Protein 8D57 (pdb70)

Nearest PDB structures (foldseek):
  8d57-assembly2_F  TM=9.977E-01  e=4.306E-58  Acinetobacter baumannii
  4ywj-assembly1_A  TM=9.815E-01  e=2.434E-43  Pseudomonas aeruginosa PAO1
  4f3y-assembly1_A-2  TM=9.477E-01  e=2.195E-37  Burkholderia thailandensis E264
  5tej-assembly1_B  TM=7.760E-01  e=1.931E-38  Vibrio vulnificus CMCP6
  3ijp-assembly1_B  TM=9.052E-01  e=8.210E-34  Bartonella henselae

B-factor: mean 86.74, std 26.79, range [41.59, 191.05]

Foldseek 3Di:
DFAEEEEPCQDPQNLLLVVLCVVVVHHDQAYEYAQPDPQAFPASCVSSVNDHDPHGYHHDCLVRCVSGQEYEDADALVVVLVVLVSCLVVQHEYEYAHPDHDPVSVVSVQVSLQRHAYEYEPFLQPLLVVLLLVLLVVLLVCALQFAKEKEKEAEQPDDDPPDPSSVVSLVSSCVSNVHDCVVQEDEDDDDCPDDDDSSHYYYDYHYHHGAHMKMKMWGHHDPDIDIRIDGDPHPRSSSNSSSLVRVQRRPDRRGYHYSCVSVVSPD/DAEEEEQCQDPQNLLLVVLCVVVVHQHQAYEHAQPDPQFFPASCVSSPNDHRPYGYHNDPLVRQVSGQEYEDADAQVVVQVVLVSCLVSQHEYEYEHPPHDPVSVVVVQVSLQRHAYEYEPFLQPLLVVLLLVLLVVLLVCALQFAKEKEKEFEQPDDDPPDPSSVVSLVSNCVSNVHDCVVQEDEDDDDCPDDDDSSHYYYYYHYHHGQHMKMKMWGHHDPDIDIRIDGDPHDSSSSNRSSLQRVQRRPDRRGYHYSCVSVVSVVDD/DFAEEEEQCQDPQNLLLVVLCVVVVHHHQAYEHAQPDPQFFPASCVSSVNDHDPHGYHHDPLVRQVSGQEYEDADALVVVLVVLVSCQVSQHEYEYAHPDHDPVSVVSVQVSLQRHEYEYEPFLQPLLVVLLLVLLVVLLVCALQFAKEKEKEAEQPDPDPPDPSSVVSLVSSCVSNVHDCVVQEAEDDDDCPDDDDSSHYYYDYHYHHGAHMKMKMWGHHDPDIDIRIDGDPHPRSSSNSSSLQRVQRRPDRRHYHYSCVSVVSPD/DFAEEEEQCQDPQNLLLVVLCVVVVHQHQAYEHALPDPQAFPASCVSSPNDHRPYGYHHDPLVRQVSGQEYEDADALVVVLVVLVSCLVSQHEYEYAHPDHDPVSVVVVQVSLQRHAYEYEPFLQPLLVVLLLVLLVVLLVCALQFAKEKEKEAEQVDPDPPDPSSVVSVVSSCVSNVHDCVVQEAEDDDDCPDDDDSSHYYYDYHYHHGQHMKMKMWGHHDPDIDIRIDGDPDPNSSSNSSSLVRVQRRPDRRGYHYSCVSVVSD/DFAEEEEQCPDPLNLLLVVLCVVVVHHHQAYEHAQPDPQAFPASCVSSPNPHRPYGYHNDPLVRVVSGQEYEDADALVVVQVVLVSCLVSQHHYEYEHPDHDPVSVVVVQVSLQRHAYEYEPFLQPQLVVLLLVLLVVLLVCALQFAKEKEKEAEQVDDDPPDPSSVVSLVSSCVSNVHDCVVQEDEDDDDCPDDDDSSHYYYDYHYHHGQHMKMKMWGHHDPDIDIDMDGDPHPSSNSNRSSLQGVQRRPDRRHYHYSCVSVVSVD/DFAEEEEQCQDPQNLLLVVLCVVVVHHHQAYEYAQPDPQAFPASCVSSPNDHPPHGYHHDCLVRVVSGQEYEDADALVVVLVVLVSCQVVQHEYEYAHPDHDPVSVVSVQVSLQRHAYEYEPFLQPLLVVLLLVLLVVLLVCALQFAKEKEKEAEQPDPDPPDPSSVVSVVSSCVSNVHDCVVQEAEDDDDCPDDDDSSHYYYDYHYYHGAHMKMKMWGHHDPDIDIRIDGDPHPSSSSNSSSLVRVQRRPDRRGYHYSCVSVVSVD

Radius of gyration: 41.02 Å; Cα contacts (8 Å, |Δi|>4): 3705; chains: 6; bounding box: 86×106×123 Å

Sequence (1602 aa):
APRIGILGAGGRMGRILIQAVQQAGYQLGAAVVRPESTLIGADAGELAGIGSIGVKLTGSLAEVLEDCDVVIDFSTPAATSEHLKLCREAGVAIVIGTTGMSDEQKAELDETAKHIPVVYAANYSVGVNVSIKLLELAAKVFGDTVDIEVIEAHHRHKVDAPSGTALMMGEAIADTLGRNLKEVAVYGREGHTGPRDRQTIGFETIRGGDIVGEHTVMFIGEGERVEVTHKATNRMNFAAGAVRAAAWVVGREARKYDMKDVLGLNDPRIGILGAGGRMGRILIQAVQQAGYQLGAAVVRPESTLIGADAGELAGIGSIGVKLTGSLAEVLEDCDVVIDFSTPAATSEHLKLCREAGVAIVIGTTGMSDEQKAELDETAKHIPVVYAANYSVGVNVSIKLLELAAKVFGDTVDIEVIEAHHRHKVDAPSGTALMMGEAIADTLGRNLKEVAVYGREGHTGPRDRQTIGFETIRGGDIVGEHTVMFIGEGERVEVTHKATNRMNFAAGAVRAAAWVVGREARKYDMKDVLGLNDVQAPRIGILGAGGRMGRILIQAVQQAGYQLGAAVVRPESTLIGADAGELAGIGSIGVKLTGSLAEVLEDCDVVIDFSTPAATSEHLKLCREAGVAIVIGTTGMSDEQKAELDETAKHIPVVYAANYSVGVNVSIIKLLELAAKVFGDTVDIEVIEAHHRHKVDAPSGTALMMGEAIADTLGRNLKEVAVYGREGHTGPRDRQTIGFETIRGGDIVGEHTVMFIGEGERVEVTHKATNRMNFAAGAVRAAAWVVGREARKYDMKDVLGLNDAPRIGILGAGGRMGRILIQAVQQAGYQLGAAVVRPESTLIGADAGELAGIGSIGVKLTGSLAEVLEDCDVVIDFSTPAATSEHLKLCREAGVAIVIGTTGMSDEQKAELDETAKHIPVVYAANYSVGVNVSIKLLELAAKVFGDTVDIEVIEAHHRHKVDDAPSGTALMMGEAIADTLGRNLKEVAVYGREGHTGPRDRQTIGFETIRGGDIVGEHTVMFIGEGERVEVTHKATNRMNFAAGAVRAAAWVVGREARKYDMKDVLGLNAPRIGILGAGGRMGRILIQAVQQAGYQLGAAVVRPESTLIGADAGELAGIGSIGVKLTGSLAEVLEDCDVVIDFSTPAATSEHLKLCREAGVAIVIGTTGMSDEQKAELDETAKHIPVVYAANYSVGVNVSIKLLELAAKVFGDTVDIEVIEAHHRHKVDAPSGTALMMGEAIADTLGRNLKEVAVYGREGHTGPRDRQTIGFETIRGGDIVGEHTVMFIGEGERVEVTHKATNRMNFAAGAVRAAAWVVGREARKYDMKDVLGLNDAPRIGILGAGGRMGRILIQAVQQAGYQLGAAVVRPESTLIGADAGELAGIGSIGVKLTGSLAEVLEDCDVVIDFSTPAATSEHLKLCREAGVAIVIGTTGMSDEQKAELDETAKHIPVVYAANYSVGVNVSIKLLELAAKVFGDTVDIEVIEAHHRHKVDAPSGTALMMGEAIADTLGRNLKEVAVYGREGHTGPRDRQTIGFETIRGGDIVGEHTVMFIGEGERVEVTHKATNRMNFAAGAVRAAAWVVGREARKYDMKDVLGLND

Secondary structure (DSSP, 8-state):
--EEEEESTTSHHHHHHHHHHHHTT-EEEEEE--TT-TTTTSBHHHHHTS---S-B-BS-STTTGGG-SEEEE-S-HHHHHHHHHHHHHHT-EEEE------HHHHHHHHHHTTTS-EEE-S---HHHHHHHHHHHHHHHHHGGGSEEEEEEEE-TT--EES-HHHHHHHHHHHHHHT--HHHHEE-B--EE--SPPTT-EEEEEEE-TT---EEEEEEE-SSEEEEEEEEESSTTTHHHHHHHHHHHHTT--SSEE-HHHHTT---/-EEEEESTTSHHHHHHHHHHHHTT-EEEEEE--TT-TTTTSBHHHHHTS---S-BEES-SGGGGGG-SEEEE-S-HHHHHHHHHHHHHHT-EEEE--SS--HHHHHHHHHHTTTS-EEE-S---HHHHHHHHHHHHHHHHHGGGSEEEEEEEE-TT--EES-HHHHHHHHHHHHHHT--HHHHEE-B--EE--SPPTT-EEEEEEE-TT---EEEEEEE-SSEEEEEEEEESSTTHHHHHHHHHHHHHTT--S-EE-HHHHTTGGG--/--EEEEETTTSHHHHHHHHHHHHTT-EEEEEE--TT-TTTTSBHHHHTTS---S-BEES-SGGGGGG-SEEEE-S-HHHHHHHHHHHHHHT-EEEE------HHHHHHHHHHTTTS-EEE-S---HHHHHHHHHHHHHHHHHGGGSEEEEEEEE-TT--EES-HHHHHHHHHHHHHHT--HHHHEE-B--EE--SPPTT-EEEEEEE-TT---EEEEEEE-SSEEEEEEEEESSTTHHHHHHHHHHHHHTT--S-EE-HHHHTT---/--EEEEESTTSHHHHHHHHHHHHTTPEEEEEE--TT-TTTTSBHHHHTTS---S-BEES-STTTGGG-SEEEE-S-HHHHHHHHHHHHHHT-EEEE--S---HHHHHHHHHHTTTS-EEE-S---HHHHHHHHHHHHHHHHHGGGSEEEEEEEE-TT--EES-HHHHHHHHHHHHHHT--HHHHEE-B--EE--SPPTT-EEEEEEE-TT---EEEEEEE-SSEEEEEEEEESSTTHHHHHHHHHHHHHTT--SSEE-HHHHTT--/--EEEEESTTSHHHHHHHHHHHHTT-EEEEEE--TT-TTTTSBHHHHTTS---S-BEES-STTTGGG-SEEEE-S-HHHHHHHHHHHHHHT-EEEE--S---HHHHHHHHHHTTTS-EEE-S---HHHHHHHHHHHHHHHHHGGGSEEEEEEEE-TT--SSS-HHHHHHHHHHHHHHT--HHHHEE----S---SPPTT-EEEEEEE-TT---EEEEEEE-SS-EEEEEEE-SSTTHHHHHHHHHHHHHTT--S-EE-HHHHTT---/--EEEEESTTSHHHHHHHHHHHHTT-EEEEEE--TT-TTTTSBHHHHTTS---S-BEES-STTTGGG-SEEEE-S-HHHHHHHHHHHHHHT-EEEE--S---HHHHHHHHHHTTTS-EEE-S---HHHHHHHHHHHHHHHHHGGGSEEEEEEEE-TT--SSS-HHHHHHHHHHHHHHT--HHHHEE----S---SPPTT-EEEEEEE-TT---EEEEEEE-SS-EEEEEEE-SSS-HHHHHHHHHHHHHTT--S-EE-HHHHTT---

Solvent-accessible surface area: 63421 Å² total; per-residue (Å²): 124,21,76,0,0,0,4,34,0,13,41,136,55,3,83,16,0,0,46,12,0,66,140,52,65,61,101,6,9,3,1,13,17,52,103,144,33,133,50,76,54,35,23,0,0,104,37,9,67,68,39,80,48,69,37,50,3,44,14,35,10,60,123,20,4,142,63,5,44,0,0,0,0,32,38,80,38,64,26,1,31,116,28,3,62,69,0,35,98,53,55,11,5,0,0,0,12,5,115,69,30,54,94,77,51,41,57,67,4,71,66,14,4,75,142,4,17,0,0,78,14,91,38,7,5,16,0,7,18,0,1,14,42,0,1,38,33,0,0,63,9,8,20,83,77,6,0,0,0,1,18,2,4,17,56,73,100,50,53,73,7,5,4,49,22,0,66,62,4,0,80,12,0,0,96,54,32,73,16,86,19,96,144,15,18,52,45,32,17,115,39,56,61,5,51,25,90,62,71,18,0,0,2,7,4,11,4,0,0,35,7,49,4,36,11,26,1,8,1,0,4,95,2,18,18,0,21,3,8,6,37,25,40,40,62,78,21,24,3,60,0,0,3,78,0,0,26,60,0,50,81,112,152,40,42,108,32,55,2,77,37,10,10,50,4,94,131,85,31,0,1,4,23,29,6,51,43,83,92,3,26,29,0,4,70,15,0,44,95,54,70,70,70,18,17,7,1,13,14,51,101,144,37,141,42,74,55,47,35,0,0,55,74,8,69,67,40,95,65,72,27,49,8,40,17,53,47,74,78,35,13,112,57,16,38,0,17,0,4,30,45,55,54,84,54,10,56,74,21,10,66,36,4,35,101,56,57,8,7,0,0,10,12,6,115,67,32,57,135,79,26,40,59,50,14,71,124,17,3,70,66,5,18,0,0,79,14,88,36,7,5,15,0,8,21,0,0,18,26,0,0,35,18,0,0,67,15,11,21,83,82,5,0,0,0,1,21,2,3,20,36,70,101,42,53,60,6,7,4,44,23,0,64,65,3,0,73,12,0,0,96,51,31,71,18,92,16,194,80,22,15,52,47,33,17,119,38,140,58,14,92,22,89,63,76,22,0,0,2,6,3,11,4,0,0,27,7,23,4,34,10,25,0,8,1,1,6,99,2,20,21,1,22,3,7,5,42,23,40,37,146,83,20,23,3,62,0,0,4,85,0,0,26,60,0,47,83,111,83,45,44,126,30,55,2,72,47,7,10,36,2,96,132,30,130,122,23,78,0,0,0,2,27,0,14,41,145,60,3,72,17,0,0,50,10,0,66,152,52,64,61,98,6,10,3,1,8,13,51,102,142,36,106,51,75,55,36,23,0,0,105,38,7,45,35,15,79,34,28,32,48,1,46,17,36,10,59,144,15,6,90,47,6,44,0,0,0,0,30,39,82,38,69,30,0,31,60,29,2,63,69,0,39,101,55,55,7,4,0,0,0,9,5,118,70,22,54,131,78,41,30,58,62,1,70,65,16,4,73,139,5,17,0,0,70,18,97,36,7,5,15,0,7,17,1,0,14,41,0,0,42,34,0,0,66,7,7,21,79,79,4,0,0,0,1,19,2,4,18,51,76,100,49,51,68,7,6,5,50,24,0,65,67,3,0,81,12,0,0,100,50,32,71,20,78,20,94,141,22,16,50,49,32,19,114,36,145,64,12,92,29,88,60,70,20,0,0,1,6,4,11,4,0,0,35,8,52,4,35,11,26,0,8,1,0,4,90,2,17,18,1,22,3,8,5,41,24,46,44,63,74,19,24,2,62,0,0,2,75,0,0,24,60,0,51,83,108,84,43,42,105,31,53,2,75,45,9,9,51,4,96,131,134,26,25,0,0,0,10,32,4,53,42,81,89,3,21,31,0,2,63,13,1,45,94,55,65,62,66,19,18,6,0,11,11,64,128,103,33,61,31,38,31,5,21,0,0,24,46,10,67,66,39,88,64,72,28,51,6,44,25,50,27,78,74,23,18,104,88,13,69,0,6,0,0,29,38,33,39,66,36,3,46,66,35,7,72,35,4,39,101,55,57,5,5,0,0,0,10,5,114,69,26,52,94,78,46,32,56,50,2,71,73,20,4,84,68,4,17,0,0,63,14,88,35,6,4,17,0,6,18,1,0,14,47,0,0,37,19,0,0,143,8,8,22,78,84,6,0,0,0,1,18,2,3,18,37,74,44,40,50,54,5,7,4,45,22,0,63,62,3,0,73,14,0,0,98,39,33,71,17,98,23,98,84,24,18,48,46,32,19,116,36,141,60,13,95,26,89,59,67,18,0,0,2,6,3,11,4,0,0,29,8,25,4,37,10,25,0,8,1,1,6,97,3,19,19,1,21,3,9,4,42,23,45,38,142,84,22,22,2,62,0,0,3,84,0,0,27,60,0,49,81,111,81,41,42,105,30,51,1,73,40,10,12,56,8,134,150,28,24,3,2,3,10,24,0,46,42,83,108,2,26,44,0,8,44,16,0,58,94,50,69,78,66,29,19,6,3,14,11,51,93,142,36,70,24,55,29,4,20,1,0,58,70,24,69,55,38,83,68,72,27,46,2,40,16,47,27,80,73,27,15,106,86,11,58,0,18,0,0,28,34,48,47,79,35,13,48,69,42,12,72,36,4,42,103,54,63,9,5,1,0,26,10,18,117,64,59,52,143,78,44,55,65,55,35,70,72,24,4,82,69,2,18,5,2,53,27,102,41,6,5,55,32,14,23,54,8,28,20,85,1,51,123,21,5,68,118,44,29,82,88,6,28,2,16,1,36,2,7,19,56,163,60,59,123,70,70,9,4,45,27,0,66,95,11,0,38,20,0,2,114,55,38,71,20,68,35,103,84,23,16,48,127,55,114,169,68,182,83,31,138,78,89,78,64,18,0,0,2,60,48,92,74,25,47,76,51,51,3,50,11,25,0,34,2,54,21,165,89,119,137,60,88,23,59,26,110,24,59,49,83,89,52,35,2,60,0,0,5,39,0,1,30,62,0,50,81,117,82,40,43,77,33,54,3,74,50,12,49,43,53,104,126,123,21,76,0,0,0,3,34,0,13,41,79,86,3,78,29,1,0,51,9,0,64,142,52,64,64,78,8,7,3,0,11,14,49,101,137,25,108,52,72,54,35,23,0,0,104,37,8,44,37,14,79,32,29,34,45,1,50,20,38,10,58,108,11,4,105,9,5,43,0,0,0,0,30,38,81,38,76,33,0,32,114,26,0,58,52,0,35,100,54,54,10,4,0,0,0,13,4,115,69,28,54,97,78,44,41,62,67,4,65,68,15,4,72,144,4,17,0,0,73,14,98,36,6,7,39,30,7,20,54,9,14,56,79,0,42,106,18,0,67,116,43,21,79,89,6,30,0,15,0,39,2,8,18,60,64,152,62,140,86,70,10,4,50,24,0,62,65,4,0,77,13,0,0,94,53,35,71,19,80,22,96,140,18,17,48,120,53,113,167,68,183,80,32,134,80,81,79,73,18,0,0,1,57,48,88,75,23,59,76,55,50,5,51,11,26,1,32,1,53,19,166,88,118,140,62,83,23,60,24,110,25,59,47,79,90,57,23,2,62,0,0,2,119,0,0,24,59,0,50,80,110,122,37,135,104,11,50,2,81,43,7,22,57,26,89,119

Structure (mmCIF, N/CA/C/O backbone):
data_8D57
#
_entry.id   8D57
#
_cell.length_a   79.800
_cell.length_b   79.800
_cell.length_c   519.130
_cell.angle_alpha   90.000
_cell.angle_beta   90.000
_cell.angle_gamma   120.000
#
_symmetry.space_group_name_H-M   'P 31 2 1'
#
loop_
_entity.id
_entity.type
_entity.pdbx_description
1 polymer '4-hydroxy-tetrahydrodipicolinate reductase'
2 non-polymer 'CITRIC ACID'
3 water water
#
loop_
_atom_site.group_PDB
_atom_site.id
_atom_site.type_symbol
_atom_site.label_atom_id
_atom_site.label_alt_id
_atom_site.label_comp_id
_atom_site.label_asym_id
_atom_site.label_entity_id
_atom_site.label_seq_id
_atom_site.pdbx_PDB_ins_code
_atom_site.Cartn_x
_atom_site.Cartn_y
_atom_site.Cartn_z
_atom_site.occupancy
_atom_site.B_iso_or_equiv
_atom_site.auth_seq_id
_atom_site.auth_comp_id
_atom_site.auth_asym_id
_atom_site.auth_atom_id
_atom_site.pdbx_PDB_model_num
ATOM 1 N N . ALA A 1 12 ? 4.83154 12.92660 82.99121 1.000 78.24882 4 ALA A N 1
ATOM 2 C CA . ALA A 1 12 ? 3.68454 13.67395 82.48134 1.000 73.17735 4 ALA A CA 1
ATOM 3 C C . ALA A 1 12 ? 4.13340 14.97888 81.83686 1.000 71.42912 4 ALA A C 1
ATOM 4 O O . ALA A 1 12 ? 4.91956 15.72201 82.41763 1.000 72.29485 4 ALA A O 1
ATOM 6 N N . PRO A 1 13 ? 3.62666 15.25881 80.63802 1.000 73.32884 5 PRO A N 1
ATOM 7 C CA . PRO A 1 13 ? 4.12701 16.40635 79.87258 1.000 70.10778 5 PRO A CA 1
ATOM 8 C C . PRO A 1 13 ? 3.57093 17.73413 80.36263 1.000 65.49943 5 PRO A C 1
ATOM 9 O O . PRO A 1 13 ? 2.40863 17.84456 80.75965 1.000 65.32864 5 PRO A O 1
ATOM 13 N N . ARG A 1 14 ? 4.41690 18.75424 80.30640 1.000 65.34293 6 ARG A N 1
ATOM 14 C CA . ARG A 1 14 ? 4.04119 20.11363 80.67180 1.000 64.67582 6 ARG A CA 1
ATOM 15 C C . ARG A 1 14 ? 3.73529 20.87627 79.38757 1.000 63.23854 6 ARG A C 1
ATOM 16 O O . ARG A 1 14 ? 4.64721 21.19256 78.61386 1.000 64.04874 6 ARG A O 1
ATOM 24 N N . ILE A 1 15 ? 2.45881 21.18831 79.17933 1.000 60.88508 7 ILE A N 1
ATOM 25 C CA . ILE A 1 15 ? 1.96313 21.77413 77.93851 1.000 58.99149 7 ILE A CA 1
ATOM 26 C C . ILE A 1 15 ? 1.63606 23.23502 78.19672 1.000 59.72965 7 ILE A C 1
ATOM 27 O O . ILE A 1 15 ? 0.80493 23.54873 79.05791 1.000 62.26240 7 ILE A O 1
ATOM 32 N N . GLY A 1 16 ? 2.25454 24.12565 77.43321 1.000 61.34517 8 GLY A N 1
ATOM 33 C CA . GLY A 1 16 ? 1.96117 25.54596 77.51078 1.000 60.49135 8 GLY A CA 1
ATOM 34 C C . GLY A 1 16 ? 1.05711 25.94609 76.36713 1.000 58.61313 8 GLY A C 1
ATOM 35 O O . GLY A 1 16 ? 1.16347 25.41154 75.26210 1.000 58.85149 8 GLY A O 1
ATOM 36 N N . ILE A 1 17 ? 0.15378 26.88920 76.63889 1.000 59.14065 9 ILE A N 1
ATOM 37 C CA . ILE A 1 17 ? -0.82216 27.35860 75.66194 1.000 60.96251 9 ILE A CA 1
ATOM 38 C C . ILE A 1 17 ? -0.50809 28.80619 75.32353 1.000 63.62011 9 ILE A C 1
ATOM 39 O O . ILE A 1 17 ? -0.44956 29.66119 76.21717 1.000 62.29914 9 ILE A O 1
ATOM 44 N N . LEU A 1 18 ? -0.28694 29.07557 74.03947 1.000 63.29402 10 LEU A N 1
ATOM 45 C CA . LEU A 1 18 ? -0.11272 30.43650 73.55917 1.000 64.06577 10 LEU A CA 1
ATOM 46 C C . LEU A 1 18 ? -1.45518 30.98693 73.10208 1.000 64.84335 10 LEU A C 1
ATOM 47 O O . LEU A 1 18 ? -2.33172 30.24155 72.65875 1.000 67.87925 10 LEU A O 1
ATOM 52 N N . GLY A 1 19 ? -1.60145 32.30468 73.19368 1.000 65.90938 11 GLY A N 1
ATOM 53 C CA . GLY A 1 19 ? -2.89784 32.91384 72.94523 1.000 63.17825 11 GLY A CA 1
ATOM 54 C C . GLY A 1 19 ? -3.93575 32.43669 73.93469 1.000 65.20979 11 GLY A C 1
ATOM 55 O O . GLY A 1 19 ? -5.08355 32.17726 73.55629 1.000 67.18973 11 GLY A O 1
ATOM 56 N N . ALA A 1 20 ? -3.55470 32.32094 75.20758 1.000 65.25829 12 ALA A N 1
ATOM 57 C CA . ALA A 1 20 ? -4.41341 31.71858 76.21958 1.000 63.91662 12 ALA A CA 1
ATOM 58 C C . ALA A 1 20 ? -5.64977 32.54800 76.55168 1.000 65.85377 12 ALA A C 1
ATOM 59 O O . ALA A 1 20 ? -6.53796 32.04107 77.24266 1.000 65.99177 12 ALA A O 1
ATOM 61 N N . GLY A 1 21 ? -5.73391 33.79112 76.08772 1.000 71.90438 13 GLY A N 1
ATOM 62 C CA . GLY A 1 21 ? -6.89285 34.63358 76.32706 1.000 70.73434 13 GLY A CA 1
ATOM 63 C C . GLY A 1 21 ? -8.00845 34.45708 75.31198 1.000 71.73345 13 GLY A C 1
ATOM 64 O O . GLY A 1 21 ? -9.18337 34.67272 75.62260 1.000 74.78096 13 GLY A O 1
ATOM 65 N N . GLY A 1 22 ? -7.64885 34.09882 74.08515 1.000 69.95177 14 GLY A N 1
ATOM 66 C CA . GLY A 1 22 ? -8.60653 34.00017 73.00522 1.000 71.88553 14 GLY A CA 1
ATOM 67 C C . GLY A 1 22 ? -9.58116 32.85292 73.17960 1.000 70.89621 14 GLY A C 1
ATOM 68 O O . GLY A 1 22 ? -9.49862 32.04869 74.10594 1.000 71.36404 14 GLY A O 1
ATOM 69 N N . ARG A 1 23 ? -10.51675 32.76454 72.22942 1.000 73.32740 15 ARG A N 1
ATOM 70 C CA . ARG A 1 23 ? -11.51119 31.69559 72.26952 1.000 72.63126 15 ARG A CA 1
ATOM 71 C C . ARG A 1 23 ? -10.83804 30.33200 72.25857 1.000 69.63408 15 ARG A C 1
ATOM 72 O O . ARG A 1 23 ? -11.08057 29.49812 73.13848 1.000 70.86280 15 ARG A O 1
ATOM 80 N N . MET A 1 24 ? -9.94034 30.11260 71.30055 1.000 69.17167 16 MET A N 1
ATOM 81 C CA . MET A 1 24 ? -9.28564 28.81887 71.19161 1.000 67.46174 16 MET A CA 1
ATOM 82 C C . MET A 1 24 ? -8.34579 28.57639 72.36055 1.000 63.54266 16 MET A C 1
ATOM 83 O O . MET A 1 24 ? -8.21197 27.43702 72.81887 1.000 61.15498 16 MET A O 1
ATOM 88 N N . GLY A 1 25 ? -7.70500 29.62962 72.86638 1.000 61.86604 17 GLY A N 1
ATOM 89 C CA . GLY A 1 25 ? -6.82120 29.45651 74.00572 1.000 63.54104 17 GLY A CA 1
ATOM 90 C C . GLY A 1 25 ? -7.55164 28.91704 75.22053 1.000 61.31785 17 GLY A C 1
ATOM 91 O O . GLY A 1 25 ? -7.07759 27.99772 75.88833 1.000 58.05697 17 GLY A O 1
ATOM 92 N N . ARG A 1 26 ? -8.72091 29.48311 75.51942 1.000 61.03995 18 ARG A N 1
ATOM 93 C CA . ARG A 1 26 ? -9.50270 28.99624 76.64708 1.000 60.59521 18 ARG A CA 1
ATOM 94 C C . ARG A 1 26 ? -9.92563 27.54769 76.44677 1.000 60.87877 18 ARG A C 1
ATOM 95 O O . ARG A 1 26 ? -9.89405 26.75006 77.39248 1.000 59.50748 18 ARG A O 1
ATOM 103 N N . ILE A 1 27 ? -10.32254 27.18637 75.22323 1.000 62.10928 19 ILE A N 1
ATOM 104 C CA . ILE A 1 27 ? -10.72462 25.80794 74.94841 1.000 59.88953 19 ILE A CA 1
ATOM 105 C C . ILE A 1 27 ? -9.55057 24.86214 75.13898 1.000 57.43616 19 ILE A C 1
ATOM 106 O O . ILE A 1 27 ? -9.70417 23.74887 75.65666 1.000 54.67680 19 ILE A O 1
ATOM 111 N N . LEU A 1 28 ? -8.36165 25.28807 74.71203 1.000 60.78474 20 LEU A N 1
ATOM 112 C CA . LEU A 1 28 ? -7.17258 24.45601 74.84791 1.000 59.17268 20 LEU A CA 1
ATOM 113 C C . LEU A 1 28 ? -6.82414 24.22157 76.31228 1.000 58.16004 20 LEU A C 1
ATOM 114 O O . LEU A 1 28 ? -6.35637 23.13880 76.68547 1.000 59.81586 20 LEU A O 1
ATOM 119 N N . ILE A 1 29 ? -7.04289 25.22474 77.15889 1.000 56.19151 21 ILE A N 1
ATOM 120 C CA . ILE A 1 29 ? -6.78853 25.03922 78.57916 1.000 57.13199 21 ILE A CA 1
ATOM 121 C C . ILE A 1 29 ? -7.70623 23.96348 79.14508 1.000 58.14361 21 ILE A C 1
ATOM 122 O O . ILE A 1 29 ? -7.27104 23.11336 79.93144 1.000 59.75957 21 ILE A O 1
ATOM 127 N N . GLN A 1 30 ? -8.98162 23.96621 78.74286 1.000 53.73846 22 GLN A N 1
ATOM 128 C CA . GLN A 1 30 ? -9.87922 22.89710 79.16812 1.000 55.56439 22 GLN A CA 1
ATOM 129 C C . GLN A 1 30 ? -9.35697 21.54508 78.71781 1.000 60.52793 22 GLN A C 1
ATOM 130 O O . GLN A 1 30 ? -9.41176 20.56310 79.47075 1.000 61.01917 22 GLN A O 1
ATOM 136 N N . ALA A 1 31 ? -8.84412 21.48049 77.48635 1.000 61.35199 23 ALA A N 1
ATOM 137 C CA . ALA A 1 31 ? -8.40933 20.21181 76.91969 1.000 58.45212 23 ALA A CA 1
ATOM 138 C C . ALA A 1 31 ? -7.18228 19.67588 77.63643 1.000 55.55246 23 ALA A C 1
ATOM 139 O O . ALA A 1 31 ? -7.05711 18.46269 77.83636 1.000 58.79748 23 ALA A O 1
ATOM 141 N N . VAL A 1 32 ? -6.26439 20.56312 78.02103 1.000 53.06269 24 VAL A N 1
ATOM 142 C CA . VAL A 1 32 ? -5.08555 20.14393 78.77239 1.000 61.73879 24 VAL A CA 1
ATOM 143 C C . VAL A 1 32 ? -5.49480 19.55198 80.12333 1.000 66.11567 24 VAL A C 1
ATOM 144 O O . VAL A 1 32 ? -5.03508 18.47333 80.51693 1.000 61.66255 24 VAL A O 1
ATOM 148 N N . GLN A 1 33 ? -6.38322 20.23913 80.84695 1.000 61.50966 25 GLN A N 1
ATOM 149 C CA . GLN A 1 33 ? -6.79648 19.73101 82.14887 1.000 63.32326 25 GLN A CA 1
ATOM 150 C C . GLN A 1 33 ? -7.66404 18.48790 82.00944 1.000 64.40036 25 GLN A C 1
ATOM 151 O O . GLN A 1 33 ? -7.54198 17.55171 82.80723 1.000 65.35346 25 GLN A O 1
ATOM 157 N N . GLN A 1 34 ? -8.51805 18.43536 80.98353 1.000 62.80233 26 GLN A N 1
ATOM 158 C CA . GLN A 1 34 ? -9.35191 17.24821 80.80847 1.000 60.09009 26 GLN A CA 1
ATOM 159 C C . GLN A 1 34 ? -8.51197 16.02152 80.49002 1.000 60.64575 26 GLN A C 1
ATOM 160 O O . GLN A 1 34 ? -8.91761 14.89584 80.79817 1.000 62.89075 26 GLN A O 1
ATOM 166 N N . ALA A 1 35 ? -7.34407 16.20855 79.88602 1.000 62.60830 27 ALA A N 1
ATOM 167 C CA . ALA A 1 35 ? -6.48029 15.07693 79.60451 1.000 62.26193 27 ALA A CA 1
ATOM 168 C C . ALA A 1 35 ? -5.61460 14.69383 80.79380 1.000 63.62497 27 ALA A C 1
ATOM 169 O O . ALA A 1 35 ? -4.89916 13.69124 80.72352 1.000 66.34784 27 ALA A O 1
ATOM 171 N N . GLY A 1 36 ? -5.69112 15.43034 81.89664 1.000 60.61814 28 GLY A N 1
ATOM 172 C CA . GLY A 1 36 ? -4.86390 15.09496 83.02860 1.000 62.17881 28 GLY A CA 1
ATOM 173 C C . GLY A 1 36 ? -3.45532 15.62831 82.96324 1.000 65.83870 28 GLY A C 1
ATOM 174 O O . GLY A 1 36 ? -2.62483 15.23824 83.78905 1.000 72.60219 28 GLY A O 1
ATOM 175 N N . TYR A 1 37 ? -3.14747 16.47567 81.99333 1.000 64.48697 29 TYR A N 1
ATOM 176 C CA . TYR A 1 37 ? -1.81095 17.01962 81.82718 1.000 63.16562 29 TYR A CA 1
ATOM 177 C C . TYR A 1 37 ? -1.63254 18.26907 82.67586 1.000 61.83768 29 TYR A C 1
ATOM 178 O O . TYR A 1 37 ? -2.59436 18.86880 83.15801 1.000 61.52415 29 TYR A O 1
ATOM 187 N N . GLN A 1 38 ? -0.37849 18.66805 82.83977 1.000 58.51539 30 GLN A N 1
ATOM 188 C CA . GLN A 1 38 ? -0.05420 19.86246 83.59599 1.000 59.41311 30 GLN A CA 1
ATOM 189 C C . GLN A 1 38 ? -0.01317 21.06076 82.66657 1.000 61.97933 30 GLN A C 1
ATOM 190 O O . GLN A 1 38 ? 0.68006 21.03358 81.64345 1.000 61.47492 30 GLN A O 1
ATOM 196 N N . LEU A 1 39 ? -0.77847 22.09658 82.99583 1.000 61.72701 31 LEU A N 1
ATOM 197 C CA . LEU A 1 39 ? -0.66192 23.33307 82.23335 1.000 59.51610 31 LEU A CA 1
ATOM 198 C C . LEU A 1 39 ? 0.66790 23.97460 82.59179 1.000 62.95228 31 LEU A C 1
ATOM 199 O O . LEU A 1 39 ? 0.86703 24.40532 83.73270 1.000 67.96975 31 LEU A O 1
ATOM 204 N N . GLY A 1 40 ? 1.58847 24.02230 81.62731 1.000 58.28797 32 GLY A N 1
ATOM 205 C CA . GLY A 1 40 ? 2.91204 24.54399 81.90452 1.000 57.27828 32 GLY A CA 1
ATOM 206 C C . GLY A 1 40 ? 2.98977 26.04834 81.84336 1.000 61.60074 32 GLY A C 1
ATOM 207 O O . GLY A 1 40 ? 3.82274 26.65436 82.52412 1.000 52.38276 32 GLY A O 1
ATOM 208 N N . ALA A 1 41 ? 2.14926 26.66982 81.01916 1.000 65.79396 33 ALA A N 1
ATOM 209 C CA . ALA A 1 41 ? 2.17907 28.11212 80.82744 1.000 57.91030 33 ALA A CA 1
ATOM 210 C C . ALA A 1 41 ? 0.90588 28.53147 80.11491 1.000 55.91163 33 ALA A C 1
ATOM 211 O O . ALA A 1 41 ? 0.24030 27.72337 79.46089 1.000 56.87842 33 ALA A O 1
ATOM 213 N N . ALA A 1 42 ? 0.55910 29.80178 80.28141 1.000 59.00573 34 ALA A N 1
ATOM 214 C CA . ALA A 1 42 ? -0.56752 30.40566 79.57837 1.000 59.88303 34 ALA A CA 1
ATOM 215 C C . ALA A 1 42 ? -0.11364 31.80374 79.20225 1.000 62.44967 34 ALA A C 1
ATOM 216 O O . ALA A 1 42 ? 0.02876 32.66658 80.07430 1.000 67.82633 34 ALA A O 1
ATOM 218 N N . VAL A 1 43 ? 0.10288 32.03309 77.91297 1.000 66.93908 35 VAL A N 1
ATOM 219 C CA . VAL A 1 43 ? 0.76166 33.24269 77.44530 1.000 68.40783 35 VAL A CA 1
ATOM 220 C C . VAL A 1 43 ? -0.20216 34.04997 76.59011 1.000 67.23777 35 VAL A C 1
ATOM 221 O O . VAL A 1 43 ? -1.01083 33.48737 75.84427 1.000 67.27130 35 VAL A O 1
ATOM 225 N N . VAL A 1 44 ? -0.14791 35.37069 76.76202 1.000 71.05323 36 VAL A N 1
ATOM 226 C CA . VAL A 1 44 ? -0.91138 36.34714 76.01399 1.000 75.48486 36 VAL A CA 1
ATOM 227 C C . VAL A 1 44 ? 0.03958 37.47154 75.61112 1.000 84.70103 36 VAL A C 1
ATOM 228 O O . VAL A 1 44 ? 1.22110 37.45315 75.95061 1.000 84.86090 36 VAL A O 1
ATOM 232 N N . ARG A 1 45 ? -0.48289 38.44237 74.86583 1.000 93.59888 37 ARG A N 1
ATOM 233 C CA . ARG A 1 45 ? 0.30971 39.61055 74.50031 1.000 96.86790 37 ARG A CA 1
ATOM 234 C C . ARG A 1 45 ? 0.76512 40.34439 75.76072 1.000 96.33307 37 ARG A C 1
ATOM 235 O O . ARG A 1 45 ? 0.01655 40.41401 76.74448 1.000 95.17663 37 ARG A O 1
ATOM 237 N N . PRO A 1 46 ? 1.99233 40.87340 75.78346 1.000 99.13653 38 PRO A N 1
ATOM 238 C CA . PRO A 1 46 ? 2.49546 41.52912 77.00316 1.000 97.42042 38 PRO A CA 1
ATOM 239 C C . PRO A 1 46 ? 1.67685 42.72940 77.45367 1.000 98.78371 38 PRO A C 1
ATOM 240 O O . PRO A 1 46 ? 1.84296 43.16756 78.59965 1.000 101.63497 38 PRO A O 1
ATOM 244 N N . GLU A 1 47 ? 0.80201 43.26868 76.60634 1.000 96.10657 39 GLU A N 1
ATOM 245 C CA . GLU A 1 47 ? -0.03311 44.41250 76.95264 1.000 97.65354 39 GLU A CA 1
ATOM 246 C C . GLU A 1 47 ? -1.48542 44.01192 77.18987 1.000 95.42688 39 GLU A C 1
ATOM 247 O O . GLU A 1 47 ? -2.37477 44.86993 77.15938 1.000 101.03161 39 GLU A O 1
ATOM 253 N N . SER A 1 48 ? -1.73814 42.72765 77.43146 1.000 96.51580 40 SER A N 1
ATOM 254 C CA . SER A 1 48 ? -3.09884 42.22165 77.54456 1.000 93.73684 40 SER A CA 1
ATOM 255 C C . SER A 1 48 ? -3.74822 42.62422 78.86335 1.000 91.56557 40 SER A C 1
ATOM 256 O O . SER A 1 48 ? -3.07993 42.85126 79.87248 1.000 93.89333 40 SER A O 1
ATOM 259 N N . THR A 1 49 ? -5.07675 42.72802 78.83640 1.000 84.59647 41 THR A N 1
ATOM 260 C CA . THR A 1 49 ? -5.82360 42.99310 80.05916 1.000 86.52560 41 THR A CA 1
ATOM 261 C C . THR A 1 49 ? -5.77962 41.79137 80.98559 1.000 85.73486 41 THR A C 1
ATOM 262 O O . THR A 1 49 ? -5.86871 41.94431 82.20852 1.000 89.75403 41 THR A O 1
ATOM 266 N N . LEU A 1 50 ? -5.62227 40.59556 80.42373 1.000 86.06794 42 LEU A N 1
ATOM 267 C CA . LEU A 1 50 ? -5.79381 39.35472 81.16193 1.000 80.45438 42 LEU A CA 1
ATOM 268 C C . LEU A 1 50 ? -4.53065 38.90893 81.88822 1.000 78.06872 42 LEU A C 1
ATOM 269 O O . LEU A 1 50 ? -4.55897 37.87591 82.56189 1.000 79.56324 42 LEU A O 1
ATOM 274 N N . ILE A 1 51 ? -3.42818 39.65004 81.76719 1.000 82.50094 43 ILE A N 1
ATOM 275 C CA . ILE A 1 51 ? -2.20350 39.29387 82.47637 1.000 79.49098 43 ILE A CA 1
ATOM 276 C C . ILE A 1 51 ? -2.47980 39.30124 83.96724 1.000 78.34027 43 ILE A C 1
ATOM 277 O O . ILE A 1 51 ? -2.97661 40.29399 84.51292 1.000 80.95423 43 ILE A O 1
ATOM 282 N N . GLY A 1 52 ? -2.19287 38.18157 84.62736 1.000 76.81253 44 GLY A N 1
ATOM 283 C CA . GLY A 1 52 ? -2.41474 38.03372 86.04806 1.000 76.79855 44 GLY A CA 1
ATOM 284 C C . GLY A 1 52 ? -3.60090 37.16673 86.38513 1.000 73.41503 44 GLY A C 1
ATOM 285 O O . GLY A 1 52 ? -3.67516 36.64114 87.50374 1.000 74.45557 44 GLY A O 1
ATOM 286 N N . ALA A 1 53 ? -4.52676 37.00510 85.44908 1.000 73.22230 45 ALA A N 1
ATOM 287 C CA . ALA A 1 53 ? -5.68749 36.17507 85.68102 1.000 71.14186 45 ALA A CA 1
ATOM 288 C C . ALA A 1 53 ? -5.27663 34.71467 85.69311 1.000 69.20605 45 ALA A C 1
ATOM 289 O O . ALA A 1 53 ? -4.24801 34.32762 85.13400 1.000 69.93392 45 ALA A O 1
ATOM 291 N N . ASP A 1 54 ? -6.08802 33.90073 86.35559 1.000 68.24853 46 ASP A N 1
ATOM 292 C CA . ASP A 1 54 ? -5.80649 32.47634 86.43333 1.000 70.05309 46 ASP A CA 1
ATOM 293 C C . ASP A 1 54 ? -6.33952 31.79014 85.17896 1.000 66.58911 46 ASP A C 1
ATOM 294 O O . ASP A 1 54 ? -7.50411 31.96744 84.81376 1.000 66.49014 46 ASP A O 1
ATOM 299 N N . ALA A 1 55 ? -5.49095 30.98703 84.53410 1.000 64.42291 47 ALA A N 1
ATOM 300 C CA . ALA A 1 55 ? -5.88314 30.34419 83.28352 1.000 63.43197 47 ALA A CA 1
ATOM 301 C C . ALA A 1 55 ? -7.08692 29.42886 83.47801 1.000 66.11707 47 ALA A C 1
ATOM 302 O O . ALA A 1 55 ? -7.99434 29.39837 82.64010 1.000 65.70800 47 ALA A O 1
ATOM 304 N N . GLY A 1 56 ? -7.11087 28.66806 84.56765 1.000 65.25226 48 GLY A N 1
ATOM 305 C CA . GLY A 1 56 ? -8.24237 27.79094 84.80987 1.000 66.02608 48 GLY A CA 1
ATOM 306 C C . GLY A 1 56 ? -9.53836 28.55766 84.98360 1.000 69.37695 48 GLY A C 1
ATOM 307 O O . GLY A 1 56 ? -10.57587 28.17614 84.43403 1.000 67.37509 48 GLY A O 1
ATOM 308 N N . GLU A 1 57 ? -9.50215 29.64351 85.76360 1.000 71.81661 49 GLU A N 1
ATOM 309 C CA . GLU A 1 57 ? -10.69968 30.45872 85.94000 1.000 73.51131 49 GLU A CA 1
ATOM 310 C C . GLU A 1 57 ? -11.16102 31.01871 84.60662 1.000 75.23333 49 GLU A C 1
ATOM 311 O O . GLU A 1 57 ? -12.35509 30.99306 84.28867 1.000 77.82317 49 GLU A O 1
ATOM 317 N N . LEU A 1 58 ? -10.21958 31.51967 83.80957 1.000 67.39172 50 LEU A N 1
ATOM 318 C CA . LEU A 1 58 ? -10.56271 32.09231 82.51969 1.000 68.17643 50 LEU A CA 1
ATOM 319 C C . LEU A 1 58 ? -11.18883 31.06003 81.59011 1.000 67.97914 50 LEU A C 1
ATOM 320 O O . LEU A 1 58 ? -12.09434 31.39011 80.81715 1.000 67.84162 50 LEU A O 1
ATOM 325 N N . ALA A 1 59 ? -10.75872 29.80212 81.68466 1.000 67.29977 51 ALA A N 1
ATOM 326 C CA . ALA A 1 59 ? -11.27766 28.74840 80.82763 1.000 62.44723 51 ALA A CA 1
ATOM 327 C C . ALA A 1 59 ? -12.58404 28.15434 81.33169 1.000 70.41029 51 ALA A C 1
ATOM 328 O O . ALA A 1 59 ? -13.15898 27.30570 80.63876 1.000 69.25168 51 ALA A O 1
ATOM 330 N N . GLY A 1 60 ? -13.05404 28.56589 82.51282 1.000 65.61295 52 GLY A N 1
ATOM 331 C CA . GLY A 1 60 ? -14.30381 28.09448 83.05562 1.000 61.82548 52 GLY A CA 1
ATOM 332 C C . GLY A 1 60 ? -14.21862 26.82042 83.86079 1.000 68.54613 52 GLY A C 1
ATOM 333 O O . GLY A 1 60 ? -15.26285 26.23537 84.16724 1.000 67.90931 52 GLY A O 1
ATOM 334 N N . ILE A 1 61 ? -13.01645 26.37631 84.22454 1.000 66.66495 53 ILE A N 1
ATOM 335 C CA . ILE A 1 61 ? -12.82039 25.14339 84.97655 1.000 66.11369 53 ILE A CA 1
ATOM 336 C C . ILE A 1 61 ? -12.37377 25.40066 86.41589 1.000 66.14021 53 ILE A C 1
ATOM 337 O O . ILE A 1 61 ? -11.88995 24.47543 87.08316 1.000 65.42684 53 ILE A O 1
ATOM 342 N N . GLY A 1 62 ? -12.51049 26.62748 86.91354 1.000 62.97591 54 GLY A N 1
ATOM 343 C CA . GLY A 1 62 ? -12.02517 26.95975 88.23404 1.000 68.48817 54 GLY A CA 1
ATOM 344 C C . GLY A 1 62 ? -10.50811 27.08059 88.26970 1.000 71.22355 54 GLY A C 1
ATOM 345 O O . GLY A 1 62 ? -9.78613 26.69639 87.34547 1.000 67.87835 54 GLY A O 1
ATOM 346 N N . SER A 1 63 ? -10.01985 27.64327 89.37307 1.000 73.03773 55 SER A N 1
ATOM 347 C CA . SER A 1 63 ? -8.59205 27.91561 89.52639 1.000 71.18675 55 SER A CA 1
ATOM 348 C C . SER A 1 63 ? -7.75867 26.65289 89.37092 1.000 70.30688 55 SER A C 1
ATOM 349 O O . SER A 1 63 ? -8.12569 25.57983 89.85997 1.000 69.91627 55 SER A O 1
ATOM 352 N N . ILE A 1 64 ? -6.63706 26.78868 88.66086 1.000 62.99486 56 ILE A N 1
ATOM 353 C CA . ILE A 1 64 ? -5.64953 25.72554 88.55718 1.000 64.14750 56 ILE A CA 1
ATOM 354 C C . ILE A 1 64 ? -4.25840 26.19981 88.94798 1.000 62.65842 56 ILE A C 1
ATOM 355 O O . ILE A 1 64 ? -3.32213 25.40221 88.94446 1.000 64.41547 56 ILE A O 1
ATOM 360 N N . GLY A 1 65 ? -4.09201 27.47537 89.28749 1.000 59.65250 57 GLY A N 1
ATOM 361 C CA . GLY A 1 65 ? -2.84310 27.97139 89.81349 1.000 59.99921 57 GLY A CA 1
ATOM 362 C C . GLY A 1 65 ? -1.82139 28.43615 88.80522 1.000 63.82753 57 GLY A C 1
ATOM 363 O O . GLY A 1 65 ? -0.71691 28.81800 89.21020 1.000 63.06404 57 GLY A O 1
ATOM 364 N N . VAL A 1 66 ? -2.14381 28.43415 87.51520 1.000 64.82373 58 VAL A N 1
ATOM 365 C CA . VAL A 1 66 ? -1.27145 28.98403 86.48561 1.000 61.37040 58 VAL A CA 1
ATOM 366 C C . VAL A 1 66 ? -1.88634 30.29428 86.02614 1.000 65.33786 58 VAL A C 1
ATOM 367 O O . VAL A 1 66 ? -3.06415 30.33619 85.65526 1.000 64.63842 58 VAL A O 1
ATOM 371 N N . LYS A 1 67 ? -1.09371 31.35965 86.04197 1.000 62.59629 59 LYS A N 1
ATOM 372 C CA . LYS A 1 67 ? -1.59029 32.68572 85.71200 1.000 65.61405 59 LYS A CA 1
ATOM 373 C C . LYS A 1 67 ? -1.09873 33.09384 84.32797 1.000 66.99072 59 LYS A C 1
ATOM 374 O O . LYS A 1 67 ? -0.05324 32.63259 83.86153 1.000 69.48111 59 LYS A O 1
ATOM 376 N N . LEU A 1 68 ? -1.86157 33.96202 83.66648 1.000 73.13594 60 LEU A N 1
ATOM 377 C CA . LEU A 1 68 ? -1.51219 34.38870 82.31356 1.000 69.30804 60 LEU A CA 1
ATOM 378 C C . LEU A 1 68 ? -0.31348 35.32738 82.35320 1.000 74.33294 60 LEU A C 1
ATOM 379 O O . LEU A 1 68 ? -0.33425 36.34817 83.05067 1.000 75.59826 60 LEU A O 1
ATOM 384 N N . THR A 1 69 ? 0.72573 34.97723 81.59904 1.000 69.79976 61 THR A N 1
ATOM 385 C CA . THR A 1 69 ? 1.95602 35.74490 81.48388 1.000 68.76178 61 THR A CA 1
ATOM 386 C C . THR A 1 69 ? 2.07048 36.32616 80.07921 1.000 72.88947 61 THR A C 1
ATOM 387 O O . THR A 1 69 ? 1.40830 35.87257 79.14637 1.000 69.59867 61 THR A O 1
ATOM 391 N N . GLY A 1 70 ? 2.92306 37.33676 79.93150 1.000 78.77990 62 GLY A N 1
ATOM 392 C CA . GLY A 1 70 ? 3.08613 37.98860 78.65139 1.000 82.25042 62 GLY A CA 1
ATOM 393 C C . GLY A 1 70 ? 4.41364 37.73830 77.96607 1.000 85.06193 62 GLY A C 1
ATOM 394 O O . GLY A 1 70 ? 4.68656 38.31869 76.91003 1.000 87.70622 62 GLY A O 1
ATOM 395 N N . SER A 1 71 ? 5.25559 36.89270 78.55655 1.000 77.81142 63 SER A N 1
ATOM 396 C CA . SER A 1 71 ? 6.58158 36.59923 78.01594 1.000 79.53347 63 SER A CA 1
ATOM 397 C C . SER A 1 71 ? 6.73266 35.09351 77.84737 1.000 76.59227 63 SER A C 1
ATOM 398 O O . SER A 1 71 ? 6.77937 34.35642 78.83935 1.000 78.63395 63 SER A O 1
ATOM 401 N N . LEU A 1 72 ? 6.79403 34.63684 76.59537 1.000 76.54810 64 LEU A N 1
ATOM 402 C CA . LEU A 1 72 ? 6.96968 33.21099 76.34241 1.000 75.92699 64 LEU A CA 1
ATOM 403 C C . LEU A 1 72 ? 8.37125 32.74946 76.72579 1.000 76.02821 64 LEU A C 1
ATOM 404 O O . LEU A 1 72 ? 8.55169 31.62840 77.21679 1.000 75.62884 64 LEU A O 1
ATOM 409 N N . ALA A 1 73 ? 9.37773 33.59515 76.51433 1.000 77.23813 65 ALA A N 1
ATOM 410 C CA . ALA A 1 73 ? 10.74030 33.16647 76.79926 1.000 78.17783 65 ALA A CA 1
ATOM 411 C C . ALA A 1 73 ? 10.94418 32.91308 78.28810 1.000 81.56079 65 ALA A C 1
ATOM 412 O O . ALA A 1 73 ? 11.75222 32.05890 78.66831 1.000 80.64379 65 ALA A O 1
ATOM 414 N N . GLU A 1 74 ? 10.22114 33.63240 79.14302 1.000 80.44664 66 GLU A N 1
ATOM 415 C CA . GLU A 1 74 ? 10.37846 33.47433 80.58160 1.000 76.94695 66 GLU A CA 1
ATOM 416 C C . GLU A 1 74 ? 9.73408 32.20721 81.12077 1.000 75.79769 66 GLU A C 1
ATOM 417 O O . GLU A 1 74 ? 10.04257 31.81420 82.25065 1.000 76.19759 66 GLU A O 1
ATOM 423 N N . VAL A 1 75 ? 8.87591 31.54265 80.34760 1.000 76.96746 67 VAL A N 1
ATOM 424 C CA . VAL A 1 75 ? 8.13551 30.38923 80.83867 1.000 73.35948 67 VAL A CA 1
ATOM 425 C C . VAL A 1 75 ? 8.39315 29.13028 80.02935 1.000 70.55465 67 VAL A C 1
ATOM 426 O O . VAL A 1 75 ? 7.81212 28.08813 80.33671 1.000 67.81396 67 VAL A O 1
ATOM 430 N N . LEU A 1 76 ? 9.25213 29.18425 79.00858 1.000 72.51052 68 LEU A N 1
ATOM 431 C CA . LEU A 1 76 ? 9.48909 27.99168 78.19503 1.000 71.12904 68 LEU A CA 1
ATOM 432 C C . LEU A 1 76 ? 10.16326 26.88491 78.99994 1.000 67.57290 68 LEU A C 1
ATOM 433 O O . LEU A 1 76 ? 9.93659 25.69907 78.72977 1.000 66.57398 68 LEU A O 1
ATOM 438 N N . GLU A 1 77 ? 10.97584 27.24352 79.99893 1.000 67.32544 69 GLU A N 1
ATOM 439 C CA . GLU A 1 77 ? 11.58465 26.22077 80.84295 1.000 67.05031 69 GLU A CA 1
ATOM 440 C C . GLU A 1 77 ? 10.54735 25.43506 81.63092 1.000 64.66739 69 GLU A C 1
ATOM 441 O O . GLU A 1 77 ? 10.84341 24.32668 82.08896 1.000 63.55040 69 GLU A O 1
ATOM 447 N N . ASP A 1 78 ? 9.33944 25.96902 81.78181 1.000 67.38034 70 ASP A N 1
ATOM 448 C CA . ASP A 1 78 ? 8.26164 25.26292 82.45817 1.000 65.89491 70 ASP A CA 1
ATOM 449 C C . ASP A 1 78 ? 7.47460 24.35931 81.51587 1.000 66.08522 70 ASP A C 1
ATOM 450 O O . ASP A 1 78 ? 6.49009 23.75031 81.94688 1.000 61.48954 70 ASP A O 1
ATOM 455 N N . CYS A 1 79 ? 7.87994 24.24761 80.24631 1.000 65.39204 71 CYS A N 1
ATOM 456 C CA . CYS A 1 79 ? 7.09601 23.51765 79.26208 1.000 62.35216 71 CYS A CA 1
ATOM 457 C C . CYS A 1 79 ? 7.95800 22.48495 78.55413 1.000 61.84959 71 CYS A C 1
ATOM 458 O O . CYS A 1 79 ? 9.15244 22.68960 78.34073 1.000 65.88697 71 CYS A O 1
ATOM 461 N N . ASP A 1 80 ? 7.33456 21.36730 78.19278 1.000 63.46967 72 ASP A N 1
ATOM 462 C CA . ASP A 1 80 ? 7.94369 20.41365 77.27801 1.000 64.44506 72 ASP A CA 1
ATOM 463 C C . ASP A 1 80 ? 7.46952 20.60870 75.84970 1.000 63.98571 72 ASP A C 1
ATOM 464 O O . ASP A 1 80 ? 8.18218 20.23132 74.91908 1.000 68.45508 72 ASP A O 1
ATOM 469 N N . VAL A 1 81 ? 6.29289 21.20495 75.67034 1.000 63.57965 73 VAL A N 1
ATOM 470 C CA . VAL A 1 81 ? 5.69439 21.43927 74.36465 1.000 64.28251 73 VAL A CA 1
ATOM 471 C C . VAL A 1 81 ? 4.76562 22.63582 74.50971 1.000 63.39618 73 VAL A C 1
ATOM 472 O O . VAL A 1 81 ? 4.27740 22.92581 75.60551 1.000 60.42016 73 VAL A O 1
ATOM 476 N N . VAL A 1 82 ? 4.56975 23.37884 73.42042 1.000 60.11279 74 VAL A N 1
ATOM 477 C CA . VAL A 1 82 ? 3.60963 24.47323 73.44336 1.000 62.33336 74 VAL A CA 1
ATOM 478 C C . VAL A 1 82 ? 2.68803 24.34560 72.24232 1.000 63.32491 74 VAL A C 1
ATOM 479 O O . VAL A 1 82 ? 3.05982 23.79408 71.20286 1.000 66.42906 74 VAL A O 1
ATOM 483 N N . ILE A 1 83 ? 1.46572 24.84367 72.40188 1.000 62.11745 75 ILE A N 1
ATOM 484 C CA . ILE A 1 83 ? 0.43661 24.78309 71.37312 1.000 63.75539 75 ILE A CA 1
ATOM 485 C C . ILE A 1 83 ? 0.13319 26.20820 70.93557 1.000 66.82721 75 ILE A C 1
ATOM 486 O O . ILE A 1 83 ? -0.08399 27.08939 71.77718 1.000 63.76181 75 ILE A O 1
ATOM 491 N N . ASP A 1 84 ? 0.14869 26.43821 69.61880 1.000 67.26502 76 ASP A N 1
ATOM 492 C CA . ASP A 1 84 ? 0.07659 27.77952 69.04247 1.000 70.84428 76 ASP A CA 1
ATOM 493 C C . ASP A 1 84 ? -0.99909 27.82765 67.96237 1.000 74.01565 76 ASP A C 1
ATOM 494 O O . ASP A 1 84 ? -0.81017 27.28745 66.86592 1.000 72.71297 76 ASP A O 1
ATOM 499 N N . PHE A 1 85 ? -2.11488 28.49024 68.26793 1.000 79.89909 77 PHE A N 1
ATOM 500 C CA . PHE A 1 85 ? -3.18072 28.79303 67.30944 1.000 79.07865 77 PHE A CA 1
ATOM 501 C C . PHE A 1 85 ? -3.33626 30.30611 67.28540 1.000 81.76579 77 PHE A C 1
ATOM 502 O O . PHE A 1 85 ? -4.24912 30.85541 67.90450 1.000 85.33429 77 PHE A O 1
ATOM 510 N N . SER A 1 86 ? -2.45373 30.98365 66.56141 1.000 84.26679 78 SER A N 1
ATOM 511 C CA . SER A 1 86 ? -2.48873 32.43947 66.57664 1.000 93.08047 78 SER A CA 1
ATOM 512 C C . SER A 1 86 ? -2.35264 33.00559 65.17077 1.000 98.04820 78 SER A C 1
ATOM 513 O O . SER A 1 86 ? -2.92730 32.46539 64.22006 1.000 98.81809 78 SER A O 1
ATOM 516 N N . THR A 1 87 ? -1.61303 34.09741 65.03156 1.000 102.59475 79 THR A N 1
ATOM 517 C CA . THR A 1 87 ? -1.43381 34.61987 63.68922 1.000 105.61689 79 THR A CA 1
ATOM 518 C C . THR A 1 87 ? -0.08386 34.17706 63.13805 1.000 105.49419 79 THR A C 1
ATOM 519 O O . THR A 1 87 ? 0.85214 33.93045 63.90529 1.000 106.15223 79 THR A O 1
ATOM 523 N N . PRO A 1 88 ? 0.04048 34.03695 61.81492 1.000 107.41569 80 PRO A N 1
ATOM 524 C CA . PRO A 1 88 ? 1.31075 33.55124 61.25199 1.000 106.34430 80 PRO A CA 1
ATOM 525 C C . PRO A 1 88 ? 2.50538 34.40812 61.62213 1.000 109.71041 80 PRO A C 1
ATOM 526 O O . PRO A 1 88 ? 3.62453 33.88730 61.71227 1.000 110.13393 80 PRO A O 1
ATOM 530 N N . ALA A 1 89 ? 2.31045 35.70962 61.83791 1.000 109.85277 81 ALA A N 1
ATOM 531 C CA . ALA A 1 89 ? 3.42144 36.53957 62.28720 1.000 109.97742 81 ALA A CA 1
ATOM 532 C C . ALA A 1 89 ? 3.86215 36.14788 63.69194 1.000 110.46128 81 ALA A C 1
ATOM 533 O O . ALA A 1 89 ? 5.06480 36.05772 63.96763 1.000 110.52751 81 ALA A O 1
ATOM 535 N N . ALA A 1 90 ? 2.90039 35.89740 64.58888 1.000 109.66864 82 ALA A N 1
ATOM 536 C CA . ALA A 1 90 ? 3.23039 35.50194 65.95514 1.000 103.65640 82 ALA A CA 1
ATOM 537 C C . ALA A 1 90 ? 3.85262 34.11396 66.00968 1.000 100.39822 82 ALA A C 1
ATOM 538 O O . ALA A 1 90 ? 4.73877 33.86399 66.83624 1.000 98.67240 82 ALA A O 1
ATOM 540 N N . THR A 1 91 ? 3.42998 33.21289 65.12113 1.000 98.98671 83 THR A N 1
ATOM 541 C CA . THR A 1 91 ? 3.98862 31.86605 65.11641 1.000 97.01789 83 THR A CA 1
ATOM 542 C C . THR A 1 91 ? 5.45910 31.89305 64.73135 1.000 97.55656 83 THR A C 1
ATOM 543 O O . THR A 1 91 ? 6.24422 31.06307 65.20761 1.000 92.28637 83 THR A O 1
ATOM 547 N N . SER A 1 92 ? 5.83766 32.82968 63.85910 1.000 102.62029 84 SER A N 1
ATOM 548 C CA . SER A 1 92 ? 7.23902 32.99969 63.48915 1.000 103.02626 84 SER A CA 1
ATOM 549 C C . SER A 1 92 ? 8.09020 33.33720 64.70854 1.000 98.75836 84 SER A C 1
ATOM 550 O O . SER A 1 92 ? 9.17170 32.77115 64.90162 1.000 97.22159 84 SER A O 1
ATOM 553 N N . GLU A 1 93 ? 7.61542 34.26292 65.54525 1.000 97.39573 85 GLU A N 1
ATOM 554 C CA . GLU A 1 93 ? 8.36253 34.61241 66.74790 1.000 101.26087 85 GLU A CA 1
ATOM 555 C C . GLU A 1 93 ? 8.44757 33.43492 67.70870 1.000 93.51678 85 GLU A C 1
ATOM 556 O O . GLU A 1 93 ? 9.51494 33.16821 68.27180 1.000 90.70882 85 GLU A O 1
ATOM 562 N N . HIS A 1 94 ? 7.35297 32.68144 67.85681 1.000 91.86486 86 HIS A N 1
ATOM 563 C CA . HIS A 1 94 ? 7.34620 31.55905 68.79172 1.000 92.09288 86 HIS A CA 1
ATOM 564 C C . HIS A 1 94 ? 8.27171 30.44149 68.33149 1.000 92.18827 86 HIS A C 1
ATOM 565 O O . HIS A 1 94 ? 8.85206 29.74070 69.17036 1.000 89.81221 86 HIS A O 1
ATOM 572 N N . LEU A 1 95 ? 8.40449 30.24800 67.01419 1.000 95.28025 87 LEU A N 1
ATOM 573 C CA . LEU A 1 95 ? 9.30468 29.22032 66.50080 1.000 94.57070 87 LEU A CA 1
ATOM 574 C C . LEU A 1 95 ? 10.75358 29.52264 66.85738 1.000 96.43071 87 LEU A C 1
ATOM 575 O O . LEU A 1 95 ? 11.51260 28.61874 67.22398 1.000 92.98741 87 LEU A O 1
ATOM 580 N N . LYS A 1 96 ? 11.16680 30.78292 66.73149 1.000 105.46177 88 LYS A N 1
ATOM 581 C CA . LYS A 1 96 ? 12.54903 31.11903 67.05097 1.000 105.47099 88 LYS A CA 1
ATOM 582 C C . LYS A 1 96 ? 12.81880 30.91431 68.53179 1.000 103.62692 88 LYS A C 1
ATOM 583 O O . LYS A 1 96 ? 13.87902 30.40596 68.91205 1.000 105.05431 88 LYS A O 1
ATOM 585 N N . LEU A 1 97 ? 11.85851 31.28524 69.37973 1.000 97.65094 89 LEU A N 1
ATOM 586 C CA . LEU A 1 97 ? 12.03488 31.12953 70.81879 1.000 90.33861 89 LEU A CA 1
ATOM 587 C C . LEU A 1 97 ? 12.05861 29.66138 71.21945 1.000 88.80174 89 LEU A C 1
ATOM 588 O O . LEU A 1 97 ? 12.89850 29.24925 72.02759 1.000 91.53391 89 LEU A O 1
ATOM 593 N N . CYS A 1 98 ? 11.14341 28.85738 70.67337 1.000 85.23403 90 CYS A N 1
ATOM 594 C CA . CYS A 1 98 ? 11.12605 27.43804 71.01054 1.000 84.85026 90 CYS A CA 1
ATOM 595 C C . CYS A 1 98 ? 12.38250 26.73843 70.50931 1.000 89.40457 90 CYS A C 1
ATOM 596 O O . CYS A 1 98 ? 12.90081 25.82710 71.16827 1.000 86.79201 90 CYS A O 1
ATOM 599 N N . ARG A 1 99 ? 12.89514 27.16493 69.34967 1.000 88.59608 91 ARG A N 1
ATOM 600 C CA . ARG A 1 99 ? 14.11267 26.57111 68.80753 1.000 90.78932 91 ARG A CA 1
ATOM 601 C C . ARG A 1 99 ? 15.28898 26.80195 69.74303 1.000 89.39799 91 ARG A C 1
ATOM 602 O O . ARG A 1 99 ? 16.01765 25.86480 70.08678 1.000 90.15012 91 ARG A O 1
ATOM 604 N N . GLU A 1 100 ? 15.47714 28.04760 70.18412 1.000 90.75221 92 GLU A N 1
ATOM 605 C CA . GLU A 1 100 ? 16.61811 28.34984 71.03686 1.000 91.82950 92 GLU A CA 1
ATOM 606 C C . GLU A 1 100 ? 16.47912 27.66881 72.38652 1.000 86.95297 92 GLU A C 1
ATOM 607 O O . GLU A 1 100 ? 17.48585 27.32426 73.01532 1.000 88.00233 92 GLU A O 1
ATOM 609 N N . ALA A 1 101 ? 15.24495 27.46340 72.83496 1.000 89.42901 93 ALA A N 1
ATOM 610 C CA . ALA A 1 101 ? 14.93985 26.82405 74.10610 1.000 84.59377 93 ALA A CA 1
ATOM 611 C C . ALA A 1 101 ? 14.81696 25.30822 73.99577 1.000 86.86608 93 ALA A C 1
ATOM 612 O O . ALA A 1 101 ? 14.67356 24.63768 75.02226 1.000 79.92955 93 ALA A O 1
ATOM 614 N N . GLY A 1 102 ? 14.78526 24.76111 72.78206 1.000 86.68108 94 GLY A N 1
ATOM 615 C CA . GLY A 1 102 ? 14.69279 23.32121 72.61598 1.000 83.59780 94 GLY A CA 1
ATOM 616 C C . GLY A 1 102 ? 13.36755 22.71383 73.02075 1.000 80.17801 94 GLY A C 1
ATOM 617 O O . GLY A 1 102 ? 13.32917 21.54934 73.42556 1.000 81.31938 94 GLY A O 1
ATOM 618 N N . VAL A 1 103 ? 12.27563 23.46476 72.90157 1.000 82.19384 95 VAL A N 1
ATOM 619 C CA . VAL A 1 103 ? 10.94066 23.01754 73.28519 1.000 77.24168 95 VAL A CA 1
ATOM 620 C C . VAL A 1 103 ? 10.13309 22.73735 72.02677 1.000 77.41143 95 VAL A C 1
ATOM 621 O O . VAL A 1 103 ? 10.07394 23.57833 71.12360 1.000 78.71718 95 VAL A O 1
ATOM 625 N N . ALA A 1 104 ? 9.48300 21.57795 71.98163 1.000 71.27981 96 ALA A N 1
ATOM 626 C CA . ALA A 1 104 ? 8.65090 21.23546 70.83879 1.000 72.63541 96 ALA A CA 1
ATOM 627 C C . ALA A 1 104 ? 7.42162 22.13880 70.78543 1.000 70.49354 96 ALA A C 1
ATOM 628 O O . ALA A 1 104 ? 6.98507 22.69599 71.79842 1.000 68.85137 96 ALA A O 1
ATOM 630 N N . ILE A 1 105 ? 6.85569 22.28009 69.58446 1.000 69.30576 97 ILE A N 1
ATOM 631 C CA . ILE A 1 105 ? 5.72650 23.17694 69.37283 1.000 67.58353 97 ILE A CA 1
ATOM 632 C C . ILE A 1 105 ? 4.70842 22.51823 68.44356 1.000 71.69988 97 ILE A C 1
ATOM 633 O O . ILE A 1 105 ? 5.07401 21.84768 67.47300 1.000 74.32610 97 ILE A O 1
ATOM 638 N N . VAL A 1 106 ? 3.42587 22.69876 68.75399 1.000 69.51008 98 VAL A N 1
ATOM 639 C CA . VAL A 1 106 ? 2.32029 22.23929 67.91785 1.000 69.90511 98 VAL A CA 1
ATOM 640 C C . VAL A 1 106 ? 1.62550 23.46936 67.34976 1.000 69.61129 98 VAL A C 1
ATOM 641 O O . VAL A 1 106 ? 1.12230 24.31057 68.10488 1.000 70.00132 98 VAL A O 1
ATOM 645 N N . ILE A 1 107 ? 1.60944 23.57899 66.02401 1.000 70.88261 99 ILE A N 1
ATOM 646 C CA . ILE A 1 107 ? 1.15198 24.77123 65.31663 1.000 73.66966 99 ILE A CA 1
ATOM 647 C C . ILE A 1 107 ? -0.15084 24.47271 64.58491 1.000 73.27624 99 ILE A C 1
ATOM 648 O O . ILE A 1 107 ? -0.23811 23.50654 63.81773 1.000 69.66455 99 ILE A O 1
ATOM 653 N N . GLY A 1 108 ? -1.15022 25.32190 64.79992 1.000 73.00474 100 GLY A N 1
ATOM 654 C CA . GLY A 1 108 ? -2.41056 25.19758 64.10298 1.000 73.75638 100 GLY A CA 1
ATOM 655 C C . GLY A 1 108 ? -2.79519 26.50956 63.45381 1.000 84.28618 100 GLY A C 1
ATOM 656 O O . GLY A 1 108 ? -3.92949 26.68879 62.99375 1.000 88.27652 100 GLY A O 1
ATOM 657 N N . THR A 1 109 ? -1.83511 27.43190 63.40454 1.000 85.04572 101 THR A N 1
ATOM 658 C CA . THR A 1 109 ? -2.05081 28.71798 62.75923 1.000 93.51453 101 THR A CA 1
ATOM 659 C C . THR A 1 109 ? -2.32620 28.51666 61.27853 1.000 98.02554 101 THR A C 1
ATOM 660 O O . THR A 1 109 ? -1.60666 27.78365 60.59599 1.000 101.19233 101 THR A O 1
ATOM 664 N N . THR A 1 110 ? -3.39057 29.13940 60.79233 1.000 102.28962 102 THR A N 1
ATOM 665 C CA . THR A 1 110 ? -3.75727 29.04338 59.38912 1.000 109.97989 102 THR A CA 1
ATOM 666 C C . THR A 1 110 ? -3.13778 30.17724 58.57435 1.000 110.50904 102 THR A C 1
ATOM 667 O O . THR A 1 110 ? -2.89742 31.27517 59.08064 1.000 111.53005 102 THR A O 1
ATOM 671 N N . GLY A 1 111 ? -2.85261 29.88068 57.30959 1.000 114.07678 103 GLY A N 1
ATOM 672 C CA . GLY A 1 111 ? -2.44110 30.88605 56.34191 1.000 119.01712 103 GLY A CA 1
ATOM 673 C C . GLY A 1 111 ? -1.00194 31.35692 56.37733 1.000 121.72984 103 GLY A C 1
ATOM 674 O O . GLY A 1 111 ? -0.74521 32.55040 56.18362 1.000 123.80961 103 GLY A O 1
ATOM 675 N N . MET A 1 112 ? -0.05148 30.46059 56.63471 1.000 120.74684 104 MET A N 1
ATOM 676 C CA . MET A 1 112 ? 1.36208 30.82073 56.60693 1.000 117.26554 104 MET A CA 1
ATOM 677 C C . MET A 1 112 ? 1.89126 30.87546 55.17682 1.000 121.19917 104 MET A C 1
ATOM 678 O O . MET A 1 112 ? 1.53937 30.04239 54.33524 1.000 121.45229 104 MET A O 1
ATOM 683 N N . SER A 1 113 ? 2.74779 31.86183 54.91232 1.000 125.67490 105 SER A N 1
ATOM 684 C CA . SER A 1 113 ? 3.33111 32.05325 53.59294 1.000 127.08038 105 SER A CA 1
ATOM 685 C C . SER A 1 113 ? 4.28781 30.91325 53.25006 1.000 132.68312 105 SER A C 1
ATOM 686 O O . SER A 1 113 ? 4.71307 30.13945 54.11235 1.000 131.65589 105 SER A O 1
ATOM 689 N N . ASP A 1 114 ? 4.62634 30.81804 51.95901 1.000 145.98645 106 ASP A N 1
ATOM 690 C CA . ASP A 1 114 ? 5.58783 29.81131 51.51943 1.000 144.67525 106 ASP A CA 1
ATOM 691 C C . ASP A 1 114 ? 6.93902 30.00383 52.19733 1.000 145.77675 106 ASP A C 1
ATOM 692 O O . ASP A 1 114 ? 7.64228 29.02234 52.46718 1.000 146.18410 106 ASP A O 1
ATOM 694 N N . GLU A 1 115 ? 7.31663 31.25582 52.48243 1.000 147.48899 107 GLU A N 1
ATOM 695 C CA . GLU A 1 115 ? 8.54435 31.50958 53.23215 1.000 143.03929 107 GLU A CA 1
ATOM 696 C C . GLU A 1 115 ? 8.37021 31.17569 54.71107 1.000 137.21903 107 GLU A C 1
ATOM 697 O O . GLU A 1 115 ? 9.26838 30.59505 55.33260 1.000 135.36730 107 GLU A O 1
ATOM 699 N N . GLN A 1 116 ? 7.22015 31.52859 55.29168 1.000 127.71656 108 GLN A N 1
ATOM 700 C CA . GLN A 1 116 ? 6.97401 31.19860 56.69267 1.000 122.24356 108 GLN A CA 1
ATOM 701 C C . GLN A 1 116 ? 6.92143 29.69219 56.89331 1.000 120.63423 108 GLN A C 1
ATOM 702 O O . GLN A 1 116 ? 7.41325 29.17459 57.90391 1.000 115.71432 108 GLN A O 1
ATOM 708 N N . LYS A 1 117 ? 6.32262 28.97223 55.94011 1.000 122.61403 109 LYS A N 1
ATOM 709 C CA . LYS A 1 117 ? 6.32172 27.51590 56.00506 1.000 118.14268 109 LYS A CA 1
ATOM 710 C C . LYS A 1 117 ? 7.73744 26.96567 55.89187 1.000 115.03451 109 LYS A C 1
ATOM 711 O O . LYS A 1 117 ? 8.04316 25.90797 56.45301 1.000 110.01877 109 LYS A O 1
ATOM 713 N N . ALA A 1 118 ? 8.61337 27.66567 55.17001 1.000 119.69090 110 ALA A N 1
ATOM 714 C CA . ALA A 1 118 ? 10.00824 27.24599 55.10201 1.000 116.39985 110 ALA A CA 1
ATOM 715 C C . ALA A 1 118 ? 10.71560 27.46217 56.43320 1.000 111.30933 110 ALA A C 1
ATOM 716 O O . ALA A 1 118 ? 11.53634 26.63381 56.84538 1.000 108.83115 110 ALA A O 1
ATOM 718 N N . GLU A 1 119 ? 10.40865 28.56300 57.12621 1.000 109.69703 111 GLU A N 1
ATOM 719 C CA . GLU A 1 119 ? 10.97311 28.76272 58.45832 1.000 109.46918 111 GLU A CA 1
ATOM 720 C C . GLU A 1 119 ? 10.59971 27.60889 59.37733 1.000 103.46764 111 GLU A C 1
ATOM 721 O O . GLU A 1 119 ? 11.39978 27.19340 60.22521 1.000 101.17943 111 GLU A O 1
ATOM 727 N N . LEU A 1 120 ? 9.39040 27.07135 59.20963 1.000 97.88902 112 LEU A N 1
ATOM 728 C CA . LEU A 1 120 ? 8.97293 25.91542 59.99083 1.000 100.29768 112 LEU A CA 1
ATOM 729 C C . LEU A 1 120 ? 9.81452 24.68869 59.65445 1.000 100.19539 112 LEU A C 1
ATOM 730 O O . LEU A 1 120 ? 10.28824 23.98274 60.55383 1.000 98.52864 112 LEU A O 1
ATOM 735 N N . ASP A 1 121 ? 10.01444 24.42129 58.36070 1.000 99.31801 113 ASP A N 1
ATOM 736 C CA . ASP A 1 121 ? 10.72182 23.20961 57.95397 1.000 97.87662 113 ASP A CA 1
ATOM 737 C C . ASP A 1 121 ? 12.17203 23.22308 58.42240 1.000 98.40741 113 ASP A C 1
ATOM 738 O O . ASP A 1 121 ? 12.72399 22.17499 58.78020 1.000 96.55207 113 ASP A O 1
ATOM 743 N N . GLU A 1 122 ? 12.81262 24.39680 58.41780 1.000 101.20875 114 GLU A N 1
ATOM 744 C CA . GLU A 1 122 ? 14.17893 24.47508 58.92222 1.000 100.56527 114 GLU A CA 1
ATOM 745 C C . GLU A 1 122 ? 14.19378 24.36010 60.43890 1.000 100.97236 114 GLU A C 1
ATOM 746 O O . GLU A 1 122 ? 15.09686 23.73875 61.01137 1.000 103.16738 114 GLU A O 1
ATOM 748 N N . THR A 1 123 ? 13.18997 24.94301 61.10323 1.000 96.97868 115 THR A N 1
ATOM 749 C CA . THR A 1 123 ? 13.05042 24.76705 62.54583 1.000 96.92029 115 THR A CA 1
ATOM 750 C C . THR A 1 123 ? 12.85480 23.29858 62.90136 1.000 96.57571 115 THR A C 1
ATOM 751 O O . THR A 1 123 ? 13.45382 22.80126 63.86272 1.000 97.82628 115 THR A O 1
ATOM 755 N N . ALA A 1 124 ? 12.04380 22.57815 62.11646 1.000 96.94993 116 ALA A N 1
ATOM 756 C CA . ALA A 1 124 ? 11.76674 21.17495 62.40804 1.000 95.13403 116 ALA A CA 1
ATOM 757 C C . ALA A 1 124 ? 13.00495 20.30257 62.33453 1.000 95.30752 116 ALA A C 1
ATOM 758 O O . ALA A 1 124 ? 12.94513 19.13833 62.74430 1.000 93.79024 116 ALA A O 1
ATOM 760 N N . LYS A 1 125 ? 14.11230 20.82762 61.81770 1.000 98.80662 117 LYS A N 1
ATOM 761 C CA . LYS A 1 125 ? 15.38914 20.13584 61.88591 1.000 101.39756 117 LYS A CA 1
ATOM 762 C C . LYS A 1 125 ? 16.06957 20.31546 63.23384 1.000 100.84445 117 LYS A C 1
ATOM 763 O O . LYS A 1 125 ? 17.01238 19.58008 63.53846 1.000 105.56005 117 LYS A O 1
ATOM 765 N N . HIS A 1 126 ? 15.60457 21.25728 64.05061 1.000 101.16553 118 HIS A N 1
ATOM 766 C CA . HIS A 1 126 ? 16.18002 21.52437 65.36172 1.000 101.61294 118 HIS A CA 1
ATOM 767 C C . HIS A 1 126 ? 15.28746 21.08213 66.50967 1.000 97.07986 118 HIS A C 1
ATOM 768 O O . HIS A 1 126 ? 15.77393 20.46779 67.46200 1.000 96.00895 118 HIS A O 1
ATOM 775 N N . ILE A 1 127 ? 13.99532 21.37197 66.44354 1.000 92.94197 119 ILE A N 1
ATOM 776 C CA . ILE A 1 127 ? 13.05282 20.93796 67.47116 1.000 89.55037 119 ILE A CA 1
ATOM 777 C C . ILE A 1 127 ? 11.96122 20.13083 66.78803 1.000 87.68762 119 ILE A C 1
ATOM 778 O O . ILE A 1 127 ? 11.73291 20.26333 65.57493 1.000 86.45770 119 ILE A O 1
ATOM 783 N N . PRO A 1 128 ? 11.27545 19.26661 67.53745 1.000 88.39487 120 PRO A N 1
ATOM 784 C CA . PRO A 1 128 ? 10.09825 18.59229 66.97909 1.000 84.69678 120 PRO A CA 1
ATOM 785 C C . PRO A 1 128 ? 8.98113 19.59844 66.76000 1.000 80.55181 120 PRO A C 1
ATOM 786 O O . PRO A 1 128 ? 8.69291 20.43053 67.62155 1.000 77.73940 120 PRO A O 1
ATOM 790 N N . VAL A 1 129 ? 8.36853 19.53042 65.58535 1.000 81.95255 121 VAL A N 1
ATOM 791 C CA . VAL A 1 129 ? 7.30022 20.43769 65.18854 1.000 80.77772 121 VAL A CA 1
ATOM 792 C C . VAL A 1 129 ? 6.15352 19.59839 64.64318 1.000 78.81892 121 VAL A C 1
ATOM 793 O O . VAL A 1 129 ? 6.36698 18.74563 63.77284 1.000 78.38935 121 VAL A O 1
ATOM 797 N N . VAL A 1 130 ? 4.94489 19.83862 65.14664 1.000 73.87419 122 VAL A N 1
ATOM 798 C CA . VAL A 1 130 ? 3.72912 19.23208 64.61413 1.000 71.83633 122 VAL A CA 1
ATOM 799 C C . VAL A 1 130 ? 2.95375 20.31199 63.87571 1.000 73.15296 122 VAL A C 1
ATOM 800 O O . VAL A 1 130 ? 2.67099 21.37787 64.43574 1.000 73.35871 122 VAL A O 1
ATOM 804 N N . TYR A 1 131 ? 2.61170 20.03759 62.62290 1.000 71.45865 123 TYR A N 1
ATOM 805 C CA . TYR A 1 131 ? 1.83011 20.95868 61.81395 1.000 73.36353 123 TYR A CA 1
ATOM 806 C C . TYR A 1 131 ? 0.80312 20.13342 61.06321 1.000 74.84653 123 TYR A C 1
ATOM 807 O O . TYR A 1 131 ? 1.16992 19.23050 60.30668 1.000 79.73568 123 TYR A O 1
ATOM 816 N N . ALA A 1 132 ? -0.47467 20.42598 61.27801 1.000 73.66550 124 ALA A N 1
ATOM 817 C CA . ALA A 1 132 ? -1.53790 19.66853 60.64277 1.000 70.39578 124 ALA A CA 1
ATOM 818 C C . ALA A 1 132 ? -2.60343 20.61949 60.11948 1.000 72.15787 124 ALA A C 1
ATOM 819 O O . ALA A 1 132 ? -2.85765 21.67645 60.70521 1.000 70.65597 124 ALA A O 1
ATOM 821 N N . ALA A 1 133 ? -3.21663 20.23559 58.99351 1.000 70.32298 125 ALA A N 1
ATOM 822 C CA . ALA A 1 133 ? -4.30393 21.03253 58.44161 1.000 65.77138 125 ALA A CA 1
ATOM 823 C C . ALA A 1 133 ? -5.53266 20.99593 59.33510 1.000 69.96496 125 ALA A C 1
ATOM 824 O O . ALA A 1 133 ? -6.27326 21.98118 59.41162 1.000 75.16045 125 ALA A O 1
ATOM 826 N N . ASN A 1 134 ? -5.76306 19.87870 60.01695 1.000 66.66515 126 ASN A N 1
ATOM 827 C CA . ASN A 1 134 ? -6.93316 19.72240 60.86842 1.000 64.67205 126 ASN A CA 1
ATOM 828 C C . ASN A 1 134 ? -6.54426 18.85928 62.06113 1.000 60.15608 126 ASN A C 1
ATOM 829 O O . ASN A 1 134 ? -5.90818 17.81396 61.89567 1.000 60.67246 126 ASN A O 1
ATOM 834 N N . TYR A 1 135 ? -6.88097 19.31736 63.25895 1.000 55.21061 127 TYR A N 1
ATOM 835 C CA . TYR A 1 135 ? -6.48548 18.61212 64.46749 1.000 59.33752 127 TYR A CA 1
ATOM 836 C C . TYR A 1 135 ? -7.59614 17.76448 65.07597 1.000 58.67856 127 TYR A C 1
ATOM 837 O O . TYR A 1 135 ? -7.35867 17.10830 66.09208 1.000 58.25001 127 TYR A O 1
ATOM 846 N N . SER A 1 136 ? -8.79017 17.75425 64.48959 1.000 56.33971 128 SER A N 1
ATOM 847 C CA . SER A 1 136 ? -9.83712 16.86033 64.95955 1.000 53.32997 128 SER A CA 1
ATOM 848 C C . SER A 1 136 ? -9.41911 15.41184 64.79630 1.000 55.42446 128 SER A C 1
ATOM 849 O O . SER A 1 136 ? -9.06947 14.98347 63.69555 1.000 57.05297 128 SER A O 1
ATOM 852 N N . VAL A 1 137 ? -9.44980 14.65416 65.89204 1.000 53.73275 129 VAL A N 1
ATOM 853 C CA . VAL A 1 137 ? -9.08611 13.24183 65.82014 1.000 56.22890 129 VAL A CA 1
ATOM 854 C C . VAL A 1 137 ? -10.01313 12.49636 64.86615 1.000 55.38376 129 VAL A C 1
ATOM 855 O O . VAL A 1 137 ? -9.55825 11.71576 64.02166 1.000 55.67368 129 VAL A O 1
ATOM 859 N N . GLY A 1 138 ? -11.31922 12.75958 64.95524 1.000 53.87679 130 GLY A N 1
ATOM 860 C CA . GLY A 1 138 ? -12.27638 12.05675 64.11531 1.000 54.15318 130 GLY A CA 1
ATOM 861 C C . GLY A 1 138 ? -12.09413 12.32404 62.63096 1.000 52.85900 130 GLY A C 1
ATOM 862 O O . GLY A 1 138 ? -12.23202 11.41480 61.80834 1.000 53.54673 130 GLY A O 1
ATOM 863 N N . VAL A 1 139 ? -11.79539 13.57119 62.26256 1.000 54.06462 131 VAL A N 1
ATOM 864 C CA . VAL A 1 139 ? -11.61070 13.89443 60.84678 1.000 52.92659 131 VAL A CA 1
ATOM 865 C C . VAL A 1 139 ? -10.38666 13.17937 60.28670 1.000 54.62765 131 VAL A C 1
ATOM 866 O O . VAL A 1 139 ? -10.41788 12.64090 59.17222 1.000 55.05871 131 VAL A O 1
ATOM 870 N N . ASN A 1 140 ? -9.27345 13.20314 61.02604 1.000 54.17411 132 ASN A N 1
ATOM 871 C CA . ASN A 1 140 ? -8.07817 12.51021 60.54875 1.000 54.95913 132 ASN A CA 1
ATOM 872 C C . ASN A 1 140 ? -8.30652 11.00966 60.47472 1.000 55.31437 132 ASN A C 1
ATOM 873 O O . ASN A 1 140 ? -7.82126 10.34513 59.55341 1.000 57.74919 132 ASN A O 1
ATOM 878 N N . VAL A 1 141 ? -9.01997 10.45110 61.45125 1.000 53.77946 133 VAL A N 1
ATOM 879 C CA . VAL A 1 141 ? -9.40902 9.05370 61.34197 1.000 54.22842 133 VAL A CA 1
ATOM 880 C C . VAL A 1 141 ? -10.24928 8.85255 60.09064 1.000 54.28090 133 VAL A C 1
ATOM 881 O O . VAL A 1 141 ? -9.98539 7.95002 59.28857 1.000 55.92549 133 VAL A O 1
ATOM 885 N N . SER A 1 142 ? -11.24286 9.72618 59.88054 1.000 52.53819 134 SER A N 1
ATOM 886 C CA . SER A 1 142 ? -12.11926 9.59015 58.71882 1.000 54.44513 134 SER A CA 1
ATOM 887 C C . SER A 1 142 ? -11.32542 9.54920 57.42453 1.000 54.24687 134 SER A C 1
ATOM 888 O O . SER A 1 142 ? -11.56940 8.70107 56.55725 1.000 53.57810 134 SER A O 1
ATOM 891 N N . ILE A 1 143 ? -10.36457 10.45681 57.28045 1.000 54.92969 135 ILE A N 1
ATOM 892 C CA . ILE A 1 143 ? -9.58448 10.51487 56.05160 1.000 55.50774 135 ILE A CA 1
ATOM 893 C C . ILE A 1 143 ? -8.83537 9.20690 55.83123 1.000 57.13018 135 ILE A C 1
ATOM 894 O O . ILE A 1 143 ? -8.81816 8.66847 54.71877 1.000 57.98068 135 ILE A O 1
ATOM 899 N N . LYS A 1 144 ? -8.22665 8.65972 56.88471 1.000 57.58808 136 LYS A N 1
ATOM 900 C CA . LYS A 1 144 ? -7.54124 7.37798 56.74179 1.000 58.89892 136 LYS A CA 1
ATOM 901 C C . LYS A 1 144 ? -8.50588 6.27728 56.32090 1.000 57.78095 136 LYS A C 1
ATOM 902 O O . LYS A 1 144 ? -8.18244 5.45453 55.45544 1.000 60.84842 136 LYS A O 1
ATOM 908 N N . LEU A 1 145 ? -9.70144 6.25576 56.91453 1.000 56.03030 137 LEU A N 1
ATOM 909 C CA . LEU A 1 145 ? -10.71406 5.27404 56.53475 1.000 57.78445 137 LEU A CA 1
ATOM 910 C C . LEU A 1 145 ? -11.09285 5.40499 55.06539 1.000 54.34445 137 LEU A C 1
ATOM 911 O O . LEU A 1 145 ? -11.31611 4.39793 54.38651 1.000 54.19587 137 LEU A O 1
ATOM 916 N N . LEU A 1 146 ? -11.20941 6.63635 54.56585 1.000 52.77068 138 LEU A N 1
ATOM 917 C CA . LEU A 1 146 ? -11.54585 6.82902 53.16134 1.000 55.86459 138 LEU A CA 1
ATOM 918 C C . LEU A 1 146 ? -10.46557 6.25855 52.24931 1.000 57.25485 138 LEU A C 1
ATOM 919 O O . LEU A 1 146 ? -10.76412 5.57250 51.26348 1.000 50.11120 138 LEU A O 1
ATOM 924 N N . GLU A 1 147 ? -9.20022 6.53860 52.56531 1.000 54.42769 139 GLU A N 1
ATOM 925 C CA . GLU A 1 147 ? -8.10318 6.04582 51.74393 1.000 54.25214 139 GLU A CA 1
ATOM 926 C C . GLU A 1 147 ? -8.12956 4.53241 51.68468 1.000 57.11901 139 GLU A C 1
ATOM 927 O O . GLU A 1 147 ? -7.97210 3.93462 50.61385 1.000 59.57291 139 GLU A O 1
ATOM 933 N N . LEU A 1 148 ? -8.37056 3.89589 52.82494 1.000 56.95605 140 LEU A N 1
ATOM 934 C CA . LEU A 1 148 ? -8.34862 2.44338 52.87410 1.000 57.30168 140 LEU A CA 1
ATOM 935 C C . LEU A 1 148 ? -9.51222 1.85250 52.08566 1.000 57.69080 140 LEU A C 1
ATOM 936 O O . LEU A 1 148 ? -9.33068 0.91672 51.29839 1.000 61.71307 140 LEU A O 1
ATOM 941 N N . ALA A 1 149 ? -10.71883 2.38132 52.29085 1.000 54.68911 141 ALA A N 1
ATOM 942 C CA . ALA A 1 149 ? -11.87395 1.89488 51.54720 1.000 55.84774 141 ALA A CA 1
ATOM 943 C C . ALA A 1 149 ? -11.71204 2.14229 50.05238 1.000 58.68134 141 ALA A C 1
ATOM 944 O O . ALA A 1 149 ? -12.07926 1.29470 49.22619 1.000 56.32069 141 ALA A O 1
ATOM 946 N N . ALA A 1 150 ? -11.16399 3.29870 49.68332 1.000 58.51217 142 ALA A N 1
ATOM 947 C CA . ALA A 1 150 ? -10.99181 3.58617 48.26765 1.000 55.32552 142 ALA A CA 1
ATOM 948 C C . ALA A 1 150 ? -10.01840 2.60158 47.63642 1.000 58.69813 142 ALA A C 1
ATOM 949 O O . ALA A 1 150 ? -10.26236 2.10082 46.53341 1.000 59.33695 142 ALA A O 1
ATOM 951 N N . LYS A 1 151 ? -8.93306 2.26991 48.33916 1.000 56.45888 143 LYS A N 1
ATOM 952 C CA . LYS A 1 151 ? -7.96853 1.34180 47.76309 1.000 58.35032 143 LYS A CA 1
ATOM 953 C C . LYS A 1 151 ? -8.60511 -0.01808 47.50177 1.000 58.85781 143 LYS A C 1
ATOM 954 O O . LYS A 1 151 ? -8.35385 -0.63552 46.45915 1.000 57.69321 143 LYS A O 1
ATOM 956 N N . VAL A 1 152 ? -9.47407 -0.47667 48.40624 1.000 58.24691 144 VAL A N 1
ATOM 957 C CA . VAL A 1 152 ? -10.05586 -1.80804 48.25561 1.000 59.19946 144 VAL A CA 1
ATOM 958 C C . VAL A 1 152 ? -11.11460 -1.81305 47.16638 1.000 59.07914 144 VAL A C 1
ATOM 959 O O . VAL A 1 152 ? -11.12878 -2.70513 46.30829 1.000 58.59976 144 VAL A O 1
ATOM 963 N N . PHE A 1 153 ? -12.01305 -0.81981 47.18957 1.000 54.63972 145 PHE A N 1
ATOM 964 C CA . PHE A 1 153 ? -13.09156 -0.76639 46.21007 1.000 53.40368 145 PHE A CA 1
ATOM 965 C C . PHE A 1 153 ? -12.55623 -0.50363 44.80546 1.000 60.36576 145 PHE A C 1
ATOM 966 O O . PHE A 1 153 ? -13.08078 -1.04457 43.82242 1.000 57.94377 145 PHE A O 1
ATOM 974 N N . GLY A 1 154 ? -11.50879 0.30946 44.69139 1.000 56.77716 146 GLY A N 1
ATOM 975 C CA . GLY A 1 154 ? -11.00077 0.63801 43.37339 1.000 58.65936 146 GLY A CA 1
ATOM 976 C C . GLY A 1 154 ? -12.08444 1.29312 42.54241 1.000 58.49980 146 GLY A C 1
ATOM 977 O O . GLY A 1 154 ? -12.79595 2.18897 43.00189 1.000 57.73474 146 GLY A O 1
ATOM 978 N N . ASP A 1 155 ? -12.22575 0.82829 41.30229 1.000 58.22751 147 ASP A N 1
ATOM 979 C CA . ASP A 1 155 ? -13.18632 1.37657 40.35723 1.000 59.58095 147 ASP A CA 1
ATOM 980 C C . ASP A 1 155 ? -14.53764 0.66330 40.39651 1.000 57.19550 147 ASP A C 1
ATOM 981 O O . ASP A 1 155 ? -15.29179 0.73741 39.42702 1.000 61.51946 147 ASP A O 1
ATOM 986 N N . THR A 1 156 ? -14.87086 -0.02165 41.48201 1.000 57.92753 148 THR A N 1
ATOM 987 C CA . THR A 1 156 ? -16.12743 -0.75682 41.53186 1.000 56.75269 148 THR A CA 1
ATOM 988 C C . THR A 1 156 ? -17.26077 0.03123 42.17828 1.000 58.25447 148 THR A C 1
ATOM 989 O O . THR A 1 156 ? -18.37339 -0.49517 42.27116 1.000 57.30547 148 THR A O 1
ATOM 993 N N . VAL A 1 157 ? -17.01230 1.26473 42.64094 1.000 55.85236 149 VAL A N 1
ATOM 994 C CA . VAL A 1 157 ? -18.02013 2.04889 43.34333 1.000 54.00935 149 VAL A CA 1
ATOM 995 C C . VAL A 1 157 ? -18.05750 3.48699 42.83507 1.000 53.43259 149 VAL A C 1
ATOM 996 O O . VAL A 1 157 ? -17.03443 4.07467 42.46878 1.000 53.15109 149 VAL A O 1
ATOM 1000 N N . ASP A 1 158 ? -19.25534 4.06620 42.86207 1.000 49.51504 150 ASP A N 1
ATOM 1001 C CA . ASP A 1 158 ? -19.45005 5.48618 42.60885 1.000 50.46859 150 ASP A CA 1
ATOM 1002 C C . ASP A 1 158 ? -19.26725 6.24913 43.91777 1.000 51.64957 150 ASP A C 1
ATOM 1003 O O . ASP A 1 158 ? -19.86119 5.89131 44.94331 1.000 51.84656 150 ASP A O 1
ATOM 1008 N N . ILE A 1 159 ? -18.40849 7.26215 43.90431 1.000 49.34997 151 ILE A N 1
ATOM 1009 C CA . ILE A 1 159 ? -18.01180 7.93622 45.13236 1.000 51.12934 151 ILE A CA 1
ATOM 1010 C C . ILE A 1 159 ? -18.64025 9.31869 45.15412 1.000 51.92191 151 ILE A C 1
ATOM 1011 O O . ILE A 1 159 ? -18.42618 10.12093 44.23626 1.000 52.80055 151 ILE A O 1
ATOM 1016 N N . GLU A 1 160 ? -19.39007 9.60245 46.22248 1.000 50.49016 152 GLU A N 1
ATOM 1017 C CA . GLU A 1 160 ? -20.11265 10.85601 46.38514 1.000 48.71535 152 GLU A CA 1
ATOM 1018 C C . GLU A 1 160 ? -19.79591 11.42653 47.76303 1.000 50.47475 152 GLU A C 1
ATOM 1019 O O . GLU A 1 160 ? -19.85448 10.70474 48.76790 1.000 47.22493 152 GLU A O 1
ATOM 1025 N N . VAL A 1 161 ? -19.47115 12.71595 47.80705 1.000 47.08548 153 VAL A N 1
ATOM 1026 C CA . VAL A 1 161 ? -19.13316 13.41009 49.03814 1.000 48.75663 153 VAL A CA 1
ATOM 1027 C C . VAL A 1 161 ? -20.26999 14.36823 49.34449 1.000 51.78690 153 VAL A C 1
ATOM 1028 O O . VAL A 1 161 ? -20.56934 15.25718 48.53479 1.000 52.33868 153 VAL A O 1
ATOM 1032 N N . ILE A 1 162 ? -20.89793 14.19025 50.50837 1.000 45.73824 154 ILE A N 1
ATOM 1033 C CA . ILE A 1 162 ? -22.01473 15.01524 50.95315 1.000 49.27290 154 ILE A CA 1
ATOM 1034 C C . ILE A 1 162 ? -21.58921 15.73028 52.22720 1.000 49.04316 154 ILE A C 1
ATOM 1035 O O . ILE A 1 162 ? -21.16579 15.08681 53.19589 1.000 45.95272 154 ILE A O 1
ATOM 1040 N N . GLU A 1 163 ? -21.74077 17.04737 52.24716 1.000 48.31056 155 GLU A N 1
ATOM 1041 C CA . GLU A 1 163 ? -21.41803 17.81959 53.43015 1.000 50.44034 155 GLU A CA 1
ATOM 1042 C C . GLU A 1 163 ? -22.53348 18.81854 53.70817 1.000 54.74482 155 GLU A C 1
ATOM 1043 O O . GLU A 1 163 ? -23.28728 19.20437 52.80645 1.000 52.84054 155 GLU A O 1
ATOM 1049 N N . ALA A 1 164 ? -22.65906 19.20200 54.98397 1.000 47.46096 156 ALA A N 1
ATOM 1050 C CA . ALA A 1 164 ? -23.67347 20.14712 55.41958 1.000 48.92939 156 ALA A CA 1
ATOM 1051 C C . ALA A 1 164 ? -23.07649 21.18349 56.36313 1.000 53.44029 156 ALA A C 1
ATOM 1052 O O . ALA A 1 164 ? -22.33601 20.84353 57.29301 1.000 47.63039 156 ALA A O 1
ATOM 1054 N N . HIS A 1 165 ? -23.43547 22.44841 56.15089 1.000 56.96157 157 HIS A N 1
ATOM 1055 C CA . HIS A 1 165 ? -22.96242 23.51744 57.01868 1.000 53.32633 157 HIS A CA 1
ATOM 1056 C C . HIS A 1 165 ? -24.03248 24.59579 57.12313 1.000 55.89413 157 HIS A C 1
ATOM 1057 O O . HIS A 1 165 ? -24.98068 24.65266 56.32891 1.000 56.95928 157 HIS A O 1
ATOM 1064 N N . HIS A 1 166 ? -23.84164 25.47189 58.10759 1.000 56.57155 158 HIS A N 1
ATOM 1065 C CA . HIS A 1 166 ? -24.75160 26.56431 58.39986 1.000 56.11411 158 HIS A CA 1
ATOM 1066 C C . HIS A 1 166 ? -24.90912 27.49009 57.19462 1.000 59.08116 158 HIS A C 1
ATOM 1067 O O . HIS A 1 166 ? -24.11374 27.48428 56.25115 1.000 58.81271 158 HIS A O 1
ATOM 1074 N N . ARG A 1 167 ? -25.95150 28.32022 57.25660 1.000 59.59574 159 ARG A N 1
ATOM 1075 C CA . ARG A 1 167 ? -26.32371 29.17605 56.13911 1.000 58.66703 159 ARG A CA 1
ATOM 1076 C C . ARG A 1 167 ? -25.34518 30.31701 55.90761 1.000 61.78518 159 ARG A C 1
ATOM 1077 O O . ARG A 1 167 ? -25.47652 31.03066 54.90782 1.000 63.10736 159 ARG A O 1
ATOM 1085 N N . HIS A 1 168 ? -24.38512 30.52060 56.80024 1.000 61.86579 160 HIS A N 1
ATOM 1086 C CA . HIS A 1 168 ? -23.44284 31.61509 56.63759 1.000 63.22864 160 HIS A CA 1
ATOM 1087 C C . HIS A 1 168 ? -22.17863 31.22261 55.88388 1.000 61.88362 160 HIS A C 1
ATOM 1088 O O . HIS A 1 168 ? -21.47076 32.11557 55.39954 1.000 62.82788 160 HIS A O 1
ATOM 1095 N N . LYS A 1 169 ? -21.91181 29.92754 55.71856 1.000 61.73108 161 LYS A N 1
ATOM 1096 C CA . LYS A 1 169 ? -20.67135 29.49682 55.08719 1.000 64.87641 161 LYS A CA 1
ATOM 1097 C C . LYS A 1 169 ? -20.62993 29.96955 53.64054 1.000 66.88260 161 LYS A C 1
ATOM 1098 O O . LYS A 1 169 ? -21.58535 29.77514 52.88458 1.000 66.14817 161 LYS A O 1
ATOM 1104 N N . VAL A 1 170 ? -19.53182 30.63278 53.27045 1.000 67.97728 162 VAL A N 1
ATOM 1105 C CA . VAL A 1 170 ? -19.43330 31.24103 51.94596 1.000 71.58429 162 VAL A CA 1
ATOM 1106 C C . VAL A 1 170 ? -18.76564 30.34391 50.90907 1.000 72.70986 162 VAL A C 1
ATOM 1107 O O . VAL A 1 170 ? -18.95937 30.56558 49.70650 1.000 75.72488 162 VAL A O 1
ATOM 1111 N N . ASP A 1 171 ? -17.98936 29.34644 51.33382 1.000 67.12345 163 ASP A N 1
ATOM 1112 C CA . ASP A 1 171 ? -17.23836 28.47679 50.43374 1.000 61.29698 163 ASP A CA 1
ATOM 1113 C C . ASP A 1 171 ? -17.93513 27.13209 50.27936 1.000 63.20125 163 ASP A C 1
ATOM 1114 O O . ASP A 1 171 ? -18.42858 26.56216 51.26225 1.000 60.55058 163 ASP A O 1
ATOM 1119 N N . ALA A 1 172 ? -17.95210 26.61257 49.03909 1.000 62.05400 164 ALA A N 1
ATOM 1120 C CA . ALA A 1 172 ? -18.55560 25.31270 48.75672 1.000 56.74781 164 ALA A CA 1
ATOM 1121 C C . ALA A 1 172 ? -17.70475 24.51758 47.77214 1.000 58.72143 164 ALA A C 1
ATOM 1122 O O . ALA A 1 172 ? -17.25806 25.07064 46.74972 1.000 61.49914 164 ALA A O 1
ATOM 1124 N N . PRO A 1 173 ? -17.44914 23.23734 48.04568 1.000 57.35997 165 PRO A N 1
ATOM 1125 C CA . PRO A 1 173 ? -17.72378 22.52217 49.29781 1.000 53.43135 165 PRO A CA 1
ATOM 1126 C C . PRO A 1 173 ? -16.76226 23.01211 50.37471 1.000 55.01154 165 PRO A C 1
ATOM 1127 O O . PRO A 1 173 ? -15.89133 23.84787 50.09952 1.000 58.42667 165 PRO A O 1
ATOM 1131 N N . SER A 1 174 ? -16.91027 22.53008 51.60357 1.000 55.32229 166 SER A N 1
ATOM 1132 C CA . SER A 1 174 ? -16.00147 22.89584 52.67866 1.000 56.14755 166 SER A CA 1
ATOM 1133 C C . SER A 1 174 ? -14.58515 22.41607 52.36865 1.000 56.20709 166 SER A C 1
ATOM 1134 O O . SER A 1 174 ? -14.36728 21.53469 51.53382 1.000 57.98290 166 SER A O 1
ATOM 1137 N N . GLY A 1 175 ? -13.60745 23.03436 53.03517 1.000 56.16778 167 GLY A N 1
ATOM 1138 C CA . GLY A 1 175 ? -12.24408 22.54956 52.93312 1.000 53.53621 167 GLY A CA 1
ATOM 1139 C C . GLY A 1 175 ? -12.10924 21.10181 53.35972 1.000 56.24771 167 GLY A C 1
ATOM 1140 O O . GLY A 1 175 ? -11.29729 20.36101 52.80998 1.000 58.13355 167 GLY A O 1
ATOM 1141 N N . THR A 1 176 ? -12.88832 20.68138 54.35109 1.000 59.58700 168 THR A N 1
ATOM 1142 C CA . THR A 1 176 ? -12.82201 19.29739 54.79773 1.000 58.34774 168 THR A CA 1
ATOM 1143 C C . THR A 1 176 ? -13.35477 18.34714 53.73454 1.000 56.21775 168 THR A C 1
ATOM 1144 O O . THR A 1 176 ? -12.77609 17.28029 53.50742 1.000 56.52118 168 THR A O 1
ATOM 1148 N N . ALA A 1 177 ? -14.46093 18.70743 53.07951 1.000 54.34211 169 ALA A N 1
ATOM 1149 C CA . ALA A 1 177 ? -14.97300 17.87303 51.99601 1.000 54.82135 169 ALA A CA 1
ATOM 1150 C C . ALA A 1 177 ? -13.96886 17.794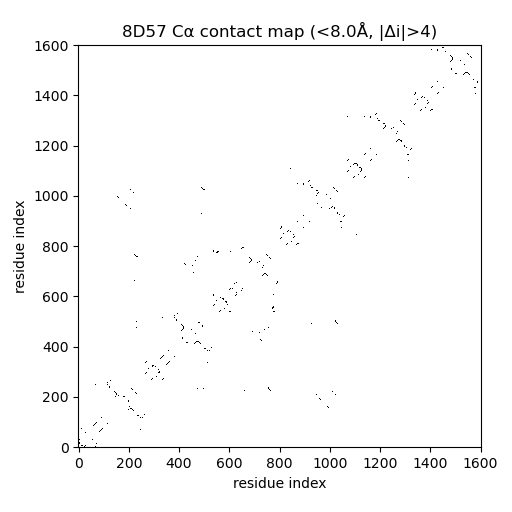08 50.84279 1.000 56.55197 169 ALA A C 1
ATOM 1151 O O . ALA A 1 177 ? -13.76373 16.72567 50.25222 1.000 55.69637 169 ALA A O 1
ATOM 1153 N N . LEU A 1 178 ? -13.35108 18.91844 50.48928 1.000 50.37527 170 LEU A N 1
ATOM 1154 C CA . LEU A 1 178 ? -12.34645 18.88135 49.44019 1.000 54.01346 170 LEU A CA 1
ATOM 1155 C C . LEU A 1 178 ? -11.14410 18.05668 49.87264 1.000 58.75609 170 LEU A C 1
ATOM 1156 O O . LEU A 1 178 ? -10.56530 17.31775 49.06892 1.000 62.66136 170 LEU A O 1
ATOM 1161 N N . MET A 1 179 ? -10.76465 18.16255 51.14257 1.000 56.83555 171 MET A N 1
ATOM 1162 C CA . MET A 1 179 ? -9.66787 17.36058 51.66527 1.000 58.14070 171 MET A CA 1
ATOM 1163 C C . MET A 1 179 ? -9.96057 15.86917 51.51101 1.000 58.46201 171 MET A C 1
ATOM 1164 O O . MET A 1 179 ? -9.08295 15.09060 51.11285 1.000 58.09447 171 MET A O 1
ATOM 1169 N N . MET A 1 180 ? -11.20618 15.46379 51.77489 1.000 53.81200 172 MET A N 1
ATOM 1170 C CA . MET A 1 180 ? -11.58866 14.06210 51.63550 1.000 53.88773 172 MET A CA 1
ATOM 1171 C C . MET A 1 180 ? -11.56615 13.61728 50.17487 1.000 58.70249 172 MET A C 1
ATOM 1172 O O . MET A 1 180 ? -11.08961 12.51909 49.85873 1.000 59.74772 172 MET A O 1
ATOM 1177 N N . GLY A 1 181 ? -12.12176 14.43030 49.27295 1.000 55.57018 173 GLY A N 1
ATOM 1178 C CA . GLY A 1 181 ? -12.06447 14.08174 47.86455 1.000 60.40826 173 GLY A CA 1
ATOM 1179 C C . GLY A 1 181 ? -10.63676 13.98249 47.36681 1.000 61.07479 173 GLY A C 1
ATOM 1180 O O . GLY A 1 181 ? -10.29609 13.09385 46.58155 1.000 51.97383 173 GLY A O 1
ATOM 1181 N N . GLU A 1 182 ? -9.77305 14.87225 47.85208 1.000 61.00881 174 GLU A N 1
ATOM 1182 C CA . GLU A 1 182 ? -8.37148 14.83183 47.46068 1.000 60.95823 174 GLU A CA 1
ATOM 1183 C C . GLU A 1 182 ? -7.71409 13.53024 47.91584 1.000 61.17705 174 GLU A C 1
ATOM 1184 O O . GLU A 1 182 ? -6.94693 12.92176 47.16630 1.000 64.75151 174 GLU A O 1
ATOM 1190 N N . ALA A 1 183 ? -7.99901 13.08484 49.13975 1.000 59.38077 175 ALA A N 1
ATOM 1191 C CA . ALA A 1 183 ? -7.43042 11.82471 49.61359 1.000 61.02798 175 ALA A CA 1
ATOM 1192 C C . ALA A 1 183 ? -7.90760 10.64705 48.77477 1.000 62.53914 175 ALA A C 1
ATOM 1193 O O . ALA A 1 183 ? -7.12388 9.74774 48.44244 1.000 64.09127 175 ALA A O 1
ATOM 1195 N N . ILE A 1 184 ? -9.19345 10.64045 48.42334 1.000 60.72701 176 ILE A N 1
ATOM 1196 C CA . ILE A 1 184 ? -9.76021 9.56478 47.61618 1.000 59.65551 176 ILE A CA 1
ATOM 1197 C C . ILE A 1 184 ? -9.21381 9.61370 46.19042 1.000 59.65543 176 ILE A C 1
ATOM 1198 O O . ILE A 1 184 ? -8.80317 8.59325 45.62250 1.000 57.95935 176 ILE A O 1
ATOM 1203 N N . ALA A 1 185 ? -9.18056 10.80608 45.59763 1.000 60.03466 177 ALA A N 1
ATOM 1204 C CA . ALA A 1 185 ? -8.66276 10.93576 44.24138 1.000 58.15644 177 ALA A CA 1
ATOM 1205 C C . ALA A 1 185 ? -7.19382 10.53851 44.17185 1.000 61.92596 177 ALA A C 1
ATOM 1206 O O . ALA A 1 185 ? -6.75945 9.91342 43.19778 1.000 65.36017 177 ALA A O 1
ATOM 1208 N N . ASP A 1 186 ? -6.40549 10.89341 45.18725 1.000 61.36706 178 ASP A N 1
ATOM 1209 C CA . ASP A 1 186 ? -5.00871 10.47207 45.18062 1.000 62.54593 178 ASP A CA 1
ATOM 1210 C C . ASP A 1 186 ? -4.89102 8.95785 45.27435 1.000 62.03061 178 ASP A C 1
ATOM 1211 O O . ASP A 1 186 ? -4.11442 8.34623 44.53408 1.000 64.19592 178 ASP A O 1
ATOM 1216 N N . THR A 1 187 ? -5.67166 8.33174 46.16144 1.000 63.10735 179 THR A N 1
ATOM 1217 C CA . THR A 1 187 ? -5.61512 6.87761 46.29938 1.000 62.31042 179 THR A CA 1
ATOM 1218 C C . THR A 1 187 ? -5.97471 6.17875 44.99531 1.000 62.27718 179 THR A C 1
ATOM 1219 O O . THR A 1 187 ? -5.34046 5.18402 44.62670 1.000 61.64744 179 THR A O 1
ATOM 1223 N N . LEU A 1 188 ? -6.97648 6.69036 44.27943 1.000 63.22078 180 LEU A N 1
ATOM 1224 C CA . LEU A 1 188 ? -7.46977 6.07598 43.05214 1.000 61.43157 180 LEU A CA 1
ATOM 1225 C C . LEU A 1 188 ? -6.73834 6.53665 41.79536 1.000 67.07491 180 LEU A C 1
ATOM 1226 O O . LEU A 1 188 ? -7.09396 6.10051 40.69654 1.000 66.51275 180 LEU A O 1
ATOM 1231 N N . GLY A 1 189 ? -5.74663 7.41377 41.91666 1.000 66.22458 181 GLY A N 1
ATOM 1232 C CA . GLY A 1 189 ? -5.03614 7.87316 40.74500 1.000 57.01612 181 GLY A CA 1
ATOM 1233 C C . GLY A 1 189 ? -5.82979 8.80475 39.86518 1.000 64.60615 181 GLY A C 1
ATOM 1234 O O . GLY A 1 189 ? -5.56971 8.87843 38.65875 1.000 66.79160 181 GLY A O 1
ATOM 1235 N N . ARG A 1 190 ? -6.80624 9.50747 40.42479 1.000 61.67729 182 ARG A N 1
ATOM 1236 C CA . ARG A 1 190 ? -7.61377 10.45129 39.67039 1.000 60.20059 182 ARG A CA 1
ATOM 1237 C C . ARG A 1 190 ? -7.19931 11.88768 39.96659 1.000 62.14133 182 ARG A C 1
ATOM 1238 O O . ARG A 1 190 ? -6.61818 12.20080 41.00884 1.000 60.55783 182 ARG A O 1
ATOM 1246 N N . ASN A 1 191 ? -7.50222 12.76074 39.01316 1.000 66.32453 183 ASN A N 1
ATOM 1247 C CA . ASN A 1 191 ? -7.28858 14.19471 39.14741 1.000 67.09525 183 ASN A CA 1
ATOM 1248 C C . ASN A 1 191 ? -8.60420 14.83861 39.55771 1.000 67.61622 183 ASN A C 1
ATOM 1249 O O . ASN A 1 191 ? -9.54687 14.88993 38.76061 1.000 66.97582 183 ASN A O 1
ATOM 1254 N N . LEU A 1 192 ? -8.65404 15.35665 40.78774 1.000 65.53959 184 LEU A N 1
ATOM 1255 C CA . LEU A 1 192 ? -9.91716 15.83414 41.34192 1.000 63.23086 184 LEU A CA 1
ATOM 1256 C C . LEU A 1 192 ? -10.55943 16.90543 40.46311 1.000 64.33769 184 LEU A C 1
ATOM 1257 O O . LEU A 1 192 ? -11.75995 16.84675 40.17858 1.000 67.19061 184 LEU A O 1
ATOM 1262 N N . LYS A 1 193 ? -9.77823 17.88693 40.00910 1.000 61.78598 185 LYS A N 1
ATOM 1263 C CA . LYS A 1 193 ? -10.35647 18.93611 39.17648 1.000 65.93296 185 LYS A CA 1
ATOM 1264 C C . LYS A 1 193 ? -10.97478 18.36907 37.89952 1.000 72.91595 185 LYS A C 1
ATOM 1265 O O . LYS A 1 193 ? -11.90706 18.96312 37.34598 1.000 76.11432 185 LYS A O 1
ATOM 1267 N N . GLU A 1 194 ? -10.45713 17.24112 37.40228 1.000 70.58254 186 GLU A N 1
ATOM 1268 C CA . GLU A 1 194 ? -10.99612 16.63003 36.18874 1.000 70.22271 186 GLU A CA 1
ATOM 1269 C C . GLU A 1 194 ? -12.27539 15.83709 36.46253 1.000 67.49702 186 GLU A C 1
ATOM 1270 O O . GLU A 1 194 ? -13.18633 15.82467 35.62823 1.000 69.30319 186 GLU A O 1
ATOM 1276 N N . VAL A 1 195 ? -12.36056 15.14463 37.60241 1.000 67.45373 187 VAL A N 1
ATOM 1277 C CA . VAL A 1 195 ? -13.46105 14.21582 37.84307 1.000 63.82294 187 VAL A CA 1
ATOM 1278 C C . VAL A 1 195 ? -14.52103 14.77461 38.78040 1.000 61.97403 187 VAL A C 1
ATOM 1279 O O . VAL A 1 195 ? -15.53011 14.09760 39.02586 1.000 60.32864 187 VAL A O 1
ATOM 1283 N N . ALA A 1 196 ? -14.35047 15.99081 39.28897 1.000 61.60266 188 ALA A N 1
ATOM 1284 C CA . ALA A 1 196 ? -15.28650 16.50835 40.27753 1.000 58.58012 188 ALA A CA 1
ATOM 1285 C C . ALA A 1 196 ? -16.53232 17.08546 39.61647 1.000 59.19793 188 ALA A C 1
ATOM 1286 O O . ALA A 1 196 ? -16.46819 17.71280 38.55409 1.000 64.87922 188 ALA A O 1
ATOM 1288 N N . VAL A 1 197 ? -17.66885 16.88124 40.26972 1.000 57.37094 189 VAL A N 1
ATOM 1289 C CA . VAL A 1 197 ? -18.95659 17.41079 39.84258 1.000 56.53426 189 VAL A CA 1
ATOM 1290 C C . VAL A 1 197 ? -19.62815 18.00405 41.07099 1.000 57.40000 189 VAL A C 1
ATOM 1291 O O . VAL A 1 197 ? -19.71953 17.34374 42.11162 1.000 58.18619 189 VAL A O 1
ATOM 1295 N N . TYR A 1 198 ? -20.10579 19.23866 40.95215 1.000 54.01271 190 TYR A N 1
ATOM 1296 C CA . TYR A 1 198 ? -20.62084 19.98514 42.09336 1.000 54.93462 190 TYR A CA 1
ATOM 1297 C C . TYR A 1 198 ? -22.11768 20.24974 42.02277 1.000 53.83038 190 TYR A C 1
ATOM 1298 O O . TYR A 1 198 ? -22.66670 20.89916 42.92191 1.000 52.55444 190 TYR A O 1
ATOM 1307 N N . GLY A 1 199 ? -22.78836 19.76874 40.98822 1.000 52.83322 191 GLY A N 1
ATOM 1308 C CA . GLY A 1 199 ? -24.21592 19.96393 40.85519 1.000 49.86056 191 GLY A CA 1
ATOM 1309 C C . GLY A 1 199 ? -24.74582 19.03181 39.79788 1.000 47.56181 191 GLY A C 1
ATOM 1310 O O . GLY A 1 199 ? -23.98326 18.45125 39.01930 1.000 52.43345 191 GLY A O 1
ATOM 1311 N N . ARG A 1 200 ? -26.06159 18.86196 39.80400 1.000 47.89335 192 ARG A N 1
ATOM 1312 C CA . ARG A 1 200 ? -26.72244 18.01448 38.82243 1.000 49.73715 192 ARG A CA 1
ATOM 1313 C C . ARG A 1 200 ? -28.04870 18.66299 38.48456 1.000 52.89982 192 ARG A C 1
ATOM 1314 O O . ARG A 1 200 ? -28.86735 18.90210 39.37456 1.000 55.37148 192 ARG A O 1
ATOM 1322 N N . GLU A 1 201 ? -28.26279 18.95365 37.20911 1.000 52.76721 193 GLU A N 1
ATOM 1323 C CA . GLU A 1 201 ? -29.49287 19.62037 36.81965 1.000 54.75444 193 GLU A CA 1
ATOM 1324 C C . GLU A 1 201 ? -29.82214 19.24687 35.38543 1.000 56.56048 193 GLU A C 1
ATOM 1325 O O . GLU A 1 201 ? -28.94815 19.30971 34.51682 1.000 59.72929 193 GLU A O 1
ATOM 1331 N N . GLY A 1 202 ? -31.06789 18.85378 35.13963 1.000 57.00866 194 GLY A N 1
ATOM 1332 C CA . GLY A 1 202 ? -31.45777 18.52921 33.78105 1.000 58.97631 194 GLY A CA 1
ATOM 1333 C C . GLY A 1 202 ? -31.02525 17.12926 33.37388 1.000 60.35660 194 GLY A C 1
ATOM 1334 O O . GLY A 1 202 ? -30.87102 16.22346 34.19664 1.000 62.49620 194 GLY A O 1
ATOM 1335 N N . HIS A 1 203 ? -30.85755 16.95115 32.06795 1.000 62.90152 195 HIS A N 1
ATOM 1336 C CA . HIS A 1 203 ? -30.45017 15.66420 31.51201 1.000 63.37016 195 HIS A CA 1
ATOM 1337 C C . HIS A 1 203 ? -28.93930 15.51277 31.65170 1.000 59.15853 195 HIS A C 1
ATOM 1338 O O . HIS A 1 203 ? -28.16727 15.75010 30.72373 1.000 65.88142 195 HIS A O 1
ATOM 1345 N N . THR A 1 204 ? -28.51263 15.07500 32.83129 1.000 62.93227 196 THR A N 1
ATOM 1346 C CA . THR A 1 204 ? -27.08956 14.85402 33.06454 1.000 63.24446 196 THR A CA 1
ATOM 1347 C C . THR A 1 204 ? -26.55111 13.62500 32.33891 1.000 63.79943 196 THR A C 1
ATOM 1348 O O . THR A 1 204 ? -25.33205 13.50144 32.18354 1.000 63.97888 196 THR A O 1
ATOM 1352 N N . GLY A 1 205 ? -27.41544 12.71191 31.90676 1.000 60.75785 197 GLY A N 1
ATOM 1353 C CA . GLY A 1 205 ? -26.96836 11.44448 31.37969 1.000 56.87361 197 GLY A CA 1
ATOM 1354 C C . GLY A 1 205 ? -26.58094 10.49631 32.49830 1.000 56.93642 197 GLY A C 1
ATOM 1355 O O . GLY A 1 205 ? -26.68786 10.82405 33.68560 1.000 55.76304 197 GLY A O 1
ATOM 1356 N N . PRO A 1 206 ? -26.13951 9.29152 32.13983 1.000 60.02024 198 PRO A N 1
ATOM 1357 C CA . PRO A 1 206 ? -25.72883 8.31512 33.15964 1.000 52.44495 198 PRO A CA 1
ATOM 1358 C C . PRO A 1 206 ? -24.41644 8.71953 33.80309 1.000 51.08149 198 PRO A C 1
ATOM 1359 O O . PRO A 1 206 ? -23.65855 9.52316 33.26930 1.000 58.99725 198 PRO A O 1
ATOM 1363 N N . ARG A 1 207 ? -24.15148 8.15248 34.97132 1.000 54.39442 199 ARG A N 1
ATOM 1364 C CA . ARG A 1 207 ? -23.00257 8.56654 35.76607 1.000 51.08437 199 ARG A CA 1
ATOM 1365 C C . ARG A 1 207 ? -21.71549 7.91229 35.27893 1.000 52.84469 199 ARG A C 1
ATOM 1366 O O . ARG A 1 207 ? -21.63245 6.68162 35.16103 1.000 50.27492 199 ARG A O 1
ATOM 1374 N N . ASP A 1 208 ? -20.69658 8.73582 35.05102 1.000 51.15606 200 ASP A N 1
ATOM 1375 C CA . ASP A 1 208 ? -19.36131 8.21938 34.78913 1.000 52.29701 200 ASP A CA 1
ATOM 1376 C C . ASP A 1 208 ? -18.78672 7.63711 36.07553 1.000 52.11360 200 ASP A C 1
ATOM 1377 O O . ASP A 1 208 ? -18.90684 8.23431 37.14989 1.000 56.49323 200 ASP A O 1
ATOM 1382 N N . ARG A 1 209 ? -18.18283 6.45479 35.97026 1.000 52.84679 201 ARG A N 1
ATOM 1383 C CA . ARG A 1 209 ? -17.62345 5.79507 37.14605 1.000 56.13229 201 ARG A CA 1
ATOM 1384 C C . ARG A 1 209 ? -16.48657 6.60091 37.76875 1.000 59.28706 201 ARG A C 1
ATOM 1385 O O . ARG A 1 209 ? -16.31251 6.58244 38.99520 1.000 53.93060 201 ARG A O 1
ATOM 1393 N N . GLN A 1 210 ? -15.71621 7.32362 36.95126 1.000 59.76170 202 GLN A N 1
ATOM 1394 C CA . GLN A 1 210 ? -14.61021 8.11457 37.47696 1.000 59.81688 202 GLN A CA 1
ATOM 1395 C C . GLN A 1 210 ? -15.08301 9.31357 38.29091 1.000 59.15149 202 GLN A C 1
ATOM 1396 O O . GLN A 1 210 ? -14.31873 9.82476 39.11898 1.000 58.47142 202 GLN A O 1
ATOM 1402 N N . THR A 1 211 ? -16.31207 9.77345 38.07166 1.000 54.47686 203 THR A N 1
ATOM 1403 C CA . THR A 1 211 ? -16.77846 10.99166 38.71360 1.000 58.59948 203 THR A CA 1
ATOM 1404 C C . THR A 1 211 ? -16.76093 10.86220 40.23668 1.000 58.65358 203 THR A C 1
ATOM 1405 O O . THR A 1 211 ? -17.15319 9.83629 40.80569 1.000 54.25041 203 THR A O 1
ATOM 1409 N N . ILE A 1 212 ? -16.28334 11.91441 40.89056 1.000 56.29419 204 ILE A N 1
ATOM 1410 C CA . ILE A 1 212 ? -16.45646 12.11576 42.31801 1.000 57.27886 204 ILE A CA 1
ATOM 1411 C C . ILE A 1 212 ? -17.43657 13.27480 42.46898 1.000 54.07355 204 ILE A C 1
ATOM 1412 O O . ILE A 1 212 ? -17.12811 14.41719 42.09906 1.000 49.69333 204 ILE A O 1
ATOM 1417 N N . GLY A 1 213 ? -18.62135 12.98158 43.00089 1.000 49.41657 205 GLY A N 1
ATOM 1418 C CA . GLY A 1 213 ? -19.67836 13.97800 43.10686 1.000 54.78992 205 GLY A CA 1
ATOM 1419 C C . GLY A 1 213 ? -19.68802 14.66358 44.46774 1.000 50.09107 205 GLY A C 1
ATOM 1420 O O . GLY A 1 213 ? -19.48444 14.02955 45.49325 1.000 49.57987 205 GLY A O 1
ATOM 1421 N N . PHE A 1 214 ? -19.90318 15.97476 44.45420 1.000 49.04079 206 PHE A N 1
ATOM 1422 C CA . PHE A 1 214 ? -19.96577 16.77202 45.67297 1.000 51.19168 206 PHE A CA 1
ATOM 1423 C C . PHE A 1 214 ? -21.36427 17.35714 45.80699 1.000 49.20767 206 PHE A C 1
ATOM 1424 O O . PHE A 1 214 ? -21.76966 18.19808 44.99846 1.000 53.48554 206 PHE A O 1
ATOM 1432 N N . GLU A 1 215 ? -22.09768 16.91782 46.82513 1.000 49.76071 207 GLU A N 1
ATOM 1433 C CA . GLU A 1 215 ? -23.38050 17.50751 47.19375 1.000 49.00814 207 GLU A CA 1
ATOM 1434 C C . GLU A 1 215 ? -23.18924 18.33007 48.45884 1.000 47.05193 207 GLU A C 1
ATOM 1435 O O . GLU A 1 215 ? -22.82038 17.78538 49.50533 1.000 46.86049 207 GLU A O 1
ATOM 1441 N N . THR A 1 216 ? -23.44424 19.63301 48.36342 1.000 47.97331 208 THR A N 1
ATOM 1442 C CA . THR A 1 216 ? -23.20217 20.55798 49.45935 1.000 46.23565 208 THR A CA 1
ATOM 1443 C C . THR A 1 216 ? -24.52758 21.10903 49.96499 1.000 51.24913 208 THR A C 1
ATOM 1444 O O . THR A 1 216 ? -25.27632 21.74977 49.21305 1.000 49.93454 208 THR A O 1
ATOM 1448 N N . ILE A 1 217 ? -24.79648 20.87058 51.24744 1.000 53.05006 209 ILE A N 1
ATOM 1449 C CA . ILE A 1 217 ? -26.01513 21.31215 51.90651 1.000 52.23839 209 ILE A CA 1
ATOM 1450 C C . ILE A 1 217 ? -25.70446 22.56279 52.71143 1.000 52.26690 209 ILE A C 1
ATOM 1451 O O . ILE A 1 217 ? -24.69303 22.61773 53.42025 1.000 54.45577 209 ILE A O 1
ATOM 1456 N N . ARG A 1 218 ? -26.57089 23.56691 52.60198 1.000 48.48575 210 ARG A N 1
ATOM 1457 C CA . ARG A 1 218 ? -26.42174 24.82091 53.32677 1.000 53.14976 210 ARG A CA 1
ATOM 1458 C C . ARG A 1 218 ? -27.73092 25.14393 54.02306 1.000 56.80008 210 ARG A C 1
ATOM 1459 O O . ARG A 1 218 ? -28.78878 25.15382 53.38416 1.000 56.82170 210 ARG A O 1
ATOM 1467 N N . GLY A 1 219 ? -27.66106 25.42829 55.32071 1.000 58.15538 211 GLY A N 1
ATOM 1468 C CA . GLY A 1 219 ? -28.86012 25.81919 56.03976 1.000 56.96143 211 GLY A CA 1
ATOM 1469 C C . GLY A 1 219 ? -28.68235 25.96035 57.53336 1.000 57.46565 211 GLY A C 1
ATOM 1470 O O . GLY A 1 219 ? -27.78653 25.34188 58.11665 1.000 54.77624 211 GLY A O 1
ATOM 1471 N N . GLY A 1 220 ? -29.51437 26.80281 58.14775 1.000 61.83683 212 GLY A N 1
ATOM 1472 C CA . GLY A 1 220 ? -29.60040 26.88433 59.59502 1.000 56.51769 212 GLY A CA 1
ATOM 1473 C C . GLY A 1 220 ? -28.25627 27.17953 60.22412 1.000 61.19787 212 GLY A C 1
ATOM 1474 O O . GLY A 1 220 ? -27.47592 27.99762 59.72820 1.000 62.61257 212 GLY A O 1
ATOM 1475 N N . ASP A 1 221 ? -27.95558 26.47070 61.31364 1.000 60.23004 213 ASP A N 1
ATOM 1476 C CA . ASP A 1 221 ? -26.72897 26.68986 62.07158 1.000 59.41465 213 ASP A CA 1
ATOM 1477 C C . ASP A 1 221 ? -25.90527 25.41420 62.18627 1.000 58.65116 213 ASP A C 1
ATOM 1478 O O . ASP A 1 221 ? -25.17045 25.23547 63.15890 1.000 59.45208 213 ASP A O 1
ATOM 1483 N N . ILE A 1 222 ? -26.01824 24.53051 61.18946 1.000 56.96598 214 ILE A N 1
ATOM 1484 C CA . ILE A 1 222 ? -25.31181 23.25260 61.20980 1.000 55.27722 214 ILE A CA 1
ATOM 1485 C C . ILE A 1 222 ? -23.82171 23.50228 61.37192 1.000 54.34195 214 ILE A C 1
ATOM 1486 O O . ILE A 1 222 ? -23.21382 24.25758 60.60259 1.000 54.98515 214 ILE A O 1
ATOM 1491 N N . VAL A 1 223 ? -23.22678 22.88418 62.38869 1.000 52.99652 215 VAL A N 1
ATOM 1492 C CA . VAL A 1 223 ? -21.81450 23.10602 62.67008 1.000 52.91851 215 VAL A CA 1
ATOM 1493 C C . VAL A 1 223 ? -20.94726 22.49843 61.57959 1.000 51.89260 215 VAL A C 1
ATOM 1494 O O . VAL A 1 223 ? -19.98184 23.11514 61.12060 1.000 55.12819 215 VAL A O 1
ATOM 1498 N N . GLY A 1 224 ? -21.25622 21.27866 61.16468 1.000 48.32517 216 GLY A N 1
ATOM 1499 C CA . GLY A 1 224 ? -20.46386 20.66591 60.12690 1.000 48.33795 216 GLY A CA 1
ATOM 1500 C C . GLY A 1 224 ? -20.59520 19.16312 60.07848 1.000 53.46724 216 GLY A C 1
ATOM 1501 O O . GLY A 1 224 ? -20.22613 18.48512 61.04119 1.000 50.53073 216 GLY A O 1
ATOM 1502 N N . GLU A 1 225 ? -21.15029 18.64072 58.97492 1.000 52.58079 217 GLU A N 1
ATOM 1503 C CA . GLU A 1 225 ? -21.32220 17.21370 58.73095 1.000 48.65077 217 GLU A CA 1
ATOM 1504 C C . GLU A 1 225 ? -20.72067 16.84523 57.38399 1.000 50.28871 217 GLU A C 1
ATOM 1505 O O . GLU A 1 225 ? -20.93546 17.54856 56.39428 1.000 49.81955 217 GLU A O 1
ATOM 1511 N N . HIS A 1 226 ? -20.00087 15.72159 57.34216 1.000 49.57853 218 HIS A N 1
ATOM 1512 C CA . HIS A 1 226 ? -19.35396 15.23680 56.12871 1.000 45.36357 218 HIS A CA 1
ATOM 1513 C C . HIS A 1 226 ? -19.60561 13.74084 55.99288 1.000 49.88140 218 HIS A C 1
ATOM 1514 O O . HIS A 1 226 ? -19.39963 12.99343 56.95498 1.000 50.25051 218 HIS A O 1
ATOM 1521 N N . THR A 1 227 ? -20.07598 13.31436 54.81296 1.000 48.64257 219 THR A N 1
ATOM 1522 C CA . THR A 1 227 ? -20.34658 11.91281 54.50822 1.000 48.32082 219 THR A CA 1
ATOM 1523 C C . THR A 1 227 ? -19.74225 11.55244 53.15693 1.000 50.51768 219 THR A C 1
ATOM 1524 O O . THR A 1 227 ? -19.92195 12.28612 52.17770 1.000 52.77515 219 THR A O 1
ATOM 1528 N N . VAL A 1 228 ? -19.02181 10.43384 53.09886 1.000 48.12084 220 VAL A N 1
ATOM 1529 C CA . VAL A 1 228 ? -18.52684 9.88738 51.84024 1.000 47.35649 220 VAL A CA 1
ATOM 1530 C C . VAL A 1 228 ? -19.20927 8.55547 51.59967 1.000 46.88021 220 VAL A C 1
ATOM 1531 O O . VAL A 1 228 ? -19.10213 7.63566 52.41939 1.000 46.77258 220 VAL A O 1
ATOM 1535 N N . MET A 1 229 ? -19.86263 8.43150 50.45350 1.000 49.47452 221 MET A N 1
ATOM 1536 C CA . MET A 1 229 ? -20.59198 7.22579 50.09825 1.000 49.50698 221 MET A CA 1
ATOM 1537 C C . MET A 1 229 ? -19.79257 6.49121 49.03323 1.000 50.42448 221 MET A C 1
ATOM 1538 O O . MET A 1 229 ? -19.46345 7.06808 47.98743 1.000 48.60910 221 MET A O 1
ATOM 1543 N N . PHE A 1 230 ? -19.46125 5.24115 49.31474 1.000 46.21612 222 PHE A N 1
ATOM 1544 C CA . PHE A 1 230 ? -18.88820 4.32590 48.34314 1.000 49.51392 222 PHE A CA 1
ATOM 1545 C C . PHE A 1 230 ? -20.03461 3.43976 47.87052 1.000 54.80707 222 PHE A C 1
ATOM 1546 O O . PHE A 1 230 ? -20.41063 2.48183 48.54963 1.000 51.07534 222 PHE A O 1
ATOM 1554 N N . ILE A 1 231 ? -20.60152 3.76774 46.71133 1.000 51.95050 223 ILE A N 1
ATOM 1555 C CA . ILE A 1 231 ? -21.85784 3.17775 46.26213 1.000 50.76549 223 ILE A CA 1
ATOM 1556 C C . ILE A 1 231 ? -21.55799 2.12290 45.20230 1.000 55.36361 223 ILE A C 1
ATOM 1557 O O . ILE A 1 231 ? -21.15117 2.44805 44.08118 1.000 54.34784 223 ILE A O 1
ATOM 1562 N N . GLY A 1 232 ? -21.77502 0.85388 45.55037 1.000 55.31104 224 GLY A N 1
ATOM 1563 C CA . GLY A 1 232 ? -21.56728 -0.25241 44.64946 1.000 51.40129 224 GLY A CA 1
ATOM 1564 C C . GLY A 1 232 ? -22.86507 -0.89512 44.19736 1.000 51.75240 224 GLY A C 1
ATOM 1565 O O . GLY A 1 232 ? -23.95973 -0.36423 44.39085 1.000 47.48527 224 GLY A O 1
ATOM 1566 N N . GLU A 1 233 ? -22.72129 -2.05828 43.55930 1.000 55.60964 225 GLU A N 1
ATOM 1567 C CA . GLU A 1 233 ? -23.85919 -2.81987 43.05257 1.000 58.98836 225 GLU A CA 1
ATOM 1568 C C . GLU A 1 233 ? -24.35651 -3.76326 44.13433 1.000 60.81742 225 GLU A C 1
ATOM 1569 O O . GLU A 1 233 ? -23.72085 -4.78183 44.41779 1.000 66.99346 225 GLU A O 1
ATOM 1575 N N . GLY A 1 234 ? -25.50278 -3.43316 44.72294 1.000 60.59887 226 GLY A N 1
ATOM 1576 C CA . GLY A 1 234 ? -26.09854 -4.22770 45.76946 1.000 60.36089 226 GLY A CA 1
ATOM 1577 C C . GLY A 1 234 ? -25.76481 -3.77062 47.16751 1.000 64.60238 226 GLY A C 1
ATOM 1578 O O . GLY A 1 234 ? -26.42700 -4.20249 48.11836 1.000 65.50009 226 GLY A O 1
ATOM 1579 N N . GLU A 1 235 ? -24.76150 -2.91673 47.32701 1.000 59.63648 227 GLU A N 1
ATOM 1580 C CA . GLU A 1 235 ? -24.35574 -2.50229 48.65629 1.000 60.02951 227 GLU A CA 1
ATOM 1581 C C . GLU A 1 235 ? -23.75948 -1.11037 48.59695 1.000 57.35663 227 GLU A C 1
ATOM 1582 O O . GLU A 1 235 ? -23.48887 -0.56139 47.52577 1.000 53.27397 227 GLU A O 1
ATOM 1588 N N . ARG A 1 236 ? -23.53858 -0.55995 49.78246 1.000 53.82471 228 ARG A N 1
ATOM 1589 C CA . ARG A 1 236 ? -23.05362 0.79555 49.94568 1.000 49.67422 228 ARG A CA 1
ATOM 1590 C C . ARG A 1 236 ? -22.31073 0.85059 51.26921 1.000 51.22331 228 ARG A C 1
ATOM 1591 O O . ARG A 1 236 ? -22.72333 0.21474 52.24080 1.000 53.12614 228 ARG A O 1
ATOM 1599 N N . VAL A 1 237 ? -21.19080 1.55696 51.29819 1.000 48.78572 229 VAL A N 1
ATOM 1600 C CA . VAL A 1 237 ? -20.46138 1.79738 52.53381 1.000 49.53749 229 VAL A CA 1
ATOM 1601 C C . VAL A 1 237 ? -20.31990 3.29909 52.70203 1.000 49.20506 229 VAL A C 1
ATOM 1602 O O . VAL A 1 237 ? -19.93987 3.99109 51.75193 1.000 50.74920 229 VAL A O 1
ATOM 1606 N N . GLU A 1 238 ? -20.66476 3.80388 53.89075 1.000 51.62231 230 GLU A N 1
ATOM 1607 C CA . GLU A 1 238 ? -20.61205 5.22992 54.19784 1.000 46.57077 230 GLU A CA 1
ATOM 1608 C C . GLU A 1 238 ? -19.65635 5.47467 55.34933 1.000 47.77845 230 GLU A C 1
ATOM 1609 O O . GLU A 1 238 ? -19.70338 4.77003 56.35893 1.000 51.76300 230 GLU A O 1
ATOM 1615 N N . VAL A 1 239 ? -18.80874 6.48292 55.20696 1.000 47.57557 231 VAL A N 1
ATOM 1616 C CA . VAL A 1 239 ? -17.98954 6.98539 56.29754 1.000 46.62412 231 VAL A CA 1
ATOM 1617 C C . VAL A 1 239 ? -18.44882 8.40625 56.57649 1.000 49.12396 231 VAL A C 1
ATOM 1618 O O . VAL A 1 239 ? -18.55871 9.21923 55.64833 1.000 49.64217 231 VAL A O 1
ATOM 1622 N N . THR A 1 240 ? -18.76903 8.68876 57.83758 1.000 48.21537 232 THR A N 1
ATOM 1623 C CA . THR A 1 240 ? -19.38152 9.95775 58.20107 1.000 49.92523 232 THR A CA 1
ATOM 1624 C C . THR A 1 240 ? -18.72029 10.54791 59.44226 1.000 50.41062 232 THR A C 1
ATOM 1625 O O . THR A 1 240 ? -18.46068 9.84265 60.42137 1.000 52.27717 232 THR A O 1
ATOM 1629 N N . HIS A 1 241 ? -18.45297 11.84827 59.39507 1.000 49.03593 233 HIS A N 1
ATOM 1630 C CA . HIS A 1 241 ? -17.99198 12.60064 60.54912 1.000 50.34972 233 HIS A CA 1
ATOM 1631 C C . HIS A 1 241 ? -18.95774 13.74231 60.82029 1.000 50.94800 233 HIS A C 1
ATOM 1632 O O . HIS A 1 241 ? -19.31031 14.48581 59.90191 1.000 48.33994 233 HIS A O 1
ATOM 1639 N N . LYS A 1 242 ? -19.37244 13.89313 62.07936 1.000 50.37861 234 LYS A N 1
ATOM 1640 C CA . LYS A 1 242 ? -20.28231 14.96154 62.47441 1.000 49.18436 234 LYS A CA 1
ATOM 1641 C C . LYS A 1 242 ? -19.67706 15.74781 63.62428 1.000 52.02337 234 LYS A C 1
ATOM 1642 O O . LYS A 1 242 ? -19.14470 15.15660 64.56950 1.000 55.77619 234 LYS A O 1
ATOM 1648 N N . ALA A 1 243 ? -19.75777 17.07383 63.54719 1.000 52.36693 235 ALA A N 1
ATOM 1649 C CA . ALA A 1 243 ? -19.23670 17.94308 64.59305 1.000 54.50262 235 ALA A CA 1
ATOM 1650 C C . ALA A 1 243 ? -20.39442 18.49230 65.41778 1.000 57.45987 235 ALA A C 1
ATOM 1651 O O . ALA A 1 243 ? -21.36657 19.01734 64.86290 1.000 57.74968 235 ALA A O 1
ATOM 1653 N N . THR A 1 244 ? -20.28293 18.36124 66.74040 1.000 54.43636 236 THR A N 1
ATOM 1654 C CA . THR A 1 244 ? -21.27371 18.88755 67.67568 1.000 53.32471 236 THR A CA 1
ATOM 1655 C C . THR A 1 244 ? -21.03929 20.36426 67.95876 1.000 56.04563 236 THR A C 1
ATOM 1656 O O . THR A 1 244 ? -21.99002 21.12396 68.17366 1.000 57.27627 236 THR A O 1
ATOM 1660 N N . ASN A 1 245 ? -19.77698 20.76931 68.01249 1.000 58.21086 237 ASN A N 1
ATOM 1661 C CA . ASN A 1 245 ? -19.38712 22.14701 68.26164 1.000 59.13657 237 ASN A CA 1
ATOM 1662 C C . ASN A 1 245 ? -18.08215 22.39402 67.52554 1.000 59.09556 237 ASN A C 1
ATOM 1663 O O . ASN A 1 245 ? -17.50478 21.48137 66.93254 1.000 62.82522 237 ASN A O 1
ATOM 1668 N N . ARG A 1 246 ? -17.58970 23.62378 67.60555 1.000 60.94430 238 ARG A N 1
ATOM 1669 C CA . ARG A 1 246 ? -16.34605 23.97801 66.92717 1.000 63.29585 238 ARG A CA 1
ATOM 1670 C C . ARG A 1 246 ? -15.12933 23.83132 67.83628 1.000 64.50930 238 ARG A C 1
ATOM 1671 O O . ARG A 1 246 ? -14.22104 24.66294 67.78961 1.000 69.92463 238 ARG A O 1
ATOM 1673 N N . MET A 1 247 ? -15.06243 22.77480 68.66147 1.000 66.05641 239 MET A N 1
ATOM 1674 C CA . MET A 1 247 ? -14.01981 22.65908 69.67954 1.000 67.26306 239 MET A CA 1
ATOM 1675 C C . MET A 1 247 ? -13.22106 21.35872 69.64625 1.000 63.83646 239 MET A C 1
ATOM 1676 O O . MET A 1 247 ? -12.37796 21.15730 70.52310 1.000 62.83134 239 MET A O 1
ATOM 1681 N N . ASN A 1 248 ? -13.45452 20.46916 68.68873 1.000 69.49668 240 ASN A N 1
ATOM 1682 C CA . ASN A 1 248 ? -12.74691 19.19185 68.70819 1.000 69.72649 240 ASN A CA 1
ATOM 1683 C C . ASN A 1 248 ? -11.34129 19.27296 68.13026 1.000 67.34776 240 ASN A C 1
ATOM 1684 O O . ASN A 1 248 ? -10.62366 18.26971 68.14456 1.000 66.24094 240 ASN A O 1
ATOM 1689 N N . PHE A 1 249 ? -10.92070 20.44560 67.66379 1.000 60.51424 241 PHE A N 1
ATOM 1690 C CA . PHE A 1 249 ? -9.50850 20.66481 67.36898 1.000 57.87459 241 PHE A CA 1
ATOM 1691 C C . PHE A 1 249 ? -8.65750 20.53986 68.62725 1.000 61.66716 241 PHE A C 1
ATOM 1692 O O . PHE A 1 249 ? -7.49458 20.11748 68.55338 1.000 57.71424 241 PHE A O 1
ATOM 1700 N N . ALA A 1 250 ? -9.21092 20.94053 69.78344 1.000 60.30852 242 ALA A N 1
ATOM 1701 C CA . ALA A 1 250 ? -8.41597 21.08252 71.00048 1.000 54.84283 242 ALA A CA 1
ATOM 1702 C C . ALA A 1 250 ? -7.86947 19.74606 71.48450 1.000 53.80898 242 ALA A C 1
ATOM 1703 O O . ALA A 1 250 ? -6.67301 19.62841 71.78056 1.000 53.83702 242 ALA A O 1
ATOM 1705 N N . ALA A 1 251 ? -8.73112 18.72866 71.58118 1.000 53.37548 243 ALA A N 1
ATOM 1706 C CA . ALA A 1 251 ? -8.29150 17.43003 72.08503 1.000 49.66200 243 ALA A CA 1
ATOM 1707 C C . ALA A 1 251 ? -7.21048 16.82526 71.20230 1.000 54.56334 243 ALA A C 1
ATOM 1708 O O . ALA A 1 251 ? -6.23320 16.25248 71.70631 1.000 50.56365 243 ALA A O 1
ATOM 1710 N N . GLY A 1 252 ? -7.35590 16.96490 69.87993 1.000 55.25152 244 GLY A N 1
ATOM 1711 C CA . GLY A 1 252 ? -6.33712 16.45466 68.98410 1.000 50.08243 244 GLY A CA 1
ATOM 1712 C C . GLY A 1 252 ? -5.02651 17.20029 69.13196 1.000 53.38427 244 GLY A C 1
ATOM 1713 O O . GLY A 1 252 ? -3.95254 16.58861 69.14221 1.000 52.13539 244 GLY A O 1
ATOM 1714 N N . ALA A 1 253 ? -5.09294 18.52890 69.26375 1.000 52.38723 245 ALA A N 1
ATOM 1715 C CA . ALA A 1 253 ? -3.87461 19.30840 69.45989 1.000 53.75047 245 ALA A CA 1
ATOM 1716 C C . ALA A 1 253 ? -3.18048 18.92241 70.76436 1.000 56.60017 245 ALA A C 1
ATOM 1717 O O . ALA A 1 253 ? -1.94898 18.77906 70.80635 1.000 53.37233 245 ALA A O 1
ATOM 1719 N N . VAL A 1 254 ? -3.95666 18.74823 71.84356 1.000 53.82303 246 VAL A N 1
ATOM 1720 C CA . VAL A 1 254 ? -3.37186 18.30680 73.10678 1.000 53.53079 246 VAL A CA 1
ATOM 1721 C C . VAL A 1 254 ? -2.80082 16.90518 72.95667 1.000 52.94882 246 VAL A C 1
ATOM 1722 O O . VAL A 1 254 ? -1.70547 16.60439 73.45242 1.000 52.72762 246 VAL A O 1
ATOM 1726 N N . ARG A 1 255 ? -3.51224 16.03451 72.23786 1.000 51.82958 247 ARG A N 1
ATOM 1727 C CA . ARG A 1 255 ? -3.00279 14.68149 72.04191 1.000 52.96054 247 ARG A CA 1
ATOM 1728 C C . ARG A 1 255 ? -1.69937 14.69560 71.24903 1.000 58.20863 247 ARG A C 1
ATOM 1729 O O . ARG A 1 255 ? -0.75746 13.96465 71.58136 1.000 58.23665 247 ARG A O 1
ATOM 1737 N N . ALA A 1 256 ? -1.60819 15.55946 70.22904 1.000 54.27721 248 ALA A N 1
ATOM 1738 C CA . ALA A 1 256 ? -0.36025 15.70326 69.48846 1.000 58.23259 248 ALA A CA 1
ATOM 1739 C C . ALA A 1 256 ? 0.74367 16.26694 70.37115 1.000 59.96750 248 ALA A C 1
ATOM 1740 O O . ALA A 1 256 ? 1.90853 15.86441 70.25415 1.000 60.24104 248 ALA A O 1
ATOM 1742 N N . ALA A 1 257 ? 0.39372 17.19101 71.26846 1.000 59.87804 249 ALA A N 1
ATOM 1743 C CA . ALA A 1 257 ? 1.39504 17.80406 72.13299 1.000 60.06639 249 ALA A CA 1
ATOM 1744 C C . ALA A 1 257 ? 2.07293 16.76104 73.01341 1.000 59.29712 249 ALA A C 1
ATOM 1745 O O . ALA A 1 257 ? 3.30320 16.74977 73.14863 1.000 61.68847 249 ALA A O 1
ATOM 1747 N N . ALA A 1 258 ? 1.28338 15.89229 73.64705 1.000 55.72996 250 ALA A N 1
ATOM 1748 C CA . ALA A 1 258 ? 1.87362 14.83523 74.46103 1.000 61.20193 250 ALA A CA 1
ATOM 1749 C C . ALA A 1 258 ? 2.62714 13.82518 73.60874 1.000 63.12278 250 ALA A C 1
ATOM 1750 O O . ALA A 1 258 ? 3.65655 13.29330 74.03849 1.000 68.62507 250 ALA A O 1
ATOM 1752 N N . TRP A 1 259 ? 2.14900 13.56154 72.39656 1.000 65.02106 251 TRP A N 1
ATOM 1753 C CA . TRP A 1 259 ? 2.79071 12.54594 71.57536 1.000 64.68052 251 TRP A CA 1
ATOM 1754 C C . TRP A 1 259 ? 4.18307 12.99709 71.14513 1.000 68.88648 251 TRP A C 1
ATOM 1755 O O . TRP A 1 259 ? 5.13004 12.20111 71.14199 1.000 72.09742 251 TRP A O 1
ATOM 1766 N N . VAL A 1 260 ? 4.33590 14.28373 70.82347 1.000 66.56321 252 VAL A N 1
ATOM 1767 C CA . VAL A 1 260 ? 5.57587 14.77664 70.23275 1.000 69.42739 252 VAL A CA 1
ATOM 1768 C C . VAL A 1 260 ? 6.69358 14.99562 71.23867 1.000 73.83706 252 VAL A C 1
ATOM 1769 O O . VAL A 1 260 ? 7.84821 15.15419 70.83032 1.000 79.86814 252 VAL A O 1
ATOM 1773 N N . VAL A 1 261 ? 6.40165 14.98801 72.54059 1.000 73.27946 253 VAL A N 1
ATOM 1774 C CA . VAL A 1 261 ? 7.43550 15.28058 73.52810 1.000 74.69036 253 VAL A CA 1
ATOM 1775 C C . VAL A 1 261 ? 8.54848 14.24630 73.43671 1.000 78.07870 253 VAL A C 1
ATOM 1776 O O . VAL A 1 261 ? 8.29887 13.03613 73.36629 1.000 79.60853 253 VAL A O 1
ATOM 1780 N N . GLY A 1 262 ? 9.78493 14.72808 73.36941 1.000 77.77823 254 GLY A N 1
ATOM 1781 C CA . GLY A 1 262 ? 10.93306 13.84946 73.42847 1.000 84.64048 254 GLY A CA 1
ATOM 1782 C C . GLY A 1 262 ? 11.19564 13.02549 72.19094 1.000 87.42794 254 GLY A C 1
ATOM 1783 O O . GLY A 1 262 ? 11.92676 12.03333 72.26513 1.000 88.61948 254 GLY A O 1
ATOM 1784 N N . ARG A 1 263 ? 10.66050 13.42525 71.04623 1.000 87.70432 255 ARG A N 1
ATOM 1785 C CA . ARG A 1 263 ? 10.87195 12.70378 69.80177 1.000 87.76911 255 ARG A CA 1
ATOM 1786 C C . ARG A 1 263 ? 11.90856 13.43034 68.95904 1.000 88.61940 255 ARG A C 1
ATOM 1787 O O . ARG A 1 263 ? 12.23042 14.59730 69.19673 1.000 88.79570 255 ARG A O 1
ATOM 1795 N N . GLU A 1 264 ? 12.44529 12.71436 67.97681 1.000 89.73906 256 GLU A N 1
ATOM 1796 C CA . GLU A 1 264 ? 13.47011 13.29600 67.12665 1.000 91.65874 256 GLU A CA 1
ATOM 1797 C C . GLU A 1 264 ? 12.93536 14.54445 66.44033 1.000 88.08854 256 GLU A C 1
ATOM 1798 O O . GLU A 1 264 ? 11.74619 14.64749 66.12825 1.000 86.85671 256 GLU A O 1
ATOM 1804 N N . ALA A 1 265 ? 13.82493 15.50508 66.21612 1.000 90.56822 257 ALA A N 1
ATOM 1805 C CA . ALA A 1 265 ? 13.42240 16.77047 65.61704 1.000 91.13056 257 ALA A CA 1
ATOM 1806 C C . ALA A 1 265 ? 13.11367 16.52365 64.14675 1.000 91.36256 257 ALA A C 1
ATOM 1807 O O . ALA A 1 265 ? 14.01159 16.43656 63.31228 1.000 90.37853 257 ALA A O 1
ATOM 1809 N N . ARG A 1 266 ? 11.83357 16.38452 63.82689 1.000 86.26435 258 ARG A N 1
ATOM 1810 C CA . ARG A 1 266 ? 11.36405 16.31061 62.45308 1.000 83.06227 258 ARG A CA 1
ATOM 1811 C C . ARG A 1 266 ? 10.06284 17.09303 62.36893 1.000 82.74212 258 ARG A C 1
ATOM 1812 O O . ARG A 1 266 ? 9.58221 17.64810 63.36364 1.000 83.13276 258 ARG A O 1
ATOM 1814 N N . LYS A 1 267 ? 9.47702 17.13285 61.18016 1.000 81.36496 259 LYS A N 1
ATOM 1815 C CA . LYS A 1 267 ? 8.12634 17.64743 61.01546 1.000 78.87397 259 LYS A CA 1
ATOM 1816 C C . LYS A 1 267 ? 7.14661 16.48243 61.03245 1.000 79.33081 259 LYS A C 1
ATOM 1817 O O . LYS A 1 267 ? 7.30104 15.52401 60.26579 1.000 79.29864 259 LYS A O 1
ATOM 1823 N N . TYR A 1 268 ? 6.14880 16.56982 61.91142 1.000 77.96751 260 TYR A N 1
ATOM 1824 C CA . TYR A 1 268 ? 5.13193 15.54717 62.09753 1.000 73.31214 260 TYR A CA 1
ATOM 1825 C C . TYR A 1 268 ? 3.75655 16.11881 61.78341 1.000 69.90787 260 TYR A C 1
ATOM 1826 O O . TYR A 1 268 ? 3.54180 17.33365 61.79923 1.000 67.75705 260 TYR A O 1
ATOM 1835 N N . ASP A 1 269 ? 2.82909 15.22485 61.46016 1.000 67.91649 261 ASP A N 1
ATOM 1836 C CA . ASP A 1 269 ? 1.43032 15.58240 61.27397 1.000 70.50583 261 ASP A CA 1
ATOM 1837 C C . ASP A 1 269 ? 0.55692 14.64347 62.10366 1.000 67.67039 261 ASP A C 1
ATOM 1838 O O . ASP A 1 269 ? 1.05002 13.75870 62.81225 1.000 66.09465 261 ASP A O 1
ATOM 1843 N N . MET A 1 270 ? -0.75823 14.83534 62.00263 1.000 63.18018 262 MET A N 1
ATOM 1844 C CA . MET A 1 270 ? -1.68192 14.03776 62.79800 1.000 62.28652 262 MET A CA 1
ATOM 1845 C C . MET A 1 270 ? -1.73037 12.58905 62.34141 1.000 63.72307 262 MET A C 1
ATOM 1846 O O . MET A 1 270 ? -2.16859 11.72633 63.10904 1.000 67.26648 262 MET A O 1
ATOM 1851 N N . LYS A 1 271 ? -1.31323 12.29934 61.11075 1.000 65.14432 263 LYS A N 1
ATOM 1852 C CA . LYS A 1 271 ? -1.17162 10.90311 60.71557 1.000 69.48009 263 LYS A CA 1
ATOM 1853 C C . LYS A 1 271 ? -0.10972 10.21754 61.56456 1.000 68.18951 263 LYS A C 1
ATOM 1854 O O . LYS A 1 271 ? -0.27868 9.06325 61.97454 1.000 71.36268 263 LYS A O 1
ATOM 1860 N N . ASP A 1 272 ? 0.97896 10.92639 61.86877 1.000 64.68080 264 ASP A N 1
ATOM 1861 C CA . ASP A 1 272 ? 1.98298 10.36983 62.76651 1.000 68.02205 264 ASP A CA 1
ATOM 1862 C C . ASP A 1 272 ? 1.40735 10.17772 64.16040 1.000 69.44602 264 ASP A C 1
ATOM 1863 O O . ASP A 1 272 ? 1.51271 9.09285 64.74371 1.000 70.47739 264 ASP A O 1
ATOM 1868 N N . VAL A 1 273 ? 0.75565 11.21698 64.68766 1.000 67.98436 265 VAL A N 1
ATOM 1869 C CA . VAL A 1 273 ? 0.28637 11.19742 66.06764 1.000 66.21782 265 VAL A CA 1
ATOM 1870 C C . VAL A 1 273 ? -0.67627 10.04526 66.28940 1.000 66.00691 265 VAL A C 1
ATOM 1871 O O . VAL A 1 273 ? -0.59327 9.33339 67.29456 1.000 67.98422 265 VAL A O 1
ATOM 1875 N N . LEU A 1 274 ? -1.57458 9.81838 65.34538 1.000 64.64185 266 LEU A N 1
ATOM 1876 C CA . LEU A 1 274 ? -2.60096 8.80681 65.50936 1.000 62.90182 266 LEU A CA 1
ATOM 1877 C C . LEU A 1 274 ? -2.17363 7.43584 65.00489 1.000 64.99729 266 LEU A C 1
ATOM 1878 O O . LEU A 1 274 ? -2.97693 6.50071 65.06039 1.000 64.49264 266 LEU A O 1
ATOM 1883 N N . GLY A 1 275 ? -0.93842 7.28413 64.53475 1.000 65.40023 267 GLY A N 1
ATOM 1884 C CA . GLY A 1 275 ? -0.49887 5.98979 64.03343 1.000 68.41093 267 GLY A CA 1
ATOM 1885 C C . GLY A 1 275 ? -1.21186 5.56508 62.76307 1.000 73.55063 267 GLY A C 1
ATOM 1886 O O . GLY A 1 275 ? -1.50249 4.37452 62.58211 1.000 74.54449 267 GLY A O 1
ATOM 1887 N N . LEU A 1 276 ? -1.48237 6.51233 61.86857 1.000 71.04103 268 LEU A N 1
ATOM 1888 C CA . LEU A 1 276 ? -2.26758 6.28674 60.66573 1.000 74.41151 268 LEU A CA 1
ATOM 1889 C C . LEU A 1 276 ? -1.42318 5.98686 59.43139 1.000 85.88028 268 LEU A C 1
ATOM 1890 O O . LEU A 1 276 ? -1.96778 5.52502 58.42033 1.000 85.51667 268 LEU A O 1
ATOM 1895 N N . ASN A 1 277 ? -0.11171 6.21451 59.49226 1.000 86.45313 269 ASN A N 1
ATOM 1896 C CA . ASN A 1 277 ? 0.71489 6.10664 58.29689 1.000 86.97985 269 ASN A CA 1
ATOM 1897 C C . ASN A 1 277 ? 0.73850 4.67727 57.76510 1.000 100.04555 269 ASN A C 1
ATOM 1898 O O . ASN A 1 277 ? 0.56144 4.44782 56.56007 1.000 106.43912 269 ASN A O 1
ATOM 1903 N N . ASP A 1 278 ? 0.92460 3.70151 58.64522 1.000 102.29623 270 ASP A N 1
ATOM 1904 C CA . ASP A 1 278 ? 0.73465 2.29877 58.27059 1.000 108.75737 270 ASP A CA 1
ATOM 1905 C C . ASP A 1 278 ? 0.64569 1.44072 59.53372 1.000 109.56421 270 ASP A C 1
ATOM 1906 O O . ASP A 1 278 ? 0.20777 1.91017 60.58877 1.000 102.71931 270 ASP A O 1
ATOM 1908 N N . PRO B 1 13 ? -46.24200 44.12031 69.78578 1.000 117.17502 5 PRO B N 1
ATOM 1909 C CA . PRO B 1 13 ? -46.44929 43.71550 71.17712 1.000 118.59467 5 PRO B CA 1
ATOM 1910 C C . PRO B 1 13 ? -45.20047 43.89320 72.02991 1.000 119.67807 5 PRO B C 1
ATOM 1911 O O . PRO B 1 13 ? -44.07899 43.69597 71.56119 1.000 117.43149 5 PRO B O 1
ATOM 1915 N N . ARG B 1 14 ? -45.41131 44.25239 73.28898 1.000 121.12187 6 ARG B N 1
ATOM 1916 C CA . ARG B 1 14 ? -44.33466 44.43793 74.25273 1.000 121.37343 6 ARG B CA 1
ATOM 1917 C C . ARG B 1 14 ? -44.22389 43.16667 75.08569 1.000 120.21070 6 ARG B C 1
ATOM 1918 O O . ARG B 1 14 ? -45.15207 42.81628 75.82108 1.000 120.92422 6 ARG B O 1
ATOM 1920 N N . ILE B 1 15 ? -43.10589 42.45979 74.94337 1.000 119.70028 7 ILE B N 1
ATOM 1921 C CA . ILE B 1 15 ? -42.90589 41.15787 75.56909 1.000 117.65845 7 ILE B CA 1
ATOM 1922 C C . ILE B 1 15 ? -41.93520 41.30737 76.73098 1.000 120.36875 7 ILE B C 1
ATOM 1923 O O . ILE B 1 15 ? -40.82284 41.81740 76.55513 1.000 121.11653 7 ILE B O 1
ATOM 1928 N N . GLY B 1 16 ? -42.36144 40.87171 77.91462 1.000 118.58980 8 GLY B N 1
ATOM 1929 C CA . GLY B 1 16 ? -41.51787 40.84690 79.09553 1.000 116.45806 8 GLY B CA 1
ATOM 1930 C C . GLY B 1 16 ? -40.99351 39.45503 79.40901 1.000 116.82578 8 GLY B C 1
ATOM 1931 O O . GLY B 1 16 ? -41.66291 38.45506 79.16211 1.000 116.78306 8 GLY B O 1
ATOM 1932 N N . ILE B 1 17 ? -39.77783 39.39632 79.95450 1.000 117.52644 9 ILE B N 1
ATOM 1933 C CA . ILE B 1 17 ? -39.11085 38.13851 80.28860 1.000 111.63758 9 ILE B CA 1
ATOM 1934 C C . ILE B 1 17 ? -38.98346 38.03066 81.80447 1.000 118.76375 9 ILE B C 1
ATOM 1935 O O . ILE B 1 17 ? -38.36572 38.89007 82.44725 1.000 119.97990 9 ILE B O 1
ATOM 1940 N N . LEU B 1 18 ? -39.55010 36.96930 82.37436 1.000 119.45292 10 LEU B N 1
ATOM 1941 C CA . LEU B 1 18 ? -39.39712 36.67764 83.79354 1.000 120.64840 10 LEU B CA 1
ATOM 1942 C C . LEU B 1 18 ? -38.21916 35.73296 84.00534 1.000 123.25741 10 LEU B C 1
ATOM 1943 O O . LEU B 1 18 ? -37.87926 34.93031 83.13111 1.000 126.54696 10 LEU B O 1
ATOM 1945 N N . GLY B 1 19 ? -37.59697 35.83460 85.17566 1.000 120.87986 11 GLY B N 1
ATOM 1946 C CA . GLY B 1 19 ? -36.38297 35.07256 85.42506 1.000 113.22933 11 GLY B CA 1
ATOM 1947 C C . GLY B 1 19 ? -35.28626 35.43365 84.45020 1.000 114.69519 11 GLY B C 1
ATOM 1948 O O . GLY B 1 19 ? -34.54953 34.55575 83.98521 1.000 114.28578 11 GLY B O 1
ATOM 1949 N N . ALA B 1 20 ? -35.15132 36.72332 84.14549 1.000 106.42447 12 ALA B N 1
ATOM 1950 C CA . ALA B 1 20 ? -34.27175 37.19590 83.08572 1.000 107.93520 12 ALA B CA 1
ATOM 1951 C C . ALA B 1 20 ? -32.79092 37.02384 83.39010 1.000 109.49965 12 ALA B C 1
ATOM 1952 O O . ALA B 1 20 ? -31.97238 37.24601 82.49267 1.000 109.21904 12 ALA B O 1
ATOM 1954 N N . GLY B 1 21 ? -32.42011 36.64290 84.60821 1.000 114.04520 13 GLY B N 1
ATOM 1955 C CA . GLY B 1 21 ? -31.01359 36.48551 84.92123 1.000 114.96506 13 GLY B CA 1
ATOM 1956 C C . GLY B 1 21 ? -30.41331 35.14317 84.55375 1.000 118.33305 13 GLY B C 1
ATOM 1957 O O . GLY B 1 21 ? -29.23415 35.06150 84.19752 1.000 114.91457 13 GLY B O 1
ATOM 1958 N N . GLY B 1 22 ? -31.21869 34.08920 84.60833 1.000 129.26073 14 GLY B N 1
ATOM 1959 C CA . GLY B 1 22 ? -30.72811 32.74374 84.40093 1.000 125.90127 14 GLY B CA 1
ATOM 1960 C C . GLY B 1 22 ? -30.26437 32.48461 82.97829 1.000 117.32722 14 GLY B C 1
ATOM 1961 O O . GLY B 1 22 ? -30.30666 33.34185 82.09437 1.000 115.78140 14 GLY B O 1
ATOM 1962 N N . ARG B 1 23 ? -29.77706 31.25921 82.77178 1.000 109.39412 15 ARG B N 1
ATOM 1963 C CA . ARG B 1 23 ? -29.34217 30.85069 81.44164 1.000 108.65710 15 ARG B CA 1
ATOM 1964 C C . ARG B 1 23 ? -30.49427 30.93920 80.44707 1.000 109.28377 15 ARG B C 1
ATOM 1965 O O . ARG B 1 23 ? -30.35769 31.52562 79.36729 1.000 105.95356 15 ARG B O 1
ATOM 1967 N N . MET B 1 24 ? -31.64919 30.37288 80.80782 1.000 106.29668 16 MET B N 1
ATOM 1968 C CA . MET B 1 24 ? -32.79497 30.36369 79.90408 1.000 101.12750 16 MET B CA 1
ATOM 1969 C C . MET B 1 24 ? -33.37293 31.75880 79.70491 1.000 97.80087 16 MET B C 1
ATOM 1970 O O . MET B 1 24 ? -33.84982 32.07742 78.60925 1.000 92.58384 16 MET B O 1
ATOM 1975 N N . GLY B 1 25 ? -33.34701 32.59448 80.74592 1.000 100.83455 17 GLY B N 1
ATOM 1976 C CA . GLY B 1 25 ? -33.83384 33.95702 80.60273 1.000 98.90198 17 GLY B CA 1
ATOM 1977 C C . GLY B 1 25 ? -33.04082 34.74960 79.58245 1.000 98.82579 17 GLY B C 1
ATOM 1978 O O . GLY B 1 25 ? -33.61011 35.44445 78.73771 1.000 98.52969 17 GLY B O 1
ATOM 1979 N N . ARG B 1 26 ? -31.70958 34.64771 79.64189 1.000 101.78966 18 ARG B N 1
ATOM 1980 C CA . ARG B 1 26 ? -30.87057 35.37961 78.69775 1.000 99.12407 18 ARG B CA 1
ATOM 1981 C C . ARG B 1 26 ? -31.16651 34.96171 77.26278 1.000 96.02490 18 ARG B C 1
ATOM 1982 O O . ARG B 1 26 ? -31.22218 35.80515 76.36053 1.000 96.60571 18 ARG B O 1
ATOM 1984 N N . ILE B 1 27 ? -31.38651 33.66574 77.03730 1.000 95.71392 19 ILE B N 1
ATOM 1985 C CA . ILE B 1 27 ? -31.70409 33.18513 75.69476 1.000 94.04640 19 ILE B CA 1
ATOM 1986 C C . ILE B 1 27 ? -33.02482 33.77062 75.22177 1.000 91.51391 19 ILE B C 1
ATOM 1987 O O . ILE B 1 27 ? -33.17423 34.14076 74.05208 1.000 91.49135 19 ILE B O 1
ATOM 1992 N N . LEU B 1 28 ? -34.00310 33.86423 76.12537 1.000 95.15045 20 LEU B N 1
ATOM 1993 C CA . LEU B 1 28 ? -35.31159 34.39459 75.75753 1.000 94.92230 20 LEU B CA 1
ATOM 1994 C C . LEU B 1 28 ? -35.22168 35.85291 75.33198 1.000 97.01700 20 LEU B C 1
ATOM 1995 O O . LEU B 1 28 ? -35.92681 36.28385 74.41097 1.000 95.57240 20 LEU B O 1
ATOM 2000 N N . ILE B 1 29 ? -34.34659 36.62484 75.97687 1.000 93.67261 21 ILE B N 1
ATOM 2001 C CA . ILE B 1 29 ? -34.15144 38.01127 75.56587 1.000 93.21724 21 ILE B CA 1
ATOM 2002 C C . ILE B 1 29 ? -33.61481 38.07277 74.14155 1.000 93.90805 21 ILE B C 1
ATOM 2003 O O . ILE B 1 29 ? -34.08097 38.87076 73.31838 1.000 95.22147 21 ILE B O 1
ATOM 2008 N N . GLN B 1 30 ? -32.64546 37.21676 73.81951 1.000 90.56794 22 GLN B N 1
ATOM 2009 C CA . GLN B 1 30 ? -32.15013 37.16471 72.45117 1.000 90.85997 22 GLN B CA 1
ATOM 2010 C C . GLN B 1 30 ? -33.27399 36.82953 71.48100 1.000 93.66880 22 GLN B C 1
ATOM 2011 O O . GLN B 1 30 ? -33.38160 37.43855 70.40995 1.000 95.27433 22 GLN B O 1
ATOM 2017 N N . ALA B 1 31 ? -34.14908 35.89384 71.85831 1.000 100.99049 23 ALA B N 1
ATOM 2018 C CA . ALA B 1 31 ? -35.20125 35.46231 70.94603 1.000 95.36305 23 ALA B CA 1
ATOM 2019 C C . ALA B 1 31 ? -36.19029 36.58672 70.66626 1.000 98.54583 23 ALA B C 1
ATOM 2020 O O . ALA B 1 31 ? -36.66829 36.73188 69.53561 1.000 99.03652 23 ALA B O 1
ATOM 2022 N N . VAL B 1 32 ? -36.50585 37.39743 71.67743 1.000 94.65810 24 VAL B N 1
ATOM 2023 C CA . VAL B 1 32 ? -37.39739 38.53406 71.45992 1.000 96.57778 24 VAL B CA 1
ATOM 2024 C C . VAL B 1 32 ? -36.76385 39.52386 70.48732 1.000 98.92725 24 VAL B C 1
ATOM 2025 O O . VAL B 1 32 ? -37.40117 39.97846 69.53004 1.000 99.44352 24 VAL B O 1
ATOM 2029 N N . GLN B 1 33 ? -35.49062 39.85938 70.70614 1.000 96.81119 25 GLN B N 1
ATOM 2030 C CA . GLN B 1 33 ? -34.83180 40.79745 69.80514 1.000 98.36055 25 GLN B CA 1
ATOM 2031 C C . GLN B 1 33 ? -34.59054 40.16489 68.43978 1.000 99.36377 25 GLN B C 1
ATOM 2032 O O . GLN B 1 33 ? -34.75718 40.82226 67.40628 1.000 99.28072 25 GLN B O 1
ATOM 2034 N N . GLN B 1 34 ? -34.24480 38.87608 68.40960 1.000 95.09146 26 GLN B N 1
ATOM 2035 C CA . GLN B 1 34 ? -34.01669 38.22671 67.12601 1.000 94.49763 26 GLN B CA 1
ATOM 2036 C C . GLN B 1 34 ? -35.30227 38.14808 66.31712 1.000 97.86218 26 GLN B C 1
ATOM 2037 O O . GLN B 1 34 ? -35.25599 38.12051 65.08172 1.000 100.57065 26 GLN B O 1
ATOM 2039 N N . ALA B 1 35 ? -36.45175 38.12201 66.98642 1.000 102.55601 27 ALA B N 1
ATOM 2040 C CA . ALA B 1 35 ? -37.73679 38.11255 66.30312 1.000 103.54511 27 ALA B CA 1
ATOM 2041 C C . ALA B 1 35 ? -38.21833 39.51308 65.94458 1.000 106.41665 27 ALA B C 1
ATOM 2042 O O . ALA B 1 35 ? -39.32293 39.65839 65.41410 1.000 106.62567 27 ALA B O 1
ATOM 2044 N N . GLY B 1 36 ? -37.43183 40.54342 66.24924 1.000 105.79441 28 GLY B N 1
ATOM 2045 C CA . GLY B 1 36 ? -37.77705 41.91020 65.92663 1.000 105.79771 28 GLY B CA 1
ATOM 2046 C C . GLY B 1 36 ? -38.69386 42.60620 66.90676 1.000 110.49797 28 GLY B C 1
ATOM 2047 O O . GLY B 1 36 ? -39.11455 43.73802 66.63339 1.000 116.11044 28 GLY B O 1
ATOM 2048 N N . TYR B 1 37 ? -39.01257 41.98671 68.03700 1.000 109.08196 29 TYR B N 1
ATOM 2049 C CA . TYR B 1 37 ? -39.93484 42.58655 68.98747 1.000 112.65079 29 TYR B CA 1
ATOM 2050 C C . TYR B 1 37 ? -39.20499 43.50353 69.96353 1.000 114.74202 29 TYR B C 1
ATOM 2051 O O . TYR B 1 37 ? -37.98309 43.44433 70.12468 1.000 112.86654 29 TYR B O 1
ATOM 2060 N N . GLN B 1 38 ? -39.98322 44.34719 70.63295 1.000 115.17973 30 GLN B N 1
ATOM 2061 C CA . GLN B 1 38 ? -39.45335 45.24254 71.64835 1.000 118.95798 30 GLN B CA 1
ATOM 2062 C C . GLN B 1 38 ? -39.55000 44.53147 72.98880 1.000 119.63955 30 GLN B C 1
ATOM 2063 O O . GLN B 1 38 ? -40.63780 44.09810 73.38893 1.000 119.76198 30 GLN B O 1
ATOM 2065 N N . LEU B 1 39 ? -38.41723 44.41078 73.67637 1.000 120.36957 31 LEU B N 1
ATOM 2066 C CA . LEU B 1 39 ? -38.41109 43.83129 75.01263 1.000 121.93487 31 LEU B CA 1
ATOM 2067 C C . LEU B 1 39 ? -39.09192 44.78607 75.98553 1.000 124.16419 31 LEU B C 1
ATOM 2068 O O . LEU B 1 39 ? -38.61469 45.90325 76.20599 1.000 124.35152 31 LEU B O 1
ATOM 2073 N N . GLY B 1 40 ? -40.22020 44.35284 76.55327 1.000 124.00648 32 GLY B N 1
ATOM 2074 C CA . GLY B 1 40 ? -40.98086 45.22342 77.43024 1.000 124.12066 32 GLY B CA 1
ATOM 2075 C C . GLY B 1 40 ? -40.45324 45.30045 78.84582 1.000 127.84169 32 GLY B C 1
ATOM 2076 O O . GLY B 1 40 ? -40.59808 46.33795 79.49989 1.000 130.38408 32 GLY B O 1
ATOM 2077 N N . ALA B 1 41 ? -39.83895 44.22584 79.33860 1.000 127.29672 33 ALA B N 1
ATOM 2078 C CA . ALA B 1 41 ? -39.35065 44.18043 80.71132 1.000 126.84417 33 ALA B CA 1
ATOM 2079 C C . ALA B 1 41 ? -38.44478 42.96946 80.88535 1.000 126.75562 33 ALA B C 1
ATOM 2080 O O . ALA B 1 41 ? -38.50335 42.01307 80.10605 1.000 128.28198 33 ALA B O 1
ATOM 2082 N N . ALA B 1 42 ? -37.59681 43.03074 81.91667 1.000 120.34740 34 ALA B N 1
ATOM 2083 C CA . ALA B 1 42 ? -36.73003 41.91709 82.30582 1.000 116.19474 34 ALA B CA 1
ATOM 2084 C C . ALA B 1 42 ? -36.68435 41.84996 83.82791 1.000 119.31549 34 ALA B C 1
ATOM 2085 O O . ALA B 1 42 ? -36.14278 42.75374 84.47077 1.000 125.32750 34 ALA B O 1
ATOM 2087 N N . VAL B 1 43 ? -37.24214 40.78771 84.40796 1.000 120.65957 35 VAL B N 1
ATOM 2088 C CA . VAL B 1 43 ? -37.42817 40.68214 85.85198 1.000 117.07130 35 VAL B CA 1
ATOM 2089 C C . VAL B 1 43 ? -36.61278 39.51137 86.38695 1.000 116.19620 35 VAL B C 1
ATOM 2090 O O . VAL B 1 43 ? -36.50812 38.46449 85.73906 1.000 118.35256 35 VAL B O 1
ATOM 2092 N N . VAL B 1 44 ? -36.04629 39.68912 87.58104 1.000 120.20453 36 VAL B N 1
ATOM 2093 C CA . VAL B 1 44 ? -35.25006 38.67573 88.25758 1.000 120.36065 36 VAL B CA 1
ATOM 2094 C C . VAL B 1 44 ? -35.74370 38.54220 89.69425 1.000 128.47678 36 VAL B C 1
ATOM 2095 O O . VAL B 1 44 ? -36.65543 39.24790 90.12544 1.000 132.19085 36 VAL B O 1
ATOM 2099 N N . ARG B 1 45 ? -35.12819 37.62123 90.43235 1.000 134.00901 37 ARG B N 1
ATOM 2100 C CA . ARG B 1 45 ? -35.45485 37.46759 91.84354 1.000 140.32045 37 ARG B CA 1
ATOM 2101 C C . ARG B 1 45 ? -35.20672 38.78278 92.57719 1.000 144.87225 37 ARG B C 1
ATOM 2102 O O . ARG B 1 45 ? -34.21438 39.46820 92.30261 1.000 144.33836 37 ARG B O 1
ATOM 2104 N N . PRO B 1 46 ? -36.07990 39.16801 93.51243 1.000 147.20114 38 PRO B N 1
ATOM 2105 C CA . PRO B 1 46 ? -35.92744 40.47602 94.17861 1.000 151.12077 38 PRO B CA 1
ATOM 2106 C C . PRO B 1 46 ? -34.61004 40.65278 94.92402 1.000 151.75718 38 PRO B C 1
ATOM 2107 O O . PRO B 1 46 ? -34.27008 41.79194 95.27327 1.000 148.19921 38 PRO B O 1
ATOM 2111 N N . GLU B 1 47 ? -33.86893 39.57542 95.18575 1.000 150.99934 39 GLU B N 1
ATOM 2112 C CA . GLU B 1 47 ? -32.57026 39.65540 95.84064 1.000 148.96659 39 GLU B CA 1
ATOM 2113 C C . GLU B 1 47 ? -31.42658 39.38618 94.86903 1.000 144.28043 39 GLU B C 1
ATOM 2114 O O . GLU B 1 47 ? -30.30546 39.09831 95.30160 1.000 144.66989 39 GLU B O 1
ATOM 2120 N N . SER B 1 48 ? -31.68741 39.46752 93.56545 1.000 144.29822 40 SER B N 1
ATOM 2121 C CA . SER B 1 48 ? -30.65759 39.15249 92.58852 1.000 136.96553 40 SER B CA 1
ATOM 2122 C C . SER B 1 48 ? -29.63574 40.27950 92.52867 1.000 133.61270 40 SER B C 1
ATOM 2123 O O . SER B 1 48 ? -29.94576 41.44914 92.77002 1.000 132.23501 40 SER B O 1
ATOM 2126 N N . THR B 1 49 ? -28.40435 39.91214 92.18183 1.000 129.83668 41 THR B N 1
ATOM 2127 C CA . THR B 1 49 ? -27.31670 40.88240 92.15394 1.000 129.06914 41 THR B CA 1
ATOM 2128 C C . THR B 1 49 ? -27.45388 41.89191 91.02312 1.000 127.28182 41 THR B C 1
ATOM 2129 O O . THR B 1 49 ? -27.08156 43.06109 91.18814 1.000 122.94229 41 THR B O 1
ATOM 2133 N N . LEU B 1 50 ? -28.03366 41.48546 89.90193 1.000 127.11465 42 LEU B N 1
ATOM 2134 C CA . LEU B 1 50 ? -27.94341 42.25318 88.66960 1.000 121.68133 42 LEU B CA 1
ATOM 2135 C C . LEU B 1 50 ? -29.00687 43.32917 88.53749 1.000 120.01999 42 LEU B C 1
ATOM 2136 O O . LEU B 1 50 ? -29.04142 44.00622 87.50307 1.000 121.54980 42 LEU B O 1
ATOM 2138 N N . ILE B 1 51 ? -29.85752 43.50992 89.54798 1.000 118.48777 43 ILE B N 1
ATOM 2139 C CA . ILE B 1 51 ? -30.94013 44.47966 89.43939 1.000 120.39357 43 ILE B CA 1
ATOM 2140 C C . ILE B 1 51 ? -30.36349 45.84450 89.09652 1.000 119.66400 43 ILE B C 1
ATOM 2141 O O . ILE B 1 51 ? -29.49765 46.37141 89.80718 1.000 123.38387 43 ILE B O 1
ATOM 2146 N N . GLY B 1 52 ? -30.83326 46.41533 87.98610 1.000 120.43099 44 GLY B N 1
ATOM 2147 C CA . GLY B 1 52 ? -30.36239 47.68524 87.47851 1.000 119.10454 44 GLY B CA 1
ATOM 2148 C C . GLY B 1 52 ? -29.52878 47.59524 86.21506 1.000 119.63323 44 GLY B C 1
ATOM 2149 O O . GLY B 1 52 ? -29.43156 48.59053 85.48523 1.000 121.48971 44 GLY B O 1
ATOM 2150 N N . ALA B 1 53 ? -28.93422 46.44057 85.92611 1.000 122.91931 45 ALA B N 1
ATOM 2151 C CA . ALA B 1 53 ? -28.15347 46.29083 84.70574 1.000 122.80640 45 ALA B CA 1
ATOM 2152 C C . ALA B 1 53 ? -29.06849 46.22068 83.48412 1.000 128.22606 45 ALA B C 1
ATOM 2153 O O . ALA B 1 53 ? -30.25458 45.89316 83.57619 1.000 128.87358 45 ALA B O 1
ATOM 2155 N N . ASP B 1 54 ? -28.50011 46.52834 82.32259 1.000 136.72786 46 ASP B N 1
ATOM 2156 C CA . ASP B 1 54 ? -29.27932 46.53916 81.09214 1.000 135.78639 46 ASP B CA 1
ATOM 2157 C C . ASP B 1 54 ? -29.43412 45.12261 80.55329 1.000 134.84889 46 ASP B C 1
ATOM 2158 O O . ASP B 1 54 ? -28.45205 44.38498 80.42317 1.000 133.95509 46 ASP B O 1
ATOM 2163 N N . ALA B 1 55 ? -30.67516 44.75137 80.23175 1.000 127.21710 47 ALA B N 1
ATOM 2164 C CA . ALA B 1 55 ? -30.95880 43.39191 79.78180 1.000 124.63475 47 ALA B CA 1
ATOM 2165 C C . ALA B 1 55 ? -30.24749 43.06281 78.47455 1.000 120.33679 47 ALA B C 1
ATOM 2166 O O . ALA B 1 55 ? -29.73003 41.95303 78.30739 1.000 118.29168 47 ALA B O 1
ATOM 2168 N N . GLY B 1 56 ? -30.22722 44.00303 77.52885 1.000 122.71260 48 GLY B N 1
ATOM 2169 C CA . GLY B 1 56 ? -29.58798 43.73242 76.25023 1.000 119.35132 48 GLY B CA 1
ATOM 2170 C C . GLY B 1 56 ? -28.10053 43.45924 76.37764 1.000 120.87323 48 GLY B C 1
ATOM 2171 O O . GLY B 1 56 ? -27.58113 42.49698 75.80408 1.000 116.45786 48 GLY B O 1
ATOM 2172 N N . GLU B 1 57 ? -27.39296 44.30149 77.13778 1.000 124.32066 49 GLU B N 1
ATOM 2173 C CA . GLU B 1 57 ? -25.96344 44.08566 77.33116 1.000 118.98988 49 GLU B CA 1
ATOM 2174 C C . GLU B 1 57 ? -25.70346 42.75039 78.01436 1.000 113.68735 49 GLU B C 1
ATOM 2175 O O . GLU B 1 57 ? -24.82809 41.98821 77.58994 1.000 114.43059 49 GLU B O 1
ATOM 2177 N N . LEU B 1 58 ? -26.46682 42.44191 79.06588 1.000 116.10140 50 LEU B N 1
ATOM 2178 C CA . LEU B 1 58 ? -26.27655 41.18031 79.77432 1.000 112.99498 50 LEU B CA 1
ATOM 2179 C C . LEU B 1 58 ? -26.56279 39.97952 78.87947 1.000 108.99172 50 LEU B C 1
ATOM 2180 O O . LEU B 1 58 ? -25.93679 38.92518 79.03814 1.000 106.68417 50 LEU B O 1
ATOM 2182 N N . ALA B 1 59 ? -27.48173 40.12196 77.92386 1.000 112.29512 51 ALA B N 1
ATOM 2183 C CA . ALA B 1 59 ? -27.80893 39.03249 77.01458 1.000 108.76041 51 ALA B CA 1
ATOM 2184 C C . ALA B 1 59 ? -26.85588 38.93383 75.83145 1.000 110.31816 51 ALA B C 1
ATOM 2185 O O . ALA B 1 59 ? -26.97897 37.99670 75.03744 1.000 106.58652 51 ALA B O 1
ATOM 2187 N N . GLY B 1 60 ? -25.92011 39.86743 75.69177 1.000 106.30256 52 GLY B N 1
ATOM 2188 C CA . GLY B 1 60 ? -24.94439 39.82120 74.62453 1.000 106.73138 52 GLY B CA 1
ATOM 2189 C C . GLY B 1 60 ? -25.36589 40.45820 73.32038 1.000 108.12696 52 GLY B C 1
ATOM 2190 O O . GLY B 1 60 ? -24.69882 40.24129 72.30285 1.000 109.06413 52 GLY B O 1
ATOM 2191 N N . ILE B 1 61 ? -26.45241 41.22401 73.30834 1.000 116.62838 53 ILE B N 1
ATOM 2192 C CA . ILE B 1 61 ? -26.93525 41.87782 72.10164 1.000 116.15932 53 ILE B CA 1
ATOM 2193 C C . ILE B 1 61 ? -26.72207 43.38510 72.15266 1.000 122.73644 53 ILE B C 1
ATOM 2194 O O . ILE B 1 61 ? -27.32191 44.11998 71.35855 1.000 124.13536 53 ILE B O 1
ATOM 2199 N N . GLY B 1 62 ? -25.88620 43.86711 73.07021 1.000 132.86574 54 GLY B N 1
ATOM 2200 C CA . GLY B 1 62 ? -25.69114 45.29278 73.25541 1.000 134.98236 54 GLY B CA 1
ATOM 2201 C C . GLY B 1 62 ? -26.85675 45.94586 73.97150 1.000 136.79103 54 GLY B C 1
ATOM 2202 O O . GLY B 1 62 ? -27.93468 45.35400 74.07258 1.000 137.48813 54 GLY B O 1
ATOM 2203 N N . SER B 1 63 ? -26.65692 47.16306 74.47283 1.000 129.90774 55 SER B N 1
ATOM 2204 C CA . SER B 1 63 ? -27.69629 47.83398 75.24454 1.000 130.52266 55 SER B CA 1
ATOM 2205 C C . SER B 1 63 ? -28.97118 47.97647 74.42017 1.000 128.23971 55 SER B C 1
ATOM 2206 O O . SER B 1 63 ? -28.92822 48.27635 73.22401 1.000 129.32766 55 SER B O 1
ATOM 2209 N N . ILE B 1 64 ? -30.11627 47.73544 75.06255 1.000 128.49910 56 ILE B N 1
ATOM 2210 C CA . ILE B 1 64 ? -31.41323 47.91799 74.42418 1.000 126.33036 56 ILE B CA 1
ATOM 2211 C C . ILE B 1 64 ? -32.33752 48.82614 75.21787 1.000 126.94586 56 ILE B C 1
ATOM 2212 O O . ILE B 1 64 ? -33.47355 49.04526 74.79914 1.000 126.71794 56 ILE B O 1
ATOM 2217 N N . GLY B 1 65 ? -31.90021 49.34794 76.35871 1.000 123.82465 57 GLY B N 1
ATOM 2218 C CA . GLY B 1 65 ? -32.69311 50.30393 77.10136 1.000 126.20091 57 GLY B CA 1
ATOM 2219 C C . GLY B 1 65 ? -33.66552 49.72612 78.10383 1.000 128.20233 57 GLY B C 1
ATOM 2220 O O . GLY B 1 65 ? -34.47464 50.48027 78.65868 1.000 130.02300 57 GLY B O 1
ATOM 2221 N N . VAL B 1 66 ? -33.65883 48.41475 78.31603 1.000 124.81290 58 VAL B N 1
ATOM 2222 C CA . VAL B 1 66 ? -34.46672 47.77926 79.35032 1.000 127.25133 58 VAL B CA 1
ATOM 2223 C C . VAL B 1 66 ? -33.53972 47.26157 80.44319 1.000 128.95494 58 VAL B C 1
ATOM 2224 O O . VAL B 1 66 ? -32.53745 46.59738 80.15208 1.000 130.33922 58 VAL B O 1
ATOM 2228 N N . LYS B 1 67 ? -33.85768 47.58460 81.69298 1.000 129.88231 59 LYS B N 1
ATOM 2229 C CA . LYS B 1 67 ? -33.05115 47.19414 82.83892 1.000 127.20492 59 LYS B CA 1
ATOM 2230 C C . LYS B 1 67 ? -33.75163 46.10268 83.64195 1.000 127.07609 59 LYS B C 1
ATOM 2231 O O . LYS B 1 67 ? -34.97856 45.97240 83.61256 1.000 126.94959 59 LYS B O 1
ATOM 2233 N N . LEU B 1 68 ? -32.94995 45.31385 84.35398 1.000 123.74619 60 LEU B N 1
ATOM 2234 C CA . LEU B 1 68 ? -33.45153 44.22391 85.18396 1.000 122.45292 60 LEU B CA 1
ATOM 2235 C C . LEU B 1 68 ? -34.08857 44.74465 86.46758 1.000 123.55530 60 LEU B C 1
ATOM 2236 O O . LEU B 1 68 ? -33.45338 45.47738 87.23202 1.000 124.48446 60 LEU B O 1
ATOM 2241 N N . THR B 1 69 ? -35.33489 44.35056 86.71161 1.000 123.16614 61 THR B N 1
ATOM 2242 C CA . THR B 1 69 ? -36.05346 44.69527 87.92992 1.000 126.49977 61 THR B CA 1
ATOM 2243 C C . THR B 1 69 ? -36.29818 43.44865 88.77276 1.000 125.67561 61 THR B C 1
ATOM 2244 O O . THR B 1 69 ? -36.20972 42.31602 88.29392 1.000 127.43056 61 THR B O 1
ATOM 2248 N N . GLY B 1 70 ? -36.59775 43.67155 90.04679 1.000 127.62828 62 GLY B N 1
ATOM 2249 C CA . GLY B 1 70 ? -36.87777 42.58269 90.95736 1.000 131.54928 62 GLY B CA 1
ATOM 2250 C C . GLY B 1 70 ? -38.34054 42.59345 91.33740 1.000 135.24606 62 GLY B C 1
ATOM 2251 O O . GLY B 1 70 ? -38.79513 41.78399 92.15021 1.000 138.39713 62 GLY B O 1
ATOM 2252 N N . SER B 1 71 ? -39.08839 43.51562 90.73697 1.000 132.68688 63 SER B N 1
ATOM 2253 C CA . SER B 1 71 ? -40.50934 43.69716 91.00903 1.000 132.36381 63 SER B CA 1
ATOM 2254 C C . SER B 1 71 ? -41.24554 43.56072 89.68612 1.000 133.73350 63 SER B C 1
ATOM 2255 O O . SER B 1 71 ? -41.15651 44.44450 88.82710 1.000 135.34323 63 SER B O 1
ATOM 2258 N N . LEU B 1 72 ? -41.96870 42.45118 89.52633 1.000 134.00776 64 LEU B N 1
ATOM 2259 C CA . LEU B 1 72 ? -42.72357 42.22046 88.30010 1.000 132.35533 64 LEU B CA 1
ATOM 2260 C C . LEU B 1 72 ? -43.92675 43.14769 88.19025 1.000 134.44954 64 LEU B C 1
ATOM 2261 O O . LEU B 1 72 ? -44.29525 43.55690 87.08321 1.000 133.43461 64 LEU B O 1
ATOM 2263 N N . ALA B 1 73 ? -44.55781 43.47704 89.31684 1.000 134.09859 65 ALA B N 1
ATOM 2264 C CA . ALA B 1 73 ? -45.76892 44.28546 89.26938 1.000 135.56590 65 ALA B CA 1
ATOM 2265 C C . ALA B 1 73 ? -45.50248 45.69879 88.76699 1.000 136.12340 65 ALA B C 1
ATOM 2266 O O . ALA B 1 73 ? -46.36895 46.29075 88.11348 1.000 138.31740 65 ALA B O 1
ATOM 2268 N N . GLU B 1 74 ? -44.30989 46.24115 89.02338 1.000 134.84431 66 GLU B N 1
ATOM 2269 C CA . GLU B 1 74 ? -44.00915 47.62250 88.65672 1.000 136.88399 66 GLU B CA 1
ATOM 2270 C C . GLU B 1 74 ? -43.82080 47.82891 87.15503 1.000 139.61741 66 GLU B C 1
ATOM 2271 O O . GLU B 1 74 ? -43.80649 48.98189 86.70822 1.000 138.61124 66 GLU B O 1
ATOM 2273 N N . VAL B 1 75 ? -43.68591 46.76189 86.36733 1.000 138.79089 67 VAL B N 1
ATOM 2274 C CA . VAL B 1 75 ? -43.43598 46.87318 84.93509 1.000 138.52814 67 VAL B CA 1
ATOM 2275 C C . VAL B 1 75 ? -44.50961 46.19644 84.09898 1.000 139.07983 67 VAL B C 1
ATOM 2276 O O . VAL B 1 75 ? -44.40487 46.18777 82.86788 1.000 138.08247 67 VAL B O 1
ATOM 2280 N N . LEU B 1 76 ? -45.55330 45.64987 84.72793 1.000 146.22589 68 LEU B N 1
ATOM 2281 C CA . LEU B 1 76 ? -46.58952 44.95343 83.97577 1.000 143.90526 68 LEU B CA 1
ATOM 2282 C C . LEU B 1 76 ? -47.32246 45.89810 83.03579 1.000 147.51446 68 LEU B C 1
ATOM 2283 O O . LEU B 1 76 ? -47.75964 45.48387 81.95758 1.000 145.10255 68 LEU B O 1
ATOM 2288 N N . GLU B 1 77 ? -47.45790 47.16911 83.42066 1.000 165.88780 69 GLU B N 1
ATOM 2289 C CA . GLU B 1 77 ? -48.06140 48.15877 82.53824 1.000 167.03701 69 GLU B CA 1
ATOM 2290 C C . GLU B 1 77 ? -47.22044 48.39832 81.29108 1.000 165.22103 69 GLU B C 1
ATOM 2291 O O . GLU B 1 77 ? -47.74389 48.90360 80.29230 1.000 170.74596 69 GLU B O 1
ATOM 2293 N N . ASP B 1 78 ? -45.93687 48.04584 81.32587 1.000 148.18357 70 ASP B N 1
ATOM 2294 C CA . ASP B 1 78 ? -45.04881 48.20551 80.18397 1.000 144.49033 70 ASP B CA 1
ATOM 2295 C C . ASP B 1 78 ? -45.04119 46.99533 79.25668 1.000 143.39388 70 ASP B C 1
ATOM 2296 O O . ASP B 1 78 ? -44.26851 46.97926 78.29129 1.000 140.79675 70 ASP B O 1
ATOM 2298 N N . CYS B 1 79 ? -45.87389 45.98767 79.51644 1.000 137.94632 71 CYS B N 1
ATOM 2299 C CA . CYS B 1 79 ? -45.84395 44.74358 78.76204 1.000 132.40173 71 CYS B CA 1
ATOM 2300 C C . CYS B 1 79 ? -47.22850 44.40302 78.23477 1.000 129.08079 71 CYS B C 1
ATOM 2301 O O . CYS B 1 79 ? -48.24585 44.72244 78.85568 1.000 132.67601 71 CYS B O 1
ATOM 2304 N N . ASP B 1 80 ? -47.25128 43.75399 77.07117 1.000 128.90035 72 ASP B N 1
ATOM 2305 C CA . ASP B 1 80 ? -48.45564 43.10612 76.56969 1.000 124.72083 72 ASP B CA 1
ATOM 2306 C C . ASP B 1 80 ? -48.48844 41.61445 76.88016 1.000 123.62553 72 ASP B C 1
ATOM 2307 O O . ASP B 1 80 ? -49.57845 41.03641 76.95329 1.000 118.76900 72 ASP B O 1
ATOM 2309 N N . VAL B 1 81 ? -47.32518 40.98590 77.06746 1.000 119.14520 73 VAL B N 1
ATOM 2310 C CA . VAL B 1 81 ? -47.24079 39.56074 77.38739 1.000 113.94567 73 VAL B CA 1
ATOM 2311 C C . VAL B 1 81 ? -45.91447 39.31143 78.09712 1.000 111.13931 73 VAL B C 1
ATOM 2312 O O . VAL B 1 81 ? -44.92881 40.01682 77.86351 1.000 112.44891 73 VAL B O 1
ATOM 2316 N N . VAL B 1 82 ? -45.88709 38.29135 78.96511 1.000 109.26047 74 VAL B N 1
ATOM 2317 C CA . VAL B 1 82 ? -44.68527 37.91278 79.70004 1.000 108.34054 74 VAL B CA 1
ATOM 2318 C C . VAL B 1 82 ? -44.42378 36.41601 79.55663 1.000 107.51693 74 VAL B C 1
ATOM 2319 O O . VAL B 1 82 ? -45.35256 35.60993 79.44224 1.000 107.75424 74 VAL B O 1
ATOM 2323 N N . ILE B 1 83 ? -43.14336 36.04391 79.59608 1.000 104.67550 75 ILE B N 1
ATOM 2324 C CA . ILE B 1 83 ? -42.69622 34.66015 79.45056 1.000 101.35011 75 ILE B CA 1
ATOM 2325 C C . ILE B 1 83 ? -41.99566 34.21806 80.73084 1.000 106.51472 75 ILE B C 1
ATOM 2326 O O . ILE B 1 83 ? -41.10839 34.92316 81.22757 1.000 110.19030 75 ILE B O 1
ATOM 2331 N N . ASP B 1 84 ? -42.37649 33.04603 81.25655 1.000 103.89912 76 ASP B N 1
ATOM 2332 C CA . ASP B 1 84 ? -41.87980 32.57250 82.55193 1.000 102.98117 76 ASP B CA 1
ATOM 2333 C C . ASP B 1 84 ? -41.34505 31.14662 82.44353 1.000 97.01356 76 ASP B C 1
ATOM 2334 O O . ASP B 1 84 ? -42.12485 30.18928 82.38236 1.000 94.31248 76 ASP B O 1
ATOM 2339 N N . PHE B 1 85 ? -40.01815 31.00808 82.48465 1.000 97.54117 77 PHE B N 1
ATOM 2340 C CA . PHE B 1 85 ? -39.30916 29.72507 82.55574 1.000 98.15423 77 PHE B CA 1
ATOM 2341 C C . PHE B 1 85 ? -38.47107 29.71867 83.82604 1.000 102.86036 77 PHE B C 1
ATOM 2342 O O . PHE B 1 85 ? -37.26895 29.99041 83.79558 1.000 101.86080 77 PHE B O 1
ATOM 2350 N N . SER B 1 86 ? -39.11158 29.41382 84.94994 1.000 109.05792 78 SER B N 1
ATOM 2351 C CA . SER B 1 86 ? -38.42126 29.44413 86.23092 1.000 113.37158 78 SER B CA 1
ATOM 2352 C C . SER B 1 86 ? -38.78384 28.22470 87.06563 1.000 119.45949 78 SER B C 1
ATOM 2353 O O . SER B 1 86 ? -38.94896 27.12207 86.53331 1.000 119.45679 78 SER B O 1
ATOM 2356 N N . THR B 1 87 ? -38.93844 28.42226 88.35186 1.000 128.56626 79 THR B N 1
ATOM 2357 C CA . THR B 1 87 ? -39.30487 27.39232 89.30423 1.000 131.93082 79 THR B CA 1
ATOM 2358 C C . THR B 1 87 ? -40.80461 27.45058 89.56504 1.000 136.56503 79 THR B C 1
ATOM 2359 O O . THR B 1 87 ? -41.41222 28.52173 89.47347 1.000 137.68181 79 THR B O 1
ATOM 2361 N N . PRO B 1 88 ? -41.42940 26.31230 89.87676 1.000 127.72220 80 PRO B N 1
ATOM 2362 C CA . PRO B 1 88 ? -42.89509 26.30454 90.04782 1.000 128.71403 80 PRO B CA 1
ATOM 2363 C C . PRO B 1 88 ? -43.41828 27.26024 91.11477 1.000 125.31532 80 PRO B C 1
ATOM 2364 O O . PRO B 1 88 ? -44.53733 27.77150 90.97272 1.000 122.07874 80 PRO B O 1
ATOM 2368 N N . ALA B 1 89 ? -42.65439 27.52984 92.17264 1.000 122.14542 81 ALA B N 1
ATOM 2369 C CA . ALA B 1 89 ? -43.10667 28.51312 93.15144 1.000 126.78365 81 ALA B CA 1
ATOM 2370 C C . ALA B 1 89 ? -43.12235 29.92235 92.56356 1.000 126.01798 81 ALA B C 1
ATOM 2371 O O . ALA B 1 89 ? -44.06189 30.68939 92.81072 1.000 128.81675 81 ALA B O 1
ATOM 2373 N N . ALA B 1 90 ? -42.09355 30.27613 91.77779 1.000 126.91855 82 ALA B N 1
ATOM 2374 C CA . ALA B 1 90 ? -41.98678 31.62294 91.21380 1.000 124.27146 82 ALA B CA 1
ATOM 2375 C C . ALA B 1 90 ? -43.08802 31.92588 90.20423 1.000 126.24969 82 ALA B C 1
ATOM 2376 O O . ALA B 1 90 ? -43.48151 33.08920 90.05115 1.000 127.38363 82 ALA B O 1
ATOM 2378 N N . THR B 1 91 ? -43.56069 30.91597 89.47821 1.000 122.77527 83 THR B N 1
ATOM 2379 C CA . THR B 1 91 ? -44.64137 31.13852 88.52538 1.000 123.86253 83 THR B CA 1
ATOM 2380 C C . THR B 1 91 ? -45.98220 31.38557 89.20712 1.000 127.58909 83 THR B C 1
ATOM 2381 O O . THR B 1 91 ? -46.76316 32.22295 88.74644 1.000 129.17604 83 THR B O 1
ATOM 2385 N N . SER B 1 92 ? -46.24564 30.70722 90.32449 1.000 130.39637 84 SER B N 1
ATOM 2386 C CA . SER B 1 92 ? -47.53919 30.84613 90.99117 1.000 132.28781 84 SER B CA 1
ATOM 2387 C C . SER B 1 92 ? -47.81897 32.28511 91.39026 1.000 133.03586 84 SER B C 1
ATOM 2388 O O . SER B 1 92 ? -48.92572 32.79864 91.16713 1.000 138.32425 84 SER B O 1
ATOM 2391 N N . GLU B 1 93 ? -46.83899 32.94554 92.00851 1.000 133.46685 85 GLU B N 1
ATOM 2392 C CA . GLU B 1 93 ? -47.02431 34.35296 92.35283 1.000 137.78704 85 GLU B CA 1
ATOM 2393 C C . GLU B 1 93 ? -47.11458 35.20713 91.09861 1.000 136.86110 85 GLU B C 1
ATOM 2394 O O . GLU B 1 93 ? -47.87102 36.18658 91.05501 1.000 135.54269 85 GLU B O 1
ATOM 2396 N N . HIS B 1 94 ? -46.33937 34.84358 90.07004 1.000 135.52786 86 HIS B N 1
ATOM 2397 C CA . HIS B 1 94 ? -46.36716 35.57228 88.80541 1.000 132.98753 86 HIS B CA 1
ATOM 2398 C C . HIS B 1 94 ? -47.68768 35.35377 88.06970 1.000 136.12554 86 HIS B C 1
ATOM 2399 O O . HIS B 1 94 ? -48.17710 36.25470 87.37663 1.000 138.04745 86 HIS B O 1
ATOM 2401 N N . LEU B 1 95 ? -48.26354 34.15352 88.18214 1.000 137.36984 87 LEU B N 1
ATOM 2402 C CA . LEU B 1 95 ? -49.56858 33.89856 87.57825 1.000 135.07188 87 LEU B CA 1
ATOM 2403 C C . LEU B 1 95 ? -50.65076 34.74973 88.23855 1.000 142.63478 87 LEU B C 1
ATOM 2404 O O . LEU B 1 95 ? -51.53438 35.29128 87.55897 1.000 133.82892 87 LEU B O 1
ATOM 2406 N N . LYS B 1 96 ? -50.60226 34.86844 89.56989 1.000 138.66045 88 LYS B N 1
ATOM 2407 C CA . LYS B 1 96 ? -51.59523 35.66516 90.28028 1.000 140.63685 88 LYS B CA 1
ATOM 2408 C C . LYS B 1 96 ? -51.47906 37.14136 89.92344 1.000 140.71747 88 LYS B C 1
ATOM 2409 O O . LYS B 1 96 ? -52.49403 37.81821 89.72165 1.000 143.10115 88 LYS B O 1
ATOM 2411 N N . LEU B 1 97 ? -50.25145 37.65210 89.81229 1.000 142.66766 89 LEU B N 1
ATOM 2412 C CA . LEU B 1 97 ? -50.07047 39.06633 89.50115 1.000 145.01505 89 LEU B CA 1
ATOM 2413 C C . LEU B 1 97 ? -50.55799 39.39002 88.09230 1.000 149.84511 89 LEU B C 1
ATOM 2414 O O . LEU B 1 97 ? -51.25229 40.39510 87.88767 1.000 149.36002 89 LEU B O 1
ATOM 2416 N N . CYS B 1 98 ? -50.23146 38.53201 87.11594 1.000 151.24139 90 CYS B N 1
ATOM 2417 C CA . CYS B 1 98 ? -50.65455 38.76494 85.73733 1.000 151.87864 90 CYS B CA 1
ATOM 2418 C C . CYS B 1 98 ? -52.16927 38.74668 85.59664 1.000 153.96496 90 CYS B C 1
ATOM 2419 O O . CYS B 1 98 ? -52.71614 39.42665 84.72016 1.000 153.60551 90 CYS B O 1
ATOM 2422 N N . ARG B 1 99 ? -52.86129 37.95624 86.41930 1.000 148.32046 91 ARG B N 1
ATOM 2423 C CA . ARG B 1 99 ? -54.31684 37.93916 86.35749 1.000 146.31672 91 ARG B CA 1
ATOM 2424 C C . ARG B 1 99 ? -54.88169 39.31385 86.68403 1.000 149.79597 91 ARG B C 1
ATOM 2425 O O . ARG B 1 99 ? -55.69792 39.85467 85.93035 1.000 146.95573 91 ARG B O 1
ATOM 2427 N N . GLU B 1 100 ? -54.41882 39.91417 87.78716 1.000 154.73778 92 GLU B N 1
ATOM 2428 C CA . GLU B 1 100 ? -54.96384 41.19541 88.23132 1.000 158.86483 92 GLU B CA 1
ATOM 2429 C C . GLU B 1 100 ? -54.61160 42.33007 87.27778 1.000 156.75526 92 GLU B C 1
ATOM 2430 O O . GLU B 1 100 ? -55.37872 43.29405 87.15595 1.000 159.51713 92 GLU B O 1
ATOM 2432 N N . ALA B 1 101 ? -53.46361 42.24367 86.60637 1.000 149.02672 93 ALA B N 1
ATOM 2433 C CA . ALA B 1 101 ? -53.03560 43.28768 85.68624 1.000 143.10985 93 ALA B CA 1
ATOM 2434 C C . ALA B 1 101 ? -53.53856 43.07568 84.26538 1.000 141.77216 93 ALA B C 1
ATOM 2435 O O . ALA B 1 101 ? -53.45912 44.00416 83.45434 1.000 139.93127 93 ALA B O 1
ATOM 2437 N N . GLY B 1 102 ? -54.06831 41.89557 83.95215 1.000 142.48256 94 GLY B N 1
ATOM 2438 C CA . GLY B 1 102 ? -54.54871 41.61418 82.61175 1.000 138.22865 94 GLY B CA 1
ATOM 2439 C C . GLY B 1 102 ? -53.47526 41.43093 81.55798 1.000 133.12036 94 GLY B C 1
ATOM 2440 O O . GLY B 1 102 ? -53.70735 41.75647 80.39105 1.000 126.40007 94 GLY B O 1
ATOM 2441 N N . VAL B 1 103 ? -52.30244 40.92254 81.93376 1.000 135.26954 95 VAL B N 1
ATOM 2442 C CA . VAL B 1 103 ? -51.20565 40.67074 81.00080 1.000 133.73567 95 VAL B CA 1
ATOM 2443 C C . VAL B 1 103 ? -51.11365 39.16590 80.77273 1.000 130.64194 95 VAL B C 1
ATOM 2444 O O . VAL B 1 103 ? -51.14965 38.38377 81.73165 1.000 131.87289 95 VAL B O 1
ATOM 2448 N N . ALA B 1 104 ? -51.01290 38.76215 79.50663 1.000 122.05577 96 ALA B N 1
ATOM 2449 C CA . ALA B 1 104 ? -50.90678 37.35033 79.16664 1.000 116.24506 96 ALA B CA 1
ATOM 2450 C C . ALA B 1 104 ? -49.55373 36.78003 79.58656 1.000 115.46158 96 ALA B C 1
ATOM 2451 O O . ALA B 1 104 ? -48.55495 37.49545 79.70195 1.000 117.82752 96 ALA B O 1
ATOM 2453 N N . ILE B 1 105 ? -49.52403 35.46280 79.79465 1.000 112.03089 97 ILE B N 1
ATOM 2454 C CA . ILE B 1 105 ? -48.31946 34.77544 80.25107 1.000 110.78468 97 ILE B CA 1
ATOM 2455 C C . ILE B 1 105 ? -48.14237 33.46029 79.49327 1.000 106.30810 97 ILE B C 1
ATOM 2456 O O . ILE B 1 105 ? -49.11316 32.74802 79.21459 1.000 103.49537 97 ILE B O 1
ATOM 2461 N N . VAL B 1 106 ? -46.89245 33.14942 79.15548 1.000 101.65365 98 VAL B N 1
ATOM 2462 C CA . VAL B 1 106 ? -46.49923 31.87574 78.55907 1.000 97.01022 98 VAL B CA 1
ATOM 2463 C C . VAL B 1 106 ? -45.66314 31.12764 79.58646 1.000 97.46156 98 VAL B C 1
ATOM 2464 O O . VAL B 1 106 ? -44.59906 31.60862 79.99880 1.000 98.91141 98 VAL B O 1
ATOM 2468 N N . ILE B 1 107 ? -46.13801 29.96071 80.01009 1.000 96.15566 99 ILE B N 1
ATOM 2469 C CA . ILE B 1 107 ? -45.53621 29.23801 81.12235 1.000 97.10540 99 ILE B CA 1
ATOM 2470 C C . ILE B 1 107 ? -44.86127 27.98410 80.59780 1.000 102.00984 99 ILE B C 1
ATOM 2471 O O . ILE B 1 107 ? -45.48962 27.17088 79.91310 1.000 102.70854 99 ILE B O 1
ATOM 2476 N N . GLY B 1 108 ? -43.59126 27.81545 80.94847 1.000 100.29863 100 GLY B N 1
ATOM 2477 C CA . GLY B 1 108 ? -42.84796 26.62989 80.58044 1.000 98.22904 100 GLY B CA 1
ATOM 2478 C C . GLY B 1 108 ? -42.14925 25.98611 81.75809 1.000 105.94521 100 GLY B C 1
ATOM 2479 O O . GLY B 1 108 ? -41.28747 25.12302 81.57698 1.000 108.50158 100 GLY B O 1
ATOM 2480 N N . THR B 1 109 ? -42.50875 26.40019 82.97047 1.000 113.81443 101 THR B N 1
ATOM 2481 C CA . THR B 1 109 ? -41.93593 25.79541 84.16405 1.000 114.55051 101 THR B CA 1
ATOM 2482 C C . THR B 1 109 ? -42.29503 24.31694 84.22879 1.000 117.50940 101 THR B C 1
ATOM 2483 O O . THR B 1 109 ? -43.46480 23.94448 84.10949 1.000 123.41026 101 THR B O 1
ATOM 2487 N N . THR B 1 110 ? -41.28976 23.47337 84.43176 1.000 115.40619 102 THR B N 1
ATOM 2488 C CA . THR B 1 110 ? -41.51059 22.03757 84.49950 1.000 116.99635 102 THR B CA 1
ATOM 2489 C C . THR B 1 110 ? -41.79941 21.60896 85.93133 1.000 122.62778 102 THR B C 1
ATOM 2490 O O . THR B 1 110 ? -41.28973 22.19039 86.89305 1.000 122.47534 102 THR B O 1
ATOM 2494 N N . GLY B 1 111 ? -42.62530 20.57906 86.06539 1.000 119.99119 103 GLY B N 1
ATOM 2495 C CA . GLY B 1 111 ? -42.86295 20.00944 87.37155 1.000 120.65961 103 GLY B CA 1
ATOM 2496 C C . GLY B 1 111 ? -43.77755 20.85788 88.21972 1.000 122.54017 103 GLY B C 1
ATOM 2497 O O . GLY B 1 111 ? -43.58595 20.94097 89.43671 1.000 121.74139 103 GLY B O 1
ATOM 2498 N N . MET B 1 112 ? -44.78887 21.47087 87.61405 1.000 125.83026 104 MET B N 1
ATOM 2499 C CA . MET B 1 112 ? -45.71398 22.29095 88.37536 1.000 124.36849 104 MET B CA 1
ATOM 2500 C C . MET B 1 112 ? -46.61301 21.39525 89.21179 1.000 132.76466 104 MET B C 1
ATOM 2501 O O . MET B 1 112 ? -47.03737 20.32399 88.76826 1.000 130.88901 104 MET B O 1
ATOM 2503 N N . SER B 1 113 ? -46.88762 21.83598 90.43740 1.000 133.62283 105 SER B N 1
ATOM 2504 C CA . SER B 1 113 ? -47.66236 21.03114 91.36308 1.000 136.84347 105 SER B CA 1
ATOM 2505 C C . SER B 1 113 ? -49.09481 20.87053 90.87024 1.000 144.32385 105 SER B C 1
ATOM 2506 O O . SER B 1 113 ? -49.58957 21.63851 90.03980 1.000 144.87896 105 SER B O 1
ATOM 2509 N N . ASP B 1 114 ? -49.76699 19.85244 91.41216 1.000 147.47991 106 ASP B N 1
ATOM 2510 C CA . ASP B 1 114 ? -51.15624 19.60432 91.04784 1.000 148.80699 106 ASP B CA 1
ATOM 2511 C C . ASP B 1 114 ? -52.05503 20.76951 91.43656 1.000 150.78139 106 ASP B C 1
ATOM 2512 O O . ASP B 1 114 ? -53.01678 21.07460 90.72203 1.000 150.71424 106 ASP B O 1
ATOM 2517 N N . GLU B 1 115 ? -51.75151 21.44200 92.54975 1.000 162.86796 107 GLU B N 1
ATOM 2518 C CA . GLU B 1 115 ? -52.51309 22.62942 92.92503 1.000 163.71070 107 GLU B CA 1
ATOM 2519 C C . GLU B 1 115 ? -52.15808 23.81323 92.03227 1.000 161.21458 107 GLU B C 1
ATOM 2520 O O . GLU B 1 115 ? -53.03501 24.60229 91.66099 1.000 161.77581 107 GLU B O 1
ATOM 2522 N N . GLN B 1 116 ? -50.87336 23.96448 91.69312 1.000 153.26176 108 GLN B N 1
ATOM 2523 C CA . GLN B 1 116 ? -50.46266 25.05561 90.81296 1.000 147.52781 108 GLN B CA 1
ATOM 2524 C C . GLN B 1 116 ? -51.03967 24.89608 89.41121 1.000 141.80738 108 GLN B C 1
ATOM 2525 O O . GLN B 1 116 ? -51.46937 25.88092 88.79948 1.000 142.26025 108 GLN B O 1
ATOM 2527 N N . LYS B 1 117 ? -51.06578 23.66707 88.88529 1.000 145.04122 109 LYS B N 1
ATOM 2528 C CA . LYS B 1 117 ? -51.65047 23.45269 87.56431 1.000 140.32388 109 LYS B CA 1
ATOM 2529 C C . LYS B 1 117 ? -53.14458 23.74048 87.56185 1.000 137.67195 109 LYS B C 1
ATOM 2530 O O . LYS B 1 117 ? -53.68080 24.23048 86.56146 1.000 134.47772 109 LYS B O 1
ATOM 2532 N N . ALA B 1 118 ? -53.82922 23.45673 88.67168 1.000 145.16994 110 ALA B N 1
ATOM 2533 C CA . ALA B 1 118 ? -55.23696 23.81889 88.78049 1.000 136.65762 110 ALA B CA 1
ATOM 2534 C C . ALA B 1 118 ? -55.39682 25.32723 88.90699 1.000 138.02594 110 ALA B C 1
ATOM 2535 O O . ALA B 1 118 ? -56.34745 25.90734 88.36677 1.000 138.86287 110 ALA B O 1
ATOM 2537 N N . GLU B 1 119 ? -54.48357 25.97449 89.63566 1.000 138.47096 111 GLU B N 1
ATOM 2538 C CA . GLU B 1 119 ? -54.48044 27.43234 89.69762 1.000 140.03721 111 GLU B CA 1
ATOM 2539 C C . GLU B 1 119 ? -54.29428 28.03144 88.31120 1.000 134.97017 111 GLU B C 1
ATOM 2540 O O . GLU B 1 119 ? -54.86887 29.07970 87.99333 1.000 135.97755 111 GLU B O 1
ATOM 2542 N N . LEU B 1 120 ? -53.50092 27.36764 87.46748 1.000 137.44127 112 LEU B N 1
ATOM 2543 C CA . LEU B 1 120 ? -53.31193 27.83442 86.09795 1.000 133.62782 112 LEU B CA 1
ATOM 2544 C C . LEU B 1 120 ? -54.62201 27.80327 85.32641 1.000 131.63465 112 LEU B C 1
ATOM 2545 O O . LEU B 1 120 ? -54.96431 28.76628 84.63071 1.000 131.74909 112 LEU B O 1
ATOM 2547 N N . ASP B 1 121 ? -55.37658 26.71048 85.44878 1.000 129.03566 113 ASP B N 1
ATOM 2548 C CA . ASP B 1 121 ? -56.60800 26.58477 84.68111 1.000 128.97576 113 ASP B CA 1
ATOM 2549 C C . ASP B 1 121 ? -57.60810 27.66403 85.07546 1.000 133.09818 113 ASP B C 1
ATOM 2550 O O . ASP B 1 121 ? -58.31170 28.20831 84.21751 1.000 136.10523 113 ASP B O 1
ATOM 2555 N N . GLU B 1 122 ? -57.66883 28.01202 86.36424 1.000 137.15468 114 GLU B N 1
ATOM 2556 C CA . GLU B 1 122 ? -58.56247 29.09275 86.76676 1.000 141.45255 114 GLU B CA 1
ATOM 2557 C C . GLU B 1 122 ? -58.00288 30.43863 86.32666 1.000 139.46628 114 GLU B C 1
ATOM 2558 O O . GLU B 1 122 ? -58.76142 31.33994 85.94584 1.000 140.90900 114 GLU B O 1
ATOM 2564 N N . THR B 1 123 ? -56.67553 30.59072 86.36882 1.000 136.48862 115 THR B N 1
ATOM 2565 C CA . THR B 1 123 ? -56.06140 31.79713 85.82634 1.000 134.39327 115 THR B CA 1
ATOM 2566 C C . THR B 1 123 ? -56.38278 31.93919 84.34571 1.000 135.75914 115 THR B C 1
ATOM 2567 O O . THR B 1 123 ? -56.70501 33.03620 83.87319 1.000 132.39991 115 THR B O 1
ATOM 2571 N N . ALA B 1 124 ? -56.31998 30.83111 83.60113 1.000 130.17517 116 ALA B N 1
ATOM 2572 C CA . ALA B 1 124 ? -56.66415 30.84930 82.18670 1.000 126.38350 116 ALA B CA 1
ATOM 2573 C C . ALA B 1 124 ? -58.13297 31.18302 81.95378 1.000 132.42073 116 ALA B C 1
ATOM 2574 O O . ALA B 1 124 ? -58.52470 31.41008 80.80317 1.000 132.12696 116 ALA B O 1
ATOM 2576 N N . LYS B 1 125 ? -58.95595 31.20179 83.00637 1.000 135.61696 117 LYS B N 1
ATOM 2577 C CA . LYS B 1 125 ? -60.31772 31.70073 82.88699 1.000 137.67577 117 LYS B CA 1
ATOM 2578 C C . LYS B 1 125 ? -60.37793 33.22067 82.94604 1.000 138.30809 117 LYS B C 1
ATOM 2579 O O . LYS B 1 125 ? -61.41663 33.79571 82.59856 1.000 140.55272 117 LYS B O 1
ATOM 2581 N N . HIS B 1 126 ? -59.29524 33.87536 83.37383 1.000 137.32827 118 HIS B N 1
ATOM 2582 C CA . HIS B 1 126 ? -59.20979 35.32992 83.43157 1.000 138.67927 118 HIS B CA 1
ATOM 2583 C C . HIS B 1 126 ? -58.24404 35.91629 82.40870 1.000 134.26647 118 HIS B C 1
ATOM 2584 O O . HIS B 1 126 ? -58.56943 36.92227 81.76948 1.000 134.53924 118 HIS B O 1
ATOM 2586 N N . ILE B 1 127 ? -57.05343 35.34407 82.25441 1.000 134.58230 119 ILE B N 1
ATOM 2587 C CA . ILE B 1 127 ? -56.08258 35.80985 81.26226 1.000 127.02879 119 ILE B CA 1
ATOM 2588 C C . ILE B 1 127 ? -55.71206 34.63601 80.36539 1.000 121.87983 119 ILE B C 1
ATOM 2589 O O . ILE B 1 127 ? -55.83309 33.46430 80.76183 1.000 121.98508 119 ILE B O 1
ATOM 2594 N N . PRO B 1 128 ? -55.24237 34.90904 79.14445 1.000 121.51094 120 PRO B N 1
ATOM 2595 C CA . PRO B 1 128 ? -54.74369 33.82667 78.28091 1.000 118.95104 120 PRO B CA 1
ATOM 2596 C C . PRO B 1 128 ? -53.43810 33.24893 78.81476 1.000 116.90142 120 PRO B C 1
ATOM 2597 O O . PRO B 1 128 ? -52.53046 33.98929 79.20289 1.000 112.81340 120 PRO B O 1
ATOM 2601 N N . VAL B 1 129 ? -53.34999 31.91706 78.83459 1.000 115.12509 121 VAL B N 1
ATOM 2602 C CA . VAL B 1 129 ? -52.18078 31.20299 79.34120 1.000 111.57903 121 VAL B CA 1
ATOM 2603 C C . VAL B 1 129 ? -51.76345 30.13177 78.33677 1.000 109.08283 121 VAL B C 1
ATOM 2604 O O . VAL B 1 129 ? -52.59774 29.34221 77.87917 1.000 110.32316 121 VAL B O 1
ATOM 2608 N N . VAL B 1 130 ? -50.47215 30.09691 78.00679 1.000 106.98644 122 VAL B N 1
ATOM 2609 C CA . VAL B 1 130 ? -49.89060 29.05116 77.17327 1.000 98.69414 122 VAL B CA 1
ATOM 2610 C C . VAL B 1 130 ? -49.05813 28.14104 78.06417 1.000 99.65020 122 VAL B C 1
ATOM 2611 O O . VAL B 1 130 ? -48.17090 28.61107 78.78828 1.000 99.66852 122 VAL B O 1
ATOM 2615 N N . TYR B 1 131 ? -49.34830 26.84213 78.01543 1.000 101.58513 123 TYR B N 1
ATOM 2616 C CA . TYR B 1 131 ? -48.62190 25.84181 78.79057 1.000 103.59737 123 TYR B CA 1
ATOM 2617 C C . TYR B 1 131 ? -48.39609 24.63893 77.89408 1.000 100.16096 123 TYR B C 1
ATOM 2618 O O . TYR B 1 131 ? -49.36370 24.00060 77.47267 1.000 102.45666 123 TYR B O 1
ATOM 2627 N N . ALA B 1 132 ? -47.13147 24.30378 77.63974 1.000 95.82646 124 ALA B N 1
ATOM 2628 C CA . ALA B 1 132 ? -46.79993 23.19998 76.75173 1.000 95.24671 124 ALA B CA 1
ATOM 2629 C C . ALA B 1 132 ? -45.66408 22.37240 77.33105 1.000 90.19279 124 ALA B C 1
ATOM 2630 O O . ALA B 1 132 ? -44.75063 22.89671 77.97576 1.000 89.09099 124 ALA B O 1
ATOM 2632 N N . ALA B 1 133 ? -45.71900 21.06799 77.05546 1.000 83.77909 125 ALA B N 1
ATOM 2633 C CA . ALA B 1 133 ? -44.66034 20.16781 77.49119 1.000 83.40331 125 ALA B CA 1
ATOM 2634 C C . ALA B 1 133 ? -43.34551 20.45149 76.77387 1.000 81.56317 125 ALA B C 1
ATOM 2635 O O . ALA B 1 133 ? -42.27212 20.21490 77.33884 1.000 83.19601 125 ALA B O 1
ATOM 2637 N N . ASN B 1 134 ? -43.40033 20.92843 75.53140 1.000 78.81490 126 ASN B N 1
ATOM 2638 C CA . ASN B 1 134 ? -42.18826 21.21515 74.77130 1.000 74.13048 126 ASN B CA 1
ATOM 2639 C C . ASN B 1 134 ? -42.44700 22.42246 73.88530 1.000 73.45904 126 ASN B C 1
ATOM 2640 O O . ASN B 1 134 ? -43.43107 22.44216 73.14258 1.000 78.82264 126 ASN B O 1
ATOM 2645 N N . TYR B 1 135 ? -41.56390 23.41205 73.94516 1.000 71.54193 127 TYR B N 1
ATOM 2646 C CA . TYR B 1 135 ? -41.75943 24.64677 73.19973 1.000 74.97459 127 TYR B CA 1
ATOM 2647 C C . TYR B 1 135 ? -40.95372 24.71836 71.90520 1.000 76.63320 127 TYR B C 1
ATOM 2648 O O . TYR B 1 135 ? -41.06311 25.71446 71.18180 1.000 77.52868 127 TYR B O 1
ATOM 2657 N N . SER B 1 136 ? -40.15495 23.69889 71.59543 1.000 72.63826 128 SER B N 1
ATOM 2658 C CA . SER B 1 136 ? -39.47948 23.62456 70.30479 1.000 69.52365 128 SER B CA 1
ATOM 2659 C C . SER B 1 136 ? -40.48552 23.52477 69.16079 1.000 68.18582 128 SER B C 1
ATOM 2660 O O . SER B 1 136 ? -41.29768 22.59648 69.12021 1.000 67.26903 128 SER B O 1
ATOM 2663 N N . VAL B 1 137 ? -40.42390 24.46682 68.21574 1.000 64.76705 129 VAL B N 1
ATOM 2664 C CA . VAL B 1 137 ? -41.34147 24.41430 67.07807 1.000 65.24466 129 VAL B CA 1
ATOM 2665 C C . VAL B 1 137 ? -41.14342 23.11677 66.29634 1.000 63.60727 129 VAL B C 1
ATOM 2666 O O . VAL B 1 137 ? -42.11327 22.47270 65.87674 1.000 62.10641 129 VAL B O 1
ATOM 2670 N N . GLY B 1 138 ? -39.88651 22.70526 66.10391 1.000 60.62659 130 GLY B N 1
ATOM 2671 C CA . GLY B 1 138 ? -39.61934 21.49115 65.35161 1.000 59.80750 130 GLY B CA 1
ATOM 2672 C C . GLY B 1 138 ? -40.19440 20.24205 65.99720 1.000 61.90544 130 GLY B C 1
ATOM 2673 O O . GLY B 1 138 ? -40.74121 19.37360 65.31083 1.000 64.07194 130 GLY B O 1
ATOM 2674 N N . VAL B 1 139 ? -40.09810 20.13588 67.32296 1.000 62.06811 131 VAL B N 1
ATOM 2675 C CA . VAL B 1 139 ? -40.62752 18.95231 67.99931 1.000 64.00298 131 VAL B CA 1
ATOM 2676 C C . VAL B 1 139 ? -42.13822 18.87833 67.82345 1.000 63.39217 131 VAL B C 1
ATOM 2677 O O . VAL B 1 139 ? -42.69424 17.82442 67.49129 1.000 60.99886 131 VAL B O 1
ATOM 2681 N N . ASN B 1 140 ? -42.82406 20.00264 68.03576 1.000 62.79577 132 ASN B N 1
ATOM 2682 C CA . ASN B 1 140 ? -44.27806 20.01439 67.90800 1.000 64.58432 132 ASN B CA 1
ATOM 2683 C C . ASN B 1 140 ? -44.71753 19.72340 66.48157 1.000 62.90574 132 ASN B C 1
ATOM 2684 O O . ASN B 1 140 ? -45.69596 19.00009 66.26047 1.000 62.50828 132 ASN B O 1
ATOM 2689 N N . VAL B 1 141 ? -44.01101 20.28146 65.50042 1.000 61.64944 133 VAL B N 1
ATOM 2690 C CA . VAL B 1 141 ? -44.32520 19.97935 64.11128 1.000 61.00365 133 VAL B CA 1
ATOM 2691 C C . VAL B 1 141 ? -44.18809 18.48542 63.85206 1.000 61.90266 133 VAL B C 1
ATOM 2692 O O . VAL B 1 141 ? -45.08375 17.85502 63.27661 1.000 61.80020 133 VAL B O 1
ATOM 2696 N N . SER B 1 142 ? -43.07688 17.89353 64.30574 1.000 59.65739 134 SER B N 1
ATOM 2697 C CA . SER B 1 142 ? -42.82067 16.47704 64.06010 1.000 56.35283 134 SER B CA 1
ATOM 2698 C C . SER B 1 142 ? -43.95138 15.60737 64.58491 1.000 61.73339 134 SER B C 1
ATOM 2699 O O . SER B 1 142 ? -44.41953 14.69611 63.89463 1.000 66.68852 134 SER B O 1
ATOM 2702 N N . ILE B 1 143 ? -44.40811 15.87693 65.80760 1.000 63.93824 135 ILE B N 1
ATOM 2703 C CA . ILE B 1 143 ? -45.42726 15.03124 66.41723 1.000 62.17386 135 ILE B CA 1
ATOM 2704 C C . ILE B 1 143 ? -46.72043 15.09871 65.61540 1.000 65.10029 135 ILE B C 1
ATOM 2705 O O . ILE B 1 143 ? -47.42458 14.09508 65.46188 1.000 66.35845 135 ILE B O 1
ATOM 2710 N N . LYS B 1 144 ? -47.03598 16.27093 65.06095 1.000 67.21146 136 LYS B N 1
ATOM 2711 C CA . LYS B 1 144 ? -48.17934 16.37148 64.15999 1.000 70.02356 136 LYS B CA 1
ATOM 2712 C C . LYS B 1 144 ? -47.95322 15.54852 62.89545 1.000 68.33097 136 LYS B C 1
ATOM 2713 O O . LYS B 1 144 ? -48.86448 14.85748 62.42302 1.000 68.41106 136 LYS B O 1
ATOM 2719 N N . LEU B 1 145 ? -46.74231 15.59770 62.34209 1.000 63.86428 137 LEU B N 1
ATOM 2720 C CA . LEU B 1 145 ? -46.44015 14.75779 61.19009 1.000 68.39769 137 LEU B CA 1
ATOM 2721 C C . LEU B 1 145 ? -46.60667 13.29117 61.54849 1.000 70.56195 137 LEU B C 1
ATOM 2722 O O . LEU B 1 145 ? -47.16715 12.51041 60.76900 1.000 69.00388 137 LEU B O 1
ATOM 2727 N N . LEU B 1 146 ? -46.15877 12.90990 62.74700 1.000 67.35455 138 LEU B N 1
ATOM 2728 C CA . LEU B 1 146 ? -46.27595 11.52395 63.17191 1.000 63.83401 138 LEU B CA 1
ATOM 2729 C C . LEU B 1 146 ? -47.73132 11.10386 63.23156 1.000 65.16984 138 LEU B C 1
ATOM 2730 O O . LEU B 1 146 ? -48.09489 10.02369 62.75861 1.000 67.34179 138 LEU B O 1
ATOM 2735 N N . GLU B 1 147 ? -48.57946 11.95026 63.81693 1.000 65.14210 139 GLU B N 1
ATOM 2736 C CA . GLU B 1 147 ? -49.99969 11.63396 63.91227 1.000 69.34992 139 GLU B CA 1
ATOM 2737 C C . GLU B 1 147 ? -50.60962 11.49430 62.53142 1.000 69.16489 139 GLU B C 1
ATOM 2738 O O . GLU B 1 147 ? -51.37677 10.56175 62.26209 1.000 67.99371 139 GLU B O 1
ATOM 2744 N N . LEU B 1 148 ? -50.24698 12.40028 61.63423 1.000 74.23721 140 LEU B N 1
ATOM 2745 C CA . LEU B 1 148 ? -50.82529 12.40023 60.30433 1.000 72.51196 140 LEU B CA 1
ATOM 2746 C C . LEU B 1 148 ? -50.37510 11.16911 59.52294 1.000 73.73303 140 LEU B C 1
ATOM 2747 O O . LEU B 1 148 ? -51.19447 10.47440 58.91188 1.000 74.66981 140 LEU B O 1
ATOM 2752 N N . ALA B 1 149 ? -49.07451 10.86811 59.55372 1.000 71.85655 141 ALA B N 1
ATOM 2753 C CA . ALA B 1 149 ? -48.57456 9.67479 58.87819 1.000 70.71823 141 ALA B CA 1
ATOM 2754 C C . ALA B 1 149 ? -49.16623 8.40541 59.47818 1.000 71.13190 141 ALA B C 1
ATOM 2755 O O . ALA B 1 149 ? -49.48342 7.45525 58.75424 1.000 73.08527 141 ALA B O 1
ATOM 2757 N N . ALA B 1 150 ? -49.31635 8.36656 60.80113 1.000 71.69625 142 ALA B N 1
ATOM 2758 C CA . ALA B 1 150 ? -49.83592 7.16691 61.44985 1.000 70.02204 142 ALA B CA 1
ATOM 2759 C C . ALA B 1 150 ? -51.28486 6.89422 61.06358 1.000 73.84215 142 ALA B C 1
ATOM 2760 O O . ALA B 1 150 ? -51.66047 5.73791 60.84026 1.000 75.83869 142 ALA B O 1
ATOM 2762 N N . LYS B 1 151 ? -52.12105 7.93500 60.99764 1.000 76.79891 143 LYS B N 1
ATOM 2763 C CA . LYS B 1 151 ? -53.51797 7.71936 60.62401 1.000 78.22393 143 LYS B CA 1
ATOM 2764 C C . LYS B 1 151 ? -53.63198 7.18453 59.19863 1.000 77.95704 143 LYS B C 1
ATOM 2765 O O . LYS B 1 151 ? -54.47724 6.32748 58.91596 1.000 80.11359 143 LYS B O 1
ATOM 2767 N N . VAL B 1 152 ? -52.78467 7.66568 58.28904 1.000 73.04299 144 VAL B N 1
ATOM 2768 C CA . VAL B 1 152 ? -52.88150 7.23404 56.89850 1.000 73.74459 144 VAL B CA 1
ATOM 2769 C C . VAL B 1 152 ? -52.31557 5.82707 56.73047 1.000 74.28548 144 VAL B C 1
ATOM 2770 O O . VAL B 1 152 ? -52.93411 4.97001 56.08767 1.000 73.88931 144 VAL B O 1
ATOM 2774 N N . PHE B 1 153 ? -51.13132 5.56661 57.30236 1.000 74.01548 145 PHE B N 1
ATOM 2775 C CA . PHE B 1 153 ? -50.51765 4.24705 57.17078 1.000 69.73266 145 PHE B CA 1
ATOM 2776 C C . PHE B 1 153 ? -51.31423 3.17980 57.90138 1.000 72.32105 145 PHE B C 1
ATOM 2777 O O . PHE B 1 153 ? -51.36908 2.03230 57.44777 1.000 74.40684 145 PHE B O 1
ATOM 2785 N N . GLY B 1 154 ? -51.92646 3.53029 59.02596 1.000 73.55979 146 GLY B N 1
ATOM 2786 C CA . GLY B 1 154 ? -52.66297 2.54198 59.78993 1.000 75.13625 146 GLY B CA 1
ATOM 2787 C C . GLY B 1 154 ? -51.77190 1.39505 60.21439 1.000 72.58417 146 GLY B C 1
ATOM 2788 O O . GLY B 1 154 ? -50.63028 1.58879 60.64267 1.000 74.77129 146 GLY B O 1
ATOM 2789 N N . ASP B 1 155 ? -52.29047 0.17487 60.06427 1.000 73.99110 147 ASP B N 1
ATOM 2790 C CA . ASP B 1 155 ? -51.60220 -1.03733 60.48481 1.000 73.08267 147 ASP B CA 1
ATOM 2791 C C . ASP B 1 155 ? -50.75754 -1.66787 59.37581 1.000 75.86764 147 ASP B C 1
ATOM 2792 O O . ASP B 1 155 ? -50.45163 -2.86559 59.45995 1.000 75.55627 147 ASP B O 1
ATOM 2797 N N . THR B 1 156 ? -50.36570 -0.89739 58.35276 1.000 73.65264 148 THR B N 1
ATOM 2798 C CA . THR B 1 156 ? -49.57908 -1.42225 57.24064 1.000 75.00522 148 THR B CA 1
ATOM 2799 C C . THR B 1 156 ? -48.08207 -1.20677 57.41549 1.000 74.53446 148 THR B C 1
ATOM 2800 O O . THR B 1 156 ? -47.31913 -1.51819 56.49422 1.000 71.53834 148 THR B O 1
ATOM 2804 N N . VAL B 1 157 ? -47.64946 -0.62231 58.53296 1.000 73.01871 149 VAL B N 1
ATOM 2805 C CA . VAL B 1 157 ? -46.24333 -0.31890 58.76130 1.000 70.83607 149 VAL B CA 1
ATOM 2806 C C . VAL B 1 157 ? -45.82663 -0.75308 60.15907 1.000 72.92477 149 VAL B C 1
ATOM 2807 O O . VAL B 1 157 ? -46.62027 -0.73884 61.10906 1.000 75.81460 149 VAL B O 1
ATOM 2811 N N . ASP B 1 158 ? -44.56724 -1.17350 60.26577 1.000 67.22188 150 ASP B N 1
ATOM 2812 C CA . ASP B 1 158 ? -43.91051 -1.41315 61.54527 1.000 65.93351 150 ASP B CA 1
ATOM 2813 C C . ASP B 1 158 ? -43.23890 -0.12569 62.00717 1.000 64.14334 150 ASP B C 1
ATOM 2814 O O . ASP B 1 158 ? -42.44258 0.46666 61.26984 1.000 65.07495 150 ASP B O 1
ATOM 2819 N N . ILE B 1 159 ? -43.55974 0.31173 63.21915 1.000 62.87341 151 ILE B N 1
ATOM 2820 C CA . ILE B 1 159 ? -43.15079 1.62510 63.70018 1.000 64.79001 151 ILE B CA 1
ATOM 2821 C C . ILE B 1 159 ? -42.04794 1.46439 64.73770 1.000 65.11816 151 ILE B C 1
ATOM 2822 O O . ILE B 1 159 ? -42.20009 0.71846 65.71298 1.000 66.68427 151 ILE B O 1
ATOM 2827 N N . GLU B 1 160 ? -40.93193 2.15658 64.51017 1.000 61.25425 152 GLU B N 1
ATOM 2828 C CA . GLU B 1 160 ? -39.74527 2.08826 65.34876 1.000 59.72037 152 GLU B CA 1
ATOM 2829 C C . GLU B 1 160 ? -39.32101 3.50139 65.69600 1.000 59.10178 152 GLU B C 1
ATOM 2830 O O . GLU B 1 160 ? -39.27033 4.37135 64.82031 1.000 60.56870 152 GLU B O 1
ATOM 2836 N N . VAL B 1 161 ? -39.03047 3.72801 66.96921 1.000 58.69770 153 VAL B N 1
ATOM 2837 C CA . VAL B 1 161 ? -38.63314 5.03511 67.47555 1.000 58.73529 153 VAL B CA 1
ATOM 2838 C C . VAL B 1 161 ? -37.15914 4.96351 67.84247 1.000 58.13901 153 VAL B C 1
ATOM 2839 O O . VAL B 1 161 ? -36.75984 4.14266 68.67592 1.000 61.25721 153 VAL B O 1
ATOM 2843 N N . ILE B 1 162 ? -36.34975 5.80313 67.20913 1.000 55.56110 154 ILE B N 1
ATOM 2844 C CA . ILE B 1 162 ? -34.91293 5.85853 67.44802 1.000 56.17400 154 ILE B CA 1
ATOM 2845 C C . ILE B 1 162 ? -34.57237 7.24388 67.97673 1.000 55.96942 154 ILE B C 1
ATOM 2846 O O . ILE B 1 162 ? -34.95082 8.25537 67.37092 1.000 56.58927 154 ILE B O 1
ATOM 2851 N N . GLU B 1 163 ? -33.86257 7.29378 69.10278 1.000 54.52483 155 GLU B N 1
ATOM 2852 C CA . GLU B 1 163 ? -33.40105 8.56738 69.63933 1.000 55.61476 155 GLU B CA 1
ATOM 2853 C C . GLU B 1 163 ? -31.95241 8.43888 70.08757 1.000 54.49700 155 GLU B C 1
ATOM 2854 O O . GLU B 1 163 ? -31.48510 7.34485 70.41321 1.000 56.40486 155 GLU B O 1
ATOM 2860 N N . ALA B 1 164 ? -31.23709 9.56319 70.08511 1.000 53.24460 156 ALA B N 1
ATOM 2861 C CA . ALA B 1 164 ? -29.85154 9.58995 70.53527 1.000 54.18795 156 ALA B CA 1
ATOM 2862 C C . ALA B 1 164 ? -29.61470 10.77821 71.45960 1.000 53.50786 156 ALA B C 1
ATOM 2863 O O . ALA B 1 164 ? -30.07894 11.88936 71.18944 1.000 54.73991 156 ALA B O 1
ATOM 2865 N N . HIS B 1 165 ? -28.88617 10.53926 72.54764 1.000 52.45924 157 HIS B N 1
ATOM 2866 C CA . HIS B 1 165 ? -28.55577 11.58364 73.50748 1.000 52.27687 157 HIS B CA 1
ATOM 2867 C C . HIS B 1 165 ? -27.18865 11.28956 74.11468 1.000 55.82200 157 HIS B C 1
ATOM 2868 O O . HIS B 1 165 ? -26.68421 10.16079 74.06038 1.000 54.64821 157 HIS B O 1
ATOM 2875 N N . HIS B 1 166 ? -26.63209 12.31677 74.75899 1.000 53.77645 158 HIS B N 1
ATOM 2876 C CA . HIS B 1 166 ? -25.32101 12.26344 75.38951 1.000 52.64580 158 HIS B CA 1
ATOM 2877 C C . HIS B 1 166 ? -25.24684 11.18778 76.47957 1.000 53.57526 158 HIS B C 1
ATOM 2878 O O . HIS B 1 166 ? -26.25833 10.70019 76.99230 1.000 52.27359 158 HIS B O 1
ATOM 2885 N N . ARG B 1 167 ? -24.01102 10.85148 76.85370 1.000 52.33546 159 ARG B N 1
ATOM 2886 C CA . ARG B 1 167 ? -23.72844 9.77821 77.79254 1.000 51.11591 159 ARG B CA 1
ATOM 2887 C C . ARG B 1 167 ? -24.11392 10.11875 79.22595 1.000 55.30116 159 ARG B C 1
ATOM 2888 O O . ARG B 1 167 ? -24.02803 9.24643 80.09220 1.000 60.32041 159 ARG B O 1
ATOM 2896 N N . HIS B 1 168 ? -24.51859 11.35242 79.50618 1.000 55.38743 160 HIS B N 1
ATOM 2897 C CA . HIS B 1 168 ? -24.90734 11.71861 80.85982 1.000 54.93262 160 HIS B CA 1
ATOM 2898 C C . HIS B 1 168 ? -26.38979 11.50127 81.11891 1.000 54.34108 160 HIS B C 1
ATOM 2899 O O . HIS B 1 168 ? -26.82111 11.59145 82.27015 1.000 56.06024 160 HIS B O 1
ATOM 2906 N N . LYS B 1 169 ? -27.18719 11.27785 80.08054 1.000 55.42661 161 LYS B N 1
ATOM 2907 C CA . LYS B 1 169 ? -28.62323 11.13489 80.26902 1.000 59.99250 161 LYS B CA 1
ATOM 2908 C C . LYS B 1 169 ? -28.92139 9.83882 81.01663 1.000 65.27177 161 LYS B C 1
ATOM 2909 O O . LYS B 1 169 ? -28.50902 8.75385 80.58535 1.000 64.10128 161 LYS B O 1
ATOM 2915 N N . VAL B 1 170 ? -29.66134 9.94849 82.12532 1.000 61.96998 162 VAL B N 1
ATOM 2916 C CA . VAL B 1 170 ? -29.89614 8.78350 82.96740 1.000 65.62523 162 VAL B CA 1
ATOM 2917 C C . VAL B 1 170 ? -31.17348 8.03401 82.59673 1.000 67.99257 162 VAL B C 1
ATOM 2918 O O . VAL B 1 170 ? -31.28762 6.83678 82.89603 1.000 69.47049 162 VAL B O 1
ATOM 2922 N N . ASP B 1 171 ? -32.12236 8.68492 81.93908 1.000 71.16797 163 ASP B N 1
ATOM 2923 C CA . ASP B 1 171 ? -33.42633 8.10052 81.67063 1.000 72.20334 163 ASP B CA 1
ATOM 2924 C C . ASP B 1 171 ? -33.56898 7.76565 80.19004 1.000 72.10448 163 ASP B C 1
ATOM 2925 O O . ASP B 1 171 ? -33.14072 8.53725 79.32554 1.000 71.37120 163 ASP B O 1
ATOM 2930 N N . ALA B 1 172 ? -34.18777 6.61832 79.90032 1.000 68.82535 164 ALA B N 1
ATOM 2931 C CA . ALA B 1 172 ? -34.34081 6.10430 78.53731 1.000 67.27588 164 ALA B CA 1
ATOM 2932 C C . ALA B 1 172 ? -35.70816 5.45328 78.36522 1.000 68.85796 164 ALA B C 1
ATOM 2933 O O . ALA B 1 172 ? -36.17974 4.74644 79.27183 1.000 73.59468 164 ALA B O 1
ATOM 2935 N N . PRO B 1 173 ? -36.37894 5.68413 77.23114 1.000 67.64866 165 PRO B N 1
ATOM 2936 C CA . PRO B 1 173 ? -36.03811 6.63863 76.16566 1.000 67.10883 165 PRO B CA 1
ATOM 2937 C C . PRO B 1 173 ? -36.30466 8.05780 76.64601 1.000 65.89962 165 PRO B C 1
ATOM 2938 O O . PRO B 1 173 ? -36.80939 8.23846 77.74814 1.000 65.75343 165 PRO B O 1
ATOM 2942 N N . SER B 1 174 ? -35.96310 9.07308 75.85888 1.000 62.05782 166 SER B N 1
ATOM 2943 C CA . SER B 1 174 ? -36.21431 10.44112 76.27191 1.000 63.34310 166 SER B CA 1
ATOM 2944 C C . SER B 1 174 ? -37.71225 10.70035 76.38870 1.000 63.98998 166 SER B C 1
ATOM 2945 O O . SER B 1 174 ? -38.53909 10.01076 75.77985 1.000 65.56695 166 SER B O 1
ATOM 2948 N N . GLY B 1 175 ? -38.05781 11.73287 77.16451 1.000 61.04397 167 GLY B N 1
ATOM 2949 C CA . GLY B 1 175 ? -39.44607 12.16330 77.21785 1.000 62.59083 167 GLY B CA 1
ATOM 2950 C C . GLY B 1 175 ? -40.00008 12.51754 75.84622 1.000 66.28481 167 GLY B C 1
ATOM 2951 O O . GLY B 1 175 ? -41.16701 12.25931 75.54866 1.000 67.38467 167 GLY B O 1
ATOM 2952 N N . THR B 1 176 ? -39.16492 13.08997 74.98234 1.000 63.61267 168 THR B N 1
ATOM 2953 C CA . THR B 1 176 ? -39.63035 13.41556 73.64124 1.000 65.69966 168 THR B CA 1
ATOM 2954 C C . THR B 1 176 ? -39.95561 12.15757 72.84248 1.000 64.83886 168 THR B C 1
ATOM 2955 O O . THR B 1 176 ? -40.96328 12.12138 72.12297 1.000 63.18143 168 THR B O 1
ATOM 2959 N N . ALA B 1 177 ? -39.12791 11.11420 72.96215 1.000 61.89530 169 ALA B N 1
ATOM 2960 C CA . ALA B 1 177 ? -39.41662 9.86639 72.26084 1.000 61.62920 169 ALA B CA 1
ATOM 2961 C C . ALA B 1 177 ? -40.72283 9.24570 72.75081 1.000 64.72123 169 ALA B C 1
ATOM 2962 O O . ALA B 1 177 ? -41.57047 8.83667 71.94789 1.000 62.64535 169 ALA B O 1
ATOM 2964 N N . LEU B 1 178 ? -40.91311 9.18583 74.07252 1.000 66.88900 170 LEU B N 1
ATOM 2965 C CA . LEU B 1 178 ? -42.15606 8.64206 74.60682 1.000 65.39504 170 LEU B CA 1
ATOM 2966 C C . LEU B 1 178 ? -43.33572 9.52452 74.24066 1.000 65.75343 170 LEU B C 1
ATOM 2967 O O . LEU B 1 178 ? -44.43441 9.02684 73.98424 1.000 67.11755 170 LEU B O 1
ATOM 2972 N N . MET B 1 179 ? -43.13373 10.83704 74.23020 1.000 67.45036 171 MET B N 1
ATOM 2973 C CA . MET B 1 179 ? -44.18568 11.73055 73.77146 1.000 68.25308 171 MET B CA 1
ATOM 2974 C C . MET B 1 179 ? -44.57223 11.40713 72.33605 1.000 68.78203 171 MET B C 1
ATOM 2975 O O . MET B 1 179 ? -45.76185 11.33767 72.00738 1.000 70.29604 171 MET B O 1
ATOM 2980 N N . MET B 1 180 ? -43.57544 11.14692 71.48194 1.000 66.36934 172 MET B N 1
ATOM 2981 C CA . MET B 1 180 ? -43.84419 10.76522 70.09773 1.000 68.75914 172 MET B CA 1
ATOM 2982 C C . MET B 1 180 ? -44.50182 9.39402 70.01745 1.000 66.88092 172 MET B C 1
ATOM 2983 O O . MET B 1 180 ? -45.48642 9.20980 69.29095 1.000 67.26409 172 MET B O 1
ATOM 2988 N N . GLY B 1 181 ? -43.95757 8.41408 70.74250 1.000 62.50166 173 GLY B N 1
ATOM 2989 C CA . GLY B 1 181 ? -44.56300 7.09516 70.74680 1.000 66.05611 173 GLY B CA 1
ATOM 2990 C C . GLY B 1 181 ? -45.97969 7.12659 71.28194 1.000 72.94576 173 GLY B C 1
ATOM 2991 O O . GLY B 1 181 ? -46.86098 6.41814 70.78540 1.000 75.43379 173 GLY B O 1
ATOM 2992 N N . GLU B 1 182 ? -46.21876 7.96075 72.29555 1.000 69.57618 174 GLU B N 1
ATOM 2993 C CA . GLU B 1 182 ? -47.56013 8.09490 72.84362 1.000 73.58297 174 GLU B CA 1
ATOM 2994 C C . GLU B 1 182 ? -48.51626 8.64509 71.79977 1.000 75.45890 174 GLU B C 1
ATOM 2995 O O . GLU B 1 182 ? -49.66427 8.19474 71.70112 1.000 78.99458 174 GLU B O 1
ATOM 3001 N N . ALA B 1 183 ? -48.06681 9.63647 71.02550 1.000 74.71512 175 ALA B N 1
ATOM 3002 C CA . ALA B 1 183 ? -48.91221 10.19943 69.97768 1.000 75.09237 175 ALA B CA 1
ATOM 3003 C C . ALA B 1 183 ? -49.27970 9.14427 68.94779 1.000 76.07400 175 ALA B C 1
ATOM 3004 O O . ALA B 1 183 ? -50.42742 9.08377 68.48415 1.000 79.01737 175 ALA B O 1
ATOM 3006 N N . ILE B 1 184 ? -48.32094 8.28806 68.59676 1.000 73.90311 176 ILE B N 1
ATOM 3007 C CA . ILE B 1 184 ? -48.56688 7.25828 67.59527 1.000 75.37165 176 ILE B CA 1
ATOM 3008 C C . ILE B 1 184 ? -49.55478 6.22302 68.12140 1.000 76.71478 176 ILE B C 1
ATOM 3009 O O . ILE B 1 184 ? -50.51555 5.85042 67.43327 1.000 73.96596 176 ILE B O 1
ATOM 3014 N N . ALA B 1 185 ? -49.35411 5.76891 69.36221 1.000 79.70354 177 ALA B N 1
ATOM 3015 C CA . ALA B 1 185 ? -50.24615 4.76256 69.92749 1.000 80.51775 177 ALA B CA 1
ATOM 3016 C C . ALA B 1 185 ? -51.67492 5.28107 70.02925 1.000 82.16005 177 ALA B C 1
ATOM 3017 O O . ALA B 1 185 ? -52.63358 4.54282 69.76546 1.000 81.80207 177 ALA B O 1
ATOM 3019 N N . ASP B 1 186 ? -51.83775 6.55270 70.39992 1.000 77.72157 178 ASP B N 1
ATOM 3020 C CA . ASP B 1 186 ? -53.17437 7.13391 70.47574 1.000 77.78925 178 ASP B CA 1
ATOM 3021 C C . ASP B 1 186 ? -53.82514 7.20792 69.09860 1.000 78.49918 178 ASP B C 1
ATOM 3022 O O . ASP B 1 186 ? -55.00571 6.87816 68.94807 1.000 81.92758 178 ASP B O 1
ATOM 3027 N N . THR B 1 187 ? -53.07424 7.63588 68.08048 1.000 76.23063 179 THR B N 1
ATOM 3028 C CA . THR B 1 187 ? -53.63447 7.68391 66.73546 1.000 78.07305 179 THR B CA 1
ATOM 3029 C C . THR B 1 187 ? -54.06457 6.29637 66.28424 1.000 77.98233 179 THR B C 1
ATOM 3030 O O . THR B 1 187 ? -55.12362 6.13111 65.66738 1.000 80.25015 179 THR B O 1
ATOM 3034 N N . LEU B 1 188 ? -53.25986 5.28673 66.59259 1.000 76.73256 180 LEU B N 1
ATOM 3035 C CA . LEU B 1 188 ? -53.51428 3.92792 66.14644 1.000 76.85666 180 LEU B CA 1
ATOM 3036 C C . LEU B 1 188 ? -54.39487 3.14066 67.09915 1.000 79.88014 180 LEU B C 1
ATOM 3037 O O . LEU B 1 188 ? -54.68889 1.97436 66.82293 1.000 83.42543 180 LEU B O 1
ATOM 3042 N N . GLY B 1 189 ? -54.82035 3.73777 68.20802 1.000 79.87892 181 GLY B N 1
ATOM 3043 C CA . GLY B 1 189 ? -55.66469 3.02565 69.14917 1.000 78.48587 181 GLY B CA 1
ATOM 3044 C C . GLY B 1 189 ? -54.94525 1.95268 69.93611 1.000 77.80871 181 GLY B C 1
ATOM 3045 O O . GLY B 1 189 ? -55.57457 0.98561 70.37340 1.000 78.68187 181 GLY B O 1
ATOM 3046 N N . ARG B 1 190 ? -53.63821 2.08988 70.11551 1.000 80.73484 182 ARG B N 1
ATOM 3047 C CA . ARG B 1 190 ? -52.83583 1.13534 70.86261 1.000 82.19009 182 ARG B CA 1
ATOM 3048 C C . ARG B 1 190 ? -52.52513 1.68030 72.25507 1.000 81.98626 182 ARG B C 1
ATOM 3049 O O . ARG B 1 190 ? -52.57425 2.88974 72.50009 1.000 81.77320 182 ARG B O 1
ATOM 3057 N N . ASN B 1 191 ? -52.24267 0.76492 73.18456 1.000 82.99746 183 ASN B N 1
ATOM 3058 C CA . ASN B 1 191 ? -51.77861 1.12623 74.52327 1.000 83.39911 183 ASN B CA 1
ATOM 3059 C C . ASN B 1 191 ? -50.26014 0.98841 74.53665 1.000 82.25672 183 ASN B C 1
ATOM 3060 O O . ASN B 1 191 ? -49.73491 -0.12849 74.47907 1.000 82.76599 183 ASN B O 1
ATOM 3065 N N . LEU B 1 192 ? -49.56143 2.12620 74.63559 1.000 83.59123 184 LEU B N 1
ATOM 3066 C CA . LEU B 1 192 ? -48.10771 2.13552 74.47563 1.000 80.67847 184 LEU B CA 1
ATOM 3067 C C . LEU B 1 192 ? -47.43042 1.18403 75.45442 1.000 84.19202 184 LEU B C 1
ATOM 3068 O O . LEU B 1 192 ? -46.51868 0.44266 75.07102 1.000 83.92948 184 LEU B O 1
ATOM 3073 N N . LYS B 1 193 ? -47.87216 1.17923 76.71935 1.000 83.73466 185 LYS B N 1
ATOM 3074 C CA . LYS B 1 193 ? -47.28188 0.28205 77.70858 1.000 90.05292 185 LYS B CA 1
ATOM 3075 C C . LYS B 1 193 ? -47.39878 -1.17549 77.28292 1.000 91.46412 185 LYS B C 1
ATOM 3076 O O . LYS B 1 193 ? -46.51119 -1.98327 77.58217 1.000 92.41236 185 LYS B O 1
ATOM 3082 N N . GLU B 1 194 ? -48.46659 -1.52674 76.56501 1.000 89.84056 186 GLU B N 1
ATOM 3083 C CA . GLU B 1 194 ? -48.63275 -2.90799 76.13245 1.000 88.53488 186 GLU B CA 1
ATOM 3084 C C . GLU B 1 194 ? -47.75296 -3.22664 74.92729 1.000 87.18561 186 GLU B C 1
ATOM 3085 O O . GLU B 1 194 ? -47.18598 -4.32139 74.84541 1.000 89.73332 186 GLU B O 1
ATOM 3087 N N . VAL B 1 195 ? -47.60392 -2.28310 73.99445 1.000 79.37384 187 VAL B N 1
ATOM 3088 C CA . VAL B 1 195 ? -46.97751 -2.58238 72.71342 1.000 80.33861 187 VAL B CA 1
ATOM 3089 C C . VAL B 1 195 ? -45.53466 -2.11530 72.62451 1.000 77.43556 187 VAL B C 1
ATOM 3090 O O . VAL B 1 195 ? -44.90499 -2.30639 71.57453 1.000 77.48862 187 VAL B O 1
ATOM 3094 N N . ALA B 1 196 ? -44.98531 -1.51008 73.67284 1.000 78.63797 188 ALA B N 1
ATOM 3095 C CA . ALA B 1 196 ? -43.63612 -0.97028 73.57236 1.000 74.04773 188 ALA B CA 1
ATOM 3096 C C . ALA B 1 196 ? -42.59204 -2.05622 73.80024 1.000 72.69736 188 ALA B C 1
ATOM 3097 O O . ALA B 1 196 ? -42.81256 -3.00909 74.55274 1.000 72.15107 188 ALA B O 1
ATOM 3099 N N . VAL B 1 197 ? -41.48026 -1.94045 73.07959 1.000 70.96102 189 VAL B N 1
ATOM 3100 C CA . VAL B 1 197 ? -40.32585 -2.82198 73.22140 1.000 68.11201 189 VAL B CA 1
ATOM 3101 C C . VAL B 1 197 ? -39.07642 -1.95142 73.20687 1.000 65.08775 189 VAL B C 1
ATOM 3102 O O . VAL B 1 197 ? -38.92787 -1.08691 72.33658 1.000 65.72742 189 VAL B O 1
ATOM 3106 N N . TYR B 1 198 ? -38.18306 -2.17474 74.17038 1.000 65.50681 190 TYR B N 1
ATOM 3107 C CA . TYR B 1 198 ? -37.03467 -1.30806 74.40343 1.000 63.85237 190 TYR B CA 1
ATOM 3108 C C . TYR B 1 198 ? -35.70660 -1.97747 74.11567 1.000 63.23752 190 TYR B C 1
ATOM 3109 O O . TYR B 1 198 ? -34.66137 -1.34599 74.28443 1.000 65.19579 190 TYR B O 1
ATOM 3118 N N . GLY B 1 199 ? -35.71451 -3.23288 73.70503 1.000 62.64912 191 GLY B N 1
ATOM 3119 C CA . GLY B 1 199 ? -34.48216 -3.92297 73.39932 1.000 61.19606 191 GLY B CA 1
ATOM 3120 C C . GLY B 1 199 ? -34.79402 -5.20169 72.66753 1.000 58.81037 191 GLY B C 1
ATOM 3121 O O . GLY B 1 199 ? -35.92406 -5.70033 72.70960 1.000 60.61602 191 GLY B O 1
ATOM 3122 N N . ARG B 1 200 ? -33.76740 -5.74537 72.01975 1.000 58.68616 192 ARG B N 1
ATOM 3123 C CA . ARG B 1 200 ? -33.91532 -6.98106 71.26433 1.000 64.82735 192 ARG B CA 1
ATOM 3124 C C . ARG B 1 200 ? -32.65286 -7.80360 71.45467 1.000 64.76897 192 ARG B C 1
ATOM 3125 O O . ARG B 1 200 ? -31.54966 -7.33049 71.17244 1.000 67.12509 192 ARG B O 1
ATOM 3133 N N . GLU B 1 201 ? -32.81828 -9.02396 71.95148 1.000 69.78242 193 GLU B N 1
ATOM 3134 C CA . GLU B 1 201 ? -31.69262 -9.89813 72.23686 1.000 72.60099 193 GLU B CA 1
ATOM 3135 C C . GLU B 1 201 ? -32.14480 -11.34955 72.15158 1.000 78.51561 193 GLU B C 1
ATOM 3136 O O . GLU B 1 201 ? -33.15764 -11.72923 72.75260 1.000 72.77050 193 GLU B O 1
ATOM 3142 N N . GLY B 1 202 ? -31.37002 -12.15694 71.42559 1.000 82.32577 194 GLY B N 1
ATOM 3143 C CA . GLY B 1 202 ? -31.66560 -13.56471 71.27115 1.000 82.28928 194 GLY B CA 1
ATOM 3144 C C . GLY B 1 202 ? -32.70300 -13.83021 70.19392 1.000 87.74323 194 GLY B C 1
ATOM 3145 O O . GLY B 1 202 ? -32.90951 -13.04758 69.26153 1.000 86.15581 194 GLY B O 1
ATOM 3146 N N . HIS B 1 203 ? -33.37101 -14.97159 70.33856 1.000 99.54152 195 HIS B N 1
ATOM 3147 C CA . HIS B 1 203 ? -34.38953 -15.39477 69.38376 1.000 100.79119 195 HIS B CA 1
ATOM 3148 C C . HIS B 1 203 ? -35.67082 -14.62145 69.68788 1.000 99.29843 195 HIS B C 1
ATOM 3149 O O . HIS B 1 203 ? -36.59930 -15.10574 70.33534 1.000 100.24845 195 HIS B O 1
ATOM 3156 N N . THR B 1 204 ? -35.72969 -13.39449 69.16647 1.000 97.54455 196 THR B N 1
ATOM 3157 C CA . THR B 1 204 ? -36.89273 -12.54060 69.37951 1.000 98.61934 196 THR B CA 1
ATOM 3158 C C . THR B 1 204 ? -38.11999 -13.01533 68.61285 1.000 103.45206 196 THR B C 1
ATOM 3159 O O . THR B 1 204 ? -39.23330 -12.58964 68.93603 1.000 105.14754 196 THR B O 1
ATOM 3163 N N . GLY B 1 205 ? -37.94534 -13.86795 67.60301 1.000 109.43502 197 GLY B N 1
ATOM 3164 C CA . GLY B 1 205 ? -39.03330 -14.28075 66.74656 1.000 108.43572 197 GLY B CA 1
ATOM 3165 C C . GLY B 1 205 ? -39.37865 -13.18109 65.76893 1.000 106.43110 197 GLY B C 1
ATOM 3166 O O . GLY B 1 205 ? -38.79086 -12.09654 65.80669 1.000 104.29269 197 GLY B O 1
ATOM 3167 N N . PRO B 1 206 ? -40.35115 -13.42067 64.89104 1.000 93.59403 198 PRO B N 1
ATOM 3168 C CA . PRO B 1 206 ? -40.73575 -12.38713 63.92281 1.000 89.31362 198 PRO B CA 1
ATOM 3169 C C . PRO B 1 206 ? -41.48293 -11.25422 64.60556 1.000 87.30531 198 PRO B C 1
ATOM 3170 O O . PRO B 1 206 ? -42.07343 -11.41465 65.67302 1.000 91.14893 198 PRO B O 1
ATOM 3174 N N . ARG B 1 207 ? -41.46795 -10.09404 63.96197 1.000 83.07092 199 ARG B N 1
ATOM 3175 C CA . ARG B 1 207 ? -41.98800 -8.89529 64.59782 1.000 78.28552 199 ARG B CA 1
ATOM 3176 C C . ARG B 1 207 ? -43.50637 -8.86679 64.52692 1.000 79.44131 199 ARG B C 1
ATOM 3177 O O . ARG B 1 207 ? -44.09676 -9.05598 63.45988 1.000 80.25777 199 ARG B O 1
ATOM 3185 N N . ASP B 1 208 ? -44.12981 -8.63699 65.67513 1.000 78.97617 200 ASP B N 1
ATOM 3186 C CA . ASP B 1 208 ? -45.55830 -8.38107 65.73330 1.000 75.90338 200 ASP B CA 1
ATOM 3187 C C . ASP B 1 208 ? -45.84137 -6.99457 65.17168 1.000 76.27742 200 ASP B C 1
ATOM 3188 O O . ASP B 1 208 ? -45.14256 -6.02663 65.48669 1.000 77.46542 200 ASP B O 1
ATOM 3193 N N . ARG B 1 209 ? -46.86693 -6.89751 64.32509 1.000 75.64599 201 ARG B N 1
ATOM 3194 C CA . ARG B 1 209 ? -47.18036 -5.61099 63.70272 1.000 77.12896 201 ARG B CA 1
ATOM 3195 C C . ARG B 1 209 ? -47.57049 -4.56056 64.73772 1.000 77.82590 201 ARG B C 1
ATOM 3196 O O . ARG B 1 209 ? -47.26753 -3.37281 64.56607 1.000 76.00655 201 ARG B O 1
ATOM 3204 N N . GLN B 1 210 ? -48.20621 -4.97952 65.83424 1.000 78.87152 202 GLN B N 1
ATOM 3205 C CA . GLN B 1 210 ? -48.62471 -4.03483 66.86105 1.000 76.33224 202 GLN B CA 1
ATOM 3206 C C . GLN B 1 210 ? -47.44514 -3.43249 67.61335 1.000 72.57773 202 GLN B C 1
ATOM 3207 O O . GLN B 1 210 ? -47.58406 -2.34802 68.18887 1.000 72.07439 202 GLN B O 1
ATOM 3213 N N . THR B 1 211 ? -46.29277 -4.09580 67.60254 1.000 73.32718 203 THR B N 1
ATOM 3214 C CA . THR B 1 211 ? -45.15908 -3.64972 68.39762 1.000 73.64617 203 THR B CA 1
ATOM 3215 C C . THR B 1 211 ? -44.72303 -2.25011 67.97958 1.000 73.29582 203 THR B C 1
ATOM 3216 O O . THR B 1 211 ? -44.63672 -1.93999 66.78939 1.000 75.66342 203 THR B O 1
ATOM 3220 N N . ILE B 1 212 ? -44.45845 -1.39526 68.96340 1.000 71.20385 204 ILE B N 1
ATOM 3221 C CA . ILE B 1 212 ? -43.75355 -0.13861 68.73779 1.000 69.37834 204 ILE B CA 1
ATOM 3222 C C . ILE B 1 212 ? -42.38882 -0.26906 69.39298 1.000 68.14087 204 ILE B C 1
ATOM 3223 O O . ILE B 1 212 ? -42.28624 -0.38063 70.62067 1.000 69.15432 204 ILE B O 1
ATOM 3228 N N . GLY B 1 213 ? -41.33886 -0.26191 68.57664 1.000 61.88881 205 GLY B N 1
ATOM 3229 C CA . GLY B 1 213 ? -39.99734 -0.49595 69.07417 1.000 62.74419 205 GLY B CA 1
ATOM 3230 C C . GLY B 1 213 ? -39.26128 0.79670 69.38096 1.000 65.97703 205 GLY B C 1
ATOM 3231 O O . GLY B 1 213 ? -39.27328 1.74101 68.59509 1.000 65.98805 205 GLY B O 1
ATOM 3232 N N . PHE B 1 214 ? -38.57982 0.80422 70.51500 1.000 62.46049 206 PHE B N 1
ATOM 3233 C CA . PHE B 1 214 ? -37.79861 1.94700 70.96877 1.000 61.52912 206 PHE B CA 1
ATOM 3234 C C . PHE B 1 214 ? -36.33287 1.52501 70.97798 1.000 60.46404 206 PHE B C 1
ATOM 3235 O O . PHE B 1 214 ? -35.95415 0.59491 71.69877 1.000 61.74671 206 PHE B O 1
ATOM 3243 N N . GLU B 1 215 ? -35.53181 2.14772 70.12350 1.000 55.84620 207 GLU B N 1
ATOM 3244 C CA . GLU B 1 215 ? -34.08410 1.97811 70.11936 1.000 56.17335 207 GLU B CA 1
ATOM 3245 C C . GLU B 1 215 ? -33.44363 3.25885 70.64093 1.000 60.49945 207 GLU B C 1
ATOM 3246 O O . GLU B 1 215 ? -33.56829 4.31695 70.01034 1.000 62.10743 207 GLU B O 1
ATOM 3252 N N . THR B 1 216 ? -32.71525 3.15765 71.74616 1.000 56.94341 208 THR B N 1
ATOM 3253 C CA . THR B 1 216 ? -32.14211 4.31335 72.42514 1.000 54.88524 208 THR B CA 1
ATOM 3254 C C . THR B 1 216 ? -30.62412 4.26704 72.31216 1.000 53.03948 208 THR B C 1
ATOM 3255 O O . THR B 1 216 ? -29.99576 3.29501 72.74723 1.000 54.92461 208 THR B O 1
ATOM 3259 N N . ILE B 1 217 ? -30.03929 5.30938 71.71521 1.000 54.12514 209 ILE B N 1
ATOM 3260 C CA . ILE B 1 217 ? -28.58851 5.42866 71.56197 1.000 56.07676 209 ILE B CA 1
ATOM 3261 C C . ILE B 1 217 ? -28.05188 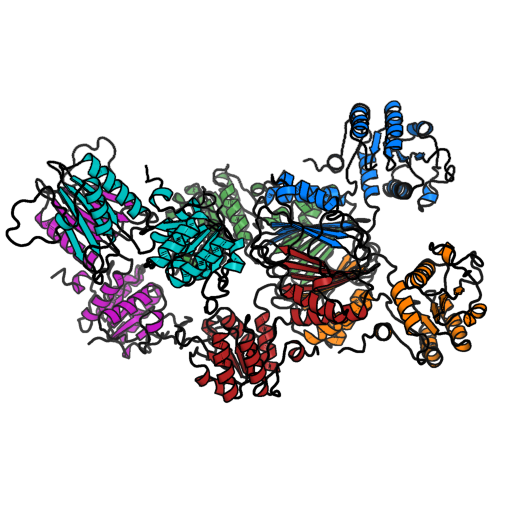6.40756 72.59663 1.000 54.04150 209 ILE B C 1
ATOM 3262 O O . ILE B 1 217 ? -28.60085 7.50266 72.77539 1.000 56.65421 209 ILE B O 1
ATOM 3267 N N . ARG B 1 218 ? -26.95052 6.04068 73.24607 1.000 49.30403 210 ARG B N 1
ATOM 3268 C CA . ARG B 1 218 ? -26.31913 6.89080 74.24539 1.000 54.49648 210 ARG B CA 1
ATOM 3269 C C . ARG B 1 218 ? -24.84005 7.01687 73.92781 1.000 52.41630 210 ARG B C 1
ATOM 3270 O O . ARG B 1 218 ? -24.17216 6.00806 73.66968 1.000 48.30751 210 ARG B O 1
ATOM 3278 N N . GLY B 1 219 ? -24.33276 8.24901 73.93826 1.000 52.81119 211 GLY B N 1
ATOM 3279 C CA . GLY B 1 219 ? -22.90536 8.44306 73.78174 1.000 51.06575 211 GLY B CA 1
ATOM 3280 C C . GLY B 1 219 ? -22.48429 9.89189 73.68790 1.000 51.77986 211 GLY B C 1
ATOM 3281 O O . GLY B 1 219 ? -23.27313 10.74095 73.26373 1.000 52.26626 211 GLY B O 1
ATOM 3282 N N . GLY B 1 220 ? -21.25311 10.18726 74.11420 1.000 54.30192 212 GLY B N 1
ATOM 3283 C CA . GLY B 1 220 ? -20.65952 11.49109 73.85194 1.000 49.12427 212 GLY B CA 1
ATOM 3284 C C . GLY B 1 220 ? -21.49949 12.63655 74.37191 1.000 51.39452 212 GLY B C 1
ATOM 3285 O O . GLY B 1 220 ? -21.97947 12.62508 75.51607 1.000 56.50743 212 GLY B O 1
ATOM 3286 N N . ASP B 1 221 ? -21.67714 13.64653 73.51616 1.000 48.57618 213 ASP B N 1
ATOM 3287 C CA . ASP B 1 221 ? -22.38046 14.87408 73.86105 1.000 50.81702 213 ASP B CA 1
ATOM 3288 C C . ASP B 1 221 ? -23.55374 15.15647 72.92935 1.000 52.59775 213 ASP B C 1
ATOM 3289 O O . ASP B 1 221 ? -23.90941 16.31372 72.71172 1.000 57.97197 213 ASP B O 1
ATOM 3294 N N . ILE B 1 222 ? -24.16153 14.11553 72.36248 1.000 53.29895 214 ILE B N 1
ATOM 3295 C CA . ILE B 1 222 ? -25.26912 14.32239 71.42993 1.000 51.91720 214 ILE B CA 1
ATOM 3296 C C . ILE B 1 222 ? -26.37328 15.08941 72.13727 1.000 52.72436 214 ILE B C 1
ATOM 3297 O O . ILE B 1 222 ? -26.89375 14.64785 73.17022 1.000 59.45194 214 ILE B O 1
ATOM 3302 N N . VAL B 1 223 ? -26.75664 16.23113 71.57184 1.000 54.18211 215 VAL B N 1
ATOM 3303 C CA . VAL B 1 223 ? -27.75649 17.08320 72.20705 1.000 53.48939 215 VAL B CA 1
ATOM 3304 C C . VAL B 1 223 ? -29.12574 16.41332 72.19890 1.000 52.62261 215 VAL B C 1
ATOM 3305 O O . VAL B 1 223 ? -29.83780 16.41318 73.20616 1.000 62.60615 215 VAL B O 1
ATOM 3309 N N . GLY B 1 224 ? -29.52148 15.83974 71.07496 1.000 55.87746 216 GLY B N 1
ATOM 3310 C CA . GLY B 1 224 ? -30.80856 15.18059 71.03066 1.000 55.73862 216 GLY B CA 1
ATOM 3311 C C . GLY B 1 224 ? -31.34941 14.99053 69.63235 1.000 59.04711 216 GLY B C 1
ATOM 3312 O O . GLY B 1 224 ? -31.70441 15.95257 68.95085 1.000 54.94424 216 GLY B O 1
ATOM 3313 N N . GLU B 1 225 ? -31.44162 13.73706 69.21445 1.000 57.72569 217 GLU B N 1
ATOM 3314 C CA . GLU B 1 225 ? -31.92757 13.35167 67.90062 1.000 56.12263 217 GLU B CA 1
ATOM 3315 C C . GLU B 1 225 ? -33.06574 12.35654 68.06183 1.000 56.83460 217 GLU B C 1
ATOM 3316 O O . GLU B 1 225 ? -32.98617 11.44362 68.89138 1.000 55.95692 217 GLU B O 1
ATOM 3322 N N . HIS B 1 226 ? -34.12522 12.53230 67.27774 1.000 55.35461 218 HIS B N 1
ATOM 3323 C CA . HIS B 1 226 ? -35.27026 11.63144 67.33797 1.000 54.51355 218 HIS B CA 1
ATOM 3324 C C . HIS B 1 226 ? -35.72442 11.29522 65.93220 1.000 55.00049 218 HIS B C 1
ATOM 3325 O O . HIS B 1 226 ? -35.91719 12.19308 65.10829 1.000 57.73449 218 HIS B O 1
ATOM 3332 N N . THR B 1 227 ? -35.88727 10.00877 65.66062 1.000 52.71499 219 THR B N 1
ATOM 3333 C CA . THR B 1 227 ? -36.32185 9.54086 64.35419 1.000 55.38134 219 THR B CA 1
ATOM 3334 C C . THR B 1 227 ? -37.44083 8.53919 64.55938 1.000 56.59167 219 THR B C 1
ATOM 3335 O O . THR B 1 227 ? -37.31129 7.62798 65.38490 1.000 59.55458 219 THR B O 1
ATOM 3339 N N . VAL B 1 228 ? -38.53294 8.70237 63.82178 1.000 51.97386 220 VAL B N 1
ATOM 3340 C CA . VAL B 1 228 ? -39.59660 7.70997 63.78522 1.000 56.79784 220 VAL B CA 1
ATOM 3341 C C . VAL B 1 228 ? -39.63484 7.11687 62.38598 1.000 62.02459 220 VAL B C 1
ATOM 3342 O O . VAL B 1 228 ? -39.68843 7.85326 61.39031 1.000 59.93028 220 VAL B O 1
ATOM 3346 N N . MET B 1 229 ? -39.56886 5.79016 62.30913 1.000 59.31021 221 MET B N 1
ATOM 3347 C CA . MET B 1 229 ? -39.58727 5.07012 61.04465 1.000 56.74287 221 MET B CA 1
ATOM 3348 C C . MET B 1 229 ? -40.93855 4.39364 60.89511 1.000 59.81715 221 MET B C 1
ATOM 3349 O O . MET B 1 229 ? -41.36210 3.64217 61.78171 1.000 60.42487 221 MET B O 1
ATOM 3354 N N . PHE B 1 230 ? -41.62575 4.69146 59.79510 1.000 59.64232 222 PHE B N 1
ATOM 3355 C CA . PHE B 1 230 ? -42.82010 3.96038 59.38609 1.000 60.20387 222 PHE B CA 1
ATOM 3356 C C . PHE B 1 230 ? -42.37892 3.00460 58.28442 1.000 61.70262 222 PHE B C 1
ATOM 3357 O O . PHE B 1 230 ? -42.27863 3.38736 57.11918 1.000 62.19969 222 PHE B O 1
ATOM 3365 N N . ILE B 1 231 ? -42.13504 1.75407 58.65132 1.000 63.15694 223 ILE B N 1
ATOM 3366 C CA . ILE B 1 231 ? -41.48038 0.79107 57.77660 1.000 62.23446 223 ILE B CA 1
ATOM 3367 C C . ILE B 1 231 ? -42.54534 -0.11480 57.18191 1.000 68.10911 223 ILE B C 1
ATOM 3368 O O . ILE B 1 231 ? -43.18567 -0.88709 57.90399 1.000 69.08935 223 ILE B O 1
ATOM 3373 N N . GLY B 1 232 ? -42.74646 0.00127 55.86641 1.000 66.76410 224 GLY B N 1
ATOM 3374 C CA . GLY B 1 232 ? -43.67106 -0.82680 55.13206 1.000 67.24223 224 GLY B CA 1
ATOM 3375 C C . GLY B 1 232 ? -42.96927 -1.81121 54.21399 1.000 70.81689 224 GLY B C 1
ATOM 3376 O O . GLY B 1 232 ? -41.75686 -2.01707 54.27873 1.000 70.69531 224 GLY B O 1
ATOM 3377 N N . GLU B 1 233 ? -43.76812 -2.42975 53.34534 1.000 73.87791 225 GLU B N 1
ATOM 3378 C CA . GLU B 1 233 ? -43.27839 -3.40525 52.37268 1.000 76.07676 225 GLU B CA 1
ATOM 3379 C C . GLU B 1 233 ? -42.88126 -2.67987 51.09127 1.000 75.80147 225 GLU B C 1
ATOM 3380 O O . GLU B 1 233 ? -43.74184 -2.20553 50.34717 1.000 79.63799 225 GLU B O 1
ATOM 3386 N N . GLY B 1 234 ? -41.58111 -2.58433 50.84134 1.000 70.86423 226 GLY B N 1
ATOM 3387 C CA . GLY B 1 234 ? -41.04955 -1.92875 49.66998 1.000 70.89754 226 GLY B CA 1
ATOM 3388 C C . GLY B 1 234 ? -40.63888 -0.48321 49.87291 1.000 68.65924 226 GLY B C 1
ATOM 3389 O O . GLY B 1 234 ? -39.91093 0.05989 49.03129 1.000 67.17891 226 GLY B O 1
ATOM 3390 N N . GLU B 1 235 ? -41.08657 0.15400 50.95323 1.000 65.25439 227 GLU B N 1
ATOM 3391 C CA . GLU B 1 235 ? -40.76864 1.55152 51.19719 1.000 64.44455 227 GLU B CA 1
ATOM 3392 C C . GLU B 1 235 ? -40.79681 1.84282 52.69385 1.000 61.67043 227 GLU B C 1
ATOM 3393 O O . GLU B 1 235 ? -41.23857 1.02868 53.50584 1.000 61.97322 227 GLU B O 1
ATOM 3399 N N . ARG B 1 236 ? -40.32918 3.03827 53.04063 1.000 55.26051 228 ARG B N 1
ATOM 3400 C CA . ARG B 1 236 ? -40.16937 3.48957 54.41458 1.000 54.74412 228 ARG B CA 1
ATOM 3401 C C . ARG B 1 236 ? -40.26848 5.01074 54.43941 1.000 58.79660 228 ARG B C 1
ATOM 3402 O O . ARG B 1 236 ? -39.74723 5.68357 53.54457 1.000 60.43386 228 ARG B O 1
ATOM 3410 N N . VAL B 1 237 ? -40.93710 5.55274 55.45294 1.000 56.89152 229 VAL B N 1
ATOM 3411 C CA . VAL B 1 237 ? -41.03042 6.99491 55.65378 1.000 57.92998 229 VAL B CA 1
ATOM 3412 C C . VAL B 1 237 ? -40.47356 7.31845 57.03225 1.000 60.06589 229 VAL B C 1
ATOM 3413 O O . VAL B 1 237 ? -40.86934 6.70073 58.02844 1.000 60.86980 229 VAL B O 1
ATOM 3417 N N . GLU B 1 238 ? -39.56050 8.28292 57.09156 1.000 57.57919 230 GLU B N 1
ATOM 3418 C CA . GLU B 1 238 ? -38.91696 8.66451 58.33885 1.000 56.43662 230 GLU B CA 1
ATOM 3419 C C . GLU B 1 238 ? -39.20703 10.11975 58.66009 1.000 58.17938 230 GLU B C 1
ATOM 3420 O O . GLU B 1 238 ? -39.12278 10.99021 57.78833 1.000 59.22573 230 GLU B O 1
ATOM 3426 N N . VAL B 1 239 ? -39.53954 10.37889 59.91944 1.000 57.82091 231 VAL B N 1
ATOM 3427 C CA . VAL B 1 239 ? -39.64141 11.73276 60.43818 1.000 55.01928 231 VAL B CA 1
ATOM 3428 C C . VAL B 1 239 ? -38.57279 11.90109 61.50274 1.000 56.17185 231 VAL B C 1
ATOM 3429 O O . VAL B 1 239 ? -38.51279 11.12651 62.46492 1.000 57.14916 231 VAL B O 1
ATOM 3433 N N . THR B 1 240 ? -37.74753 12.91883 61.34252 1.000 55.72303 232 THR B N 1
ATOM 3434 C CA . THR B 1 240 ? -36.59878 13.11119 62.20380 1.000 54.36978 232 THR B CA 1
ATOM 3435 C C . THR B 1 240 ? -36.56030 14.54882 62.67789 1.000 56.70553 232 THR B C 1
ATOM 3436 O O . THR B 1 240 ? -36.79160 15.48099 61.89810 1.000 57.33039 232 THR B O 1
ATOM 3440 N N . HIS B 1 241 ? -36.28910 14.71131 63.96913 1.000 55.45300 233 HIS B N 1
ATOM 3441 C CA . HIS B 1 241 ? -35.98354 16.00356 64.55053 1.000 54.71166 233 HIS B CA 1
ATOM 3442 C C . HIS B 1 241 ? -34.58541 15.89956 65.12515 1.000 51.94527 233 HIS B C 1
ATOM 3443 O O . HIS B 1 241 ? -34.25685 14.89880 65.76484 1.000 54.03230 233 HIS B O 1
ATOM 3450 N N . LYS B 1 242 ? -33.74562 16.88095 64.82620 1.000 51.75164 234 LYS B N 1
ATOM 3451 C CA . LYS B 1 242 ? -32.39597 16.95548 65.36921 1.000 55.37000 234 LYS B CA 1
ATOM 3452 C C . LYS B 1 242 ? -32.20388 18.32797 65.98821 1.000 58.05106 234 LYS B C 1
ATOM 3453 O O . LYS B 1 242 ? -32.63269 19.33524 65.41667 1.000 61.00888 234 LYS B O 1
ATOM 3459 N N . ALA B 1 243 ? -31.60001 18.35594 67.17203 1.000 62.29807 235 ALA B N 1
ATOM 3460 C CA . ALA B 1 243 ? -31.31306 19.58146 67.90664 1.000 65.02639 235 ALA B CA 1
ATOM 3461 C C . ALA B 1 243 ? -29.82190 19.88597 67.86334 1.000 63.49929 235 ALA B C 1
ATOM 3462 O O . ALA B 1 243 ? -28.99455 19.00645 68.12088 1.000 59.09319 235 ALA B O 1
ATOM 3464 N N . THR B 1 244 ? -29.48615 21.12962 67.53011 1.000 70.01303 236 THR B N 1
ATOM 3465 C CA . THR B 1 244 ? -28.09576 21.57037 67.54065 1.000 72.96691 236 THR B CA 1
ATOM 3466 C C . THR B 1 244 ? -27.64913 21.97630 68.93864 1.000 71.86413 236 THR B C 1
ATOM 3467 O O . THR B 1 244 ? -26.50755 21.71397 69.33247 1.000 73.86629 236 THR B O 1
ATOM 3471 N N . ASN B 1 245 ? -28.53581 22.61687 69.69288 1.000 70.17415 237 ASN B N 1
ATOM 3472 C CA . ASN B 1 245 ? -28.24360 23.06824 71.03892 1.000 70.02845 237 ASN B CA 1
ATOM 3473 C C . ASN B 1 245 ? -29.53119 23.02919 71.85296 1.000 71.36339 237 ASN B C 1
ATOM 3474 O O . ASN B 1 245 ? -30.60050 22.68270 71.34739 1.000 69.69194 237 ASN B O 1
ATOM 3479 N N . ARG B 1 246 ? -29.42095 23.40583 73.12488 1.000 70.20997 238 ARG B N 1
ATOM 3480 C CA . ARG B 1 246 ? -30.54970 23.40341 74.05171 1.000 68.90328 238 ARG B CA 1
ATOM 3481 C C . ARG B 1 246 ? -31.25221 24.74057 74.13213 1.000 71.16060 238 ARG B C 1
ATOM 3482 O O . ARG B 1 246 ? -31.66335 25.14969 75.21945 1.000 75.36279 238 ARG B O 1
ATOM 3490 N N . MET B 1 247 ? -31.42180 25.44378 73.01453 1.000 73.94290 239 MET B N 1
ATOM 3491 C CA . MET B 1 247 ? -31.99693 26.77868 73.05063 1.000 76.75443 239 MET B CA 1
ATOM 3492 C C . MET B 1 247 ? -33.18263 26.95524 72.11578 1.000 76.69192 239 MET B C 1
ATOM 3493 O O . MET B 1 247 ? -33.72203 28.06441 72.03956 1.000 78.20649 239 MET B O 1
ATOM 3498 N N . ASN B 1 248 ? -33.61774 25.90826 71.41754 1.000 86.93046 240 ASN B N 1
ATOM 3499 C CA . ASN B 1 248 ? -34.69958 26.07529 70.45463 1.000 87.89743 240 ASN B CA 1
ATOM 3500 C C . ASN B 1 248 ? -36.07102 26.10952 71.11549 1.000 87.78218 240 ASN B C 1
ATOM 3501 O O . ASN B 1 248 ? -37.07302 26.30294 70.41870 1.000 88.36135 240 ASN B O 1
ATOM 3506 N N . PHE B 1 249 ? -36.13618 25.94612 72.43876 1.000 80.77298 241 PHE B N 1
ATOM 3507 C CA . PHE B 1 249 ? -37.36470 26.25451 73.15940 1.000 78.19450 241 PHE B CA 1
ATOM 3508 C C . PHE B 1 249 ? -37.69555 27.74008 73.07116 1.000 80.79561 241 PHE B C 1
ATOM 3509 O O . PHE B 1 249 ? -38.87373 28.11608 73.06799 1.000 82.64075 241 PHE B O 1
ATOM 3517 N N . ALA B 1 250 ? -36.66795 28.59468 73.02291 1.000 80.83844 242 ALA B N 1
ATOM 3518 C CA . ALA B 1 250 ? -36.86205 30.03707 73.15137 1.000 80.82294 242 ALA B CA 1
ATOM 3519 C C . ALA B 1 250 ? -37.67439 30.60903 71.99142 1.000 82.94466 242 ALA B C 1
ATOM 3520 O O . ALA B 1 250 ? -38.59176 31.41326 72.19800 1.000 83.46215 242 ALA B O 1
ATOM 3522 N N . ALA B 1 251 ? -37.32650 30.23609 70.75802 1.000 79.01756 243 ALA B N 1
ATOM 3523 C CA . ALA B 1 251 ? -38.03628 30.77103 69.60091 1.000 78.79235 243 ALA B CA 1
ATOM 3524 C C . ALA B 1 251 ? -39.51734 30.42041 69.64625 1.000 82.31360 243 ALA B C 1
ATOM 3525 O O . ALA B 1 251 ? -40.36641 31.23353 69.25839 1.000 84.38061 243 ALA B O 1
ATOM 3527 N N . GLY B 1 252 ? -39.84610 29.20876 70.09994 1.000 76.37648 244 GLY B N 1
ATOM 3528 C CA . GLY B 1 252 ? -41.24436 28.83442 70.22724 1.000 76.54468 244 GLY B CA 1
ATOM 3529 C C . GLY B 1 252 ? -41.96869 29.59918 71.32320 1.000 82.88236 244 GLY B C 1
ATOM 3530 O O . GLY B 1 252 ? -43.09396 30.06351 71.12484 1.000 85.55821 244 GLY B O 1
ATOM 3531 N N . ALA B 1 253 ? -41.33014 29.76545 72.48408 1.000 78.16547 245 ALA B N 1
ATOM 3532 C CA . ALA B 1 253 ? -41.97282 30.50667 73.56274 1.000 83.26846 245 ALA B CA 1
ATOM 3533 C C . ALA B 1 253 ? -42.23491 31.94766 73.14918 1.000 87.73966 245 ALA B C 1
ATOM 3534 O O . ALA B 1 253 ? -43.30030 32.50659 73.44535 1.000 89.37296 245 ALA B O 1
ATOM 3536 N N . VAL B 1 254 ? -41.27130 32.56903 72.46642 1.000 88.94759 246 VAL B N 1
ATOM 3537 C CA . VAL B 1 254 ? -41.48753 33.92201 71.96743 1.000 88.44011 246 VAL B CA 1
ATOM 3538 C C . VAL B 1 254 ? -42.62006 33.92290 70.95110 1.000 88.43672 246 VAL B C 1
ATOM 3539 O O . VAL B 1 254 ? -43.47198 34.82027 70.94950 1.000 92.33451 246 VAL B O 1
ATOM 3543 N N . ARG B 1 255 ? -42.66876 32.89643 70.09442 1.000 87.51511 247 ARG B N 1
ATOM 3544 C CA . ARG B 1 255 ? -43.74901 32.78803 69.11538 1.000 87.65852 247 ARG B CA 1
ATOM 3545 C C . ARG B 1 255 ? -45.09331 32.55885 69.79812 1.000 90.59344 247 ARG B C 1
ATOM 3546 O O . ARG B 1 255 ? -46.11125 33.12259 69.37868 1.000 91.72512 247 ARG B O 1
ATOM 3554 N N . ALA B 1 256 ? -45.11693 31.73974 70.85496 1.000 94.16344 248 ALA B N 1
ATOM 3555 C CA . ALA B 1 256 ? -46.34306 31.57246 71.62746 1.000 92.86455 248 ALA B CA 1
ATOM 3556 C C . ALA B 1 256 ? -46.72273 32.87292 72.31877 1.000 98.63961 248 ALA B C 1
ATOM 3557 O O . ALA B 1 256 ? -47.91081 33.19666 72.44117 1.000 100.80342 248 ALA B O 1
ATOM 3559 N N . ALA B 1 257 ? -45.72252 33.62672 72.78089 1.000 94.62807 249 ALA B N 1
ATOM 3560 C CA . ALA B 1 257 ? -45.99508 34.88956 73.45393 1.000 101.38340 249 ALA B CA 1
ATOM 3561 C C . ALA B 1 257 ? -46.65876 35.88349 72.51068 1.000 103.18785 249 ALA B C 1
ATOM 3562 O O . ALA B 1 257 ? -47.69301 36.47548 72.83928 1.000 100.62349 249 ALA B O 1
ATOM 3564 N N . ALA B 1 258 ? -46.08626 36.06365 71.31901 1.000 99.86658 250 ALA B N 1
ATOM 3565 C CA . ALA B 1 258 ? -46.67396 36.98777 70.35631 1.000 102.65629 250 ALA B CA 1
ATOM 3566 C C . ALA B 1 258 ? -48.04440 36.51300 69.89737 1.000 106.49862 250 ALA B C 1
ATOM 3567 O O . ALA B 1 258 ? -48.92443 37.33369 69.61613 1.000 111.73872 250 ALA B O 1
ATOM 3569 N N . TRP B 1 259 ? -48.24315 35.19663 69.81834 1.000 102.99255 251 TRP B N 1
ATOM 3570 C CA . TRP B 1 259 ? -49.50179 34.66058 69.31361 1.000 103.02988 251 TRP B CA 1
ATOM 3571 C C . TRP B 1 259 ? -50.64729 34.89603 70.29801 1.000 104.43267 251 TRP B C 1
ATOM 3572 O O . TRP B 1 259 ? -51.76923 35.21715 69.88855 1.000 105.40193 251 TRP B O 1
ATOM 3583 N N . VAL B 1 260 ? -50.38179 34.76570 71.60026 1.000 106.42903 252 VAL B N 1
ATOM 3584 C CA . VAL B 1 260 ? -51.45328 34.79093 72.59498 1.000 109.06739 252 VAL B CA 1
ATOM 3585 C C . VAL B 1 260 ? -51.93474 36.19685 72.92657 1.000 117.74843 252 VAL B C 1
ATOM 3586 O O . VAL B 1 260 ? -52.96572 36.34451 73.59586 1.000 116.56924 252 VAL B O 1
ATOM 3590 N N . VAL B 1 261 ? -51.21137 37.23490 72.49419 1.000 117.09648 253 VAL B N 1
ATOM 3591 C CA . VAL B 1 261 ? -51.58549 38.60986 72.81924 1.000 117.87533 253 VAL B CA 1
ATOM 3592 C C . VAL B 1 261 ? -52.93757 38.94531 72.20789 1.000 123.98567 253 VAL B C 1
ATOM 3593 O O . VAL B 1 261 ? -53.16087 38.75837 71.00535 1.000 121.19948 253 VAL B O 1
ATOM 3597 N N . GLY B 1 262 ? -53.84316 39.46273 73.03474 1.000 141.97528 254 GLY B N 1
ATOM 3598 C CA . GLY B 1 262 ? -55.11912 39.94160 72.54271 1.000 146.04569 254 GLY B CA 1
ATOM 3599 C C . GLY B 1 262 ? -56.10795 38.86734 72.16127 1.000 146.76561 254 GLY B C 1
ATOM 3600 O O . GLY B 1 262 ? -57.01779 39.13203 71.37127 1.000 148.82258 254 GLY B O 1
ATOM 3601 N N . ARG B 1 263 ? -55.94877 37.65585 72.68340 1.000 133.54176 255 ARG B N 1
ATOM 3602 C CA . ARG B 1 263 ? -56.85127 36.55371 72.39681 1.000 127.35232 255 ARG B CA 1
ATOM 3603 C C . ARG B 1 263 ? -57.75178 36.27933 73.59399 1.000 127.37548 255 ARG B C 1
ATOM 3604 O O . ARG B 1 263 ? -57.46842 36.69060 74.72264 1.000 125.36677 255 ARG B O 1
ATOM 3612 N N . GLU B 1 264 ? -58.84811 35.57133 73.32949 1.000 130.15575 256 GLU B N 1
ATOM 3613 C CA . GLU B 1 264 ? -59.79015 35.23227 74.38600 1.000 129.39441 256 GLU B CA 1
ATOM 3614 C C . GLU B 1 264 ? -59.10844 34.37384 75.44565 1.000 126.62283 256 GLU B C 1
ATOM 3615 O O . GLU B 1 264 ? -58.20334 33.58923 75.15740 1.000 124.21880 256 GLU B O 1
ATOM 3617 N N . ALA B 1 265 ? -59.54831 34.54426 76.68476 1.000 129.65635 257 ALA B N 1
ATOM 3618 C CA . ALA B 1 265 ? -58.95681 33.88129 77.84326 1.000 127.82905 257 ALA B CA 1
ATOM 3619 C C . ALA B 1 265 ? -59.33306 32.40433 77.85155 1.000 126.18528 257 ALA B C 1
ATOM 3620 O O . ALA B 1 265 ? -60.44190 32.02940 78.23450 1.000 133.51254 257 ALA B O 1
ATOM 3622 N N . ARG B 1 266 ? -58.40887 31.55819 77.42191 1.000 121.27939 258 ARG B N 1
ATOM 3623 C CA . ARG B 1 266 ? -58.53851 30.11362 77.53153 1.000 119.22494 258 ARG B CA 1
ATOM 3624 C C . ARG B 1 266 ? -57.17161 29.55908 77.91012 1.000 120.27639 258 ARG B C 1
ATOM 3625 O O . ARG B 1 266 ? -56.21789 30.31133 78.13376 1.000 118.35157 258 ARG B O 1
ATOM 3627 N N . LYS B 1 267 ? -57.07344 28.23770 78.01252 1.000 116.64613 259 LYS B N 1
ATOM 3628 C CA . LYS B 1 267 ? -55.77983 27.57407 78.11079 1.000 111.06858 259 LYS B CA 1
ATOM 3629 C C . LYS B 1 267 ? -55.35742 27.10830 76.71969 1.000 107.72631 259 LYS B C 1
ATOM 3630 O O . LYS B 1 267 ? -56.11788 26.41398 76.03783 1.000 105.23872 259 LYS B O 1
ATOM 3636 N N . TYR B 1 268 ? -54.15203 27.49827 76.30043 1.000 106.95907 260 TYR B N 1
ATOM 3637 C CA . TYR B 1 268 ? -53.62177 27.16785 74.98324 1.000 104.68373 260 TYR B CA 1
ATOM 3638 C C . TYR B 1 268 ? -52.35243 26.33528 75.12399 1.000 100.84028 260 TYR B C 1
ATOM 3639 O O . TYR B 1 268 ? -51.66388 26.39790 76.14791 1.000 101.37554 260 TYR B O 1
ATOM 3648 N N . ASP B 1 269 ? -52.04935 25.54861 74.08301 1.000 98.97724 261 ASP B N 1
ATOM 3649 C CA . ASP B 1 269 ? -50.78313 24.82207 73.99471 1.000 94.20401 261 ASP B CA 1
ATOM 3650 C C . ASP B 1 269 ? -50.12304 25.08827 72.64432 1.000 90.70504 261 ASP B C 1
ATOM 3651 O O . ASP B 1 269 ? -50.60610 25.91553 71.86726 1.000 91.33833 261 ASP B O 1
ATOM 3656 N N . MET B 1 270 ? -49.01406 24.40914 72.35195 1.000 90.36539 262 MET B N 1
ATOM 3657 C CA . MET B 1 270 ? -48.30719 24.69458 71.10963 1.000 88.87395 262 MET B CA 1
ATOM 3658 C C . MET B 1 270 ? -49.07687 24.24592 69.86654 1.000 90.98127 262 MET B C 1
ATOM 3659 O O . MET B 1 270 ? -48.82724 24.77226 68.77477 1.000 87.34226 262 MET B O 1
ATOM 3664 N N . LYS B 1 271 ? -50.00384 23.29440 69.99297 1.000 91.81283 263 LYS B N 1
ATOM 3665 C CA . LYS B 1 271 ? -50.84655 22.97116 68.84979 1.000 89.69700 263 LYS B CA 1
ATOM 3666 C C . LYS B 1 271 ? -51.70313 24.16670 68.45540 1.000 95.28156 263 LYS B C 1
ATOM 3667 O O . LYS B 1 271 ? -51.88411 24.44415 67.26346 1.000 91.97795 263 LYS B O 1
ATOM 3673 N N . ASP B 1 272 ? -52.21949 24.90226 69.44685 1.000 94.52320 264 ASP B N 1
ATOM 3674 C CA . ASP B 1 272 ? -52.95356 26.12904 69.15310 1.000 95.19863 264 ASP B CA 1
ATOM 3675 C C . ASP B 1 272 ? -52.03079 27.16918 68.53124 1.000 95.12895 264 ASP B C 1
ATOM 3676 O O . ASP B 1 272 ? -52.34533 27.75557 67.48784 1.000 94.54209 264 ASP B O 1
ATOM 3681 N N . VAL B 1 273 ? -50.86624 27.38351 69.14803 1.000 96.79931 265 VAL B N 1
ATOM 3682 C CA . VAL B 1 273 ? -49.95341 28.43647 68.70942 1.000 94.89045 265 VAL B CA 1
ATOM 3683 C C . VAL B 1 273 ? -49.50242 28.20191 67.27144 1.000 92.01756 265 VAL B C 1
ATOM 3684 O O . VAL B 1 273 ? -49.43929 29.13769 66.46300 1.000 84.40260 265 VAL B O 1
ATOM 3688 N N . LEU B 1 274 ? -49.17696 26.95758 66.93042 1.000 88.71451 266 LEU B N 1
ATOM 3689 C CA . LEU B 1 274 ? -48.64538 26.63722 65.61375 1.000 85.80972 266 LEU B CA 1
ATOM 3690 C C . LEU B 1 274 ? -49.72597 26.26572 64.60463 1.000 88.96800 266 LEU B C 1
ATOM 3691 O O . LEU B 1 274 ? -49.39691 25.94244 63.46000 1.000 82.69739 266 LEU B O 1
ATOM 3696 N N . GLY B 1 275 ? -50.99647 26.31867 64.99249 1.000 92.30686 267 GLY B N 1
ATOM 3697 C CA . GLY B 1 275 ? -52.08352 25.99062 64.08686 1.000 86.89283 267 GLY B CA 1
ATOM 3698 C C . GLY B 1 275 ? -52.13129 24.53153 63.69387 1.000 94.86935 267 GLY B C 1
ATOM 3699 O O . GLY B 1 275 ? -52.49644 24.21230 62.55369 1.000 101.21352 267 GLY B O 1
ATOM 3700 N N . LEU B 1 276 ? -51.84098 23.62980 64.62867 1.000 94.62590 268 LEU B N 1
ATOM 3701 C CA . LEU B 1 276 ? -51.73121 22.22253 64.28323 1.000 95.85675 268 LEU B CA 1
ATOM 3702 C C . LEU B 1 276 ? -53.04509 21.48128 64.43593 1.000 103.31130 268 LEU B C 1
ATOM 3703 O O . LEU B 1 276 ? -53.22086 20.42317 63.82517 1.000 108.83420 268 LEU B O 1
ATOM 3708 N N . ASN B 1 277 ? -53.97061 22.00908 65.22444 1.000 111.37215 269 ASN B N 1
ATOM 3709 C CA . ASN B 1 277 ? -55.27134 21.37340 65.36605 1.000 116.50765 269 ASN B CA 1
ATOM 3710 C C . ASN B 1 277 ? -56.15339 21.56436 64.13147 1.000 119.65847 269 ASN B C 1
ATOM 3711 O O . ASN B 1 277 ? -57.24023 20.98101 64.08171 1.000 125.42607 269 ASN B O 1
ATOM 3716 N N . ASP B 1 278 ? -55.70955 22.34064 63.13695 1.000 127.12746 270 ASP B N 1
ATOM 3717 C CA . ASP B 1 278 ? -56.53087 22.74672 61.99965 1.000 129.07802 270 ASP B CA 1
ATOM 3718 C C . ASP B 1 278 ? -56.38481 21.83967 60.78243 1.000 130.94020 270 ASP B C 1
ATOM 3719 O O . ASP B 1 278 ? -56.83854 22.20966 59.69464 1.000 133.60651 270 ASP B O 1
ATOM 3724 N N . VAL B 1 279 ? -55.76732 20.67100 60.92801 1.000 120.91028 271 VAL B N 1
ATOM 3725 C CA . VAL B 1 279 ? -55.57588 19.74961 59.81201 1.000 118.13755 271 VAL B CA 1
ATOM 3726 C C . VAL B 1 279 ? -55.75129 18.32655 60.32232 1.000 116.34069 271 VAL B C 1
ATOM 3727 O O . VAL B 1 279 ? -55.13584 17.94222 61.32237 1.000 115.28428 271 VAL B O 1
ATOM 3729 N N . GLN B 1 280 ? -56.58683 17.54628 59.63809 1.000 115.75765 272 GLN B N 1
ATOM 3730 C CA . GLN B 1 280 ? -56.87594 16.17729 60.05952 1.000 112.91027 272 GLN B CA 1
ATOM 3731 C C . GLN B 1 280 ? -57.30272 15.29840 58.88639 1.000 111.09730 272 GLN B C 1
ATOM 3732 O O . GLN B 1 280 ? -57.77364 15.79288 57.86109 1.000 110.87561 272 GLN B O 1
ATOM 3734 N N . ALA C 1 12 ? -6.51312 -14.71995 31.70583 1.000 82.33332 4 ALA C N 1
ATOM 3735 C CA . ALA C 1 12 ? -7.69577 -14.53454 32.53688 1.000 77.31636 4 ALA C CA 1
ATOM 3736 C C . ALA C 1 12 ? -7.99317 -15.82377 33.28028 1.000 81.41541 4 ALA C C 1
ATOM 3737 O O . ALA C 1 12 ? -7.64585 -16.90726 32.80011 1.000 83.09784 4 ALA C O 1
ATOM 3739 N N . PRO C 1 13 ? -8.62097 -15.72059 34.45356 1.000 81.65638 5 PRO C N 1
ATOM 3740 C CA . PRO C 1 13 ? -8.93073 -16.92722 35.22973 1.000 78.39098 5 PRO C CA 1
ATOM 3741 C C . PRO C 1 13 ? -10.23901 -17.57687 34.80503 1.000 75.80131 5 PRO C C 1
ATOM 3742 O O . PRO C 1 13 ? -11.23262 -16.91630 34.49561 1.000 76.65770 5 PRO C O 1
ATOM 3746 N N . ARG C 1 14 ? -10.23609 -18.90229 34.81501 1.000 79.00560 6 ARG C N 1
ATOM 3747 C CA . ARG C 1 14 ? -11.39955 -19.69782 34.44045 1.000 80.70155 6 ARG C CA 1
ATOM 3748 C C . ARG C 1 14 ? -12.09858 -20.16434 35.71082 1.000 77.27008 6 ARG C C 1
ATOM 3749 O O . ARG C 1 14 ? -11.56614 -20.99477 36.45484 1.000 75.58800 6 ARG C O 1
ATOM 3757 N N . ILE C 1 15 ? -13.29671 -19.63688 35.94161 1.000 75.60154 7 ILE C N 1
ATOM 3758 C CA . ILE C 1 15 ? -14.03761 -19.83875 37.17792 1.000 71.71102 7 ILE C CA 1
ATOM 3759 C C . ILE C 1 15 ? -15.18410 -20.79804 36.90625 1.000 71.00299 7 ILE C C 1
ATOM 3760 O O . ILE C 1 15 ? -16.03117 -20.53976 36.04433 1.000 73.65550 7 ILE C O 1
ATOM 3765 N N . GLY C 1 16 ? -15.23053 -21.88770 37.66014 1.000 70.25569 8 GLY C N 1
ATOM 3766 C CA . GLY C 1 16 ? -16.34697 -22.81151 37.61500 1.000 72.79318 8 GLY C CA 1
ATOM 3767 C C . GLY C 1 16 ? -17.27536 -22.55607 38.79444 1.000 71.10554 8 GLY C C 1
ATOM 3768 O O . GLY C 1 16 ? -16.83100 -22.17050 39.87259 1.000 69.50391 8 GLY C O 1
ATOM 3769 N N . ILE C 1 17 ? -18.56920 -22.73470 38.55767 1.000 69.51244 9 ILE C N 1
ATOM 3770 C CA . ILE C 1 17 ? -19.59418 -22.52147 39.56723 1.000 70.91455 9 ILE C CA 1
ATOM 3771 C C . ILE C 1 17 ? -20.22090 -23.87182 39.86917 1.000 75.92547 9 ILE C C 1
ATOM 3772 O O . ILE C 1 17 ? -20.76835 -24.52240 38.97036 1.000 75.83589 9 ILE C O 1
ATOM 3777 N N . LEU C 1 18 ? -20.13877 -24.29814 41.12763 1.000 76.00111 10 LEU C N 1
ATOM 3778 C CA . LEU C 1 18 ? -20.79800 -25.52234 41.55517 1.000 76.51523 10 LEU C CA 1
ATOM 3779 C C . LEU C 1 18 ? -22.18134 -25.19332 42.09834 1.000 76.98416 10 LEU C C 1
ATOM 3780 O O . LEU C 1 18 ? -22.40357 -24.12622 42.67656 1.000 77.59616 10 LEU C O 1
ATOM 3785 N N . GLY C 1 19 ? -23.10290 -26.13698 41.94028 1.000 78.31675 11 GLY C N 1
ATOM 3786 C CA . GLY C 1 19 ? -24.48692 -25.83779 42.26458 1.000 79.50474 11 GLY C CA 1
ATOM 3787 C C . GLY C 1 19 ? -25.02837 -24.72097 41.40129 1.000 83.21757 11 GLY C C 1
ATOM 3788 O O . GLY C 1 19 ? -25.72671 -23.82713 41.90045 1.000 83.43662 11 GLY C O 1
ATOM 3789 N N . ALA C 1 20 ? -24.70191 -24.74524 40.10456 1.000 82.27479 12 ALA C N 1
ATOM 3790 C CA . ALA C 1 20 ? -25.02046 -23.64877 39.19944 1.000 78.34601 12 ALA C CA 1
ATOM 3791 C C . ALA C 1 20 ? -26.51054 -23.50163 38.92622 1.000 82.10856 12 ALA C C 1
ATOM 3792 O O . ALA C 1 20 ? -26.91342 -22.49884 38.33206 1.000 82.08987 12 ALA C O 1
ATOM 3794 N N . GLY C 1 21 ? -27.33468 -24.45760 39.35341 1.000 94.78563 13 GLY C N 1
ATOM 3795 C CA . GLY C 1 21 ? -28.76550 -24.34870 39.13643 1.000 95.50725 13 GLY C CA 1
ATOM 3796 C C . GLY C 1 21 ? -29.49274 -23.54076 40.19026 1.000 96.24861 13 GLY C C 1
ATOM 3797 O O . GLY C 1 21 ? -30.53070 -22.93817 39.90096 1.000 98.51453 13 GLY C O 1
ATOM 3798 N N . GLY C 1 22 ? -28.98095 -23.52290 41.41601 1.000 92.16475 14 GLY C N 1
ATOM 3799 C CA . GLY C 1 22 ? -29.66759 -22.88021 42.51321 1.000 88.71564 14 GLY C CA 1
ATOM 3800 C C . GLY C 1 22 ? -29.74653 -21.37475 42.35096 1.000 90.03409 14 GLY C C 1
ATOM 3801 O O . GLY C 1 22 ? -29.23629 -20.77871 41.40290 1.000 87.86395 14 GLY C O 1
ATOM 3802 N N . ARG C 1 23 ? -30.42043 -20.74636 43.31634 1.000 88.62346 15 ARG C N 1
ATOM 3803 C CA . ARG C 1 23 ? -30.55776 -19.29457 43.29164 1.000 84.87835 15 ARG C CA 1
ATOM 3804 C C . ARG C 1 23 ? -29.19329 -18.62860 43.31729 1.000 79.66935 15 ARG C C 1
ATOM 3805 O O . ARG C 1 23 ? -28.91632 -17.71571 42.53242 1.000 78.56051 15 ARG C O 1
ATOM 3813 N N . MET C 1 24 ? -28.33006 -19.07246 44.22885 1.000 80.47166 16 MET C N 1
ATOM 3814 C CA . MET C 1 24 ? -27.01662 -18.46054 44.37951 1.000 80.18604 16 MET C CA 1
ATOM 3815 C C . MET C 1 24 ? -26.10166 -18.75765 43.19803 1.000 74.18224 16 MET C C 1
ATOM 3816 O O . MET C 1 24 ? -25.29813 -17.90170 42.81495 1.000 73.32470 16 MET C O 1
ATOM 3821 N N . GLY C 1 25 ? -26.20519 -19.95155 42.61053 1.000 76.19137 17 GLY C N 1
ATOM 3822 C CA . GLY C 1 25 ? -25.35171 -20.27995 41.48115 1.000 75.48219 17 GLY C CA 1
ATOM 3823 C C . GLY C 1 25 ? -25.55830 -19.33202 40.31811 1.000 73.69884 17 GLY C C 1
ATOM 3824 O O . GLY C 1 25 ? -24.59747 -18.80672 39.74913 1.000 69.02499 17 GLY C O 1
ATOM 3825 N N . ARG C 1 26 ? -26.82418 -19.05645 39.99398 1.000 73.96873 18 ARG C N 1
ATOM 3826 C CA . ARG C 1 26 ? -27.14088 -18.15355 38.89529 1.000 72.51412 18 ARG C CA 1
ATOM 3827 C C . ARG C 1 26 ? -26.55660 -16.77287 39.12685 1.000 71.29596 18 ARG C C 1
ATOM 3828 O O . ARG C 1 26 ? -26.03843 -16.14459 38.19399 1.000 72.82846 18 ARG C O 1
ATOM 3836 N N . ILE C 1 27 ? -26.62695 -16.28493 40.36173 1.000 70.94165 19 ILE C N 1
ATOM 3837 C CA . ILE C 1 27 ? -26.05596 -14.98080 40.66774 1.000 72.77702 19 ILE C CA 1
ATOM 3838 C C . ILE C 1 27 ? -24.54848 -15.01188 40.46560 1.000 67.52590 19 ILE C C 1
ATOM 3839 O O . ILE C 1 27 ? -23.95670 -14.06177 39.94348 1.000 65.06508 19 ILE C O 1
ATOM 3844 N N . LEU C 1 28 ? -23.90806 -16.11480 40.85793 1.000 65.55824 20 LEU C N 1
ATOM 3845 C CA . LEU C 1 28 ? -22.46639 -16.25090 40.68067 1.000 65.32407 20 LEU C CA 1
ATOM 3846 C C . LEU C 1 28 ? -22.09171 -16.27414 39.20134 1.000 70.60461 20 LEU C C 1
ATOM 3847 O O . LEU C 1 28 ? -21.04212 -15.74913 38.80887 1.000 69.65818 20 LEU C O 1
ATOM 3852 N N . ILE C 1 29 ? -22.93825 -16.87927 38.36535 1.000 66.50565 21 ILE C N 1
ATOM 3853 C CA . ILE C 1 29 ? -22.69058 -16.87014 36.93115 1.000 67.22742 21 ILE C CA 1
ATOM 3854 C C . ILE C 1 29 ? -22.73700 -15.44735 36.38557 1.000 69.13721 21 ILE C C 1
ATOM 3855 O O . ILE C 1 29 ? -21.88625 -15.05297 35.57647 1.000 70.43337 21 ILE C O 1
ATOM 3860 N N . GLN C 1 30 ? -23.73011 -14.65585 36.80451 1.000 62.73750 22 GLN C N 1
ATOM 3861 C CA . GLN C 1 30 ? -23.75128 -13.25276 36.40040 1.000 63.56862 22 GLN C CA 1
ATOM 3862 C C . GLN C 1 30 ? -22.50706 -12.53176 36.89490 1.000 67.54045 22 GLN C C 1
ATOM 3863 O O . GLN C 1 30 ? -21.95176 -11.67959 36.19268 1.000 67.61669 22 GLN C O 1
ATOM 3869 N N . ALA C 1 31 ? -22.07184 -12.84040 38.11980 1.000 67.71482 23 ALA C N 1
ATOM 3870 C CA . ALA C 1 31 ? -20.91447 -12.15740 38.68384 1.000 65.48310 23 ALA C CA 1
ATOM 3871 C C . ALA C 1 31 ? -19.64499 -12.50422 37.91747 1.000 66.08086 23 ALA C C 1
ATOM 3872 O O . ALA C 1 31 ? -18.77737 -11.64431 37.72135 1.000 64.08694 23 ALA C O 1
ATOM 3874 N N . VAL C 1 32 ? -19.51758 -13.75908 37.47782 1.000 65.14678 24 VAL C N 1
ATOM 3875 C CA . VAL C 1 32 ? -18.35889 -14.14620 36.67884 1.000 68.90197 24 VAL C CA 1
ATOM 3876 C C . VAL C 1 32 ? -18.33314 -13.36556 35.37231 1.000 69.52696 24 VAL C C 1
ATOM 3877 O O . VAL C 1 32 ? -17.31047 -12.77601 34.99717 1.000 67.94793 24 VAL C O 1
ATOM 3881 N N . GLN C 1 33 ? -19.47244 -13.31334 34.68127 1.000 66.67306 25 GLN C N 1
ATOM 3882 C CA . GLN C 1 33 ? -19.50725 -12.63184 33.39335 1.000 70.02522 25 GLN C CA 1
ATOM 3883 C C . GLN C 1 33 ? -19.37592 -11.12414 33.55727 1.000 68.18213 25 GLN C C 1
ATOM 3884 O O . GLN C 1 33 ? -18.69151 -10.46880 32.76278 1.000 66.14053 25 GLN C O 1
ATOM 3890 N N . GLN C 1 34 ? -19.98090 -10.56390 34.60846 1.000 67.99673 26 GLN C N 1
ATOM 3891 C CA . GLN C 1 34 ? -19.87351 -9.12794 34.84173 1.000 66.42990 26 GLN C CA 1
ATOM 3892 C C . GLN C 1 34 ? -18.45364 -8.71298 35.20353 1.000 66.71710 26 GLN C C 1
ATOM 3893 O O . GLN C 1 34 ? -18.05294 -7.57737 34.93158 1.000 70.88961 26 GLN C O 1
ATOM 3899 N N . ALA C 1 35 ? -17.67288 -9.60526 35.79529 1.000 67.59523 27 ALA C N 1
ATOM 3900 C CA . ALA C 1 35 ? -16.29521 -9.25706 36.09283 1.000 63.85549 27 ALA C CA 1
ATOM 3901 C C . ALA C 1 35 ? -15.38675 -9.44037 34.89046 1.000 67.01323 27 ALA C C 1
ATOM 3902 O O . ALA C 1 35 ? -14.18002 -9.21476 35.00909 1.000 69.49793 27 ALA C O 1
ATOM 3904 N N . GLY C 1 36 ? -15.93195 -9.85701 33.74777 1.000 68.28755 28 GLY C N 1
ATOM 3905 C CA . GLY C 1 36 ? -15.14349 -10.04892 32.55310 1.000 68.27956 28 GLY C CA 1
ATOM 3906 C C . GLY C 1 36 ? -14.44361 -11.37763 32.46782 1.000 71.98139 28 GLY C C 1
ATOM 3907 O O . GLY C 1 36 ? -13.67766 -11.59707 31.52296 1.000 76.17308 28 GLY C O 1
ATOM 3908 N N . TYR C 1 37 ? -14.71185 -12.28182 33.40219 1.000 69.32547 29 TYR C N 1
ATOM 3909 C CA . TYR C 1 37 ? -14.07331 -13.58525 33.47451 1.000 68.66114 29 TYR C CA 1
ATOM 3910 C C . TYR C 1 37 ? -14.79124 -14.60373 32.59278 1.000 72.00022 29 TYR C C 1
ATOM 3911 O O . TYR C 1 37 ? -15.92353 -14.39694 32.13709 1.000 70.56013 29 TYR C O 1
ATOM 3920 N N . GLN C 1 38 ? -14.09641 -15.70665 32.33604 1.000 69.21897 30 GLN C N 1
ATOM 3921 C CA . GLN C 1 38 ? -14.65128 -16.81013 31.57484 1.000 70.26439 30 GLN C CA 1
ATOM 3922 C C . GLN C 1 38 ? -15.28884 -17.80497 32.53277 1.000 74.94936 30 GLN C C 1
ATOM 3923 O O . GLN C 1 38 ? -14.64528 -18.25697 33.48916 1.000 72.22242 30 GLN C O 1
ATOM 3929 N N . LEU C 1 39 ? -16.55789 -18.12541 32.29782 1.000 74.97191 31 LEU C N 1
ATOM 3930 C CA . LEU C 1 39 ? -17.19220 -19.17821 33.07949 1.000 69.74803 31 LEU C CA 1
ATOM 3931 C C . LEU C 1 39 ? -16.57313 -20.50497 32.66311 1.000 72.14254 31 LEU C C 1
ATOM 3932 O O . LEU C 1 39 ? -16.74472 -20.94717 31.52295 1.000 71.69475 31 LEU C O 1
ATOM 3937 N N . GLY C 1 40 ? -15.84323 -21.13928 33.58383 1.000 74.57842 32 GLY C N 1
ATOM 3938 C CA . GLY C 1 40 ? -15.13481 -22.35738 33.24473 1.000 70.08912 32 GLY C CA 1
ATOM 3939 C C . GLY C 1 40 ? -16.00147 -23.59330 33.25603 1.000 73.38839 32 GLY C C 1
ATOM 3940 O O . GLY C 1 40 ? -15.73943 -24.53886 32.50552 1.000 72.37307 32 GLY C O 1
ATOM 3941 N N . ALA C 1 41 ? -17.02607 -23.61834 34.10367 1.000 75.61686 33 ALA C N 1
ATOM 3942 C CA . ALA C 1 41 ? -17.89878 -24.77936 34.22412 1.000 72.70500 33 ALA C CA 1
ATOM 3943 C C . ALA C 1 41 ? -19.12527 -24.37510 35.02211 1.000 69.85820 33 ALA C C 1
ATOM 3944 O O . ALA C 1 41 ? -19.10272 -23.40607 35.78338 1.000 70.33547 33 ALA C O 1
ATOM 3946 N N . ALA C 1 42 ? -20.19667 -25.13514 34.83235 1.000 68.92101 34 ALA C N 1
ATOM 3947 C CA . ALA C 1 42 ? -21.43049 -24.96223 35.58785 1.000 68.88700 34 ALA C CA 1
ATOM 3948 C C . ALA C 1 42 ? -21.92162 -26.36056 35.91534 1.000 80.31207 34 ALA C C 1
ATOM 3949 O O . ALA C 1 42 ? -22.36720 -27.08461 35.02086 1.000 87.56515 34 ALA C O 1
ATOM 3951 N N . VAL C 1 43 ? -21.85974 -26.73045 37.19018 1.000 77.17343 35 VAL C N 1
ATOM 3952 C CA . VAL C 1 43 ? -22.08085 -28.10106 37.62310 1.000 83.25185 35 VAL C CA 1
ATOM 3953 C C . VAL C 1 43 ? -23.32033 -28.14900 38.50327 1.000 86.50166 35 VAL C C 1
ATOM 3954 O O . VAL C 1 43 ? -23.56605 -27.23911 39.30456 1.000 85.36110 35 VAL C O 1
ATOM 3958 N N . VAL C 1 44 ? -24.10955 -29.20504 38.33510 1.000 86.98740 36 VAL C N 1
ATOM 3959 C CA . VAL C 1 44 ? -25.29488 -29.45262 39.12973 1.000 89.77199 36 VAL C CA 1
ATOM 3960 C C . VAL C 1 44 ? -25.26667 -30.90910 39.57995 1.000 99.33994 36 VAL C C 1
ATOM 3961 O O . VAL C 1 44 ? -24.35626 -31.66540 39.24062 1.000 99.56262 36 VAL C O 1
ATOM 3965 N N . ARG C 1 45 ? -26.26821 -31.28863 40.36699 1.000 99.94351 37 ARG C N 1
ATOM 3966 C CA . ARG C 1 45 ? -26.42711 -32.68748 40.73553 1.000 104.25374 37 ARG C CA 1
ATOM 3967 C C . ARG C 1 45 ? -26.58966 -33.52949 39.47051 1.000 107.39720 37 ARG C C 1
ATOM 3968 O O . ARG C 1 45 ? -27.20811 -33.07613 38.49814 1.000 104.58440 37 ARG C O 1
ATOM 3970 N N . PRO C 1 46 ? -26.01860 -34.73734 39.42976 1.000 111.71323 38 PRO C N 1
ATOM 3971 C CA . PRO C 1 46 ? -26.08854 -35.55123 38.20232 1.000 111.42764 38 PRO C CA 1
ATOM 3972 C C . PRO C 1 46 ? -27.50236 -35.89789 37.75438 1.000 117.06921 38 PRO C C 1
ATOM 3973 O O . PRO C 1 46 ? -27.67153 -36.35274 36.61574 1.000 115.58912 38 PRO C O 1
ATOM 3977 N N . GLU C 1 47 ? -28.51405 -35.70915 38.60165 1.000 129.56719 39 GLU C N 1
ATOM 3978 C CA . GLU C 1 47 ? -29.89758 -36.01567 38.25912 1.000 129.90994 39 GLU C CA 1
ATOM 3979 C C . GLU C 1 47 ? -30.74073 -34.76598 38.01358 1.000 132.45566 39 GLU C C 1
ATOM 3980 O O . GLU C 1 47 ? -31.97256 -34.85049 38.00152 1.000 134.82217 39 GLU C O 1
ATOM 3986 N N . SER C 1 48 ? -30.11042 -33.61613 37.78902 1.000 120.20302 40 SER C N 1
ATOM 3987 C CA . SER C 1 48 ? -30.85865 -32.37033 37.68708 1.000 114.28714 40 SER C CA 1
ATOM 3988 C C . SER C 1 48 ? -31.60805 -32.25946 36.36281 1.000 109.25309 40 SER C C 1
ATOM 3989 O O . SER C 1 48 ? -31.20086 -32.80520 35.33387 1.000 105.19206 40 SER C O 1
ATOM 3992 N N . THR C 1 49 ? -32.71488 -31.51596 36.40381 1.000 108.22382 41 THR C N 1
ATOM 3993 C CA . THR C 1 49 ? -33.51633 -31.29216 35.20854 1.000 107.12725 41 THR C CA 1
ATOM 3994 C C . THR C 1 49 ? -32.76793 -30.42061 34.21421 1.000 103.08197 41 THR C C 1
ATOM 3995 O O . THR C 1 49 ? -32.99802 -30.51144 33.00425 1.000 102.58931 41 THR C O 1
ATOM 3999 N N . LEU C 1 50 ? -31.87715 -29.57228 34.71341 1.000 103.98757 42 LEU C N 1
ATOM 4000 C CA . LEU C 1 50 ? -31.26873 -28.50163 33.94416 1.000 99.98068 42 LEU C CA 1
ATOM 4001 C C . LEU C 1 50 ? -30.00755 -28.91839 33.20509 1.000 96.57485 42 LEU C C 1
ATOM 4002 O O . LEU C 1 50 ? -29.40051 -28.07406 32.54063 1.000 95.31709 42 LEU C O 1
ATOM 4007 N N . ILE C 1 51 ? -29.57556 -30.17245 33.32706 1.000 96.56336 43 ILE C N 1
ATOM 4008 C CA . ILE C 1 51 ? -28.38448 -30.60463 32.60665 1.000 94.87469 43 ILE C CA 1
ATOM 4009 C C . ILE C 1 51 ? -28.63054 -30.41988 31.11892 1.000 96.12673 43 ILE C C 1
ATOM 4010 O O . ILE C 1 51 ? -29.62078 -30.92110 30.57185 1.000 98.51502 43 ILE C O 1
ATOM 4015 N N . GLY C 1 52 ? -27.75215 -29.66274 30.46498 1.000 95.94324 44 GLY C N 1
ATOM 4016 C CA . GLY C 1 52 ? -27.87393 -29.35869 29.05742 1.000 96.64294 44 GLY C CA 1
ATOM 4017 C C . GLY C 1 52 ? -28.29826 -27.93719 28.77240 1.000 95.67805 44 GLY C C 1
ATOM 4018 O O . GLY C 1 52 ? -28.07392 -27.44700 27.65652 1.000 97.05235 44 GLY C O 1
ATOM 4019 N N . ALA C 1 53 ? -28.91167 -27.26668 29.74004 1.000 85.06692 45 ALA C N 1
ATOM 4020 C CA . ALA C 1 53 ? -29.30904 -25.88353 29.55293 1.000 86.13826 45 ALA C CA 1
ATOM 4021 C C . ALA C 1 53 ? -28.08134 -24.97868 29.56016 1.000 83.57245 45 ALA C C 1
ATOM 4022 O O . ALA C 1 53 ? -27.01054 -25.33887 30.05772 1.000 84.49436 45 ALA C O 1
ATOM 4024 N N . ASP C 1 54 ? -28.23405 -23.80113 28.96569 1.000 81.17570 46 ASP C N 1
ATOM 4025 C CA . ASP C 1 54 ? -27.13108 -22.85610 28.90414 1.000 80.46044 46 ASP C CA 1
ATOM 4026 C C . ASP C 1 54 ? -27.06795 -22.07311 30.20827 1.000 81.27683 46 ASP C C 1
ATOM 4027 O O . ASP C 1 54 ? -28.08153 -21.54086 30.67202 1.000 81.60011 46 ASP C O 1
ATOM 4032 N N . ALA C 1 55 ? -25.87381 -21.99966 30.79849 1.000 76.92925 47 ALA C N 1
ATOM 4033 C CA . ALA C 1 55 ? -25.73301 -21.30986 32.07683 1.000 76.81663 47 ALA C CA 1
ATOM 4034 C C . ALA C 1 55 ? -26.12582 -19.84793 31.94930 1.000 76.94766 47 ALA C C 1
ATOM 4035 O O . ALA C 1 55 ? -26.79469 -19.29954 32.83082 1.000 75.99296 47 ALA C O 1
ATOM 4037 N N . GLY C 1 56 ? -25.71541 -19.20217 30.85663 1.000 78.23541 48 GLY C N 1
ATOM 4038 C CA . GLY C 1 56 ? -26.06211 -17.80553 30.65722 1.000 77.16462 48 GLY C CA 1
ATOM 4039 C C . GLY C 1 56 ? -27.55785 -17.59583 30.53222 1.000 78.55796 48 GLY C C 1
ATOM 4040 O O . GLY C 1 56 ? -28.12276 -16.68411 31.13968 1.000 77.78032 48 GLY C O 1
ATOM 4041 N N . GLU C 1 57 ? -28.22155 -18.43412 29.73340 1.000 77.51523 49 GLU C N 1
ATOM 4042 C CA . GLU C 1 57 ? -29.66989 -18.32130 29.60630 1.000 78.49619 49 GLU C CA 1
ATOM 4043 C C . GLU C 1 57 ? -30.33298 -18.53807 30.95616 1.000 83.35853 49 GLU C C 1
ATOM 4044 O O . GLU C 1 57 ? -31.21537 -17.77361 31.36329 1.000 82.11400 49 GLU C O 1
ATOM 4050 N N . LEU C 1 58 ? -29.89450 -19.57322 31.67552 1.000 88.23043 50 LEU C N 1
ATOM 4051 C CA . LEU C 1 58 ? -30.45199 -19.86833 32.98657 1.000 86.72700 50 LEU C CA 1
ATOM 4052 C C . LEU C 1 58 ? -30.20098 -18.73234 33.96842 1.000 86.63307 50 LEU C C 1
ATOM 4053 O O . LEU C 1 58 ? -31.02838 -18.48054 34.84953 1.000 90.02765 50 LEU C O 1
ATOM 4058 N N . ALA C 1 59 ? -29.08082 -18.02692 33.82301 1.000 81.48900 51 ALA C N 1
ATOM 4059 C CA . ALA C 1 59 ? -28.73869 -16.90856 34.69175 1.000 76.26764 51 ALA C CA 1
ATOM 4060 C C . ALA C 1 59 ? -29.37889 -15.59797 34.25823 1.000 76.36170 51 ALA C C 1
ATOM 4061 O O . ALA C 1 59 ? -29.18577 -14.58469 34.93490 1.000 76.21665 51 ALA C O 1
ATOM 4063 N N . GLY C 1 60 ? -30.09054 -15.57618 33.13520 1.000 76.87997 52 GLY C N 1
ATOM 4064 C CA . GLY C 1 60 ? -30.76231 -14.37692 32.68613 1.000 72.21619 52 GLY C CA 1
ATOM 4065 C C . GLY C 1 60 ? -29.90569 -13.42437 31.88118 1.000 76.85238 52 GLY C C 1
ATOM 4066 O O . GLY C 1 60 ? -30.31639 -12.27634 31.67653 1.000 78.46575 52 GLY C O 1
ATOM 4067 N N . ILE C 1 61 ? -28.72191 -13.84879 31.43996 1.000 77.99150 53 ILE C N 1
ATOM 4068 C CA . ILE C 1 61 ? -27.81529 -12.99991 30.67864 1.000 77.16221 53 ILE C CA 1
ATOM 4069 C C . ILE C 1 61 ? -27.68985 -13.44888 29.22974 1.000 75.35922 53 ILE C C 1
ATOM 4070 O O . ILE C 1 61 ? -26.76464 -13.02459 28.53430 1.000 77.09648 53 ILE C O 1
ATOM 4075 N N . GLY C 1 62 ? -28.58595 -14.30211 28.75393 1.000 71.77265 54 GLY C N 1
ATOM 4076 C CA . GLY C 1 62 ? -28.48025 -14.82026 27.40749 1.000 74.74123 54 GLY C CA 1
ATOM 4077 C C . GLY C 1 62 ? -27.38813 -15.86984 27.27283 1.000 77.22804 54 GLY C C 1
ATOM 4078 O O . GLY C 1 62 ? -26.52839 -16.04388 28.13962 1.000 75.40511 54 GLY C O 1
ATOM 4079 N N . SER C 1 63 ? -27.42271 -16.57430 26.13947 1.000 77.71920 55 SER C N 1
ATOM 4080 C CA . SER C 1 63 ? -26.51526 -17.69286 25.90839 1.000 76.92085 55 SER C CA 1
ATOM 4081 C C . SER C 1 63 ? -25.05743 -17.27034 26.03093 1.000 75.78062 55 SER C C 1
ATOM 4082 O O . SER C 1 63 ? -24.66419 -16.19270 25.57191 1.000 74.99253 55 SER C O 1
ATOM 4085 N N . ILE C 1 64 ? -24.25829 -18.11738 26.68692 1.000 74.05664 56 ILE C N 1
ATOM 4086 C CA . ILE C 1 64 ? -22.81831 -17.91251 26.77622 1.000 73.29525 56 ILE C CA 1
ATOM 4087 C C . ILE C 1 64 ? -22.02369 -19.13370 26.34812 1.000 75.12169 56 ILE C C 1
ATOM 4088 O O . ILE C 1 64 ? -20.79421 -19.09442 26.37572 1.000 77.82268 56 ILE C O 1
ATOM 4093 N N . GLY C 1 65 ? -22.68040 -20.22754 25.97312 1.000 74.30562 57 GLY C N 1
ATOM 4094 C CA . GLY C 1 65 ? -21.99436 -21.37821 25.42615 1.000 72.13947 57 GLY C CA 1
ATOM 4095 C C . GLY C 1 65 ? -21.47197 -22.37830 26.43270 1.000 73.18182 57 GLY C C 1
ATOM 4096 O O . GLY C 1 65 ? -20.84228 -23.36712 26.03186 1.000 76.18633 57 GLY C O 1
ATOM 4097 N N . VAL C 1 66 ? -21.72488 -22.17707 27.72001 1.000 78.59051 58 VAL C N 1
ATOM 4098 C CA . VAL C 1 66 ? -21.36538 -23.14136 28.74941 1.000 73.60220 58 VAL C CA 1
ATOM 4099 C C . VAL C 1 66 ? -22.65092 -23.81224 29.19261 1.000 74.15492 58 VAL C C 1
ATOM 4100 O O . VAL C 1 66 ? -23.61762 -23.13353 29.56091 1.000 76.37936 58 VAL C O 1
ATOM 4104 N N . LYS C 1 67 ? -22.66473 -25.13875 29.15830 1.000 71.87120 59 LYS C N 1
ATOM 4105 C CA . LYS C 1 67 ? -23.86417 -25.89113 29.47938 1.000 78.52774 59 LYS C CA 1
ATOM 4106 C C . LYS C 1 67 ? -23.72362 -26.53520 30.85342 1.000 81.02148 59 LYS C C 1
ATOM 4107 O O . LYS C 1 67 ? -22.61836 -26.84574 31.30827 1.000 81.02219 59 LYS C O 1
ATOM 4109 N N . LEU C 1 68 ? -24.85536 -26.74272 31.51319 1.000 86.11128 60 LEU C N 1
ATOM 4110 C CA . LEU C 1 68 ? -24.82607 -27.33588 32.84109 1.000 85.53700 60 LEU C CA 1
ATOM 4111 C C . LEU C 1 68 ? -24.51679 -28.82274 32.72851 1.000 88.37162 60 LEU C C 1
ATOM 4112 O O . LEU C 1 68 ? -25.22674 -29.56469 32.04264 1.000 89.19780 60 LEU C O 1
ATOM 4117 N N . THR C 1 69 ? -23.45716 -29.25377 33.39853 1.000 88.19816 61 THR C N 1
ATOM 4118 C CA . THR C 1 69 ? -23.05687 -30.64978 33.43953 1.000 90.88516 61 THR C CA 1
ATOM 4119 C C . THR C 1 69 ? -23.24450 -31.18707 34.85203 1.000 89.85751 61 THR C C 1
ATOM 4120 O O . THR C 1 69 ? -23.38996 -30.42458 35.81206 1.000 89.83225 61 THR C O 1
ATOM 4124 N N . GLY C 1 70 ? -23.24712 -32.51370 34.96905 1.000 90.58214 62 GLY C N 1
ATOM 4125 C CA . GLY C 1 70 ? -23.48177 -33.14956 36.25145 1.000 92.17774 62 GLY C CA 1
ATOM 4126 C C . GLY C 1 70 ? -22.28627 -33.83000 36.88741 1.000 93.78617 62 GLY C C 1
ATOM 4127 O O . GLY C 1 70 ? -22.42742 -34.49562 37.91740 1.000 96.72694 62 GLY C O 1
ATOM 4128 N N . SER C 1 71 ? -21.11279 -33.70895 36.27180 1.000 90.32036 63 SER C N 1
ATOM 4129 C CA . SER C 1 71 ? -19.89133 -34.33732 36.77015 1.000 91.65730 63 SER C CA 1
ATOM 4130 C C . SER C 1 71 ? -18.81378 -33.27429 36.92479 1.000 91.13297 63 SER C C 1
ATOM 4131 O O . SER C 1 71 ? -18.33925 -32.71834 35.92823 1.000 93.38651 63 SER C O 1
ATOM 4134 N N . LEU C 1 72 ? -18.43285 -32.98819 38.17055 1.000 88.89116 64 LEU C N 1
ATOM 4135 C CA . LEU C 1 72 ? -17.37822 -32.00852 38.40798 1.000 89.11946 64 LEU C CA 1
ATOM 4136 C C . LEU C 1 72 ? -16.02645 -32.52731 37.93686 1.000 90.44609 64 LEU C C 1
ATOM 4137 O O . LEU C 1 72 ? -15.20091 -31.75718 37.43244 1.000 92.30495 64 LEU C O 1
ATOM 4142 N N . ALA C 1 73 ? -15.78074 -33.82915 38.08074 1.000 91.62332 65 ALA C N 1
ATOM 4143 C CA . ALA C 1 73 ? -14.46967 -34.34904 37.71900 1.000 94.05573 65 ALA C CA 1
ATOM 4144 C C . ALA C 1 73 ? -14.21410 -34.19727 36.22854 1.000 96.46232 65 ALA C C 1
ATOM 4145 O O . ALA C 1 73 ? -13.07316 -33.96408 35.81039 1.000 95.76116 65 ALA C O 1
ATOM 4147 N N . GLU C 1 74 ? -15.27012 -34.26749 35.41970 1.000 98.51330 66 GLU C N 1
ATOM 4148 C CA . GLU C 1 74 ? -15.11989 -34.17985 33.97594 1.000 96.37017 66 GLU C CA 1
ATOM 4149 C C . GLU C 1 74 ? -14.82257 -32.77152 33.49658 1.000 91.69924 66 GLU C C 1
ATOM 4150 O O . GLU C 1 74 ? -14.43901 -32.61342 32.33499 1.000 98.10380 66 GLU C O 1
ATOM 4156 N N . VAL C 1 75 ? -14.98110 -31.75431 34.34301 1.000 94.02144 67 VAL C N 1
ATOM 4157 C CA . VAL C 1 75 ? -14.81974 -30.36665 33.92791 1.000 91.92733 67 VAL C CA 1
ATOM 4158 C C . VAL C 1 75 ? -13.75685 -29.62554 34.71747 1.000 90.69796 67 VAL C C 1
ATOM 4159 O O . VAL C 1 75 ? -13.58581 -28.42105 34.51171 1.000 87.65340 67 VAL C O 1
ATOM 4163 N N . LEU C 1 76 ? -13.05033 -30.29323 35.63206 1.000 90.37913 68 LEU C N 1
ATOM 4164 C CA . LEU C 1 76 ? -12.04133 -29.58806 36.41974 1.000 90.65948 68 LEU C CA 1
ATOM 4165 C C . LEU C 1 76 ? -10.86825 -29.11462 35.56078 1.000 91.10387 68 LEU C C 1
ATOM 4166 O O . LEU C 1 76 ? -10.25799 -28.08320 35.87058 1.000 87.76719 68 LEU C O 1
ATOM 4171 N N . GLU C 1 77 ? -10.54053 -29.83442 34.47995 1.000 97.73090 69 GLU C N 1
ATOM 4172 C CA . GLU C 1 77 ? -9.47229 -29.37627 33.59256 1.000 92.97287 69 GLU C CA 1
ATOM 4173 C C . GLU C 1 77 ? -9.81196 -28.05135 32.91849 1.000 92.16607 69 GLU C C 1
ATOM 4174 O O . GLU C 1 77 ? -8.89999 -27.34984 32.46552 1.000 92.96707 69 GLU C O 1
ATOM 4176 N N . ASP C 1 78 ? -11.09340 -27.68235 32.86424 1.000 90.93088 70 ASP C N 1
ATOM 4177 C CA . ASP C 1 78 ? -11.53215 -26.42784 32.26934 1.000 85.78435 70 ASP C CA 1
ATOM 4178 C C . ASP C 1 78 ? -11.54333 -25.27507 33.25196 1.000 86.02399 70 ASP C C 1
ATOM 4179 O O . ASP C 1 78 ? -11.95193 -24.17104 32.88018 1.000 82.81710 70 ASP C O 1
ATOM 4184 N N . CYS C 1 79 ? -11.11530 -25.49968 34.48886 1.000 83.83351 71 CYS C N 1
ATOM 4185 C CA . CYS C 1 79 ? -11.22832 -24.49908 35.53490 1.000 81.43196 71 CYS C CA 1
ATOM 4186 C C . CYS C 1 79 ? -9.87864 -24.30080 36.20072 1.000 81.31786 71 CYS C C 1
ATOM 4187 O O . CYS C 1 79 ? -9.06264 -25.22027 36.27347 1.000 84.15208 71 CYS C O 1
ATOM 4190 N N . ASP C 1 80 ? -9.63610 -23.07243 36.64250 1.000 84.87728 72 ASP C N 1
ATOM 4191 C CA . ASP C 1 80 ? -8.54224 -22.77608 37.55340 1.000 83.91047 72 ASP C CA 1
ATOM 4192 C C . ASP C 1 80 ? -9.01031 -22.67728 38.99250 1.000 83.75643 72 ASP C C 1
ATOM 4193 O O . ASP C 1 80 ? -8.20945 -22.87344 39.91140 1.000 85.27894 72 ASP C O 1
ATOM 4198 N N . VAL C 1 81 ? -10.29261 -22.39079 39.19367 1.000 81.09078 73 VAL C N 1
ATOM 4199 C CA . VAL C 1 81 ? -10.86966 -22.22080 40.51323 1.000 77.74627 73 VAL C CA 1
ATOM 4200 C C . VAL C 1 81 ? -12.35355 -22.53426 40.40209 1.000 76.58688 73 VAL C C 1
ATOM 4201 O O . VAL C 1 81 ? -12.95107 -22.39707 39.33344 1.000 78.46947 73 VAL C O 1
ATOM 4205 N N . VAL C 1 82 ? -12.94512 -22.99308 41.49962 1.000 75.77559 74 VAL C N 1
ATOM 4206 C CA . VAL C 1 82 ? -14.37701 -23.24990 41.54791 1.000 74.48603 74 VAL C CA 1
ATOM 4207 C C . VAL C 1 82 ? -14.95469 -22.54165 42.75982 1.000 75.32631 74 VAL C C 1
ATOM 4208 O O . VAL C 1 82 ? -14.26410 -22.31192 43.75734 1.000 74.91355 74 VAL C O 1
ATOM 4212 N N . ILE C 1 83 ? -16.22303 -22.15762 42.64691 1.000 76.54246 75 ILE C N 1
ATOM 4213 C CA . ILE C 1 83 ? -16.95575 -21.48721 43.71088 1.000 73.29363 75 ILE C CA 1
ATOM 4214 C C . ILE C 1 83 ? -18.08698 -22.41382 44.12434 1.000 77.66796 75 ILE C C 1
ATOM 4215 O O . ILE C 1 83 ? -18.85156 -22.88206 43.27530 1.000 78.69490 75 ILE C O 1
ATOM 4220 N N . ASP C 1 84 ? -18.19405 -22.67874 45.42245 1.000 78.42328 76 ASP C N 1
ATOM 4221 C CA . ASP C 1 84 ? -19.10192 -23.69993 45.93134 1.000 82.48485 76 ASP C CA 1
ATOM 4222 C C . ASP C 1 84 ? -19.95997 -23.11947 47.04936 1.000 86.56932 76 ASP C C 1
ATOM 4223 O O . ASP C 1 84 ? -19.46493 -22.86099 48.15250 1.000 82.28100 76 ASP C O 1
ATOM 4228 N N . PHE C 1 85 ? -21.24250 -22.91472 46.75543 1.000 91.12171 77 PHE C N 1
ATOM 4229 C CA . PHE C 1 85 ? -22.26286 -22.52493 47.72839 1.000 90.59269 77 PHE C CA 1
ATOM 4230 C C . PHE C 1 85 ? -23.35471 -23.59007 47.67905 1.000 96.17452 77 PHE C C 1
ATOM 4231 O O . PHE C 1 85 ? -24.37390 -23.42575 47.00342 1.000 101.36597 77 PHE C O 1
ATOM 4239 N N . SER C 1 86 ? -23.12322 -24.70156 48.36988 1.000 98.38847 78 SER C N 1
ATOM 4240 C CA . SER C 1 86 ? -24.05952 -25.81734 48.33482 1.000 102.63516 78 SER C CA 1
ATOM 4241 C C . SER C 1 86 ? -24.27335 -26.37406 49.73655 1.000 107.86316 78 SER C C 1
ATOM 4242 O O . SER C 1 86 ? -24.40218 -25.61271 50.69942 1.000 110.32271 78 SER C O 1
ATOM 4245 N N . THR C 1 87 ? -24.32914 -27.66283 49.85735 1.000 109.59190 79 THR C N 1
ATOM 4246 C CA . THR C 1 87 ? -24.51477 -28.32248 51.13860 1.000 112.17816 79 THR C CA 1
ATOM 4247 C C . THR C 1 87 ? -23.18002 -28.81248 51.69428 1.000 112.74923 79 THR C C 1
ATOM 4248 O O . THR C 1 87 ? -22.24886 -29.09026 50.93197 1.000 113.37035 79 THR C O 1
ATOM 4252 N N . PRO C 1 88 ? -23.04433 -28.89607 53.02303 1.000 118.15964 80 PRO C N 1
ATOM 4253 C CA . PRO C 1 88 ? -21.75857 -29.32918 53.59768 1.000 119.91577 80 PRO C CA 1
ATOM 4254 C C . PRO C 1 88 ? -21.33132 -30.70733 53.14204 1.000 121.73299 80 PRO C C 1
ATOM 4255 O O . PRO C 1 88 ? -20.12664 -30.95969 53.01530 1.000 121.98764 80 PRO C O 1
ATOM 4259 N N . ALA C 1 89 ? -22.28448 -31.60940 52.89229 1.000 118.01183 81 ALA C N 1
ATOM 4260 C CA . ALA C 1 89 ? -21.93989 -32.92386 52.35982 1.000 114.17218 81 ALA C CA 1
ATOM 4261 C C . ALA C 1 89 ? -21.42535 -32.81823 50.93175 1.000 113.28526 81 ALA C C 1
ATOM 4262 O O . ALA C 1 89 ? -20.43914 -33.47086 50.57058 1.000 111.40728 81 ALA C O 1
ATOM 4264 N N . ALA C 1 90 ? -22.07037 -31.98857 50.10833 1.000 113.81921 82 ALA C N 1
ATOM 4265 C CA . ALA C 1 90 ? -21.61860 -31.83343 48.73239 1.000 109.00312 82 ALA C CA 1
ATOM 4266 C C . ALA C 1 90 ? -20.24941 -31.17918 48.67856 1.000 106.13537 82 ALA C C 1
ATOM 4267 O O . ALA C 1 90 ? -19.43563 -31.51858 47.81098 1.000 103.23999 82 ALA C O 1
ATOM 4269 N N . THR C 1 91 ? -19.96442 -30.27722 49.62167 1.000 108.42029 83 THR C N 1
ATOM 4270 C CA . THR C 1 91 ? -18.65471 -29.63824 49.66759 1.000 106.08491 83 THR C CA 1
ATOM 4271 C C . THR C 1 91 ? -17.56655 -30.64670 50.00849 1.000 104.51962 83 THR C C 1
ATOM 4272 O O . THR C 1 91 ? -16.43159 -30.52544 49.53140 1.000 102.38938 83 THR C O 1
ATOM 4276 N N . SER C 1 92 ? -17.88664 -31.63923 50.83472 1.000 107.39769 84 SER C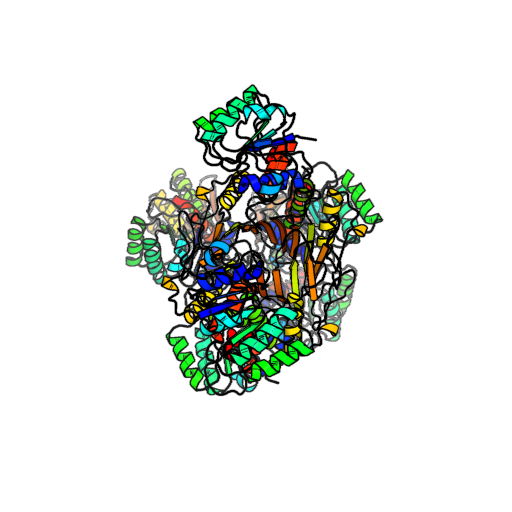 N 1
ATOM 4277 C CA . SER C 1 92 ? -16.90595 -32.66908 51.14651 1.000 106.91845 84 SER C CA 1
ATOM 4278 C C . SER C 1 92 ? -16.46661 -33.40190 49.87992 1.000 105.10311 84 SER C C 1
ATOM 4279 O O . SER C 1 92 ? -15.26688 -33.56104 49.62635 1.000 104.22753 84 SER C O 1
ATOM 4282 N N . GLU C 1 93 ? -17.42662 -33.81944 49.04763 1.000 102.20778 85 GLU C N 1
ATOM 4283 C CA . GLU C 1 93 ? -17.07280 -34.49270 47.80091 1.000 100.31011 85 GLU C CA 1
ATOM 4284 C C . GLU C 1 93 ? -16.34321 -33.54633 46.85605 1.000 102.61400 85 GLU C C 1
ATOM 4285 O O . GLU C 1 93 ? -15.39737 -33.95141 46.17114 1.000 103.69808 85 GLU C O 1
ATOM 4287 N N . HIS C 1 94 ? -16.74881 -32.27426 46.82755 1.000 101.17795 86 HIS C N 1
ATOM 4288 C CA . HIS C 1 94 ? -16.09983 -31.31116 45.94453 1.000 102.23508 86 HIS C CA 1
ATOM 4289 C C . HIS C 1 94 ? -14.65571 -31.06895 46.35979 1.000 101.57358 86 HIS C C 1
ATOM 4290 O O . HIS C 1 94 ? -13.80164 -30.80368 45.50690 1.000 100.73931 86 HIS C O 1
ATOM 4297 N N . LEU C 1 95 ? -14.36991 -31.14057 47.66146 1.000 100.05573 87 LEU C N 1
ATOM 4298 C CA . LEU C 1 95 ? -13.00499 -30.94187 48.13523 1.000 98.94110 87 LEU C CA 1
ATOM 4299 C C . LEU C 1 95 ? -12.06602 -32.02749 47.62370 1.000 100.51859 87 LEU C C 1
ATOM 4300 O O . LEU C 1 95 ? -10.93314 -31.73602 47.22476 1.000 100.84076 87 LEU C O 1
ATOM 4305 N N . LYS C 1 96 ? -12.51001 -33.28608 47.63173 1.000 100.09909 88 LYS C N 1
ATOM 4306 C CA . LYS C 1 96 ? -11.62919 -34.36304 47.18888 1.000 105.28859 88 LYS C CA 1
ATOM 4307 C C . LYS C 1 96 ? -11.30207 -34.24357 45.70449 1.000 99.44866 88 LYS C C 1
ATOM 4308 O O . LYS C 1 96 ? -10.14403 -34.41442 45.30145 1.000 98.83320 88 LYS C O 1
ATOM 4310 N N . LEU C 1 97 ? -12.29384 -33.90981 44.88108 1.000 99.13925 89 LEU C N 1
ATOM 4311 C CA . LEU C 1 97 ? -12.04167 -33.84070 43.44787 1.000 101.12287 89 LEU C CA 1
ATOM 4312 C C . LEU C 1 97 ? -11.07846 -32.70722 43.11927 1.000 101.57697 89 LEU C C 1
ATOM 4313 O O . LEU C 1 97 ? -10.14724 -32.88592 42.32658 1.000 102.95520 89 LEU C O 1
ATOM 4318 N N . CYS C 1 98 ? -11.27052 -31.54202 43.73811 1.000 100.17092 90 CYS C N 1
ATOM 4319 C CA . CYS C 1 98 ? -10.37197 -30.42067 43.49580 1.000 96.19589 90 CYS C CA 1
ATOM 4320 C C . CYS C 1 98 ? -8.95941 -30.72428 43.97415 1.000 97.33631 90 CYS C C 1
ATOM 4321 O O . CYS C 1 98 ? -7.98763 -30.25845 43.36792 1.000 99.51584 90 CYS C O 1
ATOM 4324 N N . ARG C 1 99 ? -8.82413 -31.49923 45.05338 1.000 100.57101 91 ARG C N 1
ATOM 4325 C CA . ARG C 1 99 ? -7.49788 -31.84633 45.55124 1.000 101.06403 91 ARG C CA 1
ATOM 4326 C C . ARG C 1 99 ? -6.72447 -32.65616 44.52092 1.000 102.96786 91 ARG C C 1
ATOM 4327 O O . ARG C 1 99 ? -5.59063 -32.30942 44.17045 1.000 101.75623 91 ARG C O 1
ATOM 4329 N N . GLU C 1 100 ? -7.34157 -33.72258 43.99422 1.000 102.87593 92 GLU C N 1
ATOM 4330 C CA . GLU C 1 100 ? -6.64623 -34.59294 43.04806 1.000 101.50322 92 GLU C CA 1
ATOM 4331 C C . GLU C 1 100 ? -6.37897 -33.88137 41.72856 1.000 97.73255 92 GLU C C 1
ATOM 4332 O O . GLU C 1 100 ? -5.39239 -34.18896 41.05077 1.000 100.13249 92 GLU C O 1
ATOM 4334 N N . ALA C 1 101 ? -7.23893 -32.93376 41.35185 1.000 104.09784 93 ALA C N 1
ATOM 4335 C CA . ALA C 1 101 ? -7.09285 -32.17780 40.11436 1.000 98.68198 93 ALA C CA 1
ATOM 4336 C C . ALA C 1 101 ? -6.24136 -30.92303 40.27504 1.000 95.61426 93 ALA C C 1
ATOM 4337 O O . ALA C 1 101 ? -5.83233 -30.33701 39.26842 1.000 92.99311 93 ALA C O 1
ATOM 4339 N N . GLY C 1 102 ? -5.94918 -30.50828 41.50519 1.000 97.38554 94 GLY C N 1
ATOM 4340 C CA . GLY C 1 102 ? -5.14221 -29.32237 41.72640 1.000 94.88923 94 GLY C CA 1
ATOM 4341 C C . GLY C 1 102 ? -5.83356 -28.01327 41.41863 1.000 91.66065 94 GLY C C 1
ATOM 4342 O O . GLY C 1 102 ? -5.17216 -27.04350 41.03121 1.000 87.09520 94 GLY C O 1
ATOM 4343 N N . VAL C 1 103 ? -7.14585 -27.94897 41.60344 1.000 94.18905 95 VAL C N 1
ATOM 4344 C CA . VAL C 1 103 ? -7.91673 -26.74298 41.33994 1.000 89.72537 95 VAL C CA 1
ATOM 4345 C C . VAL C 1 103 ? -8.26685 -26.08709 42.66927 1.000 94.17968 95 VAL C C 1
ATOM 4346 O O . VAL C 1 103 ? -8.71172 -26.75946 43.61071 1.000 93.44456 95 VAL C O 1
ATOM 4350 N N . ALA C 1 104 ? -8.03971 -24.77962 42.75758 1.000 85.46105 96 ALA C N 1
ATOM 4351 C CA . ALA C 1 104 ? -8.39714 -24.04138 43.95621 1.000 81.36718 96 ALA C CA 1
ATOM 4352 C C . ALA C 1 104 ? -9.91521 -23.97432 44.08676 1.000 81.34413 96 ALA C C 1
ATOM 4353 O O . ALA C 1 104 ? -10.65650 -24.10289 43.10603 1.000 82.33292 96 ALA C O 1
ATOM 4355 N N . ILE C 1 105 ? -10.38247 -23.76295 45.31371 1.000 81.93409 97 ILE C N 1
ATOM 4356 C CA . ILE C 1 105 ? -11.81289 -23.75610 45.58995 1.000 80.49566 97 ILE C CA 1
ATOM 4357 C C . ILE C 1 105 ? -12.15371 -22.59679 46.51928 1.000 79.60023 97 ILE C C 1
ATOM 4358 O O . ILE C 1 105 ? -11.43641 -22.31683 47.48602 1.000 80.47443 97 ILE C O 1
ATOM 4363 N N . VAL C 1 106 ? -13.26044 -21.92638 46.22131 1.000 77.93410 98 VAL C N 1
ATOM 4364 C CA . VAL C 1 106 ? -13.80941 -20.87404 47.06376 1.000 75.77699 98 VAL C CA 1
ATOM 4365 C C . VAL C 1 106 ? -15.09413 -21.42407 47.64988 1.000 79.98407 98 VAL C C 1
ATOM 4366 O O . VAL C 1 106 ? -16.04278 -21.72692 46.91410 1.000 80.19123 98 VAL C O 1
ATOM 4370 N N . ILE C 1 107 ? -15.12064 -21.55776 48.97206 1.000 79.74366 99 ILE C N 1
ATOM 4371 C CA . ILE C 1 107 ? -16.18995 -22.24356 49.67940 1.000 78.97102 99 ILE C CA 1
ATOM 4372 C C . ILE C 1 107 ? -16.99054 -21.21587 50.45967 1.000 77.77593 99 ILE C C 1
ATOM 4373 O O . ILE C 1 107 ? -16.42064 -20.40700 51.19912 1.000 76.52346 99 ILE C O 1
ATOM 4378 N N . GLY C 1 108 ? -18.30654 -21.23698 50.27655 1.000 83.41758 100 GLY C N 1
ATOM 4379 C CA . GLY C 1 108 ? -19.20526 -20.38328 51.02390 1.000 82.14641 100 GLY C CA 1
ATOM 4380 C C . GLY C 1 108 ? -20.33387 -21.19140 51.62669 1.000 88.43378 100 GLY C C 1
ATOM 4381 O O . GLY C 1 108 ? -21.32805 -20.63471 52.10316 1.000 91.29452 100 GLY C O 1
ATOM 4382 N N . THR C 1 109 ? -20.18413 -22.51457 51.61100 1.000 90.19379 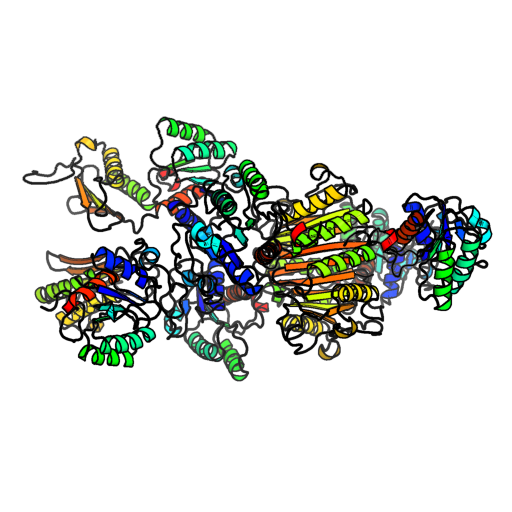101 THR C N 1
ATOM 4383 C CA . THR C 1 109 ? -21.18720 -23.38520 52.20496 1.000 96.53132 101 THR C CA 1
ATOM 4384 C C . THR C 1 109 ? -21.28632 -23.10504 53.69593 1.000 99.13380 101 THR C C 1
ATOM 4385 O O . THR C 1 109 ? -20.27799 -23.10406 54.40690 1.000 101.25929 101 THR C O 1
ATOM 4389 N N . THR C 1 110 ? -22.50225 -22.86113 54.16753 1.000 101.67738 102 THR C N 1
ATOM 4390 C CA . THR C 1 110 ? -22.72456 -22.55391 55.57203 1.000 103.81273 102 THR C CA 1
ATOM 4391 C C . THR C 1 110 ? -23.03388 -23.81508 56.36898 1.000 105.15984 102 THR C C 1
ATOM 4392 O O . THR C 1 110 ? -23.59350 -24.78514 55.84731 1.000 105.99633 102 THR C O 1
ATOM 4396 N N . GLY C 1 111 ? -22.62975 -23.80125 57.63528 1.000 108.06097 103 GLY C N 1
ATOM 4397 C CA . GLY C 1 111 ? -23.01789 -24.84659 58.56296 1.000 108.80750 103 GLY C CA 1
ATOM 4398 C C . GLY C 1 111 ? -22.28216 -26.15870 58.41596 1.000 113.28250 103 GLY C C 1
ATOM 4399 O O . GLY C 1 111 ? -22.88205 -27.22527 58.60426 1.000 112.02035 103 GLY C O 1
ATOM 4400 N N . MET C 1 112 ? -20.99157 -26.11735 58.10082 1.000 113.23853 104 MET C N 1
ATOM 4401 C CA . MET C 1 112 ? -20.20785 -27.33920 58.00278 1.000 114.14547 104 MET C CA 1
ATOM 4402 C C . MET C 1 112 ? -19.86973 -27.85809 59.39415 1.000 114.53116 104 MET C C 1
ATOM 4403 O O . MET C 1 112 ? -19.59513 -27.08107 60.31386 1.000 111.54760 104 MET C O 1
ATOM 4408 N N . SER C 1 113 ? -19.91114 -29.17742 59.55031 1.000 114.41576 105 SER C N 1
ATOM 4409 C CA . SER C 1 113 ? -19.60939 -29.76130 60.84441 1.000 114.70270 105 SER C CA 1
ATOM 4410 C C . SER C 1 113 ? -18.13868 -29.54642 61.19108 1.000 117.47318 105 SER C C 1
ATOM 4411 O O . SER C 1 113 ? -17.31186 -29.21082 60.34150 1.000 119.73699 105 SER C O 1
ATOM 4414 N N . ASP C 1 114 ? -17.82071 -29.72654 62.47271 1.000 122.78936 106 ASP C N 1
ATOM 4415 C CA . ASP C 1 114 ? -16.43438 -29.60737 62.91102 1.000 124.20738 106 ASP C CA 1
ATOM 4416 C C . ASP C 1 114 ? -15.54500 -30.64410 62.23913 1.000 121.17967 106 ASP C C 1
ATOM 4417 O O . ASP C 1 114 ? -14.36621 -30.37592 61.97920 1.000 119.72243 106 ASP C O 1
ATOM 4422 N N . GLU C 1 115 ? -16.08501 -31.82762 61.94545 1.000 124.56438 107 GLU C N 1
ATOM 4423 C CA . GLU C 1 115 ? -15.30343 -32.80762 61.20406 1.000 126.19629 107 GLU C CA 1
ATOM 4424 C C . GLU C 1 115 ? -15.14956 -32.37628 59.75191 1.000 123.86708 107 GLU C C 1
ATOM 4425 O O . GLU C 1 115 ? -14.06636 -32.50335 59.17011 1.000 123.99642 107 GLU C O 1
ATOM 4427 N N . GLN C 1 116 ? -16.22005 -31.84989 59.15479 1.000 115.84834 108 GLN C N 1
ATOM 4428 C CA . GLN C 1 116 ? -16.12985 -31.34115 57.79210 1.000 109.93511 108 GLN C CA 1
ATOM 4429 C C . GLN C 1 116 ? -15.21704 -30.12395 57.71636 1.000 110.46222 108 GLN C C 1
ATOM 4430 O O . GLN C 1 116 ? -14.47429 -29.95947 56.74175 1.000 111.45914 108 GLN C O 1
ATOM 4436 N N . LYS C 1 117 ? -15.27605 -29.24443 58.72008 1.000 112.47961 109 LYS C N 1
ATOM 4437 C CA . LYS C 1 117 ? -14.37687 -28.09479 58.73811 1.000 111.57963 109 LYS C CA 1
ATOM 4438 C C . LYS C 1 117 ? -12.92418 -28.52548 58.89927 1.000 109.37838 109 LYS C C 1
ATOM 4439 O O . LYS C 1 117 ? -12.01988 -27.86201 58.38167 1.000 110.67896 109 LYS C O 1
ATOM 4441 N N . ALA C 1 118 ? -12.67743 -29.62389 59.61091 1.000 108.53435 110 ALA C N 1
ATOM 4442 C CA . ALA C 1 118 ? -11.31577 -30.13722 59.71428 1.000 108.48392 110 ALA C CA 1
ATOM 4443 C C . ALA C 1 118 ? -10.84874 -30.73081 58.38912 1.000 108.58934 110 ALA C C 1
ATOM 4444 O O . ALA C 1 118 ? -9.68294 -30.57558 58.00434 1.000 108.11983 110 ALA C O 1
ATOM 4446 N N . GLU C 1 119 ? -11.74492 -31.42014 57.68226 1.000 100.40279 111 GLU C N 1
ATOM 4447 C CA . GLU C 1 119 ? -11.42375 -31.91896 56.35038 1.000 102.75463 111 GLU C CA 1
ATOM 4448 C C . GLU C 1 119 ? -11.05044 -30.77478 55.41371 1.000 101.92863 111 GLU C C 1
ATOM 4449 O O . GLU C 1 119 ? -10.16686 -30.91740 54.56147 1.000 99.93996 111 GLU C O 1
ATOM 4455 N N . LEU C 1 120 ? -11.70642 -29.62507 55.57147 1.000 101.45164 112 LEU C N 1
ATOM 4456 C CA . LEU C 1 120 ? -11.36632 -28.45282 54.77563 1.000 101.74043 112 LEU C CA 1
ATOM 4457 C C . LEU C 1 120 ? -9.95500 -27.96911 55.08898 1.000 99.95351 112 LEU C C 1
ATOM 4458 O O . LEU C 1 120 ? -9.16248 -27.69080 54.17861 1.000 96.28912 112 LEU C O 1
ATOM 4463 N N . ASP C 1 121 ? -9.62271 -27.87134 56.38028 1.000 102.06196 113 ASP C N 1
ATOM 4464 C CA . ASP C 1 121 ? -8.33849 -27.30312 56.77843 1.000 100.78674 113 ASP C CA 1
ATOM 4465 C C . ASP C 1 121 ? -7.17274 -28.14658 56.27424 1.000 99.94353 113 ASP C C 1
ATOM 4466 O O . ASP C 1 121 ? -6.14587 -27.60465 55.84742 1.000 97.64459 113 ASP C O 1
ATOM 4471 N N . GLU C 1 122 ? -7.32445 -29.47365 56.28030 1.000 96.77265 114 GLU C N 1
ATOM 4472 C CA . GLU C 1 122 ? -6.24769 -30.33289 55.80236 1.000 99.07600 114 GLU C CA 1
ATOM 4473 C C . GLU C 1 122 ? -6.11789 -30.26067 54.28855 1.000 99.93600 114 GLU C C 1
ATOM 4474 O O . GLU C 1 122 ? -5.00549 -30.32730 53.75122 1.000 102.13615 114 GLU C O 1
ATOM 4476 N N . THR C 1 123 ? -7.24220 -30.11918 53.58515 1.000 104.43672 115 THR C N 1
ATOM 4477 C CA . THR C 1 123 ? -7.18836 -29.93614 52.13884 1.000 98.76419 115 THR C CA 1
ATOM 4478 C C . THR C 1 123 ? -6.37476 -28.70003 51.77864 1.000 102.00012 115 THR C C 1
ATOM 4479 O O . THR C 1 123 ? -5.58945 -28.71992 50.82369 1.000 99.37482 115 THR C O 1
ATOM 4483 N N . ALA C 1 124 ? -6.52810 -27.62219 52.55599 1.000 100.20835 116 ALA C N 1
ATOM 4484 C CA . ALA C 1 124 ? -5.82724 -26.36909 52.29514 1.000 99.59444 116 ALA C CA 1
ATOM 4485 C C . ALA C 1 124 ? -4.31104 -26.49862 52.38520 1.000 101.04429 116 ALA C C 1
ATOM 4486 O O . ALA C 1 124 ? -3.60652 -25.54750 52.02375 1.000 101.25580 116 ALA C O 1
ATOM 4488 N N . LYS C 1 125 ? -3.79044 -27.63397 52.85575 1.000 105.67452 117 LYS C N 1
ATOM 4489 C CA . LYS C 1 125 ? -2.35676 -27.87852 52.77745 1.000 105.18361 117 LYS C CA 1
ATOM 4490 C C . LYS C 1 125 ? -1.92004 -28.34875 51.39517 1.000 107.72212 117 LYS C C 1
ATOM 4491 O O . LYS C 1 125 ? -0.72165 -28.31320 51.09553 1.000 102.14201 117 LYS C O 1
ATOM 4493 N N . HIS C 1 126 ? -2.85953 -28.75664 50.54402 1.000 103.06328 118 HIS C N 1
ATOM 4494 C CA . HIS C 1 126 ? -2.57369 -29.22355 49.19192 1.000 102.92526 118 HIS C CA 1
ATOM 4495 C C . HIS C 1 126 ? -3.03080 -28.26432 48.10107 1.000 102.86751 118 HIS C C 1
ATOM 4496 O O . HIS C 1 126 ? -2.29702 -28.05103 47.13506 1.000 102.86482 118 HIS C O 1
ATOM 4503 N N . ILE C 1 127 ? -4.22173 -27.68996 48.21216 1.000 97.02443 119 ILE C N 1
ATOM 4504 C CA . ILE C 1 127 ? -4.71568 -26.73865 47.21943 1.000 96.00977 119 ILE C CA 1
ATOM 4505 C C . ILE C 1 127 ? -5.03461 -25.43393 47.93339 1.000 95.74538 119 ILE C C 1
ATOM 4506 O O . ILE C 1 127 ? -5.26122 -25.41311 49.15546 1.000 96.69192 119 ILE C O 1
ATOM 4511 N N . PRO C 1 128 ? -5.04954 -24.31527 47.20563 1.000 99.70372 120 PRO C N 1
ATOM 4512 C CA . PRO C 1 128 ? -5.50636 -23.05323 47.80905 1.000 95.90881 120 PRO C CA 1
ATOM 4513 C C . PRO C 1 128 ? -7.00293 -23.10486 48.08300 1.000 91.21426 120 PRO C C 1
ATOM 4514 O O . PRO C 1 128 ? -7.78808 -23.54160 47.24051 1.000 90.79574 120 PRO C O 1
ATOM 4518 N N . VAL C 1 129 ? -7.39594 -22.67702 49.27667 1.000 87.68962 121 VAL C N 1
ATOM 4519 C CA . VAL C 1 129 ? -8.79381 -22.69945 49.68822 1.000 84.61100 121 VAL C CA 1
ATOM 4520 C C . VAL C 1 129 ? -9.15721 -21.34562 50.27827 1.000 85.29677 121 VAL C C 1
ATOM 4521 O O . VAL C 1 129 ? -8.44568 -20.82931 51.14739 1.000 88.02961 121 VAL C O 1
ATOM 4525 N N . VAL C 1 130 ? -10.26595 -20.77711 49.81516 1.000 83.09301 122 VAL C N 1
ATOM 4526 C CA . VAL C 1 130 ? -10.82368 -19.55978 50.38529 1.000 79.75275 122 VAL C CA 1
ATOM 4527 C C . VAL C 1 130 ? -12.06576 -19.94081 51.17056 1.000 80.68342 122 VAL C C 1
ATOM 4528 O O . VAL C 1 130 ? -12.96399 -20.61311 50.64724 1.000 79.46385 122 VAL C O 1
ATOM 4532 N N . TYR C 1 131 ? -12.10178 -19.52850 52.43093 1.000 75.40840 123 TYR C N 1
ATOM 4533 C CA . TYR C 1 131 ? -13.22982 -19.78004 53.31209 1.000 75.58468 123 TYR C CA 1
ATOM 4534 C C . TYR C 1 131 ? -13.46293 -18.50297 54.09730 1.000 77.27478 123 TYR C C 1
ATOM 4535 O O . TYR C 1 131 ? -12.54883 -18.01084 54.76311 1.000 78.96089 123 TYR C O 1
ATOM 4544 N N . ALA C 1 132 ? -14.64760 -17.92361 53.96680 1.000 75.01467 124 ALA C N 1
ATOM 4545 C CA . ALA C 1 132 ? -14.94853 -16.69910 54.68230 1.000 69.82165 124 ALA C CA 1
ATOM 4546 C C . ALA C 1 132 ? -16.37101 -16.75953 55.21258 1.000 75.04905 124 ALA C C 1
ATOM 4547 O O . ALA C 1 132 ? -17.26145 -17.35218 54.59118 1.000 71.99900 124 ALA C O 1
ATOM 4549 N N . ALA C 1 133 ? -16.56941 -16.14203 56.38372 1.000 75.32058 125 ALA C N 1
ATOM 4550 C CA . ALA C 1 133 ? -17.90802 -16.04545 56.95116 1.000 68.97743 125 ALA C CA 1
ATOM 4551 C C . ALA C 1 133 ? -18.79758 -15.13498 56.11083 1.000 70.71827 125 ALA C C 1
ATOM 4552 O O . ALA C 1 133 ? -20.00792 -15.37086 56.01019 1.000 72.72245 125 ALA C O 1
ATOM 4554 N N . ASN C 1 134 ? -18.21892 -14.11751 55.47600 1.000 66.11009 126 ASN C N 1
ATOM 4555 C CA . ASN C 1 134 ? -18.98609 -13.19431 54.64778 1.000 69.62340 126 ASN C CA 1
ATOM 4556 C C . ASN C 1 134 ? -18.15313 -12.79559 53.43908 1.000 66.23744 126 ASN C C 1
ATOM 4557 O O . ASN C 1 134 ? -17.00583 -12.36698 53.58327 1.000 66.66511 126 ASN C O 1
ATOM 4562 N N . TYR C 1 135 ? -18.72896 -12.92003 52.25022 1.000 67.28651 127 TYR C N 1
ATOM 4563 C CA . TYR C 1 135 ? -17.98351 -12.61014 51.03977 1.000 66.96871 127 TYR C CA 1
ATOM 4564 C C . TYR C 1 135 ? -18.29689 -11.23143 50.49747 1.000 64.61300 127 TYR C C 1
ATOM 4565 O O . TYR C 1 135 ? -17.67835 -10.81867 49.51578 1.000 64.31121 127 TYR C O 1
ATOM 4574 N N . SER C 1 136 ? -19.20411 -10.49586 51.13600 1.000 65.28237 128 SER C N 1
ATOM 4575 C CA . SER C 1 136 ? -19.47475 -9.12824 50.71986 1.000 63.84875 128 SER C CA 1
ATOM 4576 C C . SER C 1 136 ? -18.23181 -8.27041 50.88770 1.000 61.15358 128 SER C C 1
ATOM 4577 O O . SER C 1 136 ? -17.65431 -8.19598 51.97671 1.000 63.98807 128 SER C O 1
ATOM 4580 N N . VAL C 1 137 ? -17.80199 -7.64295 49.79906 1.000 59.54085 129 VAL C N 1
ATOM 4581 C CA . VAL C 1 137 ? -16.63138 -6.77903 49.87567 1.000 61.17774 129 VAL C CA 1
ATOM 4582 C C . VAL C 1 137 ? -16.86964 -5.64724 50.86661 1.000 59.16742 129 VAL C C 1
ATOM 4583 O O . VAL C 1 137 ? -16.00060 -5.33731 51.69255 1.000 58.75722 129 VAL C O 1
ATOM 4587 N N . GLY C 1 138 ? -18.06597 -5.04797 50.83133 1.000 55.85808 130 GLY C N 1
ATOM 4588 C CA . GLY C 1 138 ? -18.35754 -3.91892 51.70149 1.000 55.37158 130 GLY C CA 1
ATOM 4589 C C . GLY C 1 138 ? -18.32294 -4.27098 53.17877 1.000 58.76140 130 GLY C C 1
ATOM 4590 O O . GLY C 1 138 ? -17.85691 -3.48272 54.00385 1.000 56.50224 130 GLY C O 1
ATOM 4591 N N . VAL C 1 139 ? -18.83406 -5.44616 53.53899 1.000 55.15900 131 VAL C N 1
ATOM 4592 C CA . VAL C 1 139 ? -18.83937 -5.83418 54.94439 1.000 59.57980 131 VAL C CA 1
ATOM 4593 C C . VAL C 1 139 ? -17.41359 -6.01938 55.45371 1.000 61.87392 131 VAL C C 1
ATOM 4594 O O . VAL C 1 139 ? -17.04168 -5.48834 56.50760 1.000 57.85857 131 VAL C O 1
ATOM 4598 N N . ASN C 1 140 ? -16.58231 -6.74274 54.69809 1.000 61.01711 132 ASN C N 1
ATOM 4599 C CA . ASN C 1 140 ? -15.20921 -6.96677 55.14200 1.000 59.03001 132 ASN C CA 1
ATOM 4600 C C . ASN C 1 140 ? -14.44428 -5.65504 55.23438 1.000 60.13314 132 ASN C C 1
ATOM 4601 O O . ASN C 1 140 ? -13.63558 -5.45908 56.14844 1.000 62.16315 132 ASN C O 1
ATOM 4606 N N . VAL C 1 141 ? -14.67409 -4.75113 54.28435 1.000 59.13455 133 VAL C N 1
ATOM 4607 C CA . VAL C 1 141 ? -14.08509 -3.41960 54.37212 1.000 59.38358 133 VAL C CA 1
ATOM 4608 C C . VAL C 1 141 ? -14.54844 -2.72053 55.64568 1.000 60.51567 133 VAL C C 1
ATOM 4609 O O . VAL C 1 141 ? -13.74123 -2.14998 56.38784 1.000 62.10000 133 VAL C O 1
ATOM 4613 N N . SER C 1 142 ? -15.85548 -2.77309 55.92482 1.000 60.54646 134 SER C N 1
ATOM 4614 C CA . SER C 1 142 ? -16.38740 -2.11349 57.11345 1.000 59.59774 134 SER C CA 1
ATOM 4615 C C . SER C 1 142 ? -15.68191 -2.58796 58.37732 1.000 62.66030 134 SER C C 1
ATOM 4616 O O . SER C 1 142 ? -15.30461 -1.77126 59.22619 1.000 64.79516 134 SER C O 1
ATOM 4619 N N . ILE C 1 143 ? -15.48128 -3.90156 58.50705 1.000 64.38111 135 ILE C N 1
ATOM 4620 C CA A ILE C 1 143 ? -14.82666 -4.43594 59.69359 0.505 62.09663 135 ILE C CA 1
ATOM 4621 C CA B ILE C 1 143 ? -14.81068 -4.46100 59.67890 0.495 66.49475 135 ILE C CA 1
ATOM 4622 C C . ILE C 1 143 ? -13.43059 -3.83833 59.85346 1.000 66.97977 135 ILE C C 1
ATOM 4623 O O . ILE C 1 143 ? -13.02950 -3.47467 60.96429 1.000 66.36758 135 ILE C O 1
ATOM 4632 N N . LYS C 1 144 ? -12.68808 -3.70778 58.75659 1.000 67.03143 136 LYS C N 1
ATOM 4633 C CA . LYS C 1 144 ? -11.34582 -3.14421 58.85159 1.000 65.82515 136 LYS C CA 1
ATOM 4634 C C . LYS C 1 144 ? -11.39550 -1.69358 59.30686 1.000 66.20473 136 LYS C C 1
ATOM 4635 O O . LYS C 1 144 ? -10.59394 -1.26741 60.14879 1.000 64.83534 136 LYS C O 1
ATOM 4641 N N . LEU C 1 145 ? -12.34221 -0.92370 58.76907 1.000 62.65266 137 LEU C N 1
ATOM 4642 C CA . LEU C 1 145 ? -12.50580 0.45691 59.20137 1.000 63.16517 137 LEU C CA 1
ATOM 4643 C C . LEU C 1 145 ? -12.83881 0.52655 60.68542 1.000 59.57173 137 LEU C C 1
ATOM 4644 O O . LEU C 1 145 ? -12.30709 1.37773 61.40579 1.000 57.46481 137 LEU C O 1
ATOM 4649 N N . LEU C 1 146 ? -13.70545 -0.37392 61.16195 1.000 61.04363 138 LEU C N 1
ATOM 4650 C CA . LEU C 1 146 ? -14.07152 -0.37944 62.57454 1.000 62.78887 138 LEU C CA 1
ATOM 4651 C C . LEU C 1 146 ? -12.85741 -0.65233 63.44604 1.000 61.53455 138 LEU C C 1
ATOM 4652 O O . LEU C 1 146 ? -12.61150 0.05564 64.42483 1.000 58.51027 138 LEU C O 1
ATOM 4657 N N . GLU C 1 147 ? -12.06822 -1.66436 63.08327 1.000 62.32292 139 GLU C N 1
ATOM 4658 C CA . GLU C 1 147 ? -10.87389 -1.98386 63.85307 1.000 63.13875 139 GLU C CA 1
ATOM 4659 C C . GLU C 1 147 ? -9.90402 -0.81061 63.87545 1.000 63.12397 139 GLU C C 1
ATOM 4660 O O . GLU C 1 147 ? -9.35113 -0.47372 64.92894 1.000 65.07844 139 GLU C O 1
ATOM 4666 N N . LEU C 1 148 ? -9.70397 -0.16075 62.72801 1.000 62.78427 140 LEU C N 1
ATOM 4667 C CA . LEU C 1 148 ? -8.73880 0.92963 62.65216 1.000 62.62553 140 LEU C CA 1
ATOM 4668 C C . LEU C 1 148 ? -9.20045 2.13522 63.46369 1.000 62.45134 140 LEU C C 1
ATOM 4669 O O . LEU C 1 148 ? -8.42402 2.71403 64.23283 1.000 63.01021 140 LEU C O 1
ATOM 4674 N N . ALA C 1 149 ? -10.46065 2.53127 63.30540 1.000 58.66959 141 ALA C N 1
ATOM 4675 C CA . ALA C 1 149 ? -10.98237 3.62775 64.10541 1.000 58.47841 141 ALA C CA 1
ATOM 4676 C C . ALA C 1 149 ? -10.94180 3.28557 65.59490 1.000 64.09129 141 ALA C C 1
ATOM 4677 O O . ALA C 1 149 ? -10.65434 4.14886 66.43555 1.000 60.93094 141 ALA C O 1
ATOM 4679 N N . ALA C 1 150 ? -11.22869 2.02990 65.94331 1.000 60.97595 142 ALA C N 1
ATOM 4680 C CA . ALA C 1 150 ? -11.24051 1.65441 67.35067 1.000 60.34405 142 ALA C CA 1
ATOM 4681 C C . ALA C 1 150 ? -9.85179 1.76975 67.96094 1.000 63.12201 142 ALA C C 1
ATOM 4682 O O . ALA C 1 150 ? -9.71475 2.18231 69.12023 1.000 62.44442 142 ALA C O 1
ATOM 4684 N N . LYS C 1 151 ? -8.80866 1.37612 67.21805 1.000 61.23283 143 LYS C N 1
ATOM 4685 C CA . LYS C 1 151 ? -7.45993 1.48069 67.77335 1.000 60.96768 143 LYS C CA 1
ATOM 4686 C C . LYS C 1 151 ? -7.08952 2.93723 68.01894 1.000 59.38196 143 LYS C C 1
ATOM 4687 O O . LYS C 1 151 ? -6.45072 3.26257 69.02706 1.000 62.42082 143 LYS C O 1
ATOM 4689 N N . VAL C 1 152 ? -7.50332 3.83273 67.12590 1.000 57.29330 144 VAL C N 1
ATOM 4690 C CA . VAL C 1 152 ? -7.12773 5.23441 67.27225 1.000 60.36761 144 VAL C CA 1
ATOM 4691 C C . VAL C 1 152 ? -7.95267 5.91263 68.35950 1.000 57.13990 144 VAL C C 1
ATOM 4692 O O . VAL C 1 152 ? -7.41102 6.63191 69.20439 1.000 52.65997 144 VAL C O 1
ATOM 4696 N N . PHE C 1 153 ? -9.27156 5.70891 68.34989 1.000 58.01342 145 PHE C N 1
ATOM 4697 C CA . PHE C 1 153 ? -10.12312 6.36050 69.34023 1.000 52.97326 145 PHE C CA 1
ATOM 4698 C C . PHE C 1 153 ? -9.83858 5.84556 70.73926 1.000 58.22587 145 PHE C C 1
ATOM 4699 O O . PHE C 1 153 ? -9.98532 6.59743 71.71375 1.000 59.20175 145 PHE C O 1
ATOM 4707 N N . GLY C 1 154 ? -9.46879 4.56986 70.86177 1.000 57.06684 146 GLY C N 1
ATOM 4708 C CA . GLY C 1 154 ? -9.21199 4.01176 72.17858 1.000 55.77056 146 GLY C CA 1
ATOM 4709 C C . GLY C 1 154 ? -10.43840 4.13159 73.05819 1.000 60.52324 146 GLY C C 1
ATOM 4710 O O . GLY C 1 154 ? -11.56530 3.83415 72.64159 1.000 61.04890 146 GLY C O 1
ATOM 4711 N N . ASP C 1 155 ? -10.22566 4.57487 74.29806 1.000 60.84715 147 ASP C N 1
ATOM 4712 C CA . ASP C 1 155 ? -11.30229 4.71202 75.26635 1.000 58.74290 147 ASP C CA 1
ATOM 4713 C C . ASP C 1 155 ? -11.91324 6.11947 75.29441 1.000 60.17930 147 ASP C C 1
ATOM 4714 O O . ASP C 1 155 ? -12.57150 6.47568 76.27368 1.000 65.97992 147 ASP C O 1
ATOM 4719 N N . THR C 1 156 ? -11.75705 6.90807 74.23845 1.000 57.20526 148 THR C N 1
ATOM 4720 C CA . THR C 1 156 ? -12.27269 8.27250 74.21592 1.000 54.62815 148 THR C CA 1
ATOM 4721 C C . THR C 1 156 ? -13.65635 8.37894 73.59402 1.000 58.72177 148 THR C C 1
ATOM 4722 O O . THR C 1 156 ? -14.19360 9.48803 73.52736 1.000 61.76157 148 THR C O 1
ATOM 4726 N N . VAL C 1 157 ? -14.24151 7.27752 73.11430 1.000 59.41780 149 VAL C N 1
ATOM 4727 C CA . VAL C 1 157 ? -15.51673 7.32435 72.40775 1.000 55.65821 149 VAL C CA 1
ATOM 4728 C C . VAL C 1 157 ? -16.45751 6.26053 72.94861 1.000 53.28724 149 VAL C C 1
ATOM 4729 O O . VAL C 1 157 ? -16.04562 5.16334 73.33867 1.000 54.11169 149 VAL C O 1
ATOM 4733 N N . ASP C 1 158 ? -17.73982 6.59083 72.94449 1.000 53.96813 150 ASP C N 1
ATOM 4734 C CA . ASP C 1 158 ? -18.78640 5.62801 73.23412 1.000 51.84351 150 ASP C CA 1
ATOM 4735 C C . ASP C 1 158 ? -19.18903 4.92656 71.94957 1.000 54.88765 150 ASP C C 1
ATOM 4736 O O . ASP C 1 158 ? -19.47946 5.57804 70.93337 1.000 55.20947 150 ASP C O 1
ATOM 4741 N N . ILE C 1 159 ? -19.17255 3.59959 71.98264 1.000 51.34989 151 ILE C N 1
ATOM 4742 C CA . ILE C 1 159 ? -19.36903 2.80237 70.77998 1.000 55.39122 151 ILE C CA 1
ATOM 4743 C C . ILE C 1 159 ? -20.74880 2.17156 70.84072 1.000 55.76459 151 ILE C C 1
ATOM 4744 O O . ILE C 1 159 ? -21.08117 1.46575 71.80397 1.000 55.70592 151 ILE C O 1
ATOM 4749 N N . GLU C 1 160 ? -21.54661 2.43506 69.80569 1.000 53.03476 152 GLU C N 1
ATOM 4750 C CA . GLU C 1 160 ? -22.92202 1.96914 69.69121 1.000 54.32107 152 GLU C CA 1
ATOM 4751 C C . GLU C 1 160 ? -23.10383 1.32657 68.32924 1.000 53.11748 152 GLU C C 1
ATOM 4752 O O . GLU C 1 160 ? -22.72130 1.90979 67.30939 1.000 51.48141 152 GLU C O 1
ATOM 4758 N N . VAL C 1 161 ? -23.71066 0.14606 68.31291 1.000 56.32601 153 VAL C N 1
ATOM 4759 C CA . VAL C 1 161 ? -23.94988 -0.60627 67.08844 1.000 54.47160 153 VAL C CA 1
ATOM 4760 C C . VAL C 1 161 ? -25.44352 -0.57527 66.80837 1.000 54.36928 153 VAL C C 1
ATOM 4761 O O . VAL C 1 161 ? -26.24431 -1.02066 67.63912 1.000 58.43412 153 VAL C O 1
ATOM 4765 N N . ILE C 1 162 ? -25.82188 -0.04052 65.65172 1.000 50.39938 154 ILE C N 1
ATOM 4766 C CA . ILE C 1 162 ? -27.21677 0.04596 65.23957 1.000 55.34806 154 ILE C CA 1
ATOM 4767 C C . ILE C 1 162 ? -27.38804 -0.78396 63.97654 1.000 56.55846 154 ILE C C 1
ATOM 4768 O O . ILE C 1 162 ? -26.61914 -0.63005 63.01916 1.000 58.50093 154 ILE C O 1
ATOM 4773 N N . GLU C 1 163 ? -28.38969 -1.65912 63.97031 1.000 53.81981 155 GLU C N 1
ATOM 4774 C CA . GLU C 1 163 ? -28.68846 -2.43492 62.77849 1.000 57.91323 155 GLU C CA 1
ATOM 4775 C C . GLU C 1 163 ? -30.18908 -2.44101 62.53039 1.000 62.43283 155 GLU C C 1
ATOM 4776 O O . GLU C 1 163 ? -30.99176 -2.25056 63.45024 1.000 62.54733 155 GLU C O 1
ATOM 4782 N N . ALA C 1 164 ? -30.55887 -2.63629 61.26612 1.000 59.45057 156 ALA C N 1
ATOM 4783 C CA . ALA C 1 164 ? -31.95521 -2.71032 60.86708 1.000 62.31489 156 ALA C CA 1
ATOM 4784 C C . ALA C 1 164 ? -32.16847 -3.88970 59.93084 1.000 61.30917 156 ALA C C 1
ATOM 4785 O O . ALA C 1 164 ? -31.35599 -4.14028 59.03480 1.000 56.55043 156 ALA C O 1
ATOM 4787 N N . HIS C 1 165 ? -33.26075 -4.61813 60.15118 1.000 60.16831 157 HIS C N 1
ATOM 4788 C CA . HIS C 1 165 ? -33.62119 -5.73216 59.28628 1.000 61.75982 157 HIS C CA 1
ATOM 4789 C C . HIS C 1 165 ? -35.13380 -5.84497 59.20987 1.000 63.36225 157 HIS C C 1
ATOM 4790 O O . HIS C 1 165 ? -35.86680 -5.26943 60.01660 1.000 65.51077 157 HIS C O 1
ATOM 4797 N N . HIS C 1 166 ? -35.58178 -6.61865 58.22649 1.000 62.93540 158 HIS C N 1
ATOM 4798 C CA . HIS C 1 166 ? -36.98530 -6.88289 57.97561 1.000 64.52239 158 HIS C CA 1
ATOM 4799 C C . HIS C 1 166 ? -37.65128 -7.54089 59.18772 1.000 69.39347 158 HIS C C 1
ATOM 4800 O O . HIS C 1 166 ? -37.00214 -8.04678 60.10612 1.000 68.19548 158 HIS C O 1
ATOM 4807 N N . ARG C 1 167 ? -38.98295 -7.53300 59.16383 1.000 68.23870 159 ARG C N 1
ATOM 4808 C CA . ARG C 1 167 ? -39.79884 -8.00622 60.26999 1.000 71.04525 159 ARG C CA 1
ATOM 4809 C C . ARG C 1 167 ? -39.79166 -9.52465 60.43089 1.000 76.01330 159 ARG C C 1
ATOM 4810 O O . ARG C 1 167 ? -40.35656 -10.02650 61.41316 1.000 79.23106 159 ARG C O 1
ATOM 4818 N N . HIS C 1 168 ? -39.18863 -10.26721 59.50285 1.000 74.87504 160 HIS C N 1
ATOM 4819 C CA . HIS C 1 168 ? -39.16509 -11.72386 59.58856 1.000 74.49962 160 HIS C CA 1
ATOM 4820 C C . HIS C 1 168 ? -37.95026 -12.24710 60.33287 1.000 74.14480 160 HIS C C 1
ATOM 4821 O O . HIS C 1 168 ? -37.92271 -13.43217 60.68179 1.000 74.51898 160 HIS C O 1
ATOM 4828 N N . LYS C 1 169 ? -36.94095 -11.40705 60.55616 1.000 73.63498 161 LYS C N 1
ATOM 4829 C CA . LYS C 1 169 ? -35.71668 -11.87579 61.18536 1.000 75.20598 161 LYS C CA 1
ATOM 4830 C C . LYS C 1 169 ? -35.98907 -12.26358 62.63463 1.000 78.05300 161 LYS C C 1
ATOM 4831 O O . LYS C 1 169 ? -36.55983 -11.48255 63.40274 1.000 77.21508 161 LYS C O 1
ATOM 4837 N N . VAL C 1 170 ? -35.59810 -13.49032 62.99926 1.000 85.54041 162 VAL C N 1
ATOM 4838 C CA . VAL C 1 170 ? -35.88691 -14.01777 64.33050 1.000 88.50479 162 VAL C CA 1
ATOM 4839 C C . VAL C 1 170 ? -34.76205 -13.77726 65.32649 1.000 90.55662 162 VAL C C 1
ATOM 4840 O O . VAL C 1 170 ? -34.98588 -13.91689 66.53612 1.000 94.64433 162 VAL C O 1
ATOM 4844 N N . ASP C 1 171 ? -33.57175 -13.40393 64.86661 1.000 77.96388 163 ASP C N 1
ATOM 4845 C CA . ASP C 1 171 ? -32.40042 -13.24990 65.71656 1.000 75.39300 163 ASP C CA 1
ATOM 4846 C C . ASP C 1 171 ? -32.02662 -11.78267 65.86250 1.000 74.62569 163 ASP C C 1
ATOM 4847 O O . ASP C 1 171 ? -32.07305 -11.01954 64.89308 1.000 71.66208 163 ASP C O 1
ATOM 4852 N N . ALA C 1 172 ? -31.63167 -11.39744 67.07632 1.000 74.32784 164 ALA C N 1
ATOM 4853 C CA . ALA C 1 172 ? -31.18164 -10.04808 67.35330 1.000 69.68743 164 ALA C CA 1
ATOM 4854 C C . ALA C 1 172 ? -30.02361 -10.05486 68.34463 1.000 71.74407 164 ALA C C 1
ATOM 4855 O O . ALA C 1 172 ? -30.06029 -10.78999 69.34475 1.000 69.58943 164 ALA C O 1
ATOM 4857 N N . PRO C 1 173 ? -28.97361 -9.26454 68.08336 1.000 69.79454 165 PRO C N 1
ATOM 4858 C CA . PRO C 1 173 ? -28.72213 -8.52542 66.83211 1.000 64.23031 165 PRO C CA 1
ATOM 4859 C C . PRO C 1 173 ? -28.32325 -9.49696 65.72430 1.000 66.04116 165 PRO C C 1
ATOM 4860 O O . PRO C 1 173 ? -28.17736 -10.68963 65.98364 1.000 68.14255 165 PRO C O 1
ATOM 4864 N N . SER C 1 174 ? -28.16221 -9.02380 64.48948 1.000 68.33114 166 SER C N 1
ATOM 4865 C CA . SER C 1 174 ? -27.74672 -9.88338 63.38897 1.000 63.10159 166 SER C CA 1
ATOM 4866 C C . SER C 1 174 ? -26.34064 -10.42572 63.63001 1.000 64.05795 166 SER C C 1
ATOM 4867 O O . SER C 1 174 ? -25.56331 -9.88727 64.42597 1.000 67.38002 166 SER C O 1
ATOM 4870 N N . GLY C 1 175 ? -26.01737 -11.51667 62.93283 1.000 62.09730 167 GLY C N 1
ATOM 4871 C CA . GLY C 1 175 ? -24.66014 -12.03442 62.99329 1.000 63.46608 167 GLY C CA 1
ATOM 4872 C C . GLY C 1 175 ? -23.61822 -11.01655 62.56114 1.000 69.23488 167 GLY C C 1
ATOM 4873 O O . GLY C 1 175 ? -22.51430 -10.97410 63.10982 1.000 69.96815 167 GLY C O 1
ATOM 4874 N N . THR C 1 176 ? -23.94747 -10.18953 61.56266 1.000 66.63597 168 THR C N 1
ATOM 4875 C CA . THR C 1 176 ? -23.00684 -9.16783 61.11004 1.000 64.59650 168 THR C CA 1
ATOM 4876 C C . THR C 1 176 ? -22.80412 -8.09268 62.17201 1.000 65.40766 168 THR C C 1
ATOM 4877 O O . THR C 1 176 ? -21.67944 -7.62171 62.37920 1.000 64.58885 168 THR C O 1
ATOM 4881 N N . ALA C 1 177 ? -23.87838 -7.68905 62.85368 1.000 65.57455 169 ALA C N 1
ATOM 4882 C CA . ALA C 1 177 ? -23.73989 -6.71217 63.92876 1.000 63.41874 169 ALA C CA 1
ATOM 4883 C C . ALA C 1 177 ? -22.85691 -7.25420 65.04784 1.000 65.03094 169 ALA C C 1
ATOM 4884 O O . ALA C 1 177 ? -21.98609 -6.54247 65.56352 1.000 61.40584 169 ALA C O 1
ATOM 4886 N N . LEU C 1 178 ? -23.07101 -8.51402 65.43745 1.000 63.59670 170 LEU C N 1
ATOM 4887 C CA . LEU C 1 178 ? -22.24155 -9.13413 66.46498 1.000 64.42122 170 LEU C CA 1
ATOM 4888 C C . LEU C 1 178 ? -20.80848 -9.31993 65.98039 1.000 65.73270 170 LEU C C 1
ATOM 4889 O O . LEU C 1 178 ? -19.85983 -9.19498 66.76172 1.000 68.68846 170 LEU C O 1
ATOM 4894 N N . MET C 1 179 ? -20.63651 -9.65551 64.70275 1.000 68.21371 171 MET C N 1
ATOM 4895 C CA . MET C 1 179 ? -19.29964 -9.75792 64.12707 1.000 70.64502 171 MET C CA 1
ATOM 4896 C C . MET C 1 179 ? -18.55240 -8.43517 64.25306 1.000 69.23573 171 MET C C 1
ATOM 4897 O O . MET C 1 179 ? -17.35504 -8.41106 64.56418 1.000 68.15069 171 MET C O 1
ATOM 4902 N N . MET C 1 180 ? -19.25353 -7.32335 64.02783 1.000 65.16081 172 MET C N 1
ATOM 4903 C CA . MET C 1 180 ? -18.64153 -6.00587 64.15056 1.000 65.47503 172 MET C CA 1
ATOM 4904 C C . MET C 1 180 ? -18.29151 -5.68534 65.59304 1.000 64.44440 172 MET C C 1
ATOM 4905 O O . MET C 1 180 ? -17.17575 -5.23934 65.88362 1.000 65.89191 172 MET C O 1
ATOM 4910 N N . GLY C 1 181 ? -19.23124 -5.90649 66.51386 1.000 67.83404 173 GLY C N 1
ATOM 4911 C CA . GLY C 1 181 ? -18.94370 -5.65310 67.91585 1.000 64.63041 173 GLY C CA 1
ATOM 4912 C C . GLY C 1 181 ? -17.79087 -6.49578 68.41968 1.000 66.95167 173 GLY C C 1
ATOM 4913 O O . GLY C 1 181 ? -16.96414 -6.03136 69.20408 1.000 66.73576 173 GLY C O 1
ATOM 4914 N N . GLU C 1 182 ? -17.70510 -7.73761 67.94889 1.000 67.07067 174 GLU C N 1
ATOM 4915 C CA . GLU C 1 182 ? -16.61078 -8.61049 68.34841 1.000 67.88858 174 GLU C CA 1
ATOM 4916 C C . GLU C 1 182 ? -15.26215 -8.05757 67.89311 1.000 67.74372 174 GLU C C 1
ATOM 4917 O O . GLU C 1 182 ? -14.28951 -8.08134 68.65484 1.000 71.30927 174 GLU C O 1
ATOM 4923 N N . ALA C 1 183 ? -15.17752 -7.56725 66.65100 1.000 69.60682 175 ALA C N 1
ATOM 4924 C CA . ALA C 1 183 ? -13.91993 -7.00185 66.16020 1.000 70.41594 175 ALA C CA 1
ATOM 4925 C C . ALA C 1 183 ? -13.51138 -5.76960 66.95858 1.000 69.80560 175 ALA C C 1
ATOM 4926 O O . ALA C 1 183 ? -12.32509 -5.56076 67.23968 1.000 68.88578 175 ALA C O 1
ATOM 4928 N N . ILE C 1 184 ? -14.47928 -4.92714 67.30830 1.000 68.72567 176 ILE C N 1
ATOM 4929 C CA . ILE C 1 184 ? -14.18036 -3.74421 68.10351 1.000 67.55386 176 ILE C CA 1
ATOM 4930 C C . ILE C 1 184 ? -13.74812 -4.15099 69.51085 1.000 66.59693 176 ILE C C 1
ATOM 4931 O O . ILE C 1 184 ? -12.76301 -3.63250 70.05144 1.000 66.17272 176 ILE C O 1
ATOM 4936 N N . ALA C 1 185 ? -14.46072 -5.10419 70.11424 1.000 66.20474 177 ALA C N 1
ATOM 4937 C CA . ALA C 1 185 ? -14.10039 -5.57210 71.44678 1.000 66.75912 177 ALA C CA 1
ATOM 4938 C C . ALA C 1 185 ? -12.71320 -6.21039 71.45982 1.000 69.52910 177 ALA C C 1
ATOM 4939 O O . ALA C 1 185 ? -11.94503 -6.00961 72.40949 1.000 70.77642 177 ALA C O 1
ATOM 4941 N N . ASP C 1 186 ? -12.36845 -6.97823 70.41600 1.000 67.94342 178 ASP C N 1
ATOM 4942 C CA . ASP C 1 186 ? -11.02125 -7.53992 70.33561 1.000 67.20809 178 ASP C CA 1
ATOM 4943 C C . ASP C 1 186 ? -9.98565 -6.43360 70.22747 1.000 68.74683 178 ASP C C 1
ATOM 4944 O O . ASP C 1 186 ? -8.94248 -6.47792 70.89408 1.000 69.46784 178 ASP C O 1
ATOM 4949 N N . THR C 1 187 ? -10.25669 -5.43745 69.37768 1.000 66.17411 179 THR C N 1
ATOM 4950 C CA . THR C 1 187 ? -9.33979 -4.31518 69.21549 1.000 65.95883 179 THR C CA 1
ATOM 4951 C C . THR C 1 187 ? -9.15819 -3.56007 70.52516 1.000 68.15609 179 THR C C 1
ATOM 4952 O O . THR C 1 187 ? -8.03746 -3.17877 70.88102 1.000 69.21326 179 THR C O 1
ATOM 4956 N N . LEU C 1 188 ? -10.24142 -3.34499 71.26454 1.000 67.79226 180 LEU C N 1
ATOM 4957 C CA . LEU C 1 188 ? -10.15956 -2.56091 72.48761 1.000 69.19464 180 LEU C CA 1
ATOM 4958 C C . LEU C 1 188 ? -9.81404 -3.39603 73.70666 1.000 68.85070 180 LEU C C 1
ATOM 4959 O O . LEU C 1 188 ? -9.62838 -2.82745 74.78422 1.000 70.61782 180 LEU C O 1
ATOM 4964 N N . GLY C 1 189 ? -9.67315 -4.71078 73.55381 1.000 69.30039 181 GLY C N 1
ATOM 4965 C CA . GLY C 1 189 ? -9.36228 -5.57937 74.67584 1.000 67.45242 181 GLY C CA 1
ATOM 4966 C C . GLY C 1 189 ? -10.50404 -5.79814 75.64435 1.000 70.25623 181 GLY C C 1
ATOM 4967 O O . GLY C 1 189 ? -10.26464 -6.10431 76.81661 1.000 72.58532 181 GLY C O 1
ATOM 4968 N N . ARG C 1 190 ? -11.74056 -5.66122 75.18635 1.000 71.16677 182 ARG C N 1
ATOM 4969 C CA . ARG C 1 190 ? -12.91169 -5.84907 76.02678 1.000 71.69773 182 ARG C CA 1
ATOM 4970 C C . ARG C 1 190 ? -13.54917 -7.20942 75.76357 1.000 75.31646 182 ARG C C 1
ATOM 4971 O O . ARG C 1 190 ? -13.38277 -7.81584 74.69954 1.000 73.95719 182 ARG C O 1
ATOM 4979 N N . ASN C 1 191 ? -14.29814 -7.67823 76.75604 1.000 78.04430 183 ASN C N 1
ATOM 4980 C CA . ASN C 1 191 ? -15.06402 -8.91086 76.64921 1.000 78.76328 183 ASN C CA 1
ATOM 4981 C C . ASN C 1 191 ? -16.49255 -8.55419 76.25627 1.000 76.27081 183 ASN C C 1
ATOM 4982 O O . ASN C 1 191 ? -17.22218 -7.92727 77.03133 1.000 74.98701 183 ASN C O 1
ATOM 4987 N N . LEU C 1 192 ? -16.87585 -8.94221 75.03888 1.000 79.18559 184 LEU C N 1
ATOM 4988 C CA . LEU C 1 192 ? -18.15729 -8.52089 74.48978 1.000 75.38656 184 LEU C CA 1
ATOM 4989 C C . LEU C 1 192 ? -19.32079 -8.94911 75.37779 1.000 75.59456 184 LEU C C 1
ATOM 4990 O O . LEU C 1 192 ? -20.23671 -8.15977 75.62590 1.000 73.43566 184 LEU C O 1
ATOM 4995 N N . LYS C 1 193 ? -19.30885 -10.19103 75.87176 1.000 76.24562 185 LYS C N 1
ATOM 4996 C CA . LYS C 1 193 ? -20.42093 -10.62732 76.71036 1.000 78.02364 185 LYS C CA 1
ATOM 4997 C C . LYS C 1 193 ? -20.55931 -9.74608 77.94737 1.000 80.53920 185 LYS C C 1
ATOM 4998 O O . LYS C 1 193 ? -21.67468 -9.50422 78.41735 1.000 81.70095 185 LYS C O 1
ATOM 5000 N N . GLU C 1 194 ? -19.44888 -9.20418 78.45042 1.000 81.25785 186 GLU C N 1
ATOM 5001 C CA . GLU C 1 194 ? -19.50840 -8.36803 79.64402 1.000 80.62617 186 GLU C CA 1
ATOM 5002 C C . GLU C 1 194 ? -19.99385 -6.96096 79.33864 1.000 78.47501 186 GLU C C 1
ATOM 5003 O O . GLU C 1 194 ? -20.76127 -6.38353 80.11116 1.000 83.51276 186 GLU C O 1
ATOM 5009 N N . VAL C 1 195 ? -19.56506 -6.38654 78.21984 1.000 75.21583 187 VAL C N 1
ATOM 5010 C CA . VAL C 1 195 ? -19.79705 -4.97346 77.98728 1.000 75.48012 187 VAL C CA 1
ATOM 5011 C C . VAL C 1 195 ? -20.96092 -4.72192 77.04491 1.000 70.30814 187 VAL C C 1
ATOM 5012 O O . VAL C 1 195 ? -21.29260 -3.55982 76.79032 1.000 68.45001 187 VAL C O 1
ATOM 5016 N N . ALA C 1 196 ? -21.62068 -5.76677 76.55399 1.000 69.55374 188 ALA C N 1
ATOM 5017 C CA . ALA C 1 196 ? -22.67782 -5.57880 75.57255 1.000 68.96738 188 ALA C CA 1
ATOM 5018 C C . ALA C 1 196 ? -23.97670 -5.19756 76.26402 1.000 66.80807 188 ALA C C 1
ATOM 5019 O O . ALA C 1 196 ? -24.26678 -5.65194 77.37167 1.000 69.38452 188 ALA C O 1
ATOM 5021 N N . VAL C 1 197 ? -24.74084 -4.32725 75.61203 1.000 66.06650 189 VAL C N 1
ATOM 5022 C CA . VAL C 1 197 ? -26.04506 -3.87307 76.08867 1.000 65.22985 189 VAL C CA 1
ATOM 5023 C C . VAL C 1 197 ? -27.01421 -3.86919 74.91194 1.000 63.21509 189 VAL C C 1
ATOM 5024 O O . VAL C 1 197 ? -26.71997 -3.28901 73.86164 1.000 61.78654 189 VAL C O 1
ATOM 5028 N N . TYR C 1 198 ? -28.18207 -4.48222 75.09877 1.000 63.66160 190 TYR C N 1
ATOM 5029 C CA . TYR C 1 198 ? -29.13160 -4.70897 74.01808 1.000 61.22962 190 TYR C CA 1
ATOM 5030 C C . TYR C 1 198 ? -30.43957 -3.94289 74.17247 1.000 62.31666 190 TYR C C 1
ATOM 5031 O O . TYR C 1 198 ? -31.32486 -4.08197 73.32329 1.000 63.96062 190 TYR C O 1
ATOM 5040 N N . GLY C 1 199 ? -30.58880 -3.14585 75.22058 1.000 59.89662 191 GLY C N 1
ATOM 5041 C CA . GLY C 1 199 ? -31.79389 -2.36588 75.40722 1.000 56.45855 191 GLY C CA 1
ATOM 5042 C C . GLY C 1 199 ? -31.54322 -1.32033 76.46320 1.000 57.70061 191 GLY C C 1
ATOM 5043 O O . GLY C 1 199 ? -30.55576 -1.38874 77.19729 1.000 64.26824 191 GLY C O 1
ATOM 5044 N N . ARG C 1 200 ? -32.42561 -0.32450 76.50438 1.000 59.20369 192 ARG C N 1
ATOM 5045 C CA . ARG C 1 200 ? -32.31879 0.73668 77.50332 1.000 61.57136 192 ARG C CA 1
ATOM 5046 C C . ARG C 1 200 ? -33.72627 1.17077 77.88441 1.000 66.74431 192 ARG C C 1
ATOM 5047 O O . ARG C 1 200 ? -34.49248 1.57865 77.01000 1.000 68.20605 192 ARG C O 1
ATOM 5055 N N . GLU C 1 201 ? -34.07157 1.08353 79.17305 1.000 68.74843 193 GLU C N 1
ATOM 5056 C CA . GLU C 1 201 ? -35.41086 1.43967 79.62668 1.000 67.56096 193 GLU C CA 1
ATOM 5057 C C . GLU C 1 201 ? -35.35937 1.88798 81.07986 1.000 78.48631 193 GLU C C 1
ATOM 5058 O O . GLU C 1 201 ? -34.74459 1.21885 81.91491 1.000 85.05517 193 GLU C O 1
ATOM 5064 N N . GLY C 1 202 ? -36.00366 3.01696 81.37718 1.000 77.61334 194 GLY C N 1
ATOM 5065 C CA . GLY C 1 202 ? -36.04953 3.52386 82.73733 1.000 78.91368 194 GLY C CA 1
ATOM 5066 C C . GLY C 1 202 ? -34.78471 4.27628 83.11476 1.000 75.36012 194 GLY C C 1
ATOM 5067 O O . GLY C 1 202 ? -34.04429 4.79169 82.26543 1.000 76.98808 194 GLY C O 1
ATOM 5068 N N . HIS C 1 203 ? -34.52936 4.32358 84.42139 1.000 73.71593 195 HIS C N 1
ATOM 5069 C CA . HIS C 1 203 ? -33.34943 5.00415 84.95778 1.000 74.75871 195 HIS C CA 1
ATOM 5070 C C . HIS C 1 203 ? -32.11914 4.11568 84.79254 1.000 72.91030 195 HIS C C 1
ATOM 5071 O O . HIS C 1 203 ? -31.70760 3.38842 85.70015 1.000 81.10329 195 HIS C O 1
ATOM 5078 N N . THR C 1 204 ? -31.52139 4.18016 83.61249 1.000 70.95843 196 THR C N 1
ATOM 5079 C CA . THR C 1 204 ? -30.30157 3.42705 83.34595 1.000 74.70003 196 THR C CA 1
ATOM 5080 C C . THR C 1 204 ? -29.06588 4.02936 84.00151 1.000 73.76394 196 THR C C 1
ATOM 5081 O O . THR C 1 204 ? -28.03351 3.35483 84.06842 1.000 76.14153 196 THR C O 1
ATOM 5085 N N . GLY C 1 205 ? -29.11957 5.29004 84.42571 1.000 70.70658 197 GLY C N 1
ATOM 5086 C CA . GLY C 1 205 ? -27.93961 5.97529 84.89921 1.000 68.29023 197 GLY C CA 1
ATOM 5087 C C . GLY C 1 205 ? -27.07018 6.41951 83.73763 1.000 68.30354 197 GLY C C 1
ATOM 5088 O O . GLY C 1 205 ? -27.40938 6.20663 82.56997 1.000 67.67411 197 GLY C O 1
ATOM 5089 N N . PRO C 1 206 ? -25.93961 7.06081 84.03300 1.000 68.97904 198 PRO C N 1
ATOM 5090 C CA . PRO C 1 206 ? -25.04931 7.52340 82.96144 1.000 59.09128 198 PRO C CA 1
ATOM 5091 C C . PRO C 1 206 ? -24.33047 6.35379 82.31183 1.000 57.33377 198 PRO C C 1
ATOM 5092 O O . PRO C 1 206 ? -24.19033 5.27636 82.88538 1.000 70.95707 198 PRO C O 1
ATOM 5096 N N . ARG C 1 207 ? -23.84496 6.58941 81.10671 1.000 54.57170 199 ARG C N 1
ATOM 5097 C CA . ARG C 1 207 ? -23.28430 5.52874 80.28512 1.000 59.17055 199 ARG C CA 1
ATOM 5098 C C . ARG C 1 207 ? -21.86483 5.21205 80.72886 1.000 60.17225 199 ARG C C 1
ATOM 5099 O O . ARG C 1 207 ? -21.04506 6.11631 80.92107 1.000 56.98368 199 ARG C O 1
ATOM 5107 N N . ASP C 1 208 ? -21.59295 3.92871 80.93368 1.000 67.04907 200 ASP C N 1
ATOM 5108 C CA . ASP C 1 208 ? -20.22612 3.46824 81.12950 1.000 66.68760 200 ASP C CA 1
ATOM 5109 C C . ASP C 1 208 ? -19.46957 3.47770 79.80150 1.000 66.45168 200 ASP C C 1
ATOM 5110 O O . ASP C 1 208 ? -19.98726 3.04329 78.76685 1.000 64.97154 200 ASP C O 1
ATOM 5115 N N . ARG C 1 209 ? -18.23430 3.98903 79.83823 1.000 62.43960 201 ARG C N 1
ATOM 5116 C CA . ARG C 1 209 ? -17.42240 4.09354 78.62816 1.000 61.76742 201 ARG C CA 1
ATOM 5117 C C . ARG C 1 209 ? -17.11254 2.72405 78.02777 1.000 62.78838 201 ARG C C 1
ATOM 5118 O O . ARG C 1 209 ? -16.93839 2.60820 76.81000 1.000 60.06966 201 ARG C O 1
ATOM 5126 N N . GLN C 1 210 ? -17.01855 1.68443 78.86083 1.000 64.55463 202 GLN C N 1
ATOM 5127 C CA . GLN C 1 210 ? -16.75679 0.33622 78.36328 1.000 64.76042 202 GLN C CA 1
ATOM 5128 C C . GLN C 1 210 ? -17.94110 -0.24895 77.59939 1.000 62.40824 202 GLN C C 1
ATOM 5129 O O . GLN C 1 210 ? -17.74791 -1.15563 76.78173 1.000 62.83773 202 GLN C O 1
ATOM 5135 N N . THR C 1 211 ? -19.15180 0.24756 77.84284 1.000 62.09274 203 THR C N 1
ATOM 5136 C CA . THR C 1 211 ? -20.33497 -0.32789 77.22279 1.000 63.77416 203 THR C CA 1
ATOM 5137 C C . THR C 1 211 ? -20.25423 -0.24851 75.69999 1.000 63.91804 203 THR C C 1
ATOM 5138 O O . THR C 1 211 ? -19.84112 0.76855 75.12808 1.000 58.99076 203 THR C O 1
ATOM 5142 N N . ILE C 1 212 ? -20.61822 -1.35158 75.04995 1.000 63.23150 204 ILE C N 1
ATOM 5143 C CA . ILE C 1 212 ? -20.91811 -1.39135 73.62290 1.000 61.27971 204 ILE C CA 1
ATOM 5144 C C . ILE C 1 212 ? -22.41632 -1.64629 73.51046 1.000 59.88180 204 ILE C C 1
ATOM 5145 O O . ILE C 1 212 ? -22.90297 -2.70537 73.92757 1.000 60.04667 204 ILE C O 1
ATOM 5150 N N . GLY C 1 213 ? -23.15067 -0.67241 72.97906 1.000 56.47488 205 GLY C N 1
ATOM 5151 C CA . GLY C 1 213 ? -24.60453 -0.74150 72.90393 1.000 57.14920 205 GLY C CA 1
ATOM 5152 C C . GLY C 1 213 ? -25.07435 -1.26657 71.56249 1.000 58.19161 205 GLY C C 1
ATOM 5153 O O . GLY C 1 213 ? -24.54674 -0.89315 70.51801 1.000 59.99725 205 GLY C O 1
ATOM 5154 N N . PHE C 1 214 ? -26.07730 -2.14069 71.59369 1.000 56.77789 206 PHE C N 1
ATOM 5155 C CA . PHE C 1 214 ? -26.65760 -2.71308 70.38508 1.000 57.65846 206 PHE C CA 1
ATOM 5156 C C . PHE C 1 214 ? -28.11065 -2.26456 70.29184 1.000 58.72455 206 PHE C C 1
ATOM 5157 O O . PHE C 1 214 ? -28.95589 -2.71073 71.07704 1.000 59.61405 206 PHE C O 1
ATOM 5165 N N . GLU C 1 215 ? -28.40760 -1.41319 69.31457 1.000 55.23731 207 GLU C N 1
ATOM 5166 C CA . GLU C 1 215 ? -29.77874 -1.03404 69.00160 1.000 56.85334 207 GLU C CA 1
ATOM 5167 C C . GLU C 1 215 ? -30.18856 -1.74768 67.72205 1.000 60.08589 207 GLU C C 1
ATOM 5168 O O . GLU C 1 215 ? -29.57936 -1.54225 66.66446 1.000 56.69512 207 GLU C O 1
ATOM 5174 N N . THR C 1 216 ? -31.21063 -2.58839 67.82541 1.000 58.89789 208 THR C N 1
ATOM 5175 C CA . THR C 1 216 ? -31.65325 -3.42347 66.72497 1.000 56.21180 208 THR C CA 1
ATOM 5176 C C . THR C 1 216 ? -33.05053 -3.00066 66.30699 1.000 62.31222 208 THR C C 1
ATOM 5177 O O . THR C 1 216 ? -33.98489 -3.02384 67.11880 1.000 58.70245 208 THR C O 1
ATOM 5181 N N . ILE C 1 217 ? -33.17873 -2.61699 65.03711 1.000 64.51712 209 ILE C N 1
ATOM 5182 C CA . ILE C 1 217 ? -34.42552 -2.16542 64.44192 1.000 64.85843 209 ILE C CA 1
ATOM 5183 C C . ILE C 1 217 ? -35.01827 -3.31622 63.64684 1.000 65.16779 209 ILE C C 1
ATOM 5184 O O . ILE C 1 217 ? -34.29974 -4.01180 62.91827 1.000 65.85030 209 ILE C O 1
ATOM 5189 N N . ARG C 1 218 ? -36.32473 -3.52548 63.77891 1.000 58.49015 210 ARG C N 1
ATOM 5190 C CA . ARG C 1 218 ? -37.01886 -4.56482 63.02818 1.000 65.35245 210 ARG C CA 1
ATOM 5191 C C . ARG C 1 218 ? -38.24027 -3.95428 62.36005 1.000 66.40462 210 ARG C C 1
ATOM 5192 O O . ARG C 1 218 ? -39.02297 -3.26076 63.01730 1.000 67.42737 210 ARG C O 1
ATOM 5200 N N . GLY C 1 219 ? -38.40100 -4.20674 61.06075 1.000 67.60450 211 GLY C N 1
ATOM 5201 C CA . GLY C 1 219 ? -39.56868 -3.72743 60.34199 1.000 67.55034 211 GLY C CA 1
ATOM 5202 C C . GLY C 1 219 ? -39.56353 -3.98016 58.84414 1.000 66.81495 211 GLY C C 1
ATOM 5203 O O . GLY C 1 219 ? -38.50581 -4.09212 58.22462 1.000 64.93429 211 GLY C O 1
ATOM 5204 N N . GLY C 1 220 ? -40.75387 -4.10153 58.26486 1.000 68.77273 212 GLY C N 1
ATOM 5205 C CA . GLY C 1 220 ? -40.89884 -4.14028 56.81863 1.000 69.52618 212 GLY C CA 1
ATOM 5206 C C . GLY C 1 220 ? -40.09931 -5.24259 56.15075 1.000 73.62063 212 GLY C C 1
ATOM 5207 O O . GLY C 1 220 ? -40.07175 -6.39444 56.60196 1.000 73.14519 212 GLY C O 1
ATOM 5208 N N . ASP C 1 221 ? -39.42941 -4.87435 55.05315 1.000 75.02590 213 ASP C N 1
ATOM 5209 C CA . ASP C 1 221 ? -38.66259 -5.79988 54.23049 1.000 73.83197 213 ASP C CA 1
ATOM 5210 C C . ASP C 1 221 ? -37.20917 -5.36275 54.11359 1.000 72.62049 213 ASP C C 1
ATOM 5211 O O . ASP C 1 221 ? -36.54766 -5.66901 53.12107 1.000 73.64799 213 ASP C O 1
ATOM 5216 N N . ILE C 1 222 ? -36.70884 -4.64378 55.12110 1.000 67.90735 214 ILE C N 1
ATOM 5217 C CA . ILE C 1 222 ? -35.35228 -4.10531 55.07947 1.000 64.81175 214 ILE C CA 1
ATOM 5218 C C . ILE C 1 222 ? -34.36396 -5.24412 54.88552 1.000 65.81446 214 ILE C C 1
ATOM 5219 O O . ILE C 1 222 ? -34.35449 -6.22089 55.64620 1.000 67.63443 214 ILE C O 1
ATOM 5224 N N . VAL C 1 223 ? -33.53286 -5.12705 53.85216 1.000 64.34671 215 VAL C N 1
ATOM 5225 C CA . VAL C 1 223 ? -32.58475 -6.18510 53.52614 1.000 63.11147 215 VAL C CA 1
ATOM 5226 C C . VAL C 1 223 ? -31.49073 -6.27237 54.57975 1.000 61.91630 215 VAL C C 1
ATOM 5227 O O . VAL C 1 223 ? -31.13099 -7.36627 55.02526 1.000 68.46093 215 VAL C O 1
ATOM 5231 N N . GLY C 1 224 ? -30.92643 -5.13252 54.97868 1.000 57.64699 216 GLY C N 1
ATOM 5232 C CA . GLY C 1 224 ? -29.90524 -5.15519 56.01574 1.000 59.88157 216 GLY C CA 1
ATOM 5233 C C . GLY C 1 224 ? -28.98739 -3.94910 56.08864 1.000 59.13680 216 GLY C C 1
ATOM 5234 O O . GLY C 1 224 ? -28.18751 -3.72505 55.17532 1.000 62.96250 216 GLY C O 1
ATOM 5235 N N . GLU C 1 225 ? -29.06352 -3.18304 57.17909 1.000 58.14546 217 GLU C N 1
ATOM 5236 C CA . GLU C 1 225 ? -28.22418 -2.00637 57.37514 1.000 57.58711 217 GLU C CA 1
ATOM 5237 C C . GLU C 1 225 ? -27.48330 -2.12346 58.70406 1.000 57.56333 217 GLU C C 1
ATOM 5238 O O . GLU C 1 225 ? -28.05376 -2.57103 59.70437 1.000 55.23128 217 GLU C O 1
ATOM 5244 N N . HIS C 1 226 ? -26.21007 -1.73279 58.71538 1.000 56.59716 218 HIS C N 1
ATOM 5245 C CA . HIS C 1 226 ? -25.39943 -1.78227 59.92798 1.000 55.28670 218 HIS C CA 1
ATOM 5246 C C . HIS C 1 226 ? -24.61674 -0.48496 60.07346 1.000 54.52003 218 HIS C C 1
ATOM 5247 O O . HIS C 1 226 ? -23.93941 -0.06073 59.13245 1.000 58.51432 218 HIS C O 1
ATOM 5254 N N . THR C 1 227 ? -24.71277 0.14520 61.24124 1.000 50.80352 219 THR C N 1
ATOM 5255 C CA . THR C 1 227 ? -24.01369 1.39178 61.52260 1.000 51.00490 219 THR C CA 1
ATOM 5256 C C . THR C 1 227 ? -23.32734 1.28812 62.87405 1.000 55.42056 219 THR C C 1
ATOM 5257 O O . THR C 1 227 ? -23.95148 0.88808 63.86464 1.000 58.19761 219 THR C O 1
ATOM 5261 N N . VAL C 1 228 ? -22.05521 1.66490 62.92183 1.000 54.00903 220 VAL C N 1
ATOM 5262 C CA . VAL C 1 228 ? -21.31214 1.76513 64.16894 1.000 50.98797 220 VAL C CA 1
ATOM 5263 C C . VAL C 1 228 ? -20.98805 3.22994 64.39126 1.000 52.05923 220 VAL C C 1
ATOM 5264 O O . VAL C 1 228 ? -20.45992 3.89631 63.49396 1.000 51.99146 220 VAL C O 1
ATOM 5268 N N . MET C 1 229 ? -21.33809 3.74029 65.56426 1.000 50.40337 221 MET C N 1
ATOM 5269 C CA . MET C 1 229 ? -21.08408 5.12796 65.92328 1.000 50.71736 221 MET C CA 1
ATOM 5270 C C . MET C 1 229 ? -19.96414 5.15754 66.95037 1.000 50.36402 221 MET C C 1
ATOM 5271 O O . MET C 1 229 ? -20.07375 4.52663 68.00631 1.000 54.00302 221 MET C O 1
ATOM 5276 N N . PHE C 1 230 ? -18.89213 5.87395 66.63883 1.000 48.28385 222 PHE C N 1
ATOM 5277 C CA . PHE C 1 230 ? -17.83494 6.18160 67.59775 1.000 49.25516 222 PHE C CA 1
ATOM 5278 C C . PHE C 1 230 ? -18.12842 7.59275 68.07661 1.000 51.17859 222 PHE C C 1
ATOM 5279 O O . PHE C 1 230 ? -17.85616 8.56579 67.37129 1.000 51.98579 222 PHE C O 1
ATOM 5287 N N . ILE C 1 231 ? -18.73493 7.69822 69.25298 1.000 57.35016 223 ILE C N 1
ATOM 5288 C CA . ILE C 1 231 ? -19.32462 8.94220 69.72787 1.000 54.12102 223 ILE C CA 1
ATOM 5289 C C . ILE C 1 231 ? -18.39280 9.56095 70.75578 1.000 52.75215 223 ILE C C 1
ATOM 5290 O O . ILE C 1 231 ? -18.27648 9.06547 71.88088 1.000 55.13078 223 ILE C O 1
ATOM 5295 N N . GLY C 1 232 ? -17.75689 10.67219 70.39703 1.000 54.13399 224 GLY C N 1
ATOM 5296 C CA . GLY C 1 232 ? -16.88202 11.37975 71.29827 1.000 55.91002 224 GLY C CA 1
ATOM 5297 C C . GLY C 1 232 ? -17.46534 12.69653 71.77228 1.000 52.50187 224 GLY C C 1
ATOM 5298 O O . GLY C 1 232 ? -18.63126 13.02050 71.54034 1.000 52.21050 224 GLY C O 1
ATOM 5299 N N . GLU C 1 233 ? -16.61517 13.46858 72.43975 1.000 58.52335 225 GLU C N 1
ATOM 5300 C CA . GLU C 1 233 ? -16.98287 14.78352 72.95208 1.000 62.76948 225 GLU C CA 1
ATOM 5301 C C . GLU C 1 233 ? -16.72895 15.81908 71.87421 1.000 60.78878 225 GLU C C 1
ATOM 5302 O O . GLU C 1 233 ? -15.57785 16.16059 71.59299 1.000 61.77316 225 GLU C O 1
ATOM 5308 N N . GLY C 1 234 ? -17.80630 16.32828 71.29561 1.000 57.37829 226 GLY C N 1
ATOM 5309 C CA . GLY C 1 234 ? -17.75436 17.30984 70.24401 1.000 58.98893 226 GLY C CA 1
ATOM 5310 C C . GLY C 1 234 ? -17.84892 16.72642 68.85403 1.000 57.98426 226 GLY C C 1
ATOM 5311 O O . GLY C 1 234 ? -18.08824 17.47312 67.89901 1.000 58.73322 226 GLY C O 1
ATOM 5312 N N . GLU C 1 235 ? -17.65330 15.41971 68.70717 1.000 52.87804 227 GLU C N 1
ATOM 5313 C CA . GLU C 1 235 ? -17.68698 14.83735 67.38086 1.000 57.05431 227 GLU C CA 1
ATOM 5314 C C . GLU C 1 235 ? -18.08414 13.37727 67.45577 1.000 55.88480 227 GLU C C 1
ATOM 5315 O O . GLU C 1 235 ? -18.12679 12.76232 68.52152 1.000 48.68122 227 GLU C O 1
ATOM 5321 N N . ARG C 1 236 ? -18.33225 12.83040 66.27467 1.000 56.31854 228 ARG C N 1
ATOM 5322 C CA . ARG C 1 236 ? -18.85054 11.49160 66.08160 1.000 52.73841 228 ARG C CA 1
ATOM 5323 C C . ARG C 1 236 ? -18.37867 11.01328 64.71749 1.000 50.51064 228 ARG C C 1
ATOM 5324 O O . ARG C 1 236 ? -18.32583 11.79873 63.76657 1.000 51.38490 228 ARG C O 1
ATOM 5332 N N . VAL C 1 237 ? -17.98939 9.74643 64.63558 1.000 48.02678 229 VAL C N 1
ATOM 5333 C CA . VAL C 1 237 ? -17.63655 9.11115 63.37618 1.000 49.35172 229 VAL C CA 1
ATOM 5334 C C . VAL C 1 237 ? -18.52705 7.88857 63.21704 1.000 51.10859 229 VAL C C 1
ATOM 5335 O O . VAL C 1 237 ? -18.65292 7.08393 64.14474 1.000 52.57755 229 VAL C O 1
ATOM 5339 N N . GLU C 1 238 ? -19.15768 7.75610 62.05326 1.000 49.34691 230 GLU C N 1
ATOM 5340 C CA . GLU C 1 238 ? -20.04701 6.63698 61.77739 1.000 47.64458 230 GLU C CA 1
ATOM 5341 C C . GLU C 1 238 ? -19.48614 5.84183 60.61162 1.000 50.25928 230 GLU C C 1
ATOM 5342 O O . GLU C 1 238 ? -19.04718 6.41824 59.60936 1.000 47.82338 230 GLU C O 1
ATOM 5348 N N . VAL C 1 239 ? -19.47418 4.52248 60.75376 1.000 50.13922 231 VAL C N 1
ATOM 5349 C CA . VAL C 1 239 ? -19.18358 3.62102 59.64880 1.000 49.81800 231 VAL C CA 1
ATOM 5350 C C . VAL C 1 239 ? -20.44489 2.81890 59.38963 1.000 51.96006 231 VAL C C 1
ATOM 5351 O O . VAL C 1 239 ? -20.98506 2.19936 60.31554 1.000 52.69756 231 VAL C O 1
ATOM 5355 N N . THR C 1 240 ? -20.91773 2.83481 58.13776 1.000 48.06965 232 THR C N 1
ATOM 5356 C CA . THR C 1 240 ? -22.20359 2.24042 57.80512 1.000 49.06749 232 THR C CA 1
ATOM 5357 C C . THR C 1 240 ? -22.08351 1.37788 56.56104 1.000 52.96269 232 THR C C 1
ATOM 5358 O O . THR C 1 240 ? -21.47346 1.78525 55.56675 1.000 53.20694 232 THR C O 1
ATOM 5362 N N . HIS C 1 241 ? -22.68149 0.18842 56.61810 1.000 53.52633 233 HIS C N 1
ATOM 5363 C CA . HIS C 1 241 ? -22.84581 -0.67687 55.45667 1.000 50.41346 233 HIS C CA 1
ATOM 5364 C C . HIS C 1 241 ? -24.32548 -0.94387 55.25491 1.000 51.75041 233 HIS C C 1
ATOM 5365 O O . HIS C 1 241 ? -25.01719 -1.33171 56.20009 1.000 56.42757 233 HIS C O 1
ATOM 5372 N N . LYS C 1 242 ? -24.80376 -0.74484 54.02737 1.000 53.28992 234 LYS C N 1
ATOM 5373 C CA . LYS C 1 242 ? -26.19813 -0.97537 53.66785 1.000 55.65825 234 LYS C CA 1
ATOM 5374 C C . LYS C 1 242 ? -26.26734 -1.89267 52.45713 1.000 59.75307 234 LYS C C 1
ATOM 5375 O O . LYS C 1 242 ? -25.56523 -1.66570 51.46622 1.000 59.55251 234 LYS C O 1
ATOM 5381 N N . ALA C 1 243 ? -27.14787 -2.88947 52.51441 1.000 59.25512 235 ALA C N 1
ATOM 5382 C CA . ALA C 1 243 ? -27.33270 -3.84447 51.42997 1.000 61.81241 235 ALA C CA 1
ATOM 5383 C C . ALA C 1 243 ? -28.62865 -3.55543 50.67504 1.000 61.59945 235 ALA C C 1
ATOM 5384 O O . ALA C 1 243 ? -29.69360 -3.41950 51.28199 1.000 66.61834 235 ALA C O 1
ATOM 5386 N N . THR C 1 244 ? -28.53376 -3.47836 49.35091 1.000 62.96519 236 THR C N 1
ATOM 5387 C CA . THR C 1 244 ? -29.70106 -3.27821 48.49568 1.000 63.34026 236 THR C CA 1
ATOM 5388 C C . THR C 1 244 ? -30.43232 -4.58934 48.22156 1.000 65.46337 236 THR C C 1
ATOM 5389 O O . THR C 1 244 ? -31.66086 -4.60823 48.07374 1.000 64.15333 236 THR C O 1
ATOM 5393 N N . ASN C 1 245 ? -29.69174 -5.68462 48.10938 1.000 66.83620 237 ASN C N 1
ATOM 5394 C CA . ASN C 1 245 ? -30.27359 -6.99221 47.87576 1.000 68.86594 237 ASN C CA 1
ATOM 5395 C C . ASN C 1 245 ? -29.39656 -8.02403 48.56761 1.000 74.89232 237 ASN C C 1
ATOM 5396 O O . ASN C 1 245 ? -28.36351 -7.69359 49.15907 1.000 76.45512 237 ASN C O 1
ATOM 5401 N N . ARG C 1 246 ? -29.80418 -9.28707 48.47213 1.000 75.93086 238 ARG C N 1
ATOM 5402 C CA . ARG C 1 246 ? -29.06211 -10.39315 49.07515 1.000 77.23697 238 ARG C CA 1
ATOM 5403 C C . ARG C 1 246 ? -28.07634 -11.01554 48.09273 1.000 79.49712 238 ARG C C 1
ATOM 5404 O O . ARG C 1 246 ? -27.91661 -12.23803 48.05582 1.000 83.75503 238 ARG C O 1
ATOM 5406 N N . MET C 1 247 ? -27.38949 -10.19851 47.28714 1.000 82.06387 239 MET C N 1
ATOM 5407 C CA . MET C 1 247 ? -26.58069 -10.71790 46.19763 1.000 82.61644 239 MET C CA 1
ATOM 5408 C C . MET C 1 247 ? -25.13707 -10.22510 46.16320 1.000 80.79731 239 MET C C 1
ATOM 5409 O O . MET C 1 247 ? -24.40231 -10.60910 45.24818 1.000 82.71093 239 MET C O 1
ATOM 5414 N N . ASN C 1 248 ? -24.69541 -9.41257 47.12057 1.000 86.72198 240 ASN C N 1
ATOM 5415 C CA . ASN C 1 248 ? -23.33157 -8.89318 47.04780 1.000 85.69136 240 ASN C CA 1
ATOM 5416 C C . ASN C 1 248 ? -22.29482 -9.89059 47.53831 1.000 82.82386 240 ASN C C 1
ATOM 5417 O O . ASN C 1 248 ? -21.10144 -9.57059 47.53986 1.000 79.46231 240 ASN C O 1
ATOM 5422 N N . PHE C 1 249 ? -22.72368 -11.07687 47.96619 1.000 75.29009 241 PHE C N 1
ATOM 5423 C CA . PHE C 1 249 ? -21.78177 -12.16945 48.18430 1.000 73.32476 241 PHE C CA 1
ATOM 5424 C C . PHE C 1 249 ? -21.10934 -12.58064 46.87093 1.000 71.42706 241 PHE C C 1
ATOM 5425 O O . PHE C 1 249 ? -19.93497 -12.97420 46.85979 1.000 66.25924 241 PHE C O 1
ATOM 5433 N N . ALA C 1 250 ? -21.84486 -12.51227 45.75506 1.000 69.34407 242 ALA C N 1
ATOM 5434 C CA . ALA C 1 250 ? -21.33280 -13.05204 44.49831 1.000 71.44210 242 ALA C CA 1
ATOM 5435 C C . ALA C 1 250 ? -20.10927 -12.28072 44.02007 1.000 66.38240 242 ALA C C 1
ATOM 5436 O O . ALA C 1 250 ? -19.06961 -12.87667 43.71400 1.000 61.10342 242 ALA C O 1
ATOM 5438 N N . ALA C 1 251 ? -20.20334 -10.94881 43.98157 1.000 66.00821 243 ALA C N 1
ATOM 5439 C CA . ALA C 1 251 ? -19.07865 -10.14547 43.51467 1.000 62.16040 243 ALA C CA 1
ATOM 5440 C C . ALA C 1 251 ? -17.83749 -10.38014 44.36826 1.000 64.25578 243 ALA C C 1
ATOM 5441 O O . ALA C 1 251 ? -16.71864 -10.46140 43.83968 1.000 61.29865 243 ALA C O 1
ATOM 5443 N N . GLY C 1 252 ? -18.01441 -10.50727 45.68879 1.000 61.87629 244 GLY C N 1
ATOM 5444 C CA . GLY C 1 252 ? -16.87822 -10.80456 46.54377 1.000 58.10140 244 GLY C CA 1
ATOM 5445 C C . GLY C 1 252 ? -16.33461 -12.20121 46.31356 1.000 61.94910 244 GLY C C 1
ATOM 5446 O O . GLY C 1 252 ? -15.12230 -12.39250 46.18982 1.000 59.91075 244 GLY C O 1
ATOM 5447 N N . ALA C 1 253 ? -17.22591 -13.18750 46.19157 1.000 61.75537 245 ALA C N 1
ATOM 5448 C CA . ALA C 1 253 ? -16.78577 -14.55644 45.96034 1.000 61.13781 245 ALA C CA 1
ATOM 5449 C C . ALA C 1 253 ? -16.04861 -14.68474 44.63430 1.000 63.39536 245 ALA C C 1
ATOM 5450 O O . ALA C 1 253 ? -14.99946 -15.33872 44.55349 1.000 62.63148 245 ALA C O 1
ATOM 5452 N N . VAL C 1 254 ? -16.57549 -14.06018 43.58257 1.000 61.85920 246 VAL C N 1
ATOM 5453 C CA . VAL C 1 254 ? -15.89149 -14.10230 42.29472 1.000 63.45332 246 VAL C CA 1
ATOM 5454 C C . VAL C 1 254 ? -14.54362 -13.39967 42.38899 1.000 65.63657 246 VAL C C 1
ATOM 5455 O O . VAL C 1 254 ? -13.53843 -13.87776 41.84641 1.000 68.06437 246 VAL C O 1
ATOM 5459 N N . ARG C 1 255 ? -14.48902 -12.27915 43.11680 1.000 62.53538 247 ARG C N 1
ATOM 5460 C CA . ARG C 1 255 ? -13.22156 -11.57424 43.28786 1.000 63.29343 247 ARG C CA 1
ATOM 5461 C C . ARG C 1 255 ? -12.20920 -12.42902 44.04329 1.000 68.17085 247 ARG C C 1
ATOM 5462 O O . ARG C 1 255 ? -11.01900 -12.43436 43.70809 1.000 71.01667 247 ARG C O 1
ATOM 5470 N N . ALA C 1 256 ? -12.66585 -13.17561 45.05374 1.000 66.74369 248 ALA C N 1
ATOM 5471 C CA . ALA C 1 256 ? -11.77390 -14.08658 45.76297 1.000 66.74593 248 ALA C CA 1
ATOM 5472 C C . ALA C 1 256 ? -11.29222 -15.21060 44.85488 1.000 69.33868 248 ALA C C 1
ATOM 5473 O O . ALA C 1 256 ? -10.13325 -15.63604 44.94633 1.000 69.58190 248 ALA C O 1
ATOM 5475 N N . ALA C 1 257 ? -12.16742 -15.71212 43.98068 1.000 69.12506 249 ALA C N 1
ATOM 5476 C CA . ALA C 1 257 ? -11.76848 -16.78394 43.07385 1.000 71.75685 249 ALA C CA 1
ATOM 5477 C C . ALA C 1 257 ? -10.66577 -16.31548 42.13094 1.000 71.13149 249 ALA C C 1
ATOM 5478 O O . ALA C 1 257 ? -9.65560 -17.00405 41.94831 1.000 71.19266 249 ALA C O 1
ATOM 5480 N N . ALA C 1 258 ? -10.83247 -15.13266 41.53379 1.000 69.32581 250 ALA C N 1
ATOM 5481 C CA . ALA C 1 258 ? -9.79629 -14.62509 40.63937 1.000 74.87635 250 ALA C CA 1
ATOM 5482 C C . ALA C 1 258 ? -8.49662 -14.36844 41.38748 1.000 77.42611 250 ALA C C 1
ATOM 5483 O O . ALA C 1 258 ? -7.40735 -14.58064 40.83955 1.000 79.28869 250 ALA C O 1
ATOM 5485 N N . TRP C 1 259 ? -8.59491 -13.93918 42.64438 1.000 74.98932 251 TRP C N 1
ATOM 5486 C CA . TRP C 1 259 ? -7.40996 -13.59888 43.42022 1.000 76.06484 251 TRP C CA 1
ATOM 5487 C C . TRP C 1 259 ? -6.59998 -14.83574 43.77355 1.000 80.73579 251 TRP C C 1
ATOM 5488 O O . TRP C 1 259 ? -5.36433 -14.80264 43.75714 1.000 83.99050 251 TRP C O 1
ATOM 5499 N N . VAL C 1 260 ? -7.28207 -15.93883 44.08962 1.000 81.55313 252 VAL C N 1
ATOM 5500 C CA . VAL C 1 260 ? -6.62091 -17.11376 44.65024 1.000 82.57318 252 VAL C CA 1
ATOM 5501 C C . VAL C 1 260 ? -5.90973 -17.96106 43.61247 1.000 85.34523 252 VAL C C 1
ATOM 5502 O O . VAL C 1 260 ? -5.10512 -18.82193 43.98492 1.000 86.75140 252 VAL C O 1
ATOM 5506 N N . VAL C 1 261 ? -6.16010 -17.73181 42.32253 1.000 84.70060 253 VAL C N 1
ATOM 5507 C CA . VAL C 1 261 ? -5.58296 -18.59174 41.29607 1.000 87.73574 253 VAL C CA 1
ATOM 5508 C C . VAL C 1 261 ? -4.06372 -18.50450 41.34360 1.000 90.41600 253 VAL C C 1
ATOM 5509 O O . VAL C 1 261 ? -3.48395 -17.41165 41.34085 1.000 91.82851 253 VAL C O 1
ATOM 5513 N N . GLY C 1 262 ? -3.41287 -19.66427 41.40378 1.000 90.35928 254 GLY C N 1
ATOM 5514 C CA . GLY C 1 262 ? -1.96489 -19.73827 41.35464 1.000 97.97808 254 GLY C CA 1
ATOM 5515 C C . GLY C 1 262 ? -1.21472 -19.34155 42.60853 1.000 100.31362 254 GLY C C 1
ATOM 5516 O O . GLY C 1 262 ? -0.02670 -19.01721 42.52362 1.000 106.63103 254 GLY C O 1
ATOM 5517 N N . ARG C 1 263 ? -1.84710 -19.38431 43.77379 1.000 101.89687 255 ARG C N 1
ATOM 5518 C CA . ARG C 1 263 ? -1.19191 -18.99900 45.01475 1.000 103.17676 255 ARG C CA 1
ATOM 5519 C C . ARG C 1 263 ? -0.79693 -20.23355 45.81633 1.000 104.09595 255 ARG C C 1
ATOM 5520 O O . ARG C 1 263 ? -1.27453 -21.34468 45.56709 1.000 104.38521 255 ARG C O 1
ATOM 5528 N N . GLU C 1 264 ? 0.11148 -20.02736 46.77063 1.000 105.95430 256 GLU C N 1
ATOM 5529 C CA . GLU C 1 264 ? 0.59217 -21.13005 47.59300 1.000 104.59400 256 GLU C CA 1
ATOM 5530 C C . GLU C 1 264 ? -0.56337 -21.75821 48.36145 1.000 102.91603 256 GLU C C 1
ATOM 5531 O O . GLU C 1 264 ? -1.52680 -21.08647 48.74072 1.000 102.29143 256 GLU C O 1
ATOM 5533 N N . ALA C 1 265 ? -0.45814 -23.06238 48.59244 1.000 105.10417 257 ALA C N 1
ATOM 5534 C CA . ALA C 1 265 ? -1.54173 -23.81875 49.21110 1.000 103.91280 257 ALA C CA 1
ATOM 5535 C C . ALA C 1 265 ? -1.65074 -23.43880 50.68148 1.000 106.36974 257 ALA C C 1
ATOM 5536 O O . ALA C 1 265 ? -0.91782 -23.94845 51.52979 1.000 108.27083 257 ALA C O 1
ATOM 5538 N N . ARG C 1 266 ? -2.58067 -22.54381 50.99193 1.000 110.61744 258 ARG C N 1
ATOM 5539 C CA . ARG C 1 266 ? -2.91968 -22.22503 52.36736 1.000 109.84141 258 ARG C CA 1
ATOM 5540 C C . ARG C 1 266 ? -4.42792 -22.04847 52.44559 1.000 106.13157 258 ARG C C 1
ATOM 5541 O O . ARG C 1 266 ? -5.13741 -22.13715 51.43794 1.000 106.81473 258 ARG C O 1
ATOM 5543 N N . LYS C 1 267 ? -4.92145 -21.77810 53.64792 1.000 99.35257 259 LYS C N 1
ATOM 5544 C CA . LYS C 1 267 ? -6.30043 -21.35115 53.82265 1.000 92.74632 259 LYS C CA 1
ATOM 5545 C C . LYS C 1 267 ? -6.32031 -19.83223 53.87510 1.000 90.31202 259 LYS C C 1
ATOM 5546 O O . LYS C 1 267 ? -5.56085 -19.22237 54.63459 1.000 88.89138 259 LYS C O 1
ATOM 5552 N N . TYR C 1 268 ? -7.16664 -19.23296 53.04314 1.000 87.88846 260 TYR C N 1
ATOM 5553 C CA . TYR C 1 268 ? -7.29322 -17.79489 52.89201 1.000 79.56233 260 TYR C CA 1
ATOM 5554 C C . TYR C 1 268 ? -8.69461 -17.36039 53.28956 1.000 77.14507 260 TYR C C 1
ATOM 5555 O O . TYR C 1 268 ? -9.65084 -18.13661 53.21609 1.000 78.76397 260 TYR C O 1
ATOM 5564 N N . ASP C 1 269 ? -8.81353 -16.09641 53.68449 1.000 74.66776 261 ASP C N 1
ATOM 5565 C CA . ASP C 1 269 ? -10.10433 -15.47395 53.92540 1.000 73.88320 261 ASP C CA 1
ATOM 5566 C C . ASP C 1 269 ? -10.17185 -14.17730 53.11949 1.000 74.94305 261 ASP C C 1
ATOM 5567 O O . ASP C 1 269 ? -9.24890 -13.83568 52.37384 1.000 75.06677 261 ASP C O 1
ATOM 5572 N N . MET C 1 270 ? -11.28315 -13.45448 53.25565 1.000 72.31751 262 MET C N 1
ATOM 5573 C CA . MET C 1 270 ? -11.47090 -12.23404 52.47993 1.000 70.50794 262 MET C CA 1
ATOM 5574 C C . MET C 1 270 ? -10.53555 -11.11845 52.92640 1.000 72.55736 262 MET C C 1
ATOM 5575 O O . MET C 1 270 ? -10.28020 -10.19631 52.14698 1.000 72.71443 262 MET C O 1
ATOM 5580 N N . LYS C 1 271 ? -10.00941 -11.18516 54.15255 1.000 80.49939 263 LYS C N 1
ATOM 5581 C CA . LYS C 1 271 ? -8.99931 -10.21618 54.57150 1.000 81.30222 263 LYS C CA 1
ATOM 5582 C C . LYS C 1 271 ? -7.75303 -10.31996 53.70051 1.000 83.45249 263 LYS C C 1
ATOM 5583 O O . LYS C 1 271 ? -7.12755 -9.30568 53.36711 1.000 84.80540 263 LYS C O 1
ATOM 5589 N N . ASP C 1 272 ? -7.37459 -11.54503 53.33405 1.000 78.40272 264 ASP C N 1
ATOM 5590 C CA . ASP C 1 272 ? -6.27352 -11.75686 52.40407 1.000 76.25365 264 ASP C CA 1
ATOM 5591 C C . ASP C 1 272 ? -6.63008 -11.24692 51.01160 1.000 78.10492 264 ASP C C 1
ATOM 5592 O O . ASP C 1 272 ? -5.82978 -10.56147 50.36053 1.000 76.81299 264 ASP C O 1
ATOM 5597 N N . VAL C 1 273 ? -7.82808 -11.59391 50.53523 1.000 75.09085 265 VAL C N 1
ATOM 5598 C CA . VAL C 1 273 ? -8.23923 -11.25468 49.17750 1.000 73.01008 265 VAL C CA 1
ATOM 5599 C C . VAL C 1 273 ? -8.23763 -9.74606 48.97814 1.000 74.38202 265 VAL C C 1
ATOM 5600 O O . VAL C 1 273 ? -7.79322 -9.23782 47.93854 1.000 73.26483 265 VAL C O 1
ATOM 5604 N N . LEU C 1 274 ? -8.72959 -9.00938 49.96795 1.000 72.56136 266 LEU C N 1
ATOM 5605 C CA . LEU C 1 274 ? -8.88955 -7.57240 49.85968 1.000 69.68304 266 LEU C CA 1
ATOM 5606 C C . LEU C 1 274 ? -7.67195 -6.79587 50.34117 1.000 74.95716 266 LEU C C 1
ATOM 5607 O O . LEU C 1 274 ? -7.69312 -5.55922 50.30688 1.000 74.87718 266 LEU C O 1
ATOM 5612 N N . GLY C 1 275 ? -6.61547 -7.47783 50.77287 1.000 74.27250 267 GLY C N 1
ATOM 5613 C CA . GLY C 1 275 ? -5.42678 -6.78575 51.24272 1.000 72.13117 267 GLY C CA 1
ATOM 5614 C C . GLY C 1 275 ? -5.63144 -6.01271 52.52699 1.000 84.20071 267 GLY C C 1
ATOM 5615 O O . GLY C 1 275 ? -5.08642 -4.91080 52.67814 1.000 88.11258 267 GLY C O 1
ATOM 5616 N N . LEU C 1 276 ? -6.40486 -6.56669 53.46061 1.000 82.19676 268 LEU C N 1
ATOM 5617 C CA . LEU C 1 276 ? -6.77450 -5.87945 54.69210 1.000 85.68808 268 LEU C CA 1
ATOM 5618 C C . LEU C 1 276 ? -5.89609 -6.21813 55.88841 1.000 92.46119 268 LEU C C 1
ATOM 5619 O O . LEU C 1 276 ? -5.91669 -5.47830 56.87709 1.000 95.62085 268 LEU C O 1
ATOM 5624 N N . ASN C 1 277 ? -5.14693 -7.31469 55.84049 1.000 95.71886 269 ASN C N 1
ATOM 5625 C CA . ASN C 1 277 ? -4.33584 -7.71766 56.98517 1.000 104.76274 269 ASN C CA 1
ATOM 5626 C C . ASN C 1 277 ? -3.12977 -6.81745 57.23267 1.000 113.02922 269 ASN C C 1
ATOM 5627 O O . ASN C 1 277 ? -2.39358 -7.07202 58.19239 1.000 118.59715 269 ASN C O 1
ATOM 5632 N N . ASP C 1 278 ? -2.90598 -5.78749 56.42044 1.000 121.35466 270 ASP C N 1
ATOM 5633 C CA . ASP C 1 278 ? -1.79896 -4.85892 56.65000 1.000 128.22504 270 ASP C CA 1
ATOM 5634 C C . ASP C 1 278 ? -1.94141 -4.13564 57.99340 1.000 130.44705 270 ASP C C 1
ATOM 5635 O O . ASP C 1 278 ? -1.24012 -4.44626 58.96000 1.000 132.45178 270 ASP C O 1
ATOM 5637 N N . ALA D 1 12 ? -67.15692 -6.93294 48.77824 1.000 125.42169 4 ALA D N 1
ATOM 5638 C CA . ALA D 1 12 ? -65.80865 -6.68900 48.27811 1.000 122.53271 4 ALA D CA 1
ATOM 5639 C C . ALA D 1 12 ? -65.83254 -6.30962 46.80019 1.000 122.72944 4 ALA D C 1
ATOM 5640 O O . ALA D 1 12 ? -66.67890 -6.78750 46.04099 1.000 125.72138 4 ALA D O 1
ATOM 5642 N N . PRO D 1 13 ? -64.90364 -5.44900 46.39732 1.000 121.13090 5 PRO D N 1
ATOM 5643 C CA . PRO D 1 13 ? -64.85615 -4.99617 45.00393 1.000 123.59205 5 PRO D CA 1
ATOM 5644 C C . PRO D 1 13 ? -64.10426 -5.95972 44.09628 1.000 121.81883 5 PRO D C 1
ATOM 5645 O O . PRO D 1 13 ? -63.14469 -6.62218 44.49907 1.000 120.81324 5 PRO D O 1
ATOM 5649 N N . ARG D 1 14 ? -64.56410 -6.03085 42.84799 1.000 119.30696 6 ARG D N 1
ATOM 5650 C CA . ARG D 1 14 ? -63.95015 -6.86823 41.82224 1.000 117.79444 6 ARG D CA 1
ATOM 5651 C C . ARG D 1 14 ? -63.03359 -5.99444 40.96824 1.000 114.49319 6 ARG D C 1
ATOM 5652 O O . ARG D 1 14 ? -63.50211 -5.09698 40.25890 1.000 116.12397 6 ARG D O 1
ATOM 5654 N N . ILE D 1 15 ? -61.72823 -6.24866 41.05048 1.000 109.28848 7 ILE D N 1
ATOM 5655 C CA . ILE D 1 15 ? -60.70838 -5.42231 40.41100 1.000 106.35916 7 ILE D CA 1
ATOM 5656 C C . ILE D 1 15 ? -60.13321 -6.15720 39.20954 1.000 106.39879 7 ILE D C 1
ATOM 5657 O O . ILE D 1 15 ? -59.65017 -7.28864 39.33847 1.000 105.79946 7 ILE D O 1
ATOM 5662 N N . GLY D 1 16 ? -60.16796 -5.50703 38.05011 1.000 103.19143 8 GLY D N 1
ATOM 5663 C CA . GLY D 1 16 ? -59.53263 -6.02199 36.84694 1.000 99.44967 8 GLY D CA 1
ATOM 5664 C C . GLY D 1 16 ? -58.20635 -5.31900 36.58604 1.000 96.54471 8 GLY D C 1
ATOM 5665 O O . GLY D 1 16 ? -58.05998 -4.12865 36.85901 1.000 96.85700 8 GLY D O 1
ATOM 5666 N N . ILE D 1 17 ? -57.24778 -6.07471 36.06186 1.000 94.87958 9 ILE D N 1
ATOM 5667 C CA . ILE D 1 17 ? -55.90491 -5.57425 35.77905 1.000 94.27813 9 ILE D CA 1
ATOM 5668 C C . ILE D 1 17 ? -55.67786 -5.58589 34.27363 1.000 98.09622 9 ILE D C 1
ATOM 5669 O O . ILE D 1 17 ? -55.80177 -6.63369 33.62780 1.000 102.93726 9 ILE D O 1
ATOM 5674 N N . LEU D 1 18 ? -55.33941 -4.42652 33.71691 1.000 98.01688 10 LEU D N 1
ATOM 5675 C CA . LEU D 1 18 ? -54.99264 -4.31510 32.30804 1.000 97.48251 10 LEU D CA 1
ATOM 5676 C C . LEU D 1 18 ? -53.49162 -4.48642 32.11553 1.000 101.82681 10 LEU D C 1
ATOM 5677 O O . LEU D 1 18 ? -52.69243 -4.17855 33.00499 1.000 101.73626 10 LEU D O 1
ATOM 5682 N N . GLY D 1 19 ? -53.11681 -4.98636 30.94092 1.000 101.80042 11 GLY D N 1
ATOM 5683 C CA . GLY D 1 19 ? -51.72146 -5.30287 30.68208 1.000 100.21326 11 GLY D CA 1
ATOM 5684 C C . GLY D 1 19 ? -51.18181 -6.33968 31.63990 1.000 104.50499 11 GLY D C 1
ATOM 5685 O O . GLY D 1 19 ? -50.04445 -6.21627 32.11294 1.000 107.42494 11 GLY D O 1
ATOM 5686 N N . ALA D 1 20 ? -51.97652 -7.36946 31.93519 1.000 106.38507 12 ALA D N 1
ATOM 5687 C CA . ALA D 1 20 ? -51.62637 -8.31567 32.98549 1.000 107.57279 12 ALA D CA 1
ATOM 5688 C C . ALA D 1 20 ? -50.41750 -9.17968 32.64645 1.000 110.61305 12 ALA D C 1
ATOM 5689 O O . ALA D 1 20 ? -49.90391 -9.86394 33.53723 1.000 110.65066 12 ALA D O 1
ATOM 5691 N N . GLY D 1 21 ? -49.93330 -9.14937 31.40321 1.000 109.66434 13 GLY D N 1
ATOM 5692 C CA . GLY D 1 21 ? -48.76669 -9.93943 31.05439 1.000 107.09559 13 GLY D CA 1
ATOM 5693 C C . GLY D 1 21 ? -47.46210 -9.25138 31.38684 1.000 110.01112 13 GLY D C 1
ATOM 5694 O O . GLY D 1 21 ? -46.45842 -9.91995 31.66096 1.000 108.73477 13 GLY D O 1
ATOM 5695 N N . GLY D 1 22 ? -47.45089 -7.92189 31.35727 1.000 109.06167 14 GLY D N 1
ATOM 5696 C CA . GLY D 1 22 ? -46.24428 -7.15892 31.57997 1.000 109.35938 14 GLY D CA 1
ATOM 5697 C C . GLY D 1 22 ? -45.74849 -7.26023 33.01115 1.000 105.48236 14 GLY D C 1
ATOM 5698 O O . GLY D 1 22 ? -46.34127 -7.90323 33.87953 1.000 101.51445 14 GLY D O 1
ATOM 5699 N N . ARG D 1 23 ? -44.60655 -6.60933 33.24669 1.000 105.29056 15 ARG D N 1
ATOM 5700 C CA . ARG D 1 23 ? -44.02362 -6.59466 34.58270 1.000 103.83614 15 ARG D CA 1
ATOM 5701 C C . ARG D 1 23 ? -44.98126 -5.96373 35.58173 1.000 103.49031 15 ARG D C 1
ATOM 5702 O O . ARG D 1 23 ? -45.28323 -6.55082 36.62725 1.000 102.47436 15 ARG D O 1
ATOM 5704 N N . MET D 1 24 ? -45.50197 -4.77782 35.25505 1.000 98.72163 16 MET D N 1
ATOM 5705 C CA . MET D 1 24 ? -46.38034 -4.08188 36.18761 1.000 97.24446 16 MET D CA 1
ATOM 5706 C C . MET D 1 24 ? -47.71142 -4.80173 36.35270 1.000 95.55327 16 MET D C 1
ATOM 5707 O O . MET D 1 24 ? -48.27543 -4.80662 37.45342 1.000 93.08159 16 MET D O 1
ATOM 5712 N N . GLY D 1 25 ? -48.22095 -5.41703 35.28295 1.000 97.94750 17 GLY D N 1
ATOM 5713 C CA . GLY D 1 25 ? -49.46532 -6.16060 35.39285 1.000 97.25076 17 GLY D CA 1
ATOM 5714 C C . GLY D 1 25 ? -49.36782 -7.31152 36.37554 1.000 97.15133 17 GLY D C 1
ATOM 5715 O O . GLY D 1 25 ? -50.25841 -7.51447 37.20459 1.000 96.43255 17 GLY D O 1
ATOM 5716 N N . ARG D 1 26 ? -48.28082 -8.08480 36.29432 1.000 103.01199 18 ARG D N 1
ATOM 5717 C CA . ARG D 1 26 ? -48.10120 -9.20063 37.21768 1.000 100.26451 18 ARG D CA 1
ATOM 5718 C C . ARG D 1 26 ? -48.02890 -8.71162 38.66062 1.000 96.84774 18 ARG D C 1
ATOM 5719 O O . ARG D 1 26 ? -48.60847 -9.32709 39.56281 1.000 94.34631 18 ARG D O 1
ATOM 5721 N N . ILE D 1 27 ? -47.33286 -7.59669 38.89497 1.000 90.82362 19 ILE D N 1
ATOM 5722 C CA . ILE D 1 27 ? -47.24545 -7.04391 40.24417 1.000 90.75076 19 ILE D CA 1
ATOM 5723 C C . ILE D 1 27 ? -48.61847 -6.59681 40.72206 1.000 90.05609 19 ILE D C 1
ATOM 5724 O O . ILE D 1 27 ? -48.97838 -6.78154 41.89334 1.000 89.19274 19 ILE D O 1
ATOM 5729 N N . LEU D 1 28 ? -49.40354 -5.99352 39.82527 1.000 90.88994 20 LEU D N 1
ATOM 5730 C CA . LEU D 1 28 ? -50.74153 -5.54832 40.19590 1.000 91.44323 20 LEU D CA 1
ATOM 5731 C C . LEU D 1 28 ? -51.62900 -6.72976 40.57286 1.000 94.05438 20 LEU D C 1
ATOM 5732 O O . LEU D 1 28 ? -52.46986 -6.62359 41.47420 1.000 93.86984 20 LEU D O 1
ATOM 5737 N N . ILE D 1 29 ? -51.45361 -7.86744 39.89777 1.000 91.84850 21 ILE D N 1
ATOM 5738 C CA . ILE D 1 29 ? -52.21041 -9.06382 40.25564 1.000 91.93687 21 ILE D CA 1
ATOM 5739 C C . ILE D 1 29 ? -51.84549 -9.52452 41.66318 1.000 94.48224 21 ILE D C 1
ATOM 5740 O O . ILE D 1 29 ? -52.71828 -9.89205 42.46135 1.000 94.82970 21 ILE D O 1
ATOM 5745 N N . GLN D 1 30 ? -50.54941 -9.51480 41.98831 1.000 93.06606 22 GLN D N 1
ATOM 5746 C CA . GLN D 1 30 ? -50.11347 -9.86176 43.33847 1.000 91.84871 22 GLN D CA 1
ATOM 5747 C C . GLN D 1 30 ? -50.69528 -8.90926 44.37217 1.000 92.20640 22 GLN D C 1
ATOM 5748 O O . GLN D 1 30 ? -51.11072 -9.33593 45.45619 1.000 93.14495 22 GLN D O 1
ATOM 5754 N N . ALA D 1 31 ? -50.73278 -7.61303 44.05310 1.000 92.05289 23 ALA D N 1
ATOM 5755 C CA . ALA D 1 31 ? -51.20947 -6.62800 45.01679 1.000 93.96065 23 ALA D CA 1
ATOM 5756 C C . ALA D 1 31 ? -52.68981 -6.81962 45.30942 1.000 96.05974 23 ALA D C 1
ATOM 5757 O O . ALA D 1 31 ? -53.13166 -6.65217 46.45400 1.000 96.39921 23 ALA D O 1
ATOM 5759 N N . VAL D 1 32 ? -53.46698 -7.17881 44.28541 1.000 95.41553 24 VAL D N 1
ATOM 5760 C CA . VAL D 1 32 ? -54.88537 -7.46198 44.48300 1.000 95.84266 24 VAL D CA 1
ATOM 5761 C C . VAL D 1 32 ? -55.05427 -8.64053 45.43431 1.000 100.06905 24 VAL D C 1
ATOM 5762 O O . VAL D 1 32 ? -55.84983 -8.59181 46.38005 1.000 103.53819 24 VAL D O 1
ATOM 5766 N N . GLN D 1 33 ? -54.29186 -9.71364 45.20682 1.000 99.77374 25 GLN D N 1
ATOM 5767 C CA . GLN D 1 33 ? -54.39191 -10.88303 46.07205 1.000 100.64646 25 GLN D CA 1
ATOM 5768 C C . GLN D 1 33 ? -53.79020 -10.60915 47.44639 1.000 101.83799 25 GLN D C 1
ATOM 5769 O O . GLN D 1 33 ? -54.32105 -11.07245 48.46253 1.000 103.09009 25 GLN D O 1
ATOM 5771 N N . GLN D 1 34 ? -52.69599 -9.84094 47.50373 1.000 98.61815 26 GLN D N 1
ATOM 5772 C CA . GLN D 1 34 ? -52.07686 -9.54391 48.79384 1.000 100.26789 26 GLN D CA 1
ATOM 5773 C C . GLN D 1 34 ? -52.97963 -8.67938 49.66518 1.000 103.15613 26 GLN D C 1
ATOM 5774 O O . GLN D 1 34 ? -52.88471 -8.73233 50.89570 1.000 105.25437 26 GLN D O 1
ATOM 5776 N N . ALA D 1 35 ? -53.85132 -7.88217 49.05495 1.000 107.75065 27 ALA D N 1
ATOM 5777 C CA . ALA D 1 35 ? -54.80361 -7.05905 49.78573 1.000 105.73815 27 ALA D CA 1
ATOM 5778 C C . ALA D 1 35 ? -56.07080 -7.81594 50.14272 1.000 108.08960 27 ALA D C 1
ATOM 5779 O O . ALA D 1 35 ? -56.97735 -7.23264 50.75118 1.000 107.51618 27 ALA D O 1
ATOM 5781 N N . GLY D 1 36 ? -56.15259 -9.09076 49.77280 1.000 111.11777 28 GLY D N 1
ATOM 5782 C CA . GLY D 1 36 ? -57.33098 -9.87845 50.03687 1.000 113.36481 28 GLY D CA 1
ATOM 5783 C C . GLY D 1 36 ? -58.45806 -9.74551 49.04238 1.000 114.78601 28 GLY D C 1
ATOM 5784 O O . GLY D 1 36 ? -59.54532 -10.26712 49.30998 1.000 116.30670 28 GLY D O 1
ATOM 5785 N N . TYR D 1 37 ? -58.26537 -9.03316 47.93617 1.000 109.58207 29 TYR D N 1
ATOM 5786 C CA . TYR D 1 37 ? -59.35988 -8.85853 46.99011 1.000 111.49129 29 TYR D CA 1
ATOM 5787 C C . TYR D 1 37 ? -59.39970 -10.01791 46.00514 1.000 115.75520 29 TYR D C 1
ATOM 5788 O O . TYR D 1 37 ? -58.44790 -10.80170 45.87435 1.000 112.45127 29 TYR D O 1
ATOM 5797 N N . GLN D 1 38 ? -60.53764 -10.11709 45.31768 1.000 117.47645 30 GLN D N 1
ATOM 5798 C CA . GLN D 1 38 ? -60.74113 -11.07916 44.24918 1.000 117.12008 30 GLN D CA 1
ATOM 5799 C C . GLN D 1 38 ? -60.35913 -10.42019 42.93019 1.000 116.64675 30 GLN D C 1
ATOM 5800 O O . GLN D 1 38 ? -60.84544 -9.32615 42.61483 1.000 115.11686 30 GLN D O 1
ATOM 5802 N N . LEU D 1 39 ? -59.48394 -11.07516 42.17187 1.000 113.14884 31 LEU D N 1
ATOM 5803 C CA . LEU D 1 39 ? -59.12936 -10.58082 40.84775 1.000 109.66406 31 LEU D CA 1
ATOM 5804 C C . LEU D 1 39 ? -60.31339 -10.74606 39.90749 1.000 108.88772 31 LEU D C 1
ATOM 5805 O O . LEU D 1 39 ? -60.75155 -11.86971 39.64545 1.000 110.62134 31 LEU D O 1
ATOM 5810 N N . GLY D 1 40 ? -60.84346 -9.62457 39.41531 1.000 105.23625 32 GLY D N 1
ATOM 5811 C CA . GLY D 1 40 ? -62.02186 -9.67988 38.57029 1.000 108.64166 32 GLY D CA 1
ATOM 5812 C C . GLY D 1 40 ? -61.74443 -10.00747 37.11851 1.000 111.28874 32 GLY D C 1
ATOM 5813 O O . GLY D 1 40 ? -62.57973 -10.63585 36.45893 1.000 112.71749 32 GLY D O 1
ATOM 5814 N N . ALA D 1 41 ? -60.58634 -9.60071 36.60013 1.000 106.33348 33 ALA D N 1
ATOM 5815 C CA . ALA D 1 41 ? -60.24376 -9.83287 35.20125 1.000 104.76460 33 ALA D CA 1
ATOM 5816 C C . ALA D 1 41 ? -58.76824 -9.52696 34.99802 1.000 102.80534 33 ALA D C 1
ATOM 5817 O O . ALA D 1 41 ? -58.14914 -8.81227 35.79330 1.000 101.02382 33 ALA D O 1
ATOM 5819 N N . ALA D 1 42 ? -58.21308 -10.09952 33.92881 1.000 105.87838 34 ALA D N 1
ATOM 5820 C CA . ALA D 1 42 ? -56.83940 -9.84859 33.50321 1.000 107.80238 34 ALA D CA 1
ATOM 5821 C C . ALA D 1 42 ? -56.79436 -9.79587 31.98162 1.000 117.19947 34 ALA D C 1
ATOM 5822 O O . ALA D 1 42 ? -57.01972 -10.81555 31.32157 1.000 121.48144 34 ALA D O 1
ATOM 5824 N N . VAL D 1 43 ? -56.49077 -8.62193 31.42521 1.000 109.17385 35 VAL D N 1
ATOM 5825 C CA . VAL D 1 43 ? -56.56947 -8.37323 29.98838 1.000 112.86521 35 VAL D CA 1
ATOM 5826 C C . VAL D 1 43 ? -55.16706 -8.09380 29.46272 1.000 111.30924 35 VAL D C 1
ATOM 5827 O O . VAL D 1 43 ? -54.35015 -7.47291 30.15265 1.000 107.83249 35 VAL D O 1
ATOM 5831 N N . VAL D 1 44 ? -54.88970 -8.55497 28.23944 1.000 119.18432 36 VAL D N 1
ATOM 5832 C CA . VAL D 1 44 ? -53.59537 -8.38297 27.59510 1.000 121.00750 36 VAL D CA 1
ATOM 5833 C C . VAL D 1 44 ? -53.80131 -7.81828 26.18938 1.000 126.26413 36 VAL D C 1
ATOM 5834 O O . VAL D 1 44 ? -54.92707 -7.60218 25.74011 1.000 124.64125 36 VAL D O 1
ATOM 5838 N N . ARG D 1 45 ? -52.68505 -7.55874 25.50938 1.000 122.30770 37 ARG D N 1
ATOM 5839 C CA . ARG D 1 45 ? -52.73192 -7.09892 24.12980 1.000 128.21864 37 ARG D CA 1
ATOM 5840 C C . ARG D 1 45 ? -53.42909 -8.13828 23.25598 1.000 133.22662 37 ARG D C 1
ATOM 5841 O O . ARG D 1 45 ? -53.20682 -9.34286 23.42950 1.000 134.26330 37 ARG D O 1
ATOM 5843 N N . PRO D 1 46 ? -54.26612 -7.71463 22.30299 1.000 135.72312 38 PRO D N 1
ATOM 5844 C CA . PRO D 1 46 ? -55.00924 -8.69090 21.48864 1.000 134.90360 38 PRO D CA 1
ATOM 5845 C C . PRO D 1 46 ? -54.12062 -9.63262 20.69514 1.000 138.41850 38 PRO D C 1
ATOM 5846 O O . PRO D 1 46 ? -54.61931 -10.65337 20.20634 1.000 140.75981 38 PRO D O 1
ATOM 5850 N N . GLU D 1 47 ? -52.82964 -9.33389 20.55267 1.000 140.74552 39 GLU D N 1
ATOM 5851 C CA . GLU D 1 47 ? -51.90718 -10.20737 19.84078 1.000 142.47951 39 GLU D CA 1
ATOM 5852 C C . GLU D 1 47 ? -50.96563 -10.94507 20.78803 1.000 145.07346 39 GLU D C 1
ATOM 5853 O O . GLU D 1 47 ? -49.95373 -11.49614 20.34251 1.000 148.41665 39 GLU D O 1
ATOM 5855 N N . SER D 1 48 ? -51.28153 -10.97451 22.08323 1.000 145.24458 40 SER D N 1
ATOM 5856 C CA . SER D 1 48 ? -50.39759 -11.59097 23.06261 1.000 144.87408 40 SER D CA 1
ATOM 5857 C C . SER D 1 48 ? -50.49108 -13.11291 22.99754 1.000 146.76088 40 SER D C 1
ATOM 5858 O O . SER D 1 48 ? -51.52550 -13.68528 22.64012 1.000 141.25458 40 SER D O 1
ATOM 5861 N N . THR D 1 49 ? -49.38034 -13.76505 23.34598 1.000 158.39769 41 THR D N 1
ATOM 5862 C CA . THR D 1 49 ? -49.31596 -15.22324 23.34200 1.000 154.39230 41 THR D CA 1
ATOM 5863 C C . THR D 1 49 ? -50.10770 -15.84575 24.48743 1.000 151.11446 41 THR D C 1
ATOM 5864 O O . THR D 1 49 ? -50.61766 -16.96380 24.35145 1.000 151.08232 41 THR D O 1
ATOM 5868 N N . LEU D 1 50 ? -50.25247 -15.13374 25.59930 1.000 141.33845 42 LEU D N 1
ATOM 5869 C CA . LEU D 1 50 ? -50.69598 -15.72453 26.85581 1.000 131.47061 42 LEU D CA 1
ATOM 5870 C C . LEU D 1 50 ? -52.21100 -15.81281 27.01858 1.000 130.15058 42 LEU D C 1
ATOM 5871 O O . LEU D 1 50 ? -52.66944 -16.23917 28.08336 1.000 129.80868 42 LEU D O 1
ATOM 5873 N N . ILE D 1 51 ? -52.99761 -15.41573 26.01640 1.000 126.91410 43 ILE D N 1
ATOM 5874 C CA . ILE D 1 51 ? -54.45327 -15.48056 26.13972 1.000 124.81509 43 ILE D CA 1
ATOM 5875 C C . ILE D 1 51 ? -54.88045 -16.91468 26.42833 1.000 127.45076 43 ILE D C 1
ATOM 5876 O O . ILE D 1 51 ? -54.61153 -17.83171 25.64117 1.000 126.39987 43 ILE D O 1
ATOM 5878 N N . GLY D 1 52 ? -55.57594 -17.10792 27.55414 1.000 132.17510 44 GLY D N 1
ATOM 5879 C CA . GLY D 1 52 ? -56.03053 -18.40954 28.00330 1.000 131.55899 44 GLY D CA 1
ATOM 5880 C C . GLY D 1 52 ? -55.29163 -18.96248 29.20815 1.000 131.83433 44 GLY D C 1
ATOM 5881 O O . GLY D 1 52 ? -55.83530 -19.83054 29.90352 1.000 133.83878 44 GLY D O 1
ATOM 5882 N N . ALA D 1 53 ? -54.07161 -18.50021 29.46929 1.000 125.13308 45 ALA D N 1
ATOM 5883 C CA . ALA D 1 53 ? -53.31917 -18.94360 30.63404 1.000 122.56685 45 ALA D CA 1
ATOM 5884 C C . ALA D 1 53 ? -53.88417 -18.31527 31.90909 1.000 127.56669 45 ALA D C 1
ATOM 5885 O O . ALA D 1 53 ? -54.58931 -17.30323 31.87457 1.000 128.26124 45 ALA D O 1
ATOM 5887 N N . ASP D 1 54 ? -53.56594 -18.93037 33.04908 1.000 124.00259 46 ASP D N 1
ATOM 5888 C CA . ASP D 1 54 ? -54.08902 -18.47108 34.33257 1.000 123.73550 46 ASP D CA 1
ATOM 5889 C C . ASP D 1 54 ? -53.29098 -17.28133 34.85856 1.000 120.72834 46 ASP D C 1
ATOM 5890 O O . ASP D 1 54 ? -52.05888 -17.32610 34.92970 1.000 119.64461 46 ASP D O 1
ATOM 5895 N N . ALA D 1 55 ? -54.00842 -16.22111 35.24376 1.000 123.61837 47 ALA D N 1
ATOM 5896 C CA . ALA D 1 55 ? -53.35973 -15.00289 35.72257 1.000 119.41559 47 ALA D CA 1
ATOM 5897 C C . ALA D 1 55 ? -52.58542 -15.23846 37.01242 1.000 120.14763 47 ALA D C 1
ATOM 5898 O O . ALA D 1 55 ? -51.46824 -14.73266 37.17221 1.000 118.42937 47 ALA D O 1
ATOM 5900 N N . GLY D 1 56 ? -53.16746 -15.98387 37.95345 1.000 120.45189 48 GLY D N 1
ATOM 5901 C CA . GLY D 1 56 ? -52.47544 -16.22780 39.20813 1.000 120.45190 48 GLY D CA 1
ATOM 5902 C C . GLY D 1 56 ? -51.18031 -16.98670 39.00419 1.000 122.63986 48 GLY D C 1
ATOM 5903 O O . GLY D 1 56 ? -50.13894 -16.62948 39.56225 1.000 121.38559 48 GLY D O 1
ATOM 5904 N N . GLU D 1 57 ? -51.23102 -18.05585 38.20560 1.000 122.75440 49 GLU D N 1
ATOM 5905 C CA . GLU D 1 57 ? -50.01551 -18.79437 37.88618 1.000 122.03552 49 GLU D CA 1
ATOM 5906 C C . GLU D 1 57 ? -49.03548 -17.90684 37.12904 1.000 119.24353 49 GLU D C 1
ATOM 5907 O O . GLU D 1 57 ? -47.84671 -17.84623 37.46511 1.000 117.00371 49 GLU D O 1
ATOM 5909 N N . LEU D 1 58 ? -49.53344 -17.17449 36.12454 1.000 119.18995 50 LEU D N 1
ATOM 5910 C CA . LEU D 1 58 ? -48.66892 -16.30343 35.33454 1.000 116.49673 50 LEU D CA 1
ATOM 5911 C C . LEU D 1 58 ? -48.03648 -15.22069 36.19422 1.000 118.68605 50 LEU D C 1
ATOM 5912 O O . LEU D 1 58 ? -46.91573 -14.78083 35.91239 1.000 119.06540 50 LEU D O 1
ATOM 5914 N N . ALA D 1 59 ? -48.73421 -14.77816 37.23924 1.000 117.13813 51 ALA D N 1
ATOM 5915 C CA . ALA D 1 59 ? -48.19917 -13.78400 38.15632 1.000 114.18529 51 ALA D CA 1
ATOM 5916 C C . ALA D 1 59 ? -47.34939 -14.39262 39.26231 1.000 114.27650 51 ALA D C 1
ATOM 5917 O O . ALA D 1 59 ? -46.76925 -13.64421 40.05371 1.000 114.15117 51 ALA D O 1
ATOM 5919 N N . GLY D 1 60 ? -47.27041 -15.71762 39.34906 1.000 117.70595 52 GLY D N 1
ATOM 5920 C CA . GLY D 1 60 ? -46.42871 -16.35963 40.33707 1.000 120.18092 52 GLY D CA 1
ATOM 5921 C C . GLY D 1 60 ? -47.05146 -16.59016 41.69711 1.000 123.58645 52 GLY D C 1
ATOM 5922 O O . GLY D 1 60 ? -46.32075 -16.89843 42.64674 1.000 120.50487 52 GLY D O 1
ATOM 5923 N N . ILE D 1 61 ? -48.36553 -16.44169 41.83180 1.000 123.57357 53 ILE D N 1
ATOM 5924 C CA . ILE D 1 61 ? -49.04565 -16.65822 43.10122 1.000 120.54908 53 ILE D CA 1
ATOM 5925 C C . ILE D 1 61 ? -49.87915 -17.93711 43.06312 1.000 123.08730 53 ILE D C 1
ATOM 5926 O O . ILE D 1 61 ? -50.74286 -18.14085 43.91355 1.000 125.32607 53 ILE D O 1
ATOM 5931 N N . GLY D 1 62 ? -49.63222 -18.79667 42.08335 1.000 124.42222 54 GLY D N 1
ATOM 5932 C CA . GLY D 1 62 ? -50.42353 -19.99017 41.88851 1.000 123.95201 54 GLY D CA 1
ATOM 5933 C C . GLY D 1 62 ? -51.77692 -19.67698 41.27522 1.000 124.94490 54 GLY D C 1
ATOM 5934 O O . GLY D 1 62 ? -52.24395 -18.54017 41.26671 1.000 125.27647 54 GLY D O 1
ATOM 5935 N N . SER D 1 63 ? -52.42282 -20.72353 40.76465 1.000 126.64582 55 SER D N 1
ATOM 5936 C CA . SER D 1 63 ? -53.68391 -20.54420 40.05836 1.000 124.11126 55 SER D CA 1
ATOM 5937 C C . SER D 1 63 ? -54.70763 -19.86011 40.95602 1.000 124.59565 55 SER D C 1
ATOM 5938 O O . SER D 1 63 ? -54.82365 -20.16634 42.14506 1.000 126.05516 55 SER D O 1
ATOM 5941 N N . ILE D 1 64 ? -55.44455 -18.91035 40.37773 1.000 122.43189 56 ILE D N 1
ATOM 5942 C CA . ILE D 1 64 ? -56.51179 -18.21206 41.08141 1.000 122.06236 56 ILE D CA 1
ATOM 5943 C C . ILE D 1 64 ? -57.84042 -18.27649 40.34696 1.000 123.22971 56 ILE D C 1
ATOM 5944 O O . ILE D 1 64 ? -58.81130 -17.66728 40.79704 1.000 124.78747 56 ILE D O 1
ATOM 5949 N N . GLY D 1 65 ? -57.91107 -18.96324 39.21016 1.000 124.76728 57 GLY D N 1
ATOM 5950 C CA . GLY D 1 65 ? -59.16354 -19.14626 38.51320 1.000 120.79471 57 GLY D CA 1
ATOM 5951 C C . GLY D 1 65 ? -59.51761 -18.04841 37.53832 1.000 120.68927 57 GLY D C 1
ATOM 5952 O O . GLY D 1 65 ? -60.61878 -18.07229 36.97582 1.000 122.41834 57 GLY D O 1
ATOM 5953 N N . VAL D 1 66 ? -58.63513 -17.07780 37.33467 1.000 119.67874 58 VAL D N 1
ATOM 5954 C CA . VAL D 1 66 ? -58.81646 -16.03034 36.33843 1.000 120.82119 58 VAL D CA 1
ATOM 5955 C C . VAL D 1 66 ? -57.82725 -16.27241 35.20658 1.000 122.40927 58 VAL D C 1
ATOM 5956 O O . VAL D 1 66 ? -56.63476 -16.49238 35.45214 1.000 122.87171 58 VAL D O 1
ATOM 5960 N N . LYS D 1 67 ? -58.32325 -16.26033 33.97360 1.000 125.77730 59 LYS D N 1
ATOM 5961 C CA . LYS D 1 67 ? -57.50057 -16.50208 32.79893 1.000 127.36882 59 LYS D CA 1
ATOM 5962 C C . LYS D 1 67 ? -57.27631 -15.19621 32.04412 1.000 128.75221 59 LYS D C 1
ATOM 5963 O O . LYS D 1 67 ? -58.08410 -14.26633 32.12348 1.000 127.71669 59 LYS D O 1
ATOM 5965 N N . LEU D 1 68 ? -56.16287 -15.13083 31.31790 1.000 127.52788 60 LEU D N 1
ATOM 5966 C CA . LEU D 1 68 ? -55.83200 -13.93651 30.54905 1.000 126.19973 60 LEU D CA 1
ATOM 5967 C C . LEU D 1 68 ? -56.69602 -13.83301 29.29789 1.000 128.96729 60 LEU D C 1
ATOM 5968 O O . LEU D 1 68 ? -56.75997 -14.76768 28.49330 1.000 129.02300 60 LEU D O 1
ATOM 5973 N N . THR D 1 69 ? -57.35778 -12.69133 29.13867 1.000 135.68221 61 THR D N 1
ATOM 5974 C CA . THR D 1 69 ? -58.17162 -12.37794 27.97310 1.000 138.99393 61 THR D CA 1
ATOM 5975 C C . THR D 1 69 ? -57.52363 -11.26912 27.15464 1.000 135.74381 61 THR D C 1
ATOM 5976 O O . THR D 1 69 ? -56.65632 -10.53432 27.63298 1.000 135.89962 61 THR D O 1
ATOM 5980 N N . GLY D 1 70 ? -57.94929 -11.16788 25.89939 1.000 131.92065 62 GLY D N 1
ATOM 5981 C CA . GLY D 1 70 ? -57.42231 -10.15896 25.00651 1.000 128.90016 62 GLY D CA 1
ATOM 5982 C C . GLY D 1 70 ? -58.45873 -9.11412 24.66041 1.000 132.78989 62 GLY D C 1
ATOM 5983 O O . GLY D 1 70 ? -58.19395 -8.19755 23.87696 1.000 133.06702 62 GLY D O 1
ATOM 5984 N N . SER D 1 71 ? -59.64239 -9.23134 25.25534 1.000 128.88058 63 SER D N 1
ATOM 5985 C CA . SER D 1 71 ? -60.75556 -8.33116 24.97685 1.000 129.28815 63 SER D CA 1
ATOM 5986 C C . SER D 1 71 ? -61.19866 -7.69180 26.28239 1.000 129.01778 63 SER D C 1
ATOM 5987 O O . SER D 1 71 ? -61.78711 -8.36117 27.13815 1.000 128.98508 63 SER D O 1
ATOM 5990 N N . LEU D 1 72 ? -60.92758 -6.39350 26.42460 1.000 129.377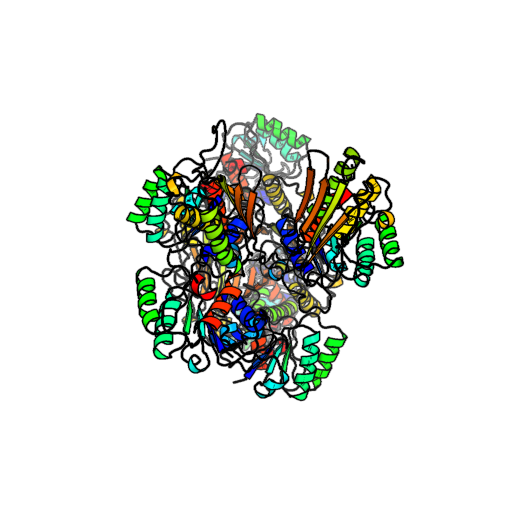38 64 LEU D N 1
ATOM 5991 C CA . LEU D 1 72 ? -61.34111 -5.68164 27.62673 1.000 126.87839 64 LEU D CA 1
ATOM 5992 C C . LEU D 1 72 ? -62.85225 -5.52538 27.68170 1.000 130.73137 64 LEU D C 1
ATOM 5993 O O . LEU D 1 72 ? -63.44283 -5.57157 28.76629 1.000 129.70981 64 LEU D O 1
ATOM 5995 N N . ALA D 1 73 ? -63.49159 -5.34221 26.52591 1.000 131.13381 65 ALA D N 1
ATOM 5996 C CA . ALA D 1 73 ? -64.93278 -5.12590 26.50030 1.000 128.84829 65 ALA D CA 1
ATOM 5997 C C . ALA D 1 73 ? -65.69882 -6.35589 26.96828 1.000 131.04200 65 ALA D C 1
ATOM 5998 O O . ALA D 1 73 ? -66.78090 -6.22493 27.55226 1.000 129.64254 65 ALA D O 1
ATOM 6000 N N . GLU D 1 74 ? -65.15452 -7.55007 26.72988 1.000 134.58221 66 GLU D N 1
ATOM 6001 C CA . GLU D 1 74 ? -65.82796 -8.79757 27.07058 1.000 136.60680 66 GLU D CA 1
ATOM 6002 C C . GLU D 1 74 ? -65.80324 -9.12607 28.56019 1.000 137.56102 66 GLU D C 1
ATOM 6003 O O . GLU D 1 74 ? -66.54543 -10.01775 28.98736 1.000 136.69706 66 GLU D O 1
ATOM 6005 N N . VAL D 1 75 ? -64.99155 -8.43738 29.36256 1.000 134.68484 67 VAL D N 1
ATOM 6006 C CA . VAL D 1 75 ? -64.83736 -8.76753 30.77511 1.000 133.35851 67 VAL D CA 1
ATOM 6007 C C . VAL D 1 75 ? -65.21064 -7.62001 31.69980 1.000 131.89840 67 VAL D C 1
ATOM 6008 O O . VAL D 1 75 ? -65.09480 -7.76571 32.92008 1.000 130.25545 67 VAL D O 1
ATOM 6012 N N . LEU D 1 76 ? -65.67412 -6.49006 31.16263 1.000 129.54993 68 LEU D N 1
ATOM 6013 C CA . LEU D 1 76 ? -66.00491 -5.34542 32.00888 1.000 130.46935 68 LEU D CA 1
ATOM 6014 C C . LEU D 1 76 ? -67.16804 -5.63631 32.95128 1.000 133.99454 68 LEU D C 1
ATOM 6015 O O . LEU D 1 76 ? -67.22173 -5.07827 34.05548 1.000 132.78885 68 LEU D O 1
ATOM 6020 N N . GLU D 1 77 ? -68.09793 -6.50845 32.54677 1.000 137.93838 69 GLU D N 1
ATOM 6021 C CA . GLU D 1 77 ? -69.22647 -6.84904 33.40890 1.000 137.90708 69 GLU D CA 1
ATOM 6022 C C . GLU D 1 77 ? -68.80278 -7.55552 34.69157 1.000 136.61625 69 GLU D C 1
ATOM 6023 O O . GLU D 1 77 ? -69.55620 -7.53853 35.67279 1.000 138.37891 69 GLU D O 1
ATOM 6025 N N . ASP D 1 78 ? -67.61494 -8.15263 34.71960 1.000 134.73593 70 ASP D N 1
ATOM 6026 C CA . ASP D 1 78 ? -67.13453 -8.85026 35.90341 1.000 132.61630 70 ASP D CA 1
ATOM 6027 C C . ASP D 1 78 ? -66.36619 -7.95585 36.86590 1.000 130.42847 70 ASP D C 1
ATOM 6028 O O . ASP D 1 78 ? -65.87504 -8.45029 37.88729 1.000 126.72408 70 ASP D O 1
ATOM 6033 N N . CYS D 1 79 ? -66.25911 -6.66110 36.58279 1.000 130.62673 71 CYS D N 1
ATOM 6034 C CA . CYS D 1 79 ? -65.42741 -5.77210 37.37642 1.000 128.22641 71 CYS D CA 1
ATOM 6035 C C . CYS D 1 79 ? -66.22022 -4.55544 37.82326 1.000 128.41618 71 CYS D C 1
ATOM 6036 O O . CYS D 1 79 ? -67.10614 -4.06959 37.11541 1.000 131.29186 71 CYS D O 1
ATOM 6039 N N . ASP D 1 80 ? -65.86996 -4.05758 39.00583 1.000 131.66800 72 ASP D N 1
ATOM 6040 C CA . ASP D 1 80 ? -66.35030 -2.76805 39.47196 1.000 130.76418 72 ASP D CA 1
ATOM 6041 C C . ASP D 1 80 ? -65.36600 -1.64678 39.18157 1.000 125.82298 72 ASP D C 1
ATOM 6042 O O . ASP D 1 80 ? -65.77814 -0.48542 39.08927 1.000 125.55284 72 ASP D O 1
ATOM 6047 N N . VAL D 1 81 ? -64.08489 -1.97337 39.02619 1.000 117.19027 73 VAL D N 1
ATOM 6048 C CA . VAL D 1 81 ? -63.05216 -0.99158 38.73335 1.000 111.69936 73 VAL D CA 1
ATOM 6049 C C . VAL D 1 81 ? -61.92056 -1.72234 38.02936 1.000 110.58076 73 VAL D C 1
ATOM 6050 O O . VAL D 1 81 ? -61.71332 -2.92074 38.23488 1.000 111.32256 73 VAL D O 1
ATOM 6054 N N . VAL D 1 82 ? -61.19187 -1.00160 37.18339 1.000 100.96367 74 VAL D N 1
ATOM 6055 C CA . VAL D 1 82 ? -60.03952 -1.56568 36.49821 1.000 98.22894 74 VAL D CA 1
ATOM 6056 C C . VAL D 1 82 ? -58.84861 -0.64607 36.70572 1.000 96.15842 74 VAL D C 1
ATOM 6057 O O . VAL D 1 82 ? -58.99301 0.56860 36.87714 1.000 96.76273 74 VAL D O 1
ATOM 6061 N N . ILE D 1 83 ? -57.66253 -1.24360 36.69080 1.000 97.64935 75 ILE D N 1
ATOM 6062 C CA . ILE D 1 83 ? -56.40394 -0.54197 36.89395 1.000 93.02048 75 ILE D CA 1
ATOM 6063 C C . ILE D 1 83 ? -55.60742 -0.64034 35.60287 1.000 96.00700 75 ILE D C 1
ATOM 6064 O O . ILE D 1 83 ? -55.45359 -1.73442 35.04731 1.000 97.36993 75 ILE D O 1
ATOM 6069 N N . ASP D 1 84 ? -55.10598 0.49689 35.12205 1.000 94.22209 76 ASP D N 1
ATOM 6070 C CA . ASP D 1 84 ? -54.46026 0.57523 33.81402 1.000 98.06330 76 ASP D CA 1
ATOM 6071 C C . ASP D 1 84 ? -53.09795 1.23925 33.94938 1.000 100.51185 76 ASP D C 1
ATOM 6072 O O . ASP D 1 84 ? -53.01278 2.45313 34.16185 1.000 100.03753 76 ASP D O 1
ATOM 6077 N N . PHE D 1 85 ? -52.03868 0.44630 33.80918 1.000 102.17445 77 PHE D N 1
ATOM 6078 C CA . PHE D 1 85 ? -50.66566 0.93920 33.71658 1.000 106.78641 77 PHE D CA 1
ATOM 6079 C C . PHE D 1 85 ? -50.12052 0.45671 32.37335 1.000 116.66105 77 PHE D C 1
ATOM 6080 O O . PHE D 1 85 ? -49.43149 -0.56290 32.29496 1.000 117.38898 77 PHE D O 1
ATOM 6088 N N . SER D 1 86 ? -50.45130 1.18869 31.30625 1.000 129.90139 78 SER D N 1
ATOM 6089 C CA . SER D 1 86 ? -50.06500 0.78615 29.95737 1.000 133.06296 78 SER D CA 1
ATOM 6090 C C . SER D 1 86 ? -49.51021 1.96115 29.16020 1.000 136.09600 78 SER D C 1
ATOM 6091 O O . SER D 1 86 ? -48.78514 2.80044 29.70145 1.000 139.06162 78 SER D O 1
ATOM 6094 N N . THR D 1 87 ? -49.83045 2.01819 27.86643 1.000 132.18956 79 THR D N 1
ATOM 6095 C CA . THR D 1 87 ? -49.40978 3.07612 26.96187 1.000 130.80869 79 THR D CA 1
ATOM 6096 C C . THR D 1 87 ? -50.54433 4.06914 26.71752 1.000 132.30514 79 THR D C 1
ATOM 6097 O O . THR D 1 87 ? -51.72144 3.69254 26.74302 1.000 132.50220 79 THR D O 1
ATOM 6101 N N . PRO D 1 88 ? -50.22436 5.34704 26.47564 1.000 133.58399 80 PRO D N 1
ATOM 6102 C CA . PRO D 1 88 ? -51.29472 6.34336 26.28681 1.000 132.48400 80 PRO D CA 1
ATOM 6103 C C . PRO D 1 88 ? -52.22210 6.04076 25.12166 1.000 136.99615 80 PRO D C 1
ATOM 6104 O O . PRO D 1 88 ? -53.40968 6.38261 25.18969 1.000 137.82177 80 PRO D O 1
ATOM 6108 N N . ALA D 1 89 ? -51.72334 5.40984 24.05432 1.000 132.54911 81 ALA D N 1
ATOM 6109 C CA . ALA D 1 89 ? -52.60335 5.01959 22.95668 1.000 133.11181 81 ALA D CA 1
ATOM 6110 C C . ALA D 1 89 ? -53.56712 3.92477 23.39543 1.000 139.49336 81 ALA D C 1
ATOM 6111 O O . ALA D 1 89 ? -54.75902 3.97042 23.06700 1.000 137.76955 81 ALA D O 1
ATOM 6113 N N . ALA D 1 90 ? -53.06993 2.93296 24.14271 1.000 151.33755 82 ALA D N 1
ATOM 6114 C CA . ALA D 1 90 ? -53.95004 1.88755 24.65130 1.000 150.39495 82 ALA D CA 1
ATOM 6115 C C . ALA D 1 90 ? -54.91107 2.44873 25.68754 1.000 150.16612 82 ALA D C 1
ATOM 6116 O O . ALA D 1 90 ? -56.06068 2.00249 25.77439 1.000 149.69737 82 ALA D O 1
ATOM 6118 N N . THR D 1 91 ? -54.46905 3.45220 26.44964 1.000 141.41133 83 THR D N 1
ATOM 6119 C CA . THR D 1 91 ? -55.33959 4.08111 27.43460 1.000 138.83019 83 THR D CA 1
ATOM 6120 C C . THR D 1 91 ? -56.48547 4.82106 26.75591 1.000 140.13579 83 THR D C 1
ATOM 6121 O O . THR D 1 91 ? -57.59733 4.86912 27.29539 1.000 139.23328 83 THR D O 1
ATOM 6125 N N . SER D 1 92 ? -56.23749 5.38758 25.57147 1.000 143.19697 84 SER D N 1
ATOM 6126 C CA . SER D 1 92 ? -57.29688 6.06491 24.82825 1.000 143.73980 84 SER D CA 1
ATOM 6127 C C . SER D 1 92 ? -58.44262 5.10881 24.52250 1.000 143.37561 84 SER D C 1
ATOM 6128 O O . SER D 1 92 ? -59.61729 5.45420 24.69493 1.000 145.14024 84 SER D O 1
ATOM 6131 N N . GLU D 1 93 ? -58.11934 3.89916 24.05645 1.000 138.32791 85 GLU D N 1
ATOM 6132 C CA . GLU D 1 93 ? -59.16298 2.90679 23.81769 1.000 138.36865 85 GLU D CA 1
ATOM 6133 C C . GLU D 1 93 ? -59.82454 2.49215 25.12652 1.000 136.59099 85 GLU D C 1
ATOM 6134 O O . GLU D 1 93 ? -61.03903 2.25971 25.17333 1.000 132.90239 85 GLU D O 1
ATOM 6136 N N . HIS D 1 94 ? -59.03763 2.39861 26.20181 1.000 132.14174 86 HIS D N 1
ATOM 6137 C CA . HIS D 1 94 ? -59.58434 1.99949 27.49546 1.000 131.42566 86 HIS D CA 1
ATOM 6138 C C . HIS D 1 94 ? -60.50204 3.07006 28.07485 1.000 131.88515 86 HIS D C 1
ATOM 6139 O O . HIS D 1 94 ? -61.51960 2.74809 28.70095 1.000 129.81621 86 HIS D O 1
ATOM 6146 N N . LEU D 1 95 ? -60.16734 4.34740 27.86806 1.000 132.95294 87 LEU D N 1
ATOM 6147 C CA . LEU D 1 95 ? -61.01792 5.42224 28.37006 1.000 132.39877 87 LEU D CA 1
ATOM 6148 C C . LEU D 1 95 ? -62.38383 5.41241 27.69379 1.000 134.73434 87 LEU D C 1
ATOM 6149 O O . LEU D 1 95 ? -63.41672 5.55238 28.35986 1.000 133.13961 87 LEU D O 1
ATOM 6154 N N . LYS D 1 96 ? -62.41194 5.24327 26.37118 1.000 141.20472 88 LYS D N 1
ATOM 6155 C CA . LYS D 1 96 ? -63.68923 5.21944 25.67029 1.000 141.90644 88 LYS D CA 1
ATOM 6156 C C . LYS D 1 96 ? -64.50867 3.99620 26.06468 1.000 143.16179 88 LYS D C 1
ATOM 6157 O O . LYS D 1 96 ? -65.72997 4.08982 26.23847 1.000 145.06774 88 LYS D O 1
ATOM 6159 N N . LEU D 1 97 ? -63.85208 2.84126 26.21306 1.000 135.76114 89 LEU D N 1
ATOM 6160 C CA . LEU D 1 97 ? -64.56976 1.61275 26.53922 1.000 132.96801 89 LEU D CA 1
ATOM 6161 C C . LEU D 1 97 ? -65.14165 1.65152 27.95288 1.000 136.50607 89 LEU D C 1
ATOM 6162 O O . LEU D 1 97 ? -66.29544 1.26124 28.16842 1.000 138.97903 89 LEU D O 1
ATOM 6164 N N . CYS D 1 98 ? -64.35518 2.11741 28.92926 1.000 131.80237 90 CYS D N 1
ATOM 6165 C CA . CYS D 1 98 ? -64.84231 2.17426 30.30529 1.000 129.47027 90 CYS D CA 1
ATOM 6166 C C . CYS D 1 98 ? -66.00810 3.14003 30.46416 1.000 132.21410 90 CYS D C 1
ATOM 6167 O O . CYS D 1 98 ? -66.86897 2.92586 31.32555 1.000 131.28242 90 CYS D O 1
ATOM 6170 N N . ARG D 1 99 ? -66.04936 4.20527 29.66009 1.000 137.10228 91 ARG D N 1
ATOM 6171 C CA . ARG D 1 99 ? -67.13758 5.17314 29.76371 1.000 138.90525 91 ARG D CA 1
ATOM 6172 C C . ARG D 1 99 ? -68.48469 4.51474 29.49590 1.000 143.98324 91 ARG D C 1
ATOM 6173 O O . ARG D 1 99 ? -69.44061 4.69751 30.25950 1.000 140.20514 91 ARG D O 1
ATOM 6175 N N . GLU D 1 100 ? -68.57562 3.74011 28.41048 1.000 161.42550 92 GLU D N 1
ATOM 6176 C CA . GLU D 1 100 ? -69.84231 3.12203 28.02765 1.000 163.61115 92 GLU D CA 1
ATOM 6177 C C . GLU D 1 100 ? -70.27683 2.03392 29.00466 1.000 163.42677 92 GLU D C 1
ATOM 6178 O O . GLU D 1 100 ? -71.48077 1.80865 29.17909 1.000 167.73946 92 GLU D O 1
ATOM 6180 N N . ALA D 1 101 ? -69.32787 1.35476 29.65022 1.000 145.75446 93 ALA D N 1
ATOM 6181 C CA . ALA D 1 101 ? -69.65688 0.26070 30.55548 1.000 139.52495 93 ALA D CA 1
ATOM 6182 C C . ALA D 1 101 ? -69.92048 0.71017 31.98571 1.000 135.60878 93 ALA D C 1
ATOM 6183 O O . ALA D 1 101 ? -70.42496 -0.08666 32.78354 1.000 133.64159 93 ALA D O 1
ATOM 6185 N N . GLY D 1 102 ? -69.59782 1.95099 32.33236 1.000 133.59426 94 GLY D N 1
ATOM 6186 C CA . GLY D 1 102 ? -69.83387 2.41150 33.68445 1.000 129.19566 94 GLY D CA 1
ATOM 6187 C C . GLY D 1 102 ? -68.92330 1.79086 34.71655 1.000 125.65295 94 GLY D C 1
ATOM 6188 O O . GLY D 1 102 ? -69.33332 1.61619 35.86813 1.000 123.22947 94 GLY D O 1
ATOM 6189 N N . VAL D 1 103 ? -67.70158 1.43170 34.33051 1.000 125.95858 95 VAL D N 1
ATOM 6190 C CA . VAL D 1 103 ? -66.71617 0.85159 35.23574 1.000 121.75619 95 VAL D CA 1
ATOM 6191 C C . VAL D 1 103 ? -65.66202 1.90929 35.52456 1.000 117.71603 95 VAL D C 1
ATOM 6192 O O . VAL D 1 103 ? -65.14793 2.54864 34.59858 1.000 116.76047 95 VAL D O 1
ATOM 6194 N N . ALA D 1 104 ? -65.34022 2.09268 36.80298 1.000 113.84924 96 ALA D N 1
ATOM 6195 C CA . ALA D 1 104 ? -64.30969 3.04801 37.18307 1.000 110.68446 96 ALA D CA 1
ATOM 6196 C C . ALA D 1 104 ? -62.93894 2.55402 36.73126 1.000 106.31530 96 ALA D C 1
ATOM 6197 O O . ALA D 1 104 ? -62.70985 1.35415 36.54333 1.000 105.80455 96 ALA D O 1
ATOM 6199 N N . ILE D 1 105 ? -62.01291 3.49524 36.56842 1.000 102.01444 97 ILE D N 1
ATOM 6200 C CA . ILE D 1 105 ? -60.68152 3.17321 36.07014 1.000 101.56677 97 ILE D CA 1
ATOM 6201 C C . ILE D 1 105 ? -59.63871 3.93262 36.88282 1.000 98.96134 97 ILE D C 1
ATOM 6202 O O . ILE D 1 105 ? -59.83678 5.09722 37.24607 1.000 96.39040 97 ILE D O 1
ATOM 6207 N N . VAL D 1 106 ? -58.53786 3.25279 37.19388 1.000 100.85833 98 VAL D N 1
ATOM 6208 C CA . VAL D 1 106 ? -57.38553 3.84747 37.85901 1.000 94.21558 98 VAL D CA 1
ATOM 6209 C C . VAL D 1 106 ? -56.23766 3.84167 36.85759 1.000 95.02546 98 VAL D C 1
ATOM 6210 O O . VAL D 1 106 ? -55.78499 2.77201 36.43244 1.000 95.83156 98 VAL D O 1
ATOM 6214 N N . ILE D 1 107 ? -55.76575 5.02746 36.47936 1.000 89.79331 99 ILE D N 1
ATOM 6215 C CA . ILE D 1 107 ? -54.78673 5.18766 35.40997 1.000 94.04338 99 ILE D CA 1
ATOM 6216 C C . ILE D 1 107 ? -53.46770 5.66646 36.00006 1.000 92.92903 99 ILE D C 1
ATOM 6217 O O . ILE D 1 107 ? -53.43192 6.66050 36.73563 1.000 92.80328 99 ILE D O 1
ATOM 6222 N N . GLY D 1 108 ? -52.38376 4.97590 35.65619 1.000 109.10097 100 GLY D N 1
ATOM 6223 C CA . GLY D 1 108 ? -51.05934 5.38250 36.08228 1.000 108.78088 100 GLY D CA 1
ATOM 6224 C C . GLY D 1 108 ? -50.09025 5.48264 34.92239 1.000 119.04550 100 GLY D C 1
ATOM 6225 O O . GLY D 1 108 ? -48.87462 5.59037 35.11219 1.000 117.13126 100 GLY D O 1
ATOM 6226 N N . THR D 1 109 ? -50.63400 5.45599 33.70800 1.000 133.68538 101 THR D N 1
ATOM 6227 C CA . THR D 1 109 ? -49.82095 5.59222 32.50811 1.000 136.57855 101 THR D CA 1
ATOM 6228 C C . THR D 1 109 ? -49.14718 6.95720 32.46710 1.000 137.34371 101 THR D C 1
ATOM 6229 O O . THR D 1 109 ? -49.80194 7.99398 32.60592 1.000 137.69820 101 THR D O 1
ATOM 6233 N N . THR D 1 110 ? -47.83512 6.95277 32.26820 1.000 133.83982 102 THR D N 1
ATOM 6234 C CA . THR D 1 110 ? -47.05996 8.18012 32.19601 1.000 133.05887 102 THR D CA 1
ATOM 6235 C C . THR D 1 110 ? -46.95118 8.66029 30.75468 1.000 134.38185 102 THR D C 1
ATOM 6236 O O . THR D 1 110 ? -46.97834 7.86893 29.80910 1.000 132.21974 102 THR D O 1
ATOM 6240 N N . GLY D 1 111 ? -46.84117 9.97371 30.59873 1.000 133.52421 103 GLY D N 1
ATOM 6241 C CA . GLY D 1 111 ? -46.56660 10.56366 29.30193 1.000 136.81159 103 GLY D CA 1
ATOM 6242 C C . GLY D 1 111 ? -47.74753 10.68596 28.36535 1.000 135.96347 103 GLY D C 1
ATOM 6243 O O . GLY D 1 111 ? -47.59626 10.49557 27.15344 1.000 135.66500 103 GLY D O 1
ATOM 6244 N N . MET D 1 112 ? -48.92694 10.99077 28.89196 1.000 136.97726 104 MET D N 1
ATOM 6245 C CA . MET D 1 112 ? -50.08820 11.22833 28.05171 1.000 137.07603 104 MET D CA 1
ATOM 6246 C C . MET D 1 112 ? -50.01209 12.62570 27.45480 1.000 145.31270 104 MET D C 1
ATOM 6247 O O . MET D 1 112 ? -49.57607 13.57349 28.11398 1.000 144.61810 104 MET D O 1
ATOM 6252 N N . SER D 1 113 ? -50.42526 12.74782 26.19707 1.000 158.49256 105 SER D N 1
ATOM 6253 C CA . SER D 1 113 ? -50.35851 14.03343 25.52244 1.000 160.83851 105 SER D CA 1
ATOM 6254 C C . SER D 1 113 ? -51.32675 15.02561 26.15889 1.000 160.73662 105 SER D C 1
ATOM 6255 O O . SER D 1 113 ? -52.23638 14.65872 26.90839 1.000 159.27601 105 SER D O 1
ATOM 6258 N N . ASP D 1 114 ? -51.11385 16.30737 25.85182 1.000 159.94226 106 ASP D N 1
ATOM 6259 C CA . ASP D 1 114 ? -52.02937 17.33461 26.33133 1.000 157.71223 106 ASP D CA 1
ATOM 6260 C C . ASP D 1 114 ? -53.43564 17.09762 25.80298 1.000 162.14907 106 ASP D C 1
ATOM 6261 O O . ASP D 1 114 ? -54.41754 17.41703 26.48223 1.000 158.16838 106 ASP D O 1
ATOM 6263 N N . GLU D 1 115 ? -53.55204 16.54607 24.59246 1.000 178.30054 107 GLU D N 1
ATOM 6264 C CA . GLU D 1 115 ? -54.86523 16.18746 24.06967 1.000 178.99066 107 GLU D CA 1
ATOM 6265 C C . GLU D 1 115 ? -55.40604 14.93957 24.75651 1.000 173.87851 107 GLU D C 1
ATOM 6266 O O . GLU D 1 115 ? -56.59617 14.87231 25.08361 1.000 173.39978 107 GLU D O 1
ATOM 6268 N N . GLN D 1 116 ? -54.54815 13.94231 24.98687 1.000 157.59156 108 GLN D N 1
ATOM 6269 C CA . GLN D 1 116 ? -54.99212 12.73490 25.67684 1.000 152.57267 108 GLN D CA 1
ATOM 6270 C C . GLN D 1 116 ? -55.39185 13.03217 27.11469 1.000 151.46490 108 GLN D C 1
ATOM 6271 O O . GLN D 1 116 ? -56.37327 12.47363 27.61944 1.000 145.01267 108 GLN D O 1
ATOM 6277 N N . LYS D 1 117 ? -54.63849 13.90172 27.79350 1.000 153.08673 109 LYS D N 1
ATOM 6278 C CA . LYS D 1 117 ? -55.01583 14.29789 29.14521 1.000 150.29431 109 LYS D CA 1
ATOM 6279 C C . LYS D 1 117 ? -56.33780 15.05027 29.13955 1.000 147.37169 109 LYS D C 1
ATOM 6280 O O . LYS D 1 117 ? -57.11927 14.94610 30.09313 1.000 143.85492 109 LYS D O 1
ATOM 6282 N N . ALA D 1 118 ? -56.60999 15.79999 28.06815 1.000 147.33522 110 ALA D N 1
ATOM 6283 C CA . ALA D 1 118 ? -57.90810 16.44795 27.93439 1.000 144.17784 110 ALA D CA 1
ATOM 6284 C C . ALA D 1 118 ? -59.00148 15.41877 27.68030 1.000 140.70617 110 ALA D C 1
ATOM 6285 O O . ALA D 1 118 ? -60.12222 15.55745 28.18397 1.000 139.05223 110 ALA D O 1
ATOM 6287 N N . GLU D 1 119 ? -58.69754 14.38439 26.89097 1.000 137.79212 111 GLU D N 1
ATOM 6288 C CA . GLU D 1 119 ? -59.64207 13.28467 26.71959 1.000 135.59883 111 GLU D CA 1
ATOM 6289 C C . GLU D 1 119 ? -59.95316 12.62314 28.05529 1.000 133.10627 111 GLU D C 1
ATOM 6290 O O . GLU D 1 119 ? -61.09036 12.20219 28.30014 1.000 132.41740 111 GLU D O 1
ATOM 6292 N N . LEU D 1 120 ? -58.95142 12.52879 28.93414 1.000 145.19868 112 LEU D N 1
ATOM 6293 C CA . LEU D 1 120 ? -59.17416 11.97068 30.26207 1.000 139.54033 112 LEU D CA 1
ATOM 6294 C C . LEU D 1 120 ? -60.11863 12.84822 31.07118 1.000 139.88212 112 LEU D C 1
ATOM 6295 O O . LEU D 1 120 ? -61.06666 12.35473 31.69155 1.000 138.57254 112 LEU D O 1
ATOM 6297 N N . ASP D 1 121 ? -59.88363 14.16047 31.06276 1.000 135.48440 113 ASP D N 1
ATOM 6298 C CA . ASP D 1 121 ? -60.68109 15.05282 31.89636 1.000 134.92439 113 ASP D CA 1
ATOM 6299 C C . ASP D 1 121 ? -62.14376 15.04105 31.47592 1.000 138.76588 113 ASP D C 1
ATOM 6300 O O . ASP D 1 121 ? -63.03994 15.11358 32.32472 1.000 138.62096 113 ASP D O 1
ATOM 6305 N N . GLU D 1 122 ? -62.40670 14.94059 30.16965 1.000 145.60433 114 GLU D N 1
ATOM 6306 C CA . GLU D 1 122 ? -63.78611 14.85547 29.70505 1.000 144.26324 114 GLU D CA 1
ATOM 6307 C C . GLU D 1 122 ? -64.38686 13.49382 30.02237 1.000 141.24300 114 GLU D C 1
ATOM 6308 O O . GLU D 1 122 ? -65.58543 13.39919 30.30950 1.000 141.27627 114 GLU D O 1
ATOM 6310 N N . THR D 1 123 ? -63.57630 12.43336 29.95735 1.000 134.21051 115 THR D N 1
ATOM 6311 C CA . THR D 1 123 ? -64.03811 11.11278 30.37223 1.000 131.84658 115 THR D CA 1
ATOM 6312 C C . THR D 1 123 ? -64.43208 11.10719 31.84204 1.000 129.93843 115 THR D C 1
ATOM 6313 O O . THR D 1 123 ? -65.46001 10.53098 32.21796 1.000 128.18663 115 THR D O 1
ATOM 6317 N N . ALA D 1 124 ? -63.62918 11.76271 32.68491 1.000 124.89505 116 ALA D N 1
ATOM 6318 C CA . ALA D 1 124 ? -63.87114 11.81564 34.12043 1.000 122.59131 116 ALA D CA 1
ATOM 6319 C C . ALA D 1 124 ? -65.17017 12.51722 34.48353 1.000 124.93252 116 ALA D C 1
ATOM 6320 O O . ALA D 1 124 ? -65.57787 12.46064 35.64916 1.000 124.80568 116 ALA D O 1
ATOM 6322 N N . LYS D 1 125 ? -65.82776 13.17216 33.52932 1.000 132.28536 117 LYS D N 1
ATOM 6323 C CA . LYS D 1 125 ? -67.14943 13.72339 33.77932 1.000 128.83265 117 LYS D CA 1
ATOM 6324 C C . LYS D 1 125 ? -68.24485 12.67192 33.68704 1.000 130.86100 117 LYS D C 1
ATOM 6325 O O . LYS D 1 125 ? -69.36603 12.93126 34.13377 1.000 129.88635 117 LYS D O 1
ATOM 6327 N N . HIS D 1 126 ? -67.94616 11.49367 33.14431 1.000 131.33084 118 HIS D N 1
ATOM 6328 C CA . HIS D 1 126 ? -68.91894 10.41443 33.01235 1.000 131.49594 118 HIS D CA 1
ATOM 6329 C C . HIS D 1 126 ? -68.66365 9.24643 33.95223 1.000 128.61952 118 HIS D C 1
ATOM 6330 O O . HIS D 1 126 ? -69.61391 8.70615 34.52354 1.000 129.60241 118 HIS D O 1
ATOM 6332 N N . ILE D 1 127 ? -67.41483 8.82963 34.11211 1.000 123.82445 119 ILE D N 1
ATOM 6333 C CA . ILE D 1 127 ? -67.06118 7.72659 35.00253 1.000 121.37616 119 ILE D CA 1
ATOM 6334 C C . ILE D 1 127 ? -66.05218 8.24359 36.01670 1.000 121.00544 119 ILE D C 1
ATOM 6335 O O . ILE D 1 127 ? -65.36351 9.25049 35.77374 1.000 121.18073 119 ILE D O 1
ATOM 6340 N N . PRO D 1 128 ? -65.93720 7.58480 37.17348 1.000 118.24450 120 PRO D N 1
ATOM 6341 C CA . PRO D 1 128 ? -64.86919 7.94171 38.11882 1.000 111.42407 120 PRO D CA 1
ATOM 6342 C C . PRO D 1 128 ? -63.50997 7.54659 37.56255 1.000 106.81809 120 PRO D C 1
ATOM 6343 O O . PRO D 1 128 ? -63.31972 6.42169 37.09454 1.000 110.53506 120 PRO D O 1
ATOM 6347 N N . VAL D 1 129 ? -62.56099 8.47622 37.62513 1.000 108.21579 121 VAL D N 1
ATOM 6348 C CA . VAL D 1 129 ? -61.21206 8.26515 37.11536 1.000 102.42545 121 VAL D CA 1
ATOM 6349 C C . VAL D 1 129 ? -60.23076 8.71473 38.18635 1.000 102.06929 121 VAL D C 1
ATOM 6350 O O . VAL D 1 129 ? -60.33920 9.83336 38.70055 1.000 103.04299 121 VAL D O 1
ATOM 6354 N N . VAL D 1 130 ? -59.27378 7.85152 38.51870 1.000 95.83021 122 VAL D N 1
ATOM 6355 C CA . VAL D 1 130 ? -58.18043 8.19791 39.41825 1.000 91.90878 122 VAL D CA 1
ATOM 6356 C C . VAL D 1 130 ? -56.93169 8.33353 38.56429 1.000 92.50605 122 VAL D C 1
ATOM 6357 O O . VAL D 1 130 ? -56.57063 7.41113 37.82297 1.000 93.53677 122 VAL D O 1
ATOM 6361 N N . TYR D 1 131 ? -56.27722 9.48436 38.67036 1.000 91.96441 123 TYR D N 1
ATOM 6362 C CA . TYR D 1 131 ? -55.06178 9.77880 37.92545 1.000 93.12661 123 TYR D CA 1
ATOM 6363 C C . TYR D 1 131 ? -54.11069 10.47503 38.87957 1.000 88.41142 123 TYR D C 1
ATOM 6364 O O . TYR D 1 131 ? -54.42285 11.55793 39.38144 1.000 91.20161 123 TYR D O 1
ATOM 6373 N N . ALA D 1 132 ? -52.95826 9.86498 39.12549 1.000 87.45680 124 ALA D N 1
ATOM 6374 C CA . ALA D 1 132 ? -51.98511 10.42342 40.04492 1.000 80.69359 124 ALA D CA 1
ATOM 6375 C C . ALA D 1 132 ? -50.60685 10.29180 39.42531 1.000 80.50350 124 ALA D C 1
ATOM 6376 O O . ALA D 1 132 ? -50.32862 9.34918 38.67667 1.000 81.51873 124 ALA D O 1
ATOM 6378 N N . ALA D 1 133 ? -49.75139 11.26564 39.73119 1.000 75.19621 125 ALA D N 1
ATOM 6379 C CA . ALA D 1 133 ? -48.38405 11.21674 39.23600 1.000 72.71558 125 ALA D CA 1
ATOM 6380 C C . ALA D 1 133 ? -47.59974 10.08467 39.87714 1.000 71.15588 125 ALA D C 1
ATOM 6381 O O . ALA D 1 133 ? -46.72408 9.49579 39.23292 1.000 70.07249 125 ALA D O 1
ATOM 6383 N N . ASN D 1 134 ? -47.90913 9.75674 41.13016 1.000 72.51822 126 ASN D N 1
ATOM 6384 C CA . ASN D 1 134 ? -47.19639 8.72138 41.86163 1.000 68.25638 126 ASN D CA 1
ATOM 6385 C C . ASN D 1 134 ? -48.19655 8.00632 42.75304 1.000 69.01405 126 ASN D C 1
ATOM 6386 O O . ASN D 1 134 ? -48.93982 8.65163 43.49411 1.000 72.53179 126 ASN D O 1
ATOM 6391 N N . TYR D 1 135 ? -48.22602 6.68342 42.67871 1.000 70.43583 127 TYR D N 1
ATOM 6392 C CA . TYR D 1 135 ? -49.19246 5.90919 43.43997 1.000 71.17845 127 TYR D CA 1
ATOM 6393 C C . TYR D 1 135 ? -48.60607 5.29832 44.70496 1.000 70.21449 127 TYR D C 1
ATOM 6394 O O . TYR D 1 135 ? -49.33664 4.64242 45.44891 1.000 71.81794 127 TYR D O 1
ATOM 6403 N N . SER D 1 136 ? -47.31946 5.50914 44.97383 1.000 70.26248 128 SER D N 1
ATOM 6404 C CA . SER D 1 136 ? -46.72548 5.06541 46.22841 1.000 69.54235 128 SER D CA 1
ATOM 6405 C C . SER D 1 136 ? -47.39699 5.75776 47.40640 1.000 65.83280 128 SER D C 1
ATOM 6406 O O . SER D 1 136 ? -47.41038 6.98922 47.48630 1.000 63.67568 128 SER D O 1
ATOM 6409 N N . VAL D 1 137 ? -47.94795 4.96428 48.32966 1.000 64.66635 129 VAL D N 1
ATOM 6410 C CA . VAL D 1 137 ? -48.61894 5.54853 49.48803 1.000 64.20712 129 VAL D CA 1
ATOM 6411 C C . VAL D 1 137 ? -47.64594 6.39558 50.29218 1.000 64.05720 129 VAL D C 1
ATOM 6412 O O . VAL D 1 137 ? -47.98867 7.49120 50.76110 1.000 60.13385 129 VAL D O 1
ATOM 6416 N N . GLY D 1 138 ? -46.41598 5.90247 50.46080 1.000 61.18396 130 GLY D N 1
ATOM 6417 C CA . GLY D 1 138 ? -45.44259 6.63170 51.25107 1.000 60.30158 130 GLY D CA 1
ATOM 6418 C C . GLY D 1 138 ? -45.10267 7.98319 50.65632 1.000 61.17181 130 GLY D C 1
ATOM 6419 O O . GLY D 1 138 ? -45.01847 8.98334 51.37761 1.000 60.92893 130 GLY D O 1
ATOM 6420 N N . VAL D 1 139 ? -44.95210 8.04450 49.32934 1.000 59.25328 131 VAL D N 1
ATOM 6421 C CA . VAL D 1 139 ? -44.60170 9.30882 48.68653 1.000 60.59441 131 VAL D CA 1
ATOM 6422 C C . VAL D 1 139 ? -45.72095 10.32314 48.86804 1.000 57.51704 131 VAL D C 1
ATOM 6423 O O . VAL D 1 139 ? -45.48064 11.48503 49.20951 1.000 60.49593 131 VAL D O 1
ATOM 6427 N N . ASN D 1 140 ? -46.96071 9.90218 48.65422 1.000 57.76844 132 ASN D N 1
ATOM 6428 C CA . ASN D 1 140 ? -48.07355 10.83057 48.80537 1.000 61.03020 132 ASN D CA 1
ATOM 6429 C C . ASN D 1 140 ? -48.19383 11.32180 50.24194 1.000 64.88911 132 ASN D C 1
ATOM 6430 O O . ASN D 1 140 ? -48.47516 12.50346 50.47664 1.000 63.85560 132 ASN D O 1
ATOM 6435 N N . VAL D 1 141 ? -47.98716 10.43155 51.21877 1.000 61.10927 133 VAL D N 1
ATOM 6436 C CA . VAL D 1 141 ? -47.94552 10.86863 52.60991 1.000 60.42854 133 VAL D CA 1
ATOM 6437 C C . VAL D 1 141 ? -46.81481 11.87202 52.81034 1.000 61.66141 133 VAL D C 1
ATOM 6438 O O . VAL D 1 141 ? -46.99888 12.92694 53.43705 1.000 62.77883 133 VAL D O 1
ATOM 6442 N N . SER D 1 142 ? -45.62759 11.56020 52.27475 1.000 57.09141 134 SER D N 1
ATOM 6443 C CA . SER D 1 142 ? -44.48398 12.44512 52.46435 1.000 58.20516 134 SER D CA 1
ATOM 6444 C C . SER D 1 142 ? -44.78953 13.85477 51.98562 1.000 62.48948 134 SER D C 1
ATOM 6445 O O . SER D 1 142 ? -44.48945 14.82970 52.68315 1.000 62.98913 134 SER D O 1
ATOM 6448 N N . ILE D 1 143 ? -45.41360 13.98422 50.81360 1.000 62.38187 135 ILE D N 1
ATOM 6449 C CA . ILE D 1 143 ? -45.74018 15.30884 50.29395 1.000 60.36030 135 ILE D CA 1
ATOM 6450 C C . ILE D 1 143 ? -46.66570 16.05246 51.24949 1.000 64.85429 135 ILE D C 1
ATOM 6451 O O . ILE D 1 143 ? -46.51610 17.26226 51.46204 1.000 67.10024 135 ILE D O 1
ATOM 6456 N N . LYS D 1 144 ? -47.62306 15.34337 51.85789 1.000 64.40101 136 LYS D N 1
ATOM 6457 C CA . LYS D 1 144 ? -48.51324 15.99018 52.81766 1.000 64.97007 136 LYS D CA 1
ATOM 6458 C C . LYS D 1 144 ? -47.75618 16.44806 54.06307 1.000 66.84600 136 LYS D C 1
ATOM 6459 O O . LYS D 1 144 ? -48.01570 17.53839 54.58531 1.000 67.30756 136 LYS D O 1
ATOM 6465 N N . LEU D 1 145 ? -46.82613 15.63112 54.56501 1.000 65.13640 137 LEU D N 1
ATOM 6466 C CA . LEU D 1 145 ? -46.01169 16.08222 55.68847 1.000 61.90202 137 LEU D CA 1
ATOM 6467 C C . LEU D 1 145 ? -45.23450 17.33123 55.31532 1.000 61.98852 137 LEU D C 1
ATOM 6468 O O . LEU D 1 145 ? -45.13894 18.27423 56.10797 1.000 63.15575 137 LEU D O 1
ATOM 6473 N N . LEU D 1 146 ? -44.70831 17.36947 54.09211 1.000 63.94431 138 LEU D N 1
ATOM 6474 C CA . LEU D 1 146 ? -43.94718 18.52587 53.63858 1.000 61.09453 138 LEU D CA 1
ATOM 6475 C C . LEU D 1 146 ? -44.80598 19.77709 53.63404 1.000 63.08916 138 LEU D C 1
ATOM 6476 O O . LEU D 1 146 ? -44.38104 20.83909 54.10344 1.000 63.38583 138 LEU D O 1
ATOM 6481 N N . GLU D 1 147 ? -46.02271 19.66982 53.10064 1.000 62.54678 139 GLU D N 1
ATOM 6482 C CA . GLU D 1 147 ? -46.90329 20.82876 53.03867 1.000 62.29634 139 GLU D CA 1
ATOM 6483 C C . GLU D 1 147 ? -47.21253 21.34331 54.43584 1.000 63.77499 139 GLU D C 1
ATOM 6484 O O . GLU D 1 147 ? -47.19408 22.55623 54.68425 1.000 62.89988 139 GLU D O 1
ATOM 6490 N N . LEU D 1 148 ? -47.48132 20.43189 55.36846 1.000 63.02113 140 LEU D N 1
ATOM 6491 C CA . LEU D 1 148 ? -47.80532 20.84882 56.72416 1.000 64.02208 140 LEU D CA 1
ATOM 6492 C C . LEU D 1 148 ? -46.59837 21.48530 57.40347 1.000 64.47042 140 LEU D C 1
ATOM 6493 O O . LEU D 1 148 ? -46.69651 22.58201 57.96616 1.000 65.92999 140 LEU D O 1
ATOM 6498 N N . ALA D 1 149 ? -45.43794 20.83440 57.32264 1.000 62.52398 141 ALA D N 1
ATOM 6499 C CA . ALA D 1 149 ? -44.24941 21.40815 57.93330 1.000 61.64216 141 ALA D CA 1
ATOM 6500 C C . ALA D 1 149 ? -43.91927 22.76182 57.32317 1.000 63.50596 141 ALA D C 1
ATOM 6501 O O . ALA D 1 149 ? -43.57483 23.70594 58.04059 1.000 66.22247 141 ALA D O 1
ATOM 6503 N N . ALA D 1 150 ? -44.06187 22.89115 56.00554 1.000 63.91922 142 ALA D N 1
ATOM 6504 C CA . ALA D 1 150 ? -43.71985 24.14989 55.35679 1.000 63.27445 142 ALA D CA 1
ATOM 6505 C C . ALA D 1 150 ? -44.63245 25.27569 55.82117 1.000 64.51381 142 ALA D C 1
ATOM 6506 O O . ALA D 1 150 ? -44.17672 26.40519 56.02931 1.000 65.47949 142 ALA D O 1
ATOM 6508 N N . LYS D 1 151 ? -45.92772 24.99311 55.98648 1.000 65.09848 143 LYS D N 1
ATOM 6509 C CA . LYS D 1 151 ? -46.85239 26.03887 56.41891 1.000 64.94179 143 LYS D CA 1
ATOM 6510 C C . LYS D 1 151 ? -46.49067 26.55885 57.80450 1.000 66.77025 143 LYS D C 1
ATOM 6511 O O . LYS D 1 151 ? -46.55624 27.76799 58.05318 1.000 67.26059 143 LYS D O 1
ATOM 6517 N N . VAL D 1 152 ? -46.07172 25.66507 58.70610 1.000 65.56227 144 VAL D N 1
ATOM 6518 C CA . VAL D 1 152 ? -45.77532 26.05932 60.07879 1.000 65.05412 144 VAL D CA 1
ATOM 6519 C C . VAL D 1 152 ? -44.43567 26.77775 60.16384 1.000 66.87992 144 VAL D C 1
ATOM 6520 O O . VAL D 1 152 ? -44.32322 27.83424 60.79744 1.000 67.98596 144 VAL D O 1
ATOM 6524 N N . PHE D 1 153 ? -43.39631 26.21446 59.54129 1.000 63.39600 145 PHE D N 1
ATOM 6525 C CA . PHE D 1 153 ? -42.06938 26.81046 59.65694 1.000 60.43723 145 PHE D CA 1
ATOM 6526 C C . PHE D 1 153 ? -42.00502 28.16729 58.96626 1.000 66.50339 145 PHE D C 1
ATOM 6527 O O . PHE D 1 153 ? -41.30612 29.07642 59.43667 1.000 66.29608 145 PHE D O 1
ATOM 6535 N N . GLY D 1 154 ? -42.72877 28.32578 57.85829 1.000 63.94657 146 GLY D N 1
ATOM 6536 C CA . GLY D 1 154 ? -42.67681 29.56775 57.10624 1.000 63.15218 146 GLY D CA 1
ATOM 6537 C C . GLY D 1 154 ? -41.27195 29.88688 56.63455 1.000 63.48266 146 GLY D C 1
ATOM 6538 O O . GLY D 1 154 ? -40.52380 29.01296 56.18631 1.000 65.46172 146 GLY D O 1
ATOM 6539 N N . ASP D 1 155 ? -40.88904 31.15523 56.76596 1.000 61.18855 147 ASP D N 1
ATOM 6540 C CA . ASP D 1 155 ? -39.59222 31.62930 56.30195 1.000 63.77061 147 ASP D CA 1
ATOM 6541 C C . ASP D 1 155 ? -38.51661 31.57396 57.37501 1.000 64.85754 147 ASP D C 1
ATOM 6542 O O . ASP D 1 155 ? -37.53533 32.32101 57.29156 1.000 66.01565 147 ASP D O 1
ATOM 6547 N N . THR D 1 156 ? -38.67928 30.72116 58.38268 1.000 65.24667 148 THR D N 1
ATOM 6548 C CA . THR D 1 156 ? -37.69859 30.59509 59.44989 1.000 64.61454 148 THR D CA 1
ATOM 6549 C C . THR D 1 156 ? -36.71463 29.45459 59.23130 1.000 64.05954 148 THR D C 1
ATOM 6550 O O . THR D 1 156 ? -35.81724 29.26894 60.05556 1.000 63.80569 148 THR D O 1
ATOM 6554 N N . VAL D 1 157 ? -36.85042 28.69013 58.15057 1.000 61.42377 149 VAL D N 1
ATOM 6555 C CA . VAL D 1 157 ? -36.01238 27.51980 57.93368 1.000 62.94661 149 VAL D CA 1
ATOM 6556 C C . VAL D 1 157 ? -35.46867 27.52768 56.51181 1.000 59.65530 149 VAL D C 1
ATOM 6557 O O . VAL D 1 157 ? -36.12500 27.98102 55.57147 1.000 61.76915 149 VAL D O 1
ATOM 6561 N N . ASP D 1 158 ? -34.24971 27.02351 56.36905 1.000 61.48036 150 ASP D N 1
ATOM 6562 C CA . ASP D 1 158 ? -33.64496 26.76981 55.07409 1.000 60.76173 150 ASP D CA 1
ATOM 6563 C C . ASP D 1 158 ? -34.03854 25.37491 54.61421 1.000 59.62711 150 ASP D C 1
ATOM 6564 O O . ASP D 1 158 ? -33.87090 24.39823 55.35312 1.000 58.88992 150 ASP D O 1
ATOM 6569 N N . ILE D 1 159 ? -34.58485 25.28600 53.40934 1.000 55.40424 151 ILE D N 1
ATOM 6570 C CA . ILE D 1 159 ? -35.14061 24.04424 52.89492 1.000 57.00358 151 ILE D CA 1
ATOM 6571 C C . ILE D 1 159 ? -34.20580 23.49744 51.82953 1.000 58.31975 151 ILE D C 1
ATOM 6572 O O . ILE D 1 159 ? -33.85494 24.20332 50.87386 1.000 58.20353 151 ILE D O 1
ATOM 6577 N N . GLU D 1 160 ? -33.79389 22.24361 52.00860 1.000 55.72114 152 GLU D N 1
ATOM 6578 C CA . GLU D 1 160 ? -32.87622 21.55641 51.11270 1.000 55.47276 152 GLU D CA 1
ATOM 6579 C C . GLU D 1 160 ? -33.48168 20.20253 50.76627 1.000 55.71943 152 GLU D C 1
ATOM 6580 O O . GLU D 1 160 ? -33.95979 19.48681 51.65394 1.000 56.24081 152 GLU D O 1
ATOM 6586 N N . VAL D 1 161 ? -33.48111 19.86187 49.48099 1.000 55.92990 153 VAL D N 1
ATOM 6587 C CA . VAL D 1 161 ? -34.04325 18.60508 48.99037 1.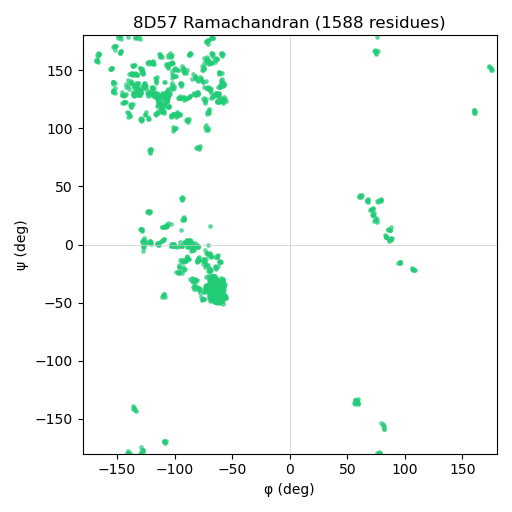000 55.70542 153 VAL D CA 1
ATOM 6588 C C . VAL D 1 161 ? -32.88166 17.72982 48.54875 1.000 52.74911 153 VAL D C 1
ATOM 6589 O O . VAL D 1 161 ? -32.10572 18.12330 47.67012 1.000 55.39708 153 VAL D O 1
ATOM 6593 N N . ILE D 1 162 ? -32.74678 16.56115 49.16500 1.000 51.69037 154 ILE D N 1
ATOM 6594 C CA . ILE D 1 162 ? -31.67008 15.62184 48.86973 1.000 53.60804 154 ILE D CA 1
ATOM 6595 C C . ILE D 1 162 ? -32.28705 14.33447 48.35584 1.000 52.51680 154 ILE D C 1
ATOM 6596 O O . ILE D 1 162 ? -33.15826 13.75584 49.01523 1.000 54.39830 154 ILE D O 1
ATOM 6601 N N . GLU D 1 163 ? -31.82044 13.86757 47.20345 1.000 50.51412 155 GLU D N 1
ATOM 6602 C CA . GLU D 1 163 ? -32.28266 12.58820 46.69439 1.000 51.08024 155 GLU D CA 1
ATOM 6603 C C . GLU D 1 163 ? -31.10076 11.79039 46.17588 1.000 51.97094 155 GLU D C 1
ATOM 6604 O O . GLU D 1 163 ? -30.08340 12.35303 45.76009 1.000 54.21265 155 GLU D O 1
ATOM 6610 N N . ALA D 1 164 ? -31.25419 10.46954 46.18767 1.000 51.31989 156 ALA D N 1
ATOM 6611 C CA . ALA D 1 164 ? -30.23217 9.56264 45.68456 1.000 54.62209 156 ALA D CA 1
ATOM 6612 C C . ALA D 1 164 ? -30.87568 8.53544 44.75954 1.000 48.18365 156 ALA D C 1
ATOM 6613 O O . ALA D 1 164 ? -31.98856 8.06761 45.01830 1.000 45.74702 156 ALA D O 1
ATOM 6615 N N . HIS D 1 165 ? -30.19694 8.23206 43.65168 1.000 50.84524 157 HIS D N 1
ATOM 6616 C CA . HIS D 1 165 ? -30.66919 7.22737 42.70292 1.000 53.73256 157 HIS D CA 1
ATOM 6617 C C . HIS D 1 165 ? -29.47705 6.53406 42.06851 1.000 52.33414 157 HIS D C 1
ATOM 6618 O O . HIS D 1 165 ? -28.34841 7.03695 42.09681 1.000 53.68272 157 HIS D O 1
ATOM 6625 N N . HIS D 1 166 ? -29.76817 5.39771 41.43364 1.000 51.75115 158 HIS D N 1
ATOM 6626 C CA . HIS D 1 166 ? -28.77312 4.56300 40.77632 1.000 49.97662 158 HIS D CA 1
ATOM 6627 C C . HIS D 1 166 ? -28.03223 5.34257 39.69308 1.000 52.10475 158 HIS D C 1
ATOM 6628 O O . HIS D 1 166 ? -28.49518 6.37635 39.20223 1.000 53.47738 158 HIS D O 1
ATOM 6635 N N . ARG D 1 167 ? -26.89120 4.79174 39.27462 1.000 51.00040 159 ARG D N 1
ATOM 6636 C CA . ARG D 1 167 ? -26.00295 5.47558 38.34131 1.000 49.48366 159 ARG D CA 1
ATOM 6637 C C . ARG D 1 167 ? -26.54560 5.55613 36.91947 1.000 53.50406 159 ARG D C 1
ATOM 6638 O O . ARG D 1 167 ? -25.95603 6.26591 36.10045 1.000 51.84264 159 ARG D O 1
ATOM 6646 N N . HIS D 1 168 ? -27.64451 4.87641 36.60076 1.000 55.54058 160 HIS D N 1
ATOM 6647 C CA . HIS D 1 168 ? -28.17020 4.92040 35.24260 1.000 52.50338 160 HIS D CA 1
ATOM 6648 C C . HIS D 1 168 ? -29.17707 6.04449 35.02830 1.000 54.45562 160 HIS D C 1
ATOM 6649 O O . HIS D 1 168 ? -29.55839 6.29236 33.88240 1.000 58.20914 160 HIS D O 1
ATOM 6656 N N . LYS D 1 169 ? -29.64841 6.69409 36.08954 1.000 53.96668 161 LYS D N 1
ATOM 6657 C CA . LYS D 1 169 ? -30.66886 7.71920 35.93408 1.000 56.56278 161 LYS D CA 1
ATOM 6658 C C . LYS D 1 169 ? -30.09325 8.90810 35.18009 1.000 55.45003 161 LYS D C 1
ATOM 6659 O O . LYS D 1 169 ? -29.03283 9.42783 35.54177 1.000 54.92358 161 LYS D O 1
ATOM 6665 N N . VAL D 1 170 ? -30.78244 9.32357 34.10968 1.000 56.58908 162 VAL D N 1
ATOM 6666 C CA . VAL D 1 170 ? -30.27043 10.39480 33.26277 1.000 56.80240 162 VAL D CA 1
ATOM 6667 C C . VAL D 1 170 ? -30.77990 11.77249 33.66740 1.000 59.40691 162 VAL D C 1
ATOM 6668 O O . VAL D 1 170 ? -30.23281 12.77991 33.19369 1.000 57.14392 162 VAL D O 1
ATOM 6672 N N . ASP D 1 171 ? -31.79805 11.85559 34.52239 1.000 62.25847 163 ASP D N 1
ATOM 6673 C CA A ASP D 1 171 ? -32.42564 13.11933 34.87398 0.583 59.87393 163 ASP D CA 1
ATOM 6674 C CA B ASP D 1 171 ? -32.45132 13.10948 34.88422 0.417 60.83128 163 ASP D CA 1
ATOM 6675 C C . ASP D 1 171 ? -32.17791 13.45239 36.34083 1.000 60.01908 163 ASP D C 1
ATOM 6676 O O . ASP D 1 171 ? -32.26853 12.58306 37.21503 1.000 57.44514 163 ASP D O 1
ATOM 6685 N N . ALA D 1 172 ? -31.87670 14.72872 36.60120 1.000 58.87740 164 ALA D N 1
ATOM 6686 C CA . ALA D 1 172 ? -31.62519 15.27209 37.93285 1.000 54.19961 164 ALA D CA 1
ATOM 6687 C C . ALA D 1 172 ? -32.26146 16.65169 38.05136 1.000 56.68331 164 ALA D C 1
ATOM 6688 O O . ALA D 1 172 ? -32.19711 17.45027 37.10093 1.000 60.58441 164 ALA D O 1
ATOM 6690 N N . PRO D 1 173 ? -32.93184 16.94047 39.16858 1.000 54.59222 165 PRO D N 1
ATOM 6691 C CA . PRO D 1 173 ? -33.28543 15.99513 40.23932 1.000 56.61189 165 PRO D CA 1
ATOM 6692 C C . PRO D 1 173 ? -34.37108 15.06268 39.72155 1.000 55.52738 165 PRO D C 1
ATOM 6693 O O . PRO D 1 173 ? -34.88791 15.28599 38.62302 1.000 60.09650 165 PRO D O 1
ATOM 6697 N N . SER D 1 174 ? -34.73178 14.03560 40.48357 1.000 51.62591 166 SER D N 1
ATOM 6698 C CA . SER D 1 174 ? -35.79057 13.12665 40.08719 1.000 51.63672 166 SER D CA 1
ATOM 6699 C C . SER D 1 174 ? -37.11734 13.86884 40.02201 1.000 58.34052 166 SER D C 1
ATOM 6700 O O . SER D 1 174 ? -37.28723 14.94788 40.60320 1.000 58.36733 166 SER D O 1
ATOM 6703 N N . GLY D 1 175 ? -38.06674 13.28467 39.28576 1.000 57.82612 167 GLY D N 1
ATOM 6704 C CA . GLY D 1 175 ? -39.41128 13.83230 39.28860 1.000 56.18550 167 GLY D CA 1
ATOM 6705 C C . GLY D 1 175 ? -40.01010 13.89188 40.68468 1.000 60.26898 167 GLY D C 1
ATOM 6706 O O . GLY D 1 175 ? -40.68880 14.85870 41.03761 1.000 58.68881 167 GLY D O 1
ATOM 6707 N N . THR D 1 176 ? -39.71933 12.89046 41.51927 1.000 56.21086 168 THR D N 1
ATOM 6708 C CA . THR D 1 176 ? -40.26329 12.91360 42.87154 1.000 61.37248 168 THR D CA 1
ATOM 6709 C C . THR D 1 176 ? -39.70396 14.08639 43.66663 1.000 60.65553 168 THR D C 1
ATOM 6710 O O . THR D 1 176 ? -40.45428 14.79245 44.35169 1.000 58.42685 168 THR D O 1
ATOM 6714 N N . ALA D 1 177 ? -38.39899 14.34111 43.54281 1.000 60.00308 169 ALA D N 1
ATOM 6715 C CA . ALA D 1 177 ? -37.78933 15.45553 44.25787 1.000 56.10722 169 ALA D CA 1
ATOM 6716 C C . ALA D 1 177 ? -38.39222 16.78507 43.82741 1.000 60.13024 169 ALA D C 1
ATOM 6717 O O . ALA D 1 177 ? -38.70832 17.63234 44.67245 1.000 60.48896 169 ALA D O 1
ATOM 6719 N N . LEU D 1 178 ? -38.56861 16.98432 42.51590 1.000 57.08996 170 LEU D N 1
ATOM 6720 C CA . LEU D 1 178 ? -39.17038 18.22031 42.03731 1.000 56.70986 170 LEU D CA 1
ATOM 6721 C C . LEU D 1 178 ? -40.62190 18.32471 42.48566 1.000 57.54276 170 LEU D C 1
ATOM 6722 O O . LEU D 1 178 ? -41.09725 19.41209 42.82907 1.000 57.54299 170 LEU D O 1
ATOM 6727 N N . MET D 1 179 ? -41.33855 17.20165 42.49425 1.000 55.74248 171 MET D N 1
ATOM 6728 C CA . MET D 1 179 ? -42.70171 17.19611 43.00897 1.000 58.10487 171 MET D CA 1
ATOM 6729 C C . MET D 1 179 ? -42.72495 17.66726 44.46013 1.000 62.82536 171 MET D C 1
ATOM 6730 O O . MET D 1 179 ? -43.58340 18.46786 44.85937 1.000 61.11079 171 MET D O 1
ATOM 6735 N N . MET D 1 180 ? -41.75937 17.20829 45.25506 1.000 59.32970 172 MET D N 1
ATOM 6736 C CA . MET D 1 180 ? -41.66078 17.66019 46.63496 1.000 57.93659 172 MET D CA 1
ATOM 6737 C C . MET D 1 180 ? -41.28670 19.13488 46.69874 1.000 59.78311 172 MET D C 1
ATOM 6738 O O . MET D 1 180 ? -41.88231 19.90396 47.46446 1.000 59.75924 172 MET D O 1
ATOM 6743 N N . GLY D 1 181 ? -40.29993 19.54989 45.89713 1.000 59.56438 173 GLY D N 1
ATOM 6744 C CA . GLY D 1 181 ? -39.92401 20.95340 45.88094 1.000 57.67535 173 GLY D CA 1
ATOM 6745 C C . GLY D 1 181 ? -41.06023 21.85975 45.44732 1.000 61.93652 173 GLY D C 1
ATOM 6746 O O . GLY D 1 181 ? -41.26475 22.93193 46.01741 1.000 64.91340 173 GLY D O 1
ATOM 6747 N N . GLU D 1 182 ? -41.83714 21.43006 44.45618 1.000 63.74141 174 GLU D N 1
ATOM 6748 C CA . GLU D 1 182 ? -42.94339 22.26171 43.99209 1.000 65.82131 174 GLU D CA 1
ATOM 6749 C C . GLU D 1 182 ? -44.00489 22.43266 45.06791 1.000 64.65914 174 GLU D C 1
ATOM 6750 O O . GLU D 1 182 ? -44.52724 23.53661 45.26000 1.000 68.17678 174 GLU D O 1
ATOM 6756 N N . ALA D 1 183 ? -44.33698 21.35154 45.77831 1.000 67.51560 175 ALA D N 1
ATOM 6757 C CA . ALA D 1 183 ? -45.35290 21.43435 46.82362 1.000 68.97753 175 ALA D CA 1
ATOM 6758 C C . ALA D 1 183 ? -44.96379 22.45336 47.88920 1.000 68.71474 175 ALA D C 1
ATOM 6759 O O . ALA D 1 183 ? -45.80594 23.22841 48.36029 1.000 66.61493 175 ALA D O 1
ATOM 6761 N N . ILE D 1 184 ? -43.68236 22.48768 48.25526 1.000 66.62927 176 ILE D N 1
ATOM 6762 C CA . ILE D 1 184 ? -43.21457 23.44764 49.24568 1.000 65.21194 176 ILE D CA 1
ATOM 6763 C C . ILE D 1 184 ? -43.27910 24.86573 48.69702 1.000 68.13019 176 ILE D C 1
ATOM 6764 O O . ILE D 1 184 ? -43.76945 25.78247 49.37111 1.000 67.67823 176 ILE D O 1
ATOM 6769 N N . ALA D 1 185 ? -42.82843 25.06327 47.45189 1.000 68.20606 177 ALA D N 1
ATOM 6770 C CA . ALA D 1 185 ? -42.82085 26.40233 46.86865 1.000 66.40699 177 ALA D CA 1
ATOM 6771 C C . ALA D 1 185 ? -44.22538 26.98361 46.79532 1.000 70.64297 177 ALA D C 1
ATOM 6772 O O . ALA D 1 185 ? -44.42114 28.18658 47.02740 1.000 69.20243 177 ALA D O 1
ATOM 6774 N N . ASP D 1 186 ? -45.21809 26.14594 46.47608 1.000 68.96356 178 ASP D N 1
ATOM 6775 C CA . ASP D 1 186 ? -46.59726 26.61956 46.47224 1.000 71.10217 178 ASP D CA 1
ATOM 6776 C C . ASP D 1 186 ? -47.03611 27.03102 47.86897 1.000 70.49751 178 ASP D C 1
ATOM 6777 O O . ASP D 1 186 ? -47.66688 28.08012 48.04575 1.000 73.17524 178 ASP D O 1
ATOM 6782 N N . THR D 1 187 ? -46.69766 26.22268 48.87512 1.000 68.81999 179 THR D N 1
ATOM 6783 C CA . THR D 1 187 ? -47.05752 26.55011 50.25101 1.000 66.95867 179 THR D CA 1
ATOM 6784 C C . THR D 1 187 ? -46.44986 27.88122 50.67101 1.000 65.07371 179 THR D C 1
ATOM 6785 O O . THR D 1 187 ? -47.12234 28.71234 51.29276 1.000 66.60808 179 THR D O 1
ATOM 6789 N N . LEU D 1 188 ? -45.19246 28.11369 50.31080 1.000 66.22575 180 LEU D N 1
ATOM 6790 C CA . LEU D 1 188 ? -44.47699 29.31193 50.71609 1.000 67.74718 180 LEU D CA 1
ATOM 6791 C C . LEU D 1 188 ? -44.67435 30.47134 49.75417 1.000 71.72402 180 LEU D C 1
ATOM 6792 O O . LEU D 1 188 ? -44.11392 31.54739 49.98118 1.000 71.69263 180 LEU D O 1
ATOM 6797 N N . GLY D 1 189 ? -45.43578 30.27539 48.68188 1.000 69.88556 181 GLY D N 1
ATOM 6798 C CA . GLY D 1 189 ? -45.66658 31.34414 47.73386 1.000 69.68261 181 GLY D CA 1
ATOM 6799 C C . GLY D 1 189 ? -44.45155 31.68565 46.90549 1.000 71.04199 181 GLY D C 1
ATOM 6800 O O . GLY D 1 189 ? -44.34793 32.81410 46.40592 1.000 74.75935 181 GLY D O 1
ATOM 6801 N N . ARG D 1 190 ? -43.53816 30.73324 46.72523 1.000 70.22934 182 ARG D N 1
ATOM 6802 C CA . ARG D 1 190 ? -42.32909 30.95509 45.94934 1.000 72.82277 182 ARG D CA 1
ATOM 6803 C C . ARG D 1 190 ? -42.45312 30.36481 44.54965 1.000 73.73725 182 ARG D C 1
ATOM 6804 O O . ARG D 1 190 ? -43.24940 29.45825 44.28406 1.000 70.94952 182 ARG D O 1
ATOM 6812 N N . ASN D 1 191 ? -41.65816 30.92191 43.64548 1.000 76.28453 183 ASN D N 1
ATOM 6813 C CA . ASN D 1 191 ? -41.54466 30.43362 42.28071 1.000 73.86308 183 ASN D CA 1
ATOM 6814 C C . ASN D 1 191 ? -40.30352 29.55202 42.21190 1.000 72.37098 183 ASN D C 1
ATOM 6815 O O . ASN D 1 191 ? -39.17641 30.04877 42.31254 1.000 72.41327 183 ASN D O 1
ATOM 6820 N N . LEU D 1 192 ? -40.51694 28.24344 42.04703 1.000 73.88577 184 LEU D N 1
ATOM 6821 C CA . LEU D 1 192 ? -39.41480 27.28877 42.11632 1.000 69.03430 184 LEU D CA 1
ATOM 6822 C C . LEU D 1 192 ? -38.32780 27.60494 41.09668 1.000 74.37340 184 LEU D C 1
ATOM 6823 O O . LEU D 1 192 ? -37.13887 27.56731 41.42273 1.000 75.75786 184 LEU D O 1
ATOM 6828 N N . LYS D 1 193 ? -38.70911 27.92765 39.85771 1.000 74.40319 185 LYS D N 1
ATOM 6829 C CA . LYS D 1 193 ? -37.69247 28.22395 38.85963 1.000 73.62777 185 LYS D CA 1
ATOM 6830 C C . LYS D 1 193 ? -36.80990 29.38267 39.29370 1.000 76.41311 185 LYS D C 1
ATOM 6831 O O . LYS D 1 193 ? -35.62239 29.41475 38.95762 1.000 80.51426 185 LYS D O 1
ATOM 6833 N N . GLU D 1 194 ? -37.35970 30.33102 40.05244 1.000 76.97127 186 GLU D N 1
ATOM 6834 C CA . GLU D 1 194 ? -36.56300 31.47165 40.48908 1.000 79.54259 186 GLU D CA 1
ATOM 6835 C C . GLU D 1 194 ? -35.68016 31.11677 41.68367 1.000 78.92057 186 GLU D C 1
ATOM 6836 O O . GLU D 1 194 ? -34.54519 31.59255 41.77512 1.000 83.22157 186 GLU D O 1
ATOM 6838 N N . VAL D 1 195 ? -36.17839 30.29657 42.61387 1.000 73.50648 187 VAL D N 1
ATOM 6839 C CA . VAL D 1 195 ? -35.49649 30.07930 43.88956 1.000 73.76205 187 VAL D CA 1
ATOM 6840 C C . VAL D 1 195 ? -34.76000 28.75186 43.95812 1.000 70.75726 187 VAL D C 1
ATOM 6841 O O . VAL D 1 195 ? -34.16279 28.44691 44.99911 1.000 66.70478 187 VAL D O 1
ATOM 6845 N N . ALA D 1 196 ? -34.78686 27.94529 42.90218 1.000 68.64812 188 ALA D N 1
ATOM 6846 C CA . ALA D 1 196 ? -34.15684 26.63245 42.96775 1.000 63.88422 188 ALA D CA 1
ATOM 6847 C C . ALA D 1 196 ? -32.65913 26.74354 42.72452 1.000 64.33586 188 ALA D C 1
ATOM 6848 O O . ALA D 1 196 ? -32.20055 27.56869 41.92570 1.000 67.78395 188 ALA D O 1
ATOM 6850 N N . VAL D 1 197 ? -31.90120 25.90306 43.42298 1.000 60.16122 189 VAL D N 1
ATOM 6851 C CA . VAL D 1 197 ? -30.45234 25.81905 43.28824 1.000 59.70405 189 VAL D CA 1
ATOM 6852 C C . VAL D 1 197 ? -30.07402 24.34446 43.20324 1.000 58.82341 189 VAL D C 1
ATOM 6853 O O . VAL D 1 197 ? -30.52386 23.54115 44.02810 1.000 57.06771 189 VAL D O 1
ATOM 6857 N N . TYR D 1 198 ? -29.25861 23.98112 42.20373 1.000 60.88095 190 TYR D N 1
ATOM 6858 C CA . TYR D 1 198 ? -28.95176 22.57196 41.95080 1.000 60.60074 190 TYR D CA 1
ATOM 6859 C C . TYR D 1 198 ? -27.49578 22.19563 42.16224 1.000 55.50052 190 TYR D C 1
ATOM 6860 O O . TYR D 1 198 ? -27.13766 21.03163 41.94666 1.000 54.12971 190 TYR D O 1
ATOM 6869 N N . GLY D 1 199 ? -26.65317 23.13510 42.55866 1.000 51.82434 191 GLY D N 1
ATOM 6870 C CA . GLY D 1 199 ? -25.25614 22.84437 42.79754 1.000 50.20976 191 GLY D CA 1
ATOM 6871 C C . GLY D 1 199 ? -24.65064 23.99727 43.55375 1.000 47.89199 191 GLY D C 1
ATOM 6872 O O . GLY D 1 199 ? -25.23707 25.07998 43.63224 1.000 54.28133 191 GLY D O 1
ATOM 6873 N N . ARG D 1 200 ? -23.47889 23.75028 44.12839 1.000 45.42163 192 ARG D N 1
ATOM 6874 C CA . ARG D 1 200 ? -22.77438 24.78182 44.87801 1.000 50.18973 192 ARG D CA 1
ATOM 6875 C C . ARG D 1 200 ? -21.28105 24.62094 44.65237 1.000 51.82997 192 ARG D C 1
ATOM 6876 O O . ARG D 1 200 ? -20.73036 23.54984 44.89999 1.000 55.24624 192 ARG D O 1
ATOM 6884 N N . GLU D 1 201 ? -20.62767 25.67003 44.16227 1.000 56.95786 193 GLU D N 1
ATOM 6885 C CA . GLU D 1 201 ? -19.19559 25.60274 43.91208 1.000 58.60318 193 GLU D CA 1
ATOM 6886 C C . GLU D 1 201 ? -18.61336 27.00383 43.99267 1.000 60.05317 193 GLU D C 1
ATOM 6887 O O . GLU D 1 201 ? -19.16645 27.93527 43.40536 1.000 66.79729 193 GLU D O 1
ATOM 6893 N N . GLY D 1 202 ? -17.50526 27.14626 44.71766 1.000 67.92252 194 GLY D N 1
ATOM 6894 C CA . GLY D 1 202 ? -16.83444 28.42342 44.85180 1.000 68.96397 194 GLY D CA 1
ATOM 6895 C C . GLY D 1 202 ? -17.46993 29.31813 45.90334 1.000 75.47372 194 GLY D C 1
ATOM 6896 O O . GLY D 1 202 ? -18.22113 28.87624 46.77861 1.000 74.81167 194 GLY D O 1
ATOM 6897 N N . HIS D 1 203 ? -17.20051 30.61679 45.77267 1.000 77.12148 195 HIS D N 1
ATOM 6898 C CA . HIS D 1 203 ? -17.67190 31.60162 46.74336 1.000 79.41175 195 HIS D CA 1
ATOM 6899 C C . HIS D 1 203 ? -19.14269 31.89711 46.46286 1.000 80.71470 195 HIS D C 1
ATOM 6900 O O . HIS D 1 203 ? -19.50613 32.87049 45.80089 1.000 83.99846 195 HIS D O 1
ATOM 6907 N N . THR D 1 204 ? -20.00566 31.02982 46.99853 1.000 78.98271 196 THR D N 1
ATOM 6908 C CA . THR D 1 204 ? -21.44608 31.18415 46.83656 1.000 78.92662 196 THR D CA 1
ATOM 6909 C C . THR D 1 204 ? -22.02016 32.32432 47.66593 1.000 83.43829 196 THR D C 1
ATOM 6910 O O . THR D 1 204 ? -23.15400 32.74188 47.40559 1.000 83.50020 196 THR D O 1
ATOM 6914 N N . GLY D 1 205 ? -21.29231 32.81163 48.67379 1.000 89.52961 197 GLY D N 1
ATOM 6915 C CA . GLY D 1 205 ? -21.82289 33.80213 49.58684 1.000 84.74369 197 GLY D CA 1
ATOM 6916 C C . GLY D 1 205 ? -22.78135 33.16052 50.56999 1.000 81.29752 197 GLY D C 1
ATOM 6917 O O . GLY D 1 205 ? -23.00829 31.94461 50.53085 1.000 79.78963 197 GLY D O 1
ATOM 6918 N N . PRO D 1 206 ? -23.36636 33.95478 51.46691 1.000 75.42803 198 PRO D N 1
ATOM 6919 C CA . PRO D 1 206 ? -24.33963 33.39786 52.41590 1.000 70.75018 198 PRO D CA 1
ATOM 6920 C C . PRO D 1 206 ? -25.63657 33.02173 51.71871 1.000 67.17011 198 PRO D C 1
ATOM 6921 O O . PRO D 1 206 ? -25.96286 33.51241 50.63773 1.000 71.10133 198 PRO D O 1
ATOM 6925 N N . ARG D 1 207 ? -26.38177 32.13301 52.36568 1.000 65.32136 199 ARG D N 1
ATOM 6926 C CA . ARG D 1 207 ? -27.55578 31.52546 51.75720 1.000 62.53954 199 ARG D CA 1
ATOM 6927 C C . ARG D 1 207 ? -28.75977 32.45331 51.84460 1.000 64.16628 199 ARG D C 1
ATOM 6928 O O . ARG D 1 207 ? -29.10603 32.93677 52.92369 1.000 66.18436 199 ARG D O 1
ATOM 6936 N N . ASP D 1 208 ? -29.41887 32.66959 50.71261 1.000 63.74664 200 ASP D N 1
ATOM 6937 C CA . ASP D 1 208 ? -30.69459 33.36900 50.71101 1.000 61.99121 200 ASP D CA 1
ATOM 6938 C C . ASP D 1 208 ? -31.75143 32.47034 51.32727 1.000 61.50594 200 ASP D C 1
ATOM 6939 O O . ASP D 1 208 ? -31.84023 31.28672 50.99561 1.000 62.03251 200 ASP D O 1
ATOM 6944 N N . ARG D 1 209 ? -32.55730 33.03641 52.22536 1.000 65.03864 201 ARG D N 1
ATOM 6945 C CA . ARG D 1 209 ? -33.58993 32.24902 52.89164 1.000 65.15485 201 ARG D CA 1
ATOM 6946 C C . ARG D 1 209 ? -34.61791 31.71736 51.89634 1.000 64.22744 201 ARG D C 1
ATOM 6947 O O . ARG D 1 209 ? -35.18618 30.64078 52.10777 1.000 63.23371 201 ARG D O 1
ATOM 6955 N N . GLN D 1 210 ? -34.85668 32.44140 50.79925 1.000 66.13194 202 GLN D N 1
ATOM 6956 C CA . GLN D 1 210 ? -35.81303 31.98710 49.79426 1.000 67.85033 202 GLN D CA 1
ATOM 6957 C C . GLN D 1 210 ? -35.33958 30.75213 49.03141 1.000 64.59594 202 GLN D C 1
ATOM 6958 O O . GLN D 1 210 ? -36.17389 30.03282 48.47298 1.000 66.13853 202 GLN D O 1
ATOM 6964 N N . THR D 1 211 ? -34.03687 30.48505 49.00603 1.000 65.01566 203 THR D N 1
ATOM 6965 C CA . THR D 1 211 ? -33.49652 29.39527 48.20531 1.000 63.99231 203 THR D CA 1
ATOM 6966 C C . THR D 1 211 ? -34.06818 28.04381 48.61787 1.000 64.37429 203 THR D C 1
ATOM 6967 O O . THR D 1 211 ? -34.18497 27.73733 49.80573 1.000 65.60508 203 THR D O 1
ATOM 6971 N N . ILE D 1 212 ? -34.43944 27.23703 47.62732 1.000 60.62357 204 ILE D N 1
ATOM 6972 C CA . ILE D 1 212 ? -34.65851 25.80499 47.81592 1.000 62.18423 204 ILE D CA 1
ATOM 6973 C C . ILE D 1 212 ? -33.54079 25.08828 47.06731 1.000 58.98907 204 ILE D C 1
ATOM 6974 O O . ILE D 1 212 ? -33.45614 25.16273 45.83420 1.000 63.55117 204 ILE D O 1
ATOM 6979 N N . GLY D 1 213 ? -32.68021 24.40075 47.80359 1.000 55.02978 205 GLY D N 1
ATOM 6980 C CA . GLY D 1 213 ? -31.51588 23.74624 47.23193 1.000 57.20090 205 GLY D CA 1
ATOM 6981 C C . GLY D 1 213 ? -31.77854 22.28230 46.93272 1.000 54.97329 205 GLY D C 1
ATOM 6982 O O . GLY D 1 213 ? -32.38106 21.56786 47.73412 1.000 57.94683 205 GLY D O 1
ATOM 6983 N N . PHE D 1 214 ? -31.28838 21.83173 45.79095 1.000 53.21984 206 PHE D N 1
ATOM 6984 C CA . PHE D 1 214 ? -31.44557 20.44942 45.36585 1.000 53.77481 206 PHE D CA 1
ATOM 6985 C C . PHE D 1 214 ? -30.07198 19.80025 45.33327 1.000 51.81206 206 PHE D C 1
ATOM 6986 O O . PHE D 1 214 ? -29.21725 20.18059 44.52440 1.000 56.27507 206 PHE D O 1
ATOM 6994 N N . GLU D 1 215 ? -29.86125 18.83462 46.21885 1.000 51.01465 207 GLU D N 1
ATOM 6995 C CA . GLU D 1 215 ? -28.66268 18.00906 46.20870 1.000 52.05129 207 GLU D CA 1
ATOM 6996 C C . GLU D 1 215 ? -29.03102 16.63787 45.66156 1.000 51.88202 207 GLU D C 1
ATOM 6997 O O . GLU D 1 215 ? -29.86724 15.93546 46.23656 1.000 56.38255 207 GLU D O 1
ATOM 7003 N N . THR D 1 216 ? -28.41697 16.26329 44.55236 1.000 50.98608 208 THR D N 1
ATOM 7004 C CA . THR D 1 216 ? -28.76743 15.04759 43.84017 1.000 48.44659 208 THR D CA 1
ATOM 7005 C C . THR D 1 216 ? -27.57772 14.10169 43.91847 1.000 48.13406 208 THR D C 1
ATOM 7006 O O . THR D 1 216 ? -26.47099 14.45394 43.49341 1.000 42.39803 208 THR D O 1
ATOM 7010 N N . ILE D 1 217 ? -27.79726 12.92652 44.49942 1.000 52.36376 209 ILE D N 1
ATOM 7011 C CA . ILE D 1 217 ? -26.76687 11.90915 44.64299 1.000 52.70143 209 ILE D CA 1
ATOM 7012 C C . ILE D 1 217 ? -27.01166 10.84182 43.59126 1.000 50.56841 209 ILE D C 1
ATOM 7013 O O . ILE D 1 217 ? -28.15319 10.40493 43.40126 1.000 54.07275 209 ILE D O 1
ATOM 7018 N N . ARG D 1 218 ? -25.94897 10.40509 42.91827 1.000 47.22351 210 ARG D N 1
ATOM 7019 C CA . ARG D 1 218 ? -26.05547 9.36487 41.89930 1.000 50.53929 210 ARG D CA 1
ATOM 7020 C C . ARG D 1 218 ? -25.02917 8.27840 42.17411 1.000 48.32671 210 ARG D C 1
ATOM 7021 O O . ARG D 1 218 ? -23.84860 8.57493 42.38542 1.000 45.09801 210 ARG D O 1
ATOM 7029 N N . GLY D 1 219 ? -25.47057 7.02480 42.16686 1.000 49.61181 211 GLY D N 1
ATOM 7030 C CA . GLY D 1 219 ? -24.49211 5.96478 42.26864 1.000 49.85428 211 GLY D CA 1
ATOM 7031 C C . GLY D 1 219 ? -25.06829 4.57607 42.36026 1.000 48.88805 211 GLY D C 1
ATOM 7032 O O . GLY D 1 219 ? -26.17464 4.39289 42.87093 1.000 48.55768 211 GLY D O 1
ATOM 7033 N N . GLY D 1 220 ? -24.31908 3.59809 41.85395 1.000 48.01577 212 GLY D N 1
ATOM 7034 C CA . GLY D 1 220 ? -24.65506 2.20115 42.07668 1.000 49.36133 212 GLY D CA 1
ATOM 7035 C C . GLY D 1 220 ? -26.05135 1.86828 41.60434 1.000 51.17866 212 GLY D C 1
ATOM 7036 O O . GLY D 1 220 ? -26.47737 2.26576 40.51063 1.000 49.09850 212 GLY D O 1
ATOM 7037 N N . ASP D 1 221 ? -26.79224 1.15763 42.46073 1.000 51.12854 213 ASP D N 1
ATOM 7038 C CA . ASP D 1 221 ? -28.12393 0.66647 42.13360 1.000 50.65269 213 ASP D CA 1
ATOM 7039 C C . ASP D 1 221 ? -29.18732 1.18271 43.09980 1.000 51.65406 213 ASP D C 1
ATOM 7040 O O . ASP D 1 221 ? -30.19867 0.51796 43.32491 1.000 55.31319 213 ASP D O 1
ATOM 7045 N N . ILE D 1 222 ? -28.97204 2.35855 43.69217 1.000 51.17310 214 ILE D N 1
ATOM 7046 C CA . ILE D 1 222 ? -29.94406 2.89135 44.64381 1.000 51.22869 214 ILE D CA 1
ATOM 7047 C C . ILE D 1 222 ? -31.29267 3.03308 43.95533 1.000 51.62232 214 ILE D C 1
ATOM 7048 O O . ILE D 1 222 ? -31.40706 3.66777 42.90028 1.000 57.30525 214 ILE D O 1
ATOM 7053 N N . VAL D 1 223 ? -32.31866 2.41738 44.52951 1.000 51.59414 215 VAL D N 1
ATOM 7054 C CA . VAL D 1 223 ? -33.64588 2.46651 43.92260 1.000 53.58701 215 VAL D CA 1
ATOM 7055 C C . VAL D 1 223 ? -34.25105 3.86445 44.02769 1.000 53.19379 215 VAL D C 1
ATOM 7056 O O . VAL D 1 223 ? -34.84931 4.36776 43.07378 1.000 59.21039 215 VAL D O 1
ATOM 7060 N N . GLY D 1 224 ? -34.13108 4.51091 45.17565 1.000 58.11228 216 GLY D N 1
ATOM 7061 C CA . GLY D 1 224 ? -34.67819 5.84735 45.25965 1.000 55.77258 216 GLY D CA 1
ATOM 7062 C C . GLY D 1 224 ? -34.91500 6.34712 46.66256 1.000 54.71488 216 GLY D C 1
ATOM 7063 O O . GLY D 1 224 ? -35.76463 5.82565 47.38868 1.000 55.02961 216 GLY D O 1
ATOM 7064 N N . GLU D 1 225 ? -34.16796 7.37757 47.03749 1.000 54.23316 217 GLU D N 1
ATOM 7065 C CA . GLU D 1 225 ? -34.25200 7.99678 48.34883 1.000 55.45455 217 GLU D CA 1
ATOM 7066 C C . GLU D 1 225 ? -34.47976 9.49200 48.20322 1.000 53.60411 217 GLU D C 1
ATOM 7067 O O . GLU D 1 225 ? -33.81495 10.15092 47.40184 1.000 54.01112 217 GLU D O 1
ATOM 7073 N N . HIS D 1 226 ? -35.39627 10.02501 49.00551 1.000 54.07638 218 HIS D N 1
ATOM 7074 C CA . HIS D 1 226 ? -35.73924 11.44102 48.98679 1.000 51.85395 218 HIS D CA 1
ATOM 7075 C C . HIS D 1 226 ? -35.82756 11.94690 50.41935 1.000 58.24861 218 HIS D C 1
ATOM 7076 O O . HIS D 1 226 ? -36.51679 11.35410 51.25593 1.000 58.12004 218 HIS D O 1
ATOM 7083 N N . THR D 1 227 ? -35.11821 13.03194 50.69746 1.000 56.09752 219 THR D N 1
ATOM 7084 C CA . THR D 1 227 ? -35.08828 13.64522 52.01039 1.000 52.83084 219 THR D CA 1
ATOM 7085 C C . THR D 1 227 ? -35.31009 15.13136 51.83312 1.000 56.18887 219 THR D C 1
ATOM 7086 O O . THR D 1 227 ? -34.69446 15.74659 50.95911 1.000 56.82963 219 THR D O 1
ATOM 7090 N N . VAL D 1 228 ? -36.20165 15.69953 52.63185 1.000 54.39869 220 VAL D N 1
ATOM 7091 C CA . VAL D 1 228 ? -36.37508 17.14067 52.70428 1.000 54.31474 220 VAL D CA 1
ATOM 7092 C C . VAL D 1 228 ? -35.97560 17.58690 54.09816 1.000 53.10400 220 VAL D C 1
ATOM 7093 O O . VAL D 1 228 ? -36.47248 17.04825 55.09345 1.000 56.65338 220 VAL D O 1
ATOM 7097 N N . MET D 1 229 ? -35.07220 18.55548 54.16902 1.000 53.86623 221 MET D N 1
ATOM 7098 C CA . MET D 1 229 ? -34.58697 19.09866 55.42770 1.000 51.96599 221 MET D CA 1
ATOM 7099 C C . MET D 1 229 ? -35.16252 20.49235 55.62888 1.000 55.35947 221 MET D C 1
ATOM 7100 O O . MET D 1 229 ? -35.01342 21.35806 54.76197 1.000 59.39845 221 MET D O 1
ATOM 7105 N N . PHE D 1 230 ? -35.83623 20.70087 56.75381 1.000 55.85177 222 PHE D N 1
ATOM 7106 C CA . PHE D 1 230 ? -36.24041 22.03068 57.19377 1.000 53.46594 222 PHE D CA 1
ATOM 7107 C C . PHE D 1 230 ? -35.23056 22.41977 58.26506 1.000 56.23556 222 PHE D C 1
ATOM 7108 O O . PHE D 1 230 ? -35.28664 21.91930 59.38872 1.000 63.62672 222 PHE D O 1
ATOM 7116 N N . ILE D 1 231 ? -34.25913 23.24879 57.90330 1.000 57.64654 223 ILE D N 1
ATOM 7117 C CA . ILE D 1 231 ? -33.09745 23.51613 58.74830 1.000 59.35593 223 ILE D CA 1
ATOM 7118 C C . ILE D 1 231 ? -33.27953 24.87320 59.40906 1.000 61.08313 223 ILE D C 1
ATOM 7119 O O . ILE D 1 231 ? -33.20472 25.90919 58.74199 1.000 63.98719 223 ILE D O 1
ATOM 7124 N N . GLY D 1 232 ? -33.48353 24.88469 60.72597 1.000 59.54995 224 GLY D N 1
ATOM 7125 C CA . GLY D 1 232 ? -33.64176 26.10937 61.47003 1.000 60.11912 224 GLY D CA 1
ATOM 7126 C C . GLY D 1 232 ? -32.45742 26.42699 62.36255 1.000 63.68705 224 GLY D C 1
ATOM 7127 O O . GLY D 1 232 ? -31.40493 25.79116 62.30851 1.000 65.20588 224 GLY D O 1
ATOM 7128 N N . GLU D 1 233 ? -32.65745 27.42612 63.21980 1.000 66.09005 225 GLU D N 1
ATOM 7129 C CA . GLU D 1 233 ? -31.63389 27.85836 64.16607 1.000 67.34705 225 GLU D CA 1
ATOM 7130 C C . GLU D 1 233 ? -31.77485 27.01380 65.42418 1.000 66.81482 225 GLU D C 1
ATOM 7131 O O . GLU D 1 233 ? -32.74578 27.15725 66.16574 1.000 67.60196 225 GLU D O 1
ATOM 7137 N N . GLY D 1 234 ? -30.83374 26.10344 65.63769 1.000 69.07507 226 GLY D N 1
ATOM 7138 C CA . GLY D 1 234 ? -30.82673 25.22959 66.78426 1.000 66.79390 226 GLY D CA 1
ATOM 7139 C C . GLY D 1 234 ? -31.44373 23.86508 66.55377 1.000 65.97707 226 GLY D C 1
ATOM 7140 O O . GLY D 1 234 ? -31.20159 22.95474 67.34982 1.000 67.48981 226 GLY D O 1
ATOM 7141 N N . GLU D 1 235 ? -32.21363 23.68709 65.48329 1.000 65.43701 227 GLU D N 1
ATOM 7142 C CA . GLU D 1 235 ? -32.89432 22.42081 65.25700 1.000 61.41131 227 GLU D CA 1
ATOM 7143 C C . GLU D 1 235 ? -33.10739 22.20286 63.76926 1.000 57.81543 227 GLU D C 1
ATOM 7144 O O . GLU D 1 235 ? -32.89355 23.09313 62.94543 1.000 56.49981 227 GLU D O 1
ATOM 7150 N N . ARG D 1 236 ? -33.55518 20.99419 63.44777 1.000 55.77248 228 ARG D N 1
ATOM 7151 C CA . ARG D 1 236 ? -33.76234 20.54877 62.08047 1.000 55.50914 228 ARG D CA 1
ATOM 7152 C C . ARG D 1 236 ? -34.83594 19.47252 62.09328 1.000 55.89295 228 ARG D C 1
ATOM 7153 O O . ARG D 1 236 ? -34.88052 18.64671 63.01283 1.000 57.69493 228 ARG D O 1
ATOM 7161 N N . VAL D 1 237 ? -35.71619 19.50244 61.09834 1.000 54.23917 229 VAL D N 1
ATOM 7162 C CA . VAL D 1 237 ? -36.71722 18.46020 60.91554 1.000 56.79238 229 VAL D CA 1
ATOM 7163 C C . VAL D 1 237 ? -36.53108 17.89559 59.51978 1.000 55.92010 229 VAL D C 1
ATOM 7164 O O . VAL D 1 237 ? -36.45131 18.65178 58.54548 1.000 54.02190 229 VAL D O 1
ATOM 7168 N N . GLU D 1 238 ? -36.44434 16.57363 59.42741 1.000 57.18428 230 GLU D N 1
ATOM 7169 C CA . GLU D 1 238 ? -36.23917 15.88691 58.16355 1.000 55.70589 230 GLU D CA 1
ATOM 7170 C C . GLU D 1 238 ? -37.41965 14.97090 57.90396 1.000 55.82390 230 GLU D C 1
ATOM 7171 O O . GLU D 1 238 ? -37.82943 14.21661 58.79327 1.000 57.07019 230 GLU D O 1
ATOM 7177 N N . VAL D 1 239 ? -37.93931 15.01656 56.68273 1.000 53.78242 231 VAL D N 1
ATOM 7178 C CA . VAL D 1 239 ? -38.92279 14.05852 56.20511 1.000 54.56235 231 VAL D CA 1
ATOM 7179 C C . VAL D 1 239 ? -38.26755 13.26766 55.08652 1.000 57.10266 231 VAL D C 1
ATOM 7180 O O . VAL D 1 239 ? -37.70888 13.85128 54.15149 1.000 56.40727 231 VAL D O 1
ATOM 7184 N N . THR D 1 240 ? -38.29264 11.94741 55.20121 1.000 55.58364 232 THR D N 1
ATOM 7185 C CA . THR D 1 240 ? -37.57156 11.08472 54.27967 1.000 56.95057 232 THR D CA 1
ATOM 7186 C C . THR D 1 240 ? -38.46746 9.94625 53.82492 1.000 60.77884 232 THR D C 1
ATOM 7187 O O . THR D 1 240 ? -39.20663 9.36256 54.62789 1.000 58.04550 232 THR D O 1
ATOM 7191 N N . HIS D 1 241 ? -38.41113 9.66023 52.52292 1.000 57.86987 233 HIS D N 1
ATOM 7192 C CA . HIS D 1 241 ? -39.01744 8.47574 51.93812 1.000 58.86124 233 HIS D CA 1
ATOM 7193 C C . HIS D 1 241 ? -37.92930 7.65549 51.27388 1.000 58.70283 233 HIS D C 1
ATOM 7194 O O . HIS D 1 241 ? -37.14975 8.19086 50.48011 1.000 56.64783 233 HIS D O 1
ATOM 7201 N N . LYS D 1 242 ? -37.90123 6.35581 51.57068 1.000 58.16944 234 LYS D N 1
ATOM 7202 C CA . LYS D 1 242 ? -36.94190 5.43008 50.97925 1.000 57.57240 234 LYS D CA 1
ATOM 7203 C C . LYS D 1 242 ? -37.69453 4.28544 50.32051 1.000 59.54806 234 LYS D C 1
ATOM 7204 O O . LYS D 1 242 ? -38.61334 3.72129 50.91832 1.000 63.05728 234 LYS D O 1
ATOM 7210 N N . ALA D 1 243 ? -37.29580 3.94015 49.10056 1.000 58.89701 235 ALA D N 1
ATOM 7211 C CA . ALA D 1 243 ? -37.91364 2.86875 48.33373 1.000 59.82811 235 ALA D CA 1
ATOM 7212 C C . ALA D 1 243 ? -37.00275 1.65008 48.31704 1.000 61.00276 235 ALA D C 1
ATOM 7213 O O . ALA D 1 243 ? -35.81517 1.76207 47.99798 1.000 61.89725 235 ALA D O 1
ATOM 7215 N N . THR D 1 244 ? -37.56387 0.48910 48.65662 1.000 60.53034 236 THR D N 1
ATOM 7216 C CA . THR D 1 244 ? -36.81347 -0.76268 48.61393 1.000 61.17298 236 THR D CA 1
ATOM 7217 C C . THR D 1 244 ? -36.81567 -1.36738 47.21365 1.000 66.31064 236 THR D C 1
ATOM 7218 O O . THR D 1 244 ? -35.82711 -1.97479 46.78672 1.000 65.18915 236 THR D O 1
ATOM 7222 N N . ASN D 1 245 ? -37.92248 -1.23231 46.49440 1.000 66.87024 237 ASN D N 1
ATOM 7223 C CA . ASN D 1 245 ? -38.03389 -1.78389 45.15752 1.000 67.08266 237 ASN D CA 1
ATOM 7224 C C . ASN D 1 245 ? -38.93163 -0.87510 44.32953 1.000 70.55300 237 ASN D C 1
ATOM 7225 O O . ASN D 1 245 ? -39.41581 0.15814 44.79900 1.000 71.42173 237 ASN D O 1
ATOM 7230 N N . ARG D 1 246 ? -39.12446 -1.25307 43.07300 1.000 71.13445 238 ARG D N 1
ATOM 7231 C CA . ARG D 1 246 ? -39.95647 -0.47884 42.16248 1.000 70.45792 238 ARG D CA 1
ATOM 7232 C C . ARG D 1 246 ? -41.38739 -0.97545 42.12914 1.000 74.79631 238 ARG D C 1
ATOM 7233 O O . ARG D 1 246 ? -42.02338 -0.98298 41.07126 1.000 75.54839 238 ARG D O 1
ATOM 7241 N N . MET D 1 247 ? -41.93236 -1.36992 43.27836 1.000 77.61798 239 MET D N 1
ATOM 7242 C CA . MET D 1 247 ? -43.23458 -2.00612 43.31834 1.000 78.25319 239 MET D CA 1
ATOM 7243 C C . MET D 1 247 ? -44.21506 -1.36785 44.28684 1.000 79.93057 239 MET D C 1
ATOM 7244 O O . MET D 1 247 ? -45.32418 -1.88496 44.44009 1.000 83.24701 239 MET D O 1
ATOM 7249 N N . ASN D 1 248 ? -43.85906 -0.26986 44.94077 1.000 93.72167 240 ASN D N 1
ATOM 7250 C CA . ASN D 1 248 ? -44.79866 0.30753 45.89144 1.000 95.35361 240 ASN D CA 1
ATOM 7251 C C . ASN D 1 248 ? -45.87882 1.12696 45.20022 1.000 97.32684 240 ASN D C 1
ATOM 7252 O O . ASN D 1 248 ? -46.78629 1.62683 45.87269 1.000 98.73164 240 ASN D O 1
ATOM 7257 N N . PHE D 1 249 ? -45.80783 1.25673 43.87389 1.000 85.48454 241 PHE D N 1
ATOM 7258 C CA . PHE D 1 249 ? -46.92549 1.80220 43.10867 1.000 80.60580 241 PHE D CA 1
ATOM 7259 C C . PHE D 1 249 ? -48.14141 0.88595 43.16890 1.000 80.52109 241 PHE D C 1
ATOM 7260 O O . PHE D 1 249 ? -49.28319 1.35829 43.17750 1.000 80.41674 241 PHE D O 1
ATOM 7268 N N . ALA D 1 250 ? -47.91336 -0.42822 43.18559 1.000 78.06534 242 ALA D N 1
ATOM 7269 C CA . ALA D 1 250 ? -49.00254 -1.38677 43.03623 1.000 78.89720 242 ALA D CA 1
ATOM 7270 C C . ALA D 1 250 ? -49.96437 -1.33244 44.21809 1.000 81.26048 242 ALA D C 1
ATOM 7271 O O . ALA D 1 250 ? -51.18939 -1.29093 44.03263 1.000 79.12531 242 ALA D O 1
ATOM 7273 N N . ALA D 1 251 ? -49.43046 -1.36194 45.44462 1.000 77.42238 243 ALA D N 1
ATOM 7274 C CA . ALA D 1 251 ? -50.29706 -1.32242 46.61815 1.000 75.87793 243 ALA D CA 1
ATOM 7275 C C . ALA D 1 251 ? -51.11256 -0.03886 46.64994 1.000 77.79246 243 ALA D C 1
ATOM 7276 O O . ALA D 1 251 ? -52.29493 -0.05259 47.01644 1.000 78.59027 243 ALA D O 1
ATOM 7278 N N . GLY D 1 252 ? -50.50209 1.08076 46.25665 1.000 77.20386 244 GLY D N 1
ATOM 7279 C CA . GLY D 1 252 ? -51.24422 2.32747 46.21348 1.000 76.85646 244 GLY D CA 1
ATOM 7280 C C . GLY D 1 252 ? -52.32898 2.32132 45.15462 1.000 79.04004 244 GLY D C 1
ATOM 7281 O O . GLY D 1 252 ? -53.44375 2.79254 45.39288 1.000 80.73571 244 GLY D O 1
ATOM 7282 N N . ALA D 1 253 ? -52.02235 1.78340 43.97339 1.000 75.65571 245 ALA D N 1
ATOM 7283 C CA . ALA D 1 253 ? -53.02322 1.71345 42.91553 1.000 76.82332 245 ALA D CA 1
ATOM 7284 C C . ALA D 1 253 ? -54.18690 0.81103 43.30854 1.000 80.61155 245 ALA D C 1
ATOM 7285 O O . ALA D 1 253 ? -55.35220 1.14354 43.05355 1.000 82.43992 245 ALA D O 1
ATOM 7287 N N . VAL D 1 254 ? -53.89474 -0.33868 43.92554 1.000 82.70323 246 VAL D N 1
ATOM 7288 C CA . VAL D 1 254 ? -54.97027 -1.22967 44.35303 1.000 83.91057 246 VAL D CA 1
ATOM 7289 C C . VAL D 1 254 ? -55.82851 -0.55255 45.41025 1.000 85.88911 246 VAL D C 1
ATOM 7290 O O . VAL D 1 254 ? -57.06214 -0.64381 45.38118 1.000 89.86953 246 VAL D O 1
ATOM 7294 N N . ARG D 1 255 ? -55.19101 0.16996 46.33567 1.000 80.89927 247 ARG D N 1
ATOM 7295 C CA . ARG D 1 255 ? -55.92943 0.88940 47.36858 1.000 80.11871 247 ARG D CA 1
ATOM 7296 C C . ARG D 1 255 ? -56.80174 1.97745 46.76163 1.000 85.68559 247 ARG D C 1
ATOM 7297 O O . ARG D 1 255 ? -57.90925 2.24021 47.24655 1.000 88.66521 247 ARG D O 1
ATOM 7305 N N . ALA D 1 256 ? -56.30397 2.64122 45.71472 1.000 83.63080 248 ALA D N 1
ATOM 7306 C CA . ALA D 1 256 ? -57.12143 3.61096 44.99592 1.000 85.04883 248 ALA D CA 1
ATOM 7307 C C . ALA D 1 256 ? -58.29161 2.93144 44.29958 1.000 89.36506 248 ALA D C 1
ATOM 7308 O O . ALA D 1 256 ? -59.40200 3.47358 44.26424 1.000 94.40539 248 ALA D O 1
ATOM 7310 N N . ALA D 1 257 ? -58.06720 1.73433 43.75515 1.000 92.12728 249 ALA D N 1
ATOM 7311 C CA . ALA D 1 257 ? -59.13398 1.02515 43.05557 1.000 94.83992 249 ALA D CA 1
ATOM 7312 C C . ALA D 1 257 ? -60.28367 0.69021 43.99968 1.000 98.98625 249 ALA D C 1
ATOM 7313 O O . ALA D 1 257 ? -61.45587 0.92212 43.67707 1.000 101.02285 249 ALA D O 1
ATOM 7315 N N . ALA D 1 258 ? -59.96200 0.13874 45.17563 1.000 98.90007 250 ALA D N 1
ATOM 7316 C CA . ALA D 1 258 ? -60.98598 -0.15828 46.17257 1.000 101.80183 250 ALA D CA 1
ATOM 7317 C C . ALA D 1 258 ? -61.63803 1.11173 46.70222 1.000 102.81375 250 ALA D C 1
ATOM 7318 O O . ALA D 1 258 ? -62.83572 1.11898 47.01344 1.000 106.21759 250 ALA D O 1
ATOM 7320 N N . TRP D 1 259 ? -60.87353 2.19327 46.80457 1.000 98.16969 251 TRP D N 1
ATOM 7321 C CA . TRP D 1 259 ? -61.42775 3.42478 47.34581 1.000 101.37414 251 TRP D CA 1
ATOM 7322 C C . TRP D 1 259 ? -62.44666 4.03280 46.38821 1.000 103.14828 251 TRP D C 1
ATOM 7323 O O . TRP D 1 259 ? -63.50173 4.51721 46.81620 1.000 107.07085 251 TRP D O 1
ATOM 7334 N N . VAL D 1 260 ? -62.16963 3.97405 45.08309 1.000 106.16360 252 VAL D N 1
ATOM 7335 C CA . VAL D 1 260 ? -62.98650 4.67790 44.09437 1.000 108.06499 252 VAL D CA 1
ATOM 7336 C C . VAL D 1 260 ? -64.28237 3.95966 43.75223 1.000 109.66884 252 VAL D C 1
ATOM 7337 O O . VAL D 1 260 ? -65.15817 4.55841 43.11218 1.000 111.98193 252 VAL D O 1
ATOM 7341 N N . VAL D 1 261 ? -64.44617 2.70506 44.18050 1.000 108.82162 253 VAL D N 1
ATOM 7342 C CA . VAL D 1 261 ? -65.61063 1.92697 43.77187 1.000 111.68671 253 VAL D CA 1
ATOM 7343 C C . VAL D 1 261 ? -66.88456 2.61626 44.23422 1.000 114.72481 253 VAL D C 1
ATOM 7344 O O . VAL D 1 261 ? -67.03542 2.96025 45.41306 1.000 115.76666 253 VAL D O 1
ATOM 7348 N N . GLY D 1 262 ? -67.80592 2.83295 43.29609 1.000 117.06799 254 GLY D N 1
ATOM 7349 C CA . GLY D 1 262 ? -69.11106 3.36285 43.63882 1.000 120.77154 254 GLY D CA 1
ATOM 7350 C C . GLY D 1 262 ? -69.15833 4.83274 43.99059 1.000 122.65306 254 GLY D C 1
ATOM 7351 O O . GLY D 1 262 ? -70.07686 5.25604 44.69633 1.000 126.00948 254 GLY D O 1
ATOM 7352 N N . ARG D 1 263 ? -68.19851 5.62739 43.53300 1.000 121.76235 255 ARG D N 1
ATOM 7353 C CA . ARG D 1 263 ? -68.16117 7.04531 43.85764 1.000 121.02264 255 ARG D CA 1
ATOM 7354 C C . ARG D 1 263 ? -68.62495 7.89998 42.68258 1.000 123.15994 255 ARG D C 1
ATOM 7355 O O . ARG D 1 263 ? -68.75216 7.42972 41.54937 1.000 123.40950 255 ARG D O 1
ATOM 7363 N N . GLU D 1 264 ? -68.92588 9.16268 42.98672 1.000 124.38117 256 GLU D N 1
ATOM 7364 C CA . GLU D 1 264 ? -69.37870 10.10298 41.96900 1.000 125.11072 256 GLU D CA 1
ATOM 7365 C C . GLU D 1 264 ? -68.31151 10.29768 40.89543 1.000 125.70160 256 GLU D C 1
ATOM 7366 O O . GLU D 1 264 ? -67.10904 10.26498 41.16738 1.000 125.74852 256 GLU D O 1
ATOM 7368 N N . ALA D 1 265 ? -68.76655 10.51862 39.66428 1.000 122.84965 257 ALA D N 1
ATOM 7369 C CA . ALA D 1 265 ? -67.87793 10.62367 38.50762 1.000 121.48656 257 ALA D CA 1
ATOM 7370 C C . ALA D 1 265 ? -67.12851 11.94906 38.54815 1.000 118.33383 257 ALA D C 1
ATOM 7371 O O . ALA D 1 265 ? -67.64719 12.98610 38.12941 1.000 121.04096 257 ALA D O 1
ATOM 7373 N N . ARG D 1 266 ? -65.89253 11.91438 39.03925 1.000 116.53677 258 ARG D N 1
ATOM 7374 C CA . ARG D 1 266 ? -64.98180 13.04891 38.98301 1.000 114.82202 258 ARG D CA 1
ATOM 7375 C C . ARG D 1 266 ? -63.58459 12.51793 38.68600 1.000 111.81340 258 ARG D C 1
ATOM 7376 O O . ARG D 1 266 ? -63.37185 11.30906 38.54685 1.000 110.04807 258 ARG D O 1
ATOM 7378 N N . LYS D 1 267 ? -62.61951 13.42489 38.60454 1.000 109.43077 259 LYS D N 1
ATOM 7379 C CA . LYS D 1 267 ? -61.21508 13.05145 38.54230 1.000 102.76494 259 LYS D CA 1
ATOM 7380 C C . LYS D 1 267 ? -60.64105 13.10213 39.95144 1.000 100.11434 259 LYS D C 1
ATOM 7381 O O . LYS D 1 267 ? -60.77285 14.11713 40.64324 1.000 101.38385 259 LYS D O 1
ATOM 7387 N N . TYR D 1 268 ? -60.03109 11.99836 40.37888 1.000 99.81621 260 TYR D N 1
ATOM 7388 C CA . TYR D 1 268 ? -59.47235 11.86616 41.71286 1.000 94.92382 260 TYR D CA 1
ATOM 7389 C C . TYR D 1 268 ? -57.97177 11.61684 41.62659 1.000 93.51828 260 TYR D C 1
ATOM 7390 O O . TYR D 1 268 ? -57.45219 11.12157 40.62384 1.000 93.03829 260 TYR D O 1
ATOM 7399 N N . ASP D 1 269 ? -57.27537 11.96454 42.70086 1.000 87.14163 261 ASP D N 1
ATOM 7400 C CA . ASP D 1 269 ? -55.85765 11.67557 42.84219 1.000 85.39400 261 ASP D CA 1
ATOM 7401 C C . ASP D 1 269 ? -55.63711 10.96472 44.17188 1.000 84.97636 261 ASP D C 1
ATOM 7402 O O . ASP D 1 269 ? -56.58929 10.65104 44.89469 1.000 84.03349 261 ASP D O 1
ATOM 7407 N N . MET D 1 270 ? -54.36979 10.68324 44.48721 1.000 82.91643 262 MET D N 1
ATOM 7408 C CA . MET D 1 270 ? -54.07899 9.95128 45.71380 1.000 81.20444 262 MET D CA 1
ATOM 7409 C C . MET D 1 270 ? -54.35589 10.77230 46.97077 1.000 82.75992 262 MET D C 1
ATOM 7410 O O . MET D 1 270 ? -54.59162 10.18579 48.03346 1.000 82.01251 262 MET D O 1
ATOM 7415 N N . LYS D 1 271 ? -54.36337 12.10618 46.87403 1.000 83.90239 263 LYS D N 1
ATOM 7416 C CA . LYS D 1 271 ? -54.76996 12.91837 48.01717 1.000 85.34462 263 LYS D CA 1
ATOM 7417 C C . LYS D 1 271 ? -56.21393 12.62120 48.39379 1.000 86.77032 263 LYS D C 1
ATOM 7418 O O . LYS D 1 271 ? -56.55929 12.57796 49.58084 1.000 87.75304 263 LYS D O 1
ATOM 7424 N N . ASP D 1 272 ? -57.06893 12.40009 47.39156 1.000 87.60909 264 ASP D N 1
ATOM 7425 C CA . ASP D 1 272 ? -58.44745 12.00107 47.65694 1.000 90.50498 264 ASP D CA 1
ATOM 7426 C C . ASP D 1 272 ? -58.50174 10.61830 48.29961 1.000 89.76207 264 ASP D C 1
ATOM 7427 O O . ASP D 1 272 ? -59.18761 10.41696 49.30879 1.000 90.96547 264 ASP D O 1
ATOM 7432 N N . VAL D 1 273 ? -57.78241 9.65195 47.72234 1.000 86.66143 265 VAL D N 1
ATOM 7433 C CA . VAL D 1 273 ? -57.85049 8.27046 48.19383 1.000 86.91185 265 VAL D CA 1
ATOM 7434 C C . VAL D 1 273 ? -57.39240 8.16939 49.64019 1.000 85.28081 265 VAL D C 1
ATOM 7435 O O . VAL D 1 273 ? -58.00408 7.46589 50.45291 1.000 85.82949 265 VAL D O 1
ATOM 7439 N N . LEU D 1 274 ? -56.30961 8.86484 49.98115 1.000 85.13132 266 LEU D N 1
ATOM 7440 C CA . LEU D 1 274 ? -55.70171 8.78258 51.29864 1.000 82.07689 266 LEU D CA 1
ATOM 7441 C C . LEU D 1 274 ? -56.26535 9.79529 52.28587 1.000 87.72725 266 LEU D C 1
ATOM 7442 O O . LEU D 1 274 ? -55.77587 9.87032 53.41831 1.000 88.62003 266 LEU D O 1
ATOM 7447 N N . GLY D 1 275 ? -57.26090 10.57965 51.88595 1.000 83.93765 267 GLY D N 1
ATOM 7448 C CA . GLY D 1 275 ? -57.86223 11.55482 52.77993 1.000 84.60841 267 GLY D CA 1
ATOM 7449 C C . GLY D 1 275 ? -56.95549 12.70134 53.16796 1.000 84.98434 267 GLY D C 1
ATOM 7450 O O . GLY D 1 275 ? -56.99847 13.15925 54.31597 1.000 86.22329 267 GLY D O 1
ATOM 7451 N N . LEU D 1 276 ? -56.13883 13.18394 52.23570 1.000 89.62731 268 LEU D N 1
ATOM 7452 C CA . LEU D 1 276 ? -55.16989 14.22603 52.53500 1.000 88.76089 268 LEU D CA 1
ATOM 7453 C C . LEU D 1 276 ? -55.67593 15.62159 52.18212 1.000 94.78919 268 LEU D C 1
ATOM 7454 O O . LEU D 1 276 ? -55.11569 16.61104 52.66564 1.000 93.69931 268 LEU D O 1
ATOM 7459 N N . ASN D 1 277 ? -56.69287 15.72465 51.33190 1.000 103.13397 269 ASN D N 1
ATOM 7460 C CA . ASN D 1 277 ? -57.25021 17.01541 50.94189 1.000 102.86235 269 ASN D CA 1
ATOM 7461 C C . ASN D 1 277 ? -58.05775 17.62743 52.08298 1.000 102.69342 269 ASN D C 1
ATOM 7462 O O . ASN D 1 277 ? -58.10269 18.84645 52.24624 1.000 107.55277 269 ASN D O 1
ATOM 7467 N N . ALA E 1 12 ? -55.41375 -40.13040 7.90195 1.000 128.70074 4 ALA E N 1
ATOM 7468 C CA . ALA E 1 12 ? -54.99732 -38.88259 8.53775 1.000 128.01075 4 ALA E CA 1
ATOM 7469 C C . ALA E 1 12 ? -54.79104 -39.06965 10.04426 1.000 129.94503 4 ALA E C 1
ATOM 7470 O O . ALA E 1 12 ? -55.70925 -39.47968 10.75516 1.000 130.43765 4 ALA E O 1
ATOM 7472 N N . PRO E 1 13 ? -53.57329 -38.77443 10.52380 1.000 127.70505 5 PRO E N 1
ATOM 7473 C CA . PRO E 1 13 ? -53.23665 -39.05531 11.92773 1.000 123.47330 5 PRO E CA 1
ATOM 7474 C C . PRO E 1 13 ? -53.32460 -37.85332 12.85739 1.000 126.50483 5 PRO E C 1
ATOM 7475 O O . PRO E 1 13 ? -53.02867 -36.71922 12.46510 1.000 124.75055 5 PRO E O 1
ATOM 7479 N N . ARG E 1 14 ? -53.74047 -38.10176 14.09968 1.000 122.71149 6 ARG E N 1
ATOM 7480 C CA . ARG E 1 14 ? -53.79899 -37.08435 15.14557 1.000 123.60490 6 ARG E CA 1
ATOM 7481 C C . ARG E 1 14 ? -52.57671 -37.25617 16.04624 1.000 123.97960 6 ARG E C 1
ATOM 7482 O O . ARG E 1 14 ? -52.45489 -38.26676 16.74736 1.000 124.23031 6 ARG E O 1
ATOM 7484 N N . ILE E 1 15 ? -51.66846 -36.27978 16.01878 1.000 124.71608 7 ILE E N 1
ATOM 7485 C CA . ILE E 1 15 ? -50.39526 -36.35510 16.73269 1.000 118.46147 7 ILE E CA 1
ATOM 7486 C C . ILE E 1 15 ? -50.46192 -35.42550 17.93836 1.000 117.97487 7 ILE E C 1
ATOM 7487 O O . ILE E 1 15 ? -50.74089 -34.22931 17.79048 1.000 114.56447 7 ILE E O 1
ATOM 7489 N N . GLY E 1 16 ? -50.21943 -35.97573 19.12741 1.000 116.81238 8 GLY E N 1
ATOM 7490 C CA . GLY E 1 16 ? -50.12968 -35.18913 20.35256 1.000 111.10121 8 GLY E CA 1
ATOM 7491 C C . GLY E 1 16 ? -48.68478 -34.98715 20.78239 1.000 108.73894 8 GLY E C 1
ATOM 7492 O O . GLY E 1 16 ? -47.86456 -35.89596 20.67442 1.000 111.43666 8 GLY E O 1
ATOM 7493 N N . ILE E 1 17 ? -48.39753 -33.80419 21.32322 1.000 109.74783 9 ILE E N 1
ATOM 7494 C CA . ILE E 1 17 ? -47.04362 -33.41243 21.71101 1.000 107.59242 9 ILE E CA 1
ATOM 7495 C C . ILE E 1 17 ? -46.96654 -33.28027 23.22737 1.000 110.53129 9 ILE E C 1
ATOM 7496 O O . ILE E 1 17 ? -47.71464 -32.50158 23.83135 1.000 112.55631 9 ILE E O 1
ATOM 7501 N N . LEU E 1 18 ? -46.05447 -34.03256 23.83681 1.000 105.49222 10 LEU E N 1
ATOM 7502 C CA . LEU E 1 18 ? -45.76678 -33.93571 25.26102 1.000 106.50946 10 LEU E CA 1
ATOM 7503 C C . LEU E 1 18 ? -44.61132 -32.96934 25.50593 1.000 105.16216 10 LEU E C 1
ATOM 7504 O O . LEU E 1 18 ? -43.76099 -32.75760 24.63706 1.000 111.39695 10 LEU E O 1
ATOM 7506 N N . GLY E 1 19 ? -44.59795 -32.37119 26.69424 1.000 114.81438 11 GLY E N 1
ATOM 7507 C CA . GLY E 1 19 ? -43.60077 -31.35873 27.02891 1.000 113.99487 11 GLY E CA 1
ATOM 7508 C C . GLY E 1 19 ? -43.64276 -30.10902 26.17601 1.000 115.03969 11 GLY E C 1
ATOM 7509 O O . GLY E 1 19 ? -42.59037 -29.59254 25.78007 1.000 114.33409 11 GLY E O 1
ATOM 7510 N N . ALA E 1 20 ? -44.84190 -29.60068 25.89375 1.000 114.05715 12 ALA E N 1
ATOM 7511 C CA . ALA E 1 20 ? -45.01961 -28.49723 24.95669 1.000 112.56498 12 ALA E CA 1
ATOM 7512 C C . ALA E 1 20 ? -44.47072 -27.16498 25.45884 1.000 115.16021 12 ALA E C 1
ATOM 7513 O O . ALA E 1 20 ? -44.45235 -26.19907 24.68657 1.000 114.17038 12 ALA E O 1
ATOM 7515 N N . GLY E 1 21 ? -44.03385 -27.07272 26.71779 1.000 117.83933 13 GLY E N 1
ATOM 7516 C CA . GLY E 1 21 ? -43.52660 -25.80414 27.21055 1.000 114.49147 13 GLY E CA 1
ATOM 7517 C C . GLY E 1 21 ? -42.07062 -25.53858 26.89546 1.000 115.32983 13 GLY E C 1
ATOM 7518 O O . GLY E 1 21 ? -41.68642 -24.38319 26.68918 1.000 116.67786 13 GLY E O 1
ATOM 7519 N N . GLY E 1 22 ? -41.24797 -26.58262 26.83931 1.000 116.77314 14 GLY E N 1
ATOM 7520 C CA . GLY E 1 22 ? -39.82176 -26.42028 26.63966 1.000 116.28937 14 GLY E CA 1
ATOM 7521 C C . GLY E 1 22 ? -39.45078 -25.94213 25.24243 1.000 112.52147 14 GLY E C 1
ATOM 7522 O O . GLY E 1 22 ? -40.28216 -25.77886 24.34773 1.000 109.74107 14 GLY E O 1
ATOM 7523 N N . ARG E 1 23 ? -38.14720 -25.70993 25.06478 1.000 112.84193 15 ARG E N 1
ATOM 7524 C CA . ARG E 1 23 ? -37.63939 -25.30737 23.75764 1.000 112.06678 15 ARG E CA 1
ATOM 7525 C C . ARG E 1 23 ? -37.92851 -26.38023 22.71673 1.000 109.80789 15 ARG E C 1
ATOM 7526 O O . ARG E 1 23 ? -38.48344 -26.09504 21.65000 1.000 109.68097 15 ARG E O 1
ATOM 7528 N N . MET E 1 24 ? -37.59629 -27.63472 23.03269 1.000 110.14494 16 MET E N 1
ATOM 7529 C CA . MET E 1 24 ? -37.78199 -28.71496 22.07000 1.000 107.97986 16 MET E CA 1
ATOM 7530 C C . MET E 1 24 ? -39.25725 -28.96881 21.80856 1.000 102.88558 16 MET E C 1
ATOM 7531 O O . MET E 1 24 ? -39.64458 -29.30866 20.68468 1.000 101.19339 16 MET E O 1
ATOM 7536 N N . GLY E 1 25 ? -40.09235 -28.80556 22.83404 1.000 103.89006 17 GLY E N 1
ATOM 7537 C CA . GLY E 1 25 ? -41.52092 -28.99235 22.65099 1.000 104.56089 17 GLY E CA 1
ATOM 7538 C C . GLY E 1 25 ? -42.11415 -28.02830 21.64193 1.000 104.54772 17 GLY E C 1
ATOM 7539 O O . GLY E 1 25 ? -42.92136 -28.42056 20.79541 1.000 103.95998 17 GLY E O 1
ATOM 7540 N N . ARG E 1 26 ? -41.73426 -26.75028 21.72779 1.000 104.81436 18 ARG E N 1
ATOM 7541 C CA . ARG E 1 26 ? -42.25533 -25.75759 20.79321 1.000 103.76850 18 ARG E CA 1
ATOM 7542 C C . ARG E 1 26 ? -41.87346 -26.09395 19.35526 1.000 104.46094 18 ARG E C 1
ATOM 7543 O O . ARG E 1 26 ? -42.68023 -25.92573 18.43236 1.000 103.15776 18 ARG E O 1
ATOM 7545 N N . ILE E 1 27 ? -40.64214 -26.55841 19.14354 1.000 103.53416 19 ILE E N 1
ATOM 7546 C CA . ILE E 1 27 ? -40.20892 -26.92928 17.80078 1.000 100.09958 19 ILE E CA 1
ATOM 7547 C C . ILE E 1 27 ? -41.00453 -28.12314 17.28854 1.000 102.51034 19 ILE E C 1
ATOM 7548 O O . ILE E 1 27 ? -41.39381 -28.16805 16.11388 1.000 99.19282 19 ILE E O 1
ATOM 7553 N N . LEU E 1 28 ? -41.26937 -29.10354 18.16169 1.000 101.31709 20 LEU E N 1
ATOM 7554 C CA . LEU E 1 28 ? -42.03831 -30.27362 17.74690 1.000 101.28722 20 LEU E CA 1
ATOM 7555 C C . LEU E 1 28 ? -43.44102 -29.87817 17.31969 1.000 101.91737 20 LEU E C 1
ATOM 7556 O O . LEU E 1 28 ? -43.98896 -30.43371 16.36046 1.000 102.42343 20 LEU E O 1
ATOM 7561 N N . ILE E 1 29 ? -44.02857 -28.90085 18.00659 1.000 100.70198 21 ILE E N 1
ATOM 7562 C CA . ILE E 1 29 ? -45.33391 -28.39791 17.59954 1.000 101.69187 21 ILE E CA 1
ATOM 7563 C C . ILE E 1 29 ? -45.24851 -27.77855 16.20966 1.000 101.69234 21 ILE E C 1
ATOM 7564 O O . ILE E 1 29 ? -46.13741 -27.97577 15.37223 1.000 103.74220 21 ILE E O 1
ATOM 7569 N N . GLN E 1 30 ? -44.17498 -27.02713 15.93872 1.000 103.23015 22 GLN E N 1
ATOM 7570 C CA . GLN E 1 30 ? -43.99231 -26.44539 14.60970 1.000 104.34938 22 GLN E CA 1
ATOM 7571 C C . GLN E 1 30 ? -43.92652 -27.51948 13.52828 1.000 104.72659 22 GLN E C 1
ATOM 7572 O O . GLN E 1 30 ? -44.52324 -27.36508 12.45714 1.000 105.84550 22 GLN E O 1
ATOM 7574 N N . ALA E 1 31 ? -43.23068 -28.62641 13.79874 1.000 109.27350 23 ALA E N 1
ATOM 7575 C CA . ALA E 1 31 ? -43.04833 -29.65572 12.77849 1.000 106.65972 23 ALA E CA 1
ATOM 7576 C C . ALA E 1 31 ? -44.36667 -30.33193 12.41253 1.000 109.79196 23 ALA E C 1
ATOM 7577 O O . ALA E 1 31 ? -44.59219 -30.67309 11.24546 1.000 111.63494 23 ALA E O 1
ATOM 7579 N N . VAL E 1 32 ? -45.25239 -30.51934 13.39265 1.000 107.93633 24 VAL E N 1
ATOM 7580 C CA . VAL E 1 32 ? -46.54164 -31.16414 13.14352 1.000 106.80289 24 VAL E CA 1
ATOM 7581 C C . VAL E 1 32 ? -47.36545 -30.36416 12.14066 1.000 111.65125 24 VAL E C 1
ATOM 7582 O O . VAL E 1 32 ? -47.96471 -30.92595 11.21654 1.000 114.69951 24 VAL E O 1
ATOM 7586 N N . GLN E 1 33 ? -47.42975 -29.04287 12.31999 1.000 108.41613 25 GLN E N 1
ATOM 7587 C CA . GLN E 1 33 ? -48.21808 -28.22218 11.40514 1.000 111.02168 25 GLN E CA 1
ATOM 7588 C C . GLN E 1 33 ? -47.56024 -28.13457 10.03468 1.000 113.71053 25 GLN E C 1
ATOM 7589 O O . GLN E 1 33 ? -48.24934 -28.12900 9.00821 1.000 117.26029 25 GLN E O 1
ATOM 7591 N N . GLN E 1 34 ? -46.22797 -28.08064 9.99599 1.000 112.22326 26 GLN E N 1
ATOM 7592 C CA . GLN E 1 34 ? -45.53281 -27.99544 8.71739 1.000 112.62752 26 GLN E CA 1
ATOM 7593 C C . GLN E 1 34 ? -45.70380 -29.26865 7.89685 1.000 115.66920 26 GLN E C 1
ATOM 7594 O O . GLN E 1 34 ? -45.64486 -29.22039 6.66294 1.000 122.01027 26 GLN E O 1
ATOM 7596 N N . ALA E 1 35 ? -45.92566 -30.40661 8.54970 1.000 113.54094 27 ALA E N 1
ATOM 7597 C CA . ALA E 1 35 ? -46.15423 -31.65360 7.83213 1.000 117.35480 27 ALA E CA 1
ATOM 7598 C C . ALA E 1 35 ? -47.60278 -31.82883 7.39509 1.000 120.82992 27 ALA E C 1
ATOM 7599 O O . ALA E 1 35 ? -47.92383 -32.84341 6.76902 1.000 123.39505 27 ALA E O 1
ATOM 7601 N N . GLY E 1 36 ? -48.47536 -30.86991 7.69719 1.000 121.86574 28 GLY E N 1
ATOM 7602 C CA . GLY E 1 36 ? -49.87255 -30.95656 7.32788 1.000 122.78504 28 GLY E CA 1
ATOM 7603 C C . GLY E 1 36 ? -50.73605 -31.75788 8.27192 1.000 126.78902 28 GLY E C 1
ATOM 7604 O O . GLY E 1 36 ? -51.91154 -31.98550 7.96797 1.000 129.71282 28 GLY E O 1
ATOM 7605 N N . TYR E 1 37 ? -50.19643 -32.19146 9.40257 1.000 124.63014 29 TYR E N 1
ATOM 7606 C CA . TYR E 1 37 ? -50.91810 -33.01851 10.35467 1.000 123.90305 29 TYR E CA 1
ATOM 7607 C C . TYR E 1 37 ? -51.69907 -32.15890 11.34538 1.000 126.42080 29 TYR E C 1
ATOM 7608 O O . TYR E 1 37 ? -51.45309 -30.96014 11.49678 1.000 123.88670 29 TYR E O 1
ATOM 7617 N N . GLN E 1 38 ? -52.65763 -32.79154 12.01632 1.000 129.56398 30 GLN E N 1
ATOM 7618 C CA . GLN E 1 38 ? -53.45956 -32.12934 13.03542 1.000 129.91554 30 GLN E CA 1
ATOM 7619 C C . GLN E 1 38 ? -52.85172 -32.36069 14.41326 1.000 131.55939 30 GLN E C 1
ATOM 7620 O O . GLN E 1 38 ? -52.59577 -33.50526 14.80102 1.000 131.38366 30 GLN E O 1
ATOM 7622 N N . LEU E 1 39 ? -52.60525 -31.27258 15.14086 1.000 126.27062 31 LEU E N 1
ATOM 7623 C CA . LEU E 1 39 ? -52.15859 -31.36591 16.52822 1.000 120.72196 31 LEU E CA 1
ATOM 7624 C C . LEU E 1 39 ? -53.31783 -31.85386 17.38561 1.000 122.07765 31 LEU E C 1
ATOM 7625 O O . LEU E 1 39 ? -54.33388 -31.16418 17.51485 1.000 123.11057 31 LEU E O 1
ATOM 7627 N N . GLY E 1 40 ? -53.18274 -33.05541 17.95254 1.000 118.19308 32 GLY E N 1
ATOM 7628 C CA . GLY E 1 40 ? -54.26423 -33.61786 18.74066 1.000 117.04173 32 GLY E CA 1
ATOM 7629 C C . GLY E 1 40 ? -54.30456 -33.11850 20.16741 1.000 119.19344 32 GLY E C 1
ATOM 7630 O O . GLY E 1 40 ? -55.38527 -33.02498 20.76082 1.000 120.28080 32 GLY E O 1
ATOM 7631 N N . ALA E 1 41 ? -53.14486 -32.79250 20.73594 1.000 123.21322 33 ALA E N 1
ATOM 7632 C CA . ALA E 1 41 ? -53.04365 -32.35222 22.12172 1.000 119.92829 33 ALA E CA 1
ATOM 7633 C C . ALA E 1 41 ? -51.65396 -31.77644 22.35193 1.000 118.99447 33 ALA E C 1
ATOM 7634 O O . ALA E 1 41 ? -50.70910 -32.07803 21.61705 1.000 116.48739 33 ALA E O 1
ATOM 7636 N N . ALA E 1 42 ? -51.54465 -30.94473 23.38855 1.000 123.62849 34 ALA E N 1
ATOM 7637 C CA . ALA E 1 42 ? -50.26866 -30.37316 23.81644 1.000 123.65162 34 ALA E CA 1
ATOM 7638 C C . ALA E 1 42 ? -50.23540 -30.37436 25.33854 1.000 127.80548 34 ALA E C 1
ATOM 7639 O O . ALA E 1 42 ? -51.00489 -29.64926 25.97629 1.000 130.37412 34 ALA E O 1
ATOM 7641 N N . VAL E 1 43 ? -49.34976 -31.18179 25.91913 1.000 122.23424 35 VAL E N 1
ATOM 7642 C CA . VAL E 1 43 ? -49.32065 -31.41970 27.35593 1.000 121.37575 35 VAL E CA 1
ATOM 7643 C C . VAL E 1 43 ? -48.00425 -30.90377 27.91720 1.000 119.69995 35 VAL E C 1
ATOM 7644 O O . VAL E 1 43 ? -46.95086 -31.03533 27.28541 1.000 119.06576 35 VAL E O 1
ATOM 7648 N N . VAL E 1 44 ? -48.07209 -30.32433 29.11271 1.000 124.29218 36 VAL E N 1
ATOM 7649 C CA . VAL E 1 44 ? -46.92875 -29.78391 29.82523 1.000 125.19966 36 VAL E CA 1
ATOM 7650 C C . VAL E 1 44 ? -46.95832 -30.33589 31.24292 1.000 131.87368 36 VAL E C 1
ATOM 7651 O O . VAL E 1 44 ? -47.84035 -31.11554 31.60248 1.000 133.15195 36 VAL E O 1
ATOM 7655 N N . ARG E 1 45 ? -45.97369 -29.93924 32.04156 1.000 131.94495 37 ARG E N 1
ATOM 7656 C CA . ARG E 1 45 ? -45.98214 -30.34219 33.43630 1.000 138.50167 37 ARG E CA 1
ATOM 7657 C C . ARG E 1 45 ? -47.28478 -29.87362 34.08100 1.000 141.93170 37 ARG E C 1
ATOM 7658 O O . ARG E 1 45 ? -47.73061 -28.74696 33.82921 1.000 143.49943 37 ARG E O 1
ATOM 7660 N N . PRO E 1 46 ? -47.92672 -30.71135 34.90152 1.000 143.34224 38 PRO E N 1
ATOM 7661 C CA . PRO E 1 46 ? -49.23048 -30.33529 35.48062 1.000 143.65283 38 PRO E CA 1
ATOM 7662 C C . PRO E 1 46 ? -49.18619 -29.09459 36.35828 1.000 146.88673 38 PRO E C 1
ATOM 7663 O O . PRO E 1 46 ? -50.25074 -28.55772 36.69344 1.000 146.08237 38 PRO E O 1
ATOM 7667 N N . GLU E 1 47 ? -47.99828 -28.63700 36.75235 1.000 148.84344 39 GLU E N 1
ATOM 7668 C CA . GLU E 1 47 ? -47.83128 -27.45305 37.58389 1.000 148.04034 39 GLU E CA 1
ATOM 7669 C C . GLU E 1 47 ? -47.28592 -26.26265 36.79998 1.000 146.96876 39 GLU E C 1
ATOM 7670 O O . GLU E 1 47 ? -46.83276 -25.28375 37.40271 1.000 144.57509 39 GLU E O 1
ATOM 7676 N N . SER E 1 48 ? -47.33341 -26.32102 35.47129 1.000 146.46963 40 SER E N 1
ATOM 7677 C CA . SER E 1 48 ? -46.74250 -25.28381 34.63676 1.000 143.38323 40 SER E CA 1
ATOM 7678 C C . SER E 1 48 ? -47.61029 -24.03112 34.60119 1.000 137.40531 40 SER E C 1
ATOM 7679 O O . SER E 1 48 ? -48.83067 -24.07872 34.78511 1.000 137.16617 40 SER E O 1
ATOM 7682 N N . THR E 1 49 ? -46.95456 -22.89846 34.35007 1.000 129.65439 41 THR E N 1
ATOM 7683 C CA . THR E 1 49 ? -47.65524 -21.62394 34.26890 1.000 125.61933 41 THR E CA 1
ATOM 7684 C C . THR E 1 49 ? -48.56078 -21.54263 33.04812 1.000 123.43002 41 THR E C 1
ATOM 7685 O O . THR E 1 49 ? -49.61835 -20.90423 33.10138 1.000 121.79551 41 THR E O 1
ATOM 7689 N N . LEU E 1 50 ? -48.19767 -22.21856 31.96689 1.000 126.17113 42 LEU E N 1
ATOM 7690 C CA . LEU E 1 50 ? -48.83385 -22.00665 30.67665 1.000 122.07053 42 LEU E CA 1
ATOM 7691 C C . LEU E 1 50 ? -50.08439 -22.85056 30.47171 1.000 121.74647 42 LEU E C 1
ATOM 7692 O O . LEU E 1 50 ? -50.67549 -22.79279 29.38869 1.000 120.66205 42 LEU E O 1
ATOM 7694 N N . ILE E 1 51 ? -50.48997 -23.64277 31.46488 1.000 117.08094 43 ILE E N 1
ATOM 7695 C CA . ILE E 1 51 ? -51.68807 -24.46060 31.31456 1.000 117.60554 43 ILE E CA 1
ATOM 7696 C C . ILE E 1 51 ? -52.87203 -23.55516 31.01552 1.000 118.44685 43 ILE E C 1
ATOM 7697 O O . ILE E 1 51 ? -53.18398 -22.63445 31.78267 1.000 122.73686 43 ILE E O 1
ATOM 7702 N N . GLY E 1 52 ? -53.53273 -23.80999 29.88964 1.000 118.31299 44 GLY E N 1
ATOM 7703 C CA . GLY E 1 52 ? -54.64513 -23.01254 29.42890 1.000 119.64699 44 GLY E CA 1
ATOM 7704 C C . GLY E 1 52 ? -54.31191 -22.13116 28.24806 1.000 119.35820 44 GLY E C 1
ATOM 7705 O O . GLY E 1 52 ? -55.22437 -21.71711 27.52195 1.000 121.88650 44 GLY E O 1
ATOM 7706 N N . ALA E 1 53 ? -53.03339 -21.83145 28.03921 1.000 119.55507 45 ALA E N 1
ATOM 7707 C CA . ALA E 1 53 ? -52.61464 -21.02238 26.90709 1.000 119.77578 45 ALA E CA 1
ATOM 7708 C C . ALA E 1 53 ? -52.71748 -21.82318 25.61493 1.000 119.16033 45 ALA E C 1
ATOM 7709 O O . ALA E 1 53 ? -52.71108 -23.05532 25.61286 1.000 119.21279 45 ALA E O 1
ATOM 7711 N N . ASP E 1 54 ? -52.78430 -21.10594 24.49966 1.000 124.35342 46 ASP E N 1
ATOM 7712 C CA . ASP E 1 54 ? -52.93373 -21.75760 23.20770 1.000 122.79358 46 ASP E CA 1
ATOM 7713 C C . ASP E 1 54 ? -51.59484 -22.30211 22.72516 1.000 122.31742 46 ASP E C 1
ATOM 7714 O O . ASP E 1 54 ? -50.58325 -21.59090 22.72480 1.000 121.59058 46 ASP E O 1
ATOM 7719 N N . ALA E 1 55 ? -51.59643 -23.57822 22.32920 1.000 122.35328 47 ALA E N 1
ATOM 7720 C CA . ALA E 1 55 ? -50.37032 -24.23159 21.88278 1.000 121.30320 47 ALA E CA 1
ATOM 7721 C C . ALA E 1 55 ? -49.82571 -23.60522 20.60712 1.000 123.07364 47 ALA E C 1
ATOM 7722 O O . ALA E 1 55 ? -48.61259 -23.40481 20.47544 1.000 122.72157 47 ALA E O 1
ATOM 7724 N N . GLY E 1 56 ? -50.70554 -23.29790 19.65293 1.000 120.84205 48 GLY E N 1
ATOM 7725 C CA . GLY E 1 56 ? -50.24670 -22.75964 18.38094 1.000 120.68498 48 GLY E CA 1
ATOM 7726 C C . GLY E 1 56 ? -49.54403 -21.42224 18.51117 1.000 119.83472 48 GLY E C 1
ATOM 7727 O O . GLY E 1 56 ? -48.48857 -21.19993 17.91203 1.000 120.67773 48 GLY E O 1
ATOM 7728 N N . GLU E 1 57 ? -50.13448 -20.50319 19.27684 1.000 124.69841 49 GLU E N 1
ATOM 7729 C CA . GLU E 1 57 ? -49.51733 -19.19533 19.47057 1.000 124.46815 49 GLU E CA 1
ATOM 7730 C C . GLU E 1 57 ? -48.17229 -19.30685 20.17734 1.000 121.11093 49 GLU E C 1
ATOM 7731 O O . GLU E 1 57 ? -47.19935 -18.65770 19.77432 1.000 118.36230 49 GLU E O 1
ATOM 7737 N N . LEU E 1 58 ? -48.09532 -20.12435 21.23286 1.000 119.28611 50 LEU E N 1
ATOM 7738 C CA . LEU E 1 58 ? -46.83846 -20.26149 21.96258 1.000 119.01989 50 LEU E CA 1
ATOM 7739 C C . LEU E 1 58 ? -45.72949 -20.81286 21.07271 1.000 118.11704 50 LEU E C 1
ATOM 7740 O O . LEU E 1 58 ? -44.55507 -20.46929 21.25818 1.000 117.74508 50 LEU E O 1
ATOM 7745 N N . ALA E 1 59 ? -46.07393 -21.65554 20.10120 1.000 120.83851 51 ALA E N 1
ATOM 7746 C CA . ALA E 1 59 ? -45.08717 -22.17474 19.16604 1.000 116.39786 51 ALA E CA 1
ATOM 7747 C C . ALA E 1 59 ? -44.83854 -21.23715 17.99256 1.000 116.56778 51 ALA E C 1
ATOM 7748 O O . ALA E 1 59 ? -43.94636 -21.50851 17.18169 1.000 112.47081 51 ALA E O 1
ATOM 7750 N N . GLY E 1 60 ? -45.58912 -20.14168 17.89318 1.000 115.75091 52 GLY E N 1
ATOM 7751 C CA . GLY E 1 60 ? -45.40589 -19.18434 16.82643 1.000 115.80982 52 GLY E CA 1
ATOM 7752 C C . GLY E 1 60 ? -46.17810 -19.47416 15.56040 1.000 121.26440 52 GLY E C 1
ATOM 7753 O O . GLY E 1 60 ? -45.87028 -18.87769 14.52145 1.000 124.07599 52 GLY E O 1
ATOM 7754 N N . ILE E 1 61 ? -47.16580 -20.36800 15.60528 1.000 119.99823 53 ILE E N 1
ATOM 7755 C CA . ILE E 1 61 ? -47.92233 -20.75390 14.42116 1.000 123.39355 53 ILE E CA 1
ATOM 7756 C C . ILE E 1 61 ? -49.34035 -20.19317 14.43198 1.000 126.50817 53 ILE E C 1
ATOM 7757 O O . ILE E 1 61 ? -50.18847 -20.65811 13.66307 1.000 129.84607 53 ILE E O 1
ATOM 7759 N N . GLY E 1 62 ? -49.63314 -19.22117 15.29314 1.000 123.80223 54 GLY E N 1
ATOM 7760 C CA . GLY E 1 62 ? -50.98427 -18.69475 15.35894 1.000 123.87166 54 GLY E CA 1
ATOM 7761 C C . GLY E 1 62 ? -51.94911 -19.65297 16.02604 1.000 123.89995 54 GLY E C 1
ATOM 7762 O O . GLY E 1 62 ? -51.61806 -20.82774 16.21332 1.000 124.69109 54 GLY E O 1
ATOM 7763 N N . SER E 1 63 ? -53.13734 -19.17083 16.39414 1.000 124.37160 55 SER E N 1
ATOM 7764 C CA . SER E 1 63 ? -54.09312 -20.00552 17.11448 1.000 121.04843 55 SER E CA 1
ATOM 7765 C C . SER E 1 63 ? -54.43529 -21.25646 16.31154 1.000 117.98450 55 SER E C 1
ATOM 7766 O O . SER E 1 63 ? -54.65325 -21.19895 15.09853 1.000 119.66418 55 SER E O 1
ATOM 7769 N N . ILE E 1 64 ? -54.47197 -22.40025 16.99744 1.000 119.81964 56 ILE E N 1
ATOM 7770 C CA . ILE E 1 64 ? -54.87300 -23.66055 16.38648 1.000 119.33704 56 ILE E CA 1
ATOM 7771 C C . ILE E 1 64 ? -55.97145 -24.36849 17.16148 1.000 121.22233 56 ILE E C 1
ATOM 7772 O O . ILE E 1 64 ? -56.42449 -25.43266 16.73824 1.000 119.92407 56 ILE E O 1
ATOM 7777 N N . GLY E 1 65 ? -56.41478 -23.82269 18.28524 1.000 125.24210 57 GLY E N 1
ATOM 7778 C CA . GLY E 1 65 ? -57.50751 -24.42060 19.01251 1.000 127.80791 57 GLY E CA 1
ATOM 7779 C C . GLY E 1 65 ? -57.10068 -25.50408 19.98445 1.000 129.59559 57 GLY E C 1
ATOM 7780 O O . GLY E 1 65 ? -57.98020 -26.13323 20.58773 1.000 132.29545 57 GLY E O 1
ATOM 7781 N N . VAL E 1 66 ? -55.80400 -25.75845 20.14327 1.000 120.56172 58 VAL E N 1
ATOM 7782 C CA . VAL E 1 66 ? -55.29605 -26.69466 21.13847 1.000 121.34072 58 VAL E CA 1
ATOM 7783 C C . VAL E 1 66 ? -54.60720 -25.89756 22.23612 1.000 118.10224 58 VAL E C 1
ATOM 7784 O O . VAL E 1 66 ? -53.76122 -25.04009 21.95373 1.000 118.22707 58 VAL E O 1
ATOM 7788 N N . LYS E 1 67 ? -54.98211 -26.17044 23.48087 1.000 119.88394 59 LYS E N 1
ATOM 7789 C CA . LYS E 1 67 ? -54.45657 -25.48376 24.64837 1.000 118.37323 59 LYS E CA 1
ATOM 7790 C C . LYS E 1 67 ? -53.52230 -26.41072 25.41449 1.000 118.84628 59 LYS E C 1
ATOM 7791 O O . LYS E 1 67 ? -53.61448 -27.63668 25.32021 1.000 120.86067 59 LYS E O 1
ATOM 7793 N N . LEU E 1 68 ? -52.60573 -25.80902 26.16764 1.000 116.74428 60 LEU E N 1
ATOM 7794 C CA . LEU E 1 68 ? -51.66001 -26.58261 26.96403 1.000 118.70315 60 LEU E CA 1
ATOM 7795 C C . LEU E 1 68 ? -52.37582 -27.19178 28.16654 1.000 119.40828 60 LEU E C 1
ATOM 7796 O O . LEU E 1 68 ? -52.97421 -26.47429 28.97519 1.000 119.69777 60 LEU E O 1
ATOM 7801 N N . THR E 1 69 ? -52.30336 -28.51146 28.28880 1.000 118.21594 61 THR E N 1
ATOM 7802 C CA . THR E 1 69 ? -52.90284 -29.24916 29.38846 1.000 124.68684 61 THR E CA 1
ATOM 7803 C C . THR E 1 69 ? -51.80646 -29.86030 30.25289 1.000 127.74637 61 THR E C 1
ATOM 7804 O O . THR E 1 69 ? -50.65041 -29.98014 29.83829 1.000 126.12385 61 THR E O 1
ATOM 7808 N N . GLY E 1 70 ? -52.17712 -30.22566 31.47551 1.000 134.99848 62 GLY E N 1
ATOM 7809 C CA . GLY E 1 70 ? -51.24526 -30.83839 32.39579 1.000 137.47950 62 GLY E CA 1
ATOM 7810 C C . GLY E 1 70 ? -51.60664 -32.29142 32.60535 1.000 143.90467 62 GLY E C 1
ATOM 7811 O O . GLY E 1 70 ? -50.97235 -32.99633 33.39475 1.000 144.52298 62 GLY E O 1
ATOM 7812 N N . SER E 1 71 ? -52.61872 -32.75604 31.87547 1.000 156.80153 63 SER E N 1
ATOM 7813 C CA . SER E 1 71 ? -53.13642 -34.11256 32.01139 1.000 154.12688 63 SER E CA 1
ATOM 7814 C C . SER E 1 71 ? -53.05305 -34.81704 30.66447 1.000 149.56449 63 SER E C 1
ATOM 7815 O O . SER E 1 71 ? -53.82881 -34.51627 29.74998 1.000 149.60996 63 SER E O 1
ATOM 7818 N N . LEU E 1 72 ? -52.11862 -35.76440 30.55280 1.000 138.22602 64 LEU E N 1
ATOM 7819 C CA . LEU E 1 72 ? -51.98963 -36.53839 29.32390 1.000 132.52803 64 LEU E CA 1
ATOM 7820 C C . LEU E 1 72 ? -53.14556 -37.51216 29.16927 1.000 128.55098 64 LEU E C 1
ATOM 7821 O O . LEU E 1 72 ? -53.61652 -37.75826 28.05283 1.000 126.56490 64 LEU E O 1
ATOM 7823 N N . ALA E 1 73 ? -53.60543 -38.08420 30.28229 1.000 134.45684 65 ALA E N 1
ATOM 7824 C CA . ALA E 1 73 ? -54.67004 -39.07613 30.22443 1.000 128.67697 65 ALA E CA 1
ATOM 7825 C C . ALA E 1 73 ? -55.98465 -38.46390 29.76420 1.000 135.47101 65 ALA E C 1
ATOM 7826 O O . ALA E 1 73 ? -56.81310 -39.16067 29.16777 1.000 123.87761 65 ALA E O 1
ATOM 7828 N N . GLU E 1 74 ? -56.20067 -37.17501 30.04109 1.000 143.22909 66 GLU E N 1
ATOM 7829 C CA . GLU E 1 74 ? -57.45008 -36.52332 29.66666 1.000 145.37432 66 GLU E CA 1
ATOM 7830 C C . GLU E 1 74 ? -57.54677 -36.24947 28.17194 1.000 143.34404 66 GLU E C 1
ATOM 7831 O O . GLU E 1 74 ? -58.63844 -35.93146 27.68847 1.000 143.69360 66 GLU E O 1
ATOM 7833 N N . VAL E 1 75 ? -56.44078 -36.35135 27.43664 1.000 134.67269 67 VAL E N 1
ATOM 7834 C CA . VAL E 1 75 ? -56.41189 -36.06658 26.00850 1.000 131.32003 67 VAL E CA 1
ATOM 7835 C C . VAL E 1 75 ? -55.89778 -37.23771 25.18237 1.000 131.86245 67 VAL E C 1
ATOM 7836 O O . VAL E 1 75 ? -55.78195 -37.10949 23.95737 1.000 132.90027 67 VAL E O 1
ATOM 7840 N N . LEU E 1 76 ? -55.57892 -38.37713 25.80902 1.000 127.27250 68 LEU E N 1
ATOM 7841 C CA . LEU E 1 76 ? -55.07086 -39.51286 25.04312 1.000 127.27182 68 LEU E CA 1
ATOM 7842 C C . LEU E 1 76 ? -56.11472 -40.06022 24.08105 1.000 132.53698 68 LEU E C 1
ATOM 7843 O O . LEU E 1 76 ? -55.75896 -40.58088 23.01726 1.000 134.50302 68 LEU E O 1
ATOM 7848 N N . GLU E 1 77 ? -57.39848 -39.95765 24.43199 1.000 131.67564 69 GLU E N 1
ATOM 7849 C CA . GLU E 1 77 ? -58.45531 -40.39577 23.52774 1.000 131.86090 69 GLU E CA 1
ATOM 7850 C C . GLU E 1 77 ? -58.50492 -39.56514 22.25112 1.000 136.78952 69 GLU E C 1
ATOM 7851 O O . GLU E 1 77 ? -59.09863 -40.00806 21.26217 1.000 142.21017 69 GLU E O 1
ATOM 7853 N N . ASP E 1 78 ? -57.90790 -38.37256 22.25446 1.000 137.32583 70 ASP E N 1
ATOM 7854 C CA . ASP E 1 78 ? -57.87812 -37.48202 21.09959 1.000 137.12916 70 ASP E CA 1
ATOM 7855 C C . ASP E 1 78 ? -56.68462 -37.70814 20.17606 1.000 138.21561 70 ASP E C 1
ATOM 7856 O O . ASP E 1 78 ? -56.51939 -36.95025 19.21234 1.000 134.93121 70 ASP E O 1
ATOM 7861 N N . CYS E 1 79 ? -55.84695 -38.71049 20.43791 1.000 147.74466 71 CYS E N 1
ATOM 7862 C CA . CYS E 1 79 ? -54.60360 -38.88144 19.69873 1.000 140.76627 71 CYS E CA 1
ATOM 7863 C C . CYS E 1 79 ? -54.46130 -40.29479 19.15327 1.000 133.91185 71 CYS E C 1
ATOM 7864 O O . CYS E 1 79 ? -54.95703 -41.26376 19.73471 1.000 134.90221 71 CYS E O 1
ATOM 7867 N N . ASP E 1 80 ? -53.77353 -40.39352 18.01732 1.000 131.20109 72 ASP E N 1
ATOM 7868 C CA . ASP E 1 80 ? -53.29751 -41.66876 17.49618 1.000 129.11830 72 ASP E CA 1
ATOM 7869 C C . ASP E 1 80 ? -51.85497 -41.95501 17.88335 1.000 126.55711 72 ASP E C 1
ATOM 7870 O O . ASP E 1 80 ? -51.46028 -43.12279 17.94713 1.000 127.51755 72 ASP E O 1
ATOM 7875 N N . VAL E 1 81 ? -51.06886 -40.91486 18.15810 1.000 125.57807 73 VAL E N 1
ATOM 7876 C CA . VAL E 1 81 ? -49.66287 -41.05888 18.50946 1.000 121.54623 73 VAL E CA 1
ATOM 7877 C C . VAL E 1 81 ? -49.25703 -39.84474 19.33146 1.000 119.95197 73 VAL E C 1
ATOM 7878 O O . VAL E 1 81 ? -49.82011 -38.75619 19.18077 1.000 119.81074 73 VAL E O 1
ATOM 7882 N N . VAL E 1 82 ? -48.28039 -40.03670 20.21726 1.000 119.22795 74 VAL E N 1
ATOM 7883 C CA . VAL E 1 82 ? -47.74574 -38.94454 21.01753 1.000 117.91502 74 VAL E CA 1
ATOM 7884 C C . VAL E 1 82 ? -46.23248 -38.93625 20.87167 1.000 116.90124 74 VAL E C 1
ATOM 7885 O O . VAL E 1 82 ? -45.60227 -39.97801 20.65599 1.000 115.65111 74 VAL E O 1
ATOM 7889 N N . ILE E 1 83 ? -45.65421 -37.73935 20.97032 1.000 113.49071 75 ILE E N 1
ATOM 7890 C CA . ILE E 1 83 ? -44.21793 -37.52888 20.84324 1.000 111.36232 75 ILE E CA 1
ATOM 7891 C C . ILE E 1 83 ? -43.69325 -36.98314 22.16200 1.000 111.54111 75 ILE E C 1
ATOM 7892 O O . ILE E 1 83 ? -44.23372 -36.00553 22.69433 1.000 112.06359 75 ILE E O 1
ATOM 7897 N N . ASP E 1 84 ? -42.63009 -37.59804 22.67658 1.000 111.58477 76 ASP E N 1
ATOM 7898 C CA . ASP E 1 84 ? -42.12478 -37.28289 24.00871 1.000 117.86477 76 ASP E CA 1
ATOM 7899 C C . ASP E 1 84 ? -40.63463 -36.98583 23.92798 1.000 117.08604 76 ASP E C 1
ATOM 7900 O O . ASP E 1 84 ? -39.82273 -37.89579 23.72652 1.000 111.10223 76 ASP E O 1
ATOM 7902 N N . PHE E 1 85 ? -40.29075 -35.70776 24.07325 1.000 118.87361 77 PHE E N 1
ATOM 7903 C CA . PHE E 1 85 ? -38.92285 -35.21730 24.25281 1.000 120.71776 77 PHE E CA 1
ATOM 7904 C C . PHE E 1 85 ? -38.92502 -34.47908 25.58103 1.000 124.70515 77 PHE E C 1
ATOM 7905 O O . PHE E 1 85 ? -39.04584 -33.25358 25.63229 1.000 122.27770 77 PHE E O 1
ATOM 7913 N N . SER E 1 86 ? -38.79002 -35.23703 26.66299 1.000 130.24362 78 SER E N 1
ATOM 7914 C CA . SER E 1 86 ? -38.89611 -34.66062 27.99262 1.000 137.73944 78 SER E CA 1
ATOM 7915 C C . SER E 1 86 ? -37.77158 -35.13789 28.90164 1.000 142.83182 78 SER E C 1
ATOM 7916 O O . SER E 1 86 ? -36.63521 -35.32381 28.45289 1.000 141.17943 78 SER E O 1
ATOM 7919 N N . THR E 1 87 ? -38.07525 -35.34143 30.15264 1.000 147.76393 79 THR E N 1
ATOM 7920 C CA . THR E 1 87 ? -37.12013 -35.81113 31.13757 1.000 152.30779 79 THR E CA 1
ATOM 7921 C C . THR E 1 87 ? -37.30341 -37.30545 31.38655 1.000 151.63581 79 THR E C 1
ATOM 7922 O O . THR E 1 87 ? -38.40945 -37.83384 31.22923 1.000 152.09021 79 THR E O 1
ATOM 7926 N N . PRO E 1 88 ? -36.23312 -38.02130 31.75105 1.000 150.99756 80 PRO E N 1
ATOM 7927 C CA . PRO E 1 88 ? -36.36570 -39.47476 31.95542 1.000 148.38234 80 PRO E CA 1
ATOM 7928 C C . PRO E 1 88 ? -37.39532 -39.84261 33.00402 1.000 150.70572 80 PRO E C 1
ATOM 7929 O O . PRO E 1 88 ? -38.02126 -40.90416 32.89856 1.000 150.95107 80 PRO E O 1
ATOM 7933 N N . ALA E 1 89 ? -37.58746 -38.99837 34.01876 1.000 147.60036 81 ALA E N 1
ATOM 7934 C CA . ALA E 1 89 ? -38.63379 -39.25540 35.00133 1.000 152.32778 81 ALA E CA 1
ATOM 7935 C C . ALA E 1 89 ? -40.01863 -39.10878 34.38462 1.000 154.22345 81 ALA E C 1
ATOM 7936 O O . ALA E 1 89 ? -40.91356 -39.92050 34.65024 1.000 154.30856 81 ALA E O 1
ATOM 7938 N N . ALA E 1 90 ? -40.21258 -38.07615 33.56169 1.000 160.07624 82 ALA E N 1
ATOM 7939 C CA . ALA E 1 90 ? -41.50535 -37.86155 32.92158 1.000 159.29405 82 ALA E CA 1
ATOM 7940 C C . ALA E 1 90 ? -41.82112 -38.93796 31.89067 1.000 158.70428 82 ALA E C 1
ATOM 7941 O O . ALA E 1 90 ? -42.99392 -39.26819 31.68417 1.000 159.05322 82 ALA E O 1
ATOM 7943 N N . THR E 1 91 ? -40.80162 -39.48461 31.22575 1.000 154.13132 83 THR E N 1
ATOM 7944 C CA . THR E 1 91 ? -41.05014 -40.50724 30.21577 1.000 151.36897 83 THR E CA 1
ATOM 7945 C C . THR E 1 91 ? -41.55959 -41.81543 30.82167 1.000 150.88490 83 THR E C 1
ATOM 7946 O O . THR E 1 91 ? -42.40264 -42.48488 30.21258 1.000 149.73814 83 THR E O 1
ATOM 7948 N N . SER E 1 92 ? -41.08575 -42.18845 32.01476 1.000 149.31867 84 SER E N 1
ATOM 7949 C CA . SER E 1 92 ? -41.52818 -43.43897 32.63062 1.000 151.39011 84 SER E CA 1
ATOM 7950 C C . SER E 1 92 ? -43.03685 -43.45581 32.84704 1.000 150.03799 84 SER E C 1
ATOM 7951 O O . SER E 1 92 ? -43.70964 -44.44021 32.51891 1.000 149.42517 84 SER E O 1
ATOM 7954 N N . GLU E 1 93 ? -43.58693 -42.37218 33.40129 1.000 149.84466 85 GLU E N 1
ATOM 7955 C CA . GLU E 1 93 ? -45.02956 -42.30142 33.61414 1.000 150.14344 85 GLU E CA 1
ATOM 7956 C C . GLU E 1 93 ? -45.78567 -42.29174 32.29160 1.000 149.03508 85 GLU E C 1
ATOM 7957 O O . GLU E 1 93 ? -46.86452 -42.88721 32.18196 1.000 144.75910 85 GLU E O 1
ATOM 7959 N N . HIS E 1 94 ? -45.23260 -41.62270 31.27555 1.000 151.01141 86 HIS E N 1
ATOM 7960 C CA . HIS E 1 94 ? -45.90620 -41.54000 29.98420 1.000 146.23501 86 HIS E CA 1
ATOM 7961 C C . HIS E 1 94 ? -45.96200 -42.89797 29.29835 1.000 148.22356 86 HIS E C 1
ATOM 7962 O O . HIS E 1 94 ? -46.94403 -43.21389 28.61668 1.000 145.84707 86 HIS E O 1
ATOM 7969 N N . LEU E 1 95 ? -44.92102 -43.71543 29.46991 1.000 157.91856 87 LEU E N 1
ATOM 7970 C CA . LEU E 1 95 ? -44.92263 -45.04623 28.87246 1.000 157.84105 87 LEU E CA 1
ATOM 7971 C C . LEU E 1 95 ? -46.02895 -45.90786 29.46486 1.000 156.60759 87 LEU E C 1
ATOM 7972 O O . LEU E 1 95 ? -46.70827 -46.64525 28.74179 1.000 156.84926 87 LEU E O 1
ATOM 7974 N N . LYS E 1 96 ? -46.22641 -45.82572 30.78021 1.000 149.92603 88 LYS E N 1
ATOM 7975 C CA . LYS E 1 96 ? -47.26576 -46.62543 31.41658 1.000 155.06686 88 LYS E CA 1
ATOM 7976 C C . LYS E 1 96 ? -48.65040 -46.21833 30.92592 1.000 153.89901 88 LYS E C 1
ATOM 7977 O O . LYS E 1 96 ? -49.51938 -47.07316 30.71713 1.000 152.08470 88 LYS E O 1
ATOM 7979 N N . LEU E 1 97 ? -48.87217 -44.91598 30.73146 1.000 149.34585 89 LEU E N 1
ATOM 7980 C CA . LEU E 1 97 ? -50.18806 -44.43537 30.31782 1.000 147.67006 89 LEU E CA 1
ATOM 7981 C C . LEU E 1 97 ? -50.53839 -44.86926 28.89571 1.000 149.05946 89 LEU E C 1
ATOM 7982 O O . LEU E 1 97 ? -51.67025 -45.29750 28.63968 1.000 148.00690 89 LEU E O 1
ATOM 7984 N N . CYS E 1 98 ? -49.58526 -44.76642 27.95845 1.000 146.62158 90 CYS E N 1
ATOM 7985 C CA . CYS E 1 98 ? -49.85360 -45.12274 26.56261 1.000 143.11430 90 CYS E CA 1
ATOM 7986 C C . CYS E 1 98 ? -50.17437 -46.59882 26.37290 1.000 146.19595 90 CYS E C 1
ATOM 7987 O O . CYS E 1 98 ? -50.87577 -46.95338 25.41911 1.000 143.91325 90 CYS E O 1
ATOM 7990 N N . ARG E 1 99 ? -49.63964 -47.47686 27.22284 1.000 152.58514 91 ARG E N 1
ATOM 7991 C CA . ARG E 1 99 ? -49.91391 -48.90135 27.06652 1.000 148.53163 91 ARG E CA 1
ATOM 7992 C C . ARG E 1 99 ? -51.40532 -49.19240 27.18748 1.000 152.35406 91 ARG E C 1
ATOM 7993 O O . ARG E 1 99 ? -51.98171 -49.88510 26.34234 1.000 153.55742 91 ARG E O 1
ATOM 7995 N N . GLU E 1 100 ? -52.05032 -48.66116 28.23240 1.000 154.77582 92 GLU E N 1
ATOM 7996 C CA . GLU E 1 100 ? -53.46169 -48.95971 28.48345 1.000 159.38875 92 GLU E CA 1
ATOM 7997 C C . GLU E 1 100 ? -54.39430 -48.32968 27.45112 1.000 157.90644 92 GLU E C 1
ATOM 7998 O O . GLU E 1 100 ? -55.47623 -48.87203 27.19122 1.000 161.39866 92 GLU E O 1
ATOM 8000 N N . ALA E 1 101 ? -54.01503 -47.18780 26.87108 1.000 153.23938 93 ALA E N 1
ATOM 8001 C CA . ALA E 1 101 ? -54.86663 -46.48719 25.91431 1.000 152.10617 93 ALA E CA 1
ATOM 8002 C C . ALA E 1 101 ? -54.67521 -46.94715 24.47519 1.000 149.61091 93 ALA E C 1
ATOM 8003 O O . ALA E 1 101 ? -55.49477 -46.59911 23.61714 1.000 149.60213 93 ALA E O 1
ATOM 8005 N N . GLY E 1 102 ? -53.62840 -47.71641 24.19209 1.000 142.27701 94 GLY E N 1
ATOM 8006 C CA . GLY E 1 102 ? -53.37893 -48.16925 22.83791 1.000 134.31515 94 GLY E CA 1
ATOM 8007 C C . GLY E 1 102 ? -52.92317 -47.07989 21.89781 1.000 123.22182 94 GLY E C 1
ATOM 8008 O O . GLY E 1 102 ? -53.21700 -47.14320 20.70140 1.000 123.08825 94 GLY E O 1
ATOM 8009 N N . VAL E 1 103 ? -52.22942 -46.06744 22.41160 1.000 126.12283 95 VAL E N 1
ATOM 8010 C CA . VAL E 1 103 ? -51.71464 -44.96434 21.61065 1.000 122.05446 95 VAL E CA 1
ATOM 8011 C C . VAL E 1 103 ? -50.20642 -45.13173 21.48719 1.000 120.20335 95 VAL E C 1
ATOM 8012 O O . VAL E 1 103 ? -49.51506 -45.35686 22.48834 1.000 121.82516 95 VAL E O 1
ATOM 8016 N N . ALA E 1 104 ? -49.70156 -45.02977 20.26098 1.000 114.61908 96 ALA E N 1
ATOM 8017 C CA . ALA E 1 104 ? -48.27218 -45.12810 20.01482 1.000 113.92761 96 ALA E CA 1
ATOM 8018 C C . ALA E 1 104 ? -47.54979 -43.90526 20.56671 1.000 110.60545 96 ALA E C 1
ATOM 8019 O O . ALA E 1 104 ? -48.13217 -42.83177 20.74044 1.000 114.02133 96 ALA E O 1
ATOM 8021 N N . ILE E 1 105 ? -46.25994 -44.07685 20.84012 1.000 106.81689 97 ILE E N 1
ATOM 8022 C CA . ILE E 1 105 ? -45.44384 -43.01407 21.41378 1.000 112.53231 97 ILE E CA 1
ATOM 8023 C C . ILE E 1 105 ? -44.09227 -42.99316 20.71200 1.000 111.10017 97 ILE E C 1
ATOM 8024 O O . ILE E 1 105 ? -43.52078 -44.04547 20.40979 1.000 112.34735 97 ILE E O 1
ATOM 8029 N N . VAL E 1 106 ? -43.58764 -41.79363 20.43536 1.000 112.84517 98 VAL E N 1
ATOM 8030 C CA . VAL E 1 106 ? -42.24569 -41.60906 19.89052 1.000 111.81841 98 VAL E CA 1
ATOM 8031 C C . VAL E 1 106 ? -41.41111 -40.94027 20.97229 1.000 112.64465 98 VAL E C 1
ATOM 8032 O O . VAL E 1 106 ? -41.71155 -39.81592 21.39513 1.000 112.48092 98 VAL E O 1
ATOM 8036 N N . ILE E 1 107 ? -40.37195 -41.63208 21.42869 1.000 109.52504 99 ILE E N 1
ATOM 8037 C CA . ILE E 1 107 ? -39.60449 -41.21779 22.59491 1.000 109.97610 99 ILE E CA 1
ATOM 8038 C C . ILE E 1 107 ? -38.22502 -40.77727 22.14122 1.000 112.55488 99 ILE E C 1
ATOM 8039 O O . ILE E 1 107 ? -37.51839 -41.52852 21.45909 1.000 113.85546 99 ILE E O 1
ATOM 8044 N N . GLY E 1 108 ? -37.84003 -39.56792 22.53425 1.000 115.80057 100 GLY E N 1
ATOM 8045 C CA . GLY E 1 108 ? -36.52353 -39.04241 22.24031 1.000 115.62981 100 GLY E CA 1
ATOM 8046 C C . GLY E 1 108 ? -35.85269 -38.48760 23.47812 1.000 120.88869 100 GLY E C 1
ATOM 8047 O O . GLY E 1 108 ? -34.84122 -37.78387 23.38773 1.000 122.55040 100 GLY E O 1
ATOM 8048 N N . THR E 1 109 ? -36.41455 -38.80512 24.64333 1.000 122.61864 101 THR E N 1
ATOM 8049 C CA . THR E 1 109 ? -35.83835 -38.36253 25.90481 1.000 125.61059 101 THR E CA 1
ATOM 8050 C C . THR E 1 109 ? -34.43478 -38.93190 26.06830 1.000 125.95535 101 THR E C 1
ATOM 8051 O O . THR E 1 109 ? -34.21599 -40.13544 25.90594 1.000 127.14448 101 THR E O 1
ATOM 8055 N N . THR E 1 110 ? -33.48237 -38.06357 26.38533 1.000 128.86713 102 THR E N 1
ATOM 8056 C CA . THR E 1 110 ? -32.10795 -38.48440 26.59474 1.000 126.67065 102 THR E CA 1
ATOM 8057 C C . THR E 1 110 ? -31.91089 -38.85448 28.05683 1.000 131.94635 102 THR E C 1
ATOM 8058 O O . THR E 1 110 ? -32.58617 -38.33369 28.94831 1.000 132.76873 102 THR E O 1
ATOM 8062 N N . GLY E 1 111 ? -30.99947 -39.78695 28.29497 1.000 131.01117 103 GLY E N 1
ATOM 8063 C CA . GLY E 1 111 ? -30.62805 -40.10353 29.65892 1.000 137.32597 103 GLY E CA 1
ATOM 8064 C C . GLY E 1 111 ? -31.58901 -40.99951 30.40920 1.000 138.90830 103 GLY E C 1
ATOM 8065 O O . GLY E 1 111 ? -31.84787 -40.76639 31.59456 1.000 143.16450 103 GLY E O 1
ATOM 8066 N N . MET E 1 112 ? -32.14681 -42.00936 29.74880 1.000 139.27898 104 MET E N 1
ATOM 8067 C CA . MET E 1 112 ? -33.01558 -42.95851 30.42764 1.000 144.64986 104 MET E CA 1
ATOM 8068 C C . MET E 1 112 ? -32.16643 -43.90919 31.26444 1.000 148.50383 104 MET E C 1
ATOM 8069 O O . MET E 1 112 ? -31.09788 -44.34990 30.83143 1.000 149.34530 104 MET E O 1
ATOM 8071 N N . SER E 1 113 ? -32.64287 -44.22448 32.46798 1.000 149.15303 105 SER E N 1
ATOM 8072 C CA . SER E 1 113 ? -31.86890 -45.06914 33.36671 1.000 150.78645 105 SER E CA 1
ATOM 8073 C C . SER E 1 113 ? -31.76159 -46.48860 32.82114 1.000 152.60986 105 SER E C 1
ATOM 8074 O O . SER E 1 113 ? -32.51746 -46.90746 31.93948 1.000 153.53481 105 SER E O 1
ATOM 8077 N N . ASP E 1 114 ? -30.80440 -47.23857 33.37200 1.000 151.75764 106 ASP E N 1
ATOM 8078 C CA . ASP E 1 114 ? -30.65490 -48.63175 32.97403 1.000 149.62828 106 ASP E CA 1
ATOM 8079 C C . ASP E 1 114 ? -31.92583 -49.41548 33.26640 1.000 150.56254 106 ASP E C 1
ATOM 8080 O O . ASP E 1 114 ? -32.28538 -50.32210 32.50703 1.000 151.02333 106 ASP E O 1
ATOM 8085 N N . GLU E 1 115 ? -32.63578 -49.05675 34.33980 1.000 151.06695 107 GLU E N 1
ATOM 8086 C CA . GLU E 1 115 ? -33.92293 -49.68357 34.62581 1.000 153.42855 107 GLU E CA 1
ATOM 8087 C C . GLU E 1 115 ? -35.00642 -49.18421 33.67625 1.000 153.37155 107 GLU E C 1
ATOM 8088 O O . GLU E 1 115 ? -35.84852 -49.96558 33.21859 1.000 151.67329 107 GLU E O 1
ATOM 8090 N N . GLN E 1 116 ? -34.99928 -47.88468 33.36888 1.000 156.27422 108 GLN E N 1
ATOM 8091 C CA . GLN E 1 116 ? -36.00391 -47.32199 32.46986 1.000 156.35994 108 GLN E CA 1
ATOM 8092 C C . GLN E 1 116 ? -35.89104 -47.89239 31.05929 1.000 154.41638 108 GLN E C 1
ATOM 8093 O O . GLN E 1 116 ? -36.90893 -48.12128 30.39512 1.000 151.86309 108 GLN E O 1
ATOM 8099 N N . LYS E 1 117 ? -34.66677 -48.12287 30.57711 1.000 153.18190 109 LYS E N 1
ATOM 8100 C CA . LYS E 1 117 ? -34.51530 -48.71111 29.24986 1.000 150.71514 109 LYS E CA 1
ATOM 8101 C C . LYS E 1 117 ? -35.10574 -50.11287 29.19680 1.000 149.00051 109 LYS E C 1
ATOM 8102 O O . LYS E 1 117 ? -35.65208 -50.52044 28.16514 1.000 147.18563 109 LYS E O 1
ATOM 8104 N N . ALA E 1 118 ? -35.02939 -50.85525 30.30025 1.000 145.85940 110 ALA E N 1
ATOM 8105 C CA . ALA E 1 118 ? -35.69322 -52.14980 30.34635 1.000 147.40979 110 ALA E CA 1
ATOM 8106 C C . ALA E 1 118 ? -37.20443 -51.97190 30.37401 1.000 145.80323 110 ALA E C 1
ATOM 8107 O O . ALA E 1 118 ? -37.94197 -52.75845 29.76674 1.000 144.65328 110 ALA E O 1
ATOM 8109 N N . GLU E 1 119 ? -37.68127 -50.94981 31.09279 1.000 151.86219 111 GLU E N 1
ATOM 8110 C CA . GLU E 1 119 ? -39.10076 -50.61153 31.06773 1.000 146.54526 111 GLU E CA 1
ATOM 8111 C C . GLU E 1 119 ? -39.56029 -50.26523 29.65997 1.000 144.75107 111 GLU E C 1
ATOM 8112 O O . GLU E 1 119 ? -40.70488 -50.55187 29.29084 1.000 138.68056 111 GLU E O 1
ATOM 8114 N N . LEU E 1 120 ? -38.68707 -49.63632 28.86941 1.000 142.89209 112 LEU E N 1
ATOM 8115 C CA . LEU E 1 120 ? -39.02052 -49.32342 27.48437 1.000 143.04198 112 LEU E CA 1
ATOM 8116 C C . LEU E 1 120 ? -39.21877 -50.59628 26.67273 1.000 140.83059 112 LEU E C 1
ATOM 8117 O O . LEU E 1 120 ? -40.18626 -50.72154 25.91193 1.000 136.72767 112 LEU E O 1
ATOM 8119 N N . ASP E 1 121 ? -38.30757 -51.55802 26.82970 1.000 141.01950 113 ASP E N 1
ATOM 8120 C CA . ASP E 1 121 ? -38.35509 -52.76341 26.01066 1.000 140.73725 113 ASP E CA 1
ATOM 8121 C C . ASP E 1 121 ? -39.62604 -53.56386 26.26506 1.000 140.20618 113 ASP E C 1
ATOM 8122 O O . ASP E 1 121 ? -40.18901 -54.15392 25.33589 1.000 142.12658 113 ASP E O 1
ATOM 8124 N N . GLU E 1 122 ? -40.10025 -53.59281 27.51302 1.000 139.34883 114 GLU E N 1
ATOM 8125 C CA . GLU E 1 122 ? -41.32108 -54.33743 27.80716 1.000 140.25221 114 GLU E CA 1
ATOM 8126 C C . GLU E 1 122 ? -42.56835 -53.61231 27.30642 1.000 136.50612 114 GLU E C 1
ATOM 8127 O O . GLU E 1 122 ? -43.50606 -54.25428 26.81669 1.000 134.73332 114 GLU E O 1
ATOM 8129 N N . THR E 1 123 ? -42.60053 -52.27843 27.41328 1.000 139.27922 115 THR E N 1
ATOM 8130 C CA . THR E 1 123 ? -43.74309 -51.52180 26.89916 1.000 136.33031 115 THR E CA 1
ATOM 8131 C C . THR E 1 123 ? -43.90986 -51.71304 25.39768 1.000 135.11843 115 THR E C 1
ATOM 8132 O O . THR E 1 123 ? -45.03509 -51.85170 24.90128 1.000 129.49905 115 THR E O 1
ATOM 8136 N N . ALA E 1 124 ? -42.79832 -51.71507 24.65730 1.000 132.61123 116 ALA E N 1
ATOM 8137 C CA . ALA E 1 124 ? -42.84293 -51.89391 23.21139 1.000 131.04050 116 ALA E CA 1
ATOM 8138 C C . ALA E 1 124 ? -43.39655 -53.25395 22.80287 1.000 131.68959 116 ALA E C 1
ATOM 8139 O O . ALA E 1 124 ? -43.64380 -53.47147 21.61140 1.000 128.75742 116 ALA E O 1
ATOM 8141 N N . LYS E 1 125 ? -43.58414 -54.17416 23.74831 1.000 133.45314 117 LYS E N 1
ATOM 8142 C CA . LYS E 1 125 ? -44.28612 -55.41419 23.45796 1.000 134.39402 117 LYS E CA 1
ATOM 8143 C C . LYS E 1 125 ? -45.79684 -55.23472 23.46558 1.000 134.11655 117 LYS E C 1
ATOM 8144 O O . LYS E 1 125 ? -46.51226 -56.10503 22.95752 1.000 131.14637 117 LYS E O 1
ATOM 8146 N N . HIS E 1 126 ? -46.29269 -54.12487 24.00840 1.000 133.49543 118 HIS E N 1
ATOM 8147 C CA . HIS E 1 126 ? -47.72040 -53.83418 24.05321 1.000 131.40756 118 HIS E CA 1
ATOM 8148 C C . HIS E 1 126 ? -48.13378 -52.69758 23.13061 1.000 126.17232 118 HIS E C 1
ATOM 8149 O O . HIS E 1 126 ? -49.14422 -52.81413 22.43579 1.000 125.94015 118 HIS E O 1
ATOM 8151 N N . ILE E 1 127 ? -47.38111 -51.60777 23.08603 1.000 126.99071 119 ILE E N 1
ATOM 8152 C CA . ILE E 1 127 ? -47.71801 -50.48082 22.21955 1.000 125.82540 119 ILE E CA 1
ATOM 8153 C C . ILE E 1 127 ? -46.54560 -50.24736 21.27654 1.000 125.52571 119 ILE E C 1
ATOM 8154 O O . ILE E 1 127 ? -45.40007 -50.62635 21.57738 1.000 126.62308 119 ILE E O 1
ATOM 8156 N N . PRO E 1 128 ? -46.78905 -49.62606 20.11966 1.000 120.06445 120 PRO E N 1
ATOM 8157 C CA . PRO E 1 128 ? -45.66715 -49.25150 19.24619 1.000 117.95891 120 PRO E CA 1
ATOM 8158 C C . PRO E 1 128 ? -44.83099 -48.15044 19.88642 1.000 117.69296 120 PRO E C 1
ATOM 8159 O O . PRO E 1 128 ? -45.35607 -47.12103 20.32094 1.000 114.99656 120 PRO E O 1
ATOM 8163 N N . VAL E 1 129 ? -43.51542 -48.36877 19.91864 1.000 117.00935 121 VAL E N 1
ATOM 8164 C CA . VAL E 1 129 ? -42.56596 -47.45978 20.55229 1.000 114.23350 121 VAL E CA 1
ATOM 8165 C C . VAL E 1 129 ? -41.40589 -47.22040 19.59727 1.000 114.04238 121 VAL E C 1
ATOM 8166 O O . VAL E 1 129 ? -40.82469 -48.17635 19.07086 1.000 115.86712 121 VAL E O 1
ATOM 8170 N N . VAL E 1 130 ? -41.08597 -45.94897 19.35880 1.000 116.27433 122 VAL E N 1
ATOM 8171 C CA . VAL E 1 130 ? -39.90235 -45.54928 18.60578 1.000 111.18517 122 VAL E CA 1
ATOM 8172 C C . VAL E 1 130 ? -38.92569 -44.89201 19.57611 1.000 111.62770 122 VAL E C 1
ATOM 8173 O O . VAL E 1 130 ? -39.28883 -43.94790 20.28918 1.000 112.81295 122 VAL E O 1
ATOM 8175 N N . TYR E 1 131 ? -37.69288 -45.39667 19.61178 1.000 114.31500 123 TYR E N 1
ATOM 8176 C CA . TYR E 1 131 ? -36.62676 -44.83525 20.43686 1.000 112.92121 123 TYR E CA 1
ATOM 8177 C C . TYR E 1 131 ? -35.35855 -44.83968 19.60101 1.000 117.68863 123 TYR E C 1
ATOM 8178 O O . TYR E 1 131 ? -34.91925 -45.90385 19.15843 1.000 119.86569 123 TYR E O 1
ATOM 8180 N N . ALA E 1 132 ? -34.77703 -43.66018 19.37818 1.000 117.17688 124 ALA E N 1
ATOM 8181 C CA . ALA E 1 132 ? -33.59499 -43.52483 18.53707 1.000 116.72568 124 ALA E CA 1
ATOM 8182 C C . ALA E 1 132 ? -32.59112 -42.57151 19.17082 1.000 119.30399 124 ALA E C 1
ATOM 8183 O O . ALA E 1 132 ? -32.96371 -41.62286 19.86833 1.000 119.46105 124 ALA E O 1
ATOM 8185 N N . ALA E 1 133 ? -31.30385 -42.84626 18.92151 1.000 124.72655 125 ALA E N 1
ATOM 8186 C CA . ALA E 1 133 ? -30.23215 -41.97667 19.40295 1.000 125.48106 125 ALA E CA 1
ATOM 8187 C C . ALA E 1 133 ? -30.22136 -40.63123 18.68652 1.000 125.38104 125 ALA E C 1
ATOM 8188 O O . ALA E 1 133 ? -29.83469 -39.61680 19.28019 1.000 127.02245 125 ALA E O 1
ATOM 8190 N N . ASN E 1 134 ? -30.63073 -40.60236 17.41978 1.000 117.28917 126 ASN E N 1
ATOM 8191 C CA . ASN E 1 134 ? -30.64952 -39.38251 16.62334 1.000 114.17813 126 ASN E CA 1
ATOM 8192 C C . ASN E 1 134 ? -31.86246 -39.41990 15.70937 1.000 111.95552 126 ASN E C 1
ATOM 8193 O O . ASN E 1 134 ? -32.07237 -40.40190 14.99363 1.000 113.90614 126 ASN E O 1
ATOM 8198 N N . TYR E 1 135 ? -32.66127 -38.35863 15.74112 1.000 106.35001 127 TYR E N 1
ATOM 8199 C CA . TYR E 1 135 ? -33.88508 -38.28814 14.95663 1.000 106.91919 127 TYR E CA 1
ATOM 8200 C C . TYR E 1 135 ? -33.76446 -37.42226 13.71029 1.000 107.70838 127 TYR E C 1
ATOM 8201 O O . TYR E 1 135 ? -34.73953 -37.31129 12.96342 1.000 108.16859 127 TYR E O 1
ATOM 8210 N N . SER E 1 136 ? -32.61084 -36.80108 13.46976 1.000 108.49116 128 SER E N 1
ATOM 8211 C CA . SER E 1 136 ? -32.40981 -36.05301 12.23447 1.000 106.78750 128 SER E CA 1
ATOM 8212 C C . SER E 1 136 ? -32.48235 -36.98874 11.03661 1.000 106.30238 128 SER E C 1
ATOM 8213 O O . SER E 1 136 ? -31.74145 -37.97494 10.96272 1.000 105.21668 128 SER E O 1
ATOM 8216 N N . VAL E 1 137 ? -33.38349 -36.68132 10.10055 1.000 104.19921 129 VAL E N 1
ATOM 8217 C CA . VAL E 1 137 ? -33.54052 -37.52227 8.91357 1.000 106.26486 129 VAL E CA 1
ATOM 8218 C C . VAL E 1 137 ? -32.24593 -37.58353 8.11220 1.000 103.81418 129 VAL E C 1
ATOM 8219 O O . VAL E 1 137 ? -31.82648 -38.66055 7.66933 1.000 105.08178 129 VAL E O 1
ATOM 8223 N N . GLY E 1 138 ? -31.58442 -36.43593 7.93201 1.000 101.69991 130 GLY E N 1
ATOM 8224 C CA . GLY E 1 138 ? -30.38108 -36.39887 7.11651 1.000 100.37908 130 GLY E CA 1
ATOM 8225 C C . GLY E 1 138 ? -29.23824 -37.22575 7.67497 1.000 100.32690 130 GLY E C 1
ATOM 8226 O O . GLY E 1 138 ? -28.54058 -37.92045 6.93075 1.000 102.75484 130 GLY E O 1
ATOM 8227 N N . VAL E 1 139 ? -29.04244 -37.18139 8.99139 1.000 101.58760 131 VAL E N 1
ATOM 8228 C CA . VAL E 1 139 ? -27.92879 -37.90545 9.60141 1.000 103.66587 131 VAL E CA 1
ATOM 8229 C C . VAL E 1 139 ? -28.10751 -39.41062 9.43878 1.000 107.47618 131 VAL E C 1
ATOM 8230 O O . VAL E 1 139 ? -27.17554 -40.12488 9.04777 1.000 107.71076 131 VAL E O 1
ATOM 8234 N N . ASN E 1 140 ? -29.31360 -39.91352 9.71638 1.000 106.11968 132 ASN E N 1
ATOM 8235 C CA . ASN E 1 140 ? -29.54721 -41.34903 9.60457 1.000 108.20099 132 ASN E CA 1
ATOM 8236 C C . ASN E 1 140 ? -29.32102 -41.82810 8.18248 1.000 108.39356 132 ASN E C 1
ATOM 8237 O O . ASN E 1 140 ? -28.76056 -42.91016 7.96665 1.000 111.56770 132 ASN E O 1
ATOM 8242 N N . VAL E 1 141 ? -29.74279 -41.03194 7.19857 1.000 110.63648 133 VAL E N 1
ATOM 8243 C CA . VAL E 1 141 ? -29.46056 -41.36554 5.80660 1.000 107.46499 133 VAL E CA 1
ATOM 8244 C C . VAL E 1 141 ? -27.95887 -41.46081 5.59260 1.000 110.46527 133 VAL E C 1
ATOM 8245 O O . VAL E 1 141 ? -27.45377 -42.43669 5.02608 1.000 111.03040 133 VAL E O 1
ATOM 8249 N N . SER E 1 142 ? -27.22149 -40.45947 6.08067 1.000 108.08235 134 SER E N 1
ATOM 8250 C CA . SER E 1 142 ? -25.77300 -40.44329 5.91009 1.000 107.58321 134 SER E CA 1
ATOM 8251 C C . SER E 1 142 ? -25.13512 -41.69913 6.48234 1.000 109.01081 134 SER E C 1
ATOM 8252 O O . SER E 1 142 ? -24.14888 -42.20324 5.93597 1.000 111.57139 134 SER E O 1
ATOM 8255 N N . ILE E 1 143 ? -25.68864 -42.22431 7.57568 1.000 108.50067 135 ILE E N 1
ATOM 8256 C CA . ILE E 1 143 ? -25.19986 -43.49015 8.11457 1.000 113.82417 135 ILE E CA 1
ATOM 8257 C C . ILE E 1 143 ? -25.30562 -44.58531 7.06125 1.000 115.82845 135 ILE E C 1
ATOM 8258 O O . ILE E 1 143 ? -24.34865 -45.32852 6.81141 1.000 118.99417 135 ILE E O 1
ATOM 8260 N N . LYS E 1 144 ? -26.46921 -44.69232 6.41623 1.000 110.87243 136 LYS E N 1
ATOM 8261 C CA . LYS E 1 144 ? -26.67088 -45.76655 5.44911 1.000 114.68305 136 LYS E CA 1
ATOM 8262 C C . LYS E 1 144 ? -25.74363 -45.61129 4.25296 1.000 111.65580 136 LYS E C 1
ATOM 8263 O O . LYS E 1 144 ? -25.16647 -46.59419 3.77753 1.000 115.73629 136 LYS E O 1
ATOM 8265 N N . LEU E 1 145 ? -25.57636 -44.38227 3.76556 1.000 113.37652 137 LEU E N 1
ATOM 8266 C CA . LEU E 1 145 ? -24.66023 -44.14348 2.65708 1.000 112.14165 137 LEU E CA 1
ATOM 8267 C C . LEU E 1 145 ? -23.23348 -44.52508 3.02804 1.000 113.62905 137 LEU E C 1
ATOM 8268 O O . LEU E 1 145 ? -22.50998 -45.11063 2.21485 1.000 113.81859 137 LEU E O 1
ATOM 8273 N N . LEU E 1 146 ? -22.80642 -44.19505 4.24932 1.000 114.33992 138 LEU E N 1
ATOM 8274 C CA . LEU E 1 146 ? -21.46374 -44.56769 4.68501 1.000 113.39658 138 LEU E CA 1
ATOM 8275 C C . LEU E 1 146 ? -21.31394 -46.08031 4.75051 1.000 114.78378 138 LEU E C 1
ATOM 8276 O O . LEU E 1 146 ? -20.31805 -46.63832 4.27716 1.000 116.35064 138 LEU E O 1
ATOM 8281 N N . GLU E 1 147 ? -22.30046 -46.76074 5.34144 1.000 115.03152 139 GLU E N 1
ATOM 8282 C CA . GLU E 1 147 ? -22.24633 -48.21745 5.44935 1.000 116.76725 139 GLU E CA 1
ATOM 8283 C C . GLU E 1 147 ? -22.19487 -48.86963 4.07407 1.000 118.41883 139 GLU E C 1
ATOM 8284 O O . GLU E 1 147 ? -21.39475 -49.78290 3.83135 1.000 117.80391 139 GLU E O 1
ATOM 8290 N N . LEU E 1 148 ? -23.02759 -48.39216 3.15319 1.000 119.12646 140 LEU E N 1
ATOM 8291 C CA . LEU E 1 148 ? -23.09009 -48.98580 1.82755 1.000 118.56788 140 LEU E CA 1
ATOM 8292 C C . LEU E 1 148 ? -21.79744 -48.73119 1.06368 1.000 117.45100 140 LEU E C 1
ATOM 8293 O O . LEU E 1 148 ? -21.22686 -49.64841 0.46362 1.000 119.12174 140 LEU E O 1
ATOM 8298 N N . ALA E 1 149 ? -21.31224 -47.48721 1.09265 1.000 117.04619 141 ALA E N 1
ATOM 8299 C CA . ALA E 1 149 ? -20.06501 -47.14741 0.41285 1.000 113.51680 141 ALA E CA 1
ATOM 8300 C C . ALA E 1 149 ? -18.87504 -47.90941 0.98638 1.000 111.72391 141 ALA E C 1
ATOM 8301 O O . ALA E 1 149 ? -17.99842 -48.35541 0.23613 1.000 110.11557 141 ALA E O 1
ATOM 8303 N N . ALA E 1 150 ? -18.82289 -48.06747 2.31266 1.000 113.77178 142 ALA E N 1
ATOM 8304 C CA . ALA E 1 150 ? -17.68363 -48.74111 2.93079 1.000 112.22119 142 ALA E CA 1
ATOM 8305 C C . ALA E 1 150 ? -17.60384 -50.20609 2.51936 1.000 117.54051 142 ALA E C 1
ATOM 8306 O O . ALA E 1 150 ? -16.50724 -50.73094 2.28858 1.000 118.45027 142 ALA E O 1
ATOM 8308 N N . LYS E 1 151 ? -18.75042 -50.88688 2.42291 1.000 114.31141 143 LYS E N 1
ATOM 8309 C CA . LYS E 1 151 ? -18.72530 -52.29750 2.04185 1.000 117.17550 143 LYS E CA 1
ATOM 8310 C C . LYS E 1 151 ? -18.12370 -52.48273 0.65549 1.000 113.84774 143 LYS E C 1
ATOM 8311 O O . LYS E 1 151 ? -17.36919 -53.43340 0.42394 1.000 118.35951 143 LYS E O 1
ATOM 8313 N N . VAL E 1 152 ? -18.40763 -51.56204 -0.26593 1.000 112.67884 144 VAL E N 1
ATOM 8314 C CA . VAL E 1 152 ? -17.94510 -51.72621 -1.64142 1.000 112.94924 144 VAL E CA 1
ATOM 8315 C C . VAL E 1 152 ? -16.45005 -51.44501 -1.74698 1.000 114.86783 144 VAL E C 1
ATOM 8316 O O . VAL E 1 152 ? -15.70000 -52.21199 -2.36014 1.000 112.92317 144 VAL E O 1
ATOM 8320 N N . PHE E 1 153 ? -15.99215 -50.34316 -1.14941 1.000 115.60507 145 PHE E N 1
ATOM 8321 C CA . PHE E 1 153 ? -14.58613 -49.97069 -1.27761 1.000 113.24425 145 PHE E CA 1
ATOM 8322 C C . PHE E 1 153 ? -13.67484 -50.96871 -0.57312 1.000 112.17052 145 PHE E C 1
ATOM 8323 O O . PHE E 1 153 ? -12.58026 -51.27054 -1.06325 1.000 111.86781 145 PHE E O 1
ATOM 8331 N N . GLY E 1 154 ? -14.11633 -51.50637 0.55911 1.000 111.39449 146 GLY E N 1
ATOM 8332 C CA . GLY E 1 154 ? -13.28132 -52.42944 1.30235 1.000 112.03541 146 GLY E CA 1
ATOM 8333 C C . GLY E 1 154 ? -11.96685 -51.79829 1.71150 1.000 112.79946 146 GLY E C 1
ATOM 8334 O O . GLY E 1 154 ? -11.90510 -50.63452 2.12531 1.000 116.78676 146 GLY E O 1
ATOM 8335 N N . ASP E 1 155 ? -10.88700 -52.56041 1.54680 1.000 111.75269 147 ASP E N 1
ATOM 8336 C CA . ASP E 1 155 ? -9.56155 -52.15409 1.98789 1.000 110.93804 147 ASP E CA 1
ATOM 8337 C C . ASP E 1 155 ? -8.77392 -51.43485 0.89780 1.000 110.71097 147 ASP E C 1
ATOM 8338 O O . ASP E 1 155 ? -7.53912 -51.41369 0.94626 1.000 111.63293 147 ASP E O 1
ATOM 8343 N N . THR E 1 156 ? -9.45602 -50.86877 -0.09372 1.000 109.01708 148 THR E N 1
ATOM 8344 C CA . THR E 1 156 ? -8.80188 -50.17269 -1.19074 1.000 112.01867 148 THR E CA 1
ATOM 8345 C C . THR E 1 156 ? -8.75554 -48.66057 -1.01032 1.000 111.81649 148 THR E C 1
ATOM 8346 O O . THR E 1 156 ? -8.18744 -47.96881 -1.86185 1.000 113.26958 148 THR E O 1
ATOM 8350 N N . VAL E 1 157 ? -9.32393 -48.12747 0.06620 1.000 107.73307 149 VAL E N 1
ATOM 8351 C CA . VAL E 1 157 ? -9.41149 -46.68531 0.25165 1.000 105.32633 149 VAL E CA 1
ATOM 8352 C C . VAL E 1 157 ? -8.96301 -46.32194 1.65453 1.000 103.24483 149 VAL E C 1
ATOM 8353 O O . VAL E 1 157 ? -9.17724 -47.06890 2.61351 1.000 111.15616 149 VAL E O 1
ATOM 8357 N N . ASP E 1 158 ? -8.33565 -45.16065 1.76608 1.000 102.82990 150 ASP E N 1
ATOM 8358 C CA . ASP E 1 158 ? -8.03843 -44.56231 3.05531 1.000 104.47321 150 ASP E CA 1
ATOM 8359 C C . ASP E 1 158 ? -9.23193 -43.70255 3.45894 1.000 103.28792 150 ASP E C 1
ATOM 8360 O O . ASP E 1 158 ? -9.68496 -42.85287 2.68338 1.000 101.34026 150 ASP E O 1
ATOM 8365 N N . ILE E 1 159 ? -9.75877 -43.94661 4.65425 1.000 100.87012 151 ILE E N 1
ATOM 8366 C CA . ILE E 1 159 ? -11.01010 -43.34944 5.10273 1.000 100.26004 151 ILE E CA 1
ATOM 8367 C C . ILE E 1 159 ? -10.69945 -42.30393 6.16350 1.000 98.32690 151 ILE E C 1
ATOM 8368 O O . ILE E 1 159 ? -9.99989 -42.59173 7.14136 1.000 100.86994 151 ILE E O 1
ATOM 8373 N N . GLU E 1 160 ? -11.19958 -41.08614 5.95674 1.000 98.78198 152 GLU E N 1
ATOM 8374 C CA . GLU E 1 160 ? -10.95115 -39.96148 6.84971 1.000 97.31282 152 GLU E CA 1
ATOM 8375 C C . GLU E 1 160 ? -12.27542 -39.30277 7.20310 1.000 94.96564 152 GLU E C 1
ATOM 8376 O O . GLU E 1 160 ? -13.09831 -39.04528 6.31724 1.000 92.62554 152 GLU E O 1
ATOM 8382 N N . VAL E 1 161 ? -12.47535 -39.04230 8.49604 1.000 96.05122 153 VAL E N 1
ATOM 8383 C CA . VAL E 1 161 ? -13.69644 -38.43949 9.02862 1.000 95.32609 153 VAL E CA 1
ATOM 8384 C C . VAL E 1 161 ? -13.36572 -37.03220 9.51197 1.000 95.59325 153 VAL E C 1
ATOM 8385 O O . VAL E 1 161 ? -12.52343 -36.85545 10.40057 1.000 93.46942 153 VAL E O 1
ATOM 8389 N N . ILE E 1 162 ? -14.02633 -36.03274 8.92952 1.000 93.20405 154 ILE E N 1
ATOM 8390 C CA . ILE E 1 162 ? -13.78147 -34.62742 9.23685 1.000 90.39576 154 ILE E CA 1
ATOM 8391 C C . ILE E 1 162 ? -15.06520 -33.99133 9.75580 1.000 89.39501 154 ILE E C 1
ATOM 8392 O O . ILE E 1 162 ? -16.11472 -34.09402 9.10994 1.000 90.08059 154 ILE E O 1
ATOM 8397 N N . GLU E 1 163 ? -14.98214 -33.32015 10.90775 1.000 87.81406 155 GLU E N 1
ATOM 8398 C CA . GLU E 1 163 ? -16.13334 -32.60749 11.44736 1.000 86.34793 155 GLU E CA 1
ATOM 8399 C C . GLU E 1 163 ? -15.72103 -31.24387 11.98288 1.000 84.64979 155 GLU E C 1
ATOM 8400 O O . GLU E 1 163 ? -14.57435 -31.03645 12.38688 1.000 86.89158 155 GLU E O 1
ATOM 8406 N N . ALA E 1 164 ? -16.67941 -30.31745 11.99967 1.000 84.81142 156 ALA E N 1
ATOM 8407 C CA . ALA E 1 164 ? -16.47030 -28.97622 12.52864 1.000 89.19729 156 ALA E CA 1
ATOM 8408 C C . ALA E 1 164 ? -17.62729 -28.58292 13.44162 1.000 90.03498 156 ALA E C 1
ATOM 8409 O O . ALA E 1 164 ? -18.79033 -28.88496 13.15216 1.000 83.65269 156 ALA E O 1
ATOM 8411 N N . HIS E 1 165 ? -17.30023 -27.92672 14.55626 1.000 84.63842 157 HIS E N 1
ATOM 8412 C CA . HIS E 1 165 ? -18.30897 -27.44061 15.49083 1.000 84.84391 157 HIS E CA 1
ATOM 8413 C C . HIS E 1 165 ? -17.83363 -26.14470 16.13479 1.000 82.72396 157 HIS E C 1
ATOM 8414 O O . HIS E 1 165 ? -16.65718 -25.77795 16.06873 1.000 80.22440 157 HIS E O 1
ATOM 8421 N N . HIS E 1 166 ? -18.77528 -25.47168 16.78941 1.000 82.94382 158 HIS E N 1
ATOM 8422 C CA . HIS E 1 166 ? -18.52520 -24.19533 17.43965 1.000 81.72885 158 HIS E CA 1
ATOM 8423 C C . HIS E 1 166 ? -17.41180 -24.31031 18.47863 1.000 82.41943 158 HIS E C 1
ATOM 8424 O O . HIS E 1 166 ? -17.05333 -25.40269 18.92924 1.000 85.01555 158 HIS E O 1
ATOM 8431 N N . ARG E 1 167 ? -16.87937 -23.14886 18.87672 1.000 78.66977 159 ARG E N 1
ATOM 8432 C CA . ARG E 1 167 ? -15.72709 -23.09790 19.76886 1.000 78.61491 159 ARG E CA 1
ATOM 8433 C C . ARG E 1 167 ? -16.05152 -23.50736 21.19829 1.000 84.32516 159 ARG E C 1
ATOM 8434 O O . ARG E 1 167 ? -15.12698 -23.62556 22.00789 1.000 84.25192 159 ARG E O 1
ATOM 8442 N N . HIS E 1 168 ? -17.32053 -23.72131 21.53880 1.000 81.53627 160 HIS E N 1
ATOM 8443 C CA . HIS E 1 168 ? -17.64411 -24.08775 22.90685 1.000 82.69760 160 HIS E CA 1
ATOM 8444 C C . HIS E 1 168 ? -17.63456 -25.58485 23.13724 1.000 84.85769 160 HIS E C 1
ATOM 8445 O O . HIS E 1 168 ? -17.59710 -26.01393 24.29536 1.000 86.14583 160 HIS E O 1
ATOM 8452 N N . LYS E 1 169 ? -17.63650 -26.38552 22.07716 1.000 88.04760 161 LYS E N 1
ATOM 8453 C CA . LYS E 1 169 ? -17.72405 -27.82667 22.25410 1.000 91.27591 161 LYS E CA 1
ATOM 8454 C C . LYS E 1 169 ? -16.45762 -28.33318 22.93438 1.000 92.53467 161 LYS E C 1
ATOM 8455 O O . LYS E 1 169 ? -15.34333 -28.03174 22.49717 1.000 94.33353 161 LYS E O 1
ATOM 8461 N N . VAL E 1 170 ? -16.62822 -29.07249 24.03005 1.000 95.21744 162 VAL E N 1
ATOM 8462 C CA . VAL E 1 170 ? -15.48120 -29.52515 24.80964 1.000 96.67327 162 VAL E CA 1
ATOM 8463 C C . VAL E 1 170 ? -14.98646 -30.91766 24.42911 1.000 99.96966 162 VAL E C 1
ATOM 8464 O O . VAL E 1 170 ? -13.87055 -31.28849 24.81854 1.000 99.93232 162 VAL E O 1
ATOM 8468 N N . ASP E 1 171 ? -15.77188 -31.69707 23.68646 1.000 107.96327 163 ASP E N 1
ATOM 8469 C CA . ASP E 1 171 ? -15.46211 -33.09805 23.42245 1.000 109.73482 163 ASP E CA 1
ATOM 8470 C C . ASP E 1 171 ? -15.21922 -33.32376 21.93490 1.000 108.76245 163 ASP E C 1
ATOM 8471 O O . ASP E 1 171 ? -16.05750 -32.96465 21.10018 1.000 110.08222 163 ASP E O 1
ATOM 8476 N N . ALA E 1 172 ? -14.08339 -33.94149 21.61020 1.000 102.35707 164 ALA E N 1
ATOM 8477 C CA . ALA E 1 172 ? -13.68438 -34.18543 20.23300 1.000 102.36511 164 ALA E CA 1
ATOM 8478 C C . ALA E 1 172 ? -13.25609 -35.63442 20.05766 1.000 101.42213 164 ALA E C 1
ATOM 8479 O O . ALA E 1 172 ? -12.59241 -36.20026 20.93651 1.000 101.23110 164 ALA E O 1
ATOM 8481 N N . PRO E 1 173 ? -13.64100 -36.27428 18.94256 1.000 98.48336 165 PRO E N 1
ATOM 8482 C CA . PRO E 1 173 ? -14.57910 -35.78893 17.91529 1.000 95.02032 165 PRO E CA 1
ATOM 8483 C C . PRO E 1 173 ? -16.00595 -35.81730 18.43555 1.000 94.13483 165 PRO E C 1
ATOM 8484 O O . PRO E 1 173 ? -16.24940 -36.34378 19.51115 1.000 95.20950 165 PRO E O 1
ATOM 8488 N N . SER E 1 174 ? -16.96317 -35.29532 17.67533 1.000 92.81267 166 SER E N 1
ATOM 8489 C CA . SER E 1 174 ? -18.35330 -35.30324 18.09748 1.000 93.68525 166 SER E CA 1
ATOM 8490 C C . SER E 1 174 ? -18.86939 -36.73113 18.22543 1.000 99.75948 166 SER E C 1
ATOM 8491 O O . SER E 1 174 ? -18.31232 -37.67719 17.65762 1.000 100.45043 166 SER E O 1
ATOM 8494 N N . GLY E 1 175 ? -19.94997 -36.88371 18.99534 1.000 93.56282 167 GLY E N 1
ATOM 8495 C CA . GLY E 1 175 ? -20.60688 -38.17727 19.05868 1.000 95.29175 167 GLY E CA 1
ATOM 8496 C C . GLY E 1 175 ? -21.04735 -38.65390 17.68850 1.000 104.55496 167 GLY E C 1
ATOM 8497 O O . GLY E 1 175 ? -20.94402 -39.84060 17.36582 1.000 106.55514 167 GLY E O 1
ATOM 8498 N N . THR E 1 176 ? -21.49802 -37.72428 16.84626 1.000 101.01417 168 THR E N 1
ATOM 8499 C CA . THR E 1 176 ? -21.89595 -38.08229 15.49129 1.000 98.21178 168 THR E CA 1
ATOM 8500 C C . THR E 1 176 ? -20.69307 -38.53128 14.66907 1.000 98.68709 168 THR E C 1
ATOM 8501 O O . THR E 1 176 ? -20.78703 -39.49139 13.89614 1.000 98.91240 168 THR E O 1
ATOM 8505 N N . ALA E 1 177 ? -19.55372 -37.85106 14.81809 1.000 101.65174 169 ALA E N 1
ATOM 8506 C CA . ALA E 1 177 ? -18.34903 -38.27285 14.10863 1.000 98.44920 169 ALA E CA 1
ATOM 8507 C C . ALA E 1 177 ? -17.90240 -39.65895 14.56126 1.000 102.93387 169 ALA E C 1
ATOM 8508 O O . ALA E 1 177 ? -17.60415 -40.52819 13.73489 1.000 102.68662 169 ALA E O 1
ATOM 8510 N N . LEU E 1 178 ? -17.87317 -39.89374 15.87768 1.000 102.91791 170 LEU E N 1
ATOM 8511 C CA . LEU E 1 178 ? -17.48866 -41.21090 16.37594 1.000 99.84923 170 LEU E CA 1
ATOM 8512 C C . LEU E 1 178 ? -18.49591 -42.26804 15.96114 1.000 104.64164 170 LEU E C 1
ATOM 8513 O O . LEU E 1 178 ? -18.11861 -43.39632 15.61704 1.000 107.39621 170 LEU E O 1
ATOM 8518 N N . MET E 1 179 ? -19.78017 -41.91419 15.96802 1.000 102.73239 171 MET E N 1
ATOM 8519 C CA . MET E 1 179 ? -20.80291 -42.84669 15.51332 1.000 103.96353 171 MET E CA 1
ATOM 8520 C C . MET E 1 179 ? -20.54227 -43.28134 14.07710 1.000 102.61175 171 MET E C 1
ATOM 8521 O O . MET E 1 179 ? -20.69712 -44.45976 13.73932 1.000 106.12864 171 MET E O 1
ATOM 8526 N N . MET E 1 180 ? -20.12183 -42.34488 13.22298 1.000 103.76411 172 MET E N 1
ATOM 8527 C CA . MET E 1 180 ? -19.78692 -42.68312 11.84290 1.000 101.11411 172 MET E CA 1
ATOM 8528 C C . MET E 1 180 ? -18.54145 -43.55735 11.76572 1.000 103.44769 172 MET E C 1
ATOM 8529 O O . MET E 1 180 ? -18.49485 -44.50999 10.97733 1.000 104.74949 172 MET E O 1
ATOM 8534 N N . GLY E 1 181 ? -17.50578 -43.22491 12.53792 1.000 102.94749 173 GLY E N 1
ATOM 8535 C CA . GLY E 1 181 ? -16.31891 -44.06471 12.55685 1.000 104.43940 173 GLY E CA 1
ATOM 8536 C C . GLY E 1 181 ? -16.61572 -45.47715 13.02716 1.000 108.31519 173 GLY E C 1
ATOM 8537 O O . GLY E 1 181 ? -16.04707 -46.44460 12.51457 1.000 109.30302 173 GLY E O 1
ATOM 8538 N N . GLU E 1 182 ? -17.51107 -45.61421 14.01067 1.000 105.68919 174 GLU E N 1
ATOM 8539 C CA . GLU E 1 182 ? -17.88468 -46.93907 14.49645 1.000 111.31205 174 GLU E CA 1
ATOM 8540 C C . GLU E 1 182 ? -18.59406 -47.75311 13.41653 1.000 112.79816 174 GLU E C 1
ATOM 8541 O O . GLU E 1 182 ? -18.29552 -48.93892 13.22991 1.000 114.82403 174 GLU E O 1
ATOM 8543 N N . ALA E 1 183 ? -19.53078 -47.13415 12.68980 1.000 109.32374 175 ALA E N 1
ATOM 8544 C CA . ALA E 1 183 ? -20.25286 -47.85579 11.64400 1.000 106.02237 175 ALA E CA 1
ATOM 8545 C C . ALA E 1 183 ? -19.30852 -48.34520 10.54967 1.000 117.50573 175 ALA E C 1
ATOM 8546 O O . ALA E 1 183 ? -19.47975 -49.44884 10.01771 1.000 121.41056 175 ALA E O 1
ATOM 8548 N N . ILE E 1 184 ? -18.31760 -47.52902 10.18451 1.000 113.89018 176 ILE E N 1
ATOM 8549 C CA . ILE E 1 184 ? -17.34314 -47.94285 9.17787 1.000 113.37240 176 ILE E CA 1
ATOM 8550 C C . ILE E 1 184 ? -16.46651 -49.06270 9.72209 1.000 115.69846 176 ILE E C 1
ATOM 8551 O O . ILE E 1 184 ? -16.20397 -50.05462 9.03295 1.000 117.10570 176 ILE E O 1
ATOM 8556 N N . ALA E 1 185 ? -16.00585 -48.92771 10.96789 1.000 112.64720 177 ALA E N 1
ATOM 8557 C CA . ALA E 1 185 ? -15.19742 -49.98096 11.57224 1.000 116.35131 177 ALA E CA 1
ATOM 8558 C C . ALA E 1 185 ? -15.98528 -51.28166 11.67157 1.000 121.32946 177 ALA E C 1
ATOM 8559 O O . ALA E 1 185 ? -15.43023 -52.37105 11.48250 1.000 120.03093 177 ALA E O 1
ATOM 8561 N N . ASP E 1 186 ? -17.28055 -51.18466 11.98675 1.000 132.74871 178 ASP E N 1
ATOM 8562 C CA . ASP E 1 186 ? -18.13182 -52.36944 12.03195 1.000 133.05087 178 ASP E CA 1
ATOM 8563 C C . ASP E 1 186 ? -18.28097 -52.99468 10.64812 1.000 132.67628 178 ASP E C 1
ATOM 8564 O O . ASP E 1 186 ? -18.20533 -54.21977 10.50147 1.000 135.07024 178 ASP E O 1
ATOM 8569 N N . THR E 1 187 ? -18.51315 -52.17051 9.62256 1.000 122.96342 179 THR E N 1
ATOM 8570 C CA . THR E 1 187 ? -18.64804 -52.69520 8.26500 1.000 120.72794 179 THR E CA 1
ATOM 8571 C C . THR E 1 187 ? -17.35990 -53.35993 7.79172 1.000 115.79636 179 THR E C 1
ATOM 8572 O O . THR E 1 187 ? -17.39850 -54.41140 7.14457 1.000 117.73642 179 THR E O 1
ATOM 8576 N N . LEU E 1 188 ? -16.21092 -52.75538 8.08905 1.000 118.13426 180 LEU E N 1
ATOM 8577 C CA . LEU E 1 188 ? -14.92141 -53.25914 7.62905 1.000 118.15194 180 LEU E CA 1
ATOM 8578 C C . LEU E 1 188 ? -14.28836 -54.26521 8.58452 1.000 118.32786 180 LEU E C 1
ATOM 8579 O O . LEU E 1 188 ? -13.22239 -54.80543 8.27261 1.000 116.04940 180 LEU E O 1
ATOM 8581 N N . GLY E 1 189 ? -14.91920 -54.55155 9.71991 1.000 120.28422 181 GLY E N 1
ATOM 8582 C CA . GLY E 1 189 ? -14.35369 -55.50776 10.65424 1.000 118.98220 181 GLY E CA 1
ATOM 8583 C C . GLY E 1 189 ? -13.14524 -55.01591 11.41740 1.000 118.78492 181 GLY E C 1
ATOM 8584 O O . GLY E 1 189 ? -12.30413 -55.82455 11.82328 1.000 120.82708 181 GLY E O 1
ATOM 8585 N N . ARG E 1 190 ? -13.02657 -53.70989 11.61352 1.000 119.03034 182 ARG E N 1
ATOM 8586 C CA . ARG E 1 190 ? -11.90663 -53.12932 12.33500 1.000 118.33339 182 ARG E CA 1
ATOM 8587 C C . ARG E 1 190 ? -12.33121 -52.74107 13.74495 1.000 117.33139 182 ARG E C 1
ATOM 8588 O O . ARG E 1 190 ? -13.50530 -52.48107 14.01424 1.000 120.41653 182 ARG E O 1
ATOM 8596 N N . ASN E 1 191 ? -11.35313 -52.68139 14.64557 1.000 117.13011 183 ASN E N 1
ATOM 8597 C CA . ASN E 1 191 ? -11.58319 -52.22808 16.01315 1.000 118.06458 183 ASN E CA 1
ATOM 8598 C C . ASN E 1 191 ? -11.23890 -50.74696 16.04263 1.000 116.14558 183 ASN E C 1
ATOM 8599 O O . ASN E 1 191 ? -10.06896 -50.36980 15.91766 1.000 116.21523 183 ASN E O 1
ATOM 8601 N N . LEU E 1 192 ? -12.26416 -49.91315 16.21081 1.000 115.10653 184 LEU E N 1
ATOM 8602 C CA . LEU E 1 192 ? -12.08185 -48.47759 16.04948 1.000 114.21671 184 LEU E CA 1
ATOM 8603 C C . LEU E 1 192 ? -11.00226 -47.94449 16.97827 1.000 115.49674 184 LEU E C 1
ATOM 8604 O O . LEU E 1 192 ? -10.15398 -47.15179 16.55789 1.000 117.55885 184 LEU E O 1
ATOM 8609 N N . LYS E 1 193 ? -11.00549 -48.37650 18.24049 1.000 118.28186 185 LYS E N 1
ATOM 8610 C CA . LYS E 1 193 ? -9.99264 -47.89842 19.17672 1.000 118.43819 185 LYS E CA 1
ATOM 8611 C C . LYS E 1 193 ? -8.58730 -48.22692 18.68829 1.000 115.60638 185 LYS E C 1
ATOM 8612 O O . LYS E 1 193 ? -7.64294 -47.47967 18.96603 1.000 114.58173 185 LYS E O 1
ATOM 8614 N N . GLU E 1 194 ? -8.43074 -49.31937 17.94153 1.000 113.93030 186 GLU E N 1
ATOM 8615 C CA . GLU E 1 194 ? -7.10575 -49.68141 17.45316 1.000 118.37421 186 GLU E CA 1
ATOM 8616 C C . GLU E 1 194 ? -6.69650 -48.84131 16.24510 1.000 116.06879 186 GLU E C 1
ATOM 8617 O O . GLU E 1 194 ? -5.53806 -48.41895 16.15040 1.000 114.15489 186 GLU E O 1
ATOM 8619 N N . VAL E 1 195 ? -7.63042 -48.55490 15.33114 1.000 118.20852 187 VAL E N 1
ATOM 8620 C CA . VAL E 1 195 ? -7.27949 -47.94885 14.04857 1.000 116.01548 187 VAL E CA 1
ATOM 8621 C C . VAL E 1 195 ? -7.54117 -46.45333 14.01326 1.000 112.13151 187 VAL E C 1
ATOM 8622 O O . VAL E 1 195 ? -7.28785 -45.81682 12.98263 1.000 111.01521 187 VAL E O 1
ATOM 8626 N N . ALA E 1 196 ? -8.03076 -45.86836 15.09971 1.000 109.84583 188 ALA E N 1
ATOM 8627 C CA . ALA E 1 196 ? -8.37745 -44.45483 15.09045 1.000 108.52276 188 ALA E CA 1
ATOM 8628 C C . ALA E 1 196 ? -7.14035 -43.59539 15.31570 1.000 106.24236 188 ALA E C 1
ATOM 8629 O O . ALA E 1 196 ? -6.24055 -43.95354 16.08186 1.000 107.42199 188 ALA E O 1
ATOM 8631 N N . VAL E 1 197 ? -7.10222 -42.45567 14.63542 1.000 108.53335 189 VAL E N 1
ATOM 8632 C CA . VAL E 1 197 ? -6.02570 -41.48223 14.75827 1.000 106.80003 189 VAL E CA 1
ATOM 8633 C C . VAL E 1 197 ? -6.67679 -40.11317 14.86987 1.000 103.45189 189 VAL E C 1
ATOM 8634 O O . VAL E 1 197 ? -7.58920 -39.79479 14.09959 1.000 102.96983 189 VAL E O 1
ATOM 8638 N N . TYR E 1 198 ? -6.25138 -39.32386 15.85155 1.000 101.43209 190 TYR E N 1
ATOM 8639 C CA . TYR E 1 198 ? -6.91150 -38.05687 16.12562 1.000 102.64400 190 TYR E CA 1
ATOM 8640 C C . TYR E 1 198 ? -6.03014 -36.85561 15.86051 1.000 101.22197 190 TYR E C 1
ATOM 8641 O O . TYR E 1 198 ? -6.48104 -35.72091 16.04872 1.000 101.08848 190 TYR E O 1
ATOM 8650 N N . GLY E 1 199 ? -4.79666 -37.06786 15.43272 1.000 103.81288 191 GLY E N 1
ATOM 8651 C CA . GLY E 1 199 ? -3.92016 -35.95959 15.12991 1.000 104.33207 191 GLY E CA 1
ATOM 8652 C C . GLY E 1 199 ? -2.71478 -36.44434 14.36664 1.000 106.08589 191 GLY E C 1
ATOM 8653 O O . GLY E 1 199 ? -2.38859 -37.63689 14.37068 1.000 106.94569 191 GLY E O 1
ATOM 8654 N N . ARG E 1 200 ? -2.04131 -35.49383 13.72737 1.000 99.28825 192 ARG E N 1
ATOM 8655 C CA . ARG E 1 200 ? -0.84100 -35.78047 12.95627 1.000 94.40538 192 ARG E CA 1
ATOM 8656 C C . ARG E 1 200 ? 0.13302 -34.63385 13.14443 1.000 95.82320 192 ARG E C 1
ATOM 8657 O O . ARG E 1 200 ? -0.20541 -33.47597 12.88085 1.000 94.60576 192 ARG E O 1
ATOM 8665 N N . GLU E 1 201 ? 1.32900 -34.95994 13.62082 1.000 95.85069 193 GLU E N 1
ATOM 8666 C CA . GLU E 1 201 ? 2.36474 -33.97081 13.87288 1.000 96.02133 193 GLU E CA 1
ATOM 8667 C C . GLU E 1 201 ? 3.71276 -34.66383 13.75467 1.000 100.56252 193 GLU E C 1
ATOM 8668 O O . GLU E 1 201 ? 3.92310 -35.72393 14.35380 1.000 103.57114 193 GLU E O 1
ATOM 8674 N N . GLY E 1 202 ? 4.61856 -34.05377 12.99962 1.000 101.55340 194 GLY E N 1
ATOM 8675 C CA . GLY E 1 202 ? 5.94429 -34.59559 12.79863 1.000 104.07316 194 GLY E CA 1
ATOM 8676 C C . GLY E 1 202 ? 5.98386 -35.66554 11.71941 1.000 112.17586 194 GLY E C 1
ATOM 8677 O O . GLY E 1 202 ? 5.11312 -35.76005 10.84531 1.000 110.78926 194 GLY E O 1
ATOM 8678 N N . HIS E 1 203 ? 7.02488 -36.49447 11.79600 1.000 112.83814 195 HIS E N 1
ATOM 8679 C CA . HIS E 1 203 ? 7.25524 -37.55660 10.81689 1.000 113.78024 195 HIS E CA 1
ATOM 8680 C C . HIS E 1 203 ? 6.36578 -38.74665 11.17666 1.000 115.77250 195 HIS E C 1
ATOM 8681 O O . HIS E 1 203 ? 6.77771 -39.70170 11.83845 1.000 115.83412 195 HIS E O 1
ATOM 8688 N N . THR E 1 204 ? 5.10912 -38.68184 10.72374 1.000 118.37352 196 THR E N 1
ATOM 8689 C CA . THR E 1 204 ? 4.15611 -39.75650 10.99234 1.000 114.90210 196 THR E CA 1
ATOM 8690 C C . THR E 1 204 ? 4.44836 -41.01377 10.18254 1.000 114.98453 196 THR E C 1
ATOM 8691 O O . THR E 1 204 ? 3.92944 -42.08360 10.51397 1.000 114.73976 196 THR E O 1
ATOM 8695 N N . GLY E 1 205 ? 5.24974 -40.91332 9.12860 1.000 119.13208 197 GLY E N 1
ATOM 8696 C CA . GLY E 1 205 ? 5.45555 -42.02465 8.23388 1.000 120.04855 197 GLY E CA 1
ATOM 8697 C C . GLY E 1 205 ? 4.28779 -42.18887 7.28351 1.000 118.37777 197 GLY E C 1
ATOM 8698 O O . GLY E 1 205 ? 3.31787 -41.42331 7.31770 1.000 117.61635 197 GLY E O 1
ATOM 8699 N N . PRO E 1 206 ? 4.35799 -43.19397 6.41569 1.000 108.38992 198 PRO E N 1
ATOM 8700 C CA . PRO E 1 206 ? 3.26928 -43.42383 5.46128 1.000 106.13647 198 PRO E CA 1
ATOM 8701 C C . PRO E 1 206 ? 2.02150 -43.95484 6.14970 1.000 102.60075 198 PRO E C 1
ATOM 8702 O O . PRO E 1 206 ? 2.06643 -44.48495 7.25989 1.000 105.32145 198 PRO E O 1
ATOM 8706 N N . ARG E 1 207 ? 0.88637 -43.77905 5.47568 1.000 103.60061 199 ARG E N 1
ATOM 8707 C CA . ARG E 1 207 ? -0.40672 -44.10263 6.06396 1.000 99.00982 199 ARG E CA 1
ATOM 8708 C C . ARG E 1 207 ? -0.72958 -45.58868 5.93922 1.000 110.00847 199 ARG E C 1
ATOM 8709 O O . ARG E 1 207 ? -0.68677 -46.15708 4.84273 1.000 107.19101 199 ARG E O 1
ATOM 8717 N N . ASP E 1 208 ? -1.09187 -46.20089 7.06421 1.000 110.04825 200 ASP E N 1
ATOM 8718 C CA . ASP E 1 208 ? -1.64240 -47.54898 7.06383 1.000 108.09626 200 ASP E CA 1
ATOM 8719 C C . ASP E 1 208 ? -3.04740 -47.52790 6.47647 1.000 109.19897 200 ASP E C 1
ATOM 8720 O O . ASP E 1 208 ? -3.86965 -46.67380 6.81562 1.000 110.67697 200 ASP E O 1
ATOM 8725 N N . ARG E 1 209 ? -3.32681 -48.48797 5.59989 1.000 114.46186 201 ARG E N 1
ATOM 8726 C CA . ARG E 1 209 ? -4.63144 -48.53582 4.94784 1.000 116.50039 201 ARG E CA 1
ATOM 8727 C C . ARG E 1 209 ? -5.77008 -48.74833 5.94774 1.000 117.27676 201 ARG E C 1
ATOM 8728 O O . ARG E 1 209 ? -6.86388 -48.19802 5.76980 1.000 113.18328 201 ARG E O 1
ATOM 8736 N N . GLN E 1 210 ? -5.52287 -49.49857 7.02377 1.000 123.53420 202 GLN E N 1
ATOM 8737 C CA . GLN E 1 210 ? -6.55685 -49.76246 8.01991 1.000 124.29611 202 GLN E CA 1
ATOM 8738 C C . GLN E 1 210 ? -6.93798 -48.52663 8.82633 1.000 121.78092 202 GLN E C 1
ATOM 8739 O O . GLN E 1 210 ? -8.02943 -48.49423 9.40619 1.000 122.12038 202 GLN E O 1
ATOM 8745 N N . THR E 1 211 ? -6.06991 -47.52070 8.87350 1.000 116.37971 203 THR E N 1
ATOM 8746 C CA . THR E 1 211 ? -6.29397 -46.35600 9.71720 1.000 107.26115 203 THR E CA 1
ATOM 8747 C C . THR E 1 211 ? -7.58174 -45.63663 9.33274 1.000 110.81957 203 THR E C 1
ATOM 8748 O O . THR E 1 211 ? -7.89343 -45.47559 8.15072 1.000 113.48002 203 THR E O 1
ATOM 8752 N N . ILE E 1 212 ? -8.34890 -45.23172 10.34165 1.000 109.93280 204 ILE E N 1
ATOM 8753 C CA . ILE E 1 212 ? -9.44219 -44.27742 10.17908 1.000 109.41887 204 ILE E CA 1
ATOM 8754 C C . ILE E 1 212 ? -9.03163 -42.97860 10.85816 1.000 108.58137 204 ILE E C 1
ATOM 8755 O O . ILE E 1 212 ? -8.84218 -42.94192 12.08028 1.000 107.67641 204 ILE E O 1
ATOM 8760 N N . GLY E 1 213 ? -8.88335 -41.91952 10.06854 1.000 109.32790 205 GLY E N 1
ATOM 8761 C CA . GLY E 1 213 ? -8.39896 -40.64064 10.56505 1.000 106.79560 205 GLY E CA 1
ATOM 8762 C C . GLY E 1 213 ? -9.53592 -39.69898 10.92812 1.000 104.80488 205 GLY E C 1
ATOM 8763 O O . GLY E 1 213 ? -10.51533 -39.57268 10.19308 1.000 103.14856 205 GLY E O 1
ATOM 8764 N N . PHE E 1 214 ? -9.37732 -39.02643 12.06361 1.000 99.11692 206 PHE E N 1
ATOM 8765 C CA . PHE E 1 214 ? -10.34346 -38.05369 12.55931 1.000 96.04128 206 PHE E CA 1
ATOM 8766 C C . PHE E 1 214 ? -9.68014 -36.68422 12.57119 1.000 93.47180 206 PHE E C 1
ATOM 8767 O O . PHE E 1 214 ? -8.72262 -36.45755 13.31909 1.000 95.16606 206 PHE E O 1
ATOM 8775 N N . GLU E 1 215 ? -10.16492 -35.78887 11.71896 1.000 88.41073 207 GLU E N 1
ATOM 8776 C CA . GLU E 1 215 ? -9.77142 -34.38943 11.74107 1.000 86.66601 207 GLU E CA 1
ATOM 8777 C C . GLU E 1 215 ? -10.93102 -33.59820 12.32145 1.000 83.61374 207 GLU E C 1
ATOM 8778 O O . GLU E 1 215 ? -12.03409 -33.60203 11.76402 1.000 83.61057 207 GLU E O 1
ATOM 8784 N N . THR E 1 216 ? -10.68855 -32.93730 13.44236 1.000 83.35244 208 THR E N 1
ATOM 8785 C CA . THR E 1 216 ? -11.73669 -32.23919 14.16669 1.000 83.25231 208 THR E CA 1
ATOM 8786 C C . THR E 1 216 ? -11.44691 -30.74753 14.12279 1.000 82.48965 208 THR E C 1
ATOM 8787 O O . THR E 1 216 ? -10.38294 -30.30755 14.57012 1.000 82.52892 208 THR E O 1
ATOM 8791 N N . ILE E 1 217 ? -12.38267 -29.98064 13.56723 1.000 83.97206 209 ILE E N 1
ATOM 8792 C CA . ILE E 1 217 ? -12.26783 -28.52982 13.45592 1.000 82.62946 209 ILE E CA 1
ATOM 8793 C C . ILE E 1 217 ? -13.13198 -27.86977 14.52429 1.000 83.20312 209 ILE E C 1
ATOM 8794 O O . ILE E 1 217 ? -14.26783 -28.29378 14.77339 1.000 85.69348 209 ILE E O 1
ATOM 8799 N N . ARG E 1 218 ? -12.59495 -26.84030 15.17068 1.000 78.08455 210 ARG E N 1
ATOM 8800 C CA . ARG E 1 218 ? -13.32445 -26.09495 16.19074 1.000 80.35251 210 ARG E CA 1
ATOM 8801 C C . ARG E 1 218 ? -13.21516 -24.60094 15.91776 1.000 75.56427 210 ARG E C 1
ATOM 8802 O O . ARG E 1 218 ? -12.11335 -24.08892 15.69951 1.000 75.45950 210 ARG E O 1
ATOM 8810 N N . GLY E 1 219 ? -14.34937 -23.90326 15.92960 1.000 74.12495 211 GLY E N 1
ATOM 8811 C CA . GLY E 1 219 ? -14.31804 -22.45631 15.81101 1.000 72.19182 211 GLY E CA 1
ATOM 8812 C C . GLY E 1 219 ? -15.67375 -21.78514 15.71064 1.000 72.25751 211 GLY E C 1
ATOM 8813 O O . GLY E 1 219 ? -16.62205 -22.36783 15.17664 1.000 73.15057 211 GLY E O 1
ATOM 8814 N N . GLY E 1 220 ? -15.76481 -20.54866 16.21050 1.000 71.40125 212 GLY E N 1
ATOM 8815 C CA . GLY E 1 220 ? -16.95417 -19.72759 16.00962 1.000 71.25433 212 GLY E CA 1
ATOM 8816 C C . GLY E 1 220 ? -18.22826 -20.37649 16.52100 1.000 74.61565 212 GLY E C 1
ATOM 8817 O O . GLY E 1 220 ? -18.27285 -20.93649 17.62247 1.000 75.24297 212 GLY E O 1
ATOM 8818 N N . ASP E 1 221 ? -19.27914 -20.32259 15.69326 1.000 75.22219 213 ASP E N 1
ATOM 8819 C CA . ASP E 1 221 ? -20.61041 -20.80849 16.04312 1.000 75.65351 213 ASP E CA 1
ATOM 8820 C C . ASP E 1 221 ? -21.11218 -21.88651 15.08618 1.000 76.39067 213 ASP E C 1
ATOM 8821 O O . ASP E 1 221 ? -22.31540 -22.00942 14.86217 1.000 77.49412 213 ASP E O 1
ATOM 8826 N N . ILE E 1 222 ? -20.20427 -22.66097 14.49706 1.000 77.33740 214 ILE E N 1
ATOM 8827 C CA . ILE E 1 222 ? -20.61176 -23.69655 13.55277 1.000 82.53864 214 ILE E CA 1
ATOM 8828 C C . ILE E 1 222 ? -21.56353 -24.66604 14.23725 1.000 81.49049 214 ILE E C 1
ATOM 8829 O O . ILE E 1 222 ? -21.23917 -25.25237 15.27781 1.000 80.55653 214 ILE E O 1
ATOM 8834 N N . VAL E 1 223 ? -22.74825 -24.84159 13.64971 1.000 81.42869 215 VAL E N 1
ATOM 8835 C CA . VAL E 1 223 ? -23.75216 -25.72457 14.23788 1.000 82.59778 215 VAL E CA 1
ATOM 8836 C C . VAL E 1 223 ? -23.30147 -27.17891 14.15409 1.000 83.87807 215 VAL E C 1
ATOM 8837 O O . VAL E 1 223 ? -23.37496 -27.92223 15.13571 1.000 90.56973 215 VAL E O 1
ATOM 8841 N N . GLY E 1 224 ? -22.80545 -27.60481 12.99994 1.000 83.40308 216 GLY E N 1
ATOM 8842 C CA . GLY E 1 224 ? -22.32348 -28.96801 12.91499 1.000 87.18009 216 GLY E CA 1
ATOM 8843 C C . GLY E 1 224 ? -22.19786 -29.53061 11.51794 1.000 88.05923 216 GLY E C 1
ATOM 8844 O O . GLY E 1 224 ? -23.19580 -29.77185 10.83167 1.000 89.15255 216 GLY E O 1
ATOM 8845 N N . GLU E 1 225 ? -20.96490 -29.78932 11.10635 1.000 89.09107 217 GLU E N 1
ATOM 8846 C CA . GLU E 1 225 ? -20.67822 -30.33071 9.78973 1.000 88.87845 217 GLU E CA 1
ATOM 8847 C C . GLU E 1 225 ? -19.85707 -31.60033 9.95328 1.000 87.35871 217 GLU E C 1
ATOM 8848 O O . GLU E 1 225 ? -18.93542 -31.65288 10.77100 1.000 85.38851 217 GLU E O 1
ATOM 8854 N N . HIS E 1 226 ? -20.20579 -32.62646 9.18297 1.000 87.95724 218 HIS E N 1
ATOM 8855 C CA . HIS E 1 226 ? -19.52519 -33.91078 9.24794 1.000 88.65092 218 HIS E CA 1
ATOM 8856 C C . HIS E 1 226 ? -19.27825 -34.40489 7.83247 1.000 92.19327 218 HIS E C 1
ATOM 8857 O O . HIS E 1 226 ? -20.20889 -34.44843 7.02353 1.000 92.08435 218 HIS E O 1
ATOM 8864 N N . THR E 1 227 ? -18.03325 -34.77004 7.53208 1.000 92.63429 219 THR E N 1
ATOM 8865 C CA . THR E 1 227 ? -17.66461 -35.27213 6.21628 1.000 91.00752 219 THR E CA 1
ATOM 8866 C C . THR E 1 227 ? -16.82058 -36.52438 6.35998 1.000 94.42472 219 THR E C 1
ATOM 8867 O O . THR E 1 227 ? -15.86310 -36.54602 7.14060 1.000 93.55505 219 THR E O 1
ATOM 8871 N N . VAL E 1 228 ? -17.16975 -37.55491 5.59485 1.000 92.00748 220 VAL E N 1
ATOM 8872 C CA . VAL E 1 228 ? -16.37471 -38.76827 5.48290 1.000 90.61803 220 VAL E CA 1
ATOM 8873 C C . VAL E 1 228 ? -15.83005 -38.84445 4.06706 1.000 95.33009 220 VAL E C 1
ATOM 8874 O O . VAL E 1 228 ? -16.58863 -38.76036 3.09186 1.000 94.10325 220 VAL E O 1
ATOM 8878 N N . MET E 1 229 ? -14.51777 -38.98995 3.95465 1.000 96.54418 221 MET E N 1
ATOM 8879 C CA . MET E 1 229 ? -13.84491 -39.09326 2.66991 1.000 93.95377 221 MET E CA 1
ATOM 8880 C C . MET E 1 229 ? -13.39311 -40.53325 2.48271 1.000 95.65747 221 MET E C 1
ATOM 8881 O O . MET E 1 229 ? -12.70218 -41.08855 3.34428 1.000 95.72848 221 MET E O 1
ATOM 8886 N N . PHE E 1 230 ? -13.82121 -41.14748 1.38880 1.000 98.99680 222 PHE E N 1
ATOM 8887 C CA . PHE E 1 230 ? -13.27734 -42.42665 0.95144 1.000 96.44561 222 PHE E CA 1
ATOM 8888 C C . PHE E 1 230 ? -12.28447 -42.09544 -0.15711 1.000 98.16571 222 PHE E C 1
ATOM 8889 O O . PHE E 1 230 ? -12.66999 -41.83223 -1.29945 1.000 94.52908 222 PHE E O 1
ATOM 8897 N N . ILE E 1 231 ? -11.00542 -42.06597 0.19551 1.000 98.11099 223 ILE E N 1
ATOM 8898 C CA . ILE E 1 231 ? -9.96354 -41.53703 -0.67332 1.000 95.28511 223 ILE E CA 1
ATOM 8899 C C . ILE E 1 231 ? -9.23717 -42.71402 -1.30606 1.000 100.35389 223 ILE E C 1
ATOM 8900 O O . ILE E 1 231 ? -8.48185 -43.42759 -0.63661 1.000 102.41869 223 ILE E O 1
ATOM 8905 N N . GLY E 1 232 ? -9.43080 -42.89567 -2.61098 1.000 103.43484 224 GLY E N 1
ATOM 8906 C CA . GLY E 1 232 ? -8.78458 -43.94967 -3.35031 1.000 103.07710 224 GLY E CA 1
ATOM 8907 C C . GLY E 1 232 ? -7.69786 -43.43185 -4.27115 1.000 99.54473 224 GLY E C 1
ATOM 8908 O O . GLY E 1 232 ? -7.27945 -42.27496 -4.20180 1.000 99.71837 224 GLY E O 1
ATOM 8909 N N . GLU E 1 233 ? -7.23078 -44.33017 -5.13831 1.000 101.78171 225 GLU E N 1
ATOM 8910 C CA . GLU E 1 233 ? -6.18718 -44.02130 -6.11215 1.000 103.53238 225 GLU E CA 1
ATOM 8911 C C . GLU E 1 233 ? -6.85020 -43.49204 -7.37755 1.000 102.28033 225 GLU E C 1
ATOM 8912 O O . GLU E 1 233 ? -7.42460 -44.26143 -8.15215 1.000 107.36922 225 GLU E O 1
ATOM 8918 N N . GLY E 1 234 ? -6.75973 -42.18369 -7.59586 1.000 95.17288 226 GLY E N 1
ATOM 8919 C CA . GLY E 1 234 ? -7.34885 -41.55320 -8.75515 1.000 97.79498 226 GLY E CA 1
ATOM 8920 C C . GLY E 1 234 ? -8.71824 -40.94512 -8.54152 1.000 97.97795 226 GLY E C 1
ATOM 8921 O O . GLY E 1 234 ? -9.15926 -40.14616 -9.37832 1.000 98.84537 226 GLY E O 1
ATOM 8922 N N . GLU E 1 235 ? -9.40126 -41.28127 -7.45406 1.000 96.98122 227 GLU E N 1
ATOM 8923 C CA . GLU E 1 235 ? -10.73657 -40.75593 -7.23283 1.000 93.74113 227 GLU E CA 1
ATOM 8924 C C . GLU E 1 235 ? -10.99229 -40.65790 -5.74041 1.000 93.22701 227 GLU E C 1
ATOM 8925 O O . GLU E 1 235 ? -10.20879 -41.13497 -4.91592 1.000 93.52337 227 GLU E O 1
ATOM 8931 N N . ARG E 1 236 ? -12.10299 -40.00971 -5.40683 1.000 92.48641 228 ARG E N 1
ATOM 8932 C CA . ARG E 1 236 ? -12.47637 -39.74628 -4.02706 1.000 90.47411 228 ARG E CA 1
ATOM 8933 C C . ARG E 1 236 ? -13.99169 -39.62262 -3.96167 1.000 89.63061 228 ARG E C 1
ATOM 8934 O O . ARG E 1 236 ? -14.60445 -39.01864 -4.84448 1.000 91.38106 228 ARG E O 1
ATOM 8942 N N . VAL E 1 237 ? -14.59428 -40.20801 -2.93035 1.000 92.18065 229 VAL E N 1
ATOM 8943 C CA . VAL E 1 237 ? -16.02682 -40.08201 -2.68127 1.000 95.04972 229 VAL E CA 1
ATOM 8944 C C . VAL E 1 237 ? -16.22151 -39.51920 -1.28174 1.000 94.07640 229 VAL E C 1
ATOM 8945 O O . VAL E 1 237 ? -15.69813 -40.07089 -0.30674 1.000 94.82189 229 VAL E O 1
ATOM 8949 N N . GLU E 1 238 ? -17.00419 -38.44852 -1.18262 1.000 93.25050 230 GLU E N 1
ATOM 8950 C CA . GLU E 1 238 ? -17.25869 -37.76354 0.07764 1.000 92.69213 230 GLU E CA 1
ATOM 8951 C C . GLU E 1 238 ? -18.74655 -37.80293 0.38278 1.000 89.54117 230 GLU E C 1
ATOM 8952 O O . GLU E 1 238 ? -19.57180 -37.55181 -0.50029 1.000 92.34206 230 GLU E O 1
ATOM 8958 N N . VAL E 1 239 ? -19.08863 -38.12208 1.62261 1.000 93.72166 231 VAL E N 1
ATOM 8959 C CA . VAL E 1 239 ? -20.45190 -37.98794 2.11778 1.000 93.38750 231 VAL E CA 1
ATOM 8960 C C . VAL E 1 239 ? -20.43526 -36.96667 3.24632 1.000 92.49663 231 VAL E C 1
ATOM 8961 O O . VAL E 1 239 ? -19.62922 -37.07951 4.17781 1.000 88.90564 231 VAL E O 1
ATOM 8965 N N . THR E 1 240 ? -21.29787 -35.95314 3.14241 1.000 92.13559 232 THR E N 1
ATOM 8966 C CA . THR E 1 240 ? -21.30449 -34.82032 4.05829 1.000 88.92177 232 THR E CA 1
ATOM 8967 C C . THR E 1 240 ? -22.72266 -34.49652 4.51053 1.000 93.05512 232 THR E C 1
ATOM 8968 O O . THR E 1 240 ? -23.65637 -34.48968 3.70172 1.000 92.73989 232 THR E O 1
ATOM 8972 N N . HIS E 1 241 ? -22.87180 -34.23552 5.81232 1.000 95.07399 233 HIS E N 1
ATOM 8973 C CA . HIS E 1 241 ? -24.08494 -33.67559 6.39849 1.000 89.04689 233 HIS E CA 1
ATOM 8974 C C . HIS E 1 241 ? -23.72540 -32.34972 7.05313 1.000 90.88866 233 HIS E C 1
ATOM 8975 O O . HIS E 1 241 ? -22.71821 -32.25424 7.76412 1.000 89.78770 233 HIS E O 1
ATOM 8982 N N . LYS E 1 242 ? -24.52470 -31.32473 6.77828 1.000 87.99978 234 LYS E N 1
ATOM 8983 C CA . LYS E 1 242 ? -24.36049 -30.01003 7.37671 1.000 88.00894 234 LYS E CA 1
ATOM 8984 C C . LYS E 1 242 ? -25.67610 -29.61253 8.03085 1.000 92.73368 234 LYS E C 1
ATOM 8985 O O . LYS E 1 242 ? -26.75249 -29.84020 7.46865 1.000 92.14963 234 LYS E O 1
ATOM 8991 N N . ALA E 1 243 ? -25.58789 -29.06259 9.23887 1.000 92.61489 235 ALA E N 1
ATOM 8992 C CA . ALA E 1 243 ? -26.75342 -28.62906 9.99285 1.000 88.94570 235 ALA E CA 1
ATOM 8993 C C . ALA E 1 243 ? -26.85211 -27.10839 9.97176 1.000 92.90267 235 ALA E C 1
ATOM 8994 O O . ALA E 1 243 ? -25.86008 -26.41092 10.21908 1.000 83.71738 235 ALA E O 1
ATOM 8996 N N . THR E 1 244 ? -28.04566 -26.60240 9.64020 1.000 90.48381 236 THR E N 1
ATOM 8997 C CA . THR E 1 244 ? -28.31050 -25.16726 9.69535 1.000 89.11577 236 THR E CA 1
ATOM 8998 C C . THR E 1 244 ? -28.66668 -24.73098 11.10774 1.000 92.59518 236 THR E C 1
ATOM 8999 O O . THR E 1 244 ? -28.24523 -23.66048 11.55881 1.000 91.48503 236 THR E O 1
ATOM 9003 N N . ASN E 1 245 ? -29.42355 -25.55719 11.82359 1.000 91.97470 237 ASN E N 1
ATOM 9004 C CA . ASN E 1 245 ? -29.83041 -25.23649 13.17840 1.000 92.03016 237 ASN E CA 1
ATOM 9005 C C . ASN E 1 245 ? -29.90067 -26.53045 13.97626 1.000 99.78018 237 ASN E C 1
ATOM 9006 O O . ASN E 1 245 ? -29.70804 -27.62886 13.44292 1.000 99.84993 237 ASN E O 1
ATOM 9011 N N . ARG E 1 246 ? -30.19677 -26.39182 15.26460 1.000 99.92677 238 ARG E N 1
ATOM 9012 C CA . ARG E 1 246 ? -30.28358 -27.53025 16.16904 1.000 94.06776 238 ARG E CA 1
ATOM 9013 C C . ARG E 1 246 ? -31.70607 -28.04993 16.28238 1.000 104.08731 238 ARG E C 1
ATOM 9014 O O . ARG E 1 246 ? -32.14656 -28.45666 17.36102 1.000 111.36141 238 ARG E O 1
ATOM 9016 N N . MET E 1 247 ? -32.43658 -28.07705 15.16415 1.000 103.29589 239 MET E N 1
ATOM 9017 C CA . MET E 1 247 ? -33.86310 -28.37700 15.16283 1.000 106.26531 239 MET E CA 1
ATOM 9018 C C . MET E 1 247 ? -34.23966 -29.49892 14.20446 1.000 106.77429 239 MET E C 1
ATOM 9019 O O . MET E 1 247 ? -35.43216 -29.74714 13.99862 1.000 105.64929 239 MET E O 1
ATOM 9024 N N . ASN E 1 248 ? -33.27260 -30.15320 13.57821 1.000 125.70361 240 ASN E N 1
ATOM 9025 C CA . ASN E 1 248 ? -33.62774 -31.19970 12.63277 1.000 125.60352 240 ASN E CA 1
ATOM 9026 C C . ASN E 1 248 ? -33.97976 -32.51055 13.32032 1.000 124.66994 240 ASN E C 1
ATOM 9027 O O . ASN E 1 248 ? -34.33343 -33.47398 12.63414 1.000 124.38679 240 ASN E O 1
ATOM 9032 N N . PHE E 1 249 ? -33.90229 -32.57323 14.65177 1.000 115.94313 241 PHE E N 1
ATOM 9033 C CA . PHE E 1 249 ? -34.48193 -33.71091 15.35876 1.000 110.05770 241 PHE E CA 1
ATOM 9034 C C . PHE E 1 249 ? -35.99968 -33.73875 15.21588 1.000 110.97288 241 PHE E C 1
ATOM 9035 O O . PHE E 1 249 ? -36.59035 -34.81020 15.03297 1.000 111.75987 241 PHE E O 1
ATOM 9043 N N . ALA E 1 250 ? -36.63832 -32.56299 15.24948 1.000 108.36810 242 ALA E N 1
ATOM 9044 C CA . ALA E 1 250 ? -38.09437 -32.48875 15.36082 1.000 107.08543 242 ALA E CA 1
ATOM 9045 C C . ALA E 1 250 ? -38.77905 -33.06289 14.12966 1.000 107.40973 242 ALA E C 1
ATOM 9046 O O . ALA E 1 250 ? -39.72828 -33.84790 14.23828 1.000 103.04735 242 ALA E O 1
ATOM 9048 N N . ALA E 1 251 ? -38.32441 -32.65246 12.94586 1.000 108.97527 243 ALA E N 1
ATOM 9049 C CA . ALA E 1 251 ? -38.92299 -33.12453 11.70349 1.000 106.40956 243 ALA E CA 1
ATOM 9050 C C . ALA E 1 251 ? -38.81424 -34.63740 11.58413 1.000 107.54711 243 ALA E C 1
ATOM 9051 O O . ALA E 1 251 ? -39.70346 -35.29216 11.02557 1.000 105.68811 243 ALA E O 1
ATOM 9053 N N . GLY E 1 252 ? -37.70360 -35.20350 12.05634 1.000 105.63580 244 GLY E N 1
ATOM 9054 C CA . GLY E 1 252 ? -37.56431 -36.64797 12.04714 1.000 102.98847 244 GLY E CA 1
ATOM 9055 C C . GLY E 1 252 ? -38.49418 -37.33961 13.02658 1.000 105.32985 244 GLY E C 1
ATOM 9056 O O . GLY E 1 252 ? -39.09102 -38.36962 12.70132 1.000 106.60841 244 GLY E O 1
ATOM 9057 N N . ALA E 1 253 ? -38.63238 -36.78674 14.23804 1.000 110.91094 245 ALA E N 1
ATOM 9058 C CA . ALA E 1 253 ? -39.51964 -37.39058 15.23254 1.000 107.06901 245 ALA E CA 1
ATOM 9059 C C . ALA E 1 253 ? -40.96763 -37.37822 14.76037 1.000 106.11547 245 ALA E C 1
ATOM 9060 O O . ALA E 1 253 ? -41.68956 -38.37021 14.91997 1.000 104.13096 245 ALA E O 1
ATOM 9062 N N . VAL E 1 254 ? -41.40379 -36.26832 14.15831 1.000 104.84869 246 VAL E N 1
ATOM 9063 C CA . VAL E 1 254 ? -42.75545 -36.20112 13.61033 1.000 104.15791 246 VAL E CA 1
ATOM 9064 C C . VAL E 1 254 ? -42.92415 -37.23121 12.50088 1.000 110.56691 246 VAL E C 1
ATOM 9065 O O . VAL E 1 254 ? -43.97918 -37.86657 12.37418 1.000 112.06277 246 VAL E O 1
ATOM 9069 N N . ARG E 1 255 ? -41.88044 -37.42540 11.69010 1.000 111.86301 247 ARG E N 1
ATOM 9070 C CA . ARG E 1 255 ? -41.93587 -38.42685 10.62840 1.000 105.49521 247 ARG E CA 1
ATOM 9071 C C . ARG E 1 255 ? -42.08739 -39.83034 11.20246 1.000 110.03832 247 ARG E C 1
ATOM 9072 O O . ARG E 1 255 ? -42.73204 -40.69431 10.59464 1.000 110.55633 247 ARG E O 1
ATOM 9074 N N . ALA E 1 256 ? -41.45280 -40.08907 12.34767 1.000 108.64961 248 ALA E N 1
ATOM 9075 C CA . ALA E 1 256 ? -41.62083 -41.37041 13.02703 1.000 109.70044 248 ALA E CA 1
ATOM 9076 C C . ALA E 1 256 ? -43.03979 -41.55061 13.56210 1.000 110.15915 248 ALA E C 1
ATOM 9077 O O . ALA E 1 256 ? -43.57670 -42.66437 13.54501 1.000 111.56411 248 ALA E O 1
ATOM 9079 N N . ALA E 1 257 ? -43.65935 -40.47509 14.05366 1.000 108.84797 249 ALA E N 1
ATOM 9080 C CA . ALA E 1 257 ? -44.99720 -40.59075 14.63489 1.000 112.07116 249 ALA E CA 1
ATOM 9081 C C . ALA E 1 257 ? -46.03551 -41.01336 13.59937 1.000 113.17243 249 ALA E C 1
ATOM 9082 O O . ALA E 1 257 ? -46.81210 -41.94943 13.82638 1.000 114.45750 249 ALA E O 1
ATOM 9084 N N . ALA E 1 258 ? -46.05409 -40.34419 12.44526 1.000 115.65921 250 ALA E N 1
ATOM 9085 C CA . ALA E 1 258 ? -47.01917 -40.69358 11.40555 1.000 118.98928 250 ALA E CA 1
ATOM 9086 C C . ALA E 1 258 ? -46.78037 -42.09536 10.86053 1.000 117.28156 250 ALA E C 1
ATOM 9087 O O . ALA E 1 258 ? -47.73414 -42.78631 10.48455 1.000 114.05694 250 ALA E O 1
ATOM 9089 N N . TRP E 1 259 ? -45.51828 -42.51859 10.80315 1.000 117.68150 251 TRP E N 1
ATOM 9090 C CA . TRP E 1 259 ? -45.17724 -43.82587 10.25773 1.000 114.51399 251 TRP E CA 1
ATOM 9091 C C . TRP E 1 259 ? -45.62097 -44.96252 11.18032 1.000 119.93110 251 TRP E C 1
ATOM 9092 O O . TRP E 1 259 ? -46.09974 -46.00000 10.70585 1.000 117.19633 251 TRP E O 1
ATOM 9103 N N . VAL E 1 260 ? -45.48610 -44.78534 12.50072 1.000 116.18650 252 VAL E N 1
ATOM 9104 C CA . VAL E 1 260 ? -45.71210 -45.88947 13.43562 1.000 116.34529 252 VAL E CA 1
ATOM 9105 C C . VAL E 1 260 ? -47.18444 -46.14686 13.72328 1.000 119.94275 252 VAL E C 1
ATOM 9106 O O . VAL E 1 260 ? -47.51809 -47.19545 14.29352 1.000 120.42139 252 VAL E O 1
ATOM 9110 N N . VAL E 1 261 ? -48.07693 -45.22466 13.34960 1.000 119.76975 253 VAL E N 1
ATOM 9111 C CA . VAL E 1 261 ? -49.49662 -45.38890 13.65074 1.000 121.42030 253 VAL E CA 1
ATOM 9112 C C . VAL E 1 261 ? -50.03990 -46.61455 12.93173 1.000 122.06194 253 VAL E C 1
ATOM 9113 O O . VAL E 1 261 ? -49.82940 -46.79670 11.72709 1.000 122.51583 253 VAL E O 1
ATOM 9117 N N . GLY E 1 262 ? -50.73684 -47.46747 13.67738 1.000 123.46334 254 GLY E N 1
ATOM 9118 C CA . GLY E 1 262 ? -51.40284 -48.62593 13.11769 1.000 124.23893 254 GLY E CA 1
ATOM 9119 C C . GLY E 1 262 ? -50.50407 -49.78294 12.75797 1.000 123.67510 254 GLY E C 1
ATOM 9120 O O . GLY E 1 262 ? -50.91012 -50.64481 11.97082 1.000 124.71653 254 GLY E O 1
ATOM 9121 N N . ARG E 1 263 ? -49.30101 -49.84086 13.31923 1.000 122.42389 255 ARG E N 1
ATOM 9122 C CA . ARG E 1 263 ? -48.37497 -50.93403 13.07744 1.000 123.35474 255 ARG E CA 1
ATOM 9123 C C . ARG E 1 263 ? -48.30232 -51.84615 14.29722 1.000 122.96477 255 ARG E C 1
ATOM 9124 O O . ARG E 1 263 ? -48.71627 -51.48336 15.40255 1.000 123.24223 255 ARG E O 1
ATOM 9132 N N . GLU E 1 264 ? -47.77949 -53.04949 14.07377 1.000 123.65940 256 GLU E N 1
ATOM 9133 C CA . GLU E 1 264 ? -47.62102 -54.01055 15.15378 1.000 124.65202 256 GLU E CA 1
ATOM 9134 C C . GLU E 1 264 ? -46.68600 -53.46043 16.22733 1.000 123.60592 256 GLU E C 1
ATOM 9135 O O . GLU E 1 264 ? -45.76448 -52.68899 15.95215 1.000 123.20450 256 GLU E O 1
ATOM 9137 N N . ALA E 1 265 ? -46.94773 -53.85685 17.46534 1.000 124.68159 257 ALA E N 1
ATOM 9138 C CA . ALA E 1 265 ? -46.21534 -53.37716 18.63357 1.000 124.29086 257 ALA E CA 1
ATOM 9139 C C . ALA E 1 265 ? -44.82300 -53.99185 18.65655 1.000 124.08277 257 ALA E C 1
ATOM 9140 O O . ALA E 1 265 ? -44.64828 -55.15613 19.01673 1.000 131.76042 257 ALA E O 1
ATOM 9142 N N . ARG E 1 266 ? -43.82187 -53.21635 18.26254 1.000 122.49097 258 ARG E N 1
ATOM 9143 C CA . ARG E 1 266 ? -42.43171 -53.62240 18.39488 1.000 124.50835 258 ARG E CA 1
ATOM 9144 C C . ARG E 1 266 ? -41.62143 -52.41772 18.85452 1.000 126.83502 258 ARG E C 1
ATOM 9145 O O . ARG E 1 266 ? -42.16042 -51.33094 19.08883 1.000 125.05434 258 ARG E O 1
ATOM 9147 N N . LYS E 1 267 ? -40.31690 -52.61664 19.00531 1.000 127.84845 259 LYS E N 1
ATOM 9148 C CA . LYS E 1 267 ? -39.38355 -51.51593 19.19418 1.000 123.36638 259 LYS E CA 1
ATOM 9149 C C . LYS E 1 267 ? -38.79639 -51.16042 17.83723 1.000 121.58880 259 LYS E C 1
ATOM 9150 O O . LYS E 1 267 ? -38.30311 -52.03992 17.12213 1.000 120.81062 259 LYS E O 1
ATOM 9152 N N . TYR E 1 268 ? -38.89075 -49.88385 17.47097 1.000 124.54196 260 TYR E N 1
ATOM 9153 C CA . TYR E 1 268 ? -38.41427 -49.38442 16.19125 1.000 123.35881 260 TYR E CA 1
ATOM 9154 C C . TYR E 1 268 ? -37.33546 -48.33118 16.41158 1.000 121.45988 260 TYR E C 1
ATOM 9155 O O . TYR E 1 268 ? -37.25654 -47.69755 17.46680 1.000 115.85868 260 TYR E O 1
ATOM 9164 N N . ASP E 1 269 ? -36.49839 -48.15169 15.39407 1.000 124.03469 261 ASP E N 1
ATOM 9165 C CA . ASP E 1 269 ? -35.51424 -47.07831 15.34842 1.000 121.97118 261 ASP E CA 1
ATOM 9166 C C . ASP E 1 269 ? -35.69760 -46.32492 14.03641 1.000 125.17323 261 ASP E C 1
ATOM 9167 O O . ASP E 1 269 ? -36.62223 -46.59949 13.26570 1.000 126.17261 261 ASP E O 1
ATOM 9172 N N . MET E 1 270 ? -34.83187 -45.34245 13.78662 1.000 126.10482 262 MET E N 1
ATOM 9173 C CA . MET E 1 270 ? -34.98272 -44.56730 12.56224 1.000 125.65570 262 MET E CA 1
ATOM 9174 C C . MET E 1 270 ? -34.61928 -45.37149 11.31490 1.000 130.28485 262 MET E C 1
ATOM 9175 O O . MET E 1 270 ? -35.09125 -45.03512 10.22194 1.000 128.76109 262 MET E O 1
ATOM 9180 N N . LYS E 1 271 ? -33.81290 -46.43258 11.44480 1.000 129.67380 263 LYS E N 1
ATOM 9181 C CA . LYS E 1 271 ? -33.56941 -47.29674 10.29074 1.000 136.06101 263 LYS E CA 1
ATOM 9182 C C . LYS E 1 271 ? -34.86311 -47.95076 9.82575 1.000 134.74844 263 LYS E C 1
ATOM 9183 O O . LYS E 1 271 ? -35.08187 -48.13088 8.62073 1.000 131.67833 263 LYS E O 1
ATOM 9189 N N . ASP E 1 272 ? -35.72496 -48.32710 10.77201 1.000 133.88954 264 ASP E N 1
ATOM 9190 C CA . ASP E 1 272 ? -37.04824 -48.82568 10.41847 1.000 132.11701 264 ASP E CA 1
ATOM 9191 C C . ASP E 1 272 ? -37.89902 -47.72050 9.80137 1.000 132.74671 264 ASP E C 1
ATOM 9192 O O . ASP E 1 272 ? -38.50964 -47.90879 8.74226 1.000 131.82126 264 ASP E O 1
ATOM 9197 N N . VAL E 1 273 ? -37.93888 -46.55370 10.45332 1.000 128.92927 265 VAL E N 1
ATOM 9198 C CA . VAL E 1 273 ? -38.82092 -45.46513 10.03273 1.000 128.09063 265 VAL E CA 1
ATOM 9199 C C . VAL E 1 273 ? -38.47970 -44.99079 8.62240 1.000 127.77019 265 VAL E C 1
ATOM 9200 O O . VAL E 1 273 ? -39.37303 -44.71095 7.81281 1.000 127.50644 265 VAL E O 1
ATOM 9204 N N . LEU E 1 274 ? -37.19451 -44.85646 8.31431 1.000 127.03672 266 LEU E N 1
ATOM 9205 C CA . LEU E 1 274 ? -36.78785 -44.34354 7.01424 1.000 128.28947 266 LEU E CA 1
ATOM 9206 C C . LEU E 1 274 ? -36.56433 -45.44227 5.97998 1.000 131.28983 266 LEU E C 1
ATOM 9207 O O . LEU E 1 274 ? -36.18280 -45.13696 4.84405 1.000 121.59372 266 LEU E O 1
ATOM 9212 N N . GLY E 1 275 ? -36.80313 -46.70060 6.33606 1.000 133.25949 267 GLY E N 1
ATOM 9213 C CA . GLY E 1 275 ? -36.62257 -47.78848 5.39125 1.000 137.53052 267 GLY E CA 1
ATOM 9214 C C . GLY E 1 275 ? -35.18514 -48.04813 4.99675 1.000 140.87402 267 GLY E C 1
ATOM 9215 O O . GLY E 1 275 ? -34.91491 -48.36293 3.83082 1.000 140.20045 267 GLY E O 1
ATOM 9216 N N . LEU E 1 276 ? -34.25478 -47.95012 5.94597 1.000 139.71602 268 LEU E N 1
ATOM 9217 C CA . LEU E 1 276 ? -32.84525 -48.08280 5.61215 1.000 140.26742 268 LEU E CA 1
ATOM 9218 C C . LEU E 1 276 ? -32.34843 -49.50674 5.78638 1.000 147.15993 268 LEU E C 1
ATOM 9219 O O . LEU E 1 276 ? -31.36378 -49.89619 5.14900 1.000 153.58309 268 LEU E O 1
ATOM 9224 N N . ASN E 1 277 ? -33.00938 -50.29431 6.63292 1.000 152.50163 269 ASN E N 1
ATOM 9225 C CA . ASN E 1 277 ? -32.63287 -51.69436 6.77683 1.000 160.13594 269 ASN E CA 1
ATOM 9226 C C . ASN E 1 277 ? -33.09905 -52.49145 5.56664 1.000 168.57356 269 ASN E C 1
ATOM 9227 O O . ASN E 1 277 ? -32.33794 -53.27817 4.99017 1.000 167.27402 269 ASN E O 1
ATOM 9232 N N . ASP E 1 278 ? -34.34976 -52.28222 5.16359 1.000 185.66601 270 ASP E N 1
ATOM 9233 C CA . ASP E 1 278 ? -34.94917 -52.96616 4.02486 1.000 191.05182 270 ASP E CA 1
ATOM 9234 C C . ASP E 1 278 ? -34.15847 -52.72246 2.74072 1.000 190.56217 270 ASP E C 1
ATOM 9235 O O . ASP E 1 278 ? -34.10999 -51.60531 2.22546 1.000 189.51324 270 ASP E O 1
ATOM 9237 N N . ALA F 1 12 ? -13.71327 4.92854 25.84409 1.000 99.31089 4 ALA F N 1
ATOM 9238 C CA . ALA F 1 12 ? -14.69808 4.01058 25.28337 1.000 90.98473 4 ALA F CA 1
ATOM 9239 C C . ALA F 1 12 ? -15.82021 4.78164 24.60533 1.000 81.33093 4 ALA F C 1
ATOM 9240 O O . ALA F 1 12 ? -16.36067 5.72495 25.18233 1.000 80.63393 4 ALA F O 1
ATOM 9242 N N . PRO F 1 13 ? -16.17758 4.37785 23.38628 1.000 73.53073 5 PRO F N 1
ATOM 9243 C CA . PRO F 1 13 ? -17.22392 5.09207 22.65019 1.000 69.18990 5 PRO F CA 1
ATOM 9244 C C . PRO F 1 13 ? -18.61464 4.75177 23.16073 1.000 68.48772 5 PRO F C 1
ATOM 9245 O O . PRO F 1 13 ? -18.90428 3.60896 23.52269 1.000 70.30346 5 PRO F O 1
ATOM 9249 N N . ARG F 1 14 ? -19.48686 5.75767 23.16425 1.000 66.13312 6 ARG F N 1
ATOM 9250 C CA . ARG F 1 14 ? -20.88112 5.60120 23.57004 1.000 65.24115 6 ARG F CA 1
ATOM 9251 C C . ARG F 1 14 ? -21.72431 5.47643 22.30802 1.000 63.30184 6 ARG F C 1
ATOM 9252 O O . ARG F 1 14 ? -21.86445 6.44208 21.55170 1.000 61.32271 6 ARG F O 1
ATOM 9260 N N . ILE F 1 15 ? -22.29323 4.29562 22.08759 1.000 62.41376 7 ILE F N 1
ATOM 9261 C CA . ILE F 1 15 ? -22.97754 3.97243 20.84156 1.000 61.46739 7 ILE F CA 1
ATOM 9262 C C . ILE F 1 15 ? -24.47391 3.94520 21.09638 1.000 54.39079 7 ILE F C 1
ATOM 9263 O O . ILE F 1 15 ? -24.95504 3.16499 21.92113 1.000 58.21421 7 ILE F O 1
ATOM 9268 N N . GLY F 1 16 ? -25.21719 4.74223 20.34901 1.000 56.95319 8 GLY F N 1
ATOM 9269 C CA . GLY F 1 16 ? -26.66249 4.72560 20.41993 1.000 57.32237 8 GLY F CA 1
ATOM 9270 C C . GLY F 1 16 ? -27.22222 3.89525 19.28021 1.000 59.58013 8 GLY F C 1
ATOM 9271 O O . GLY F 1 16 ? -26.65090 3.84265 18.18807 1.000 62.05916 8 GLY F O 1
ATOM 9272 N N . ILE F 1 17 ? -28.32106 3.20256 19.55673 1.000 61.19546 9 ILE F N 1
ATOM 9273 C CA . ILE F 1 17 ? -28.97250 2.35146 18.57209 1.000 64.22222 9 ILE F CA 1
ATOM 9274 C C . ILE F 1 17 ? -30.33035 2.97154 18.27830 1.000 70.14861 9 ILE F C 1
ATOM 9275 O O . ILE F 1 17 ? -31.12751 3.20489 19.19616 1.000 71.86064 9 ILE F O 1
ATOM 9280 N N . LEU F 1 18 ? -30.57266 3.28166 17.01015 1.000 70.84188 10 LEU F N 1
ATOM 9281 C CA . LEU F 1 18 ? -31.85653 3.78978 16.54898 1.000 70.26253 10 LEU F CA 1
ATOM 9282 C C . LEU F 1 18 ? -32.71448 2.62512 16.08418 1.000 70.20101 10 LEU F C 1
ATOM 9283 O O . LEU F 1 18 ? -32.19903 1.59836 15.63925 1.000 76.26877 10 LEU F O 1
ATOM 9288 N N . GLY F 1 19 ? -34.02876 2.78047 16.20011 1.000 74.71879 11 GLY F N 1
ATOM 9289 C CA . GLY F 1 19 ? -34.88493 1.64083 15.90959 1.000 76.30785 11 GLY F CA 1
ATOM 9290 C C . GLY F 1 19 ? -34.59470 0.47512 16.82973 1.000 76.81401 11 GLY F C 1
ATOM 9291 O O . GLY F 1 19 ? -34.51537 -0.67408 16.37862 1.000 77.36685 11 GLY F O 1
ATOM 9292 N N . ALA F 1 20 ? -34.40155 0.75234 18.11613 1.000 75.80360 12 ALA F N 1
ATOM 9293 C CA . ALA F 1 20 ? -33.95900 -0.28261 19.03783 1.000 80.37892 12 ALA F CA 1
ATOM 9294 C C . ALA F 1 20 ? -35.01082 -1.35909 19.27417 1.000 80.60970 12 ALA F C 1
ATOM 9295 O O . ALA F 1 20 ? -34.68535 -2.39498 19.86316 1.000 77.88692 12 ALA F O 1
ATOM 9297 N N . GLY F 1 21 ? -36.23979 -1.16044 18.80925 1.000 84.19755 13 GLY F N 1
ATOM 9298 C CA . GLY F 1 21 ? -37.27648 -2.15357 18.99196 1.000 85.01691 13 GLY F CA 1
ATOM 9299 C C . GLY F 1 21 ? -37.27895 -3.23482 17.93054 1.000 89.24902 13 GLY F C 1
ATOM 9300 O O . GLY F 1 21 ? -37.63660 -4.38262 18.21004 1.000 92.46950 13 GLY F O 1
ATOM 9301 N N . GLY F 1 22 ? -36.86178 -2.89197 16.71716 1.000 86.92024 14 GLY F N 1
ATOM 9302 C CA . GLY F 1 22 ? -36.93279 -3.81571 15.60916 1.000 90.72990 14 GLY F CA 1
ATOM 9303 C C . GLY F 1 22 ? -35.99716 -5.00323 15.76863 1.000 90.31362 14 GLY F C 1
ATOM 9304 O O . GLY F 1 22 ? -35.24439 -5.13603 16.73545 1.000 85.57744 14 GLY F O 1
ATOM 9305 N N . ARG F 1 23 ? -36.07512 -5.90290 14.78318 1.000 96.63183 15 ARG F N 1
ATOM 9306 C CA . ARG F 1 23 ? -35.22001 -7.08349 14.78248 1.000 94.02796 15 ARG F CA 1
ATOM 9307 C C . ARG F 1 23 ? -33.75359 -6.68296 14.77235 1.000 90.18069 15 ARG F C 1
ATOM 9308 O O . ARG F 1 23 ? -32.95687 -7.18738 15.56778 1.000 88.70750 15 ARG F O 1
ATOM 9310 N N . MET F 1 24 ? -33.37885 -5.76766 13.87600 1.000 82.75156 16 MET F N 1
ATOM 9311 C CA . MET F 1 24 ? -31.97925 -5.36927 13.77975 1.000 81.15920 16 MET F CA 1
ATOM 9312 C C . MET F 1 24 ? -31.52533 -4.57803 15.00046 1.000 76.01959 16 MET F C 1
ATOM 9313 O O . MET F 1 24 ? -30.36747 -4.69774 15.41202 1.000 71.14013 16 MET F O 1
ATOM 9318 N N . GLY F 1 25 ? -32.41126 -3.77811 15.59414 1.000 75.42305 17 GLY F N 1
ATOM 9319 C CA . GLY F 1 25 ? -32.02506 -3.01211 16.76812 1.000 75.19067 17 GLY F CA 1
ATOM 9320 C C . GLY F 1 25 ? -31.58353 -3.88885 17.92808 1.000 76.20513 17 GLY F C 1
ATOM 9321 O O . GLY F 1 25 ? -30.55582 -3.62998 18.56235 1.000 71.14439 17 GLY F O 1
ATOM 9322 N N . ARG F 1 26 ? -32.35072 -4.94633 18.21703 1.000 76.12389 18 ARG F N 1
ATOM 9323 C CA . ARG F 1 26 ? -31.97775 -5.84586 19.30640 1.000 73.74004 18 ARG F CA 1
ATOM 9324 C C . ARG F 1 26 ? -30.62605 -6.48866 19.04144 1.000 70.77307 18 ARG F C 1
ATOM 9325 O O . ARG F 1 26 ? -29.78261 -6.57581 19.94046 1.000 68.51195 18 ARG F O 1
ATOM 9333 N N . ILE F 1 27 ? -30.38682 -6.89770 17.79537 1.000 74.21059 19 ILE F N 1
ATOM 9334 C CA . ILE F 1 27 ? -29.11195 -7.50748 17.43103 1.000 71.89732 19 ILE F CA 1
ATOM 9335 C C . ILE F 1 27 ? -27.97537 -6.51384 17.61876 1.000 69.70739 19 ILE F C 1
ATOM 9336 O O . ILE F 1 27 ? -26.89905 -6.86906 18.11790 1.000 68.97613 19 ILE F O 1
ATOM 9341 N N . LEU F 1 28 ? -28.20310 -5.24905 17.23991 1.000 68.87460 20 LEU F N 1
ATOM 9342 C CA . LEU F 1 28 ? -27.18260 -4.21979 17.41069 1.000 65.17166 20 LEU F CA 1
ATOM 9343 C C . LEU F 1 28 ? -26.88474 -3.98457 18.88479 1.000 67.89670 20 LEU F C 1
ATOM 9344 O O . LEU F 1 28 ? -25.73100 -3.75294 19.26822 1.000 65.60917 20 LEU F O 1
ATOM 9349 N N . ILE F 1 29 ? -27.91228 -4.06013 19.73043 1.000 69.66093 21 ILE F N 1
ATOM 9350 C CA . ILE F 1 29 ? -27.69929 -3.91443 21.16405 1.000 64.63559 21 ILE F CA 1
ATOM 9351 C C . ILE F 1 29 ? -26.82684 -5.04319 21.68582 1.000 68.42161 21 ILE F C 1
ATOM 9352 O O . ILE F 1 29 ? -25.91628 -4.82238 22.49707 1.000 67.53746 21 ILE F O 1
ATOM 9357 N N . GLN F 1 30 ? -27.08153 -6.27022 21.22781 1.000 65.40419 22 GLN F N 1
ATOM 9358 C CA . GLN F 1 30 ? -26.21593 -7.37617 21.61941 1.000 67.43503 22 GLN F CA 1
ATOM 9359 C C . GLN F 1 30 ? -24.77855 -7.11190 21.19540 1.000 67.72461 22 GLN F C 1
ATOM 9360 O O . GLN F 1 30 ? -23.83872 -7.36234 21.96298 1.000 67.83275 22 GLN F O 1
ATOM 9366 N N . ALA F 1 31 ? -24.59341 -6.58429 19.98047 1.000 63.71912 23 ALA F N 1
ATOM 9367 C CA . ALA F 1 31 ? -23.24972 -6.37126 19.45803 1.000 66.28604 23 ALA F CA 1
ATOM 9368 C C . ALA F 1 31 ? -22.51911 -5.27990 20.22902 1.000 61.17911 23 ALA F C 1
ATOM 9369 O O . ALA F 1 31 ? -21.30347 -5.36778 20.44263 1.000 57.96192 23 ALA F O 1
ATOM 9371 N N . VAL F 1 32 ? -23.23704 -4.23813 20.64306 1.000 59.88434 24 VAL F N 1
ATOM 9372 C CA . VAL F 1 32 ? -22.60863 -3.18607 21.43320 1.000 63.30555 24 VAL F CA 1
ATOM 9373 C C . VAL F 1 32 ? -22.09003 -3.75823 22.74872 1.000 65.40402 24 VAL F C 1
ATOM 9374 O O . VAL F 1 32 ? -20.93781 -3.53163 23.13917 1.000 62.67375 24 VAL F O 1
ATOM 9378 N N . GLN F 1 33 ? -22.91661 -4.54920 23.43153 1.000 62.51870 25 GLN F N 1
ATOM 9379 C CA . GLN F 1 33 ? -22.47266 -5.10923 24.70081 1.000 65.41280 25 GLN F CA 1
ATOM 9380 C C . GLN F 1 33 ? -21.39398 -6.15619 24.48930 1.000 63.40292 25 GLN F C 1
ATOM 9381 O O . GLN F 1 33 ? -20.47276 -6.27312 25.30434 1.000 63.70408 25 GLN F O 1
ATOM 9387 N N . GLN F 1 34 ? -21.48763 -6.92766 23.40589 1.000 62.30222 26 GLN F N 1
ATOM 9388 C CA . GLN F 1 34 ? -20.46651 -7.93517 23.14769 1.000 61.65948 26 GLN F CA 1
ATOM 9389 C C . GLN F 1 34 ? -19.11586 -7.31540 22.82146 1.000 58.39161 26 GLN F C 1
ATOM 9390 O O . GLN F 1 34 ? -18.08030 -7.92817 23.08589 1.000 61.75537 26 GLN F O 1
ATOM 9396 N N . ALA F 1 35 ? -19.08734 -6.10895 22.27213 1.000 61.12664 27 ALA F N 1
ATOM 9397 C CA . ALA F 1 35 ? -17.78800 -5.51655 21.99336 1.000 62.07034 27 ALA F CA 1
ATOM 9398 C C . ALA F 1 35 ? -17.17772 -4.84585 23.21350 1.000 61.91383 27 ALA F C 1
ATOM 9399 O O . ALA F 1 35 ? -16.03058 -4.39464 23.14459 1.000 61.86364 27 ALA F O 1
ATOM 9401 N N . GLY F 1 36 ? -17.87628 -4.82745 24.34177 1.000 59.98407 28 GLY F N 1
ATOM 9402 C CA . GLY F 1 36 ? -17.35172 -4.13192 25.48904 1.000 60.81383 28 GLY F CA 1
ATOM 9403 C C . GLY F 1 36 ? -17.62798 -2.64950 25.49128 1.000 63.44222 28 GLY F C 1
ATOM 9404 O O . GLY F 1 36 ? -17.08360 -1.93641 26.33494 1.000 66.77207 28 GLY F O 1
ATOM 9405 N N . TYR F 1 37 ? -18.42714 -2.16101 24.55592 1.000 59.82112 29 TYR F N 1
ATOM 9406 C CA . TYR F 1 37 ? -18.75709 -0.75212 24.43366 1.000 60.75562 29 TYR F CA 1
ATOM 9407 C C . TYR F 1 37 ? -19.96219 -0.40539 25.30343 1.000 63.86728 29 TYR F C 1
ATOM 9408 O O . TYR F 1 37 ? -20.69263 -1.27958 25.77567 1.000 65.18802 29 TYR F O 1
ATOM 9417 N N . GLN F 1 38 ? -20.14751 0.89166 25.52775 1.000 62.91767 30 GLN F N 1
ATOM 9418 C CA . GLN F 1 38 ? -21.25153 1.39699 26.32918 1.000 58.40959 30 GLN F CA 1
ATOM 9419 C C . GLN F 1 38 ? -22.44030 1.72927 25.44278 1.000 60.32699 30 GLN F C 1
ATOM 9420 O O . GLN F 1 38 ? -22.29495 2.45587 24.45031 1.000 63.07304 30 GLN F O 1
ATOM 9426 N N . LEU F 1 39 ? -23.60673 1.17366 25.77304 1.000 59.47624 31 LEU F N 1
ATOM 9427 C CA . LEU F 1 39 ? -24.82152 1.55563 25.05540 1.000 58.66097 31 LEU F CA 1
ATOM 9428 C C . LEU F 1 39 ? -25.20410 2.96594 25.47480 1.000 61.70980 31 LEU F C 1
ATOM 9429 O O . LEU F 1 39 ? -25.53839 3.19996 26.64221 1.000 64.22798 31 LEU F O 1
ATOM 9434 N N . GLY F 1 40 ? -25.13126 3.91587 24.53833 1.000 54.63440 32 GLY F N 1
ATOM 9435 C CA . GLY F 1 40 ? -25.39003 5.29853 24.89160 1.000 59.79925 32 GLY F CA 1
ATOM 9436 C C . GLY F 1 40 ? -26.85751 5.64802 24.92507 1.000 61.81394 32 GLY F C 1
ATOM 9437 O O . GLY F 1 40 ? -27.27560 6.51029 25.70723 1.000 53.98115 32 GLY F O 1
ATOM 9438 N N . ALA F 1 41 ? -27.65337 4.99442 24.08629 1.000 60.78018 33 ALA F N 1
ATOM 9439 C CA . ALA F 1 41 ? -29.07262 5.28307 23.98094 1.000 56.86813 33 ALA F CA 1
ATOM 9440 C C . ALA F 1 41 ? -29.71472 4.17476 23.16890 1.000 58.34204 33 ALA F C 1
ATOM 9441 O O . ALA F 1 41 ? -29.04705 3.47092 22.40162 1.000 56.88423 33 ALA F O 1
ATOM 9443 N N . ALA F 1 42 ? -31.02310 4.03453 23.35243 1.000 62.24706 34 ALA F N 1
ATOM 9444 C CA . ALA F 1 42 ? -31.83801 3.09744 22.59220 1.000 63.26183 34 ALA F CA 1
ATOM 9445 C C . ALA F 1 42 ? -33.12844 3.82863 22.26914 1.000 70.29970 34 ALA F C 1
ATOM 9446 O O . ALA F 1 42 ? -33.93215 4.08610 23.16898 1.000 75.12120 34 ALA F O 1
ATOM 9448 N N . VAL F 1 43 ? -33.33359 4.15789 20.99564 1.000 71.57345 35 VAL F N 1
ATOM 9449 C CA . VAL F 1 43 ? -34.41744 5.04141 20.58870 1.000 75.10432 35 VAL F CA 1
ATOM 9450 C C . VAL F 1 43 ? -35.38887 4.27883 19.69783 1.000 79.12384 35 VAL F C 1
ATOM 9451 O O . VAL F 1 43 ? -34.97704 3.48771 18.84041 1.000 78.26343 35 VAL F O 1
ATOM 9455 N N . VAL F 1 44 ? -36.68331 4.51272 19.91419 1.000 80.81288 36 VAL F N 1
ATOM 9456 C CA . VAL F 1 44 ? -37.74987 3.93384 19.11540 1.000 84.90278 36 VAL F CA 1
ATOM 9457 C C . VAL F 1 44 ? -38.74816 5.03363 18.77452 1.000 94.48627 36 VAL F C 1
ATOM 9458 O O . VAL F 1 44 ? -38.60424 6.18556 19.18510 1.000 92.55635 36 VAL F O 1
ATOM 9462 N N . ARG F 1 45 ? -39.76627 4.65576 18.01181 1.000 100.66056 37 ARG F N 1
ATOM 9463 C CA . ARG F 1 45 ? -40.84073 5.57728 17.69462 1.000 104.98973 37 ARG F CA 1
ATOM 9464 C C . ARG F 1 45 ? -41.50001 6.05998 18.98391 1.000 110.66073 37 ARG F C 1
ATOM 9465 O O . ARG F 1 45 ? -41.66332 5.27915 19.93148 1.000 107.50909 37 ARG F O 1
ATOM 9467 N N . PRO F 1 46 ? -41.85585 7.34436 19.07119 1.000 114.99305 38 PRO F N 1
ATOM 9468 C CA . PRO F 1 46 ? -42.46311 7.86103 20.30794 1.000 111.60456 38 PRO F CA 1
ATOM 9469 C C . PRO F 1 46 ? -43.78426 7.19878 20.66413 1.000 119.35244 38 PRO F C 1
ATOM 9470 O O . PRO F 1 46 ? -44.22843 7.32747 21.81219 1.000 120.11315 38 PRO F O 1
ATOM 9474 N N . GLU F 1 47 ? -44.40772 6.47333 19.73501 1.000 129.63069 39 GLU F N 1
ATOM 9475 C CA . GLU F 1 47 ? -45.67619 5.80053 19.97665 1.000 131.51330 39 GLU F CA 1
ATOM 9476 C C . GLU F 1 47 ? -45.49199 4.30427 20.18133 1.000 129.56737 39 GLU F C 1
ATOM 9477 O O . GLU F 1 47 ? -46.45912 3.54135 20.08363 1.000 130.45165 39 GLU F O 1
ATOM 9483 N N . SER F 1 48 ? -44.26817 3.87873 20.47359 1.000 118.83115 40 SER F N 1
ATOM 9484 C CA . SER F 1 48 ? -43.95156 2.47070 20.62405 1.000 114.74825 40 SER F CA 1
ATOM 9485 C C . SER F 1 48 ? -44.47335 1.92391 21.94552 1.000 111.43964 40 SER F C 1
ATOM 9486 O O . SER F 1 48 ? -44.59021 2.64251 22.94209 1.000 110.20152 40 SER F O 1
ATOM 9489 N N . THR F 1 49 ? -44.80531 0.63221 21.93571 1.000 108.73095 41 THR F N 1
ATOM 9490 C CA . THR F 1 49 ? -45.20728 -0.03572 23.16488 1.000 106.93241 41 THR F CA 1
ATOM 9491 C C . THR F 1 49 ? -44.00815 -0.22127 24.08022 1.000 104.36110 41 THR F C 1
ATOM 9492 O O . THR F 1 49 ? -44.15836 -0.28093 25.30686 1.000 104.99567 41 THR F O 1
ATOM 9496 N N . LEU F 1 50 ? -42.81344 -0.29734 23.50297 1.000 101.30969 42 LEU F N 1
ATOM 9497 C CA . LEU F 1 50 ? -41.62554 -0.69204 24.23862 1.000 97.65099 42 LEU F CA 1
ATOM 9498 C C . LEU F 1 50 ? -40.96171 0.47501 24.95118 1.000 94.78189 42 LEU F C 1
ATOM 9499 O O . LEU F 1 50 ? -39.98559 0.26171 25.67665 1.000 92.48580 42 LEU F O 1
ATOM 9504 N N . ILE F 1 51 ? -41.47939 1.69205 24.79194 1.000 94.40320 43 ILE F N 1
ATOM 9505 C CA . ILE F 1 51 ? -40.87232 2.83846 25.45334 1.000 89.33217 43 ILE F CA 1
ATOM 9506 C C . ILE F 1 51 ? -40.89479 2.59839 26.95081 1.000 90.92725 43 ILE F C 1
ATOM 9507 O O . ILE F 1 51 ? -41.94459 2.28910 27.52870 1.000 94.74768 43 ILE F O 1
ATOM 9512 N N . GLY F 1 52 ? -39.72351 2.67478 27.57666 1.000 86.22860 44 GLY F N 1
ATOM 9513 C CA . GLY F 1 52 ? -39.57864 2.43062 28.99254 1.000 79.87854 44 GLY F CA 1
ATOM 9514 C C . GLY F 1 52 ? -38.91828 1.11100 29.31909 1.000 82.15629 44 GLY F C 1
ATOM 9515 O O . GLY F 1 52 ? -38.43058 0.93841 30.44329 1.000 81.39451 44 GLY F O 1
ATOM 9516 N N . ALA F 1 53 ? -38.91757 0.16485 28.38345 1.000 81.06939 45 ALA F N 1
ATOM 9517 C CA . ALA F 1 53 ? -38.29072 -1.12203 28.62535 1.000 78.48723 45 ALA F CA 1
ATOM 9518 C C . ALA F 1 53 ? -36.76977 -1.01037 28.58281 1.000 76.97364 45 ALA F C 1
ATOM 9519 O O . ALA F 1 53 ? -36.19625 -0.13088 27.93283 1.000 75.98210 45 ALA F O 1
ATOM 9521 N N . ASP F 1 54 ? -36.11492 -1.95454 29.25201 1.000 75.92561 46 ASP F N 1
ATOM 9522 C CA . ASP F 1 54 ? -34.66196 -1.97166 29.30535 1.000 76.88073 46 ASP F CA 1
ATOM 9523 C C . ASP F 1 54 ? -34.12648 -2.58792 28.02055 1.000 74.26031 46 ASP F C 1
ATOM 9524 O O . ASP F 1 54 ? -34.59803 -3.63986 27.58544 1.000 75.39288 46 ASP F O 1
ATOM 9529 N N . ALA F 1 55 ? -33.15691 -1.91949 27.40014 1.000 75.48960 47 ALA F N 1
ATOM 9530 C CA . ALA F 1 55 ? -32.62108 -2.41650 26.13665 1.000 76.34939 47 ALA F CA 1
ATOM 9531 C C . ALA F 1 55 ? -31.98567 -3.78808 26.31330 1.000 77.39128 47 ALA F C 1
ATOM 9532 O O . ALA F 1 55 ? -32.17941 -4.68160 25.48355 1.000 77.46601 47 ALA F O 1
ATOM 9534 N N . GLY F 1 56 ? -31.24596 -3.98328 27.40255 1.000 74.37270 48 GLY F N 1
ATOM 9535 C CA . GLY F 1 56 ? -30.59076 -5.26237 27.60826 1.000 76.92764 48 GLY F CA 1
ATOM 9536 C C . GLY F 1 56 ? -31.57953 -6.40706 27.72022 1.000 79.95178 48 GLY F C 1
ATOM 9537 O O . GLY F 1 56 ? -31.39868 -7.46563 27.11032 1.000 81.62930 48 GLY F O 1
ATOM 9538 N N . GLU F 1 57 ? -32.64223 -6.21033 28.50082 1.000 88.01502 49 GLU F N 1
ATOM 9539 C CA . GLU F 1 57 ? -33.67038 -7.23748 28.61554 1.000 89.08611 49 GLU F CA 1
ATOM 9540 C C . GLU F 1 57 ? -34.31753 -7.51234 27.26525 1.000 89.14881 49 GLU F C 1
ATOM 9541 O O . GLU F 1 57 ? -34.49518 -8.66939 26.86934 1.000 91.22003 49 GLU F O 1
ATOM 9547 N N . LEU F 1 58 ? -34.66603 -6.45132 26.53712 1.000 81.21769 50 LEU F N 1
ATOM 9548 C CA . LEU F 1 58 ? -35.33008 -6.62450 25.25418 1.000 78.79861 50 LEU F CA 1
ATOM 9549 C C . LEU F 1 58 ? -34.44816 -7.38056 24.27422 1.000 82.81428 50 LEU F C 1
ATOM 9550 O O . LEU F 1 58 ? -34.95313 -8.12829 23.43064 1.000 84.17437 50 LEU F O 1
ATOM 9555 N N . ALA F 1 59 ? -33.13474 -7.20911 24.37632 1.000 81.99001 51 ALA F N 1
ATOM 9556 C CA . ALA F 1 59 ? -32.19178 -7.91196 23.52382 1.000 76.49151 51 ALA F CA 1
ATOM 9557 C C . ALA F 1 59 ? -31.83596 -9.29139 24.04938 1.000 78.52938 51 ALA F C 1
ATOM 9558 O O . ALA F 1 59 ? -31.05264 -9.99434 23.40491 1.000 79.62799 51 ALA F O 1
ATOM 9560 N N . GLY F 1 60 ? -32.32598 -9.66654 25.22995 1.000 75.50963 52 GLY F N 1
ATOM 9561 C CA . GLY F 1 60 ? -32.08306 -10.99882 25.73333 1.000 73.51744 52 GLY F CA 1
ATOM 9562 C C . GLY F 1 60 ? -30.77993 -11.19159 26.47155 1.000 75.09906 52 GLY F C 1
ATOM 9563 O O . GLY F 1 60 ? -30.37890 -12.34439 26.68583 1.000 76.36143 52 GLY F O 1
ATOM 9564 N N . ILE F 1 61 ? -30.09007 -10.11424 26.84165 1.000 73.14984 53 ILE F N 1
ATOM 9565 C CA . ILE F 1 61 ? -28.80853 -10.21186 27.53048 1.000 73.83528 53 ILE F CA 1
ATOM 9566 C C . ILE F 1 61 ? -28.89444 -9.74539 28.98530 1.000 78.91202 53 ILE F C 1
ATOM 9567 O O . ILE F 1 61 ? -27.86464 -9.52002 29.62123 1.000 78.84147 53 ILE F O 1
ATOM 9572 N N . GLY F 1 62 ? -30.09558 -9.60715 29.53439 1.000 79.13758 54 GLY F N 1
ATOM 9573 C CA . GLY F 1 62 ? -30.25278 -9.07660 30.86969 1.000 77.74871 54 GLY F CA 1
ATOM 9574 C C . GLY F 1 62 ? -30.09000 -7.56618 30.94229 1.000 78.32094 54 GLY F C 1
ATOM 9575 O O . GLY F 1 62 ? -29.61050 -6.90253 30.02328 1.000 75.78259 54 GLY F O 1
ATOM 9576 N N . SER F 1 63 ? -30.50982 -7.02632 32.08752 1.000 77.55758 55 SER F N 1
ATOM 9577 C CA . SER F 1 63 ? -30.56308 -5.58752 32.31979 1.000 74.55382 55 SER F CA 1
ATOM 9578 C C . SER F 1 63 ? -29.20460 -4.92578 32.14243 1.000 69.32907 55 SER F C 1
ATOM 9579 O O . SER F 1 63 ? -28.17495 -5.45653 32.56812 1.000 72.77000 55 SER F O 1
ATOM 9582 N N . ILE F 1 64 ? -29.20098 -3.76101 31.49971 1.000 66.00923 56 ILE F N 1
ATOM 9583 C CA . ILE F 1 64 ? -27.97759 -2.97254 31.41003 1.000 67.59791 56 ILE F CA 1
ATOM 9584 C C . ILE F 1 64 ? -28.26506 -1.55259 31.88165 1.000 63.91964 56 ILE F C 1
ATOM 9585 O O . ILE F 1 64 ? -27.34768 -0.74232 32.05222 1.000 61.82911 56 ILE F O 1
ATOM 9590 N N . GLY F 1 65 ? -29.52711 -1.25763 32.16617 1.000 61.60376 57 GLY F N 1
ATOM 9591 C CA . GLY F 1 65 ? -29.84879 0.03003 32.72922 1.000 60.34691 57 GLY F CA 1
ATOM 9592 C C . GLY F 1 65 ? -30.09877 1.13925 31.73737 1.000 60.65615 57 GLY F C 1
ATOM 9593 O O . GLY F 1 65 ? -30.27328 2.29122 32.15196 1.000 66.07580 57 GLY F O 1
ATOM 9594 N N . VAL F 1 66 ? -30.11959 0.84514 30.44765 1.000 65.13451 58 VAL F N 1
ATOM 9595 C CA . VAL F 1 66 ? -30.48941 1.82077 29.43519 1.000 63.37281 58 VAL F CA 1
ATOM 9596 C C . VAL F 1 66 ? -31.89333 1.46613 28.98118 1.000 65.87145 58 VAL F C 1
ATOM 9597 O O . VAL F 1 66 ? -32.17956 0.30817 28.65587 1.000 66.80056 58 VAL F O 1
ATOM 9601 N N . LYS F 1 67 ? -32.77617 2.44727 28.99819 1.000 62.06372 59 LYS F N 1
ATOM 9602 C CA . LYS F 1 67 ? -34.16644 2.21140 28.66300 1.000 67.83326 59 LYS F CA 1
ATOM 9603 C C . LYS F 1 67 ? -34.47090 2.77832 27.28347 1.000 68.93249 59 LYS F C 1
ATOM 9604 O O . LYS F 1 67 ? -33.77843 3.66560 26.77805 1.000 69.72977 59 LYS F O 1
ATOM 9606 N N . LEU F 1 68 ? -35.48774 2.21296 26.64758 1.000 76.35059 60 LEU F N 1
ATOM 9607 C CA . LEU F 1 68 ? -35.89086 2.69721 25.33568 1.000 74.28042 60 LEU F CA 1
ATOM 9608 C C . LEU F 1 68 ? -36.61317 4.02897 25.49077 1.000 78.02734 60 LEU F C 1
ATOM 9609 O O . LEU F 1 68 ? -37.61898 4.12335 26.20219 1.000 77.22372 60 LEU F O 1
ATOM 9614 N N . THR F 1 69 ? -36.09399 5.05641 24.83224 1.000 74.88497 61 THR F N 1
ATOM 9615 C CA . THR F 1 69 ? -36.68959 6.38074 24.82855 1.000 75.31524 61 THR F CA 1
ATOM 9616 C C . THR F 1 69 ? -37.18040 6.70346 23.42535 1.000 75.56851 61 THR F C 1
ATOM 9617 O O . THR F 1 69 ? -36.79796 6.05704 22.44922 1.000 80.22631 61 THR F O 1
ATOM 9621 N N . GLY F 1 70 ? -38.03573 7.70907 23.32589 1.000 76.33271 62 GLY F N 1
ATOM 9622 C CA . GLY F 1 70 ? -38.61610 8.02286 22.03916 1.000 87.80798 62 GLY F CA 1
ATOM 9623 C C . GLY F 1 70 ? -38.13751 9.30001 21.38576 1.000 89.94810 62 GLY F C 1
ATOM 9624 O O . GLY F 1 70 ? -38.65645 9.68391 20.33644 1.000 97.76085 62 GLY F O 1
ATOM 9625 N N . SER F 1 71 ? -37.16969 9.98117 21.98597 1.000 84.79780 63 SER F N 1
ATOM 9626 C CA . SER F 1 71 ? -36.67028 11.24789 21.45947 1.000 83.64945 63 SER F CA 1
ATOM 9627 C C . SER F 1 71 ? -35.16266 11.14998 21.27661 1.000 82.39499 63 SER F C 1
ATOM 9628 O O . SER F 1 71 ? -34.42281 11.00375 22.25606 1.000 82.39152 63 SER F O 1
ATOM 9631 N N . LEU F 1 72 ? -34.71053 11.20237 20.02248 1.000 82.46939 64 LEU F N 1
ATOM 9632 C CA . LEU F 1 72 ? -33.27627 11.13989 19.75633 1.000 81.89731 64 LEU F CA 1
ATOM 9633 C C . LEU F 1 72 ? -32.56147 12.40417 20.23113 1.000 81.45444 64 LEU F C 1
ATOM 9634 O O . LEU F 1 72 ? -31.43170 12.33605 20.72778 1.000 78.86641 64 LEU F O 1
ATOM 9639 N N . ALA F 1 73 ? -33.19891 13.56708 20.10862 1.000 84.38706 65 ALA F N 1
ATOM 9640 C CA . ALA F 1 73 ? -32.50693 14.78681 20.50990 1.000 84.73724 65 ALA F CA 1
ATOM 9641 C C . ALA F 1 73 ? -32.23339 14.80942 22.01048 1.000 84.39382 65 ALA F C 1
ATOM 9642 O O . ALA F 1 73 ? -31.20662 15.34311 22.44833 1.000 84.86034 65 ALA F O 1
ATOM 9644 N N . GLU F 1 74 ? -33.11185 14.20676 22.81061 1.000 82.64760 66 GLU F N 1
ATOM 9645 C CA . GLU F 1 74 ? -32.92648 14.24385 24.25211 1.000 79.90320 66 GLU F CA 1
ATOM 9646 C C . GLU F 1 74 ? -31.81219 13.32082 24.72716 1.000 76.32030 66 GLU F C 1
ATOM 9647 O O . GLU F 1 74 ? -31.35545 13.47261 25.86737 1.000 74.09678 66 GLU F O 1
ATOM 9653 N N . VAL F 1 75 ? -31.34349 12.39903 23.88472 1.000 77.25701 67 VAL F N 1
ATOM 9654 C CA . VAL F 1 75 ? -30.32688 11.43438 24.27931 1.000 74.14342 67 VAL F CA 1
ATOM 9655 C C . VAL F 1 75 ? -29.07538 11.52606 23.42667 1.000 74.40268 67 VAL F C 1
ATOM 9656 O O . VAL F 1 75 ? -28.13906 10.75674 23.64773 1.000 72.16661 67 VAL F O 1
ATOM 9660 N N . LEU F 1 76 ? -29.02452 12.44311 22.45359 1.000 77.02306 68 LEU F N 1
ATOM 9661 C CA . LEU F 1 76 ? -27.82975 12.54186 21.62057 1.000 73.94121 68 LEU F CA 1
ATOM 9662 C C . LEU F 1 76 ? -26.63440 13.00698 22.43360 1.000 71.20655 68 LEU F C 1
ATOM 9663 O O . LEU F 1 76 ? -25.50243 12.58533 22.16467 1.000 67.96385 68 LEU F O 1
ATOM 9668 N N . GLU F 1 77 ? -26.87014 13.83153 23.45900 1.000 70.16359 69 GLU F N 1
ATOM 9669 C CA . GLU F 1 77 ? -25.77716 14.25396 24.32499 1.000 71.14324 69 GLU F CA 1
ATOM 9670 C C . GLU F 1 77 ? -25.14029 13.07224 25.05134 1.000 68.42634 69 GLU F C 1
ATOM 9671 O O . GLU F 1 77 ? -23.99903 13.18442 25.50688 1.000 69.04783 69 GLU F O 1
ATOM 9677 N N . ASP F 1 78 ? -25.83144 11.93651 25.14094 1.000 65.87428 70 ASP F N 1
ATOM 9678 C CA . ASP F 1 78 ? -25.28288 10.73793 25.76143 1.000 65.46867 70 ASP F CA 1
ATOM 9679 C C . ASP F 1 78 ? -24.50304 9.86451 24.78598 1.000 63.67773 70 ASP F C 1
ATOM 9680 O O . ASP F 1 78 ? -24.05624 8.78351 25.17367 1.000 61.50428 70 ASP F O 1
ATOM 9685 N N . CYS F 1 79 ? -24.33324 10.28429 23.53394 1.000 66.51793 71 CYS F N 1
ATOM 9686 C CA . CYS F 1 79 ? -23.72993 9.42575 22.52478 1.000 63.32699 71 CYS F CA 1
ATOM 9687 C C . CYS F 1 79 ? -22.58029 10.14091 21.83569 1.000 62.99521 71 CYS F C 1
ATOM 9688 O O . CYS F 1 79 ? -22.59184 11.36320 21.66846 1.000 66.77388 71 CYS F O 1
ATOM 9691 N N . ASP F 1 80 ? -21.58730 9.35544 21.43576 1.000 62.56636 72 ASP F N 1
ATOM 9692 C CA . ASP F 1 80 ? -20.54688 9.80389 20.52572 1.000 62.05060 72 ASP F CA 1
ATOM 9693 C C . ASP F 1 80 ? -20.83986 9.41135 19.08860 1.000 65.16756 72 ASP F C 1
ATOM 9694 O O . ASP F 1 80 ? -20.34281 10.06567 18.16215 1.000 67.91180 72 ASP F O 1
ATOM 9699 N N . VAL F 1 81 ? -21.64565 8.36619 18.89679 1.000 64.05085 73 VAL F N 1
ATOM 9700 C CA . VAL F 1 81 ? -21.97859 7.85376 17.57628 1.000 64.22380 73 VAL F CA 1
ATOM 9701 C C . VAL F 1 81 ? -23.31257 7.13507 17.69404 1.000 62.38780 73 VAL F C 1
ATOM 9702 O O . VAL F 1 81 ? -23.67043 6.64615 18.76706 1.000 61.31631 73 VAL F O 1
ATOM 9706 N N . VAL F 1 82 ? -24.07308 7.10428 16.59817 1.000 65.30373 74 VAL F N 1
ATOM 9707 C CA . VAL F 1 82 ? -25.31378 6.33582 16.56261 1.000 67.82084 74 VAL F CA 1
ATOM 9708 C C . VAL F 1 82 ? -25.32027 5.46310 15.31566 1.000 64.72430 74 VAL F C 1
ATOM 9709 O O . VAL F 1 82 ? -24.67754 5.77874 14.31198 1.000 64.78342 74 VAL F O 1
ATOM 9713 N N . ILE F 1 83 ? -26.02835 4.33766 15.40769 1.000 65.98435 75 ILE F N 1
ATOM 9714 C CA . ILE F 1 83 ? -26.16047 3.36603 14.32851 1.000 65.12215 75 ILE F CA 1
ATOM 9715 C C . ILE F 1 83 ? -27.62371 3.33715 13.89996 1.000 71.85559 75 ILE F C 1
ATOM 9716 O O . ILE F 1 83 ? -28.52002 3.20473 14.74331 1.000 70.34643 75 ILE F O 1
ATOM 9721 N N . ASP F 1 84 ? -27.86778 3.46129 12.59300 1.000 71.83771 76 ASP F N 1
ATOM 9722 C CA . ASP F 1 84 ? -29.21730 3.62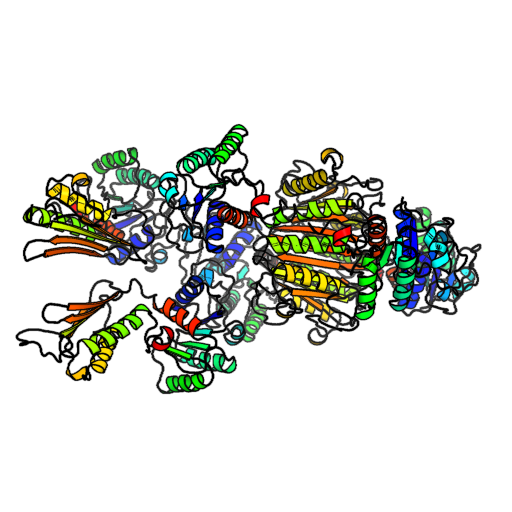767 12.05291 1.000 76.20173 76 ASP F CA 1
ATOM 9723 C C . ASP F 1 84 ? -29.44665 2.61518 10.93655 1.000 81.45153 76 ASP F C 1
ATOM 9724 O O . ASP F 1 84 ? -28.85978 2.73489 9.85727 1.000 83.37613 76 ASP F O 1
ATOM 9729 N N . PHE F 1 85 ? -30.28952 1.61658 11.19797 1.000 85.73941 77 PHE F N 1
ATOM 9730 C CA . PHE F 1 85 ? -30.76338 0.65716 10.19464 1.000 85.79549 77 PHE F CA 1
ATOM 9731 C C . PHE F 1 85 ? -32.28601 0.75084 10.15234 1.000 89.12451 77 PHE F C 1
ATOM 9732 O O . PHE F 1 85 ? -32.98696 -0.11083 10.68479 1.000 90.72156 77 PHE F O 1
ATOM 9740 N N . SER F 1 86 ? -32.80315 1.77685 9.48508 1.000 91.11141 78 SER F N 1
ATOM 9741 C CA . SER F 1 86 ? -34.24559 1.98746 9.49683 1.000 97.12140 78 SER F CA 1
ATOM 9742 C C . SER F 1 86 ? -34.77142 2.30699 8.10672 1.000 103.99924 78 SER F C 1
ATOM 9743 O O . SER F 1 86 ? -34.31922 1.72155 7.11764 1.000 105.34759 78 SER F O 1
ATOM 9746 N N . THR F 1 87 ? -35.74109 3.24500 8.02381 1.000 107.12801 79 THR F N 1
ATOM 9747 C CA . THR F 1 87 ? -36.33878 3.68894 6.77427 1.000 109.38827 79 THR F CA 1
ATOM 9748 C C . THR F 1 87 ? -35.70959 5.00287 6.32188 1.000 110.37824 79 THR F C 1
ATOM 9749 O O . THR F 1 87 ? -35.24866 5.79573 7.14987 1.000 109.09051 79 THR F O 1
ATOM 9753 N N . PRO F 1 88 ? -35.64857 5.24555 5.00919 1.000 113.50780 80 PRO F N 1
ATOM 9754 C CA . PRO F 1 88 ? -35.01826 6.48654 4.52313 1.000 114.30993 80 PRO F CA 1
ATOM 9755 C C . PRO F 1 88 ? -35.68227 7.75648 5.03334 1.000 113.95290 80 PRO F C 1
ATOM 9756 O O . PRO F 1 88 ? -34.99340 8.76625 5.23011 1.000 110.25828 80 PRO F O 1
ATOM 9760 N N . ALA F 1 89 ? -36.99690 7.73698 5.27003 1.000 123.55654 81 ALA F N 1
ATOM 9761 C CA . ALA F 1 89 ? -37.65860 8.91791 5.81558 1.000 120.47568 81 ALA F CA 1
ATOM 9762 C C . ALA F 1 89 ? -37.17859 9.20851 7.23212 1.000 118.33000 81 ALA F C 1
ATOM 9763 O O . ALA F 1 89 ? -36.97633 10.37242 7.59917 1.000 118.10593 81 ALA F O 1
ATOM 9765 N N . ALA F 1 90 ? -37.01619 8.16497 8.04948 1.000 114.71737 82 ALA F N 1
ATOM 9766 C CA . ALA F 1 90 ? -36.51067 8.35779 9.40177 1.000 108.57927 82 ALA F CA 1
ATOM 9767 C C . ALA F 1 90 ? -35.04107 8.76112 9.40484 1.000 106.91089 82 ALA F C 1
ATOM 9768 O O . ALA F 1 90 ? -34.62042 9.55920 10.24949 1.000 105.03754 82 ALA F O 1
ATOM 9770 N N . THR F 1 91 ? -34.25672 8.25231 8.45090 1.000 106.63854 83 THR F N 1
ATOM 9771 C CA . THR F 1 91 ? -32.83040 8.56797 8.41215 1.000 104.82089 83 THR F CA 1
ATOM 9772 C C . THR F 1 91 ? -32.59446 10.03739 8.08561 1.000 103.31597 83 THR F C 1
ATOM 9773 O O . THR F 1 91 ? -31.65464 10.65248 8.60613 1.000 100.38090 83 THR F O 1
ATOM 9777 N N . SER F 1 92 ? -33.43557 10.61765 7.22845 1.000 103.88992 84 SER F N 1
ATOM 9778 C CA . SER F 1 92 ? -33.31086 12.04023 6.92741 1.000 104.99029 84 SER F CA 1
ATOM 9779 C C . SER F 1 92 ? -33.47409 12.88144 8.18755 1.000 105.65246 84 SER F C 1
ATOM 9780 O O . SER F 1 92 ? -32.72386 13.83997 8.41025 1.000 105.60758 84 SER F O 1
ATOM 9783 N N . GLU F 1 93 ? -34.47385 12.55696 9.00610 1.000 102.05487 85 GLU F N 1
ATOM 9784 C CA . GLU F 1 93 ? -34.65611 13.26770 10.25957 1.000 100.38797 85 GLU F CA 1
ATOM 9785 C C . GLU F 1 93 ? -33.48396 13.01419 11.20065 1.000 103.05375 85 GLU F C 1
ATOM 9786 O O . GLU F 1 93 ? -33.05813 13.91628 11.93174 1.000 103.24990 85 GLU F O 1
ATOM 9792 N N . HIS F 1 94 ? -32.94470 11.79254 11.19197 1.000 100.65485 86 HIS F N 1
ATOM 9793 C CA . HIS F 1 94 ? -31.82238 11.47347 12.06799 1.000 95.55153 86 HIS F CA 1
ATOM 9794 C C . HIS F 1 94 ? -30.56587 12.22474 11.65461 1.000 94.47876 86 HIS F C 1
ATOM 9795 O O . HIS F 1 94 ? -29.77986 12.64781 12.50971 1.000 92.60502 86 HIS F O 1
ATOM 9802 N N . LEU F 1 95 ? -30.37110 12.41608 10.34799 1.000 98.96742 87 LEU F N 1
ATOM 9803 C CA . LEU F 1 95 ? -29.19652 13.13716 9.87133 1.000 97.77018 87 LEU F CA 1
ATOM 9804 C C . LEU F 1 95 ? -29.20497 14.58684 10.33835 1.000 100.45169 87 LEU F C 1
ATOM 9805 O O . LEU F 1 95 ? -28.16340 15.12368 10.73310 1.000 98.81022 87 LEU F O 1
ATOM 9810 N N . LYS F 1 96 ? -30.36393 15.24698 10.27922 1.000 104.24741 88 LYS F N 1
ATOM 9811 C CA . LYS F 1 96 ? -30.42968 16.63531 10.72251 1.000 99.99626 88 LYS F CA 1
ATOM 9812 C C . LYS F 1 96 ? -30.18011 16.73365 12.21904 1.000 100.83490 88 LYS F C 1
ATOM 9813 O O . LYS F 1 96 ? -29.47334 17.63784 12.67839 1.000 102.79804 88 LYS F O 1
ATOM 9815 N N . LEU F 1 97 ? -30.72776 15.79300 12.99303 1.000 100.42175 89 LEU F N 1
ATOM 9816 C CA . LEU F 1 97 ? -30.54213 15.83424 14.43995 1.000 95.09526 89 LEU F CA 1
ATOM 9817 C C . LEU F 1 97 ? -29.08490 15.58973 14.80732 1.000 91.60838 89 LEU F C 1
ATOM 9818 O O . LEU F 1 97 ? -28.52223 16.30938 15.63880 1.000 93.17561 89 LEU F O 1
ATOM 9823 N N . CYS F 1 98 ? -28.44799 14.59596 14.18448 1.000 88.92778 90 CYS F N 1
ATOM 9824 C CA . CYS F 1 98 ? -27.03909 14.35800 14.46670 1.000 86.14224 90 CYS F CA 1
ATOM 9825 C C . CYS F 1 98 ? -26.17427 15.52583 14.00902 1.000 91.40184 90 CYS F C 1
ATOM 9826 O O . CYS F 1 98 ? -25.16652 15.83634 14.65585 1.000 89.78376 90 CYS F O 1
ATOM 9829 N N . ARG F 1 99 ? -26.55708 16.18312 12.90745 1.000 89.14463 91 ARG F N 1
ATOM 9830 C CA . ARG F 1 99 ? -25.81296 17.34119 12.41874 1.000 93.03405 91 ARG F CA 1
ATOM 9831 C C . ARG F 1 99 ? -25.83438 18.47501 13.43642 1.000 94.12258 91 ARG F C 1
ATOM 9832 O O . ARG F 1 99 ? -24.79349 19.07121 13.74007 1.000 94.23369 91 ARG F O 1
ATOM 9834 N N . GLU F 1 100 ? -27.01995 18.80355 13.96235 1.000 91.99884 92 GLU F N 1
ATOM 9835 C CA . GLU F 1 100 ? -27.10208 19.91630 14.90015 1.000 93.95122 92 GLU F CA 1
ATOM 9836 C C . GLU F 1 100 ? -26.39471 19.58309 16.20207 1.000 92.45652 92 GLU F C 1
ATOM 9837 O O . GLU F 1 100 ? -25.83897 20.47526 16.84875 1.000 96.07401 92 GLU F O 1
ATOM 9839 N N . ALA F 1 101 ? -26.38204 18.30780 16.58218 1.000 92.05604 93 ALA F N 1
ATOM 9840 C CA . ALA F 1 101 ? -25.75386 17.84285 17.81178 1.000 87.36568 93 ALA F CA 1
ATOM 9841 C C . ALA F 1 101 ? -24.28393 17.47519 17.63666 1.000 88.11870 93 ALA F C 1
ATOM 9842 O O . ALA F 1 101 ? -23.60404 17.22766 18.63797 1.000 86.12740 93 ALA F O 1
ATOM 9844 N N . GLY F 1 102 ? -23.78822 17.39511 16.40303 1.000 86.34242 94 GLY F N 1
ATOM 9845 C CA . GLY F 1 102 ? -22.39531 17.05300 16.17684 1.000 83.46944 94 GLY F CA 1
ATOM 9846 C C . GLY F 1 102 ? -22.03167 15.61357 16.47058 1.000 82.14700 94 GLY F C 1
ATOM 9847 O O . GLY F 1 102 ? -20.88226 15.33519 16.82416 1.000 81.16178 94 GLY F O 1
ATOM 9848 N N . VAL F 1 103 ? -22.96744 14.68359 16.29031 1.000 81.77845 95 VAL F N 1
ATOM 9849 C CA . VAL F 1 103 ? -22.76617 13.27013 16.59411 1.000 76.62939 95 VAL F CA 1
ATOM 9850 C C . VAL F 1 103 ? -22.60391 12.48366 15.30076 1.000 77.62947 95 VAL F C 1
ATOM 9851 O O . VAL F 1 103 ? -23.39284 12.64749 14.36320 1.000 79.50130 95 VAL F O 1
ATOM 9855 N N . ALA F 1 104 ? -21.59626 11.61425 15.26336 1.000 75.47868 96 ALA F N 1
ATOM 9856 C CA . ALA F 1 104 ? -21.37258 10.75634 14.11716 1.000 70.20276 96 ALA F CA 1
ATOM 9857 C C . ALA F 1 104 ? -22.50521 9.74302 13.99584 1.000 71.24400 96 ALA F C 1
ATOM 9858 O O . ALA F 1 104 ? -23.19849 9.43429 14.96684 1.000 72.57408 96 ALA F O 1
ATOM 9860 N N . ILE F 1 105 ? -22.70869 9.23808 12.77878 1.000 68.83936 97 ILE F N 1
ATOM 9861 C CA . ILE F 1 105 ? -23.78825 8.29488 12.49961 1.000 68.32313 97 ILE F CA 1
ATOM 9862 C C . ILE F 1 105 ? -23.28416 7.21792 11.54159 1.000 70.26964 97 ILE F C 1
ATOM 9863 O O . ILE F 1 105 ? -22.48364 7.49431 10.64224 1.000 75.19725 97 ILE F O 1
ATOM 9868 N N . VAL F 1 106 ? -23.71086 5.97822 11.76881 1.000 69.23040 98 VAL F N 1
ATOM 9869 C CA . VAL F 1 106 ? -23.42182 4.84882 10.88600 1.000 71.86110 98 VAL F CA 1
ATOM 9870 C C . VAL F 1 106 ? -24.74058 4.41360 10.26136 1.000 72.54566 98 VAL F C 1
ATOM 9871 O O . VAL F 1 106 ? -25.67906 4.04280 10.97846 1.000 71.02924 98 VAL F O 1
ATOM 9875 N N . ILE F 1 107 ? -24.82707 4.46712 8.93423 1.000 75.01671 99 ILE F N 1
ATOM 9876 C CA . ILE F 1 107 ? -26.09577 4.30085 8.23184 1.000 77.99064 99 ILE F CA 1
ATOM 9877 C C . ILE F 1 107 ? -26.11128 2.97971 7.47602 1.000 78.86246 99 ILE F C 1
ATOM 9878 O O . ILE F 1 107 ? -25.19677 2.68897 6.69458 1.000 78.01516 99 ILE F O 1
ATOM 9883 N N . GLY F 1 108 ? -27.16929 2.19313 7.69927 1.000 77.36191 100 GLY F N 1
ATOM 9884 C CA . GLY F 1 108 ? -27.38303 0.93642 7.00914 1.000 80.16411 100 GLY F CA 1
ATOM 9885 C C . GLY F 1 108 ? -28.76572 0.85118 6.38799 1.000 91.30982 100 GLY F C 1
ATOM 9886 O O . GLY F 1 108 ? -29.19945 -0.21669 5.94225 1.000 96.69226 100 GLY F O 1
ATOM 9887 N N . THR F 1 109 ? -29.46427 1.98403 6.35081 1.000 93.68586 101 THR F N 1
ATOM 9888 C CA . THR F 1 109 ? -30.77135 2.05881 5.70903 1.000 102.76125 101 THR F CA 1
ATOM 9889 C C . THR F 1 109 ? -30.65359 1.80732 4.20623 1.000 107.73571 101 THR F C 1
ATOM 9890 O O . THR F 1 109 ? -29.80858 2.40102 3.52889 1.000 104.68307 101 THR F O 1
ATOM 9894 N N . THR F 1 110 ? -31.49450 0.91536 3.69076 1.000 114.92972 102 THR F N 1
ATOM 9895 C CA . THR F 1 110 ? -31.49983 0.56848 2.27797 1.000 117.57579 102 THR F CA 1
ATOM 9896 C C . THR F 1 110 ? -32.47493 1.43510 1.48592 1.000 120.33844 102 THR F C 1
ATOM 9897 O O . THR F 1 110 ? -33.52208 1.84913 1.98849 1.000 120.32249 102 THR F O 1
ATOM 9901 N N . GLY F 1 111 ? -32.11494 1.70283 0.23468 1.000 120.36958 103 GLY F N 1
ATOM 9902 C CA . GLY F 1 111 ? -33.02114 2.34273 -0.70555 1.000 125.47465 103 GLY F CA 1
ATOM 9903 C C . GLY F 1 111 ? -33.22301 3.83709 -0.56777 1.000 123.75120 103 GLY F C 1
ATOM 9904 O O . GLY F 1 111 ? -34.34056 4.32777 -0.78026 1.000 114.89655 103 GLY F O 1
ATOM 9905 N N . MET F 1 112 ? -32.17167 4.58763 -0.25186 1.000 123.52169 104 MET F N 1
ATOM 9906 C CA . MET F 1 112 ? -32.30642 6.03273 -0.13952 1.000 121.54257 104 MET F CA 1
ATOM 9907 C C . MET F 1 112 ? -32.40815 6.66500 -1.52170 1.000 120.31975 104 MET F C 1
ATOM 9908 O O . MET F 1 112 ? -31.69889 6.27757 -2.45458 1.000 123.52819 104 MET F O 1
ATOM 9913 N N . SER F 1 113 ? -33.28831 7.65564 -1.64140 1.000 121.80629 105 SER F N 1
ATOM 9914 C CA . SER F 1 113 ? -33.52147 8.31482 -2.91353 1.000 120.46661 105 SER F CA 1
ATOM 9915 C C . SER F 1 113 ? -32.28533 9.10589 -3.34134 1.000 126.04121 105 SER F C 1
ATOM 9916 O O . SER F 1 113 ? -31.35993 9.34619 -2.56254 1.000 125.77516 105 SER F O 1
ATOM 9919 N N . ASP F 1 114 ? -32.26758 9.49145 -4.61963 1.000 131.35923 106 ASP F N 1
ATOM 9920 C CA . ASP F 1 114 ? -31.15510 10.28510 -5.13047 1.000 130.90608 106 ASP F CA 1
ATOM 9921 C C . ASP F 1 114 ? -31.03835 11.61500 -4.39199 1.000 132.33701 106 ASP F C 1
ATOM 9922 O O . ASP F 1 114 ? -29.92769 12.08719 -4.11886 1.000 129.18513 106 ASP F O 1
ATOM 9924 N N . GLU F 1 115 ? -32.17326 12.20687 -4.01039 1.000 142.06155 107 GLU F N 1
ATOM 9925 C CA . GLU F 1 115 ? -32.13640 13.44542 -3.23724 1.000 138.76630 107 GLU F CA 1
ATOM 9926 C C . GLU F 1 115 ? -31.69775 13.18375 -1.80212 1.000 134.88208 107 GLU F C 1
ATOM 9927 O O . GLU F 1 115 ? -30.93604 13.96989 -1.22627 1.000 132.48381 107 GLU F O 1
ATOM 9929 N N . GLN F 1 116 ? -32.16453 12.07654 -1.21688 1.000 128.35688 108 GLN F N 1
ATOM 9930 C CA . GLN F 1 116 ? -31.79172 11.71447 0.14981 1.000 121.21739 108 GLN F CA 1
ATOM 9931 C C . GLN F 1 116 ? -30.30043 11.42540 0.27101 1.000 120.76193 108 GLN F C 1
ATOM 9932 O O . GLN F 1 116 ? -29.68223 11.73063 1.29912 1.000 118.96439 108 GLN F O 1
ATOM 9938 N N . LYS F 1 117 ? -29.71370 10.79705 -0.75034 1.000 123.32044 109 LYS F N 1
ATOM 9939 C CA . LYS F 1 117 ? -28.27618 10.55192 -0.73654 1.000 119.80312 109 LYS F CA 1
ATOM 9940 C C . LYS F 1 117 ? -27.48869 11.85627 -0.76108 1.000 118.01019 109 LYS F C 1
ATOM 9941 O O . LYS F 1 117 ? -26.40900 11.94201 -0.16164 1.000 113.74237 109 LYS F O 1
ATOM 9943 N N . ALA F 1 118 ? -28.02271 12.88821 -1.42162 1.000 119.62948 110 ALA F N 1
ATOM 9944 C CA . ALA F 1 118 ? -27.34920 14.18344 -1.43343 1.000 119.29364 110 ALA F CA 1
ATOM 9945 C C . ALA F 1 118 ? -27.40396 14.85459 -0.06741 1.000 116.81395 110 ALA F C 1
ATOM 9946 O O . ALA F 1 118 ? -26.41478 15.45071 0.37595 1.000 114.18294 110 ALA F O 1
ATOM 9948 N N . GLU F 1 119 ? -28.54034 14.75473 0.62578 1.000 114.32377 111 GLU F N 1
ATOM 9949 C CA . GLU F 1 119 ? -28.61076 15.29585 1.97724 1.000 109.82100 111 GLU F CA 1
ATOM 9950 C C . GLU F 1 119 ? -27.57257 14.64104 2.87335 1.000 107.47291 111 GLU F C 1
ATOM 9951 O O . GLU F 1 119 ? -26.95941 15.30534 3.71683 1.000 103.73819 111 GLU F O 1
ATOM 9957 N N . LEU F 1 120 ? -27.33590 13.34345 2.67398 1.000 109.85431 112 LEU F N 1
ATOM 9958 C CA . LEU F 1 120 ? -26.32543 12.63833 3.45320 1.000 107.82004 112 LEU F CA 1
ATOM 9959 C C . LEU F 1 120 ? -24.93378 13.18739 3.16798 1.000 107.21783 112 LEU F C 1
ATOM 9960 O O . LEU F 1 120 ? -24.15185 13.44581 4.09065 1.000 101.65151 112 LEU F O 1
ATOM 9965 N N . ASP F 1 121 ? -24.60350 13.36063 1.88682 1.000 107.06810 113 ASP F N 1
ATOM 9966 C CA . ASP F 1 121 ? -23.25417 13.77392 1.51994 1.000 104.81377 113 ASP F CA 1
ATOM 9967 C C . ASP F 1 121 ? -22.92653 15.18557 1.99485 1.000 102.90820 113 ASP F C 1
ATOM 9968 O O . ASP F 1 121 ? -21.76965 15.46334 2.33416 1.000 100.86861 113 ASP F O 1
ATOM 9973 N N . GLU F 1 122 ? -23.90529 16.09534 2.00518 1.000 106.51186 114 GLU F N 1
ATOM 9974 C CA . GLU F 1 122 ? -23.63641 17.42714 2.53692 1.000 101.20974 114 GLU F CA 1
ATOM 9975 C C . GLU F 1 122 ? -23.50723 17.38133 4.05721 1.000 104.10618 114 GLU F C 1
ATOM 9976 O O . GLU F 1 122 ? -22.67986 18.09465 4.63893 1.000 102.68070 114 GLU F O 1
ATOM 9978 N N . THR F 1 123 ? -24.30333 16.53086 4.71409 1.000 101.10285 115 THR F N 1
ATOM 9979 C CA . THR F 1 123 ? -24.14776 16.33454 6.15255 1.000 102.16034 115 THR F CA 1
ATOM 9980 C C . THR F 1 123 ? -22.74791 15.83072 6.47608 1.000 102.34002 115 THR F C 1
ATOM 9981 O O . THR F 1 123 ? -22.13696 16.25789 7.46497 1.000 100.62435 115 THR F O 1
ATOM 9985 N N . ALA F 1 124 ? -22.21958 14.92725 5.64026 1.000 101.00677 116 ALA F N 1
ATOM 9986 C CA . ALA F 1 124 ? -20.88722 14.37112 5.84320 1.000 98.53216 116 ALA F CA 1
ATOM 9987 C C . ALA F 1 124 ? -19.79428 15.42381 5.76329 1.000 101.07262 116 ALA F C 1
ATOM 9988 O O . ALA F 1 124 ? -18.64771 15.12302 6.11599 1.000 99.05518 116 ALA F O 1
ATOM 9990 N N . LYS F 1 125 ? -20.11740 16.64072 5.31238 1.000 108.28914 117 LYS F N 1
ATOM 9991 C CA . LYS F 1 125 ? -19.18633 17.75733 5.38503 1.000 105.86057 117 LYS F CA 1
ATOM 9992 C C . LYS F 1 125 ? -19.16017 18.40295 6.76443 1.000 106.86959 117 LYS F C 1
ATOM 9993 O O . LYS F 1 125 ? -18.24168 19.17945 7.04968 1.000 108.76256 117 LYS F O 1
ATOM 9995 N N . HIS F 1 126 ? -20.13616 18.10082 7.62079 1.000 101.56201 118 HIS F N 1
ATOM 9996 C CA . HIS F 1 126 ? -20.20902 18.64251 8.97234 1.000 98.34513 118 HIS F CA 1
ATOM 9997 C C . HIS F 1 126 ? -19.93292 17.60778 10.04915 1.000 96.04370 118 HIS F C 1
ATOM 9998 O O . HIS F 1 126 ? -19.19871 17.89485 10.99527 1.000 96.34398 118 HIS F O 1
ATOM 10005 N N . ILE F 1 127 ? -20.49993 16.41478 9.93159 1.000 94.60953 119 ILE F N 1
ATOM 10006 C CA . ILE F 1 127 ? -20.25955 15.33871 10.88847 1.000 87.06424 119 ILE F CA 1
ATOM 10007 C C . ILE F 1 127 ? -19.69874 14.15032 10.12440 1.000 87.17243 119 ILE F C 1
ATOM 10008 O O . ILE F 1 127 ? -19.92416 14.00620 8.91125 1.000 89.83301 119 ILE F O 1
ATOM 10013 N N . PRO F 1 128 ? -18.95612 13.27539 10.79978 1.000 87.22515 120 PRO F N 1
ATOM 10014 C CA . PRO F 1 128 ? -18.52713 12.02096 10.15989 1.000 85.09649 120 PRO F CA 1
ATOM 10015 C C . PRO F 1 128 ? -19.70859 11.08039 9.96319 1.000 79.84235 120 PRO F C 1
ATOM 10016 O O . PRO F 1 128 ? -20.52669 10.89752 10.86466 1.000 77.19953 120 PRO F O 1
ATOM 10020 N N . VAL F 1 129 ? -19.80783 10.50711 8.76415 1.000 80.82030 121 VAL F N 1
ATOM 10021 C CA . VAL F 1 129 ? -20.90292 9.61668 8.38969 1.000 78.57654 121 VAL F CA 1
ATOM 10022 C C . VAL F 1 129 ? -20.32251 8.37076 7.73250 1.000 79.89907 121 VAL F C 1
ATOM 10023 O O . VAL F 1 129 ? -19.51953 8.47668 6.79808 1.000 82.01455 121 VAL F O 1
ATOM 10027 N N . VAL F 1 130 ? -20.74779 7.19730 8.19645 1.000 77.60320 122 VAL F N 1
ATOM 10028 C CA . VAL F 1 130 ? -20.37452 5.91780 7.59928 1.000 74.78615 122 VAL F CA 1
ATOM 10029 C C . VAL F 1 130 ? -21.58298 5.36823 6.86317 1.000 75.73898 122 VAL F C 1
ATOM 10030 O O . VAL F 1 130 ? -22.67276 5.25536 7.43879 1.000 76.57484 122 VAL F O 1
ATOM 10034 N N . TYR F 1 131 ? -21.38448 5.01841 5.59596 1.000 79.53265 123 TYR F N 1
ATOM 10035 C CA . TYR F 1 131 ? -22.43107 4.45481 4.75279 1.000 80.00938 123 TYR F CA 1
ATOM 10036 C C . TYR F 1 131 ? -21.82237 3.29598 3.98039 1.000 80.69357 123 TYR F C 1
ATOM 10037 O O . TYR F 1 131 ? -20.83736 3.48090 3.26186 1.000 82.03060 123 TYR F O 1
ATOM 10046 N N . ALA F 1 132 ? -22.37021 2.09774 4.15033 1.000 77.67311 124 ALA F N 1
ATOM 10047 C CA . ALA F 1 132 ? -21.82445 0.93816 3.46663 1.000 74.25955 124 ALA F CA 1
ATOM 10048 C C . ALA F 1 132 ? -22.95742 0.08755 2.91567 1.000 74.75062 124 ALA F C 1
ATOM 10049 O O . ALA F 1 132 ? -24.04237 0.00922 3.49722 1.000 74.37209 124 ALA F O 1
ATOM 10051 N N . ALA F 1 133 ? -22.69681 -0.53244 1.76492 1.000 76.15656 125 ALA F N 1
ATOM 10052 C CA . ALA F 1 133 ? -23.66900 -1.44444 1.17496 1.000 78.13846 125 ALA F CA 1
ATOM 10053 C C . ALA F 1 133 ? -23.80171 -2.71058 1.99968 1.000 77.38199 125 ALA F C 1
ATOM 10054 O O . ALA F 1 133 ? -24.87556 -3.31944 2.03852 1.000 81.37104 125 ALA F O 1
ATOM 10056 N N . ASN F 1 134 ? -22.72088 -3.12519 2.65114 1.000 73.65726 126 ASN F N 1
ATOM 10057 C CA . ASN F 1 134 ? -22.70625 -4.34109 3.44816 1.000 72.19177 126 ASN F CA 1
ATOM 10058 C C . ASN F 1 134 ? -21.79188 -4.13276 4.64794 1.000 69.42592 126 ASN F C 1
ATOM 10059 O O . ASN F 1 134 ? -20.65063 -3.69490 4.49134 1.000 69.29144 126 ASN F O 1
ATOM 10064 N N . TYR F 1 135 ? -22.28933 -4.42836 5.84400 1.000 67.96047 127 TYR F N 1
ATOM 10065 C CA . TYR F 1 135 ? -21.51025 -4.21265 7.05647 1.000 67.66999 127 TYR F CA 1
ATOM 10066 C C . TYR F 1 135 ? -20.88819 -5.49235 7.60054 1.000 67.54868 127 TYR F C 1
ATOM 10067 O O . TYR F 1 135 ? -20.16786 -5.44256 8.60315 1.000 65.74347 127 TYR F O 1
ATOM 10076 N N . SER F 1 136 ? -21.13284 -6.63128 6.96413 1.000 67.35030 128 SER F N 1
ATOM 10077 C CA . SER F 1 136 ? -20.43791 -7.84279 7.35816 1.000 63.86074 128 SER F CA 1
ATOM 10078 C C . SER F 1 136 ? -18.94489 -7.67240 7.13987 1.000 65.56058 128 SER F C 1
ATOM 10079 O O . SER F 1 136 ? -18.49789 -7.37339 6.02695 1.000 68.34047 128 SER F O 1
ATOM 10082 N N . VAL F 1 137 ? -18.17400 -7.84344 8.21222 1.000 67.88779 129 VAL F N 1
ATOM 10083 C CA . VAL F 1 137 ? -16.72428 -7.73643 8.09778 1.000 66.26730 129 VAL F CA 1
ATOM 10084 C C . VAL F 1 137 ? -16.19992 -8.77666 7.12002 1.000 64.31103 129 VAL F C 1
ATOM 10085 O O . VAL F 1 137 ? -15.36523 -8.47591 6.26014 1.000 61.28739 129 VAL F O 1
ATOM 10089 N N . GLY F 1 138 ? -16.72299 -10.00166 7.20473 1.000 62.88308 130 GLY F N 1
ATOM 10090 C CA . GLY F 1 138 ? -16.24575 -11.07049 6.34525 1.000 60.14221 130 GLY F CA 1
ATOM 10091 C C . GLY F 1 138 ? -16.49031 -10.81028 4.87155 1.000 64.61245 130 GLY F C 1
ATOM 10092 O O . GLY F 1 138 ? -15.66096 -11.15591 4.02508 1.000 66.20140 130 GLY F O 1
ATOM 10093 N N . VAL F 1 139 ? -17.64390 -10.23421 4.53267 1.000 64.61847 131 VAL F N 1
ATOM 10094 C CA . VAL F 1 139 ? -17.92763 -9.97398 3.12508 1.000 65.32426 131 VAL F CA 1
ATOM 10095 C C . VAL F 1 139 ? -16.96973 -8.92315 2.57171 1.000 67.15183 131 VAL F C 1
ATOM 10096 O O . VAL F 1 139 ? -16.39921 -9.09186 1.48802 1.000 64.87956 131 VAL F O 1
ATOM 10100 N N . ASN F 1 140 ? -16.77503 -7.82610 3.31311 1.000 66.89806 132 ASN F N 1
ATOM 10101 C CA . ASN F 1 140 ? -15.88329 -6.76101 2.86059 1.000 60.50352 132 ASN F CA 1
ATOM 10102 C C . ASN F 1 140 ? -14.44541 -7.24468 2.75170 1.000 61.60458 132 ASN F C 1
ATOM 10103 O O . ASN F 1 140 ? -13.72363 -6.86341 1.82412 1.000 68.84245 132 ASN F O 1
ATOM 10108 N N . VAL F 1 141 ? -13.99880 -8.05566 3.70728 1.000 60.58543 133 VAL F N 1
ATOM 10109 C CA . VAL F 1 141 ? -12.67491 -8.65975 3.60323 1.000 63.71283 133 VAL F CA 1
ATOM 10110 C C . VAL F 1 141 ? -12.59319 -9.54791 2.36814 1.000 63.25957 133 VAL F C 1
ATOM 10111 O O . VAL F 1 141 ? -11.61584 -9.49675 1.61158 1.000 61.58606 133 VAL F O 1
ATOM 10115 N N . SER F 1 142 ? -13.60901 -10.38851 2.15414 1.000 58.11039 134 SER F N 1
ATOM 10116 C CA . SER F 1 142 ? -13.58332 -11.28401 0.99887 1.000 63.79149 134 SER F CA 1
ATOM 10117 C C . SER F 1 142 ? -13.44340 -10.50867 -0.30833 1.000 65.34126 134 SER F C 1
ATOM 10118 O O . SER F 1 142 ? -12.72308 -10.93532 -1.21984 1.000 61.41872 134 SER F O 1
ATOM 10121 N N . ILE F 1 143 ? -14.11157 -9.35873 -0.41181 1.000 66.04303 135 ILE F N 1
ATOM 10122 C CA . ILE F 1 143 ? -14.04183 -8.57311 -1.63870 1.000 66.46075 135 ILE F CA 1
ATOM 10123 C C . ILE F 1 143 ? -12.61882 -8.08996 -1.88428 1.000 64.50315 135 ILE F C 1
ATOM 10124 O O . ILE F 1 143 ? -12.11314 -8.15045 -3.00907 1.000 67.01011 135 ILE F O 1
ATOM 10129 N N . LYS F 1 144 ? -11.94791 -7.61970 -0.83704 1.000 64.08530 136 LYS F N 1
ATOM 10130 C CA . LYS F 1 144 ? -10.56617 -7.17874 -0.98045 1.000 67.75117 136 LYS F CA 1
ATOM 10131 C C . LYS F 1 144 ? -9.67661 -8.32437 -1.43024 1.000 65.29649 136 LYS F C 1
ATOM 10132 O O . LYS F 1 144 ? -8.76693 -8.13500 -2.24564 1.000 64.36147 136 LYS F O 1
ATOM 10138 N N . LEU F 1 145 ? -9.90934 -9.51578 -0.88309 1.000 63.28119 137 LEU F N 1
ATOM 10139 C CA . LEU F 1 145 ? -9.15589 -10.68538 -1.30876 1.000 63.72255 137 LEU F CA 1
ATOM 10140 C C . LEU F 1 145 ? -9.38459 -10.97285 -2.78648 1.000 63.56192 137 LEU F C 1
ATOM 10141 O O . LEU F 1 145 ? -8.44286 -11.30446 -3.51339 1.000 62.63990 137 LEU F O 1
ATOM 10146 N N . LEU F 1 146 ? -10.63002 -10.84651 -3.24901 1.000 63.51121 138 LEU F N 1
ATOM 10147 C CA . LEU F 1 146 ? -10.91886 -11.06899 -4.66032 1.000 63.92126 138 LEU F CA 1
ATOM 10148 C C . LEU F 1 146 ? -10.19174 -10.05509 -5.53392 1.000 67.55356 138 LEU F C 1
ATOM 10149 O O . LEU F 1 146 ? -9.64592 -10.41097 -6.58987 1.000 61.19061 138 LEU F O 1
ATOM 10154 N N . GLU F 1 147 ? -10.20899 -8.77714 -5.12855 1.000 63.05191 139 GLU F N 1
ATOM 10155 C CA . GLU F 1 147 ? -9.53009 -7.74851 -5.91067 1.000 64.72705 139 GLU F CA 1
ATOM 10156 C C . GLU F 1 147 ? -8.03688 -8.02828 -6.00353 1.000 61.59701 139 GLU F C 1
ATOM 10157 O O . GLU F 1 147 ? -7.43397 -7.86465 -7.06682 1.000 67.90385 139 GLU F O 1
ATOM 10163 N N . LEU F 1 148 ? -7.42399 -8.44722 -4.90130 1.000 64.17949 140 LEU F N 1
ATOM 10164 C CA . LEU F 1 148 ? -5.99122 -8.71508 -4.89933 1.000 65.65722 140 LEU F CA 1
ATOM 10165 C C . LEU F 1 148 ? -5.65453 -9.93825 -5.73687 1.000 64.58178 140 LEU F C 1
ATOM 10166 O O . LEU F 1 148 ? -4.77260 -9.88242 -6.60635 1.000 65.36899 140 LEU F O 1
ATOM 10171 N N . ALA F 1 149 ? -6.38056 -11.04060 -5.52222 1.000 62.66768 141 ALA F N 1
ATOM 10172 C CA . ALA F 1 149 ? -6.12198 -12.25352 -6.28778 1.000 63.50626 141 ALA F CA 1
ATOM 10173 C C . ALA F 1 149 ? -6.31108 -12.01068 -7.78251 1.000 67.89707 141 ALA F C 1
ATOM 10174 O O . ALA F 1 149 ? -5.53587 -12.51615 -8.60412 1.000 61.77127 141 ALA F O 1
ATOM 10176 N N . ALA F 1 150 ? -7.32414 -11.22268 -8.15469 1.000 63.70889 142 ALA F N 1
ATOM 10177 C CA . ALA F 1 150 ? -7.55711 -10.96041 -9.57047 1.000 61.18282 142 ALA F CA 1
ATOM 10178 C C . ALA F 1 150 ? -6.40859 -10.17662 -10.18574 1.000 61.41319 142 ALA F C 1
ATOM 10179 O O . ALA F 1 150 ? -5.96016 -10.50129 -11.29107 1.000 61.54905 142 ALA F O 1
ATOM 10181 N N . LYS F 1 151 ? -5.89414 -9.16462 -9.47677 1.000 61.56761 143 LYS F N 1
ATOM 10182 C CA . LYS F 1 151 ? -4.82317 -8.35131 -10.05165 1.000 61.73707 143 LYS F CA 1
ATOM 10183 C C . LYS F 1 151 ? -3.58149 -9.19062 -10.32221 1.000 61.20174 143 LYS F C 1
ATOM 10184 O O . LYS F 1 151 ? -2.88815 -8.97964 -11.32557 1.000 65.23395 143 LYS F O 1
ATOM 10186 N N . VAL F 1 152 ? -3.28653 -10.14712 -9.44105 1.000 60.34044 144 VAL F N 1
ATOM 10187 C CA . VAL F 1 152 ? -2.08822 -10.96107 -9.59657 1.000 60.27018 144 VAL F CA 1
ATOM 10188 C C . VAL F 1 152 ? -2.28709 -12.02045 -10.67273 1.000 63.19421 144 VAL F C 1
ATOM 10189 O O . VAL F 1 152 ? -1.39919 -12.25804 -11.50077 1.000 61.45782 144 VAL F O 1
ATOM 10193 N N . PHE F 1 153 ? -3.43084 -12.70805 -10.64999 1.000 61.96825 145 PHE F N 1
ATOM 10194 C CA . PHE F 1 153 ? -3.67735 -13.74789 -11.64281 1.000 60.24339 145 PHE F CA 1
ATOM 10195 C C . PHE F 1 153 ? -3.86047 -13.16437 -13.03945 1.000 64.85578 145 PHE F C 1
ATOM 10196 O O . PHE F 1 153 ? -3.45782 -13.79069 -14.02923 1.000 61.62439 145 PHE F O 1
ATOM 10204 N N . GLY F 1 154 ? -4.46291 -11.98226 -13.14248 1.000 60.90422 146 GLY F N 1
ATOM 10205 C CA . GLY F 1 154 ? -4.70455 -11.40706 -14.45446 1.000 63.92305 146 GLY F CA 1
ATOM 10206 C C . GLY F 1 154 ? -5.56052 -12.33532 -15.30016 1.000 66.61647 146 GLY F C 1
ATOM 10207 O O . GLY F 1 154 ? -6.56916 -12.87986 -14.84289 1.000 66.05893 146 GLY F O 1
ATOM 10208 N N . ASP F 1 155 ? -5.16108 -12.52555 -16.55610 1.000 63.77924 147 ASP F N 1
ATOM 10209 C CA . ASP F 1 155 ? -5.90949 -13.35396 -17.49036 1.000 63.97102 147 ASP F CA 1
ATOM 10210 C C . ASP F 1 155 ? -5.42810 -14.80311 -17.50786 1.000 62.17835 147 ASP F C 1
ATOM 10211 O O . ASP F 1 155 ? -5.65527 -15.50888 -18.49840 1.000 61.39773 147 ASP F O 1
ATOM 10216 N N . THR F 1 156 ? -4.77984 -15.26338 -16.43915 1.000 64.07798 148 THR F N 1
ATOM 10217 C CA . THR F 1 156 ? -4.27614 -16.62926 -16.37844 1.000 63.91952 148 THR F CA 1
ATOM 10218 C C . THR F 1 156 ? -5.24182 -17.59709 -15.71257 1.000 62.73609 148 THR F C 1
ATOM 10219 O O . THR F 1 156 ? -4.90763 -18.78025 -15.60032 1.000 64.29864 148 THR F O 1
ATOM 10223 N N . VAL F 1 157 ? -6.40143 -17.13583 -15.23587 1.000 60.75770 149 VAL F N 1
ATOM 10224 C CA . VAL F 1 157 ? -7.32958 -18.00666 -14.52190 1.000 64.09323 149 VAL F CA 1
ATOM 10225 C C . VAL F 1 157 ? -8.75576 -17.78257 -15.01085 1.000 63.16888 149 VAL F C 1
ATOM 10226 O O . VAL F 1 157 ? -9.16119 -16.66026 -15.33006 1.000 62.39015 149 VAL F O 1
ATOM 10230 N N . ASP F 1 158 ? -9.53105 -18.86216 -15.02732 1.000 61.49417 150 ASP F N 1
ATOM 10231 C CA . ASP F 1 158 ? -10.96007 -18.78546 -15.28888 1.000 64.81485 150 ASP F CA 1
ATOM 10232 C C . ASP F 1 158 ? -11.69395 -18.52901 -13.97800 1.000 67.35743 150 ASP F C 1
ATOM 10233 O O . ASP F 1 158 ? -11.49650 -19.25305 -12.99591 1.000 66.24560 150 ASP F O 1
ATOM 10238 N N . ILE F 1 159 ? -12.54370 -17.50567 -13.97274 1.000 65.40825 151 ILE F N 1
ATOM 10239 C CA . ILE F 1 159 ? -13.17231 -16.99755 -12.76448 1.000 66.19589 151 ILE F CA 1
ATOM 10240 C C . ILE F 1 159 ? -14.63406 -17.42434 -12.74583 1.000 69.26133 151 ILE F C 1
ATOM 10241 O O . ILE F 1 159 ? -15.37331 -17.18962 -13.71220 1.000 73.12819 151 ILE F O 1
ATOM 10246 N N . GLU F 1 160 ? -15.03843 -18.07758 -11.65780 1.000 66.12119 152 GLU F N 1
ATOM 10247 C CA . GLU F 1 160 ? -16.38900 -18.59687 -11.49478 1.000 71.31724 152 GLU F CA 1
ATOM 10248 C C . GLU F 1 160 ? -16.92825 -18.17845 -10.13562 1.000 74.65301 152 GLU F C 1
ATOM 10249 O O . GLU F 1 160 ? -16.23107 -18.30148 -9.12256 1.000 70.86995 152 GLU F O 1
ATOM 10255 N N . VAL F 1 161 ? -18.16210 -17.68320 -10.11196 1.000 71.91094 153 VAL F N 1
ATOM 10256 C CA . VAL F 1 161 ? -18.80710 -17.24596 -8.87987 1.000 69.96893 153 VAL F CA 1
ATOM 10257 C C . VAL F 1 161 ? -19.91652 -18.23320 -8.55300 1.000 73.32288 153 VAL F C 1
ATOM 10258 O O . VAL F 1 161 ? -20.86356 -18.39747 -9.33148 1.000 77.93786 153 VAL F O 1
ATOM 10262 N N . ILE F 1 162 ? -19.80917 -18.88430 -7.40195 1.000 70.75669 154 ILE F N 1
ATOM 10263 C CA . ILE F 1 162 ? -20.80044 -19.85045 -6.95183 1.000 75.37907 154 ILE F CA 1
ATOM 10264 C C . ILE F 1 162 ? -21.40919 -19.32643 -5.66216 1.000 76.91697 154 ILE F C 1
ATOM 10265 O O . ILE F 1 162 ? -20.68440 -18.99434 -4.71523 1.000 73.29534 154 ILE F O 1
ATOM 10270 N N . GLU F 1 163 ? -22.73591 -19.25711 -5.62549 1.000 77.91471 155 GLU F N 1
ATOM 10271 C CA . GLU F 1 163 ? -23.43769 -18.83718 -4.42906 1.000 75.17728 155 GLU F CA 1
ATOM 10272 C C . GLU F 1 163 ? -24.61789 -19.76406 -4.19831 1.000 81.10842 155 GLU F C 1
ATOM 10273 O O . GLU F 1 163 ? -25.14404 -20.36629 -5.13803 1.000 82.00836 155 GLU F O 1
ATOM 10279 N N . ALA F 1 164 ? -25.01698 -19.88013 -2.93160 1.000 79.80534 156 ALA F N 1
ATOM 10280 C CA . ALA F 1 164 ? -26.14906 -20.69702 -2.52080 1.000 81.38584 156 ALA F CA 1
ATOM 10281 C C . ALA F 1 164 ? -27.01078 -19.90792 -1.54395 1.000 84.94860 156 ALA F C 1
ATOM 10282 O O . ALA F 1 164 ? -26.49281 -19.24178 -0.64223 1.000 81.18485 156 ALA F O 1
ATOM 10284 N N . HIS F 1 165 ? -28.32769 -19.99466 -1.71748 1.000 83.11184 157 HIS F N 1
ATOM 10285 C CA . HIS F 1 165 ? -29.26153 -19.30960 -0.83504 1.000 81.94880 157 HIS F CA 1
ATOM 10286 C C . HIS F 1 165 ? -30.52025 -20.15469 -0.68701 1.000 86.86342 157 HIS F C 1
ATOM 10287 O O . HIS F 1 165 ? -30.75018 -21.10445 -1.44388 1.000 87.37407 157 HIS F O 1
ATOM 10294 N N . HIS F 1 166 ? -31.33538 -19.78496 0.30473 1.000 87.21298 158 HIS F N 1
ATOM 10295 C CA . HIS F 1 166 ? -32.56424 -20.49289 0.64138 1.000 89.15618 158 HIS F CA 1
ATOM 10296 C C . HIS F 1 166 ? -33.53247 -20.52825 -0.54297 1.000 91.15353 158 HIS F C 1
ATOM 10297 O O . HIS F 1 166 ? -33.46641 -19.71176 -1.46614 1.000 91.26366 158 HIS F O 1
ATOM 10304 N N . ARG F 1 167 ? -34.49760 -21.44795 -0.46125 1.000 91.92338 159 ARG F N 1
ATOM 10305 C CA . ARG F 1 167 ? -35.41662 -21.71535 -1.56274 1.000 94.62439 159 ARG F CA 1
ATOM 10306 C C . ARG F 1 167 ? -36.39212 -20.57628 -1.82395 1.000 98.22815 159 ARG F C 1
ATOM 10307 O O . ARG F 1 167 ? -37.11758 -20.62364 -2.82306 1.000 100.78993 159 ARG F O 1
ATOM 10309 N N . HIS F 1 168 ? -36.43653 -19.56811 -0.95763 1.000 97.45611 160 HIS F N 1
ATOM 10310 C CA . HIS F 1 168 ? -37.35920 -18.45201 -1.10990 1.000 98.17655 160 HIS F CA 1
ATOM 10311 C C . HIS F 1 168 ? -36.76457 -17.25873 -1.84742 1.000 98.45265 160 HIS F C 1
ATOM 10312 O O . HIS F 1 168 ? -37.51947 -16.35809 -2.22790 1.000 103.56599 160 HIS F O 1
ATOM 10319 N N . LYS F 1 169 ? -35.44840 -17.21195 -2.04646 1.000 95.37273 161 LYS F N 1
ATOM 10320 C CA . LYS F 1 169 ? -34.84518 -16.04383 -2.67420 1.000 97.84559 161 LYS F CA 1
ATOM 10321 C C . LYS F 1 169 ? -35.30389 -15.91995 -4.12224 1.000 103.95492 161 LYS F C 1
ATOM 10322 O O . LYS F 1 169 ? -35.24302 -16.88413 -4.89149 1.000 105.26489 161 LYS F O 1
ATOM 10328 N N . VAL F 1 170 ? -35.79484 -14.73234 -4.48217 1.000 105.75352 162 VAL F N 1
ATOM 10329 C CA . VAL F 1 170 ? -36.36111 -14.51869 -5.80959 1.000 109.08629 162 VAL F CA 1
ATOM 10330 C C . VAL F 1 170 ? -35.34436 -13.98874 -6.81339 1.000 111.96801 162 VAL F C 1
ATOM 10331 O O . VAL F 1 170 ? -35.56893 -14.10446 -8.02637 1.000 114.65599 162 VAL F O 1
ATOM 10335 N N . ASP F 1 171 ? -34.24007 -13.41749 -6.35031 1.000 106.75925 163 ASP F N 1
ATOM 10336 C CA . ASP F 1 171 ? -33.23149 -12.83459 -7.21905 1.000 106.03838 163 ASP F CA 1
ATOM 10337 C C . ASP F 1 171 ? -32.09319 -13.81835 -7.45368 1.000 103.22313 163 ASP F C 1
ATOM 10338 O O . ASP F 1 171 ? -31.78267 -14.64938 -6.59642 1.000 101.05867 163 ASP F O 1
ATOM 10343 N N . ALA F 1 172 ? -31.46340 -13.70908 -8.63007 1.000 99.44350 164 ALA F N 1
ATOM 10344 C CA . ALA F 1 172 ? -30.28241 -14.49537 -8.93319 1.000 92.77796 164 ALA F CA 1
ATOM 10345 C C . ALA F 1 172 ? -29.39392 -13.74900 -9.92092 1.000 90.85795 164 ALA F C 1
ATOM 10346 O O . ALA F 1 172 ? -29.90714 -13.18740 -10.90209 1.000 93.38160 164 ALA F O 1
ATOM 10348 N N . PRO F 1 173 ? -28.08604 -13.69770 -9.68229 1.000 87.15057 165 PRO F N 1
ATOM 10349 C CA . PRO F 1 173 ? -27.38921 -14.12362 -8.46034 1.000 87.75136 165 PRO F CA 1
ATOM 10350 C C . PRO F 1 173 ? -27.68986 -13.15653 -7.31632 1.000 83.03386 165 PRO F C 1
ATOM 10351 O O . PRO F 1 173 ? -28.40044 -12.16756 -7.51038 1.000 80.91380 165 PRO F O 1
ATOM 10355 N N . SER F 1 174 ? -27.20282 -13.43259 -6.10794 1.000 83.80006 166 SER F N 1
ATOM 10356 C CA . SER F 1 174 ? -27.40974 -12.51053 -5.00156 1.000 80.41834 166 SER F CA 1
ATOM 10357 C C . SER F 1 174 ? -26.69127 -11.19405 -5.27903 1.000 78.08647 166 SER F C 1
ATOM 10358 O O . SER F 1 174 ? -25.71612 -11.13501 -6.03382 1.000 80.22794 166 SER F O 1
ATOM 10361 N N . GLY F 1 175 ? -27.16090 -10.13320 -4.62001 1.000 77.03648 167 GLY F N 1
ATOM 10362 C CA . GLY F 1 175 ? -26.48244 -8.85481 -4.72377 1.000 74.70360 167 GLY F CA 1
ATOM 10363 C C . GLY F 1 175 ? -25.02850 -8.94856 -4.32073 1.000 77.81029 167 GLY F C 1
ATOM 10364 O O . GLY F 1 175 ? -24.17418 -8.25197 -4.87913 1.000 78.27781 167 GLY F O 1
ATOM 10365 N N . THR F 1 176 ? -24.73081 -9.80723 -3.34500 1.000 76.97155 168 THR F N 1
ATOM 10366 C CA . THR F 1 176 ? -23.35660 -10.01320 -2.90917 1.000 76.49304 168 THR F CA 1
ATOM 10367 C C . THR F 1 176 ? -22.53053 -10.68403 -4.00127 1.000 77.43124 168 THR F C 1
ATOM 10368 O O . THR F 1 176 ? -21.37502 -10.30572 -4.23597 1.000 73.79720 168 THR F O 1
ATOM 10372 N N . ALA F 1 177 ? -23.11331 -11.66919 -4.69236 1.000 76.09252 169 ALA F N 1
ATOM 10373 C CA . ALA F 1 177 ? -22.39856 -12.33437 -5.77774 1.000 74.09193 169 ALA F CA 1
ATOM 10374 C C . ALA F 1 177 ? -22.06756 -11.35503 -6.89076 1.000 73.27104 169 ALA F C 1
ATOM 10375 O O . ALA F 1 177 ? -20.93755 -11.32115 -7.38758 1.000 73.00378 169 ALA F O 1
ATOM 10377 N N . LEU F 1 178 ? -23.04247 -10.53472 -7.28409 1.000 75.48798 170 LEU F N 1
ATOM 10378 C CA . LEU F 1 178 ? -22.80216 -9.55063 -8.33467 1.000 76.00413 170 LEU F CA 1
ATOM 10379 C C . LEU F 1 178 ? -21.80561 -8.49698 -7.87517 1.000 74.22999 170 LEU F C 1
ATOM 10380 O O . LEU F 1 178 ? -20.96591 -8.04287 -8.65854 1.000 75.18748 170 LEU F O 1
ATOM 10385 N N . MET F 1 179 ? -21.88855 -8.10097 -6.60523 1.000 73.42487 171 MET F N 1
ATOM 10386 C CA . MET F 1 179 ? -20.91092 -7.17926 -6.04589 1.000 73.99852 171 MET F CA 1
ATOM 10387 C C . MET F 1 179 ? -19.51196 -7.75306 -6.17495 1.000 72.21016 171 MET F C 1
ATOM 10388 O O . MET F 1 179 ? -18.56175 -7.03509 -6.50334 1.000 74.22920 171 MET F O 1
ATOM 10393 N N . MET F 1 180 ? -19.37287 -9.05436 -5.92602 1.000 71.66832 172 MET F N 1
ATOM 10394 C CA . MET F 1 180 ? -18.08103 -9.71031 -6.06859 1.000 70.40824 172 MET F CA 1
ATOM 10395 C C . MET F 1 180 ? -17.65620 -9.75982 -7.52536 1.000 70.92020 172 MET F C 1
ATOM 10396 O O . MET F 1 180 ? -16.50371 -9.45935 -7.85441 1.000 70.41793 172 MET F O 1
ATOM 10401 N N . GLY F 1 181 ? -18.57248 -10.15663 -8.41055 1.000 71.54763 173 GLY F N 1
ATOM 10402 C CA . GLY F 1 181 ? -18.24951 -10.18078 -9.82492 1.000 73.20397 173 GLY F CA 1
ATOM 10403 C C . GLY F 1 181 ? -17.91169 -8.80639 -10.36356 1.000 74.14674 173 GLY F C 1
ATOM 10404 O O . GLY F 1 181 ? -16.98188 -8.65333 -11.15914 1.000 71.77083 173 GLY F O 1
ATOM 10405 N N . GLU F 1 182 ? -18.64021 -7.78254 -9.90928 1.000 74.93160 174 GLU F N 1
ATOM 10406 C CA . GLU F 1 182 ? -18.36142 -6.42456 -10.35886 1.000 76.91190 174 GLU F CA 1
ATOM 10407 C C . GLU F 1 182 ? -16.96989 -5.98106 -9.92196 1.000 76.40732 174 GLU F C 1
ATOM 10408 O O . GLU F 1 182 ? -16.22544 -5.38499 -10.70886 1.000 77.75634 174 GLU F O 1
ATOM 10414 N N . ALA F 1 183 ? -16.59456 -6.28265 -8.67712 1.000 76.73963 175 ALA F N 1
ATOM 10415 C CA . ALA F 1 183 ? -15.26413 -5.93140 -8.19170 1.000 76.06792 175 ALA F CA 1
ATOM 10416 C C . ALA F 1 183 ? -14.17737 -6.62060 -9.00903 1.000 72.36400 175 ALA F C 1
ATOM 10417 O O . ALA F 1 183 ? -13.10161 -6.05537 -9.23530 1.000 71.67085 175 ALA F O 1
ATOM 10419 N N . ILE F 1 184 ? -14.41834 -7.86815 -9.40429 1.000 70.68186 176 ILE F N 1
ATOM 10420 C CA . ILE F 1 184 ? -13.44642 -8.60619 -10.20136 1.000 70.73705 176 ILE F CA 1
ATOM 10421 C C . ILE F 1 184 ? -13.36038 -8.03293 -11.61529 1.000 72.96316 176 ILE F C 1
ATOM 10422 O O . ILE F 1 184 ? -12.26526 -7.84915 -12.16318 1.000 67.97312 176 ILE F O 1
ATOM 10427 N N . ALA F 1 185 ? -14.51002 -7.73651 -12.22641 1.000 73.81492 177 ALA F N 1
ATOM 10428 C CA . ALA F 1 185 ? -14.50677 -7.16872 -13.57065 1.000 72.77902 177 ALA F CA 1
ATOM 10429 C C . ALA F 1 185 ? -13.80112 -5.81761 -13.59731 1.000 75.24969 177 ALA F C 1
ATOM 10430 O O . ALA F 1 185 ? -13.07569 -5.50748 -14.55070 1.000 72.33480 177 ALA F O 1
ATOM 10432 N N . ASP F 1 186 ? -13.99817 -5.00024 -12.55709 1.000 77.22898 178 ASP F N 1
ATOM 10433 C CA . ASP F 1 186 ? -13.29879 -3.71996 -12.48163 1.000 77.48245 178 ASP F CA 1
ATOM 10434 C C . ASP F 1 186 ? -11.79310 -3.91508 -12.36903 1.000 74.55675 178 ASP F C 1
ATOM 10435 O O . ASP F 1 186 ? -11.02091 -3.20534 -13.02331 1.000 74.39735 178 ASP F O 1
ATOM 10440 N N . THR F 1 187 ? -11.35388 -4.86044 -11.53403 1.000 70.42770 179 THR F N 1
ATOM 10441 C CA . THR F 1 187 ? -9.92299 -5.10251 -11.40139 1.000 67.50951 179 THR F CA 1
ATOM 10442 C C . THR F 1 187 ? -9.31923 -5.52690 -12.73446 1.000 70.55627 179 THR F C 1
ATOM 10443 O O . THR F 1 187 ? -8.23426 -5.07019 -13.10849 1.000 71.37808 179 THR F O 1
ATOM 10447 N N . LEU F 1 188 ? -10.01043 -6.38697 -13.47128 1.000 68.88697 180 LEU F N 1
ATOM 10448 C CA . LEU F 1 188 ? -9.50051 -6.90292 -14.73346 1.000 68.18428 180 LEU F CA 1
ATOM 10449 C C . LEU F 1 188 ? -9.86817 -6.03834 -15.93370 1.000 72.80163 180 LEU F C 1
ATOM 10450 O O . LEU F 1 188 ? -9.46823 -6.36449 -17.05383 1.000 74.15928 180 LEU F O 1
ATOM 10455 N N . GLY F 1 189 ? -10.60119 -4.94639 -15.73483 1.000 75.40557 181 GLY F N 1
ATOM 10456 C CA . GLY F 1 189 ? -10.96631 -4.09013 -16.84696 1.000 68.44205 181 GLY F CA 1
ATOM 10457 C C . GLY F 1 189 ? -12.01771 -4.67069 -17.76243 1.000 72.74815 181 GLY F C 1
ATOM 10458 O O . GLY F 1 189 ? -12.06211 -4.32194 -18.94785 1.000 75.17994 181 GLY F O 1
ATOM 10459 N N . ARG F 1 190 ? -12.86358 -5.55503 -17.25090 1.000 73.33242 182 ARG F N 1
ATOM 10460 C CA . ARG F 1 190 ? -13.91794 -6.16389 -18.04612 1.000 75.22718 182 ARG F CA 1
ATOM 10461 C C . ARG F 1 190 ? -15.26285 -5.51227 -17.74212 1.000 76.94613 182 ARG F C 1
ATOM 10462 O O . ARG F 1 190 ? -15.48586 -4.94681 -16.66715 1.000 76.29531 182 ARG F O 1
ATOM 10470 N N . ASN F 1 191 ? -16.16706 -5.61694 -18.70771 1.000 81.06108 183 ASN F N 1
ATOM 10471 C CA . ASN F 1 191 ? -17.54118 -5.16469 -18.55539 1.000 82.48884 183 ASN F CA 1
ATOM 10472 C C . ASN F 1 191 ? -18.36047 -6.38036 -18.15057 1.000 82.79722 183 ASN F C 1
ATOM 10473 O O . ASN F 1 191 ? -18.51705 -7.32182 -18.93603 1.000 83.86336 183 ASN F O 1
ATOM 10478 N N . LEU F 1 192 ? -18.86281 -6.36134 -16.91598 1.000 82.03752 184 LEU F N 1
ATOM 10479 C CA . LEU F 1 192 ? -19.55622 -7.52246 -16.38027 1.000 79.49358 184 LEU F CA 1
ATOM 10480 C C . LEU F 1 192 ? -20.73579 -7.91094 -17.25813 1.000 83.17126 184 LEU F C 1
ATOM 10481 O O . LEU F 1 192 ? -20.95713 -9.09895 -17.51579 1.000 82.63400 184 LEU F O 1
ATOM 10486 N N . LYS F 1 193 ? -21.51055 -6.92251 -17.72214 1.000 85.81251 185 LYS F N 1
ATOM 10487 C CA . LYS F 1 193 ? -22.65503 -7.22501 -18.57372 1.000 82.81280 185 LYS F CA 1
ATOM 10488 C C . LYS F 1 193 ? -22.22983 -7.95882 -19.83627 1.000 84.12074 185 LYS F C 1
ATOM 10489 O O . LYS F 1 193 ? -22.98336 -8.79178 -20.34729 1.000 86.82800 185 LYS F O 1
ATOM 10491 N N . GLU F 1 194 ? -21.01913 -7.69613 -20.33375 1.000 81.77044 186 GLU F N 1
ATOM 10492 C CA . GLU F 1 194 ? -20.57226 -8.36903 -21.54664 1.000 84.36107 186 GLU F CA 1
ATOM 10493 C C . GLU F 1 194 ? -20.11426 -9.79371 -21.27145 1.000 81.55001 186 GLU F C 1
ATOM 10494 O O . GLU F 1 194 ? -20.45880 -10.71547 -22.01746 1.000 81.29621 186 GLU F O 1
ATOM 10500 N N . VAL F 1 195 ? -19.37877 -10.00216 -20.17994 1.000 82.06772 187 VAL F N 1
ATOM 10501 C CA . VAL F 1 195 ? -18.67029 -11.25578 -19.96988 1.000 80.19563 187 VAL F CA 1
ATOM 10502 C C . VAL F 1 195 ? -19.38736 -12.18912 -19.01228 1.000 81.52706 187 VAL F C 1
ATOM 10503 O O . VAL F 1 195 ? -18.90970 -13.30989 -18.79095 1.000 79.21309 187 VAL F O 1
ATOM 10507 N N . ALA F 1 196 ? -20.53910 -11.79066 -18.47480 1.000 81.03450 188 ALA F N 1
ATOM 10508 C CA . ALA F 1 196 ? -21.20362 -12.59209 -17.45895 1.000 77.26862 188 ALA F CA 1
ATOM 10509 C C . ALA F 1 196 ? -21.98236 -13.73504 -18.08963 1.000 79.13397 188 ALA F C 1
ATOM 10510 O O . ALA F 1 196 ? -22.61727 -13.58046 -19.13924 1.000 77.73793 188 ALA F O 1
ATOM 10512 N N . VAL F 1 197 ? -21.94345 -14.88369 -17.42140 1.000 79.68421 189 VAL F N 1
ATOM 10513 C CA . VAL F 1 197 ? -22.65842 -16.07979 -17.84748 1.000 83.43111 189 VAL F CA 1
ATOM 10514 C C . VAL F 1 197 ? -23.33098 -16.68428 -16.62445 1.000 81.72159 189 VAL F C 1
ATOM 10515 O O . VAL F 1 197 ? -22.69653 -16.85011 -15.57969 1.000 80.81880 189 VAL F O 1
ATOM 10519 N N . TYR F 1 198 ? -24.61927 -16.98919 -16.74725 1.000 85.79040 190 TYR F N 1
ATOM 10520 C CA . TYR F 1 198 ? -25.43323 -17.43156 -15.62557 1.000 87.92140 190 TYR F CA 1
ATOM 10521 C C . TYR F 1 198 ? -25.93727 -18.85654 -15.78254 1.000 91.22488 190 TYR F C 1
ATOM 10522 O O . TYR F 1 198 ? -26.67462 -19.33664 -14.91409 1.000 91.75259 190 TYR F O 1
ATOM 10531 N N . GLY F 1 199 ? -25.57742 -19.53391 -16.86613 1.000 92.69759 191 GLY F N 1
ATOM 10532 C CA . GLY F 1 199 ? -26.00620 -20.90013 -17.08466 1.000 95.34990 191 GLY F CA 1
ATOM 10533 C C . GLY F 1 199 ? -25.20155 -21.53618 -18.19387 1.000 93.42336 191 GLY F C 1
ATOM 10534 O O . GLY F 1 199 ? -24.50304 -20.85512 -18.95233 1.000 94.77527 191 GLY F O 1
ATOM 10535 N N . ARG F 1 200 ? -25.28442 -22.86232 -18.25628 1.000 93.71324 192 ARG F N 1
ATOM 10536 C CA . ARG F 1 200 ? -24.60049 -23.64562 -19.27625 1.000 92.77557 192 ARG F CA 1
ATOM 10537 C C . ARG F 1 200 ? -25.49686 -24.81123 -19.64917 1.000 98.49372 192 ARG F C 1
ATOM 10538 O O . ARG F 1 200 ? -25.85597 -25.61775 -18.78774 1.000 101.40245 192 ARG F O 1
ATOM 10546 N N . GLU F 1 201 ? -25.84775 -24.91154 -20.92726 1.000 98.73843 193 GLU F N 1
ATOM 10547 C CA . GLU F 1 201 ? -26.74654 -25.96796 -21.36744 1.000 100.62173 193 GLU F CA 1
ATOM 10548 C C . GLU F 1 201 ? -26.44744 -26.30147 -22.81764 1.000 104.20170 193 GLU F C 1
ATOM 10549 O O . GLU F 1 201 ? -26.35607 -25.39979 -23.65539 1.000 107.01027 193 GLU F O 1
ATOM 10555 N N . GLY F 1 202 ? -26.29100 -27.58808 -23.11273 1.000 104.49334 194 GLY F N 1
ATOM 10556 C CA . GLY F 1 202 ? -26.04955 -27.96995 -24.48610 1.000 101.90598 194 GLY F CA 1
ATOM 10557 C C . GLY F 1 202 ? -24.60133 -27.74390 -24.88405 1.000 104.83229 194 GLY F C 1
ATOM 10558 O O . GLY F 1 202 ? -23.68710 -27.75688 -24.05878 1.000 105.48601 194 GLY F O 1
ATOM 10559 N N . HIS F 1 203 ? -24.40190 -27.53284 -26.18397 1.000 109.38648 195 HIS F N 1
ATOM 10560 C CA . HIS F 1 203 ? -23.07561 -27.29700 -26.74969 1.000 104.24155 195 HIS F CA 1
ATOM 10561 C C . HIS F 1 203 ? -22.65886 -25.85699 -26.46826 1.000 103.09335 195 HIS F C 1
ATOM 10562 O O . HIS F 1 203 ? -22.83955 -24.94378 -27.27826 1.000 105.27487 195 HIS F O 1
ATOM 10569 N N . THR F 1 204 ? -22.10157 -25.65383 -25.27682 1.000 97.64134 196 THR F N 1
ATOM 10570 C CA . THR F 1 204 ? -21.60252 -24.33575 -24.91833 1.000 96.59386 196 THR F CA 1
ATOM 10571 C C . THR F 1 204 ? -20.30205 -23.99742 -25.63518 1.000 96.86421 196 THR F C 1
ATOM 10572 O O . THR F 1 204 ? -19.96112 -22.81653 -25.74145 1.000 99.93245 196 THR F O 1
ATOM 10576 N N . GLY F 1 205 ? -19.58559 -24.99148 -26.15434 1.000 97.72387 197 GLY F N 1
ATOM 10577 C CA . GLY F 1 205 ? -18.27409 -24.75904 -26.70762 1.000 88.28226 197 GLY F CA 1
ATOM 10578 C C . GLY F 1 205 ? -17.23461 -24.61765 -25.61097 1.000 89.48872 197 GLY F C 1
ATOM 10579 O O . GLY F 1 205 ? -17.53410 -24.75885 -24.42273 1.000 88.32676 197 GLY F O 1
ATOM 10580 N N . PRO F 1 206 ? -15.98426 -24.36565 -25.98885 1.000 84.46261 198 PRO F N 1
ATOM 10581 C CA . PRO F 1 206 ? -14.93449 -24.18873 -24.98427 1.000 75.32703 198 PRO F CA 1
ATOM 10582 C C . PRO F 1 206 ? -15.11599 -22.85928 -24.27306 1.000 77.82697 198 PRO F C 1
ATOM 10583 O O . PRO F 1 206 ? -15.77151 -21.94644 -24.77629 1.000 79.67318 198 PRO F O 1
ATOM 10587 N N . ARG F 1 207 ? -14.51937 -22.75474 -23.08587 1.000 79.34379 199 ARG F N 1
ATOM 10588 C CA . ARG F 1 207 ? -14.74107 -21.59632 -22.23058 1.000 77.40117 199 ARG F CA 1
ATOM 10589 C C . ARG F 1 207 ? -13.89173 -20.42177 -22.69018 1.000 75.85109 199 ARG F C 1
ATOM 10590 O O . ARG F 1 207 ? -12.69726 -20.57165 -22.95705 1.000 75.83085 199 ARG F O 1
ATOM 10598 N N . ASP F 1 208 ? -14.52788 -19.26541 -22.82630 1.000 74.56223 200 ASP F N 1
ATOM 10599 C CA . ASP F 1 208 ? -13.80372 -18.02269 -23.04082 1.000 74.43754 200 ASP F CA 1
ATOM 10600 C C . ASP F 1 208 ? -13.10107 -17.58835 -21.76224 1.000 74.21580 200 ASP F C 1
ATOM 10601 O O . ASP F 1 208 ? -13.69455 -17.60459 -20.67754 1.000 76.13111 200 ASP F O 1
ATOM 10606 N N . ARG F 1 209 ? -11.83473 -17.18647 -21.88977 1.000 73.15883 201 ARG F N 1
ATOM 10607 C CA . ARG F 1 209 ? -11.09207 -16.72785 -20.71959 1.000 72.26842 201 ARG F CA 1
ATOM 10608 C C . ARG F 1 209 ? -11.71228 -15.46769 -20.12827 1.000 73.08677 201 ARG F C 1
ATOM 10609 O O . ARG F 1 209 ? -11.68147 -15.27691 -18.91134 1.000 71.94913 201 ARG F O 1
ATOM 10617 N N . GLN F 1 210 ? -12.31043 -14.61612 -20.96473 1.000 74.20154 202 GLN F N 1
ATOM 10618 C CA . GLN F 1 210 ? -12.95698 -13.40023 -20.47803 1.000 73.10721 202 GLN F CA 1
ATOM 10619 C C . GLN F 1 210 ? -14.21323 -13.68599 -19.66893 1.000 72.92927 202 GLN F C 1
ATOM 10620 O O . GLN F 1 210 ? -14.63796 -12.82698 -18.89160 1.000 73.60486 202 GLN F O 1
ATOM 10626 N N . THR F 1 211 ? -14.82932 -14.84955 -19.85699 1.000 74.40008 203 THR F N 1
ATOM 10627 C CA . THR F 1 211 ? -16.09267 -15.14466 -19.19981 1.000 75.46173 203 THR F CA 1
ATOM 10628 C C . THR F 1 211 ? -15.94869 -15.15616 -17.68129 1.000 76.19297 203 THR F C 1
ATOM 10629 O O . THR F 1 211 ? -15.00704 -15.72998 -17.12540 1.000 76.81752 203 THR F O 1
ATOM 10633 N N . ILE F 1 212 ? -16.90338 -14.52817 -17.00760 1.000 77.41664 204 ILE F N 1
ATOM 10634 C CA . ILE F 1 212 ? -17.10160 -14.70477 -15.58007 1.000 74.16856 204 ILE F CA 1
ATOM 10635 C C . ILE F 1 212 ? -18.38480 -15.49764 -15.40964 1.000 77.50315 204 ILE F C 1
ATOM 10636 O O . ILE F 1 212 ? -19.46998 -15.02540 -15.77230 1.000 78.65032 204 ILE F O 1
ATOM 10641 N N . GLY F 1 213 ? -18.25978 -16.71314 -14.88720 1.000 74.08956 205 GLY F N 1
ATOM 10642 C CA . GLY F 1 213 ? -19.39674 -17.60488 -14.76751 1.000 74.85540 205 GLY F CA 1
ATOM 10643 C C . GLY F 1 213 ? -20.05152 -17.48953 -13.39900 1.000 76.21618 205 GLY F C 1
ATOM 10644 O O . GLY F 1 213 ? -19.37677 -17.37094 -12.37763 1.000 75.59361 205 GLY F O 1
ATOM 10645 N N . PHE F 1 214 ? -21.38011 -17.49468 -13.40314 1.000 80.37136 206 PHE F N 1
ATOM 10646 C CA . PHE F 1 214 ? -22.18086 -17.43611 -12.18892 1.000 75.71454 206 PHE F CA 1
ATOM 10647 C C . PHE F 1 214 ? -22.98297 -18.71780 -12.08524 1.000 79.19422 206 PHE F C 1
ATOM 10648 O O . PHE F 1 214 ? -23.89203 -18.95061 -12.88744 1.000 84.08605 206 PHE F O 1
ATOM 10656 N N . GLU F 1 215 ? -22.65987 -19.53352 -11.09120 1.000 77.25574 207 GLU F N 1
ATOM 10657 C CA . GLU F 1 215 ? -23.45582 -20.70073 -10.74966 1.000 77.24339 207 GLU F CA 1
ATOM 10658 C C . GLU F 1 215 ? -24.23391 -20.36542 -9.48618 1.000 81.71596 207 GLU F C 1
ATOM 10659 O O . GLU F 1 215 ? -23.63873 -20.04678 -8.45155 1.000 82.23071 207 GLU F O 1
ATOM 10665 N N . THR F 1 216 ? -25.55650 -20.39969 -9.58467 1.000 82.26380 208 THR F N 1
ATOM 10666 C CA . THR F 1 216 ? -26.44422 -19.99393 -8.50575 1.000 81.05699 208 THR F CA 1
ATOM 10667 C C . THR F 1 216 ? -27.24079 -21.19521 -8.01215 1.000 83.16847 208 THR F C 1
ATOM 10668 O O . THR F 1 216 ? -28.01837 -21.78668 -8.76905 1.000 83.53472 208 THR F O 1
ATOM 10672 N N . ILE F 1 217 ? -27.06324 -21.52633 -6.73457 1.000 84.12997 209 ILE F N 1
ATOM 10673 C CA . ILE F 1 217 ? -27.72273 -22.65427 -6.08510 1.000 85.61572 209 ILE F CA 1
ATOM 10674 C C . ILE F 1 217 ? -28.88316 -22.13629 -5.24808 1.000 85.78306 209 ILE F C 1
ATOM 10675 O O . ILE F 1 217 ? -28.72856 -21.16750 -4.49370 1.000 87.82167 209 ILE F O 1
ATOM 10680 N N . ARG F 1 218 ? -30.03844 -22.79133 -5.35878 1.000 82.69435 210 ARG F N 1
ATOM 10681 C CA . ARG F 1 218 ? -31.21997 -22.42416 -4.59080 1.000 88.11624 210 ARG F CA 1
ATOM 10682 C C . ARG F 1 218 ? -31.76248 -23.67984 -3.92850 1.000 94.39300 210 ARG F C 1
ATOM 10683 O O . ARG F 1 218 ? -31.96464 -24.69515 -4.60038 1.000 98.15506 210 ARG F O 1
ATOM 10691 N N . GLY F 1 219 ? -31.99620 -23.61713 -2.61893 1.000 91.72215 211 GLY F N 1
ATOM 10692 C CA . GLY F 1 219 ? -32.57000 -24.75711 -1.93155 1.000 91.93904 211 GLY F CA 1
ATOM 10693 C C . GLY F 1 219 ? -32.63736 -24.63091 -0.42306 1.000 92.09815 211 GLY F C 1
ATOM 10694 O O . GLY F 1 219 ? -31.83670 -23.91824 0.19311 1.000 90.11656 211 GLY F O 1
ATOM 10695 N N . GLY F 1 220 ? -33.60137 -25.32465 0.17585 1.000 93.60653 212 GLY F N 1
ATOM 10696 C CA . GLY F 1 220 ? -33.66744 -25.45119 1.62045 1.000 94.92560 212 GLY F CA 1
ATOM 10697 C C . GLY F 1 220 ? -33.72560 -24.10721 2.30984 1.000 91.79516 212 GLY F C 1
ATOM 10698 O O . GLY F 1 220 ? -34.42311 -23.18664 1.87413 1.000 91.93721 212 GLY F O 1
ATOM 10699 N N . ASP F 1 221 ? -32.95855 -23.97754 3.39070 1.000 90.02360 213 ASP F N 1
ATOM 10700 C CA . ASP F 1 221 ? -32.96779 -22.77144 4.20866 1.000 91.13194 213 ASP F CA 1
ATOM 10701 C C . ASP F 1 221 ? -31.57175 -22.17873 4.33776 1.000 87.52614 213 ASP F C 1
ATOM 10702 O O . ASP F 1 221 ? -31.25212 -21.53950 5.34006 1.000 88.43999 213 ASP F O 1
ATOM 10707 N N . ILE F 1 222 ? -30.72852 -22.40435 3.33211 1.000 88.12373 214 ILE F N 1
ATOM 10708 C CA . ILE F 1 222 ? -29.36163 -21.91219 3.37853 1.000 85.83835 214 ILE F CA 1
ATOM 10709 C C . ILE F 1 222 ? -29.37612 -20.40547 3.56984 1.000 85.38838 214 ILE F C 1
ATOM 10710 O O . ILE F 1 222 ? -30.06462 -19.67285 2.84798 1.000 85.69149 214 ILE F O 1
ATOM 10715 N N . VAL F 1 223 ? -28.65525 -19.94045 4.58669 1.000 81.26809 215 VAL F N 1
ATOM 10716 C CA . VAL F 1 223 ? -28.63604 -18.51429 4.88186 1.000 83.50275 215 VAL F CA 1
ATOM 10717 C C . VAL F 1 223 ? -27.90392 -17.75006 3.78326 1.000 83.64517 215 VAL F C 1
ATOM 10718 O O . VAL F 1 223 ? -28.37561 -16.70806 3.31196 1.000 85.56699 215 VAL F O 1
ATOM 10722 N N . GLY F 1 224 ? -26.74537 -18.25123 3.35593 1.000 76.93685 216 GLY F N 1
ATOM 10723 C CA . GLY F 1 224 ? -26.01635 -17.57766 2.29909 1.000 76.15760 216 GLY F CA 1
ATOM 10724 C C . GLY F 1 224 ? -24.54316 -17.92294 2.20511 1.000 78.61940 216 GLY F C 1
ATOM 10725 O O . GLY F 1 224 ? -23.77198 -17.63313 3.12489 1.000 81.07335 216 GLY F O 1
ATOM 10726 N N . GLU F 1 225 ? -24.14031 -18.54686 1.10037 1.000 74.35829 217 GLU F N 1
ATOM 10727 C CA . GLU F 1 225 ? -22.75313 -18.91406 0.85783 1.000 74.49156 217 GLU F CA 1
ATOM 10728 C C . GLU F 1 225 ? -22.30231 -18.35539 -0.48515 1.000 74.36059 217 GLU F C 1
ATOM 10729 O O . GLU F 1 225 ? -23.05619 -18.38124 -1.46086 1.000 74.12244 217 GLU F O 1
ATOM 10735 N N . HIS F 1 226 ? -21.07419 -17.84275 -0.52922 1.000 76.13141 218 HIS F N 1
ATOM 10736 C CA . HIS F 1 226 ? -20.50343 -17.28252 -1.74824 1.000 72.14378 218 HIS F CA 1
ATOM 10737 C C . HIS F 1 226 ? -19.07874 -17.78840 -1.91122 1.000 73.39886 218 HIS F C 1
ATOM 10738 O O . HIS F 1 226 ? -18.27908 -17.69725 -0.97629 1.000 71.45296 218 HIS F O 1
ATOM 10745 N N . THR F 1 227 ? -18.76788 -18.32351 -3.09306 1.000 72.62743 219 THR F N 1
ATOM 10746 C CA . THR F 1 227 ? -17.43931 -18.83085 -3.41321 1.000 69.00976 219 THR F CA 1
ATOM 10747 C C . THR F 1 227 ? -17.00704 -18.26869 -4.75390 1.000 68.12920 219 THR F C 1
ATOM 10748 O O . THR F 1 227 ? -17.76850 -18.32533 -5.72443 1.000 72.60107 219 THR F O 1
ATOM 10752 N N . VAL F 1 228 ? -15.78878 -17.74142 -4.81165 1.000 67.53538 220 VAL F N 1
ATOM 10753 C CA . VAL F 1 228 ? -15.16422 -17.34379 -6.06450 1.000 67.04689 220 VAL F CA 1
ATOM 10754 C C . VAL F 1 228 ? -13.95349 -18.23319 -6.29666 1.000 67.70581 220 VAL F C 1
ATOM 10755 O O . VAL F 1 228 ? -13.08182 -18.34695 -5.42471 1.000 63.82263 220 VAL F O 1
ATOM 10759 N N . MET F 1 229 ? -13.91703 -18.87845 -7.46179 1.000 67.95681 221 MET F N 1
ATOM 10760 C CA . MET F 1 229 ? -12.84851 -19.78921 -7.84691 1.000 65.21289 221 MET F CA 1
ATOM 10761 C C . MET F 1 229 ? -12.00713 -19.14491 -8.93672 1.000 65.17745 221 MET F C 1
ATOM 10762 O O . MET F 1 229 ? -12.52453 -18.82404 -10.01210 1.000 68.62269 221 MET F O 1
ATOM 10767 N N . PHE F 1 230 ? -10.71134 -19.00183 -8.67890 1.000 63.97931 222 PHE F N 1
ATOM 10768 C CA . PHE F 1 230 ? -9.74340 -18.58947 -9.69289 1.000 63.51615 222 PHE F CA 1
ATOM 10769 C C . PHE F 1 230 ? -9.05925 -19.86208 -10.17902 1.000 64.96986 222 PHE F C 1
ATOM 10770 O O . PHE F 1 230 ? -8.15914 -20.38537 -9.52040 1.000 66.08827 222 PHE F O 1
ATOM 10778 N N . ILE F 1 231 ? -9.49099 -20.36599 -11.32891 1.000 65.29153 223 ILE F N 1
ATOM 10779 C CA . ILE F 1 231 ? -9.12086 -21.69931 -11.78428 1.000 65.88036 223 ILE F CA 1
ATOM 10780 C C . ILE F 1 231 ? -8.01668 -21.56998 -12.82572 1.000 69.73819 223 ILE F C 1
ATOM 10781 O O . ILE F 1 231 ? -8.24017 -21.06342 -13.93034 1.000 69.21181 223 ILE F O 1
ATOM 10786 N N . GLY F 1 232 ? -6.81668 -22.02858 -12.47339 1.000 70.48294 224 GLY F N 1
ATOM 10787 C CA . GLY F 1 232 ? -5.68786 -22.01973 -13.37015 1.000 68.48190 224 GLY F CA 1
ATOM 10788 C C . GLY F 1 232 ? -5.31461 -23.40740 -13.85278 1.000 70.55358 224 GLY F C 1
ATOM 10789 O O . GLY F 1 232 ? -6.03287 -24.38868 -13.65315 1.000 72.32557 224 GLY F O 1
ATOM 10790 N N . GLU F 1 233 ? -4.16214 -23.46989 -14.51282 1.000 71.21681 225 GLU F N 1
ATOM 10791 C CA . GLU F 1 233 ? -3.62304 -24.70711 -15.06479 1.000 71.29073 225 GLU F CA 1
ATOM 10792 C C . GLU F 1 233 ? -2.74516 -25.36964 -14.01371 1.000 72.08562 225 GLU F C 1
ATOM 10793 O O . GLU F 1 233 ? -1.63982 -24.89581 -13.73533 1.000 76.37739 225 GLU F O 1
ATOM 10799 N N . GLY F 1 234 ? -3.23446 -26.45870 -13.42451 1.000 72.81983 226 GLY F N 1
ATOM 10800 C CA . GLY F 1 234 ? -2.51557 -27.15166 -12.38098 1.000 73.53915 226 GLY F CA 1
ATOM 10801 C C . GLY F 1 234 ? -2.87845 -26.73322 -10.96504 1.000 73.77614 226 GLY F C 1
ATOM 10802 O O . GLY F 1 234 ? -2.53280 -27.44516 -10.01091 1.000 71.65982 226 GLY F O 1
ATOM 10803 N N . GLU F 1 235 ? -3.54884 -25.59834 -10.79070 1.000 71.69792 227 GLU F N 1
ATOM 10804 C CA . GLU F 1 235 ? -3.86690 -25.14437 -9.44843 1.000 71.31509 227 GLU F CA 1
ATOM 10805 C C . GLU F 1 235 ? -5.12931 -24.30195 -9.47323 1.000 69.22782 227 GLU F C 1
ATOM 10806 O O . GLU F 1 235 ? -5.57466 -23.82245 -10.51676 1.000 70.66148 227 GLU F O 1
ATOM 10812 N N . ARG F 1 236 ? -5.64888 -24.05543 -8.28346 1.000 69.31274 228 ARG F N 1
ATOM 10813 C CA . ARG F 1 236 ? -6.90404 -23.35075 -8.11214 1.000 68.83386 228 ARG F CA 1
ATOM 10814 C C . ARG F 1 236 ? -6.84437 -22.64370 -6.76725 1.000 66.81831 228 ARG F C 1
ATOM 10815 O O . ARG F 1 236 ? -6.34629 -23.20763 -5.78988 1.000 69.45882 228 ARG F O 1
ATOM 10823 N N . VAL F 1 237 ? -7.33457 -21.41070 -6.72045 1.000 66.11187 229 VAL F N 1
ATOM 10824 C CA . VAL F 1 237 ? -7.45639 -20.66725 -5.47555 1.000 65.07992 229 VAL F CA 1
ATOM 10825 C C . VAL F 1 237 ? -8.91854 -20.29439 -5.29485 1.000 68.39851 229 VAL F C 1
ATOM 10826 O O . VAL F 1 237 ? -9.55867 -19.79572 -6.22884 1.000 67.48840 229 VAL F O 1
ATOM 10830 N N . GLU F 1 238 ? -9.45232 -20.57585 -4.10789 1.000 67.70695 230 GLU F N 1
ATOM 10831 C CA . GLU F 1 238 ? -10.84049 -20.29694 -3.77147 1.000 65.40571 230 GLU F CA 1
ATOM 10832 C C . GLU F 1 238 ? -10.90204 -19.33563 -2.59666 1.000 63.51280 230 GLU F C 1
ATOM 10833 O O . GLU F 1 238 ? -10.13499 -19.46061 -1.63839 1.000 64.73600 230 GLU F O 1
ATOM 10839 N N . VAL F 1 239 ? -11.78405 -18.34858 -2.70820 1.000 65.95852 231 VAL F N 1
ATOM 10840 C CA . VAL F 1 239 ? -12.16052 -17.47137 -1.60994 1.000 65.41062 231 VAL F CA 1
ATOM 10841 C C . VAL F 1 239 ? -13.63669 -17.71458 -1.32436 1.000 69.66170 231 VAL F C 1
ATOM 10842 O O . VAL F 1 239 ? -14.46339 -17.66521 -2.24036 1.000 69.13704 231 VAL F O 1
ATOM 10846 N N . THR F 1 240 ? -13.96961 -17.99810 -0.06761 1.000 68.71382 232 THR F N 1
ATOM 10847 C CA . THR F 1 240 ? -15.33122 -18.38088 0.28932 1.000 68.31619 232 THR F CA 1
ATOM 10848 C C . THR F 1 240 ? -15.79961 -17.60793 1.51639 1.000 68.37293 232 THR F C 1
ATOM 10849 O O . THR F 1 240 ? -15.05810 -17.46483 2.49491 1.000 68.45474 232 THR F O 1
ATOM 10853 N N . HIS F 1 241 ? -17.03111 -17.10357 1.45971 1.000 71.27162 233 HIS F N 1
ATOM 10854 C CA . HIS F 1 241 ? -17.69724 -16.53229 2.62342 1.000 70.08942 233 HIS F CA 1
ATOM 10855 C C . HIS F 1 241 ? -18.99803 -17.28353 2.87959 1.000 72.35459 233 HIS F C 1
ATOM 10856 O O . HIS F 1 241 ? -19.81435 -17.45564 1.96717 1.000 70.07033 233 HIS F O 1
ATOM 10863 N N . LYS F 1 242 ? -19.19913 -17.70494 4.12577 1.000 71.90061 234 LYS F N 1
ATOM 10864 C CA . LYS F 1 242 ? -20.39145 -18.43315 4.54099 1.000 72.20404 234 LYS F CA 1
ATOM 10865 C C . LYS F 1 242 ? -21.00629 -17.72519 5.73377 1.000 71.88119 234 LYS F C 1
ATOM 10866 O O . LYS F 1 242 ? -20.29191 -17.31169 6.64881 1.000 73.62054 234 LYS F O 1
ATOM 10872 N N . ALA F 1 243 ? -22.32399 -17.57417 5.72330 1.000 76.54002 235 ALA F N 1
ATOM 10873 C CA . ALA F 1 243 ? -23.03370 -16.91642 6.80849 1.000 71.99001 235 ALA F CA 1
ATOM 10874 C C . ALA F 1 243 ? -23.76762 -17.95562 7.64336 1.000 78.61682 235 ALA F C 1
ATOM 10875 O O . ALA F 1 243 ? -24.52257 -18.77149 7.10440 1.000 82.25763 235 ALA F O 1
ATOM 10877 N N . THR F 1 244 ? -23.56663 -17.90289 8.96320 1.000 80.28908 236 THR F N 1
ATOM 10878 C CA . THR F 1 244 ? -24.26759 -18.80150 9.87447 1.000 73.60625 236 THR F CA 1
ATOM 10879 C C . THR F 1 244 ? -25.67271 -18.29106 10.15126 1.000 72.13565 236 THR F C 1
ATOM 10880 O O . THR F 1 244 ? -26.61527 -19.07767 10.28190 1.000 72.88491 236 THR F O 1
ATOM 10884 N N . ASN F 1 245 ? -25.82559 -16.97714 10.24028 1.000 73.79743 237 ASN F N 1
ATOM 10885 C CA . ASN F 1 245 ? -27.11318 -16.35667 10.49468 1.000 78.38832 237 ASN F CA 1
ATOM 10886 C C . ASN F 1 245 ? -27.12750 -15.02000 9.76629 1.000 78.65408 237 ASN F C 1
ATOM 10887 O O . ASN F 1 245 ? -26.16274 -14.64985 9.09200 1.000 81.51318 237 ASN F O 1
ATOM 10892 N N . ARG F 1 246 ? -28.24593 -14.31035 9.87501 1.000 76.99955 238 ARG F N 1
ATOM 10893 C CA . ARG F 1 246 ? -28.39517 -12.99436 9.25865 1.000 77.17533 238 ARG F CA 1
ATOM 10894 C C . ARG F 1 246 ? -28.04946 -11.87982 10.23262 1.000 77.90742 238 ARG F C 1
ATOM 10895 O O . ARG F 1 246 ? -28.72990 -10.85126 10.27911 1.000 84.55263 238 ARG F O 1
ATOM 10897 N N . MET F 1 247 ? -27.00644 -12.05123 11.04333 1.000 74.44138 239 MET F N 1
ATOM 10898 C CA . MET F 1 247 ? -26.74614 -11.11144 12.11952 1.000 78.60600 239 MET F CA 1
ATOM 10899 C C . MET F 1 247 ? -25.32600 -10.56696 12.14357 1.000 76.06762 239 MET F C 1
ATOM 10900 O O . MET F 1 247 ? -24.98994 -9.80609 13.05729 1.000 73.06151 239 MET F O 1
ATOM 10905 N N . ASN F 1 248 ? -24.48505 -10.92913 11.18167 1.000 75.53402 240 ASN F N 1
ATOM 10906 C CA . ASN F 1 248 ? -23.09835 -10.47876 11.17525 1.000 75.45462 240 ASN F CA 1
ATOM 10907 C C . ASN F 1 248 ? -22.93364 -9.07497 10.61653 1.000 71.89581 240 ASN F C 1
ATOM 10908 O O . ASN F 1 248 ? -21.81303 -8.55755 10.60255 1.000 71.07672 240 ASN F O 1
ATOM 10913 N N . PHE F 1 249 ? -24.01794 -8.44159 10.17453 1.000 68.81390 241 PHE F N 1
ATOM 10914 C CA . PHE F 1 249 ? -23.96030 -7.01023 9.91060 1.000 66.07186 241 PHE F CA 1
ATOM 10915 C C . PHE F 1 249 ? -23.67585 -6.24671 11.19849 1.000 67.45218 241 PHE F C 1
ATOM 10916 O O . PHE F 1 249 ? -22.95998 -5.23748 11.19314 1.000 66.65857 241 PHE F O 1
ATOM 10924 N N . ALA F 1 250 ? -24.21064 -6.73304 12.32093 1.000 69.20665 242 ALA F N 1
ATOM 10925 C CA . ALA F 1 250 ? -24.19247 -5.95188 13.55043 1.000 64.06178 242 ALA F CA 1
ATOM 10926 C C . ALA F 1 250 ? -22.77348 -5.71881 14.04365 1.000 58.78500 242 ALA F C 1
ATOM 10927 O O . ALA F 1 250 ? -22.38894 -4.58102 14.33237 1.000 57.34270 242 ALA F O 1
ATOM 10929 N N . ALA F 1 251 ? -21.97015 -6.78081 14.13191 1.000 58.72993 243 ALA F N 1
ATOM 10930 C CA . ALA F 1 251 ? -20.60761 -6.61614 14.63019 1.000 57.84846 243 ALA F CA 1
ATOM 10931 C C . ALA F 1 251 ? -19.81152 -5.65228 13.75325 1.000 62.48234 243 ALA F C 1
ATOM 10932 O O . ALA F 1 251 ? -19.06086 -4.80768 14.26203 1.000 58.98090 243 ALA F O 1
ATOM 10934 N N . GLY F 1 252 ? -19.98965 -5.74109 12.43432 1.000 54.76917 244 GLY F N 1
ATOM 10935 C CA . GLY F 1 252 ? -19.30791 -4.81717 11.54663 1.000 57.38736 244 GLY F CA 1
ATOM 10936 C C . GLY F 1 252 ? -19.81303 -3.39732 11.68787 1.000 59.75940 244 GLY F C 1
ATOM 10937 O O . GLY F 1 252 ? -19.02867 -2.44418 11.66012 1.000 61.08243 244 GLY F O 1
ATOM 10938 N N . ALA F 1 253 ? -21.12983 -3.23171 11.82106 1.000 59.32670 245 ALA F N 1
ATOM 10939 C CA . ALA F 1 253 ? -21.68456 -1.89782 12.02486 1.000 57.36168 245 ALA F CA 1
ATOM 10940 C C . ALA F 1 253 ? -21.18943 -1.29684 13.33301 1.000 59.65691 245 ALA F C 1
ATOM 10941 O O . ALA F 1 253 ? -20.83641 -0.11106 13.38789 1.000 60.84838 245 ALA F O 1
ATOM 10943 N N . VAL F 1 254 ? -21.16137 -2.10227 14.39948 1.000 54.249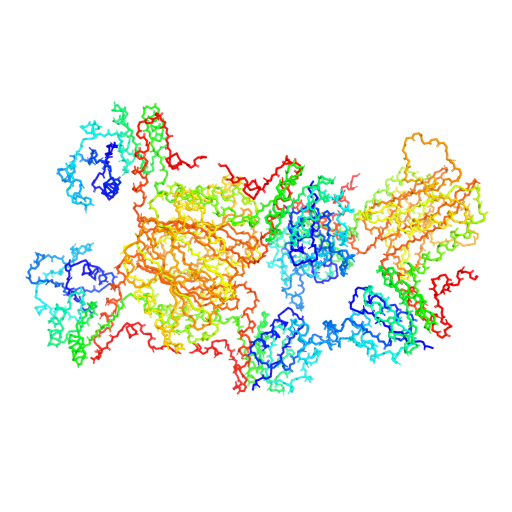35 246 VAL F N 1
ATOM 10944 C CA . VAL F 1 254 ? -20.64828 -1.63381 15.68722 1.000 61.09653 246 VAL F CA 1
ATOM 10945 C C . VAL F 1 254 ? -19.16714 -1.29442 15.57749 1.000 58.77061 246 VAL F C 1
ATOM 10946 O O . VAL F 1 254 ? -18.70085 -0.29244 16.13852 1.000 56.21929 246 VAL F O 1
ATOM 10950 N N . ARG F 1 255 ? -18.40866 -2.11398 14.83578 1.000 57.44965 247 ARG F N 1
ATOM 10951 C CA . ARG F 1 255 ? -16.98345 -1.85511 14.67830 1.000 54.88649 247 ARG F CA 1
ATOM 10952 C C . ARG F 1 255 ? -16.75198 -0.54774 13.94231 1.000 59.34127 247 ARG F C 1
ATOM 10953 O O . ARG F 1 255 ? -15.85113 0.22166 14.29710 1.000 61.86903 247 ARG F O 1
ATOM 10961 N N . ALA F 1 256 ? -17.58122 -0.26472 12.93544 1.000 57.82317 248 ALA F N 1
ATOM 10962 C CA . ALA F 1 256 ? -17.50433 1.01486 12.24545 1.000 57.75105 248 ALA F CA 1
ATOM 10963 C C . ALA F 1 256 ? -17.86352 2.16540 13.17292 1.000 59.65122 248 ALA F C 1
ATOM 10964 O O . ALA F 1 256 ? -17.26395 3.24487 13.08940 1.000 60.60109 248 ALA F O 1
ATOM 10966 N N . ALA F 1 257 ? -18.83901 1.95731 14.06255 1.000 58.41111 249 ALA F N 1
ATOM 10967 C CA . ALA F 1 257 ? -19.24201 3.02521 14.97250 1.000 59.95679 249 ALA F CA 1
ATOM 10968 C C . ALA F 1 257 ? -18.08631 3.42731 15.87325 1.000 60.11713 249 ALA F C 1
ATOM 10969 O O . ALA F 1 257 ? -17.78692 4.61751 16.02843 1.000 59.42566 249 ALA F O 1
ATOM 10971 N N . ALA F 1 258 ? -17.40869 2.44453 16.46309 1.000 56.44306 250 ALA F N 1
ATOM 10972 C CA . ALA F 1 258 ? -16.26350 2.77114 17.30126 1.000 61.41805 250 ALA F CA 1
ATOM 10973 C C . ALA F 1 258 ? -15.15573 3.40490 16.47796 1.000 61.72492 250 ALA F C 1
ATOM 10974 O O . ALA F 1 258 ? -14.47025 4.32147 16.94496 1.000 60.83633 250 ALA F O 1
ATOM 10976 N N . TRP F 1 259 ? -15.00357 2.96712 15.22650 1.000 64.82246 251 TRP F N 1
ATOM 10977 C CA . TRP F 1 259 ? -13.89173 3.44050 14.41175 1.000 61.12439 251 TRP F CA 1
ATOM 10978 C C . TRP F 1 259 ? -14.05024 4.91464 14.06895 1.000 64.42081 251 TRP F C 1
ATOM 10979 O O . TRP F 1 259 ? -13.07299 5.67355 14.10057 1.000 65.92976 251 TRP F O 1
ATOM 10990 N N . VAL F 1 260 ? -15.28234 5.34838 13.78537 1.000 62.03128 252 VAL F N 1
ATOM 10991 C CA . VAL F 1 260 ? -15.50836 6.69662 13.26999 1.000 64.07218 252 VAL F CA 1
ATOM 10992 C C . VAL F 1 260 ? -15.49474 7.77897 14.34020 1.000 66.54270 252 VAL F C 1
ATOM 10993 O O . VAL F 1 260 ? -15.43906 8.96775 13.99824 1.000 69.96461 252 VAL F O 1
ATOM 10997 N N . VAL F 1 261 ? -15.53310 7.41657 15.62593 1.000 66.08605 253 VAL F N 1
ATOM 10998 C CA . VAL F 1 261 ? -15.61126 8.42751 16.67718 1.000 65.01822 253 VAL F CA 1
ATOM 10999 C C . VAL F 1 261 ? -14.37722 9.31660 16.63505 1.000 67.92998 253 VAL F C 1
ATOM 11000 O O . VAL F 1 261 ? -13.23919 8.83273 16.60274 1.000 69.16610 253 VAL F O 1
ATOM 11004 N N . GLY F 1 262 ? -14.59979 10.62869 16.62000 1.000 67.83165 254 GLY F N 1
ATOM 11005 C CA . GLY F 1 262 ? -13.50144 11.56877 16.68720 1.000 73.50432 254 GLY F CA 1
ATOM 11006 C C . GLY F 1 262 ? -12.68966 11.71291 15.42071 1.000 79.28420 254 GLY F C 1
ATOM 11007 O O . GLY F 1 262 ? -11.54495 12.17167 15.48134 1.000 82.58382 254 GLY F O 1
ATOM 11008 N N . ARG F 1 263 ? -13.23974 11.34780 14.27117 1.000 76.37621 255 ARG F N 1
ATOM 11009 C CA . ARG F 1 263 ? -12.51883 11.49553 13.01835 1.000 82.60315 255 ARG F CA 1
ATOM 11010 C C . ARG F 1 263 ? -13.04380 12.70575 12.25916 1.000 84.86287 255 ARG F C 1
ATOM 11011 O O . ARG F 1 263 ? -14.13332 13.21864 12.53105 1.000 83.58771 255 ARG F O 1
ATOM 11019 N N . GLU F 1 264 ? -12.23742 13.17178 11.31153 1.000 87.26992 256 GLU F N 1
ATOM 11020 C CA . GLU F 1 264 ? -12.61601 14.34069 10.53399 1.000 92.51388 256 GLU F CA 1
ATOM 11021 C C . GLU F 1 264 ? -13.90510 14.06514 9.76861 1.000 88.57174 256 GLU F C 1
ATOM 11022 O O . GLU F 1 264 ? -14.20647 12.92600 9.40302 1.000 90.72501 256 GLU F O 1
ATOM 11028 N N . ALA F 1 265 ? -14.68769 15.11727 9.56510 1.000 84.14291 257 ALA F N 1
ATOM 11029 C CA . ALA F 1 265 ? -16.00944 15.00069 8.95475 1.000 95.21785 257 ALA F CA 1
ATOM 11030 C C . ALA F 1 265 ? -15.86818 14.67777 7.47026 1.000 98.39152 257 ALA F C 1
ATOM 11031 O O . ALA F 1 265 ? -15.59240 15.55611 6.65083 1.000 100.04167 257 ALA F O 1
ATOM 11033 N N . ARG F 1 266 ? -16.04558 13.40155 7.12645 1.000 95.35118 258 ARG F N 1
ATOM 11034 C CA . ARG F 1 266 ? -16.11930 12.92611 5.75065 1.000 93.72737 258 ARG F CA 1
ATOM 11035 C C . ARG F 1 266 ? -17.19932 11.85959 5.66273 1.000 93.12900 258 ARG F C 1
ATOM 11036 O O . ARG F 1 266 ? -17.85311 11.51996 6.65241 1.000 95.12593 258 ARG F O 1
ATOM 11044 N N . LYS F 1 267 ? -17.38010 11.32142 4.46497 1.000 90.11724 259 LYS F N 1
ATOM 11045 C CA . LYS F 1 267 ? -18.15661 10.10812 4.26035 1.000 85.56510 259 LYS F CA 1
ATOM 11046 C C . LYS F 1 267 ? -17.18667 8.93684 4.19282 1.000 82.49511 259 LYS F C 1
ATOM 11047 O O . LYS F 1 267 ? -16.23310 8.96298 3.40720 1.000 86.49924 259 LYS F O 1
ATOM 11053 N N . TYR F 1 268 ? -17.41740 7.92707 5.02395 1.000 82.33656 260 TYR F N 1
ATOM 11054 C CA . TYR F 1 268 ? -16.56560 6.75064 5.10438 1.000 78.79992 260 TYR F CA 1
ATOM 11055 C C . TYR F 1 268 ? -17.36664 5.50429 4.75617 1.000 77.39353 260 TYR F C 1
ATOM 11056 O O . TYR F 1 268 ? -18.59671 5.48298 4.85732 1.000 78.37255 260 TYR F O 1
ATOM 11065 N N . ASP F 1 269 ? -16.65437 4.45709 4.34534 1.000 72.51356 261 ASP F N 1
ATOM 11066 C CA . ASP F 1 269 ? -17.25087 3.14340 4.13749 1.000 71.64324 261 ASP F CA 1
ATOM 11067 C C . ASP F 1 269 ? -16.44750 2.09387 4.89571 1.000 68.73674 261 ASP F C 1
ATOM 11068 O O . ASP F 1 269 ? -15.47100 2.39804 5.58462 1.000 68.12515 261 ASP F O 1
ATOM 11073 N N . MET F 1 270 ? -16.85073 0.83554 4.73964 1.000 68.78238 262 MET F N 1
ATOM 11074 C CA . MET F 1 270 ? -16.19103 -0.24169 5.46438 1.000 65.54001 262 MET F CA 1
ATOM 11075 C C . MET F 1 270 ? -14.77218 -0.48458 4.97263 1.000 66.99892 262 MET F C 1
ATOM 11076 O O . MET F 1 270 ? -13.96259 -1.04343 5.71594 1.000 68.34424 262 MET F O 1
ATOM 11081 N N . LYS F 1 271 ? -14.44442 -0.07548 3.74602 1.000 70.32110 263 LYS F N 1
ATOM 11082 C CA . LYS F 1 271 ? -13.05649 -0.16422 3.30773 1.000 71.94929 263 LYS F CA 1
ATOM 11083 C C . LYS F 1 271 ? -12.16902 0.71402 4.17821 1.000 72.71147 263 LYS F C 1
ATOM 11084 O O . LYS F 1 271 ? -11.04621 0.32731 4.52161 1.000 75.48632 263 LYS F O 1
ATOM 11090 N N . ASP F 1 272 ? -12.66564 1.89580 4.55955 1.000 70.91438 264 ASP F N 1
ATOM 11091 C CA . ASP F 1 272 ? -11.93813 2.74395 5.49843 1.000 69.93343 264 ASP F CA 1
ATOM 11092 C C . ASP F 1 272 ? -11.84419 2.07933 6.86391 1.000 70.28981 264 ASP F C 1
ATOM 11093 O O . ASP F 1 272 ? -10.75872 1.99135 7.44995 1.000 69.83020 264 ASP F O 1
ATOM 11098 N N . VAL F 1 273 ? -12.98052 1.58698 7.36972 1.000 67.02969 265 VAL F N 1
ATOM 11099 C CA . VAL F 1 273 ? -13.05932 1.05136 8.72671 1.000 64.46260 265 VAL F CA 1
ATOM 11100 C C . VAL F 1 273 ? -12.12627 -0.13687 8.89676 1.000 65.92720 265 VAL F C 1
ATOM 11101 O O . VAL F 1 273 ? -11.41549 -0.25191 9.90512 1.000 64.91346 265 VAL F O 1
ATOM 11105 N N . LEU F 1 274 ? -12.09857 -1.02761 7.91340 1.000 65.60100 266 LEU F N 1
ATOM 11106 C CA . LEU F 1 274 ? -11.33216 -2.25327 8.03448 1.000 66.36734 266 LEU F CA 1
ATOM 11107 C C . LEU F 1 274 ? -9.90362 -2.09251 7.55237 1.000 67.80069 266 LEU F C 1
ATOM 11108 O O . LEU F 1 274 ? -9.13882 -3.06050 7.59626 1.000 69.91757 266 LEU F O 1
ATOM 11113 N N . GLY F 1 275 ? -9.51821 -0.89284 7.13545 1.000 69.84285 267 GLY F N 1
ATOM 11114 C CA . GLY F 1 275 ? -8.17008 -0.67114 6.65613 1.000 74.18291 267 GLY F CA 1
ATOM 11115 C C . GLY F 1 275 ? -7.90586 -1.38824 5.35453 1.000 79.90713 267 GLY F C 1
ATOM 11116 O O . GLY F 1 275 ? -6.80019 -1.90071 5.14151 1.000 79.04429 267 GLY F O 1
ATOM 11117 N N . LEU F 1 276 ? -8.90984 -1.45080 4.48302 1.000 79.00095 268 LEU F N 1
ATOM 11118 C CA . LEU F 1 276 ? -8.79766 -2.14838 3.21438 1.000 80.21164 268 LEU F CA 1
ATOM 11119 C C . LEU F 1 276 ? -8.45007 -1.21830 2.06724 1.000 85.40458 268 LEU F C 1
ATOM 11120 O O . LEU F 1 276 ? -7.94565 -1.68600 1.04039 1.000 86.39522 268 LEU F O 1
ATOM 11125 N N . ASN F 1 277 ? -8.66908 0.08466 2.22965 1.000 87.79493 269 ASN F N 1
ATOM 11126 C CA . ASN F 1 277 ? -8.38136 1.03411 1.15331 1.000 88.95132 269 ASN F CA 1
ATOM 11127 C C . ASN F 1 277 ? -6.95205 1.19205 0.90371 1.000 92.40180 269 ASN F C 1
ATOM 11128 O O . ASN F 1 277 ? -6.62574 2.17623 0.25211 1.000 100.96127 269 ASN F O 1
ATOM 11133 N N . ASP F 1 278 ? -6.10063 0.29613 1.39565 1.000 89.72189 270 ASP F N 1
ATOM 11134 C CA . ASP F 1 278 ? -4.71229 0.24215 0.97132 1.000 94.58351 270 ASP F CA 1
ATOM 11135 C C . ASP F 1 278 ? -4.64726 0.11553 -0.55416 1.000 93.35780 270 ASP F C 1
ATOM 11136 O O . ASP F 1 278 ? -3.90669 -0.70169 -1.09673 1.000 94.38283 270 ASP F O 1
#

Organism: Acinetobacter baumannii (strain AYE) (NCBI:txid509173)

InterPro domains:
  IPR000846 Dihydrodipicolinate reductase, N-terminal [PF01113] (6-127)
  IPR022663 Dihydrodipicolinate reductase, C-terminal [PF05173] (130-266)
  IPR022664 Dihydrodipicolinate reductase, conserved site [PS01298] (152-169)
  IPR023940 Dihydrodipicolinate reductase [MF_00102] (5-266)
  IPR023940 Dihydrodipicolinate reductase [PIRSF000161] (6-268)
  IPR023940 Dihydrodipicolinate reductase [PTHR20836] (6-266)
  IPR023940 Dihydrodipicolinate reductase [TIGR00036] (6-267)
  IPR036291 NAD(P)-binding domain superfamily [SSF51735] (5-270)